Protein AF-0000000083203860 (afdb_homodimer)

Radius of gyration: 39.86 Å; Cα contacts (8 Å, |Δi|>4): 4864; chains: 2; bounding box: 96×112×97 Å

Secondary structure (DSSP, 8-state):
---PPPPSS---TTGGGS--GGGGS--TTTT--GGGEEEEEEE-SHHHHGGG-GGGTT-EEEEEE----TT-EEEEEEEEEEEEPPP-GGGS----HHHHHHHHHHHHHTTSS-HHHHTT-SEE-HHHHHHHHHHTTSS--SHHHHHHHHHHHHTT---HHHHHB---EEEEEEEEEEEE-SSEEEEEEEEEEEE--SBTT--EEEEEEEEEEEEEEETTEEEEEEEEEEEEEEEEE-----EEETTTTEEE-TT---HHHHHHHB-TTS-TTS-EEETTEEE-HHHHHHHEEEEEEEEEEEEEEEEEE-SSTTEEEEEEEEEEEEEEEEEEEE-TTSHHHHHTT--SSHHHHHH-TTSB--TT-TT---B-S-SSSEEEEEEEEEEEEEEEEEEEEEEEEETTTEEEEEEEEEEEEEEEEEEEEEEEEEEEGGGTSEE---THHHHHHHHTT--SEEEEEEEEEEEEEEEEEEEEETTTEEEEEEEEEEEETTS-SSHHHHEEEEEEEEEEEEGGGSGGGGGTTTTEEEEEEEEEEEEEEE---TT---SS-EEEEE----SSGGG---EEEEEE---TT---EEEEEEEEEEEEEETTTTEEEEEEEEEEEEEEEEEEEE--STTS-SEEEEEEEEEEEEEEEEEEEEEEEE-SSEEEEEEEEEEEEEEEEEE------HHHHHSTT-B--BTS-TTEEEEB-EEEE-TTS-EEEE-TTS-EESS---TT--S--TTSEEEEESS-SEEEEEEEEEEETTEEEEEEEEEEES-EEEPP----SS--TTB---GGGGGB--STTGGGT--BPP---HHHHHH-TTHHHHHHHHHTBGGGEEE--EEEEEEEEEEEEPPHHHHGGGT-SEEEEEEEEEEEEEEEE-GGGTT--TT-----TT--PPPPEEEEEEEEE-/---PPPPSS---TTGGGS--GGGGS--TTTT--GGGEEEEEEE-SHHHHGGG-TT-TT-EEEEEE----TT-EEEEEEEEEEEEPPP-GGGS----HHHHH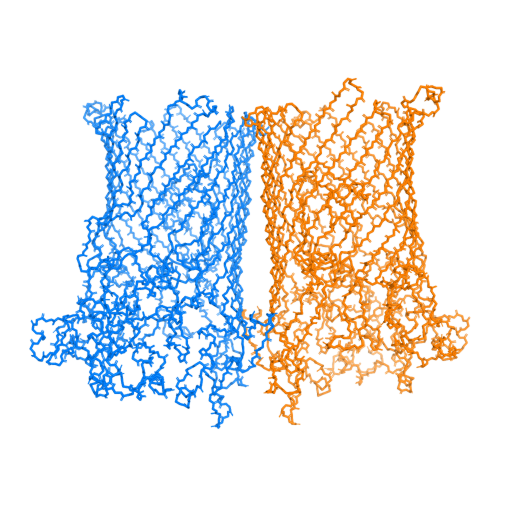HHHHHHHHTTTT-HHHHTT-SEE-HHHHHHHHHHTTSS--SHHHHHHHHHHHHTT---HHHHHB---EEEEEEEEEEEE-SSEEEEEEEEEEEE--SBTT--EEEEEEEEEEEEEEETTEEEEEEEEEEEEEEEEE-----EEETTTTEEE-TT---HHHHHHHB-TTS-TTS-EEETTEEE-HHHHHHHEEEEEEEEEEEEEEEEEE-SSTTEEEEEEEEEEEEEEEEEEEE-TTSHHHHHTT--SSHHHHHH-TTSB--TT-TT---B-S-SSSEEEEEEEEEEEEEEEEEEEEEEEEETTTEEEEEEEEEEEEEEEEEEEEEEEEEEEGGGTSEE---THHHHHHHHTT--SEEEEEEEEEEEEEEEEEEEEETTTEEEEEEEEEEEETTS-SSHHHHEEEEEEEEEEEEGGGSGGGGGTTTTEEEEEEEEEEEEEEE---TT---SS-EEEEE----SSGGG---EEEEEE---TT---EEEEEEEEEEEEEETTTTEEEEEEEEEEEEEEEEEEEE--STTS-SEEEEEEEEEEEEEEEEEEEEEEEE-SSEEEEEEEEEEEEEEEEEE------HHHHHSTT-B--BTS-TTEEEEB-EEEE-TTS-EEEE-TTS-EESS---TT--S--TTSEEEEESS-SEEEEEEEEEEETTEEEEEEEEEEES-EEEPP----SS--TTB---GGGGGB--STTGGGT--BPP---HHHHHH-TTHHHHHHHHHTBGGGEEE--EEEEEEEEEEEEPPHHHHGGGT-SEEEEEEEEEEEEEEEE-GGGTT--TT-----TT--PPPPEEEEEEEEE-

Solvent-accessible surface area (backbone atoms only — not comparable to full-atom values): 90064 Å² total; per-residue (Å²): 97,90,68,88,80,67,46,62,44,90,69,52,80,71,50,60,56,46,15,38,71,64,58,78,66,27,62,61,61,71,60,60,60,73,85,44,49,65,48,72,47,77,32,73,51,50,77,65,18,45,83,67,39,41,74,21,60,89,30,39,79,46,49,35,59,53,67,30,41,60,82,40,75,38,42,37,40,40,37,39,41,34,42,41,58,71,73,59,70,87,54,41,55,57,42,51,10,50,61,46,43,54,52,48,52,51,39,39,73,36,59,65,60,39,60,85,55,33,75,62,36,44,51,28,23,61,62,31,52,49,42,50,31,35,75,72,66,76,37,62,93,40,73,68,50,47,48,56,56,50,49,53,28,28,69,53,47,45,61,46,43,69,75,38,34,43,76,44,71,28,39,34,44,36,41,37,40,32,27,26,44,91,50,36,24,31,20,42,36,42,36,42,35,44,29,71,24,60,38,72,51,36,30,38,38,39,40,34,39,41,39,29,39,38,36,46,78,45,98,45,31,37,42,36,41,38,38,39,38,21,42,34,45,35,37,34,46,30,57,50,68,73,44,74,41,74,89,74,65,42,79,44,53,65,78,59,57,20,56,62,50,46,42,67,40,38,30,21,40,50,59,89,89,46,71,35,37,39,58,57,14,62,36,34,72,75,59,33,46,77,29,24,28,26,43,36,42,39,41,40,41,38,43,34,42,36,42,38,37,39,89,48,93,45,35,38,39,38,43,37,42,34,42,37,42,38,41,37,40,39,40,35,41,31,26,41,82,15,33,73,32,35,28,24,52,39,50,92,42,72,66,33,34,73,66,40,82,60,39,42,60,53,78,93,38,93,83,52,62,65,37,52,44,36,82,41,29,9,40,38,37,39,41,37,40,31,26,45,35,42,40,39,37,42,38,40,35,40,46,50,69,51,90,85,34,41,40,39,40,39,38,36,38,40,39,40,41,37,37,42,33,44,37,40,38,39,56,44,60,8,31,18,63,89,34,67,40,39,65,49,64,47,43,58,42,45,38,49,26,49,34,68,64,47,77,58,52,49,56,49,78,49,78,48,46,37,42,35,39,40,39,37,42,36,43,27,47,67,76,29,42,36,41,38,40,37,43,29,43,35,34,37,68,51,31,5,82,40,65,79,22,22,43,48,75,35,39,26,44,35,40,37,41,31,51,54,72,39,81,76,33,64,79,44,36,78,63,38,48,38,39,34,40,37,40,36,43,25,38,42,28,27,72,67,61,85,83,64,42,42,30,45,61,38,63,24,56,34,61,61,84,33,90,43,57,89,68,59,50,83,37,82,34,67,71,36,68,55,28,50,77,31,49,55,23,36,35,40,36,40,38,41,36,42,39,38,19,26,65,82,54,34,38,33,41,36,41,36,41,41,40,37,44,33,37,36,28,73,34,62,40,79,44,95,38,81,84,70,44,47,67,42,74,33,58,59,21,27,37,36,36,38,37,40,39,39,40,41,37,37,52,78,41,81,53,97,54,40,35,33,36,40,40,39,38,42,35,39,51,48,55,32,20,72,34,52,70,71,88,56,32,43,46,58,34,35,37,79,79,30,28,67,41,63,75,32,34,58,30,23,28,33,16,39,39,61,69,47,36,43,76,79,19,48,48,28,28,42,26,71,86,68,44,82,38,51,61,70,72,64,50,72,38,61,84,58,64,76,43,46,36,81,70,42,30,50,55,64,31,33,38,41,37,43,34,39,40,38,35,46,75,50,36,36,42,38,43,35,35,36,38,36,29,73,14,32,36,61,48,82,73,78,58,55,55,70,82,59,64,44,52,43,50,49,52,62,64,77,51,34,31,83,53,75,70,32,42,81,77,31,79,38,51,33,80,59,35,55,65,56,49,70,73,34,82,38,43,54,53,26,28,42,43,50,36,33,12,61,83,31,57,29,59,38,31,35,31,34,40,46,34,41,34,42,33,39,45,58,57,59,84,73,33,47,81,74,61,35,69,44,42,36,43,33,44,34,38,32,47,70,50,69,80,39,61,42,71,78,44,45,56,57,57,79,86,55,73,90,51,26,31,66,49,70,72,85,59,33,31,38,34,42,35,40,38,40,29,67,97,90,69,88,80,66,47,64,44,91,70,54,80,70,51,62,58,46,13,39,72,63,58,78,66,28,60,59,62,72,58,60,60,73,86,45,48,67,48,72,48,76,31,72,52,51,76,65,18,44,83,67,38,44,73,20,62,87,29,38,79,48,50,36,62,52,65,30,41,60,82,39,75,39,42,36,39,40,36,39,40,34,40,43,58,71,75,58,70,86,55,43,53,57,43,51,10,51,62,47,44,54,52,49,52,51,40,40,74,36,60,65,61,39,60,83,55,32,75,62,37,44,51,28,22,60,63,30,50,49,43,52,31,35,76,72,66,77,37,64,93,40,73,68,51,49,49,54,56,52,48,53,28,27,69,53,47,45,59,47,44,67,73,37,34,43,76,43,69,29,40,34,44,35,42,37,41,29,27,25,44,90,50,36,24,29,19,39,36,42,36,42,37,43,30,72,24,61,38,71,51,36,30,39,38,38,39,32,40,41,40,29,39,36,35,45,80,44,100,45,31,36,41,37,40,37,39,39,39,22,41,34,45,35,36,35,45,32,57,49,67,72,44,75,41,73,90,74,64,43,78,45,50,65,76,59,56,21,56,62,50,46,42,68,40,37,31,21,39,50,57,88,88,46,70,35,35,39,59,57,16,63,36,34,71,77,60,32,47,77,28,24,28,25,43,36,39,38,40,40,41,38,46,34,42,35,42,39,38,40,88,47,91,47,34,39,38,37,42,37,41,36,42,37,41,38,41,39,40,39,40,37,42,32,27,41,81,15,35,73,32,35,27,23,51,39,51,92,43,71,67,34,34,74,65,39,81,60,40,44,59,53,78,93,40,94,83,52,61,65,36,52,44,35,82,42,31,9,41,40,36,39,41,36,41,30,25,45,35,43,40,40,37,41,38,41,34,40,46,51,67,50,91,84,31,42,38,40,40,40,38,35,38,40,38,41,41,38,38,42,33,42,36,40,39,38,56,42,58,7,31,17,63,89,33,71,40,41,65,46,64,46,43,56,43,44,37,51,25,50,34,68,65,48,75,57,53,51,53,49,77,48,80,46,46,37,44,35,39,38,40,35,42,36,42,25,48,67,77,29,42,36,42,37,40,38,41,29,43,34,34,38,68,52,28,6,81,39,63,78,20,22,43,48,76,35,36,25,43,36,41,37,40,33,50,53,73,39,80,75,34,65,77,44,38,76,64,40,47,37,41,35,41,37,39,37,43,25,41,41,28,26,71,67,61,85,83,62,44,39,31,45,61,36,62,25,57,34,62,61,82,33,88,45,59,89,67,59,48,83,36,82,33,66,71,35,67,55,28,50,74,31,48,56,22,35,34,40,37,41,39,41,35,42,38,39,19,25,64,80,52,35,36,33,40,39,41,36,40,40,40,37,44,33,37,35,28,76,35,62,40,77,44,93,37,82,84,71,44,49,66,41,75,34,55,60,21,28,37,38,36,39,38,41,38,39,38,40,39,36,53,80,42,81,54,97,53,40,34,33,35,41,39,40,37,44,35,39,51,49,55,32,19,72,34,52,72,71,88,53,34,43,47,58,34,34,37,76,78,30,28,65,41,63,74,33,33,57,30,24,27,32,15,40,38,61,71,46,34,43,80,78,19,48,49,28,28,42,25,71,86,67,43,81,38,50,62,70,71,65,49,72,41,61,83,59,64,78,44,46,38,80,69,40,29,49,55,65,31,31,37,39,37,44,35,39,41,39,34,47,76,50,36,36,42,38,42,34,34,37,38,34,29,74,15,32,36,60,49,83,72,80,58,55,53,69,83,61,64,43,52,43,48,48,52,63,63,78,51,36,30,84,52,75,72,33,41,81,76,32,82,37,53,33,81,58,35,55,64,56,50,70,71,35,83,36,43,53,54,26,28,42,42,50,36,33,12,62,82,30,58,31,58,39,32,35,28,34,39,45,33,40,32,43,33,39,45,58,57,60,85,71,33,48,82,74,62,36,69,42,40,37,43,32,44,35,37,31,47,70,49,69,79,39,60,42,72,78,44,45,55,57,56,78,88,55,72,91,50,29,33,67,48,70,73,86,58,34,30,39,33,41,34,42,37,41,28,68

pLDDT: mean 88.64, std 10.38, range [38.44, 98.19]

Nearest PDB structures (foldseek):
  8ypt-assembly1_D  TM=8.531E-01  e=1.477E-68  Bacteroides fragilis
  6slj-assembly1_A  TM=8.206E-01  e=4.227E-52  Porphyromonas gingivalis W83
  5fq8-assembly1_B  TM=7.185E-01  e=1.958E-41  Bacteroides thetaiotaomicron
  5fq8-assembly1_D  TM=7.324E-01  e=8.126E-41  Bacteroides thetaiotaomicron
  5fq7-assembly1_B  TM=7.225E-01  e=1.888E-40  Bacteroides thetaiotaomicron

Foldseek 3Di:
DPDDFAWLDDDDPVRCQQQAPVVVRGDRCVQDDPQFWPDKDKAQDCQVQPVVAQAAPRTDIDTDGDWADAPDKWKKKKKKKKWFDFDDCLLFQFDFLQVLLVVVVVQVVLPCLDLVRLCQDQFFFQSSVLSVCCVVVNFPPDPVRSVVSLVLLSPQRAQLRVVFFDGDMKMKMKMKIWYHHPFKTKIKMKMWIWDCDGTQFWTKIKIKIKIWMKGPPDPFKIKIKIKMKMKMKTKFFAWDGWDADLQLLDTDTPPFLFSVVQSAWFHSSGDQVDWTGHLLATDHSVVQRVQWMKIKMKIKIKIKMKMWGDPDPQKIKMKIKMKMKIKMKIKIGRWFRHNVLCSLARPPDVSNQQPRPNWDFAPVDPPTGTHRQANTTTKIKMKMKMKIKIKIKIKMWGWDDDPLFKTKIKMWIKMKMKMKMKMKMFMAGAQHPPPPRDRDGHCVVVQVCLLVVHDGMDMDMAIKIKMKIKMKMWIGGNNFKIKIKIKMKMFIQQWAPDPVAGIDIWMKIKMKGWPCPDPVNVVVCQFWVTKMKMKMKIKGWHPDDRVNRACAFDWDWDFPNDNGSVPTDTDIDRPAHRPNPAHIKMKIKIKIKMWTAGNNRQKIKIKMKMKMKIFQDWDWDQDPCVRNDRIHITRWWIKIKIKMKMKIKHWDDDDPFKTKIKIWIKMFMDMFIATDDDQDFQSVQLPFQADHDHGHHHRWHWAFAWDFADQQQFTWTQELVRDIDQFPHDRRHRPRNPRIGTQFGQDFRMWIKMKMWMGGHQKIKIWIKIWTFGGKGFADLDWFQDDHSTTIDGPLCVLGDDHGPSRVPHRHGDNHRPVRCVVRVRSRSRSNSVSRHSVGMWTLTWMWRAKIKMKGKDDCVVCVVVVWPTKMKMKMWGRADIPDDTVSCSSPNSPRDCSGNRDDDDTTMIMIMIMTMD/DPDDFAWLDDDDPVRCQQLAPVVVRGDRCVQDDPQFWPDKDKAQDCQVQPQVAQAQPRTDIDTDGDWADAPDKWKKKKKKKKWFDFDDCLLFQFDFLQVLLVVVVVQVVLPCLDLVRLCQDQFFFQSSVLSVCCVVVNFPPDPVRSVVSLVLLSPQRAQLRVVFFDGDMKMKMKMKIWYHHPFKTKIKMKMWIWDCDGTQFWTKIKIKIKIWMKGPPDPFKIKIKIKMKMKMKTKFFAWDGWDADLQLLDTDTPPFLFSVVQSAWFHSSGDQVDWTGHLLATDHSVVQRVQWMKIKMKIKIKIKMKMWGDPDPQKIKMKIKMKMKIKMKIKIGRWFRHNVLCSLARPPDVSNQQPRPNWDFAPVDPPTGTHRQANTTTKIKMKMKMKMKIKIKIKMWGWDDDPLFKTKIKMWIKMKMKMKMKMKMFMAGAQHPPPPRDRDGHCVVVQVCLLVVHDGMDMDMAIKIKMKIKMKMWIGGNNFKIKIKIKMKMFIQQWAPDPVAGIDIWMKIKMKGWPCVDPVNVVVCQFWVTKMKMKMKIKGWHPDDRVNRACAFDWDWDFPNDNGSVPTDTDIDRPAHHPNRAHIKMKIKIKIKMWTAGNNRQKIKIKMKMKMKIFQDWDWDQDPCVRNDRIHITRWWIKIKIKMKMKIKHWPDDDPFKTKIKIWIKMFMDMFIATDDDQDFQSVQLPFQADHDHGHHHRWHWAFAWDFADQQQFTWTQELVRDIDQFPHDRRHRPRNPRIGTQFGQDFRMWIKMKMWMGGHQKIKIWIKIWTFGGKGFADLDWFQDDHSTTIDGPLCVLGDDHGPSRVPHRHGDNRRPVRCVVRVRSRSRSNSVSRHSVGMWTLTWMWRAKIKMKGKDDCVVCVVVVWPTKMKMKMWGRADIPDDTVSCSSPNSVRDCSGNRDDDDTTMIMIMIMTMD

Structure (mmCIF, N/CA/C/O backbone):
data_AF-0000000083203860-model_v1
#
loop_
_entity.id
_entity.type
_entity.pdbx_description
1 polymer 'SusC/RagA family TonB-linked outer membrane protein'
#
loop_
_atom_site.group_PDB
_atom_site.id
_atom_site.type_symbol
_atom_site.label_atom_id
_atom_site.label_alt_id
_atom_site.label_comp_id
_atom_site.label_asym_id
_atom_site.label_entity_id
_atom_site.label_seq_id
_atom_site.pdbx_PDB_ins_code
_atom_site.Cartn_x
_atom_site.Cartn_y
_atom_site.Cartn_z
_atom_site.occupancy
_atom_site.B_iso_or_equiv
_atom_site.auth_seq_id
_atom_site.auth_comp_id
_atom_site.auth_asym_id
_atom_site.auth_atom_id
_atom_site.pdbx_PDB_model_num
ATOM 1 N N . ASP A 1 1 ? 20.844 -13.227 3.494 1 88.19 1 ASP A N 1
ATOM 2 C CA . ASP A 1 1 ? 21.344 -12.07 4.242 1 88.19 1 ASP A CA 1
ATOM 3 C C . ASP A 1 1 ? 20.906 -12.141 5.703 1 88.19 1 ASP A C 1
ATOM 5 O O . ASP A 1 1 ? 20.688 -11.102 6.34 1 88.19 1 ASP A O 1
ATOM 9 N N . GLY A 1 2 ? 20.547 -13.273 6.121 1 85.06 2 GLY A N 1
ATOM 10 C CA . GLY A 1 2 ? 20.422 -13.578 7.535 1 85.06 2 GLY A CA 1
ATOM 11 C C . GLY A 1 2 ? 19.031 -13.297 8.078 1 85.06 2 GLY A C 1
ATOM 12 O O . GLY A 1 2 ? 18.766 -13.508 9.266 1 85.06 2 GLY A O 1
ATOM 13 N N . VAL A 1 3 ? 18.125 -12.75 7.348 1 88.38 3 VAL A N 1
ATOM 14 C CA . VAL A 1 3 ? 16.781 -12.477 7.836 1 88.38 3 VAL A CA 1
ATOM 15 C C . VAL A 1 3 ? 15.781 -13.406 7.156 1 88.38 3 VAL A C 1
ATOM 17 O O . VAL A 1 3 ? 15.898 -13.68 5.961 1 88.38 3 VAL A O 1
ATOM 20 N N . ILE A 1 4 ? 14.805 -13.844 7.934 1 84.25 4 ILE A N 1
ATOM 21 C CA . ILE A 1 4 ? 13.781 -14.742 7.414 1 84.25 4 ILE A CA 1
ATOM 22 C C . ILE A 1 4 ? 12.711 -13.938 6.672 1 84.25 4 ILE A C 1
ATOM 24 O O . ILE A 1 4 ? 12.188 -12.961 7.199 1 84.25 4 ILE A O 1
ATOM 28 N N . MET A 1 5 ? 12.422 -14.391 5.531 1 84.06 5 MET A N 1
ATOM 29 C CA . MET A 1 5 ? 11.391 -13.734 4.734 1 84.06 5 MET A CA 1
ATOM 30 C C . MET A 1 5 ? 10.07 -14.492 4.832 1 84.06 5 MET A C 1
ATOM 32 O O . MET A 1 5 ? 10 -15.672 4.5 1 84.06 5 MET A O 1
ATOM 36 N N . GLU A 1 6 ? 9.07 -13.812 5.332 1 81.25 6 GLU A N 1
ATOM 37 C CA . GLU A 1 6 ? 7.727 -14.383 5.434 1 81.25 6 GLU A CA 1
ATOM 38 C C . GLU A 1 6 ? 6.836 -13.898 4.293 1 81.25 6 GLU A C 1
ATOM 40 O O . GLU A 1 6 ? 7.016 -12.789 3.783 1 81.25 6 GLU A O 1
ATOM 45 N N . ASP A 1 7 ? 5.883 -14.742 3.973 1 81.56 7 ASP A N 1
ATOM 46 C CA . ASP A 1 7 ? 4.918 -14.367 2.945 1 81.56 7 ASP A CA 1
ATOM 47 C C . ASP A 1 7 ? 3.811 -13.484 3.527 1 81.56 7 ASP A C 1
ATOM 49 O O . ASP A 1 7 ? 3.422 -13.656 4.684 1 81.56 7 ASP A O 1
ATOM 53 N N . VAL A 1 8 ? 3.359 -12.625 2.703 1 82 8 VAL A N 1
ATOM 54 C CA . VAL A 1 8 ? 2.271 -11.75 3.119 1 82 8 VAL A CA 1
ATOM 55 C C . VAL A 1 8 ? 0.997 -12.562 3.32 1 82 8 VAL A C 1
ATOM 57 O O . VAL A 1 8 ? 0.2 -12.273 4.215 1 82 8 VAL A O 1
ATOM 60 N N . ILE A 1 9 ? 0.846 -13.57 2.404 1 80 9 ILE A N 1
ATOM 61 C CA . ILE A 1 9 ? -0.252 -14.523 2.529 1 80 9 ILE A CA 1
ATOM 62 C C . ILE A 1 9 ? 0.307 -15.93 2.729 1 80 9 ILE A C 1
ATOM 64 O O . ILE A 1 9 ? 1.163 -16.375 1.964 1 80 9 ILE A O 1
ATOM 68 N N . ASP A 1 10 ? -0.157 -16.562 3.688 1 72.12 10 ASP A N 1
ATOM 69 C CA . ASP A 1 10 ? 0.274 -17.938 3.93 1 72.12 10 ASP A CA 1
ATOM 70 C C . ASP A 1 10 ? -0.488 -18.906 3.041 1 72.12 10 ASP A C 1
ATOM 72 O O . ASP A 1 10 ? -1.665 -19.188 3.279 1 72.12 10 ASP A O 1
ATOM 76 N N . ILE A 1 11 ? 0.135 -19.266 1.944 1 66.06 11 ILE A N 1
ATOM 77 C CA . ILE A 1 11 ? -0.495 -20.219 1.034 1 66.06 11 ILE A CA 1
ATOM 78 C C . ILE A 1 11 ? 0.224 -21.562 1.111 1 66.06 11 ILE A C 1
ATOM 80 O O . ILE A 1 11 ? 1.456 -21.625 1.099 1 66.06 11 ILE A O 1
ATOM 84 N N . ASP A 1 12 ? -0.531 -22.547 1.26 1 66 12 ASP A N 1
ATOM 85 C CA . ASP A 1 12 ? 0.041 -23.891 1.264 1 66 12 ASP A CA 1
ATOM 86 C C . ASP A 1 12 ? 0.425 -24.328 -0.148 1 66 12 ASP A C 1
ATOM 88 O O . ASP A 1 12 ? -0.004 -23.719 -1.13 1 66 12 ASP A O 1
ATOM 92 N N . ALA A 1 13 ? 1.352 -25.281 -0.286 1 61.94 13 ALA A N 1
ATOM 93 C CA . ALA A 1 13 ? 1.867 -25.766 -1.562 1 61.94 13 ALA A CA 1
ATOM 94 C C . ALA A 1 13 ? 0.732 -26.219 -2.477 1 61.94 13 ALA A C 1
ATOM 96 O O . ALA A 1 13 ? 0.777 -26 -3.689 1 61.94 13 ALA A O 1
ATOM 97 N N . ASP A 1 14 ? -0.303 -26.688 -1.864 1 60.38 14 ASP A N 1
ATOM 98 C CA . ASP A 1 14 ? -1.431 -27.156 -2.666 1 60.38 14 ASP A CA 1
ATOM 99 C C . ASP A 1 14 ? -2.217 -25.984 -3.244 1 60.38 14 ASP A C 1
ATOM 101 O O . ASP A 1 14 ? -2.713 -26.047 -4.371 1 60.38 14 ASP A O 1
ATOM 105 N N . ALA A 1 15 ? -2.145 -24.953 -2.5 1 64.19 15 ALA A N 1
ATOM 106 C CA . ALA A 1 15 ? -2.9 -23.766 -2.93 1 64.19 15 ALA A CA 1
ATOM 107 C C . ALA A 1 15 ? -2.195 -23.062 -4.078 1 64.19 15 ALA A C 1
ATOM 109 O O . ALA A 1 15 ? -2.83 -22.328 -4.852 1 64.19 15 ALA A O 1
ATOM 110 N N . LEU A 1 16 ? -1.043 -23.344 -4.234 1 64.25 16 LEU A N 1
ATOM 111 C CA . LEU A 1 16 ? -0.289 -22.719 -5.312 1 64.25 16 LEU A CA 1
ATOM 112 C C . LEU A 1 16 ? -0.751 -23.219 -6.672 1 64.25 16 LEU A C 1
ATOM 114 O O . LEU A 1 16 ? -0.563 -22.547 -7.688 1 64.25 16 LEU A O 1
ATOM 118 N N . SER A 1 17 ? -1.371 -24.375 -6.652 1 63.5 17 SER A N 1
ATOM 119 C CA . SER A 1 17 ? -1.849 -24.938 -7.906 1 63.5 17 SER A CA 1
ATOM 120 C C . SER A 1 17 ? -3.34 -24.688 -8.102 1 63.5 17 SER A C 1
ATOM 122 O O . SER A 1 17 ? -3.947 -25.203 -9.031 1 63.5 17 SER A O 1
ATOM 124 N N . SER A 1 18 ? -3.912 -23.797 -7.254 1 67.38 18 SER A N 1
ATOM 125 C CA . SER A 1 18 ? -5.359 -23.594 -7.293 1 67.38 18 SER A CA 1
ATOM 126 C C . SER A 1 18 ? -5.762 -22.688 -8.453 1 67.38 18 SER A C 1
ATOM 128 O O . SER A 1 18 ? -6.922 -22.688 -8.867 1 67.38 18 SER A O 1
ATOM 130 N N . GLY A 1 19 ? -4.82 -21.906 -8.883 1 69.38 19 GLY A N 1
ATOM 131 C CA . GLY A 1 19 ? -5.156 -20.953 -9.922 1 69.38 19 GLY A CA 1
ATOM 132 C C . GLY A 1 19 ? -5.859 -19.703 -9.398 1 69.38 19 GLY A C 1
ATOM 133 O O . GLY A 1 19 ? -6.242 -18.828 -10.172 1 69.38 19 GLY A O 1
ATOM 134 N N . ASP A 1 20 ? -5.941 -19.609 -8.094 1 75.69 20 ASP A N 1
ATOM 135 C CA . ASP A 1 20 ? -6.543 -18.422 -7.5 1 75.69 20 ASP A CA 1
ATOM 136 C C . ASP A 1 20 ? -5.625 -17.203 -7.641 1 75.69 20 ASP A C 1
ATOM 138 O O . ASP A 1 20 ? -4.402 -17.344 -7.711 1 75.69 20 ASP A O 1
ATOM 142 N N . ALA A 1 21 ? -6.246 -16.094 -7.68 1 75.19 21 ALA A N 1
ATOM 143 C CA . ALA A 1 21 ? -5.492 -14.867 -7.895 1 75.19 21 ALA A CA 1
ATOM 144 C C . ALA A 1 21 ? -4.492 -14.633 -6.766 1 75.19 21 ALA A C 1
ATOM 146 O O . ALA A 1 21 ? -3.482 -13.953 -6.953 1 75.19 21 ALA A O 1
ATOM 147 N N . THR A 1 22 ? -4.754 -15.172 -5.656 1 75.62 22 THR A N 1
ATOM 148 C CA . THR A 1 22 ? -3.873 -14.984 -4.508 1 75.62 22 THR A CA 1
ATOM 149 C C . THR A 1 22 ? -2.502 -15.602 -4.766 1 75.62 22 THR A C 1
ATOM 151 O O . THR A 1 22 ? -1.517 -15.227 -4.125 1 75.62 22 THR A O 1
ATOM 154 N N . THR A 1 23 ? -2.424 -16.547 -5.609 1 74.94 23 THR A N 1
ATOM 155 C CA . THR A 1 23 ? -1.152 -17.188 -5.914 1 74.94 23 THR A CA 1
ATOM 156 C C . THR A 1 23 ? -0.202 -16.219 -6.609 1 74.94 23 THR A C 1
ATOM 158 O O . THR A 1 23 ? 1.011 -16.438 -6.629 1 74.94 23 THR A O 1
ATOM 161 N N . LEU A 1 24 ? -0.74 -15.164 -7.168 1 73.81 24 LEU A N 1
ATOM 162 C CA . LEU A 1 24 ? 0.074 -14.188 -7.883 1 73.81 24 LEU A CA 1
ATOM 163 C C . LEU A 1 24 ? 0.812 -13.273 -6.91 1 73.81 24 LEU A C 1
ATOM 165 O O . LEU A 1 24 ? 1.776 -12.602 -7.289 1 73.81 24 LEU A O 1
ATOM 169 N N . ILE A 1 25 ? 0.367 -13.227 -5.688 1 75.94 25 ILE A N 1
ATOM 170 C CA . ILE A 1 25 ? 0.896 -12.195 -4.809 1 75.94 25 ILE A CA 1
ATOM 171 C C . ILE A 1 25 ? 1.485 -12.828 -3.551 1 75.94 25 ILE A C 1
ATOM 173 O O . ILE A 1 25 ? 1.808 -12.133 -2.588 1 75.94 25 ILE A O 1
ATOM 177 N N . SER A 1 26 ? 1.75 -14.039 -3.459 1 71 26 SER A N 1
ATOM 178 C CA . SER A 1 26 ? 2.074 -14.695 -2.199 1 71 26 SER A CA 1
ATOM 179 C C . SER A 1 26 ? 3.584 -14.789 -1.997 1 71 26 SER A C 1
ATOM 181 O O . SER A 1 26 ? 4.055 -14.984 -0.874 1 71 26 SER A O 1
ATOM 183 N N . SER A 1 27 ? 4.32 -14.578 -2.982 1 70.44 27 SER A N 1
ATOM 184 C CA . SER A 1 27 ? 5.742 -14.891 -2.846 1 70.44 27 SER A CA 1
ATOM 185 C C . SER A 1 27 ? 6.492 -13.75 -2.164 1 70.44 27 SER A C 1
ATOM 187 O O . SER A 1 27 ? 6.492 -12.617 -2.654 1 70.44 27 SER A O 1
ATOM 189 N N . ALA A 1 28 ? 7.203 -14.125 -1.158 1 71.12 28 ALA A N 1
ATOM 190 C CA . ALA A 1 28 ? 7.98 -13.156 -0.383 1 71.12 28 ALA A CA 1
ATOM 191 C C . ALA A 1 28 ? 9.219 -12.711 -1.148 1 71.12 28 ALA A C 1
ATOM 193 O O . ALA A 1 28 ? 9.789 -11.656 -0.865 1 71.12 28 ALA A O 1
ATOM 194 N N . ILE A 1 29 ? 9.672 -13.508 -2.152 1 68.31 29 ILE A N 1
ATOM 195 C CA . ILE A 1 29 ? 10.938 -13.203 -2.807 1 68.31 29 ILE A CA 1
ATOM 196 C C . ILE A 1 29 ? 10.68 -12.602 -4.184 1 68.31 29 ILE A C 1
ATOM 198 O O . ILE A 1 29 ? 11.617 -12.32 -4.934 1 68.31 29 ILE A O 1
ATOM 202 N N . ALA A 1 30 ? 9.445 -12.438 -4.465 1 69.25 30 ALA A N 1
ATOM 203 C CA . ALA A 1 30 ? 9.086 -11.945 -5.793 1 69.25 30 ALA A CA 1
ATOM 204 C C . ALA A 1 30 ? 9.664 -10.555 -6.039 1 69.25 30 ALA A C 1
ATOM 206 O O . ALA A 1 30 ? 9.836 -10.141 -7.191 1 69.25 30 ALA A O 1
ATOM 207 N N . GLY A 1 31 ? 10.094 -9.898 -5.055 1 71.88 31 GLY A N 1
ATOM 208 C CA . GLY A 1 31 ? 10.602 -8.547 -5.234 1 71.88 31 GLY A CA 1
ATOM 209 C C . GLY A 1 31 ? 12.117 -8.492 -5.348 1 71.88 31 GLY A C 1
ATOM 210 O O . GLY A 1 31 ? 12.695 -7.41 -5.445 1 71.88 31 GLY A O 1
ATOM 211 N N . LEU A 1 32 ? 12.781 -9.656 -5.441 1 76.19 32 LEU A N 1
ATOM 212 C CA . LEU A 1 32 ? 14.234 -9.68 -5.547 1 76.19 32 LEU A CA 1
ATOM 213 C C . LEU A 1 32 ? 14.672 -9.898 -6.992 1 76.19 32 LEU A C 1
ATOM 215 O O . LEU A 1 32 ? 14.141 -10.766 -7.684 1 76.19 32 LEU A O 1
ATOM 219 N N . ASN A 1 33 ? 15.555 -9.078 -7.363 1 83.44 33 ASN A N 1
ATOM 220 C CA . ASN A 1 33 ? 16.172 -9.258 -8.672 1 83.44 33 ASN A CA 1
ATOM 221 C C . ASN A 1 33 ? 17.234 -10.359 -8.648 1 83.44 33 ASN A C 1
ATOM 223 O O . ASN A 1 33 ? 18.109 -10.359 -7.789 1 83.44 33 ASN A O 1
ATOM 227 N N . ALA A 1 34 ? 17.188 -11.258 -9.5 1 82.69 34 ALA A N 1
ATOM 228 C CA . ALA A 1 34 ? 18.109 -12.383 -9.57 1 82.69 34 ALA A CA 1
ATOM 229 C C . ALA A 1 34 ? 19.547 -11.891 -9.734 1 82.69 34 ALA A C 1
ATOM 231 O O . ALA A 1 34 ? 20.484 -12.516 -9.234 1 82.69 34 ALA A O 1
ATOM 232 N N . ASP A 1 35 ? 19.719 -10.727 -10.32 1 86.94 35 ASP A N 1
ATOM 233 C CA . ASP A 1 35 ? 21.047 -10.203 -10.586 1 86.94 35 ASP A CA 1
ATOM 234 C C . ASP A 1 35 ? 21.703 -9.695 -9.297 1 86.94 35 ASP A C 1
ATOM 236 O O . ASP A 1 35 ? 22.922 -9.484 -9.25 1 86.94 35 ASP A O 1
ATOM 240 N N . ASP A 1 36 ? 20.953 -9.562 -8.344 1 89.81 36 ASP A N 1
ATOM 241 C CA . ASP A 1 36 ? 21.484 -9.07 -7.082 1 89.81 36 ASP A CA 1
ATOM 242 C C . ASP A 1 36 ? 21.938 -10.219 -6.184 1 89.81 36 ASP A C 1
ATOM 244 O O . ASP A 1 36 ? 22.562 -9.992 -5.141 1 89.81 36 ASP A O 1
ATOM 248 N N . ILE A 1 37 ? 21.656 -11.375 -6.578 1 89.94 37 ILE A N 1
ATOM 249 C CA . ILE A 1 37 ? 21.984 -12.547 -5.77 1 89.94 37 ILE A CA 1
ATOM 250 C C . ILE A 1 37 ? 23.422 -12.992 -6.07 1 89.94 37 ILE A C 1
ATOM 252 O O . ILE A 1 37 ? 23.766 -13.234 -7.227 1 89.94 37 ILE A O 1
ATOM 256 N N . GLU A 1 38 ? 24.219 -13.016 -5.109 1 92.12 38 GLU A N 1
ATOM 257 C CA . GLU A 1 38 ? 25.578 -13.547 -5.234 1 92.12 38 GLU A CA 1
ATOM 258 C C . GLU A 1 38 ? 25.562 -15.07 -5.215 1 92.12 38 GLU A C 1
ATOM 260 O O . GLU A 1 38 ? 26.297 -15.711 -5.984 1 92.12 38 GLU A O 1
ATOM 265 N N . SER A 1 39 ? 24.859 -15.562 -4.188 1 89.88 39 SER A N 1
ATOM 266 C CA . SER A 1 39 ? 24.766 -17.016 -4.062 1 89.88 39 SER A CA 1
ATOM 267 C C . SER A 1 39 ? 23.531 -17.422 -3.268 1 89.88 39 SER A C 1
ATOM 269 O O . SER A 1 39 ? 22.922 -16.594 -2.586 1 89.88 39 SER A O 1
ATOM 271 N N . PHE A 1 40 ? 23 -18.562 -3.531 1 87.69 40 PHE A N 1
ATOM 272 C CA . PHE A 1 40 ? 21.984 -19.141 -2.662 1 87.69 40 PHE A CA 1
ATOM 273 C C . PHE A 1 40 ? 22.328 -20.594 -2.324 1 87.69 40 PHE A C 1
ATOM 275 O O . PHE A 1 40 ? 23 -21.281 -3.1 1 87.69 40 PHE A O 1
ATOM 282 N N . SER A 1 41 ? 22.031 -20.969 -1.132 1 87.12 41 SER A N 1
ATOM 283 C CA . SER A 1 41 ? 22.234 -22.328 -0.646 1 87.12 41 SER A CA 1
ATOM 284 C C . SER A 1 41 ? 20.938 -22.938 -0.151 1 87.12 41 SER A C 1
ATOM 286 O O . SER A 1 41 ? 20.109 -22.25 0.456 1 87.12 41 SER A O 1
ATOM 288 N N . ILE A 1 42 ? 20.734 -24.156 -0.542 1 84.44 42 ILE A N 1
ATOM 289 C CA . ILE A 1 42 ? 19.562 -24.891 -0.062 1 84.44 42 ILE A CA 1
ATOM 290 C C . ILE A 1 42 ? 19.984 -25.859 1.04 1 84.44 42 ILE A C 1
ATOM 292 O O . ILE A 1 42 ? 20.781 -26.766 0.807 1 84.44 42 ILE A O 1
ATOM 296 N N . LEU A 1 43 ? 19.469 -25.609 2.119 1 82.75 43 LEU A N 1
ATOM 297 C CA . LEU A 1 43 ? 19.734 -26.484 3.262 1 82.75 43 LEU A CA 1
ATOM 298 C C . LEU A 1 43 ? 18.609 -27.5 3.432 1 82.75 43 LEU A C 1
ATOM 300 O O . LEU A 1 43 ? 17.453 -27.125 3.613 1 82.75 43 LEU A O 1
ATOM 304 N N . LYS A 1 44 ? 18.906 -28.703 3.332 1 76 44 LYS A N 1
ATOM 305 C CA . LYS A 1 44 ? 17.875 -29.734 3.344 1 76 44 LYS A CA 1
ATOM 306 C C . LYS A 1 44 ? 17.969 -30.578 4.605 1 76 44 LYS A C 1
ATOM 308 O O . LYS A 1 44 ? 16.938 -31.031 5.141 1 76 44 LYS A O 1
ATOM 313 N N . ASP A 1 45 ? 19.297 -30.828 5.078 1 77.69 45 ASP A N 1
ATOM 314 C CA . ASP A 1 45 ? 19.484 -31.734 6.199 1 77.69 45 ASP A CA 1
ATOM 315 C C . ASP A 1 45 ? 19.234 -31.031 7.531 1 77.69 45 ASP A C 1
ATOM 317 O O . ASP A 1 45 ? 19.391 -29.812 7.633 1 77.69 45 ASP A O 1
ATOM 321 N N . GLY A 1 46 ? 18.781 -31.781 8.492 1 75.44 46 GLY A N 1
ATOM 322 C CA . GLY A 1 46 ? 18.516 -31.281 9.828 1 75.44 46 GLY A CA 1
ATOM 323 C C . GLY A 1 46 ? 19.703 -30.562 10.445 1 75.44 46 GLY A C 1
ATOM 324 O O . GLY A 1 46 ? 19.531 -29.609 11.211 1 75.44 46 GLY A O 1
ATOM 325 N N . SER A 1 47 ? 20.828 -31.031 10.078 1 73.12 47 SER A N 1
ATOM 326 C CA . SER A 1 47 ? 22.016 -30.422 10.656 1 73.12 47 SER A CA 1
ATOM 327 C C . SER A 1 47 ? 22.141 -28.953 10.227 1 73.12 47 SER A C 1
ATOM 329 O O . SER A 1 47 ? 22.609 -28.125 10.992 1 73.12 47 SER A O 1
ATOM 331 N N . ALA A 1 48 ? 21.75 -28.703 9.07 1 74 48 ALA A N 1
ATOM 332 C CA . ALA A 1 48 ? 21.859 -27.344 8.539 1 74 48 ALA A CA 1
ATOM 333 C C . ALA A 1 48 ? 20.641 -26.516 8.891 1 74 48 ALA A C 1
ATOM 335 O O . ALA A 1 48 ? 20.719 -25.297 9.016 1 74 48 ALA A O 1
ATOM 336 N N . THR A 1 49 ? 19.5 -27.109 8.977 1 77.94 49 THR A N 1
ATOM 337 C CA . THR A 1 49 ? 18.25 -26.359 9.078 1 77.94 49 THR A CA 1
ATOM 338 C C . THR A 1 49 ? 17.891 -26.125 10.539 1 77.94 49 THR A C 1
ATOM 340 O O . THR A 1 49 ? 17.094 -25.219 10.852 1 77.94 49 THR A O 1
ATOM 343 N N . SER A 1 50 ? 18.516 -26.844 11.406 1 77 50 SER A N 1
ATOM 344 C CA . SER A 1 50 ? 18.109 -26.797 12.812 1 77 50 SER A CA 1
ATOM 345 C C . SER A 1 50 ? 18.375 -25.422 13.414 1 77 50 SER A C 1
ATOM 347 O O . SER A 1 50 ? 17.672 -25.016 14.336 1 77 50 SER A O 1
ATOM 349 N N . ILE A 1 51 ? 19.297 -24.812 12.867 1 79.44 51 ILE A N 1
ATOM 350 C CA . ILE A 1 51 ? 19.656 -23.5 13.422 1 79.44 51 ILE A CA 1
ATOM 351 C C . ILE A 1 51 ? 18.547 -22.5 13.141 1 79.44 51 ILE A C 1
ATOM 353 O O . ILE A 1 51 ? 18.422 -21.484 13.828 1 79.44 51 ILE A O 1
ATOM 357 N N . TYR A 1 52 ? 17.734 -22.844 12.227 1 82.81 52 TYR A N 1
ATOM 358 C CA . TYR A 1 52 ? 16.703 -21.906 11.828 1 82.81 52 TYR A CA 1
ATOM 359 C C . TYR A 1 52 ? 15.375 -22.234 12.516 1 82.81 52 TYR A C 1
ATOM 361 O O . TYR A 1 52 ? 14.414 -21.469 12.422 1 82.81 52 TYR A O 1
ATOM 369 N N . GLY A 1 53 ? 15.258 -23.359 13.133 1 80.69 53 GLY A N 1
ATOM 370 C CA . GLY A 1 53 ? 14.133 -23.672 13.992 1 80.69 53 GLY A CA 1
ATOM 371 C C . GLY A 1 53 ? 12.961 -24.281 13.242 1 80.69 53 GLY A C 1
ATOM 372 O O . GLY A 1 53 ? 13.148 -24.938 12.211 1 80.69 53 GLY A O 1
ATOM 373 N N . ALA A 1 54 ? 11.656 -24.172 13.828 1 76.56 54 ALA A N 1
ATOM 374 C CA . ALA A 1 54 ? 10.453 -24.891 13.422 1 76.56 54 ALA A CA 1
ATOM 375 C C . ALA A 1 54 ? 9.938 -24.391 12.078 1 76.56 54 ALA A C 1
ATOM 377 O O . ALA A 1 54 ? 9.031 -24.984 11.492 1 76.56 54 ALA A O 1
ATOM 378 N N . ARG A 1 55 ? 10.547 -23.531 11.453 1 74.62 55 ARG A N 1
ATOM 379 C CA . ARG A 1 55 ? 10.141 -23.078 10.125 1 74.62 55 ARG A CA 1
ATOM 380 C C . ARG A 1 55 ? 10.969 -23.766 9.039 1 74.62 55 ARG A C 1
ATOM 382 O O . ARG A 1 55 ? 10.617 -23.703 7.859 1 74.62 55 ARG A O 1
ATOM 389 N N . ALA A 1 56 ? 11.875 -24.484 9.477 1 75.12 56 ALA A N 1
ATOM 390 C CA . ALA A 1 56 ? 12.867 -24.984 8.523 1 75.12 56 ALA A CA 1
ATOM 391 C C . ALA A 1 56 ? 12.656 -26.469 8.234 1 75.12 56 ALA A C 1
ATOM 393 O O . ALA A 1 56 ? 13.547 -27.125 7.699 1 75.12 56 ALA A O 1
ATOM 394 N N . MET A 1 57 ? 11.484 -26.922 8.68 1 72.75 57 MET A N 1
ATOM 395 C CA . MET A 1 57 ? 11.273 -28.344 8.508 1 72.75 57 MET A CA 1
ATOM 396 C C . MET A 1 57 ? 11.305 -28.734 7.039 1 72.75 57 MET A C 1
ATOM 398 O O . MET A 1 57 ? 11.797 -29.812 6.684 1 72.75 57 MET A O 1
ATOM 402 N N . ALA A 1 58 ? 10.781 -27.844 6.211 1 71.06 58 ALA A N 1
ATOM 403 C CA . ALA A 1 58 ? 10.734 -28.141 4.785 1 71.06 58 ALA A CA 1
ATOM 404 C C . ALA A 1 58 ? 12.008 -27.688 4.074 1 71.06 58 ALA A C 1
ATOM 406 O O . ALA A 1 58 ? 12.086 -27.734 2.846 1 71.06 58 ALA A O 1
ATOM 407 N N . GLY A 1 59 ? 12.953 -27.266 4.766 1 79.38 59 GLY A N 1
ATOM 408 C CA . GLY A 1 59 ? 14.18 -26.75 4.168 1 79.38 59 GLY A CA 1
ATOM 409 C C . GLY A 1 59 ? 14.297 -25.25 4.23 1 79.38 59 GLY A C 1
ATOM 410 O O . GLY A 1 59 ? 13.328 -24.562 4.57 1 79.38 59 GLY A O 1
ATOM 411 N N . VAL A 1 60 ? 15.555 -24.859 4.035 1 84.75 60 VAL A N 1
ATOM 412 C CA . VAL A 1 60 ? 15.82 -23.422 4.074 1 84.75 60 VAL A CA 1
ATOM 413 C C . VAL A 1 60 ? 16.594 -23 2.828 1 84.75 60 VAL A C 1
ATOM 415 O O . VAL A 1 60 ? 17.5 -23.719 2.383 1 84.75 60 VAL A O 1
ATOM 418 N N . ILE A 1 61 ? 16.125 -21.906 2.254 1 86.56 61 ILE A N 1
ATOM 419 C CA . ILE A 1 61 ? 16.891 -21.281 1.193 1 86.56 61 ILE A CA 1
ATOM 420 C C . ILE A 1 61 ? 17.547 -20 1.72 1 86.56 61 ILE A C 1
ATOM 422 O O . ILE A 1 61 ? 16.859 -19.078 2.148 1 86.56 61 ILE A O 1
ATOM 426 N N . VAL A 1 62 ? 18.844 -20.016 1.686 1 89.25 62 VAL A N 1
ATOM 427 C CA . VAL A 1 62 ? 19.594 -18.859 2.146 1 89.25 62 VAL A CA 1
ATOM 428 C C . VAL A 1 62 ? 20.078 -18.047 0.946 1 89.25 62 VAL A C 1
ATOM 430 O O . VAL A 1 62 ? 20.812 -18.547 0.098 1 89.25 62 VAL A O 1
ATOM 433 N N . VAL A 1 63 ? 19.719 -16.844 0.936 1 90 63 VAL A N 1
ATOM 434 C CA . VAL A 1 63 ? 20.109 -15.953 -0.159 1 90 63 VAL A CA 1
ATOM 435 C C . VAL A 1 63 ? 21.094 -14.906 0.348 1 90 63 VAL A C 1
ATOM 437 O O . VAL A 1 63 ? 20.859 -14.266 1.376 1 90 63 VAL A O 1
ATOM 440 N N . THR A 1 64 ? 22.234 -14.836 -0.297 1 91.81 64 THR A N 1
ATOM 441 C CA . THR A 1 64 ? 23.203 -13.781 -0.046 1 91.81 64 THR A CA 1
ATOM 442 C C . THR A 1 64 ? 23.266 -12.812 -1.219 1 91.81 64 THR A C 1
ATOM 444 O O . THR A 1 64 ? 23.469 -13.219 -2.363 1 91.81 64 THR A O 1
ATOM 447 N N . THR A 1 65 ? 23.094 -11.586 -0.961 1 90.62 65 THR A N 1
ATOM 448 C CA . THR A 1 65 ? 23.109 -10.578 -2.021 1 90.62 65 THR A CA 1
ATOM 449 C C . THR A 1 65 ? 24.531 -10.062 -2.25 1 90.62 65 THR A C 1
ATOM 451 O O . THR A 1 65 ? 25.406 -10.219 -1.39 1 90.62 65 THR A O 1
ATOM 454 N N . LYS A 1 66 ? 24.781 -9.516 -3.404 1 93.12 66 LYS A N 1
ATOM 455 C CA . LYS A 1 66 ? 26.078 -8.984 -3.783 1 93.12 66 LYS A CA 1
ATOM 456 C C . LYS A 1 66 ? 26.484 -7.812 -2.893 1 93.12 66 LYS A C 1
ATOM 458 O O . LYS A 1 66 ? 25.625 -7.074 -2.408 1 93.12 66 LYS A O 1
ATOM 463 N N . LYS A 1 67 ? 27.844 -7.781 -2.654 1 91.69 67 LYS A N 1
ATOM 464 C CA . LYS A 1 67 ? 28.422 -6.707 -1.854 1 91.69 67 LYS A CA 1
ATOM 465 C C . LYS A 1 67 ? 29.516 -5.973 -2.623 1 91.69 67 LYS A C 1
ATOM 467 O O . LYS A 1 67 ? 29.984 -6.457 -3.654 1 91.69 67 LYS A O 1
ATOM 472 N N . GLY A 1 68 ? 29.797 -4.785 -2.133 1 88.88 68 GLY A N 1
ATOM 473 C CA . GLY A 1 68 ? 30.938 -4.078 -2.703 1 88.88 68 GLY A CA 1
ATOM 474 C C . GLY A 1 68 ? 32.281 -4.664 -2.293 1 88.88 68 GLY A C 1
ATOM 475 O O . GLY A 1 68 ? 32.344 -5.387 -1.297 1 88.88 68 GLY A O 1
ATOM 476 N N . ARG A 1 69 ? 33.312 -4.312 -3.102 1 86.25 69 ARG A N 1
ATOM 477 C CA . ARG A 1 69 ? 34.688 -4.793 -2.805 1 86.25 69 ARG A CA 1
ATOM 478 C C . ARG A 1 69 ? 35.656 -3.635 -2.752 1 86.25 69 ARG A C 1
ATOM 480 O O . ARG A 1 69 ? 35.562 -2.691 -3.541 1 86.25 69 ARG A O 1
ATOM 487 N N . ALA A 1 70 ? 36.5 -3.805 -1.855 1 85.94 70 ALA A N 1
ATOM 488 C CA . ALA A 1 70 ? 37.531 -2.758 -1.7 1 85.94 70 ALA A CA 1
ATOM 489 C C . ALA A 1 70 ? 38.438 -2.68 -2.926 1 85.94 70 ALA A C 1
ATOM 491 O O . ALA A 1 70 ? 38.875 -3.705 -3.428 1 85.94 70 ALA A O 1
ATOM 492 N N . GLY A 1 71 ? 38.688 -1.482 -3.43 1 80.75 71 GLY A N 1
ATOM 493 C CA . GLY A 1 71 ? 39.656 -1.248 -4.5 1 80.75 71 GLY A CA 1
ATOM 494 C C . GLY A 1 71 ? 39.031 -1.39 -5.883 1 80.75 71 GLY A C 1
ATOM 495 O O . GLY A 1 71 ? 39.75 -1.233 -6.891 1 80.75 71 GLY A O 1
ATOM 496 N N . GLU A 1 72 ? 37.812 -1.751 -5.945 1 80.62 72 GLU A N 1
ATOM 497 C CA . GLU A 1 72 ? 37.188 -1.961 -7.246 1 80.62 72 GLU A CA 1
ATOM 498 C C . GLU A 1 72 ? 35.969 -1.056 -7.43 1 80.62 72 GLU A C 1
ATOM 500 O O . GLU A 1 72 ? 35.219 -0.812 -6.484 1 80.62 72 GLU A O 1
ATOM 505 N N . SER A 1 73 ? 35.906 -0.358 -8.539 1 84.56 73 SER A N 1
ATOM 506 C CA . SER A 1 73 ? 34.719 0.355 -8.961 1 84.56 73 SER A CA 1
ATOM 507 C C . SER A 1 73 ? 34.188 -0.173 -10.297 1 84.56 73 SER A C 1
ATOM 509 O O . SER A 1 73 ? 34.875 -0.06 -11.32 1 84.56 73 SER A O 1
ATOM 511 N N . ARG A 1 74 ? 33.156 -0.848 -10.227 1 89 74 ARG A N 1
ATOM 512 C CA . ARG A 1 74 ? 32.625 -1.495 -11.43 1 89 74 ARG A CA 1
ATOM 513 C C . ARG A 1 74 ? 31.156 -1.167 -11.617 1 89 74 ARG A C 1
ATOM 515 O O . ARG A 1 74 ? 30.391 -1.111 -10.648 1 89 74 ARG A O 1
ATOM 522 N N . ILE A 1 75 ? 30.766 -0.873 -12.852 1 90.25 75 ILE A N 1
ATOM 523 C CA . ILE A 1 75 ? 29.375 -0.751 -13.266 1 90.25 75 ILE A CA 1
ATOM 524 C C . ILE A 1 75 ? 29.016 -1.872 -14.242 1 90.25 75 ILE A C 1
ATOM 526 O O . ILE A 1 75 ? 29.828 -2.227 -15.102 1 90.25 75 ILE A O 1
ATOM 530 N N . SER A 1 76 ? 27.938 -2.455 -13.984 1 92.69 76 SER A N 1
ATOM 531 C CA . SER A 1 76 ? 27.5 -3.549 -14.844 1 92.69 76 SER A CA 1
ATOM 532 C C . SER A 1 76 ? 26.078 -3.334 -15.344 1 92.69 76 SER A C 1
ATOM 534 O O . SER A 1 76 ? 25.219 -2.846 -14.602 1 92.69 76 SER A O 1
ATOM 536 N N . TYR A 1 77 ? 25.828 -3.578 -16.562 1 93.94 77 TYR A N 1
ATOM 537 C CA . TYR A 1 77 ? 24.516 -3.576 -17.172 1 93.94 77 TYR A CA 1
ATOM 538 C C . TYR A 1 77 ? 24.141 -4.965 -17.672 1 93.94 77 TYR A C 1
ATOM 540 O O . TYR A 1 77 ? 24.953 -5.633 -18.328 1 93.94 77 TYR A O 1
ATOM 548 N N . THR A 1 78 ? 22.969 -5.375 -17.328 1 96.12 78 THR A N 1
ATOM 549 C CA . THR A 1 78 ? 22.438 -6.629 -17.859 1 96.12 78 THR A CA 1
ATOM 550 C C . THR A 1 78 ? 21.078 -6.398 -18.531 1 96.12 78 THR A C 1
ATOM 552 O O . THR A 1 78 ? 20.156 -5.855 -17.906 1 96.12 78 THR A O 1
ATOM 555 N N . GLY A 1 79 ? 20.938 -6.762 -19.734 1 96.56 79 GLY A N 1
ATOM 556 C CA . GLY A 1 79 ? 19.688 -6.727 -20.484 1 96.56 79 GLY A CA 1
ATOM 557 C C . GLY A 1 79 ? 19.203 -8.102 -20.906 1 96.56 79 GLY A C 1
ATOM 558 O O . GLY A 1 79 ? 19.922 -8.844 -21.578 1 96.56 79 GLY A O 1
ATOM 559 N N . ASP A 1 80 ? 18.031 -8.422 -20.422 1 96.81 80 ASP A N 1
ATOM 560 C CA . ASP A 1 80 ? 17.391 -9.68 -20.812 1 96.81 80 ASP A CA 1
ATOM 561 C C . ASP A 1 80 ? 16.219 -9.445 -21.766 1 96.81 80 ASP A C 1
ATOM 563 O O . ASP A 1 80 ? 15.336 -8.641 -21.469 1 96.81 80 ASP A O 1
ATOM 567 N N . TYR A 1 81 ? 16.234 -10.094 -22.875 1 97.44 81 TYR A N 1
ATOM 568 C CA . TYR A 1 81 ? 15.164 -10.047 -23.859 1 97.44 81 TYR A CA 1
ATOM 569 C C . TYR A 1 81 ? 14.586 -11.43 -24.094 1 97.44 81 TYR A C 1
ATOM 571 O O . TYR A 1 81 ? 15.25 -12.297 -24.672 1 97.44 81 TYR A O 1
ATOM 579 N N . THR A 1 82 ? 13.336 -11.664 -23.688 1 96.44 82 THR A N 1
ATOM 580 C CA . THR A 1 82 ? 12.75 -13 -23.719 1 96.44 82 THR A CA 1
ATOM 581 C C . THR A 1 82 ? 11.547 -13.047 -24.656 1 96.44 82 THR A C 1
ATOM 583 O O . THR A 1 82 ? 10.648 -12.211 -24.562 1 96.44 82 THR A O 1
ATOM 586 N N . PHE A 1 83 ? 11.562 -13.992 -25.516 1 95.5 83 PHE A N 1
ATOM 587 C CA . PHE A 1 83 ? 10.438 -14.305 -26.391 1 95.5 83 PHE A CA 1
ATOM 588 C C . PHE A 1 83 ? 9.789 -15.617 -25.984 1 95.5 83 PHE A C 1
ATOM 590 O O . PHE A 1 83 ? 10.477 -16.625 -25.812 1 95.5 83 PHE A O 1
ATOM 597 N N . ARG A 1 84 ? 8.438 -15.609 -25.844 1 94.56 84 ARG A N 1
ATOM 598 C CA . ARG A 1 84 ? 7.699 -16.828 -25.5 1 94.56 84 ARG A CA 1
ATOM 599 C C . ARG A 1 84 ? 6.895 -17.328 -26.688 1 94.56 84 ARG A C 1
ATOM 601 O O . ARG A 1 84 ? 6.199 -16.547 -27.344 1 94.56 84 ARG A O 1
ATOM 608 N N . MET A 1 85 ? 6.91 -18.562 -26.891 1 93.44 85 MET A N 1
ATOM 609 C CA . MET A 1 85 ? 6.211 -19.141 -28.031 1 93.44 85 MET A CA 1
ATOM 610 C C . MET A 1 85 ? 4.754 -19.438 -27.688 1 93.44 85 MET A C 1
ATOM 612 O O . MET A 1 85 ? 4.445 -19.844 -26.562 1 93.44 85 MET A O 1
ATOM 616 N N . THR A 1 86 ? 3.9 -19.25 -28.609 1 93.44 86 THR A N 1
ATOM 617 C CA . THR A 1 86 ? 2.488 -19.578 -28.469 1 93.44 86 THR A CA 1
ATOM 618 C C . THR A 1 86 ? 2.268 -21.078 -28.641 1 93.44 86 THR A C 1
ATOM 620 O O . THR A 1 86 ? 2.832 -21.703 -29.547 1 93.44 86 THR A O 1
ATOM 623 N N . PRO A 1 87 ? 1.425 -21.625 -27.766 1 90.88 87 PRO A N 1
ATOM 624 C CA . PRO A 1 87 ? 1.126 -23.047 -27.953 1 90.88 87 PRO A CA 1
ATOM 625 C C . PRO A 1 87 ? 0.41 -23.328 -29.281 1 90.88 87 PRO A C 1
ATOM 627 O O . PRO A 1 87 ? -0.257 -22.453 -29.828 1 90.88 87 PRO A O 1
ATOM 630 N N . ARG A 1 88 ? 0.54 -24.594 -30.016 1 90.19 88 ARG A N 1
ATOM 631 C CA . ARG A 1 88 ? -0.112 -25.031 -31.25 1 90.19 88 ARG A CA 1
ATOM 632 C C . ARG A 1 88 ? -1.007 -26.25 -30.984 1 90.19 88 ARG A C 1
ATOM 634 O O . ARG A 1 88 ? -0.657 -27.125 -30.203 1 90.19 88 ARG A O 1
ATOM 641 N N . TYR A 1 89 ? -2.16 -26.266 -31.438 1 93 89 TYR A N 1
ATOM 642 C CA . TYR A 1 89 ? -3.117 -27.344 -31.234 1 93 89 TYR A CA 1
ATOM 643 C C . TYR A 1 89 ? -2.521 -28.688 -31.641 1 93 89 TYR A C 1
ATOM 645 O O . TYR A 1 89 ? -2.971 -29.734 -31.188 1 93 89 TYR A O 1
ATOM 653 N N . ALA A 1 90 ? -1.561 -28.703 -32.5 1 87.88 90 ALA A N 1
ATOM 654 C CA . ALA A 1 90 ? -0.915 -29.938 -32.906 1 87.88 90 ALA A CA 1
ATOM 655 C C . ALA A 1 90 ? -0.293 -30.672 -31.719 1 87.88 90 ALA A C 1
ATOM 657 O O . ALA A 1 90 ? -0.115 -31.891 -31.75 1 87.88 90 ALA A O 1
ATOM 658 N N . ASP A 1 91 ? -0.033 -29.938 -30.734 1 86.5 91 ASP A N 1
ATOM 659 C CA . ASP A 1 91 ? 0.64 -30.516 -29.562 1 86.5 91 ASP A CA 1
ATOM 660 C C . ASP A 1 91 ? -0.371 -31.047 -28.547 1 86.5 91 ASP A C 1
ATOM 662 O O . ASP A 1 91 ? 0.009 -31.641 -27.547 1 86.5 91 ASP A O 1
ATOM 666 N N . PHE A 1 92 ? -1.644 -30.875 -28.828 1 89.69 92 PHE A N 1
ATOM 667 C CA . PHE A 1 92 ? -2.664 -31.266 -27.859 1 89.69 92 PHE A CA 1
ATOM 668 C C . PHE A 1 92 ? -3.66 -32.25 -28.484 1 89.69 92 PHE A C 1
ATOM 670 O O . PHE A 1 92 ? -3.746 -32.344 -29.703 1 89.69 92 PHE A O 1
ATOM 677 N N . ASN A 1 93 ? -4.297 -32.938 -27.516 1 90.44 93 ASN A N 1
ATOM 678 C CA . ASN A 1 93 ? -5.309 -33.906 -27.922 1 90.44 93 ASN A CA 1
ATOM 679 C C . ASN A 1 93 ? -6.699 -33.281 -27.969 1 90.44 93 ASN A C 1
ATOM 681 O O . ASN A 1 93 ? -7.574 -33.625 -27.172 1 90.44 93 ASN A O 1
ATOM 685 N N . ILE A 1 94 ? -6.898 -32.375 -28.906 1 93.44 94 ILE A N 1
ATOM 686 C CA . ILE A 1 94 ? -8.164 -31.672 -29.062 1 93.44 94 ILE A CA 1
ATOM 687 C C . ILE A 1 94 ? -8.695 -31.891 -30.484 1 93.44 94 ILE A C 1
ATOM 689 O O . ILE A 1 94 ? -7.938 -31.797 -31.453 1 93.44 94 ILE A O 1
ATOM 693 N N . MET A 1 95 ? -9.945 -32.156 -30.547 1 94.81 95 MET A N 1
ATOM 694 C CA . MET A 1 95 ? -10.562 -32.406 -31.844 1 94.81 95 MET A CA 1
ATOM 695 C C . MET A 1 95 ? -10.57 -31.141 -32.688 1 94.81 95 MET A C 1
ATOM 697 O O . MET A 1 95 ? -10.664 -30.031 -32.156 1 94.81 95 MET A O 1
ATOM 701 N N . ASN A 1 96 ? -10.438 -31.375 -34 1 95.62 96 ASN A N 1
ATOM 702 C CA . ASN A 1 96 ? -10.656 -30.25 -34.906 1 95.62 96 ASN A CA 1
ATOM 703 C C . ASN A 1 96 ? -12.141 -30 -35.156 1 95.62 96 ASN A C 1
ATOM 705 O O . ASN A 1 96 ? -12.992 -30.703 -34.594 1 95.62 96 ASN A O 1
ATOM 709 N N . SER A 1 97 ? -12.453 -28.984 -35.938 1 97 97 SER A N 1
ATOM 710 C CA . SER A 1 97 ? -13.836 -28.562 -36.094 1 97 97 SER A CA 1
ATOM 711 C C . SER A 1 97 ? -14.648 -29.625 -36.844 1 97 97 SER A C 1
ATOM 713 O O . SER A 1 97 ? -15.844 -29.797 -36.594 1 97 97 SER A O 1
ATOM 715 N N . GLN A 1 98 ? -14.078 -30.375 -37.719 1 96.38 98 GLN A N 1
ATOM 716 C CA . GLN A 1 98 ? -14.805 -31.391 -38.469 1 96.38 98 GLN A CA 1
ATOM 717 C C . GLN A 1 98 ? -15.219 -32.531 -37.562 1 96.38 98 GLN A C 1
ATOM 719 O O . GLN A 1 98 ? -16.375 -32.969 -37.562 1 96.38 98 GLN A O 1
ATOM 724 N N . ASP A 1 99 ? -14.266 -33 -36.875 1 95.38 99 ASP A N 1
ATOM 725 C CA . ASP A 1 99 ? -14.57 -34.094 -35.938 1 95.38 99 ASP A CA 1
ATOM 726 C C . ASP A 1 99 ? -15.602 -33.625 -34.906 1 95.38 99 ASP A C 1
ATOM 728 O O . ASP A 1 99 ? -16.5 -34.406 -34.562 1 95.38 99 ASP A O 1
ATOM 732 N N . GLN A 1 100 ? -15.43 -32.469 -34.469 1 96.38 100 GLN A N 1
ATOM 733 C CA . GLN A 1 100 ? -16.359 -31.922 -33.469 1 96.38 100 GLN A CA 1
ATOM 734 C C . GLN A 1 100 ? -17.766 -31.812 -34.031 1 96.38 100 GLN A C 1
ATOM 736 O O . GLN A 1 100 ? -18.75 -32.094 -33.344 1 96.38 100 GLN A O 1
ATOM 741 N N . MET A 1 101 ? -17.875 -31.344 -35.25 1 95.75 101 MET A N 1
ATOM 742 C CA . MET A 1 101 ? -19.188 -31.219 -35.906 1 95.75 101 MET A CA 1
ATOM 743 C C . MET A 1 101 ? -19.859 -32.562 -36.031 1 95.75 101 MET A C 1
ATOM 745 O O . MET A 1 101 ? -21.078 -32.688 -35.906 1 95.75 101 MET A O 1
ATOM 749 N N . SER A 1 102 ? -19.047 -33.625 -36.25 1 94.38 102 SER A N 1
ATOM 750 C CA . SER A 1 102 ? -19.594 -34.969 -36.281 1 94.38 102 SER A CA 1
ATOM 751 C C . SER A 1 102 ? -20.234 -35.344 -34.938 1 94.38 102 SER A C 1
ATOM 753 O O . SER A 1 102 ? -21.312 -35.938 -34.906 1 94.38 102 SER A O 1
ATOM 755 N N . VAL A 1 103 ? -19.609 -35.031 -33.938 1 94.75 103 VAL A N 1
ATOM 756 C CA . VAL A 1 103 ? -20.156 -35.281 -32.594 1 94.75 103 VAL A CA 1
ATOM 757 C C . VAL A 1 103 ? -21.438 -34.469 -32.406 1 94.75 103 VAL A C 1
ATOM 759 O O . VAL A 1 103 ? -22.422 -34.969 -31.875 1 94.75 103 VAL A O 1
ATOM 762 N N . TYR A 1 104 ? -21.469 -33.219 -32.875 1 95.62 104 TYR A N 1
ATOM 763 C CA . TYR A 1 104 ? -22.641 -32.375 -32.719 1 95.62 104 TYR A CA 1
ATOM 764 C C . TYR A 1 104 ? -23.828 -32.906 -33.5 1 95.62 104 TYR A C 1
ATOM 766 O O . TYR A 1 104 ? -24.969 -32.875 -33.031 1 95.62 104 TYR A O 1
ATOM 774 N N . GLN A 1 105 ? -23.562 -33.375 -34.625 1 94.19 105 GLN A N 1
ATOM 775 C CA . GLN A 1 105 ? -24.625 -33.969 -35.406 1 94.19 105 GLN A CA 1
ATOM 776 C C . GLN A 1 105 ? -25.25 -35.188 -34.719 1 94.19 105 GLN A C 1
ATOM 778 O O . GLN A 1 105 ? -26.469 -35.375 -34.75 1 94.19 105 GLN A O 1
ATOM 783 N N . GLU A 1 106 ? -24.375 -35.938 -34.125 1 94.38 106 GLU A N 1
ATOM 784 C CA . GLU A 1 106 ? -24.891 -37.062 -33.344 1 94.38 106 GLU A CA 1
ATOM 785 C C . GLU A 1 106 ? -25.719 -36.594 -32.156 1 94.38 106 GLU A C 1
ATOM 787 O O . GLU A 1 106 ? -26.766 -37.156 -31.875 1 94.38 106 GLU A O 1
ATOM 792 N N . MET A 1 107 ? -25.25 -35.625 -31.469 1 94.75 107 MET A N 1
ATOM 793 C CA . MET A 1 107 ? -25.984 -35.062 -30.344 1 94.75 107 MET A CA 1
ATOM 794 C C . MET A 1 107 ? -27.344 -34.562 -30.797 1 94.75 107 MET A C 1
ATOM 796 O O . MET A 1 107 ? -28.344 -34.75 -30.094 1 94.75 107 MET A O 1
ATOM 800 N N . ALA A 1 108 ? -27.391 -33.844 -31.953 1 93.31 108 ALA A N 1
ATOM 801 C CA . ALA A 1 108 ? -28.641 -33.344 -32.5 1 93.31 108 ALA A CA 1
ATOM 802 C C . ALA A 1 108 ? -29.609 -34.469 -32.781 1 93.31 108 ALA A C 1
ATOM 804 O O . ALA A 1 108 ? -30.797 -34.375 -32.469 1 93.31 108 ALA A O 1
ATOM 805 N N . ALA A 1 109 ? -29.094 -35.5 -33.344 1 92.19 109 ALA A N 1
ATOM 806 C CA . ALA A 1 109 ? -29.891 -36.688 -33.656 1 92.19 109 ALA A CA 1
ATOM 807 C C . ALA A 1 109 ? -30.422 -37.344 -32.406 1 92.19 109 ALA A C 1
ATOM 809 O O . ALA A 1 109 ? -31.516 -37.938 -32.406 1 92.19 109 ALA A O 1
ATOM 810 N N . LYS A 1 110 ? -29.703 -37.219 -31.391 1 93.69 110 LYS A N 1
ATOM 811 C CA . LYS A 1 110 ? -30.062 -37.875 -30.141 1 93.69 110 LYS A CA 1
ATOM 812 C C . LYS A 1 110 ? -30.906 -36.969 -29.266 1 93.69 110 LYS A C 1
ATOM 814 O O . LYS A 1 110 ? -31.141 -37.25 -28.094 1 93.69 110 LYS A O 1
ATOM 819 N N . GLY A 1 111 ? -31.219 -35.75 -29.672 1 91.19 111 GLY A N 1
ATOM 820 C CA . GLY A 1 111 ? -32.25 -34.906 -29.062 1 91.19 111 GLY A CA 1
ATOM 821 C C . GLY A 1 111 ? -31.688 -33.781 -28.219 1 91.19 111 GLY A C 1
ATOM 822 O O . GLY A 1 111 ? -32.438 -33.062 -27.562 1 91.19 111 GLY A O 1
ATOM 823 N N . TRP A 1 112 ? -30.391 -33.531 -28.156 1 92.56 112 TRP A N 1
ATOM 824 C CA . TRP A 1 112 ? -29.781 -32.562 -27.25 1 92.56 112 TRP A CA 1
ATOM 825 C C . TRP A 1 112 ? -29.75 -31.172 -27.859 1 92.56 112 TRP A C 1
ATOM 827 O O . TRP A 1 112 ? -29.703 -30.172 -27.125 1 92.56 112 TRP A O 1
ATOM 837 N N . LEU A 1 113 ? -29.797 -30.984 -29.203 1 94.19 113 LEU A N 1
ATOM 838 C CA . LEU A 1 113 ? -29.531 -29.703 -29.828 1 94.19 113 LEU A CA 1
ATOM 839 C C . LEU A 1 113 ? -30.734 -29.234 -30.641 1 94.19 113 LEU A C 1
ATOM 841 O O . LEU A 1 113 ? -30.578 -28.594 -31.672 1 94.19 113 LEU A O 1
ATOM 845 N N . ASN A 1 114 ? -31.906 -29.484 -30.016 1 91.12 114 ASN A N 1
ATOM 846 C CA . ASN A 1 114 ? -33.125 -29.031 -30.672 1 91.12 114 ASN A CA 1
ATOM 847 C C . ASN A 1 114 ? -33.469 -27.594 -30.266 1 91.12 114 ASN A C 1
ATOM 849 O O . ASN A 1 114 ? -33 -27.109 -29.25 1 91.12 114 ASN A O 1
ATOM 853 N N . ASN A 1 115 ? -34.25 -26.922 -31.078 1 91.56 115 ASN A N 1
ATOM 854 C CA . ASN A 1 115 ? -34.562 -25.516 -30.875 1 91.56 115 ASN A CA 1
ATOM 855 C C . ASN A 1 115 ? -35.188 -25.281 -29.5 1 91.56 115 ASN A C 1
ATOM 857 O O . ASN A 1 115 ? -34.812 -24.359 -28.781 1 91.56 115 ASN A O 1
ATOM 861 N N . SER A 1 116 ? -36.156 -26.062 -29.109 1 85.31 116 SER A N 1
ATOM 862 C CA . SER A 1 116 ? -36.875 -25.875 -27.844 1 85.31 116 SER A CA 1
ATOM 863 C C . SER A 1 116 ? -35.938 -25.969 -26.656 1 85.31 116 SER A C 1
ATOM 865 O O . SER A 1 116 ? -36.094 -25.266 -25.656 1 85.31 116 SER A O 1
ATOM 867 N N . THR A 1 117 ? -34.938 -26.719 -26.75 1 85.31 117 THR A N 1
ATOM 868 C CA . THR A 1 117 ? -34.031 -26.953 -25.656 1 85.31 117 THR A CA 1
ATOM 869 C C . THR A 1 117 ? -32.906 -25.906 -25.656 1 85.31 117 THR A C 1
ATOM 871 O O . THR A 1 117 ? -32.625 -25.297 -24.609 1 85.31 117 THR A O 1
ATOM 874 N N . ILE A 1 118 ? -32.406 -25.625 -26.75 1 89.56 118 ILE A N 1
ATOM 875 C CA . ILE A 1 118 ? -31.188 -24.844 -26.828 1 89.56 118 ILE A CA 1
ATOM 876 C C . ILE A 1 118 ? -31.516 -23.344 -26.75 1 89.56 118 ILE A C 1
ATOM 878 O O . ILE A 1 118 ? -30.703 -22.547 -26.281 1 89.56 118 ILE A O 1
ATOM 882 N N . ALA A 1 119 ? -32.719 -22.938 -27.094 1 86.31 119 ALA A N 1
ATOM 883 C CA . ALA A 1 119 ? -33.125 -21.531 -27.094 1 86.31 119 ALA A CA 1
ATOM 884 C C . ALA A 1 119 ? -33.156 -20.969 -25.672 1 86.31 119 ALA A C 1
ATOM 886 O O . ALA A 1 119 ? -32.969 -19.766 -25.469 1 86.31 119 ALA A O 1
ATOM 887 N N . ASN A 1 120 ? -33.375 -21.844 -24.719 1 89.38 120 ASN A N 1
ATOM 888 C CA . ASN A 1 120 ? -33.5 -21.422 -23.328 1 89.38 120 ASN A CA 1
ATOM 889 C C . ASN A 1 120 ? -32.344 -21.969 -22.484 1 89.38 120 ASN A C 1
ATOM 891 O O . ASN A 1 120 ? -32.375 -21.891 -21.266 1 89.38 120 ASN A O 1
ATOM 895 N N . ALA A 1 121 ? -31.344 -22.469 -23.188 1 90.25 121 ALA A N 1
ATOM 896 C CA . ALA A 1 121 ? -30.234 -23.078 -22.469 1 90.25 121 ALA A CA 1
ATOM 897 C C . ALA A 1 121 ? -29.328 -22.016 -21.875 1 90.25 121 ALA A C 1
ATOM 899 O O . ALA A 1 121 ? -29.188 -20.922 -22.422 1 90.25 121 ALA A O 1
ATOM 900 N N . SER A 1 122 ? -28.688 -22.266 -20.734 1 91.69 122 SER A N 1
ATOM 901 C CA . SER A 1 122 ? -27.781 -21.359 -20.062 1 91.69 122 SER A CA 1
ATOM 902 C C . SER A 1 122 ? -26.516 -21.125 -20.891 1 91.69 122 SER A C 1
ATOM 904 O O . SER A 1 122 ? -25.891 -20.078 -20.812 1 91.69 122 SER A O 1
ATOM 906 N N . SER A 1 123 ? -26.188 -22.188 -21.703 1 92.56 123 SER A N 1
ATOM 907 C CA . SER A 1 123 ? -25 -22.094 -22.562 1 92.56 123 SER A CA 1
ATOM 908 C C . SER A 1 123 ? -25.234 -22.766 -23.906 1 92.56 123 SER A C 1
ATOM 910 O O . SER A 1 123 ? -25.875 -23.828 -23.969 1 92.56 123 SER A O 1
ATOM 912 N N . SER A 1 124 ? -24.812 -22.156 -24.938 1 94.5 124 SER A N 1
ATOM 913 C CA . SER A 1 124 ? -24.938 -22.719 -26.266 1 94.5 124 SER A CA 1
ATOM 914 C C . SER A 1 124 ? -23.922 -22.125 -27.234 1 94.5 124 SER A C 1
ATOM 916 O O . SER A 1 124 ? -23.453 -21 -27.031 1 94.5 124 SER A O 1
ATOM 918 N N . GLY A 1 125 ? -23.547 -22.906 -28.188 1 96.19 125 GLY A N 1
ATOM 919 C CA . GLY A 1 125 ? -22.547 -22.516 -29.172 1 96.19 125 GLY A CA 1
ATOM 920 C C . GLY A 1 125 ? -23.125 -22.359 -30.562 1 96.19 125 GLY A C 1
ATOM 921 O O . GLY A 1 125 ? -24.125 -21.656 -30.766 1 96.19 125 GLY A O 1
ATOM 922 N N . VAL A 1 126 ? -22.688 -23.125 -31.516 1 96.19 126 VAL A N 1
ATOM 923 C CA . VAL A 1 126 ? -22.984 -22.953 -32.938 1 96.19 126 VAL A CA 1
ATOM 924 C C . VAL A 1 126 ? -24.438 -23.328 -33.188 1 96.19 126 VAL A C 1
ATOM 926 O O . VAL A 1 126 ? -25.141 -22.656 -33.969 1 96.19 126 VAL A O 1
ATOM 929 N N . TYR A 1 127 ? -24.969 -24.391 -32.562 1 96.38 127 TYR A N 1
ATOM 930 C CA . TYR A 1 127 ? -26.359 -24.781 -32.75 1 96.38 127 TYR A CA 1
ATOM 931 C C . TYR A 1 127 ? -27.297 -23.766 -32.094 1 96.38 127 TYR A C 1
ATOM 933 O O . TYR A 1 127 ? -28.375 -23.469 -32.625 1 96.38 127 TYR A O 1
ATOM 941 N N . GLY A 1 128 ? -26.875 -23.344 -30.891 1 95.06 128 GLY A N 1
ATOM 942 C CA . GLY A 1 128 ? -27.656 -22.297 -30.25 1 95.06 128 GLY A CA 1
ATOM 943 C C . GLY A 1 128 ? -27.781 -21.047 -31.094 1 95.06 128 GLY A C 1
ATOM 944 O O . GLY A 1 128 ? -28.859 -20.469 -31.203 1 95.06 128 GLY A O 1
ATOM 945 N N . LYS A 1 129 ? -26.719 -20.625 -31.641 1 95.75 129 LYS A N 1
ATOM 946 C CA . LYS A 1 129 ? -26.719 -19.438 -32.469 1 95.75 129 LYS A CA 1
ATOM 947 C C . LYS A 1 129 ? -27.547 -19.656 -33.75 1 95.75 129 LYS A C 1
ATOM 949 O O . LYS A 1 129 ? -28.266 -18.75 -34.188 1 95.75 129 LYS A O 1
ATOM 954 N N . MET A 1 130 ? -27.422 -20.859 -34.312 1 96.12 130 MET A N 1
ATOM 955 C CA . MET A 1 130 ? -28.234 -21.219 -35.469 1 96.12 130 MET A CA 1
ATOM 956 C C . MET A 1 130 ? -29.719 -21.031 -35.188 1 96.12 130 MET A C 1
ATOM 958 O O . MET A 1 130 ? -30.438 -20.391 -35.969 1 96.12 130 MET A O 1
ATOM 962 N N . TRP A 1 131 ? -30.188 -21.594 -34.125 1 95.5 131 TRP A N 1
ATOM 963 C CA . TRP A 1 131 ? -31.609 -21.531 -33.781 1 95.5 131 TRP A CA 1
ATOM 964 C C . TRP A 1 131 ? -32 -20.094 -33.438 1 95.5 131 TRP A C 1
ATOM 966 O O . TRP A 1 131 ? -33.125 -19.688 -33.719 1 95.5 131 TRP A O 1
ATOM 976 N N . GLU A 1 132 ? -31.109 -19.359 -32.781 1 93.62 132 GLU A N 1
ATOM 977 C CA . GLU A 1 132 ? -31.375 -17.938 -32.531 1 93.62 132 GLU A CA 1
ATOM 978 C C . GLU A 1 132 ? -31.625 -17.188 -33.844 1 93.62 132 GLU A C 1
ATOM 980 O O . GLU A 1 132 ? -32.562 -16.391 -33.938 1 93.62 132 GLU A O 1
ATOM 985 N N . LEU A 1 133 ? -30.797 -17.453 -34.844 1 95.44 133 LEU A N 1
ATOM 986 C CA . LEU A 1 133 ? -30.922 -16.797 -36.156 1 95.44 133 LEU A CA 1
ATOM 987 C C . LEU A 1 133 ? -32.219 -17.234 -36.844 1 95.44 133 LEU A C 1
ATOM 989 O O . LEU A 1 133 ? -32.875 -16.406 -37.5 1 95.44 133 LEU A O 1
ATOM 993 N N . VAL A 1 134 ? -32.531 -18.453 -36.688 1 95.38 134 VAL A N 1
ATOM 994 C CA . VAL A 1 134 ? -33.75 -18.953 -37.281 1 95.38 134 VAL A CA 1
ATOM 995 C C . VAL A 1 134 ? -34.969 -18.266 -36.625 1 95.38 134 VAL A C 1
ATOM 997 O O . VAL A 1 134 ? -35.844 -17.766 -37.312 1 95.38 134 VAL A O 1
ATOM 1000 N N . ASN A 1 135 ? -34.938 -18.25 -35.281 1 93.19 135 ASN A N 1
ATOM 1001 C CA . ASN A 1 135 ? -36.031 -17.703 -34.531 1 93.19 135 ASN A CA 1
ATOM 1002 C C . ASN A 1 135 ? -36.188 -16.203 -34.75 1 93.19 135 ASN A C 1
ATOM 1004 O O . ASN A 1 135 ? -37.281 -15.656 -34.656 1 93.19 135 ASN A O 1
ATOM 1008 N N . THR A 1 136 ? -35.156 -15.5 -35.031 1 92.75 136 THR A N 1
ATOM 1009 C CA . THR A 1 136 ? -35.219 -14.055 -35.25 1 92.75 136 THR A CA 1
ATOM 1010 C C . THR A 1 136 ? -35.406 -13.75 -36.75 1 92.75 136 THR A C 1
ATOM 1012 O O . THR A 1 136 ? -35.469 -12.578 -37.125 1 92.75 136 THR A O 1
ATOM 1015 N N . GLY A 1 137 ? -35.375 -14.719 -37.594 1 93.25 137 GLY A N 1
ATOM 1016 C CA . GLY A 1 137 ? -35.688 -14.562 -39.031 1 93.25 137 GLY A CA 1
ATOM 1017 C C . GLY A 1 137 ? -34.438 -14.219 -39.844 1 93.25 137 GLY A C 1
ATOM 1018 O O . GLY A 1 137 ? -34.562 -13.766 -41 1 93.25 137 GLY A O 1
ATOM 1019 N N . LYS A 1 138 ? -33.344 -14.438 -39.344 1 95.5 138 LYS A N 1
ATOM 1020 C CA . LYS A 1 138 ? -32.125 -14.07 -40.031 1 95.5 138 LYS A CA 1
ATOM 1021 C C . LYS A 1 138 ? -31.547 -15.258 -40.781 1 95.5 138 LYS A C 1
ATOM 1023 O O . LYS A 1 138 ? -30.641 -15.086 -41.625 1 95.5 138 LYS A O 1
ATOM 1028 N N . LEU A 1 139 ? -32.062 -16.516 -40.531 1 95.75 139 LEU A N 1
ATOM 1029 C CA . LEU A 1 139 ? -31.75 -17.75 -41.219 1 95.75 139 LEU A CA 1
ATOM 1030 C C . LEU A 1 139 ? -33 -18.531 -41.562 1 95.75 139 LEU A C 1
ATOM 1032 O O . LEU A 1 139 ? -33.875 -18.703 -40.719 1 95.75 139 LEU A O 1
ATOM 1036 N N . GLU A 1 140 ? -33.062 -19 -42.812 1 95.38 140 GLU A N 1
ATOM 1037 C CA . GLU A 1 140 ? -34.219 -19.781 -43.219 1 95.38 140 GLU A CA 1
ATOM 1038 C C . GLU A 1 140 ? -34.281 -21.125 -42.531 1 95.38 140 GLU A C 1
ATOM 1040 O O . GLU A 1 140 ? -33.219 -21.781 -42.375 1 95.38 140 GLU A O 1
ATOM 1045 N N . ASN A 1 141 ? -35.438 -21.5 -42.094 1 94.06 141 ASN A N 1
ATOM 1046 C CA . ASN A 1 141 ? -35.562 -22.781 -41.438 1 94.06 141 ASN A CA 1
ATOM 1047 C C . ASN A 1 141 ? -35.75 -23.922 -42.406 1 94.06 141 ASN A C 1
ATOM 1049 O O . ASN A 1 141 ? -36.75 -24.656 -42.375 1 94.06 141 ASN A O 1
ATOM 1053 N N . THR A 1 142 ? -34.875 -24.047 -43.312 1 95.69 142 THR A N 1
ATOM 1054 C CA . THR A 1 142 ? -34.781 -25.188 -44.219 1 95.69 142 THR A CA 1
ATOM 1055 C C . THR A 1 142 ? -33.531 -26.016 -43.938 1 95.69 142 THR A C 1
ATOM 1057 O O . THR A 1 142 ? -32.531 -25.5 -43.438 1 95.69 142 THR A O 1
ATOM 1060 N N . GLU A 1 143 ? -33.719 -27.234 -44.188 1 94.06 143 GLU A N 1
ATOM 1061 C CA . GLU A 1 143 ? -32.594 -28.125 -43.969 1 94.06 143 GLU A CA 1
ATOM 1062 C C . GLU A 1 143 ? -31.344 -27.641 -44.719 1 94.06 143 GLU A C 1
ATOM 1064 O O . GLU A 1 143 ? -30.234 -27.688 -44.219 1 94.06 143 GLU A O 1
ATOM 1069 N N . ALA A 1 144 ? -31.516 -27.156 -45.906 1 95.06 144 ALA A N 1
ATOM 1070 C CA . ALA A 1 144 ? -30.406 -26.688 -46.75 1 95.06 144 ALA A CA 1
ATOM 1071 C C . ALA A 1 144 ? -29.75 -25.469 -46.125 1 95.06 144 ALA A C 1
ATOM 1073 O O . ALA A 1 144 ? -28.516 -25.359 -46.125 1 95.06 144 ALA A O 1
ATOM 1074 N N . ALA A 1 145 ? -30.531 -24.562 -45.688 1 96.19 145 ALA A N 1
ATOM 1075 C CA . ALA A 1 145 ? -29.984 -23.344 -45.062 1 96.19 145 ALA A CA 1
ATOM 1076 C C . ALA A 1 145 ? -29.25 -23.641 -43.781 1 96.19 145 ALA A C 1
ATOM 1078 O O . ALA A 1 145 ? -28.188 -23.078 -43.531 1 96.19 145 ALA A O 1
ATOM 1079 N N . ARG A 1 146 ? -29.828 -24.469 -42.938 1 96 146 ARG A N 1
ATOM 1080 C CA . ARG A 1 146 ? -29.188 -24.875 -41.688 1 96 146 ARG A CA 1
ATOM 1081 C C . ARG A 1 146 ? -27.875 -25.594 -41.969 1 96 146 ARG A C 1
ATOM 1083 O O . ARG A 1 146 ? -26.875 -25.328 -41.281 1 96 146 ARG A O 1
ATOM 1090 N N . ASN A 1 147 ? -27.875 -26.438 -42.938 1 95.5 147 ASN A N 1
ATOM 1091 C CA . ASN A 1 147 ? -26.656 -27.172 -43.312 1 95.5 147 ASN A CA 1
ATOM 1092 C C . ASN A 1 147 ? -25.562 -26.25 -43.812 1 95.5 147 ASN A C 1
ATOM 1094 O O . ASN A 1 147 ? -24.375 -26.469 -43.562 1 95.5 147 ASN A O 1
ATOM 1098 N N . ARG A 1 148 ? -25.953 -25.25 -44.562 1 95.62 148 ARG A N 1
ATOM 1099 C CA . ARG A 1 148 ? -24.984 -24.266 -45.062 1 95.62 148 ARG A CA 1
ATOM 1100 C C . ARG A 1 148 ? -24.344 -23.516 -43.906 1 95.62 148 ARG A C 1
ATOM 1102 O O . ARG A 1 148 ? -23.141 -23.25 -43.906 1 95.62 148 ARG A O 1
ATOM 1109 N N . TYR A 1 149 ? -25.172 -23.141 -43 1 96.38 149 TYR A N 1
ATOM 1110 C CA . TYR A 1 149 ? -24.656 -22.453 -41.812 1 96.38 149 TYR A CA 1
ATOM 1111 C C . TYR A 1 149 ? -23.688 -23.344 -41.031 1 96.38 149 TYR A C 1
ATOM 1113 O O . TYR A 1 149 ? -22.594 -22.906 -40.656 1 96.38 149 TYR A O 1
ATOM 1121 N N . LEU A 1 150 ? -24.062 -24.578 -40.781 1 97.12 150 LEU A N 1
ATOM 1122 C CA . LEU A 1 150 ? -23.266 -25.516 -39.969 1 97.12 150 LEU A CA 1
ATOM 1123 C C . LEU A 1 150 ? -22 -25.922 -40.719 1 97.12 150 LEU A C 1
ATOM 1125 O O . LEU A 1 150 ? -20.984 -26.234 -40.094 1 97.12 150 LEU A O 1
ATOM 1129 N N . ARG A 1 151 ? -22.016 -25.922 -42 1 96.75 151 ARG A N 1
ATOM 1130 C CA . ARG A 1 151 ? -20.828 -26.25 -42.812 1 96.75 151 ARG A CA 1
ATOM 1131 C C . ARG A 1 151 ? -19.719 -25.219 -42.594 1 96.75 151 ARG A C 1
ATOM 1133 O O . ARG A 1 151 ? -18.531 -25.578 -42.594 1 96.75 151 ARG A O 1
ATOM 1140 N N . LYS A 1 152 ? -20.094 -24 -42.5 1 96.56 152 LYS A N 1
ATOM 1141 C CA . LYS A 1 152 ? -19.109 -22.969 -42.188 1 96.56 152 LYS A CA 1
ATOM 1142 C C . LYS A 1 152 ? -18.406 -23.25 -40.875 1 96.56 152 LYS A C 1
ATOM 1144 O O . LYS A 1 152 ? -17.203 -23.062 -40.75 1 96.56 152 LYS A O 1
ATOM 1149 N N . ALA A 1 153 ? -19.203 -23.625 -39.812 1 97.31 153 ALA A N 1
ATOM 1150 C CA . ALA A 1 153 ? -18.656 -23.969 -38.531 1 97.31 153 ALA A CA 1
ATOM 1151 C C . ALA A 1 153 ? -17.766 -25.219 -38.625 1 97.31 153 ALA A C 1
ATOM 1153 O O . ALA A 1 153 ? -16.75 -25.312 -37.938 1 97.31 153 ALA A O 1
ATOM 1154 N N . GLU A 1 154 ? -18.141 -26.141 -39.438 1 96.69 154 GLU A N 1
ATOM 1155 C CA . GLU A 1 154 ? -17.422 -27.406 -39.625 1 96.69 154 GLU A CA 1
ATOM 1156 C C . GLU A 1 154 ? -16.016 -27.156 -40.156 1 96.69 154 GLU A C 1
ATOM 1158 O O . GLU A 1 154 ? -15.07 -27.859 -39.75 1 96.69 154 GLU A O 1
ATOM 1163 N N . TYR A 1 155 ? -15.844 -26.156 -40.938 1 96.56 155 TYR A N 1
ATOM 1164 C CA . TYR A 1 155 ? -14.547 -25.953 -41.594 1 96.56 155 TYR A CA 1
ATOM 1165 C C . TYR A 1 155 ? -13.805 -24.766 -40.969 1 96.56 155 TYR A C 1
ATOM 1167 O O . TYR A 1 155 ? -12.727 -24.391 -41.438 1 96.56 155 TYR A O 1
ATOM 1175 N N . ARG A 1 156 ? -14.273 -24.125 -40 1 96.19 156 ARG A N 1
ATOM 1176 C CA . ARG A 1 156 ? -13.68 -22.938 -39.375 1 96.19 156 ARG A CA 1
ATOM 1177 C C . ARG A 1 156 ? -12.359 -23.281 -38.688 1 96.19 156 ARG A C 1
ATOM 1179 O O . ARG A 1 156 ? -11.352 -22.609 -38.938 1 96.19 156 ARG A O 1
ATOM 1186 N N . ASN A 1 157 ? -12.375 -24.297 -37.844 1 97.06 157 ASN A N 1
ATOM 1187 C CA . ASN A 1 157 ? -11.211 -24.781 -37.094 1 97.06 157 ASN A CA 1
ATOM 1188 C C . ASN A 1 157 ? -10.461 -23.641 -36.438 1 97.06 157 ASN A C 1
ATOM 1190 O O . ASN A 1 157 ? -9.258 -23.484 -36.625 1 97.06 157 ASN A O 1
ATOM 1194 N N . THR A 1 158 ? -11.141 -22.812 -35.656 1 97.19 158 THR A N 1
ATOM 1195 C CA . THR A 1 158 ? -10.617 -21.641 -35 1 97.19 158 THR A CA 1
ATOM 1196 C C . THR A 1 158 ? -9.406 -21.984 -34.125 1 97.19 158 THR A C 1
ATOM 1198 O O . THR A 1 158 ? -9.453 -22.938 -33.344 1 97.19 158 THR A O 1
ATOM 1201 N N . ASP A 1 159 ? -8.305 -21.234 -34.25 1 97.19 159 ASP A N 1
ATOM 1202 C CA . ASP A 1 159 ? -7.121 -21.359 -33.406 1 97.19 159 ASP A CA 1
ATOM 1203 C C . ASP A 1 159 ? -7.18 -20.375 -32.25 1 97.19 159 ASP A C 1
ATOM 1205 O O . ASP A 1 159 ? -6.633 -19.281 -32.312 1 97.19 159 ASP A O 1
ATOM 1209 N N . TRP A 1 160 ? -7.699 -20.844 -31.156 1 96.62 160 TRP A N 1
ATOM 1210 C CA . TRP A 1 160 ? -7.891 -20 -29.984 1 96.62 160 TRP A CA 1
ATOM 1211 C C . TRP A 1 160 ? -6.551 -19.578 -29.391 1 96.62 160 TRP A C 1
ATOM 1213 O O . TRP A 1 160 ? -6.449 -18.531 -28.75 1 96.62 160 TRP A O 1
ATOM 1223 N N . PHE A 1 161 ? -5.5 -20.375 -29.531 1 95.56 161 PHE A N 1
ATOM 1224 C CA . PHE A 1 161 ? -4.188 -19.984 -29.047 1 95.56 161 PHE A CA 1
ATOM 1225 C C . PHE A 1 161 ? -3.686 -18.734 -29.766 1 95.56 161 PHE A C 1
ATOM 1227 O O . PHE A 1 161 ? -3.154 -17.812 -29.141 1 95.56 161 PHE A O 1
ATOM 1234 N N . LYS A 1 162 ? -3.844 -18.703 -30.984 1 95.25 162 LYS A N 1
ATOM 1235 C CA . LYS A 1 162 ? -3.439 -17.547 -31.766 1 95.25 162 LYS A CA 1
ATOM 1236 C C . LYS A 1 162 ? -4.246 -16.312 -31.375 1 95.25 162 LYS A C 1
ATOM 1238 O O . LYS A 1 162 ? -3.715 -15.195 -31.344 1 95.25 162 LYS A O 1
ATOM 1243 N N . GLU A 1 163 ? -5.543 -16.516 -31.109 1 96.25 163 GLU A N 1
ATOM 1244 C CA . GLU A 1 163 ? -6.434 -15.406 -30.781 1 96.25 163 GLU A CA 1
ATOM 1245 C C . GLU A 1 163 ? -6.137 -14.844 -29.391 1 96.25 163 GLU A C 1
ATOM 1247 O O . GLU A 1 163 ? -6.32 -13.648 -29.141 1 96.25 163 GLU A O 1
ATOM 1252 N N . LEU A 1 164 ? -5.742 -15.695 -28.484 1 96.69 164 LEU A N 1
ATOM 1253 C CA . LEU A 1 164 ? -5.719 -15.305 -27.078 1 96.69 164 LEU A CA 1
ATOM 1254 C C . LEU A 1 164 ? -4.289 -15.102 -26.594 1 96.69 164 LEU A C 1
ATOM 1256 O O . LEU A 1 164 ? -4.062 -14.508 -25.547 1 96.69 164 LEU A O 1
ATOM 1260 N N . PHE A 1 165 ? -3.318 -15.586 -27.344 1 95.25 165 PHE A N 1
ATOM 1261 C CA . PHE A 1 165 ? -1.917 -15.445 -26.969 1 95.25 165 PHE A CA 1
ATOM 1262 C C . PHE A 1 165 ? -1.202 -14.453 -27.875 1 95.25 165 PHE A C 1
ATOM 1264 O O . PHE A 1 165 ? -1.655 -14.188 -28.984 1 95.25 165 PHE A O 1
ATOM 1271 N N . ARG A 1 166 ? -0.17 -13.875 -27.297 1 88.69 166 ARG A N 1
ATOM 1272 C CA . ARG A 1 166 ? 0.651 -12.945 -28.062 1 88.69 166 ARG A CA 1
ATOM 1273 C C . ARG A 1 166 ? 2.135 -13.234 -27.875 1 88.69 166 ARG A C 1
ATOM 1275 O O . ARG A 1 166 ? 2.57 -13.586 -26.781 1 88.69 166 ARG A O 1
ATOM 1282 N N . SER A 1 167 ? 2.809 -13.258 -28.969 1 86 167 SER A N 1
ATOM 1283 C CA . SER A 1 167 ? 4.262 -13.375 -28.891 1 86 167 SER A CA 1
ATOM 1284 C C . SER A 1 167 ? 4.906 -12.016 -28.625 1 86 167 SER A C 1
ATOM 1286 O O . SER A 1 167 ? 5.293 -11.312 -29.562 1 86 167 SER A O 1
ATOM 1288 N N . SER A 1 168 ? 4.848 -11.594 -27.516 1 86.56 168 SER A N 1
ATOM 1289 C CA . SER A 1 168 ? 5.395 -10.289 -27.156 1 86.56 168 SER A CA 1
ATOM 1290 C C . SER A 1 168 ? 6.77 -10.422 -26.516 1 86.56 168 SER A C 1
ATOM 1292 O O . SER A 1 168 ? 7.137 -11.5 -26.031 1 86.56 168 SER A O 1
ATOM 1294 N N . LEU A 1 169 ? 7.516 -9.367 -26.594 1 93.94 169 LEU A N 1
ATOM 1295 C CA . LEU A 1 169 ? 8.875 -9.32 -26.062 1 93.94 169 LEU A CA 1
ATOM 1296 C C . LEU A 1 169 ? 8.875 -8.812 -24.625 1 93.94 169 LEU A C 1
ATOM 1298 O O . LEU A 1 169 ? 8.445 -7.688 -24.359 1 93.94 169 LEU A O 1
ATOM 1302 N N . MET A 1 170 ? 9.25 -9.68 -23.703 1 95.38 170 MET A N 1
ATOM 1303 C CA . MET A 1 170 ? 9.531 -9.266 -22.328 1 95.38 170 MET A CA 1
ATOM 1304 C C . MET A 1 170 ? 10.969 -8.789 -22.188 1 95.38 170 MET A C 1
ATOM 1306 O O . MET A 1 170 ? 11.898 -9.43 -22.688 1 95.38 170 MET A O 1
ATOM 1310 N N . HIS A 1 171 ? 11.234 -7.691 -21.578 1 96.38 171 HIS A N 1
ATOM 1311 C CA . HIS A 1 171 ? 12.609 -7.227 -21.391 1 96.38 171 HIS A CA 1
ATOM 1312 C C . HIS A 1 171 ? 12.836 -6.707 -19.984 1 96.38 171 HIS A C 1
ATOM 1314 O O . HIS A 1 171 ? 11.938 -6.121 -19.375 1 96.38 171 HIS A O 1
ATOM 1320 N N . THR A 1 172 ? 13.977 -6.992 -19.469 1 95.38 172 THR A N 1
ATOM 1321 C CA . THR A 1 172 ? 14.422 -6.566 -18.141 1 95.38 172 THR A CA 1
ATOM 1322 C C . THR A 1 172 ? 15.75 -5.828 -18.234 1 95.38 172 THR A C 1
ATOM 1324 O O . THR A 1 172 ? 16.672 -6.266 -18.938 1 95.38 172 THR A O 1
ATOM 1327 N N . HIS A 1 173 ? 15.883 -4.758 -17.688 1 95.25 173 HIS A N 1
ATOM 1328 C CA . HIS A 1 173 ? 17.094 -3.957 -17.625 1 95.25 173 HIS A CA 1
ATOM 1329 C C . HIS A 1 173 ? 17.562 -3.783 -16.188 1 95.25 173 HIS A C 1
ATOM 1331 O O . HIS A 1 173 ? 16.781 -3.367 -15.32 1 95.25 173 HIS A O 1
ATOM 1337 N N . SER A 1 174 ? 18.781 -4.141 -15.945 1 95.06 174 SER A N 1
ATOM 1338 C CA . SER A 1 174 ? 19.344 -4.023 -14.602 1 95.06 174 SER A CA 1
ATOM 1339 C C . SER A 1 174 ? 20.688 -3.303 -14.641 1 95.06 174 SER A C 1
ATOM 1341 O O . SER A 1 174 ? 21.547 -3.604 -15.477 1 95.06 174 SER A O 1
ATOM 1343 N N . ILE A 1 175 ? 20.891 -2.387 -13.789 1 93.44 175 ILE A N 1
ATOM 1344 C CA . ILE A 1 175 ? 22.156 -1.686 -13.602 1 93.44 175 ILE A CA 1
ATOM 1345 C C . ILE A 1 175 ? 22.641 -1.875 -12.172 1 93.44 175 ILE A C 1
ATOM 1347 O O . ILE A 1 175 ? 21.859 -1.773 -11.219 1 93.44 175 ILE A O 1
ATOM 1351 N N . SER A 1 176 ? 23.875 -2.219 -12.023 1 93.06 176 SER A N 1
ATOM 1352 C CA . SER A 1 176 ? 24.453 -2.381 -10.695 1 93.06 176 SER A CA 1
ATOM 1353 C C . SER A 1 176 ? 25.797 -1.662 -10.578 1 93.06 176 SER A C 1
ATOM 1355 O O . SER A 1 176 ? 26.562 -1.614 -11.539 1 93.06 176 SER A O 1
ATOM 1357 N N . LEU A 1 177 ? 26.016 -1.116 -9.461 1 91.75 177 LEU A N 1
ATOM 1358 C CA . LEU A 1 177 ? 27.25 -0.417 -9.117 1 91.75 177 LEU A CA 1
ATOM 1359 C C . LEU A 1 177 ? 27.922 -1.056 -7.906 1 91.75 177 LEU A C 1
ATOM 1361 O O . LEU A 1 177 ? 27.266 -1.3 -6.891 1 91.75 177 LEU A O 1
ATOM 1365 N N . SER A 1 178 ? 29.125 -1.411 -8.016 1 91.31 178 SER A N 1
ATOM 1366 C CA . SER A 1 178 ? 29.922 -1.95 -6.914 1 91.31 178 SER A CA 1
ATOM 1367 C C . SER A 1 178 ? 31.219 -1.169 -6.734 1 91.31 178 SER A C 1
ATOM 1369 O O . SER A 1 178 ? 31.953 -0.942 -7.699 1 91.31 178 SER A O 1
ATOM 1371 N N . SER A 1 179 ? 31.359 -0.66 -5.551 1 87.25 179 SER A N 1
ATOM 1372 C CA . SER A 1 179 ? 32.562 0.116 -5.266 1 87.25 179 SER A CA 1
ATOM 1373 C C . SER A 1 179 ? 32.906 0.075 -3.779 1 87.25 179 SER A C 1
ATOM 1375 O O . SER A 1 179 ? 32.062 -0.268 -2.951 1 87.25 179 SER A O 1
ATOM 1377 N N . GLY A 1 180 ? 34.219 0.304 -3.506 1 85.44 180 GLY A N 1
ATOM 1378 C CA . GLY A 1 180 ? 34.562 0.369 -2.09 1 85.44 180 GLY A CA 1
ATOM 1379 C C . GLY A 1 180 ? 36.031 0.644 -1.828 1 85.44 180 GLY A C 1
ATOM 1380 O O . GLY A 1 180 ? 36.844 0.51 -2.729 1 85.44 180 GLY A O 1
ATOM 1381 N N . THR A 1 181 ? 36.219 1.205 -0.676 1 85.25 181 THR A N 1
ATOM 1382 C CA . THR A 1 181 ? 37.562 1.335 -0.08 1 85.25 181 THR A CA 1
ATOM 1383 C C . THR A 1 181 ? 37.719 0.383 1.103 1 85.25 181 THR A C 1
ATOM 1385 O O . THR A 1 181 ? 36.812 -0.436 1.369 1 85.25 181 THR A O 1
ATOM 1388 N N . GLU A 1 182 ? 38.812 0.431 1.727 1 84.75 182 GLU A N 1
ATOM 1389 C CA . GLU A 1 182 ? 39.031 -0.423 2.895 1 84.75 182 GLU A CA 1
ATOM 1390 C C . GLU A 1 182 ? 38.094 -0.034 4.027 1 84.75 182 GLU A C 1
ATOM 1392 O O . GLU A 1 182 ? 37.656 -0.885 4.82 1 84.75 182 GLU A O 1
ATOM 1397 N N . LYS A 1 183 ? 37.688 1.156 4.039 1 86 183 LYS A N 1
ATOM 1398 C CA . LYS A 1 183 ? 36.844 1.651 5.125 1 86 183 LYS A CA 1
ATOM 1399 C C . LYS A 1 183 ? 35.375 1.481 4.793 1 86 183 LYS A C 1
ATOM 1401 O O . LYS A 1 183 ? 34.531 1.354 5.695 1 86 183 LYS A O 1
ATOM 1406 N N . SER A 1 184 ? 35.094 1.581 3.512 1 89.12 184 SER A N 1
ATOM 1407 C CA . SER A 1 184 ? 33.688 1.538 3.141 1 89.12 184 SER A CA 1
ATOM 1408 C C . SER A 1 184 ? 33.469 0.761 1.845 1 89.12 184 SER A C 1
ATOM 1410 O O . SER A 1 184 ? 34.25 0.889 0.905 1 89.12 184 SER A O 1
ATOM 1412 N N . GLN A 1 185 ? 32.531 -0.13 1.813 1 91.69 185 GLN A N 1
ATOM 1413 C CA . GLN A 1 185 ? 32.156 -0.898 0.636 1 91.69 185 GLN A CA 1
ATOM 1414 C C . GLN A 1 185 ? 30.656 -0.718 0.332 1 91.69 185 GLN A C 1
ATOM 1416 O O . GLN A 1 185 ? 29.828 -0.755 1.239 1 91.69 185 GLN A O 1
ATOM 1421 N N . TYR A 1 186 ? 30.359 -0.564 -0.997 1 89.25 186 TYR A N 1
ATOM 1422 C CA . TYR A 1 186 ? 28.984 -0.286 -1.379 1 89.25 186 TYR A CA 1
ATOM 1423 C C . TYR A 1 186 ? 28.578 -1.104 -2.6 1 89.25 186 TYR A C 1
ATOM 1425 O O . TYR A 1 186 ? 29.375 -1.301 -3.516 1 89.25 186 TYR A O 1
ATOM 1433 N N . TYR A 1 187 ? 27.344 -1.561 -2.57 1 93 187 TYR A N 1
ATOM 1434 C CA . TYR A 1 187 ? 26.672 -2.172 -3.713 1 93 187 TYR A CA 1
ATOM 1435 C C . TYR A 1 187 ? 25.266 -1.615 -3.881 1 93 187 TYR A C 1
ATOM 1437 O O . TYR A 1 187 ? 24.484 -1.604 -2.93 1 93 187 TYR A O 1
ATOM 1445 N N . ALA A 1 188 ? 24.953 -1.104 -5.039 1 91.19 188 ALA A N 1
ATOM 1446 C CA . ALA A 1 188 ? 23.625 -0.587 -5.363 1 91.19 188 ALA A CA 1
ATOM 1447 C C . ALA A 1 188 ? 23.141 -1.131 -6.703 1 91.19 188 ALA A C 1
ATOM 1449 O O . ALA A 1 188 ? 23.938 -1.283 -7.641 1 91.19 188 ALA A O 1
ATOM 1450 N N . SER A 1 189 ? 21.875 -1.379 -6.777 1 93.75 189 SER A N 1
ATOM 1451 C CA . SER A 1 189 ? 21.328 -1.884 -8.031 1 93.75 189 SER A CA 1
ATOM 1452 C C . SER A 1 189 ? 19.891 -1.403 -8.242 1 93.75 189 SER A C 1
ATOM 1454 O O . SER A 1 189 ? 19.156 -1.173 -7.281 1 93.75 189 SER A O 1
ATOM 1456 N N . MET A 1 190 ? 19.531 -1.192 -9.469 1 91.88 190 MET A N 1
ATOM 1457 C CA . MET A 1 190 ? 18.172 -0.875 -9.914 1 91.88 190 MET A CA 1
ATOM 1458 C C . MET A 1 190 ? 17.797 -1.701 -11.133 1 91.88 190 MET A C 1
ATOM 1460 O O . MET A 1 190 ? 18.609 -1.922 -12.023 1 91.88 190 MET A O 1
ATOM 1464 N N . SER A 1 191 ? 16.547 -2.113 -11.117 1 94.5 191 SER A N 1
ATOM 1465 C CA . SER A 1 191 ? 16.094 -2.938 -12.234 1 94.5 191 SER A CA 1
ATOM 1466 C C . SER A 1 191 ? 14.656 -2.629 -12.594 1 94.5 191 SER A C 1
ATOM 1468 O O . SER A 1 191 ? 13.859 -2.238 -11.734 1 94.5 191 SER A O 1
ATOM 1470 N N . ALA A 1 192 ? 14.32 -2.738 -13.875 1 93.88 192 ALA A N 1
ATOM 1471 C CA . ALA A 1 192 ? 12.969 -2.578 -14.406 1 93.88 192 ALA A CA 1
ATOM 1472 C C . ALA A 1 192 ? 12.617 -3.713 -15.367 1 93.88 192 ALA A C 1
ATOM 1474 O O . ALA A 1 192 ? 13.414 -4.062 -16.234 1 93.88 192 ALA A O 1
ATOM 1475 N N . MET A 1 193 ? 11.492 -4.285 -15.156 1 95.25 193 MET A N 1
ATOM 1476 C CA . MET A 1 193 ? 10.992 -5.363 -16.016 1 95.25 193 MET A CA 1
ATOM 1477 C C . MET A 1 193 ? 9.664 -4.984 -16.656 1 95.25 193 MET A C 1
ATOM 1479 O O . MET A 1 193 ? 8.758 -4.5 -15.984 1 95.25 193 MET A O 1
ATOM 1483 N N . PHE A 1 194 ? 9.555 -5.172 -17.938 1 95.75 194 PHE A N 1
ATOM 1484 C CA . PHE A 1 194 ? 8.336 -4.914 -18.703 1 95.75 194 PHE A CA 1
ATOM 1485 C C . PHE A 1 194 ? 7.883 -6.168 -19.438 1 95.75 194 PHE A C 1
ATOM 1487 O O . PHE A 1 194 ? 8.586 -6.668 -20.312 1 95.75 194 PHE A O 1
ATOM 1494 N N . ASP A 1 195 ? 6.734 -6.66 -19.094 1 95.25 195 ASP A N 1
ATOM 1495 C CA . ASP A 1 195 ? 6.125 -7.824 -19.734 1 95.25 195 ASP A CA 1
ATOM 1496 C C . ASP A 1 195 ? 4.727 -7.5 -20.25 1 95.25 195 ASP A C 1
ATOM 1498 O O . ASP A 1 195 ? 3.779 -7.387 -19.469 1 95.25 195 ASP A O 1
ATOM 1502 N N . PRO A 1 196 ? 4.57 -7.379 -21.516 1 94.69 196 PRO A N 1
ATOM 1503 C CA . PRO A 1 196 ? 3.24 -7.102 -22.062 1 94.69 196 PRO A CA 1
ATOM 1504 C C . PRO A 1 196 ? 2.271 -8.266 -21.875 1 94.69 196 PRO A C 1
ATOM 1506 O O . PRO A 1 196 ? 1.062 -8.102 -22.047 1 94.69 196 PRO A O 1
ATOM 1509 N N . GLY A 1 197 ? 2.732 -9.414 -21.531 1 93.5 197 GLY A N 1
ATOM 1510 C CA . GLY A 1 197 ? 1.882 -10.57 -21.281 1 93.5 197 GLY A CA 1
ATOM 1511 C C . GLY A 1 197 ? 2.008 -11.641 -22.344 1 93.5 197 GLY A C 1
ATOM 1512 O O . GLY A 1 197 ? 2.156 -11.336 -23.531 1 93.5 197 GLY A O 1
ATOM 1513 N N . TRP A 1 198 ? 1.942 -12.898 -21.906 1 93.19 198 TRP A N 1
ATOM 1514 C CA . TRP A 1 198 ? 1.904 -14.031 -22.828 1 93.19 198 TRP A CA 1
ATOM 1515 C C . TRP A 1 198 ? 0.498 -14.234 -23.391 1 93.19 198 TRP A C 1
ATOM 1517 O O . TRP A 1 198 ? 0.33 -14.68 -24.531 1 93.19 198 TRP A O 1
ATOM 1527 N N . THR A 1 199 ? -0.463 -13.984 -22.516 1 94.31 199 THR A N 1
ATOM 1528 C CA . THR A 1 199 ? -1.867 -13.984 -22.906 1 94.31 199 THR A CA 1
ATOM 1529 C C . THR A 1 199 ? -2.445 -12.57 -22.828 1 94.31 199 THR A C 1
ATOM 1531 O O . THR A 1 199 ? -1.854 -11.68 -22.219 1 94.31 199 THR A O 1
ATOM 1534 N N . LYS A 1 200 ? -3.557 -12.445 -23.484 1 93.69 200 LYS A N 1
ATOM 1535 C CA . LYS A 1 200 ? -4.273 -11.18 -23.328 1 93.69 200 LYS A CA 1
ATOM 1536 C C . LYS A 1 200 ? -4.684 -10.953 -21.875 1 93.69 200 LYS A C 1
ATOM 1538 O O . LYS A 1 200 ? -5.004 -11.906 -21.172 1 93.69 200 LYS A O 1
ATOM 1543 N N . ALA A 1 201 ? -4.586 -9.648 -21.406 1 92.19 201 ALA A N 1
ATOM 1544 C CA . ALA A 1 201 ? -4.961 -9.211 -20.062 1 92.19 201 ALA A CA 1
ATOM 1545 C C . ALA A 1 201 ? -4.016 -9.781 -19.016 1 92.19 201 ALA A C 1
ATOM 1547 O O . ALA A 1 201 ? -4.453 -10.219 -17.953 1 92.19 201 ALA A O 1
ATOM 1548 N N . SER A 1 202 ? -2.709 -9.906 -19.312 1 93 202 SER A N 1
ATOM 1549 C CA . SER A 1 202 ? -1.74 -10.438 -18.359 1 93 202 SER A CA 1
ATOM 1550 C C . SER A 1 202 ? -0.491 -9.562 -18.297 1 93 202 SER A C 1
ATOM 1552 O O . SER A 1 202 ? 0.625 -10.07 -18.172 1 93 202 SER A O 1
ATOM 1554 N N . GLU A 1 203 ? -0.554 -8.359 -18.375 1 94.31 203 GLU A N 1
ATOM 1555 C CA . GLU A 1 203 ? 0.574 -7.43 -18.359 1 94.31 203 GLU A CA 1
ATOM 1556 C C . GLU A 1 203 ? 1.177 -7.301 -16.969 1 94.31 203 GLU A C 1
ATOM 1558 O O . GLU A 1 203 ? 0.453 -7.305 -15.977 1 94.31 203 GLU A O 1
ATOM 1563 N N . VAL A 1 204 ? 2.562 -7.18 -16.906 1 93.69 204 VAL A N 1
ATOM 1564 C CA . VAL A 1 204 ? 3.256 -7.027 -15.633 1 93.69 204 VAL A CA 1
ATOM 1565 C C . VAL A 1 204 ? 4.367 -5.988 -15.773 1 93.69 204 VAL A C 1
ATOM 1567 O O . VAL A 1 204 ? 5.094 -5.977 -16.766 1 93.69 204 VAL A O 1
ATOM 1570 N N . GLU A 1 205 ? 4.527 -5.117 -14.898 1 94.06 205 GLU A N 1
ATOM 1571 C CA . GLU A 1 205 ? 5.645 -4.195 -14.719 1 94.06 205 GLU A CA 1
ATOM 1572 C C . GLU A 1 205 ? 6.203 -4.273 -13.305 1 94.06 205 GLU A C 1
ATOM 1574 O O . GLU A 1 205 ? 5.445 -4.324 -12.336 1 94.06 205 GLU A O 1
ATOM 1579 N N . ARG A 1 206 ? 7.523 -4.332 -13.18 1 93.5 206 ARG A N 1
ATOM 1580 C CA . ARG A 1 206 ? 8.141 -4.43 -11.859 1 93.5 206 ARG A CA 1
ATOM 1581 C C . ARG A 1 206 ? 9.359 -3.52 -11.758 1 93.5 206 ARG A C 1
ATOM 1583 O O . ARG A 1 206 ? 10.148 -3.422 -12.703 1 93.5 206 ARG A O 1
ATOM 1590 N N . TYR A 1 207 ? 9.555 -2.895 -10.695 1 91.88 207 TYR A N 1
ATOM 1591 C CA . TYR A 1 207 ? 10.703 -2.055 -10.383 1 91.88 207 TYR A CA 1
ATOM 1592 C C . TYR A 1 207 ? 11.336 -2.467 -9.055 1 91.88 207 TYR A C 1
ATOM 1594 O O . TYR A 1 207 ? 10.625 -2.734 -8.078 1 91.88 207 TYR A O 1
ATOM 1602 N N . THR A 1 208 ? 12.648 -2.605 -9.047 1 91.94 208 THR A N 1
ATOM 1603 C CA . THR A 1 208 ? 13.344 -3.018 -7.828 1 91.94 208 THR A CA 1
ATOM 1604 C C . THR A 1 208 ? 14.586 -2.164 -7.602 1 91.94 208 THR A C 1
ATOM 1606 O O . THR A 1 208 ? 15.227 -1.727 -8.562 1 91.94 208 THR A O 1
ATOM 1609 N N . ALA A 1 209 ? 14.93 -1.958 -6.41 1 91.38 209 ALA A N 1
ATOM 1610 C CA . ALA A 1 209 ? 16.156 -1.305 -5.973 1 91.38 209 ALA A CA 1
ATOM 1611 C C . ALA A 1 209 ? 16.734 -1.996 -4.742 1 91.38 209 ALA A C 1
ATOM 1613 O O . ALA A 1 209 ? 16 -2.43 -3.857 1 91.38 209 ALA A O 1
ATOM 1614 N N . ASN A 1 210 ? 18.016 -2.141 -4.734 1 91.81 210 ASN A N 1
ATOM 1615 C CA . ASN A 1 210 ? 18.719 -2.77 -3.623 1 91.81 210 ASN A CA 1
ATOM 1616 C C . ASN A 1 210 ? 19.969 -1.989 -3.238 1 91.81 210 ASN A C 1
ATOM 1618 O O . ASN A 1 210 ? 20.688 -1.49 -4.105 1 91.81 210 ASN A O 1
ATOM 1622 N N . LEU A 1 211 ? 20.25 -1.888 -1.961 1 90.88 211 LEU A N 1
ATOM 1623 C CA . LEU A 1 211 ? 21.422 -1.245 -1.406 1 90.88 211 LEU A CA 1
ATOM 1624 C C . LEU A 1 211 ? 22.078 -2.125 -0.341 1 90.88 211 LEU A C 1
ATOM 1626 O O . LEU A 1 211 ? 21.375 -2.695 0.503 1 90.88 211 LEU A O 1
ATOM 1630 N N . ASN A 1 212 ? 23.312 -2.318 -0.395 1 93.38 212 ASN A N 1
ATOM 1631 C CA . ASN A 1 212 ? 24.156 -2.967 0.605 1 93.38 212 ASN A CA 1
ATOM 1632 C C . ASN A 1 212 ? 25.391 -2.137 0.917 1 93.38 212 ASN A C 1
ATOM 1634 O O . ASN A 1 212 ? 26.328 -2.07 0.108 1 93.38 212 ASN A O 1
ATOM 1638 N N . ALA A 1 213 ? 25.469 -1.562 2.066 1 92 213 ALA A N 1
ATOM 1639 C CA . ALA A 1 213 ? 26.562 -0.683 2.467 1 92 213 ALA A CA 1
ATOM 1640 C C . ALA A 1 213 ? 27.25 -1.196 3.732 1 92 213 ALA A C 1
ATOM 1642 O O . ALA A 1 213 ? 26.594 -1.422 4.75 1 92 213 ALA A O 1
ATOM 1643 N N . THR A 1 214 ? 28.531 -1.342 3.674 1 92.69 214 THR A N 1
ATOM 1644 C CA . THR A 1 214 ? 29.328 -1.766 4.82 1 92.69 214 THR A CA 1
ATOM 1645 C C . THR A 1 214 ? 30.344 -0.698 5.188 1 92.69 214 THR A C 1
ATOM 1647 O O . THR A 1 214 ? 31.031 -0.155 4.316 1 92.69 214 THR A O 1
ATOM 1650 N N . TYR A 1 215 ? 30.422 -0.408 6.461 1 91.94 215 TYR A N 1
ATOM 1651 C CA . TYR A 1 215 ? 31.375 0.575 6.961 1 91.94 215 TYR A CA 1
ATOM 1652 C C . TYR A 1 215 ? 32.188 0.017 8.133 1 91.94 215 TYR A C 1
ATOM 1654 O O . TYR A 1 215 ? 31.594 -0.393 9.148 1 91.94 215 TYR A O 1
ATOM 1662 N N . ASN A 1 216 ? 33.438 0.061 7.969 1 92.12 216 ASN A N 1
ATOM 1663 C CA . ASN A 1 216 ? 34.312 -0.298 9.086 1 92.12 216 ASN A CA 1
ATOM 1664 C C . ASN A 1 216 ? 34.562 0.9 9.984 1 92.12 216 ASN A C 1
ATOM 1666 O O . ASN A 1 216 ? 35.531 1.645 9.758 1 92.12 216 ASN A O 1
ATOM 1670 N N . ILE A 1 217 ? 33.812 0.996 11.062 1 89.5 217 ILE A N 1
ATOM 1671 C CA . ILE A 1 217 ? 33.938 2.123 11.977 1 89.5 217 ILE A CA 1
ATOM 1672 C C . ILE A 1 217 ? 35.312 2.105 12.617 1 89.5 217 ILE A C 1
ATOM 1674 O O . ILE A 1 217 ? 36.031 3.117 12.609 1 89.5 217 ILE A O 1
ATOM 1678 N N . PHE A 1 218 ? 35.688 1.011 13.266 1 89.69 218 PHE A N 1
ATOM 1679 C CA . PHE A 1 218 ? 37.031 0.691 13.758 1 89.69 218 PHE A CA 1
ATOM 1680 C C . PHE A 1 218 ? 37.5 -0.648 13.203 1 89.69 218 PHE A C 1
ATOM 1682 O O . PHE A 1 218 ? 36.75 -1.329 12.492 1 89.69 218 PHE A O 1
ATOM 1689 N N . ASP A 1 219 ? 38.656 -0.938 13.391 1 88 219 ASP A N 1
ATOM 1690 C CA . ASP A 1 219 ? 39.188 -2.221 12.914 1 88 219 ASP A CA 1
ATOM 1691 C C . ASP A 1 219 ? 38.406 -3.383 13.531 1 88 219 ASP A C 1
ATOM 1693 O O . ASP A 1 219 ? 38.281 -4.441 12.914 1 88 219 ASP A O 1
ATOM 1697 N N . ASN A 1 220 ? 37.781 -3.117 14.68 1 92.75 220 ASN A N 1
ATOM 1698 C CA . ASN A 1 220 ? 37.094 -4.199 15.367 1 92.75 220 ASN A CA 1
ATOM 1699 C C . ASN A 1 220 ? 35.562 -3.953 15.414 1 92.75 220 ASN A C 1
ATOM 1701 O O . ASN A 1 220 ? 34.875 -4.613 16.172 1 92.75 220 ASN A O 1
ATOM 1705 N N . LEU A 1 221 ? 35.031 -2.92 14.797 1 93.75 221 LEU A N 1
ATOM 1706 C CA . LEU A 1 221 ? 33.625 -2.607 14.789 1 93.75 221 LEU A CA 1
ATOM 1707 C C . LEU A 1 221 ? 33.125 -2.299 13.375 1 93.75 221 LEU A C 1
ATOM 1709 O O . LEU A 1 221 ? 33.625 -1.354 12.742 1 93.75 221 LEU A O 1
ATOM 1713 N N . THR A 1 222 ? 32.188 -3.1 12.867 1 94.25 222 THR A N 1
ATOM 1714 C CA . THR A 1 222 ? 31.703 -2.957 11.5 1 94.25 222 THR A CA 1
ATOM 1715 C C . THR A 1 222 ? 30.188 -2.779 11.492 1 94.25 222 THR A C 1
ATOM 1717 O O . THR A 1 222 ? 29.469 -3.461 12.227 1 94.25 222 THR A O 1
ATOM 1720 N N . LEU A 1 223 ? 29.672 -1.837 10.656 1 93.94 223 LEU A N 1
ATOM 1721 C CA . LEU A 1 223 ? 28.234 -1.604 10.469 1 93.94 223 LEU A CA 1
ATOM 1722 C C . LEU A 1 223 ? 27.812 -1.97 9.047 1 93.94 223 LEU A C 1
ATOM 1724 O O . LEU A 1 223 ? 28.422 -1.521 8.078 1 93.94 223 LEU A O 1
ATOM 1728 N N . ASN A 1 224 ? 26.844 -2.795 8.922 1 94.5 224 ASN A N 1
ATOM 1729 C CA . ASN A 1 224 ? 26.266 -3.168 7.629 1 94.5 224 ASN A CA 1
ATOM 1730 C C . ASN A 1 224 ? 24.812 -2.736 7.512 1 94.5 224 ASN A C 1
ATOM 1732 O O . ASN A 1 224 ? 24 -3.039 8.383 1 94.5 224 ASN A O 1
ATOM 1736 N N . LEU A 1 225 ? 24.516 -2.002 6.465 1 92.62 225 LEU A N 1
ATOM 1737 C CA . LEU A 1 225 ? 23.156 -1.54 6.188 1 92.62 225 LEU A CA 1
ATOM 1738 C C . LEU A 1 225 ? 22.656 -2.104 4.863 1 92.62 225 LEU A C 1
ATOM 1740 O O . LEU A 1 225 ? 23.297 -1.924 3.824 1 92.62 225 LEU A O 1
ATOM 1744 N N . ILE A 1 226 ? 21.531 -2.764 4.902 1 93.69 226 ILE A N 1
ATOM 1745 C CA . ILE A 1 226 ? 20.906 -3.289 3.693 1 93.69 226 ILE A CA 1
ATOM 1746 C C . ILE A 1 226 ? 19.469 -2.762 3.58 1 93.69 226 ILE A C 1
ATOM 1748 O O . ILE A 1 226 ? 18.719 -2.76 4.559 1 93.69 226 ILE A O 1
ATOM 1752 N N . SER A 1 227 ? 19.141 -2.297 2.477 1 90.94 227 SER A N 1
ATOM 1753 C CA . SER A 1 227 ? 17.766 -1.856 2.188 1 90.94 227 SER A CA 1
ATOM 1754 C C . SER A 1 227 ? 17.328 -2.322 0.807 1 90.94 227 SER A C 1
ATOM 1756 O O . SER A 1 227 ? 18.125 -2.35 -0.135 1 90.94 227 SER A O 1
ATOM 1758 N N . SER A 1 228 ? 16.062 -2.709 0.698 1 90.69 228 SER A N 1
ATOM 1759 C CA . SER A 1 228 ? 15.492 -3.107 -0.587 1 90.69 228 SER A CA 1
ATOM 1760 C C . SER A 1 228 ? 14.062 -2.6 -0.746 1 90.69 228 SER A C 1
ATOM 1762 O O . SER A 1 228 ? 13.328 -2.486 0.236 1 90.69 228 SER A O 1
ATOM 1764 N N . GLY A 1 229 ? 13.742 -2.236 -1.923 1 87.75 229 GLY A N 1
ATOM 1765 C CA . GLY A 1 229 ? 12.398 -1.814 -2.293 1 87.75 229 GLY A CA 1
ATOM 1766 C C . GLY A 1 229 ? 11.953 -2.354 -3.641 1 87.75 229 GLY A C 1
ATOM 1767 O O . GLY A 1 229 ? 12.758 -2.455 -4.57 1 87.75 229 GLY A O 1
ATOM 1768 N N . SER A 1 230 ? 10.664 -2.703 -3.742 1 91.56 230 SER A N 1
ATOM 1769 C CA . SER A 1 230 ? 10.133 -3.191 -5.008 1 91.56 230 SER A CA 1
ATOM 1770 C C . SER A 1 230 ? 8.656 -2.82 -5.164 1 91.56 230 SER A C 1
ATOM 1772 O O . SER A 1 230 ? 7.93 -2.713 -4.176 1 91.56 230 SER A O 1
ATOM 1774 N N . TYR A 1 231 ? 8.227 -2.555 -6.355 1 92.06 231 TYR A N 1
ATOM 1775 C CA . TYR A 1 231 ? 6.844 -2.32 -6.742 1 92.06 231 TYR A CA 1
ATOM 1776 C C . TYR A 1 231 ? 6.488 -3.102 -8 1 92.06 231 TYR A C 1
ATOM 1778 O O . TYR A 1 231 ? 7.227 -3.074 -8.984 1 92.06 231 TYR A O 1
ATOM 1786 N N . ARG A 1 232 ? 5.379 -3.752 -7.969 1 93.88 232 ARG A N 1
ATOM 1787 C CA . ARG A 1 232 ? 4.895 -4.52 -9.117 1 93.88 232 ARG A CA 1
ATOM 1788 C C . ARG A 1 232 ? 3.438 -4.188 -9.422 1 93.88 232 ARG A C 1
ATOM 1790 O O . ARG A 1 232 ? 2.592 -4.199 -8.523 1 93.88 232 ARG A O 1
ATOM 1797 N N . LYS A 1 233 ? 3.182 -3.84 -10.602 1 93.56 233 LYS A N 1
ATOM 1798 C CA . LYS A 1 233 ? 1.845 -3.641 -11.156 1 93.56 233 LYS A CA 1
ATOM 1799 C C . LYS A 1 233 ? 1.492 -4.742 -12.156 1 93.56 233 LYS A C 1
ATOM 1801 O O . LYS A 1 233 ? 2.252 -5.008 -13.086 1 93.56 233 LYS A O 1
ATOM 1806 N N . GLN A 1 234 ? 0.324 -5.383 -11.945 1 94.12 234 GLN A N 1
ATOM 1807 C CA . GLN A 1 234 ? -0.037 -6.523 -12.781 1 94.12 234 GLN A CA 1
ATOM 1808 C C . GLN A 1 234 ? -1.536 -6.543 -13.07 1 94.12 234 GLN A C 1
ATOM 1810 O O . GLN A 1 234 ? -2.334 -6.074 -12.25 1 94.12 234 GLN A O 1
ATOM 1815 N N . THR A 1 235 ? -1.861 -6.977 -14.289 1 94.56 235 THR A N 1
ATOM 1816 C CA . THR A 1 235 ? -3.244 -7.246 -14.672 1 94.56 235 THR A CA 1
ATOM 1817 C C . THR A 1 235 ? -3.443 -8.727 -14.977 1 94.56 235 THR A C 1
ATOM 1819 O O . THR A 1 235 ? -2.561 -9.375 -15.547 1 94.56 235 THR A O 1
ATOM 1822 N N . ALA A 1 236 ? -4.547 -9.281 -14.555 1 93.38 236 ALA A N 1
ATOM 1823 C CA . ALA A 1 236 ? -4.902 -10.672 -14.797 1 93.38 236 ALA A CA 1
ATOM 1824 C C . ALA A 1 236 ? -6.379 -10.805 -15.164 1 93.38 236 ALA A C 1
ATOM 1826 O O . ALA A 1 236 ? -7.184 -9.93 -14.844 1 93.38 236 ALA A O 1
ATOM 1827 N N . PRO A 1 237 ? -6.707 -11.883 -15.898 1 93.12 237 PRO A N 1
ATOM 1828 C CA . PRO A 1 237 ? -8.125 -12.117 -16.172 1 93.12 237 PRO A CA 1
ATOM 1829 C C . PRO A 1 237 ? -8.938 -12.344 -14.898 1 93.12 237 PRO A C 1
ATOM 1831 O O . PRO A 1 237 ? -8.453 -12.961 -13.945 1 93.12 237 PRO A O 1
ATOM 1834 N N . GLY A 1 238 ? -10.133 -11.906 -15 1 91.25 238 GLY A N 1
ATOM 1835 C CA . GLY A 1 238 ? -11.016 -12.109 -13.859 1 91.25 238 GLY A CA 1
ATOM 1836 C C . GLY A 1 238 ? -11.266 -13.57 -13.547 1 91.25 238 GLY A C 1
ATOM 1837 O O . GLY A 1 238 ? -11.398 -14.391 -14.461 1 91.25 238 GLY A O 1
ATOM 1838 N N . THR A 1 239 ? -11.242 -13.914 -12.281 1 82.88 239 THR A N 1
ATOM 1839 C CA . THR A 1 239 ? -11.5 -15.289 -11.891 1 82.88 239 THR A CA 1
ATOM 1840 C C . THR A 1 239 ? -12.07 -15.352 -10.477 1 82.88 239 THR A C 1
ATOM 1842 O O . THR A 1 239 ? -11.812 -14.469 -9.656 1 82.88 239 THR A O 1
ATOM 1845 N N . LEU A 1 240 ? -12.906 -16.359 -10.32 1 75.56 240 LEU A N 1
ATOM 1846 C CA . LEU A 1 240 ? -13.422 -16.672 -8.992 1 75.56 240 LEU A CA 1
ATOM 1847 C C . LEU A 1 240 ? -12.742 -17.906 -8.422 1 75.56 240 LEU A C 1
ATOM 1849 O O . LEU A 1 240 ? -12.055 -18.625 -9.148 1 75.56 240 LEU A O 1
ATOM 1853 N N . ALA A 1 241 ? -12.859 -18.062 -7.176 1 64.19 241 ALA A N 1
ATOM 1854 C CA . ALA A 1 241 ? -12.266 -19.234 -6.543 1 64.19 241 ALA A CA 1
ATOM 1855 C C . ALA A 1 241 ? -12.953 -20.516 -7.016 1 64.19 241 ALA A C 1
ATOM 1857 O O . ALA A 1 241 ? -14.133 -20.516 -7.359 1 64.19 241 ALA A O 1
ATOM 1858 N N . ALA A 1 242 ? -12.148 -21.531 -7.09 1 60.72 242 ALA A N 1
ATOM 1859 C CA . ALA A 1 242 ? -12.672 -22.844 -7.48 1 60.72 242 ALA A CA 1
ATOM 1860 C C . ALA A 1 242 ? -13.547 -23.438 -6.383 1 60.72 242 ALA A C 1
ATOM 1862 O O . ALA A 1 242 ? -13.297 -23.203 -5.195 1 60.72 242 ALA A O 1
ATOM 1863 N N . THR A 1 243 ? -14.719 -23.922 -6.727 1 57.09 243 THR A N 1
ATOM 1864 C CA . THR A 1 243 ? -15.594 -24.594 -5.77 1 57.09 243 THR A CA 1
ATOM 1865 C C . THR A 1 243 ? -15.797 -26.047 -6.145 1 57.09 243 THR A C 1
ATOM 1867 O O . THR A 1 243 ? -15.836 -26.391 -7.328 1 57.09 243 THR A O 1
ATOM 1870 N N . THR A 1 244 ? -15.672 -27.031 -5.18 1 48.5 244 THR A N 1
ATOM 1871 C CA . THR A 1 244 ? -15.883 -28.453 -5.41 1 48.5 244 THR A CA 1
ATOM 1872 C C . THR A 1 244 ? -17.328 -28.844 -5.07 1 48.5 244 THR A C 1
ATOM 1874 O O . THR A 1 244 ? -17.797 -28.578 -3.965 1 48.5 244 THR A O 1
ATOM 1877 N N . ASP A 1 245 ? -18.047 -29.406 -6.051 1 44.69 245 ASP A N 1
ATOM 1878 C CA . ASP A 1 245 ? -19.359 -30.031 -5.824 1 44.69 245 ASP A CA 1
ATOM 1879 C C . ASP A 1 245 ? -19.188 -31.469 -5.344 1 44.69 245 ASP A C 1
ATOM 1881 O O . ASP A 1 245 ? -18.906 -32.375 -6.141 1 44.69 245 ASP A O 1
ATOM 1885 N N . VAL A 1 246 ? -19.406 -31.828 -4.137 1 47.5 246 VAL A N 1
ATOM 1886 C CA . VAL A 1 246 ? -19.109 -33.125 -3.504 1 47.5 246 VAL A CA 1
ATOM 1887 C C . VAL A 1 246 ? -20.188 -34.125 -3.887 1 47.5 246 VAL A C 1
ATOM 1889 O O . VAL A 1 246 ? -19.922 -35.344 -3.885 1 47.5 246 VAL A O 1
ATOM 1892 N N . VAL A 1 247 ? -21.375 -33.688 -4.23 1 39.19 247 VAL A N 1
ATOM 1893 C CA . VAL A 1 247 ? -22.469 -34.594 -4.531 1 39.19 247 VAL A CA 1
ATOM 1894 C C . VAL A 1 247 ? -22.234 -35.219 -5.898 1 39.19 247 VAL A C 1
ATOM 1896 O O . VAL A 1 247 ? -22.375 -36.438 -6.051 1 39.19 247 VAL A O 1
ATOM 1899 N N . PHE A 1 248 ? -21.734 -34.344 -6.719 1 47.53 248 PHE A N 1
ATOM 1900 C CA . PHE A 1 248 ? -21.609 -34.844 -8.07 1 47.53 248 PHE A CA 1
ATOM 1901 C C . PHE A 1 248 ? -20.141 -35.031 -8.438 1 47.53 248 PHE A C 1
ATOM 1903 O O . PHE A 1 248 ? -19.812 -35.531 -9.523 1 47.53 248 PHE A O 1
ATOM 1910 N N . GLY A 1 249 ? -19.266 -34.625 -7.391 1 46.22 249 GLY A N 1
ATOM 1911 C CA . GLY A 1 249 ? -17.844 -34.844 -7.59 1 46.22 249 GLY A CA 1
ATOM 1912 C C . GLY A 1 249 ? -17.266 -33.969 -8.703 1 46.22 249 GLY A C 1
ATOM 1913 O O . GLY A 1 249 ? -16.547 -34.469 -9.57 1 46.22 249 GLY A O 1
ATOM 1914 N N . GLU A 1 250 ? -17.688 -32.688 -8.82 1 54.62 250 GLU A N 1
ATOM 1915 C CA . GLU A 1 250 ? -17.188 -31.781 -9.852 1 54.62 250 GLU A CA 1
ATOM 1916 C C . GLU A 1 250 ? -16.5 -30.562 -9.242 1 54.62 250 GLU A C 1
ATOM 1918 O O . GLU A 1 250 ? -16.953 -30.047 -8.211 1 54.62 250 GLU A O 1
ATOM 1923 N N . VAL A 1 251 ? -15.297 -30.281 -9.633 1 56.03 251 VAL A N 1
ATOM 1924 C CA . VAL A 1 251 ? -14.617 -29.047 -9.266 1 56.03 251 VAL A CA 1
ATOM 1925 C C . VAL A 1 251 ? -14.867 -27.984 -10.344 1 56.03 251 VAL A C 1
ATOM 1927 O O . VAL A 1 251 ? -14.586 -28.219 -11.523 1 56.03 251 VAL A O 1
ATOM 1930 N N . LYS A 1 252 ? -15.664 -26.922 -9.984 1 62.53 252 LYS A N 1
ATOM 1931 C CA . LYS A 1 252 ? -16.031 -25.953 -11 1 62.53 252 LYS A CA 1
ATOM 1932 C C . LYS A 1 252 ? -15.562 -24.547 -10.625 1 62.53 252 LYS A C 1
ATOM 1934 O O . LYS A 1 252 ? -15.305 -24.266 -9.445 1 62.53 252 LYS A O 1
ATOM 1939 N N . ARG A 1 253 ? -15.156 -23.797 -11.648 1 68.69 253 ARG A N 1
ATOM 1940 C CA . ARG A 1 253 ? -14.883 -22.375 -11.539 1 68.69 253 ARG A CA 1
ATOM 1941 C C . ARG A 1 253 ? -15.867 -21.562 -12.391 1 68.69 253 ARG A C 1
ATOM 1943 O O . ARG A 1 253 ? -15.859 -21.656 -13.617 1 68.69 253 ARG A O 1
ATOM 1950 N N . ASP A 1 254 ? -16.641 -20.812 -11.68 1 71.62 254 ASP A N 1
ATOM 1951 C CA . ASP A 1 254 ? -17.656 -20.031 -12.391 1 71.62 254 ASP A CA 1
ATOM 1952 C C . ASP A 1 254 ? -17.016 -18.875 -13.148 1 71.62 254 ASP A C 1
ATOM 1954 O O . ASP A 1 254 ? -16.062 -18.266 -12.672 1 71.62 254 ASP A O 1
ATOM 1958 N N . PHE A 1 255 ? -17.406 -18.656 -14.352 1 77.5 255 PHE A N 1
ATOM 1959 C CA . PHE A 1 255 ? -17.031 -17.516 -15.18 1 77.5 255 PHE A CA 1
ATOM 1960 C C . PHE A 1 255 ? -15.547 -17.516 -15.484 1 77.5 255 PHE A C 1
ATOM 1962 O O . PHE A 1 255 ? -14.898 -16.469 -15.469 1 77.5 255 PHE A O 1
ATOM 1969 N N . ASP A 1 256 ? -14.992 -18.672 -15.539 1 81.94 256 ASP A N 1
ATOM 1970 C CA . ASP A 1 256 ? -13.57 -18.766 -15.867 1 81.94 256 ASP A CA 1
ATOM 1971 C C . ASP A 1 256 ? -13.289 -18.203 -17.25 1 81.94 256 ASP A C 1
ATOM 1973 O O . ASP A 1 256 ? -13.914 -18.609 -18.234 1 81.94 256 ASP A O 1
ATOM 1977 N N . ILE A 1 257 ? -12.344 -17.266 -17.312 1 91.31 257 ILE A N 1
ATOM 1978 C CA . ILE A 1 257 ? -11.984 -16.672 -18.594 1 91.31 257 ILE A CA 1
ATOM 1979 C C . ILE A 1 257 ? -10.477 -16.75 -18.812 1 91.31 257 ILE A C 1
ATOM 1981 O O . ILE A 1 257 ? -9.883 -15.859 -19.438 1 91.31 257 ILE A O 1
ATOM 1985 N N . ASN A 1 258 ? -9.891 -17.703 -18.125 1 90.81 258 ASN A N 1
ATOM 1986 C CA . ASN A 1 258 ? -8.477 -17.953 -18.359 1 90.81 258 ASN A CA 1
ATOM 1987 C C . ASN A 1 258 ? -8.211 -18.297 -19.828 1 90.81 258 ASN A C 1
ATOM 1989 O O . ASN A 1 258 ? -8.789 -19.234 -20.375 1 90.81 258 ASN A O 1
ATOM 1993 N N . PRO A 1 259 ? -7.336 -17.609 -20.406 1 93.25 259 PRO A N 1
ATOM 1994 C CA . PRO A 1 259 ? -7.133 -17.812 -21.844 1 93.25 259 PRO A CA 1
ATOM 1995 C C . PRO A 1 259 ? -6.648 -19.219 -22.188 1 93.25 259 PRO A C 1
ATOM 1997 O O . PRO A 1 259 ? -7.082 -19.797 -23.188 1 93.25 259 PRO A O 1
ATOM 2000 N N . TYR A 1 260 ? -5.754 -19.719 -21.438 1 90.62 260 TYR A N 1
ATOM 2001 C CA . TYR A 1 260 ? -5.266 -21.062 -21.703 1 90.62 260 TYR A CA 1
ATOM 2002 C C . TYR A 1 260 ? -6.379 -22.094 -21.531 1 90.62 260 TYR A C 1
ATOM 2004 O O . TYR A 1 260 ? -6.578 -22.953 -22.406 1 90.62 260 TYR A O 1
ATOM 2012 N N . SER A 1 261 ? -7.066 -22 -20.422 1 88.12 261 SER A N 1
ATOM 2013 C CA . SER A 1 261 ? -8.18 -22.906 -20.188 1 88.12 261 SER A CA 1
ATOM 2014 C C . SER A 1 261 ? -9.242 -22.797 -21.281 1 88.12 261 SER A C 1
ATOM 2016 O O . SER A 1 261 ? -9.836 -23.797 -21.688 1 88.12 261 SER A O 1
ATOM 2018 N N . TYR A 1 262 ? -9.523 -21.625 -21.672 1 92.81 262 TYR A N 1
ATOM 2019 C CA . TYR A 1 262 ? -10.508 -21.406 -22.719 1 92.81 262 TYR A CA 1
ATOM 2020 C C . TYR A 1 262 ? -10.047 -22.047 -24.031 1 92.81 262 TYR A C 1
ATOM 2022 O O . TYR A 1 262 ? -10.844 -22.688 -24.719 1 92.81 262 TYR A O 1
ATOM 2030 N N . ALA A 1 263 ? -8.828 -21.844 -24.375 1 93.06 263 ALA A N 1
ATOM 2031 C CA . ALA A 1 263 ? -8.305 -22.406 -25.609 1 93.06 263 ALA A CA 1
ATOM 2032 C C . ALA A 1 263 ? -8.352 -23.938 -25.594 1 93.06 263 ALA A C 1
ATOM 2034 O O . ALA A 1 263 ? -8.602 -24.578 -26.609 1 93.06 263 ALA A O 1
ATOM 2035 N N . MET A 1 264 ? -8.172 -24.438 -24.516 1 89.31 264 MET A N 1
ATOM 2036 C CA . MET A 1 264 ? -8.125 -25.891 -24.375 1 89.31 264 MET A CA 1
ATOM 2037 C C . MET A 1 264 ? -9.531 -26.484 -24.359 1 89.31 264 MET A C 1
ATOM 2039 O O . MET A 1 264 ? -9.734 -27.625 -24.797 1 89.31 264 MET A O 1
ATOM 2043 N N . ASN A 1 265 ? -10.484 -25.719 -23.875 1 89.5 265 ASN A N 1
ATOM 2044 C CA . ASN A 1 265 ? -11.773 -26.328 -23.531 1 89.5 265 ASN A CA 1
ATOM 2045 C C . ASN A 1 265 ? -12.875 -25.859 -24.484 1 89.5 265 ASN A C 1
ATOM 2047 O O . ASN A 1 265 ? -13.984 -26.391 -24.453 1 89.5 265 ASN A O 1
ATOM 2051 N N . SER A 1 266 ? -12.594 -24.969 -25.328 1 93.56 266 SER A N 1
ATOM 2052 C CA . SER A 1 266 ? -13.641 -24.438 -26.203 1 93.56 266 SER A CA 1
ATOM 2053 C C . SER A 1 266 ? -13.539 -25.031 -27.594 1 93.56 266 SER A C 1
ATOM 2055 O O . SER A 1 266 ? -12.445 -25.219 -28.125 1 93.56 266 SER A O 1
ATOM 2057 N N . SER A 1 267 ? -14.727 -25.281 -28.125 1 96.25 267 SER A N 1
ATOM 2058 C CA . SER A 1 267 ? -14.812 -25.891 -29.438 1 96.25 267 SER A CA 1
ATOM 2059 C C . SER A 1 267 ? -14.18 -25 -30.516 1 96.25 267 SER A C 1
ATOM 2061 O O . SER A 1 267 ? -14.32 -23.781 -30.469 1 96.25 267 SER A O 1
ATOM 2063 N N . ARG A 1 268 ? -13.539 -25.688 -31.469 1 97.06 268 ARG A N 1
ATOM 2064 C CA . ARG A 1 268 ? -12.883 -24.953 -32.531 1 97.06 268 ARG A CA 1
ATOM 2065 C C . ARG A 1 268 ? -13.852 -24.656 -33.688 1 97.06 268 ARG A C 1
ATOM 2067 O O . ARG A 1 268 ? -13.469 -24.062 -34.688 1 97.06 268 ARG A O 1
ATOM 2074 N N . THR A 1 269 ? -15.141 -25.016 -33.438 1 97.69 269 THR A N 1
ATOM 2075 C CA . THR A 1 269 ? -16.203 -24.672 -34.375 1 97.69 269 THR A CA 1
ATOM 2076 C C . THR A 1 269 ? -16.688 -23.234 -34.156 1 97.69 269 THR A C 1
ATOM 2078 O O . THR A 1 269 ? -17.359 -22.656 -35 1 97.69 269 THR A O 1
ATOM 2081 N N . LEU A 1 270 ? -16.406 -22.688 -33.031 1 97.62 270 LEU A N 1
ATOM 2082 C CA . LEU A 1 270 ? -16.922 -21.375 -32.625 1 97.62 270 LEU A CA 1
ATOM 2083 C C . LEU A 1 270 ? -16.219 -20.266 -33.406 1 97.62 270 LEU A C 1
ATOM 2085 O O . LEU A 1 270 ? -15.023 -20.375 -33.719 1 97.62 270 LEU A O 1
ATOM 2089 N N . ASP A 1 271 ? -16.891 -19.219 -33.656 1 97.19 271 ASP A N 1
ATOM 2090 C CA . ASP A 1 271 ? -16.375 -18.016 -34.312 1 97.19 271 ASP A CA 1
ATOM 2091 C C . ASP A 1 271 ? -15.859 -17.016 -33.281 1 97.19 271 ASP A C 1
ATOM 2093 O O . ASP A 1 271 ? -16.609 -16.594 -32.375 1 97.19 271 ASP A O 1
ATOM 2097 N N . PRO A 1 272 ? -14.555 -16.656 -33.406 1 96.5 272 PRO A N 1
ATOM 2098 C CA . PRO A 1 272 ? -13.992 -15.75 -32.406 1 96.5 272 PRO A CA 1
ATOM 2099 C C . PRO A 1 272 ? -14.656 -14.375 -32.406 1 96.5 272 PRO A C 1
ATOM 2101 O O . PRO A 1 272 ? -14.547 -13.625 -31.438 1 96.5 272 PRO A O 1
ATOM 2104 N N . ASP A 1 273 ? -15.375 -13.984 -33.406 1 95.88 273 ASP A N 1
ATOM 2105 C CA . ASP A 1 273 ? -15.969 -12.656 -33.531 1 95.88 273 ASP A CA 1
ATOM 2106 C C . ASP A 1 273 ? -17.453 -12.688 -33.188 1 95.88 273 ASP A C 1
ATOM 2108 O O . ASP A 1 273 ? -18.125 -11.656 -33.219 1 95.88 273 ASP A O 1
ATOM 2112 N N . GLU A 1 274 ? -17.953 -13.875 -32.844 1 96.06 274 GLU A N 1
ATOM 2113 C CA . GLU A 1 274 ? -19.375 -14.031 -32.562 1 96.06 274 GLU A CA 1
ATOM 2114 C C . GLU A 1 274 ? -19.625 -14.094 -31.047 1 96.06 274 GLU A C 1
ATOM 2116 O O . GLU A 1 274 ? -18.75 -14.531 -30.281 1 96.06 274 GLU A O 1
ATOM 2121 N N . PHE A 1 275 ? -20.766 -13.562 -30.625 1 96.88 275 PHE A N 1
ATOM 2122 C CA . PHE A 1 275 ? -21.219 -13.758 -29.266 1 96.88 275 PHE A CA 1
ATOM 2123 C C . PHE A 1 275 ? -22.109 -15 -29.172 1 96.88 275 PHE A C 1
ATOM 2125 O O . PHE A 1 275 ? -23.062 -15.141 -29.922 1 96.88 275 PHE A O 1
ATOM 2132 N N . TYR A 1 276 ? -21.781 -15.852 -28.344 1 96.31 276 TYR A N 1
ATOM 2133 C CA . TYR A 1 276 ? -22.609 -17 -28 1 96.31 276 TYR A CA 1
ATOM 2134 C C . TYR A 1 276 ? -23.25 -16.812 -26.625 1 96.31 276 TYR A C 1
ATOM 2136 O O . TYR A 1 276 ? -23.312 -15.688 -26.109 1 96.31 276 TYR A O 1
ATOM 2144 N N . THR A 1 277 ? -23.844 -17.859 -26.094 1 94.88 277 THR A N 1
ATOM 2145 C CA . THR A 1 277 ? -24.547 -17.719 -24.828 1 94.88 277 THR A CA 1
ATOM 2146 C C . THR A 1 277 ? -23.828 -18.469 -23.719 1 94.88 277 THR A C 1
ATOM 2148 O O . THR A 1 277 ? -23.5 -19.656 -23.875 1 94.88 277 THR A O 1
ATOM 2151 N N . ARG A 1 278 ? -23.516 -17.797 -22.688 1 93.94 278 ARG A N 1
ATOM 2152 C CA . ARG A 1 278 ? -23.016 -18.375 -21.453 1 93.94 278 ARG A CA 1
ATOM 2153 C C . ARG A 1 278 ? -23.688 -17.75 -20.234 1 93.94 278 ARG A C 1
ATOM 2155 O O . ARG A 1 278 ? -23.766 -16.531 -20.109 1 93.94 278 ARG A O 1
ATOM 2162 N N . ASN A 1 279 ? -24.234 -18.531 -19.359 1 93.38 279 ASN A N 1
ATOM 2163 C CA . ASN A 1 279 ? -24.969 -18.062 -18.188 1 93.38 279 ASN A CA 1
ATOM 2164 C C . ASN A 1 279 ? -26.125 -17.156 -18.594 1 93.38 279 ASN A C 1
ATOM 2166 O O . ASN A 1 279 ? -26.297 -16.078 -18.016 1 93.38 279 ASN A O 1
ATOM 2170 N N . TYR A 1 280 ? -26.812 -17.578 -19.625 1 94.81 280 TYR A N 1
ATOM 2171 C CA . TYR A 1 280 ? -28.031 -16.969 -20.156 1 94.81 280 TYR A CA 1
ATOM 2172 C C . TYR A 1 280 ? -27.719 -15.602 -20.75 1 94.81 280 TYR A C 1
ATOM 2174 O O . TYR A 1 280 ? -28.641 -14.859 -21.125 1 94.81 280 TYR A O 1
ATOM 2182 N N . ALA A 1 281 ? -26.375 -15.227 -20.844 1 95.69 281 ALA A N 1
ATOM 2183 C CA . ALA A 1 281 ? -25.984 -13.914 -21.359 1 95.69 281 ALA A CA 1
ATOM 2184 C C . ALA A 1 281 ? -24.969 -14.047 -22.484 1 95.69 281 ALA A C 1
ATOM 2186 O O . ALA A 1 281 ? -24.281 -15.07 -22.609 1 95.69 281 ALA A O 1
ATOM 2187 N N . PRO A 1 282 ? -24.859 -12.984 -23.328 1 95.62 282 PRO A N 1
ATOM 2188 C CA . PRO A 1 282 ? -23.891 -13.039 -24.422 1 95.62 282 PRO A CA 1
ATOM 2189 C C . PRO A 1 282 ? -22.453 -13.133 -23.922 1 95.62 282 PRO A C 1
ATOM 2191 O O . PRO A 1 282 ? -22.094 -12.477 -22.938 1 95.62 282 PRO A O 1
ATOM 2194 N N . PHE A 1 283 ? -21.688 -13.984 -24.594 1 96.31 283 PHE A N 1
ATOM 2195 C CA . PHE A 1 283 ? -20.312 -14.195 -24.172 1 96.31 283 PHE A CA 1
ATOM 2196 C C . PHE A 1 283 ? -19.375 -14.242 -25.359 1 96.31 283 PHE A C 1
ATOM 2198 O O . PHE A 1 283 ? -19.656 -14.922 -26.359 1 96.31 283 PHE A O 1
ATOM 2205 N N . ASN A 1 284 ? -18.406 -13.477 -25.391 1 97.06 284 ASN A N 1
ATOM 2206 C CA . ASN A 1 284 ? -17.219 -13.516 -26.234 1 97.06 284 ASN A CA 1
ATOM 2207 C C . ASN A 1 284 ? -15.938 -13.359 -25.422 1 97.06 284 ASN A C 1
ATOM 2209 O O . ASN A 1 284 ? -15.766 -12.375 -24.703 1 97.06 284 ASN A O 1
ATOM 2213 N N . ILE A 1 285 ? -15.086 -14.289 -25.531 1 96.31 285 ILE A N 1
ATOM 2214 C CA . ILE A 1 285 ? -13.93 -14.367 -24.641 1 96.31 285 ILE A CA 1
ATOM 2215 C C . ILE A 1 285 ? -13.062 -13.117 -24.812 1 96.31 285 ILE A C 1
ATOM 2217 O O . ILE A 1 285 ? -12.516 -12.602 -23.828 1 96.31 285 ILE A O 1
ATOM 2221 N N . LEU A 1 286 ? -12.828 -12.641 -26.047 1 96.94 286 LEU A N 1
ATOM 2222 C CA . LEU A 1 286 ? -12 -11.461 -26.297 1 96.94 286 LEU A CA 1
ATOM 2223 C C . LEU A 1 286 ? -12.633 -10.219 -25.672 1 96.94 286 LEU A C 1
ATOM 2225 O O . LEU A 1 286 ? -11.938 -9.391 -25.078 1 96.94 286 LEU A O 1
ATOM 2229 N N . ASP A 1 287 ? -13.953 -10.141 -25.781 1 96.56 287 ASP A N 1
ATOM 2230 C CA . ASP A 1 287 ? -14.695 -9.039 -25.172 1 96.56 287 ASP A CA 1
ATOM 2231 C C . ASP A 1 287 ? -14.664 -9.117 -23.656 1 96.56 287 ASP A C 1
ATOM 2233 O O . ASP A 1 287 ? -14.484 -8.102 -22.984 1 96.56 287 ASP A O 1
ATOM 2237 N N . GLU A 1 288 ? -14.852 -10.281 -23.125 1 96.81 288 GLU A N 1
ATOM 2238 C CA . GLU A 1 288 ? -14.914 -10.477 -21.688 1 96.81 288 GLU A CA 1
ATOM 2239 C C . GLU A 1 288 ? -13.578 -10.148 -21.031 1 96.81 288 GLU A C 1
ATOM 2241 O O . GLU A 1 288 ? -13.539 -9.586 -19.922 1 96.81 288 GLU A O 1
ATOM 2246 N N . LEU A 1 289 ? -12.484 -10.453 -21.703 1 96.19 289 LEU A N 1
ATOM 2247 C CA . LEU A 1 289 ? -11.156 -10.203 -21.156 1 96.19 289 LEU A CA 1
ATOM 2248 C C . LEU A 1 289 ? -10.914 -8.703 -20.984 1 96.19 289 LEU A C 1
ATOM 2250 O O . LEU A 1 289 ? -10.156 -8.289 -20.109 1 96.19 289 LEU A O 1
ATOM 2254 N N . GLY A 1 290 ? -11.555 -7.891 -21.75 1 95.75 290 GLY A N 1
ATOM 2255 C CA . GLY A 1 290 ? -11.414 -6.449 -21.641 1 95.75 290 GLY A CA 1
ATOM 2256 C C . GLY A 1 290 ? -12.336 -5.84 -20.609 1 95.75 290 GLY A C 1
ATOM 2257 O O . GLY A 1 290 ? -12.125 -4.707 -20.172 1 95.75 290 GLY A O 1
ATOM 2258 N N . LYS A 1 291 ? -13.352 -6.672 -20.156 1 96.88 291 LYS A N 1
ATOM 2259 C CA . LYS A 1 291 ? -14.391 -6.113 -19.297 1 96.88 291 LYS A CA 1
ATOM 2260 C C . LYS A 1 291 ? -14.383 -6.781 -17.922 1 96.88 291 LYS A C 1
ATOM 2262 O O . LYS A 1 291 ? -15.094 -6.352 -17 1 96.88 291 LYS A O 1
ATOM 2267 N N . ASN A 1 292 ? -13.648 -7.789 -17.703 1 96.56 292 ASN A N 1
ATOM 2268 C CA . ASN A 1 292 ? -13.516 -8.57 -16.469 1 96.56 292 ASN A CA 1
ATOM 2269 C C . ASN A 1 292 ? -12.055 -8.883 -16.172 1 96.56 292 ASN A C 1
ATOM 2271 O O . ASN A 1 292 ? -11.508 -9.859 -16.688 1 96.56 292 ASN A O 1
ATOM 2275 N N . TYR A 1 293 ? -11.484 -8.086 -15.344 1 95.56 293 TYR A N 1
ATOM 2276 C CA . TYR A 1 293 ? -10.047 -8.219 -15.109 1 95.56 293 TYR A CA 1
ATOM 2277 C C . TYR A 1 293 ? -9.703 -7.859 -13.664 1 95.56 293 TYR A C 1
ATOM 2279 O O . TYR A 1 293 ? -10.492 -7.223 -12.969 1 95.56 293 TYR A O 1
ATOM 2287 N N . ILE A 1 294 ? -8.555 -8.305 -13.195 1 95.38 294 ILE A N 1
ATOM 2288 C CA . ILE A 1 294 ? -8.047 -8.031 -11.859 1 95.38 294 ILE A CA 1
ATOM 2289 C C . ILE A 1 294 ? -6.785 -7.172 -11.945 1 95.38 294 ILE A C 1
ATOM 2291 O O . ILE A 1 294 ? -5.852 -7.5 -12.68 1 95.38 294 ILE A O 1
ATOM 2295 N N . ASP A 1 295 ? -6.797 -6.082 -11.305 1 94.38 295 ASP A N 1
ATOM 2296 C CA . ASP A 1 295 ? -5.59 -5.273 -11.141 1 94.38 295 ASP A CA 1
ATOM 2297 C C . ASP A 1 295 ? -4.898 -5.582 -9.812 1 94.38 295 ASP A C 1
ATOM 2299 O O . ASP A 1 295 ? -5.535 -5.57 -8.758 1 94.38 295 ASP A O 1
ATOM 2303 N N . LEU A 1 296 ? -3.609 -5.875 -9.93 1 93.62 296 LEU A N 1
ATOM 2304 C CA . LEU A 1 296 ? -2.82 -6.211 -8.75 1 93.62 296 LEU A CA 1
ATOM 2305 C C . LEU A 1 296 ? -1.689 -5.207 -8.547 1 93.62 296 LEU A C 1
ATOM 2307 O O . LEU A 1 296 ? -1.02 -4.82 -9.508 1 93.62 296 LEU A O 1
ATOM 2311 N N . ASN A 1 297 ? -1.503 -4.711 -7.344 1 91.25 297 ASN A N 1
ATOM 2312 C CA . ASN A 1 297 ? -0.371 -3.896 -6.918 1 91.25 297 ASN A CA 1
ATOM 2313 C C . ASN A 1 297 ? 0.337 -4.504 -5.711 1 91.25 297 ASN A C 1
ATOM 2315 O O . ASN A 1 297 ? -0.308 -4.871 -4.73 1 91.25 297 ASN A O 1
ATOM 2319 N N . VAL A 1 298 ? 1.614 -4.699 -5.828 1 91.44 298 VAL A N 1
ATOM 2320 C CA . VAL A 1 298 ? 2.406 -5.273 -4.742 1 91.44 298 VAL A CA 1
ATOM 2321 C C . VAL A 1 298 ? 3.57 -4.348 -4.406 1 91.44 298 VAL A C 1
ATOM 2323 O O . VAL A 1 298 ? 4.332 -3.947 -5.293 1 91.44 298 VAL A O 1
ATOM 2326 N N . VAL A 1 299 ? 3.727 -3.98 -3.223 1 89.25 299 VAL A N 1
ATOM 2327 C CA . VAL A 1 299 ? 4.848 -3.168 -2.768 1 89.25 299 VAL A CA 1
ATOM 2328 C C . VAL A 1 299 ? 5.555 -3.863 -1.605 1 89.25 299 VAL A C 1
ATOM 2330 O O . VAL A 1 299 ? 4.902 -4.41 -0.714 1 89.25 299 VAL A O 1
ATOM 2333 N N . ASP A 1 300 ? 6.883 -3.916 -1.607 1 90.19 300 ASP A N 1
ATOM 2334 C CA . ASP A 1 300 ? 7.723 -4.48 -0.556 1 90.19 300 ASP A CA 1
ATOM 2335 C C . ASP A 1 300 ? 8.859 -3.529 -0.196 1 90.19 300 ASP A C 1
ATOM 2337 O O . ASP A 1 300 ? 9.531 -2.99 -1.08 1 90.19 300 ASP A O 1
ATOM 2341 N N . THR A 1 301 ? 9.055 -3.291 1.022 1 88.25 301 THR A N 1
ATOM 2342 C CA . THR A 1 301 ? 10.188 -2.516 1.515 1 88.25 301 THR A CA 1
ATOM 2343 C C . THR A 1 301 ? 10.82 -3.191 2.725 1 88.25 301 THR A C 1
ATOM 2345 O O . THR A 1 301 ? 10.117 -3.645 3.631 1 88.25 301 THR A O 1
ATOM 2348 N N . LYS A 1 302 ? 12.102 -3.264 2.77 1 91.38 302 LYS A N 1
ATOM 2349 C CA . LYS A 1 302 ? 12.844 -3.885 3.861 1 91.38 302 LYS A CA 1
ATOM 2350 C C . LYS A 1 302 ? 14.016 -3.01 4.297 1 91.38 302 LYS A C 1
ATOM 2352 O O . LYS A 1 302 ? 14.703 -2.42 3.459 1 91.38 302 LYS A O 1
ATOM 2357 N N . PHE A 1 303 ? 14.281 -2.887 5.547 1 91.5 303 PHE A N 1
ATOM 2358 C CA . PHE A 1 303 ? 15.406 -2.195 6.168 1 91.5 303 PHE A CA 1
ATOM 2359 C C . PHE A 1 303 ? 16.109 -3.096 7.176 1 91.5 303 PHE A C 1
ATOM 2361 O O . PHE A 1 303 ? 15.461 -3.658 8.062 1 91.5 303 PHE A O 1
ATOM 2368 N N . GLN A 1 304 ? 17.406 -3.24 7.004 1 94.75 304 GLN A N 1
ATOM 2369 C CA . GLN A 1 304 ? 18.172 -4.125 7.871 1 94.75 304 GLN A CA 1
ATOM 2370 C C . GLN A 1 304 ? 19.484 -3.473 8.297 1 94.75 304 GLN A C 1
ATOM 2372 O O . GLN A 1 304 ? 20.156 -2.822 7.492 1 94.75 304 GLN A O 1
ATOM 2377 N N . ALA A 1 305 ? 19.828 -3.596 9.539 1 93.88 305 ALA A N 1
ATOM 2378 C CA . ALA A 1 305 ? 21.094 -3.117 10.102 1 93.88 305 ALA A CA 1
ATOM 2379 C C . ALA A 1 305 ? 21.75 -4.199 10.953 1 93.88 305 ALA A C 1
ATOM 2381 O O . ALA A 1 305 ? 21.078 -4.922 11.688 1 93.88 305 ALA A O 1
ATOM 2382 N N . GLU A 1 306 ? 23.047 -4.32 10.781 1 96.06 306 GLU A N 1
ATOM 2383 C CA . GLU A 1 306 ? 23.812 -5.281 11.57 1 96.06 306 GLU A CA 1
ATOM 2384 C C . GLU A 1 306 ? 25.094 -4.652 12.102 1 96.06 306 GLU A C 1
ATOM 2386 O O . GLU A 1 306 ? 25.859 -4.047 11.344 1 96.06 306 GLU A O 1
ATOM 2391 N N . LEU A 1 307 ? 25.344 -4.734 13.406 1 95.94 307 LEU A N 1
ATOM 2392 C CA . LEU A 1 307 ? 26.562 -4.305 14.078 1 95.94 307 LEU A CA 1
ATOM 2393 C C . LEU A 1 307 ? 27.406 -5.504 14.484 1 95.94 307 LEU A C 1
ATOM 2395 O O . LEU A 1 307 ? 26.922 -6.41 15.172 1 95.94 307 LEU A O 1
ATOM 2399 N N . ARG A 1 308 ? 28.625 -5.535 14.031 1 96.88 308 ARG A N 1
ATOM 2400 C CA . ARG A 1 308 ? 29.562 -6.594 14.391 1 96.88 308 ARG A CA 1
ATOM 2401 C C . ARG A 1 308 ? 30.75 -6.035 15.188 1 96.88 308 ARG A C 1
ATOM 2403 O O . ARG A 1 308 ? 31.453 -5.137 14.711 1 96.88 308 ARG A O 1
ATOM 2410 N N . TYR A 1 309 ? 31.062 -6.617 16.406 1 96.62 309 TYR A N 1
ATOM 2411 C CA . TYR A 1 309 ? 32.125 -6.168 17.312 1 96.62 309 TYR A CA 1
ATOM 2412 C C . TYR A 1 309 ? 33.062 -7.316 17.656 1 96.62 309 TYR A C 1
ATOM 2414 O O . TYR A 1 309 ? 32.594 -8.391 18.078 1 96.62 309 TYR A O 1
ATOM 2422 N N . LYS A 1 310 ? 34.281 -7.023 17.453 1 96.69 310 LYS A N 1
ATOM 2423 C CA . LYS A 1 310 ? 35.312 -7.996 17.812 1 96.69 310 LYS A CA 1
ATOM 2424 C C . LYS A 1 310 ? 36.156 -7.5 18.984 1 96.69 310 LYS A C 1
ATOM 2426 O O . LYS A 1 310 ? 37.281 -7.062 18.781 1 96.69 310 LYS A O 1
ATOM 2431 N N . PRO A 1 311 ? 35.75 -7.754 20.188 1 94.5 311 PRO A N 1
ATOM 2432 C CA . PRO A 1 311 ? 36.469 -7.23 21.359 1 94.5 311 PRO A CA 1
ATOM 2433 C C . PRO A 1 311 ? 37.812 -7.934 21.594 1 94.5 311 PRO A C 1
ATOM 2435 O O . PRO A 1 311 ? 38.781 -7.301 22 1 94.5 311 PRO A O 1
ATOM 2438 N N . VAL A 1 312 ? 37.812 -9.273 21.406 1 93.81 312 VAL A N 1
ATOM 2439 C CA . VAL A 1 312 ? 39.062 -10.055 21.547 1 93.81 312 VAL A CA 1
ATOM 2440 C C . VAL A 1 312 ? 39.219 -10.969 20.328 1 93.81 312 VAL A C 1
ATOM 2442 O O . VAL A 1 312 ? 38.281 -11.203 19.594 1 93.81 312 VAL A O 1
ATOM 2445 N N . THR A 1 313 ? 40.406 -11.328 20.203 1 91.62 313 THR A N 1
ATOM 2446 C CA . THR A 1 313 ? 40.688 -12.18 19.047 1 91.62 313 THR A CA 1
ATOM 2447 C C . THR A 1 313 ? 39.844 -13.461 19.109 1 91.62 313 THR A C 1
ATOM 2449 O O . THR A 1 313 ? 39.812 -14.133 20.141 1 91.62 313 THR A O 1
ATOM 2452 N N . GLY A 1 314 ? 39.156 -13.742 18.016 1 93.56 314 GLY A N 1
ATOM 2453 C CA . GLY A 1 314 ? 38.375 -14.961 17.891 1 93.56 314 GLY A CA 1
ATOM 2454 C C . GLY A 1 314 ? 36.938 -14.781 18.266 1 93.56 314 GLY A C 1
ATOM 2455 O O . GLY A 1 314 ? 36.094 -15.617 17.922 1 93.56 314 GLY A O 1
ATOM 2456 N N . LEU A 1 315 ? 36.625 -13.766 19.047 1 96.5 315 LEU A N 1
ATOM 2457 C CA . LEU A 1 315 ? 35.25 -13.531 19.484 1 96.5 315 LEU A CA 1
ATOM 2458 C C . LEU A 1 315 ? 34.594 -12.43 18.656 1 96.5 315 LEU A C 1
ATOM 2460 O O . LEU A 1 315 ? 35.156 -11.344 18.516 1 96.5 315 LEU A O 1
ATOM 2464 N N . GLU A 1 316 ? 33.438 -12.664 18.125 1 97.19 316 GLU A N 1
ATOM 2465 C CA . GLU A 1 316 ? 32.656 -11.688 17.375 1 97.19 316 GLU A CA 1
ATOM 2466 C C . GLU A 1 316 ? 31.219 -11.594 17.906 1 97.19 316 GLU A C 1
ATOM 2468 O O . GLU A 1 316 ? 30.516 -12.609 17.984 1 97.19 316 GLU A O 1
ATOM 2473 N N . LEU A 1 317 ? 30.828 -10.453 18.344 1 97.81 317 LEU A N 1
ATOM 2474 C CA . LEU A 1 317 ? 29.469 -10.172 18.75 1 97.81 317 LEU A CA 1
ATOM 2475 C C . LEU A 1 317 ? 28.688 -9.469 17.641 1 97.81 317 LEU A C 1
ATOM 2477 O O . LEU A 1 317 ? 29.219 -8.547 17 1 97.81 317 LEU A O 1
ATOM 2481 N N . SER A 1 318 ? 27.516 -9.969 17.359 1 96.94 318 SER A N 1
ATOM 2482 C CA . SER A 1 318 ? 26.734 -9.352 16.297 1 96.94 318 SER A CA 1
ATOM 2483 C C . SER A 1 318 ? 25.312 -9.055 16.75 1 96.94 318 SER A C 1
ATOM 2485 O O . SER A 1 318 ? 24.719 -9.828 17.5 1 96.94 318 SER A O 1
ATOM 2487 N N . ALA A 1 319 ? 24.812 -7.926 16.422 1 96.94 319 ALA A N 1
ATOM 2488 C CA . ALA A 1 319 ? 23.422 -7.516 16.625 1 96.94 319 ALA A CA 1
ATOM 2489 C C . ALA A 1 319 ? 22.766 -7.133 15.312 1 96.94 319 ALA A C 1
ATOM 2491 O O . ALA A 1 319 ? 23.219 -6.219 14.617 1 96.94 319 ALA A O 1
ATOM 2492 N N . LEU A 1 320 ? 21.672 -7.852 14.992 1 96.81 320 LEU A N 1
ATOM 2493 C CA . LEU A 1 320 ? 20.969 -7.621 13.734 1 96.81 320 LEU A CA 1
ATOM 2494 C C . LEU A 1 320 ? 19.516 -7.223 13.977 1 96.81 320 LEU A C 1
ATOM 2496 O O . LEU A 1 320 ? 18.844 -7.82 14.812 1 96.81 320 LEU A O 1
ATOM 2500 N N . ALA A 1 321 ? 19.062 -6.172 13.312 1 95.12 321 ALA A N 1
ATOM 2501 C CA . ALA A 1 321 ? 17.688 -5.719 13.336 1 95.12 321 ALA A CA 1
ATOM 2502 C C . ALA A 1 321 ? 17.156 -5.488 11.922 1 95.12 321 ALA A C 1
ATOM 2504 O O . ALA A 1 321 ? 17.875 -4.98 11.062 1 95.12 321 ALA A O 1
ATOM 2505 N N . ALA A 1 322 ? 15.914 -5.973 11.703 1 95 322 ALA A N 1
ATOM 2506 C CA . ALA A 1 322 ? 15.32 -5.789 10.383 1 95 322 ALA A CA 1
ATOM 2507 C C . ALA A 1 322 ? 13.828 -5.5 10.492 1 95 322 ALA A C 1
ATOM 2509 O O . ALA A 1 322 ? 13.141 -6.062 11.352 1 95 322 ALA A O 1
ATOM 2510 N N . ILE A 1 323 ? 13.336 -4.641 9.68 1 92.62 323 ILE A N 1
ATOM 2511 C CA . ILE A 1 323 ? 11.914 -4.336 9.539 1 92.62 323 ILE A CA 1
ATOM 2512 C C . ILE A 1 323 ? 11.492 -4.496 8.078 1 92.62 323 ILE A C 1
ATOM 2514 O O . ILE A 1 323 ? 12.203 -4.066 7.172 1 92.62 323 ILE A O 1
ATOM 2518 N N . LYS A 1 324 ? 10.398 -5.176 7.867 1 92.38 324 LYS A N 1
ATOM 2519 C CA . LYS A 1 324 ? 9.867 -5.387 6.523 1 92.38 324 LYS A CA 1
ATOM 2520 C C . LYS A 1 324 ? 8.375 -5.059 6.465 1 92.38 324 LYS A C 1
ATOM 2522 O O . LYS A 1 324 ? 7.613 -5.441 7.355 1 92.38 324 LYS A O 1
ATOM 2527 N N . TYR A 1 325 ? 7.965 -4.344 5.48 1 90.62 325 TYR A N 1
ATOM 2528 C CA . TYR A 1 325 ? 6.559 -4.062 5.207 1 90.62 325 TYR A CA 1
ATOM 2529 C C . TYR A 1 325 ? 6.172 -4.527 3.807 1 90.62 325 TYR A C 1
ATOM 2531 O O . TYR A 1 325 ? 6.875 -4.242 2.834 1 90.62 325 TYR A O 1
ATOM 2539 N N . SER A 1 326 ? 5.109 -5.246 3.701 1 91.69 326 SER A N 1
ATOM 2540 C CA . SER A 1 326 ? 4.566 -5.723 2.432 1 91.69 326 SER A CA 1
ATOM 2541 C C . SER A 1 326 ? 3.07 -5.457 2.332 1 91.69 326 SER A C 1
ATOM 2543 O O . SER A 1 326 ? 2.334 -5.645 3.305 1 91.69 326 SER A O 1
ATOM 2545 N N . ALA A 1 327 ? 2.66 -4.961 1.22 1 91.06 327 ALA A N 1
ATOM 2546 C CA . ALA A 1 327 ? 1.243 -4.699 0.98 1 91.06 327 ALA A CA 1
ATOM 2547 C C . ALA A 1 327 ? 0.834 -5.133 -0.424 1 91.06 327 ALA A C 1
ATOM 2549 O O . ALA A 1 327 ? 1.561 -4.895 -1.391 1 91.06 327 ALA A O 1
ATOM 2550 N N . THR A 1 328 ? -0.273 -5.844 -0.534 1 92 328 THR A N 1
ATOM 2551 C CA . THR A 1 328 ? -0.833 -6.258 -1.816 1 92 328 THR A CA 1
ATOM 2552 C C . THR A 1 328 ? -2.289 -5.82 -1.938 1 92 328 THR A C 1
ATOM 2554 O O . THR A 1 328 ? -3.037 -5.855 -0.96 1 92 328 THR A O 1
ATOM 2557 N N . THR A 1 329 ? -2.656 -5.332 -3.098 1 92.75 329 THR A N 1
ATOM 2558 C CA . THR A 1 329 ? -4.035 -4.969 -3.402 1 92.75 329 THR A CA 1
ATOM 2559 C C . THR A 1 329 ? -4.531 -5.715 -4.641 1 92.75 329 THR A C 1
ATOM 2561 O O . THR A 1 329 ? -3.828 -5.781 -5.652 1 92.75 329 THR A O 1
ATOM 2564 N N . GLN A 1 330 ? -5.672 -6.34 -4.531 1 93.5 330 GLN A N 1
ATOM 2565 C CA . GLN A 1 330 ? -6.371 -6.977 -5.645 1 93.5 330 GLN A CA 1
ATOM 2566 C C . GLN A 1 330 ? -7.711 -6.297 -5.914 1 93.5 330 GLN A C 1
ATOM 2568 O O . GLN A 1 330 ? -8.594 -6.301 -5.059 1 93.5 330 GLN A O 1
ATOM 2573 N N . GLU A 1 331 ? -7.852 -5.73 -7.051 1 95.56 331 GLU A N 1
ATOM 2574 C CA . GLU A 1 331 ? -9.109 -5.125 -7.477 1 95.56 331 GLU A CA 1
ATOM 2575 C C . GLU A 1 331 ? -9.695 -5.863 -8.68 1 95.56 331 GLU A C 1
ATOM 2577 O O . GLU A 1 331 ? -9.195 -5.73 -9.797 1 95.56 331 GLU A O 1
ATOM 2582 N N . HIS A 1 332 ? -10.664 -6.633 -8.43 1 95.56 332 HIS A N 1
ATOM 2583 C CA . HIS A 1 332 ? -11.383 -7.344 -9.484 1 95.56 332 HIS A CA 1
ATOM 2584 C C . HIS A 1 332 ? -12.516 -6.492 -10.055 1 95.56 332 HIS A C 1
ATOM 2586 O O . HIS A 1 332 ? -13.516 -6.246 -9.375 1 95.56 332 HIS A O 1
ATOM 2592 N N . ASN A 1 333 ? -12.367 -6.051 -11.273 1 96.56 333 ASN A N 1
ATOM 2593 C CA . ASN A 1 333 ? -13.336 -5.203 -11.961 1 96.56 333 ASN A CA 1
ATOM 2594 C C . ASN A 1 333 ? -14.203 -6.004 -12.93 1 96.56 333 ASN A C 1
ATOM 2596 O O . ASN A 1 333 ? -13.742 -6.395 -14 1 96.56 333 ASN A O 1
ATOM 2600 N N . ILE A 1 334 ? -15.398 -6.238 -12.586 1 97.31 334 ILE A N 1
ATOM 2601 C CA . ILE A 1 334 ? -16.406 -6.836 -13.438 1 97.31 334 ILE A CA 1
ATOM 2602 C C . ILE A 1 334 ? -17.344 -5.746 -13.977 1 97.31 334 ILE A C 1
ATOM 2604 O O . ILE A 1 334 ? -18.344 -5.406 -13.344 1 97.31 334 ILE A O 1
ATOM 2608 N N . THR A 1 335 ? -17.062 -5.277 -15.164 1 97.19 335 THR A N 1
ATOM 2609 C CA . THR A 1 335 ? -17.672 -4.047 -15.656 1 97.19 335 THR A CA 1
ATOM 2610 C C . THR A 1 335 ? -19.109 -4.301 -16.078 1 97.19 335 THR A C 1
ATOM 2612 O O . THR A 1 335 ? -19.578 -5.445 -16.094 1 97.19 335 THR A O 1
ATOM 2615 N N . ASP A 1 336 ? -19.844 -3.377 -16.531 1 95.12 336 ASP A N 1
ATOM 2616 C CA . ASP A 1 336 ? -21.281 -3.324 -16.75 1 95.12 336 ASP A CA 1
ATOM 2617 C C . ASP A 1 336 ? -21.719 -4.355 -17.797 1 95.12 336 ASP A C 1
ATOM 2619 O O . ASP A 1 336 ? -22.766 -4.988 -17.641 1 95.12 336 ASP A O 1
ATOM 2623 N N . TYR A 1 337 ? -20.906 -4.473 -18.688 1 95.88 337 TYR A N 1
ATOM 2624 C CA . TYR A 1 337 ? -21.359 -5.238 -19.844 1 95.88 337 TYR A CA 1
ATOM 2625 C C . TYR A 1 337 ? -20.562 -6.527 -19.984 1 95.88 337 TYR A C 1
ATOM 2627 O O . TYR A 1 337 ? -20.516 -7.113 -21.078 1 95.88 337 TYR A O 1
ATOM 2635 N N . SER A 1 338 ? -19.953 -6.934 -18.922 1 96.81 338 SER A N 1
ATOM 2636 C CA . SER A 1 338 ? -19.359 -8.266 -18.906 1 96.81 338 SER A CA 1
ATOM 2637 C C . SER A 1 338 ? -20.422 -9.352 -18.844 1 96.81 338 SER A C 1
ATOM 2639 O O . SER A 1 338 ? -21.562 -9.086 -18.469 1 96.81 338 SER A O 1
ATOM 2641 N N . ASN A 1 339 ? -20.047 -10.5 -19.328 1 96.56 339 ASN A N 1
ATOM 2642 C CA . ASN A 1 339 ? -20.953 -11.648 -19.219 1 96.56 339 ASN A CA 1
ATOM 2643 C C . ASN A 1 339 ? -21.359 -11.906 -17.781 1 96.56 339 ASN A C 1
ATOM 2645 O O . ASN A 1 339 ? -22.531 -12.18 -17.5 1 96.56 339 ASN A O 1
ATOM 2649 N N . GLN A 1 340 ? -20.453 -11.766 -16.875 1 94.88 340 GLN A N 1
ATOM 2650 C CA . GLN A 1 340 ? -20.75 -12.039 -15.477 1 94.88 340 GLN A CA 1
ATOM 2651 C C . GLN A 1 340 ? -21.781 -11.062 -14.93 1 94.88 340 GLN A C 1
ATOM 2653 O O . GLN A 1 340 ? -22.719 -11.461 -14.234 1 94.88 340 GLN A O 1
ATOM 2658 N N . ALA A 1 341 ? -21.594 -9.812 -15.219 1 96.44 341 ALA A N 1
ATOM 2659 C CA . ALA A 1 341 ? -22.562 -8.82 -14.758 1 96.44 341 ALA A CA 1
ATOM 2660 C C . ALA A 1 341 ? -23.922 -9.031 -15.422 1 96.44 341 ALA A C 1
ATOM 2662 O O . ALA A 1 341 ? -24.953 -8.953 -14.758 1 96.44 341 ALA A O 1
ATOM 2663 N N . ARG A 1 342 ? -23.938 -9.367 -16.672 1 96.69 342 ARG A N 1
ATOM 2664 C CA . ARG A 1 342 ? -25.172 -9.516 -17.422 1 96.69 342 ARG A CA 1
ATOM 2665 C C . ARG A 1 342 ? -25.922 -10.781 -17.016 1 96.69 342 ARG A C 1
ATOM 2667 O O . ARG A 1 342 ? -27.141 -10.852 -17.125 1 96.69 342 ARG A O 1
ATOM 2674 N N . ALA A 1 343 ? -25.188 -11.734 -16.594 1 95.94 343 ALA A N 1
ATOM 2675 C CA . ALA A 1 343 ? -25.828 -12.961 -16.109 1 95.94 343 ALA A CA 1
ATOM 2676 C C . ALA A 1 343 ? -26.797 -12.656 -14.961 1 95.94 343 ALA A C 1
ATOM 2678 O O . ALA A 1 343 ? -27.844 -13.305 -14.836 1 95.94 343 ALA A O 1
ATOM 2679 N N . TYR A 1 344 ? -26.516 -11.656 -14.227 1 95.81 344 TYR A N 1
ATOM 2680 C CA . TYR A 1 344 ? -27.328 -11.305 -13.07 1 95.81 344 TYR A CA 1
ATOM 2681 C C . TYR A 1 344 ? -28.578 -10.547 -13.492 1 95.81 344 TYR A C 1
ATOM 2683 O O . TYR A 1 344 ? -29.438 -10.242 -12.664 1 95.81 344 TYR A O 1
ATOM 2691 N N . ARG A 1 345 ? -28.734 -10.367 -14.766 1 95.31 345 ARG A N 1
ATOM 2692 C CA . ARG A 1 345 ? -29.891 -9.617 -15.266 1 95.31 345 ARG A CA 1
ATOM 2693 C C . ARG A 1 345 ? -30.609 -10.391 -16.359 1 95.31 345 ARG A C 1
ATOM 2695 O O . ARG A 1 345 ? -31.578 -9.898 -16.938 1 95.31 345 ARG A O 1
ATOM 2702 N N . ALA A 1 346 ? -30.188 -11.484 -16.672 1 96.19 346 ALA A N 1
ATOM 2703 C CA . ALA A 1 346 ? -30.734 -12.227 -17.797 1 96.19 346 ALA A CA 1
ATOM 2704 C C . ALA A 1 346 ? -32.125 -12.766 -17.469 1 96.19 346 ALA A C 1
ATOM 2706 O O . ALA A 1 346 ? -32.281 -13.602 -16.578 1 96.19 346 ALA A O 1
ATOM 2707 N N . MET A 1 347 ? -33.125 -12.281 -18.125 1 96.25 347 MET A N 1
ATOM 2708 C CA . MET A 1 347 ? -34.5 -12.719 -17.953 1 96.25 347 MET A CA 1
ATOM 2709 C C . MET A 1 347 ? -35.312 -12.484 -19.234 1 96.25 347 MET A C 1
ATOM 2711 O O . MET A 1 347 ? -36.406 -11.961 -19.172 1 96.25 347 MET A O 1
ATOM 2715 N N . ALA A 1 348 ? -34.781 -12.883 -20.328 1 91.69 348 ALA A N 1
ATOM 2716 C CA . ALA A 1 348 ? -35.375 -12.609 -21.641 1 91.69 348 ALA A CA 1
ATOM 2717 C C . ALA A 1 348 ? -36.719 -13.328 -21.781 1 91.69 348 ALA A C 1
ATOM 2719 O O . ALA A 1 348 ? -37.625 -12.836 -22.469 1 91.69 348 ALA A O 1
ATOM 2720 N N . THR A 1 349 ? -36.844 -14.578 -21.234 1 91.81 349 THR A N 1
ATOM 2721 C CA . THR A 1 349 ? -38.094 -15.336 -21.203 1 91.81 349 THR A CA 1
ATOM 2722 C C . THR A 1 349 ? -38.438 -15.758 -19.781 1 91.81 349 THR A C 1
ATOM 2724 O O . THR A 1 349 ? -37.594 -15.688 -18.891 1 91.81 349 THR A O 1
ATOM 2727 N N . THR A 1 350 ? -39.625 -16.188 -19.641 1 94.12 350 THR A N 1
ATOM 2728 C CA . THR A 1 350 ? -40.062 -16.656 -18.328 1 94.12 350 THR A CA 1
ATOM 2729 C C . THR A 1 350 ? -39.312 -17.922 -17.938 1 94.12 350 THR A C 1
ATOM 2731 O O . THR A 1 350 ? -39 -18.125 -16.75 1 94.12 350 THR A O 1
ATOM 2734 N N . VAL A 1 351 ? -38.938 -18.641 -18.938 1 92.38 351 VAL A N 1
ATOM 2735 C CA . VAL A 1 351 ? -38.188 -19.875 -18.688 1 92.38 351 VAL A CA 1
ATOM 2736 C C . VAL A 1 351 ? -36.781 -19.531 -18.188 1 92.38 351 VAL A C 1
ATOM 2738 O O . VAL A 1 351 ? -36.312 -20.109 -17.188 1 92.38 351 VAL A O 1
ATOM 2741 N N . ILE A 1 352 ? -36.188 -18.594 -18.781 1 94.44 352 ILE A N 1
ATOM 2742 C CA . ILE A 1 352 ? -34.844 -18.172 -18.391 1 94.44 352 ILE A CA 1
ATOM 2743 C C . ILE A 1 352 ? -34.906 -17.516 -17 1 94.44 352 ILE A C 1
ATOM 2745 O O . ILE A 1 352 ? -34.062 -17.812 -16.141 1 94.44 352 ILE A O 1
ATOM 2749 N N . ARG A 1 353 ? -35.844 -16.672 -16.797 1 95.94 353 ARG A N 1
ATOM 2750 C CA . ARG A 1 353 ? -36 -16 -15.516 1 95.94 353 ARG A CA 1
ATOM 2751 C C . ARG A 1 353 ? -36.125 -17.016 -14.375 1 95.94 353 ARG A C 1
ATOM 2753 O O . ARG A 1 353 ? -35.469 -16.859 -13.344 1 95.94 353 ARG A O 1
ATOM 2760 N N . ASP A 1 354 ? -36.906 -18.031 -14.594 1 94.19 354 ASP A N 1
ATOM 2761 C CA . ASP A 1 354 ? -37.219 -18.969 -13.531 1 94.19 354 ASP A CA 1
ATOM 2762 C C . ASP A 1 354 ? -36.062 -19.953 -13.32 1 94.19 354 ASP A C 1
ATOM 2764 O O . ASP A 1 354 ? -35.906 -20.484 -12.219 1 94.19 354 ASP A O 1
ATOM 2768 N N . ASN A 1 355 ? -35.25 -20.125 -14.344 1 91.69 355 ASN A N 1
ATOM 2769 C CA . ASN A 1 355 ? -34.156 -21.094 -14.25 1 91.69 355 ASN A CA 1
ATOM 2770 C C . ASN A 1 355 ? -32.844 -20.422 -13.883 1 91.69 355 ASN A C 1
ATOM 2772 O O . ASN A 1 355 ? -31.875 -21.094 -13.492 1 91.69 355 ASN A O 1
ATOM 2776 N N . ASN A 1 356 ? -32.719 -19.062 -14.008 1 94 356 ASN A N 1
ATOM 2777 C CA . ASN A 1 356 ? -31.484 -18.344 -13.773 1 94 356 ASN A CA 1
ATOM 2778 C C . ASN A 1 356 ? -31.156 -18.266 -12.281 1 94 356 ASN A C 1
ATOM 2780 O O . ASN A 1 356 ? -31.844 -17.562 -11.531 1 94 356 ASN A O 1
ATOM 2784 N N . PRO A 1 357 ? -30.141 -18.906 -11.852 1 90.25 357 PRO A N 1
ATOM 2785 C CA . PRO A 1 357 ? -29.844 -18.969 -10.422 1 90.25 357 PRO A CA 1
ATOM 2786 C C . PRO A 1 357 ? -29.297 -17.656 -9.875 1 90.25 357 PRO A C 1
ATOM 2788 O O . PRO A 1 357 ? -29.188 -17.484 -8.656 1 90.25 357 PRO A O 1
ATOM 2791 N N . PHE A 1 358 ? -29 -16.703 -10.695 1 92.5 358 PHE A N 1
ATOM 2792 C CA . PHE A 1 358 ? -28.359 -15.461 -10.266 1 92.5 358 PHE A CA 1
ATOM 2793 C C . PHE A 1 358 ? -29.406 -14.43 -9.859 1 92.5 358 PHE A C 1
ATOM 2795 O O . PHE A 1 358 ? -29.078 -13.391 -9.281 1 92.5 358 PHE A O 1
ATOM 2802 N N . LEU A 1 359 ? -30.641 -14.711 -10.156 1 96 359 LEU A N 1
ATOM 2803 C CA . LEU A 1 359 ? -31.719 -13.82 -9.773 1 96 359 LEU A CA 1
ATOM 2804 C C . LEU A 1 359 ? -32.219 -14.117 -8.367 1 96 359 LEU A C 1
ATOM 2806 O O . LEU A 1 359 ? -31.781 -15.102 -7.75 1 96 359 LEU A O 1
ATOM 2810 N N . TYR A 1 360 ? -33.062 -13.188 -7.836 1 94.5 360 TYR A N 1
ATOM 2811 C CA . TYR A 1 360 ? -33.5 -13.273 -6.445 1 94.5 360 TYR A CA 1
ATOM 2812 C C . TYR A 1 360 ? -35.031 -13.336 -6.348 1 94.5 360 TYR A C 1
ATOM 2814 O O . TYR A 1 360 ? -35.719 -12.539 -6.973 1 94.5 360 TYR A O 1
ATOM 2822 N N . THR A 1 361 ? -35.438 -14.344 -5.676 1 93.19 361 THR A N 1
ATOM 2823 C CA . THR A 1 361 ? -36.844 -14.445 -5.309 1 93.19 361 THR A CA 1
ATOM 2824 C C . THR A 1 361 ? -37.031 -14.188 -3.818 1 93.19 361 THR A C 1
ATOM 2826 O O . THR A 1 361 ? -36.531 -14.938 -2.982 1 93.19 361 THR A O 1
ATOM 2829 N N . ASP A 1 362 ? -37.781 -13.188 -3.475 1 90.31 362 ASP A N 1
ATOM 2830 C CA . ASP A 1 362 ? -37.969 -12.789 -2.086 1 90.31 362 ASP A CA 1
ATOM 2831 C C . ASP A 1 362 ? -38.75 -13.844 -1.314 1 90.31 362 ASP A C 1
ATOM 2833 O O . ASP A 1 362 ? -39.938 -14.078 -1.594 1 90.31 362 ASP A O 1
ATOM 2837 N N . PRO A 1 363 ? -38.188 -14.383 -0.375 1 88.25 363 PRO A N 1
ATOM 2838 C CA . PRO A 1 363 ? -38.906 -15.43 0.371 1 88.25 363 PRO A CA 1
ATOM 2839 C C . PRO A 1 363 ? -40.031 -14.875 1.258 1 88.25 363 PRO A C 1
ATOM 2841 O O . PRO A 1 363 ? -40.906 -15.625 1.693 1 88.25 363 PRO A O 1
ATOM 2844 N N . ASP A 1 364 ? -39.969 -13.586 1.601 1 84.88 364 ASP A N 1
ATOM 2845 C CA . ASP A 1 364 ? -40.969 -12.977 2.488 1 84.88 364 ASP A CA 1
ATOM 2846 C C . ASP A 1 364 ? -42.25 -12.633 1.73 1 84.88 364 ASP A C 1
ATOM 2848 O O . ASP A 1 364 ? -43.25 -12.289 2.34 1 84.88 364 ASP A O 1
ATOM 2852 N N . ASN A 1 365 ? -42.188 -12.805 0.398 1 86.81 365 ASN A N 1
ATOM 2853 C CA . ASN A 1 365 ? -43.344 -12.555 -0.456 1 86.81 365 ASN A CA 1
ATOM 2854 C C . ASN A 1 365 ? -43.75 -13.812 -1.206 1 86.81 365 ASN A C 1
ATOM 2856 O O . ASN A 1 365 ? -43.125 -14.195 -2.189 1 86.81 365 ASN A O 1
ATOM 2860 N N . ALA A 1 366 ? -44.875 -14.32 -0.944 1 86.19 366 ALA A N 1
ATOM 2861 C CA . ALA A 1 366 ? -45.344 -15.586 -1.502 1 86.19 366 ALA A CA 1
ATOM 2862 C C . ALA A 1 366 ? -45.625 -15.453 -2.994 1 86.19 366 ALA A C 1
ATOM 2864 O O . ALA A 1 366 ? -45.656 -16.453 -3.719 1 86.19 366 ALA A O 1
ATOM 2865 N N . TYR A 1 367 ? -45.812 -14.289 -3.465 1 91.19 367 TYR A N 1
ATOM 2866 C CA . TYR A 1 367 ? -46.125 -14.07 -4.871 1 91.19 367 TYR A CA 1
ATOM 2867 C C . TYR A 1 367 ? -44.906 -13.484 -5.613 1 91.19 367 TYR A C 1
ATOM 2869 O O . TYR A 1 367 ? -45.062 -13 -6.734 1 91.19 367 TYR A O 1
ATOM 2877 N N . ALA A 1 368 ? -43.781 -13.586 -4.973 1 91.62 368 ALA A N 1
ATOM 2878 C CA . ALA A 1 368 ? -42.594 -12.953 -5.547 1 91.62 368 ALA A CA 1
ATOM 2879 C C . ALA A 1 368 ? -42.156 -13.688 -6.805 1 91.62 368 ALA A C 1
ATOM 2881 O O . ALA A 1 368 ? -42.219 -14.914 -6.875 1 91.62 368 ALA A O 1
ATOM 2882 N N . VAL A 1 369 ? -41.688 -12.992 -7.781 1 94 369 VAL A N 1
ATOM 2883 C CA . VAL A 1 369 ? -41.031 -13.523 -8.961 1 94 369 VAL A CA 1
ATOM 2884 C C . VAL A 1 369 ? -39.531 -13.156 -8.914 1 94 369 VAL A C 1
ATOM 2886 O O . VAL A 1 369 ? -39.156 -12.18 -8.266 1 94 369 VAL A O 1
ATOM 2889 N N . PRO A 1 370 ? -38.719 -13.945 -9.578 1 95.94 370 PRO A N 1
ATOM 2890 C CA . PRO A 1 370 ? -37.281 -13.617 -9.547 1 95.94 370 PRO A CA 1
ATOM 2891 C C . PRO A 1 370 ? -36.969 -12.234 -10.117 1 95.94 370 PRO A C 1
ATOM 2893 O O . PRO A 1 370 ? -37.594 -11.828 -11.117 1 95.94 370 PRO A O 1
ATOM 2896 N N . ILE A 1 371 ? -36.156 -11.539 -9.391 1 95.69 371 ILE A N 1
ATOM 2897 C CA . ILE A 1 371 ? -35.75 -10.211 -9.836 1 95.69 371 ILE A CA 1
ATOM 2898 C C . ILE A 1 371 ? -34.219 -10.117 -9.875 1 95.69 371 ILE A C 1
ATOM 2900 O O . ILE A 1 371 ? -33.531 -10.938 -9.273 1 95.69 371 ILE A O 1
ATOM 2904 N N . SER A 1 372 ? -33.719 -9.164 -10.594 1 95.62 372 SER A N 1
ATOM 2905 C CA . SER A 1 372 ? -32.281 -8.922 -10.633 1 95.62 372 SER A CA 1
ATOM 2906 C C . SER A 1 372 ? -31.812 -8.18 -9.383 1 95.62 372 SER A C 1
ATOM 2908 O O . SER A 1 372 ? -32.438 -7.223 -8.945 1 95.62 372 SER A O 1
ATOM 2910 N N . ILE A 1 373 ? -30.766 -8.602 -8.812 1 95 373 ILE A N 1
ATOM 2911 C CA . ILE A 1 373 ? -30.156 -7.91 -7.688 1 95 373 ILE A CA 1
ATOM 2912 C C . ILE A 1 373 ? -29.047 -6.98 -8.195 1 95 373 ILE A C 1
ATOM 2914 O O . ILE A 1 373 ? -28.359 -6.332 -7.402 1 95 373 ILE A O 1
ATOM 2918 N N . LEU A 1 374 ? -28.844 -6.938 -9.469 1 96 374 LEU A N 1
ATOM 2919 C CA . LEU A 1 374 ? -27.906 -6.078 -10.18 1 96 374 LEU A CA 1
ATOM 2920 C C . LEU A 1 374 ? -28.547 -5.492 -11.438 1 96 374 LEU A C 1
ATOM 2922 O O . LEU A 1 374 ? -28.094 -5.777 -12.555 1 96 374 LEU A O 1
ATOM 2926 N N . PRO A 1 375 ? -29.484 -4.695 -11.227 1 93.19 375 PRO A N 1
ATOM 2927 C CA . PRO A 1 375 ? -30.219 -4.184 -12.383 1 93.19 375 PRO A CA 1
ATOM 2928 C C . PRO A 1 375 ? -29.344 -3.357 -13.32 1 93.19 375 PRO A C 1
ATOM 2930 O O . PRO A 1 375 ? -29.562 -3.34 -14.531 1 93.19 375 PRO A O 1
ATOM 2933 N N . LYS A 1 376 ? -28.359 -2.654 -12.711 1 91.31 376 LYS A N 1
ATOM 2934 C CA . LYS A 1 376 ? -27.406 -1.857 -13.477 1 91.31 376 LYS A CA 1
ATOM 2935 C C . LYS A 1 376 ? -26 -1.967 -12.883 1 91.31 376 LYS A C 1
ATOM 2937 O O . LYS A 1 376 ? -25.828 -2.303 -11.711 1 91.31 376 LYS A O 1
ATOM 2942 N N . GLY A 1 377 ? -25.031 -1.732 -13.797 1 94.19 377 GLY A N 1
ATOM 2943 C CA . GLY A 1 377 ? -23.641 -1.646 -13.344 1 94.19 377 GLY A CA 1
ATOM 2944 C C . GLY A 1 377 ? -22.953 -2.996 -13.258 1 94.19 377 GLY A C 1
ATOM 2945 O O . GLY A 1 377 ? -23.5 -4.004 -13.711 1 94.19 377 GLY A O 1
ATOM 2946 N N . GLY A 1 378 ? -21.734 -2.982 -12.797 1 96.94 378 GLY A N 1
ATOM 2947 C CA . GLY A 1 378 ? -20.922 -4.176 -12.594 1 96.94 378 GLY A CA 1
ATOM 2948 C C . GLY A 1 378 ? -20.641 -4.457 -11.133 1 96.94 378 GLY A C 1
ATOM 2949 O O . GLY A 1 378 ? -21.422 -4.086 -10.258 1 96.94 378 GLY A O 1
ATOM 2950 N N . ILE A 1 379 ? -19.734 -5.301 -10.844 1 96.75 379 ILE A N 1
ATOM 2951 C CA . ILE A 1 379 ? -19.328 -5.699 -9.5 1 96.75 379 ILE A CA 1
ATOM 2952 C C . ILE A 1 379 ? -17.859 -5.348 -9.281 1 96.75 379 ILE A C 1
ATOM 2954 O O . ILE A 1 379 ? -17.016 -5.629 -10.133 1 96.75 379 ILE A O 1
ATOM 2958 N N . TYR A 1 380 ? -17.594 -4.641 -8.211 1 96.31 380 TYR A N 1
ATOM 2959 C CA . TYR A 1 380 ? -16.234 -4.301 -7.801 1 96.31 380 TYR A CA 1
ATOM 2960 C C . TYR A 1 380 ? -15.812 -5.094 -6.566 1 96.31 380 TYR A C 1
ATOM 2962 O O . TYR A 1 380 ? -16.438 -4.969 -5.508 1 96.31 380 TYR A O 1
ATOM 2970 N N . LYS A 1 381 ? -14.82 -5.957 -6.68 1 95.12 381 LYS A N 1
ATOM 2971 C CA . LYS A 1 381 ? -14.305 -6.719 -5.547 1 95.12 381 LYS A CA 1
ATOM 2972 C C . LYS A 1 381 ? -12.875 -6.301 -5.211 1 95.12 381 LYS A C 1
ATOM 2974 O O . LYS A 1 381 ? -12.016 -6.246 -6.09 1 95.12 381 LYS A O 1
ATOM 2979 N N . ARG A 1 382 ? -12.695 -5.992 -4.016 1 94.88 382 ARG A N 1
ATOM 2980 C CA . ARG A 1 382 ? -11.344 -5.613 -3.598 1 94.88 382 ARG A CA 1
ATOM 2981 C C . ARG A 1 382 ? -10.891 -6.438 -2.398 1 94.88 382 ARG A C 1
ATOM 2983 O O . ARG A 1 382 ? -11.688 -6.723 -1.498 1 94.88 382 ARG A O 1
ATOM 2990 N N . ARG A 1 383 ? -9.633 -6.887 -2.389 1 93.25 383 ARG A N 1
ATOM 2991 C CA . ARG A 1 383 ? -8.977 -7.59 -1.29 1 93.25 383 ARG A CA 1
ATOM 2992 C C . ARG A 1 383 ? -7.578 -7.035 -1.045 1 93.25 383 ARG A C 1
ATOM 2994 O O . ARG A 1 383 ? -6.785 -6.898 -1.98 1 93.25 383 ARG A O 1
ATOM 3001 N N . ASP A 1 384 ? -7.305 -6.672 0.147 1 93.25 384 ASP A N 1
ATOM 3002 C CA . ASP A 1 384 ? -6.004 -6.133 0.536 1 93.25 384 ASP A CA 1
ATOM 3003 C C . ASP A 1 384 ? -5.352 -7 1.609 1 93.25 384 ASP A C 1
ATOM 3005 O O . ASP A 1 384 ? -6.027 -7.477 2.525 1 93.25 384 ASP A O 1
ATOM 3009 N N . ASN A 1 385 ? -4.059 -7.262 1.474 1 92.38 385 ASN A N 1
ATOM 3010 C CA . ASN A 1 385 ? -3.232 -7.953 2.459 1 92.38 385 ASN A CA 1
ATOM 3011 C C . ASN A 1 385 ? -2.006 -7.129 2.834 1 92.38 385 ASN A C 1
ATOM 3013 O O . ASN A 1 385 ? -1.284 -6.645 1.958 1 92.38 385 ASN A O 1
ATOM 3017 N N . ASN A 1 386 ? -1.823 -6.93 4.086 1 91.62 386 ASN A N 1
ATOM 3018 C CA . ASN A 1 386 ? -0.654 -6.215 4.586 1 91.62 386 ASN A CA 1
ATOM 3019 C C . ASN A 1 386 ? 0.081 -7.016 5.656 1 91.62 386 ASN A C 1
ATOM 3021 O O . ASN A 1 386 ? -0.535 -7.789 6.391 1 91.62 386 ASN A O 1
ATOM 3025 N N . MET A 1 387 ? 1.382 -6.867 5.711 1 92.94 387 MET A N 1
ATOM 3026 C CA . MET A 1 387 ? 2.201 -7.52 6.73 1 92.94 387 MET A CA 1
ATOM 3027 C C . MET A 1 387 ? 3.312 -6.594 7.211 1 92.94 387 MET A C 1
ATOM 3029 O O . MET A 1 387 ? 3.971 -5.934 6.402 1 92.94 387 MET A O 1
ATOM 3033 N N . LEU A 1 388 ? 3.463 -6.426 8.406 1 93.12 388 LEU A N 1
ATOM 3034 C CA . LEU A 1 388 ? 4.59 -5.766 9.055 1 93.12 388 LEU A CA 1
ATOM 3035 C C . LEU A 1 388 ? 5.367 -6.746 9.93 1 93.12 388 LEU A C 1
ATOM 3037 O O . LEU A 1 388 ? 4.797 -7.363 10.828 1 93.12 388 LEU A O 1
ATOM 3041 N N . SER A 1 389 ? 6.633 -6.883 9.68 1 93.56 389 SER A N 1
ATOM 3042 C CA . SER A 1 389 ? 7.457 -7.859 10.391 1 93.56 389 SER A CA 1
ATOM 3043 C C . SER A 1 389 ? 8.672 -7.195 11.023 1 93.56 389 SER A C 1
ATOM 3045 O O . SER A 1 389 ? 9.281 -6.297 10.438 1 93.56 389 SER A O 1
ATOM 3047 N N . TYR A 1 390 ? 9.016 -7.625 12.219 1 94 390 TYR A N 1
ATOM 3048 C CA . TYR A 1 390 ? 10.211 -7.227 12.961 1 94 390 TYR A CA 1
ATOM 3049 C C . TYR A 1 390 ? 11.078 -8.438 13.297 1 94 390 TYR A C 1
ATOM 3051 O O . TYR A 1 390 ? 10.578 -9.453 13.781 1 94 390 TYR A O 1
ATOM 3059 N N . ASP A 1 391 ? 12.367 -8.297 13.039 1 95.12 391 ASP A N 1
ATOM 3060 C CA . ASP A 1 391 ? 13.32 -9.344 13.375 1 95.12 391 ASP A CA 1
ATOM 3061 C C . ASP A 1 391 ? 14.508 -8.773 14.148 1 95.12 391 ASP A C 1
ATOM 3063 O O . ASP A 1 391 ? 15.109 -7.781 13.734 1 95.12 391 ASP A O 1
ATOM 3067 N N . PHE A 1 392 ? 14.82 -9.398 15.242 1 96.06 392 PHE A N 1
ATOM 3068 C CA . PHE A 1 392 ? 15.977 -9.031 16.047 1 96.06 392 PHE A CA 1
ATOM 3069 C C . PHE A 1 392 ? 16.781 -10.266 16.422 1 96.06 392 PHE A C 1
ATOM 3071 O O . PHE A 1 392 ? 16.219 -11.297 16.797 1 96.06 392 PHE A O 1
ATOM 3078 N N . ARG A 1 393 ? 18.141 -10.211 16.297 1 96.31 393 ARG A N 1
ATOM 3079 C CA . ARG A 1 393 ? 19.016 -11.32 16.641 1 96.31 393 ARG A CA 1
ATOM 3080 C C . ARG A 1 393 ? 20.281 -10.82 17.312 1 96.31 393 ARG A C 1
ATOM 3082 O O . ARG A 1 393 ? 20.938 -9.898 16.812 1 96.31 393 ARG A O 1
ATOM 3089 N N . PHE A 1 394 ? 20.609 -11.352 18.406 1 97.25 394 PHE A N 1
ATOM 3090 C CA . PHE A 1 394 ? 21.906 -11.195 19.062 1 97.25 394 PHE A CA 1
ATOM 3091 C C . PHE A 1 394 ? 22.688 -12.508 19.062 1 97.25 394 PHE A C 1
ATOM 3093 O O . PHE A 1 394 ? 22.141 -13.555 19.422 1 97.25 394 PHE A O 1
ATOM 3100 N N . ALA A 1 395 ? 23.891 -12.469 18.609 1 96.5 395 ALA A N 1
ATOM 3101 C CA . ALA A 1 395 ? 24.672 -13.703 18.516 1 96.5 395 ALA A CA 1
ATOM 3102 C C . ALA A 1 395 ? 26.125 -13.461 18.875 1 96.5 395 ALA A C 1
ATOM 3104 O O . ALA A 1 395 ? 26.609 -12.328 18.812 1 96.5 395 ALA A O 1
ATOM 3105 N N . ALA A 1 396 ? 26.781 -14.492 19.297 1 97.44 396 ALA A N 1
ATOM 3106 C CA . ALA A 1 396 ? 28.203 -14.523 19.609 1 97.44 396 ALA A CA 1
ATOM 3107 C C . ALA A 1 396 ? 28.875 -15.711 18.938 1 97.44 396 ALA A C 1
ATOM 3109 O O . ALA A 1 396 ? 28.344 -16.828 18.938 1 97.44 396 ALA A O 1
ATOM 3110 N N . SER A 1 397 ? 29.938 -15.438 18.344 1 96.88 397 SER A N 1
ATOM 3111 C CA . SER A 1 397 ? 30.75 -16.484 17.719 1 96.88 397 SER A CA 1
ATOM 3112 C C . SER A 1 397 ? 32.156 -16.484 18.281 1 96.88 397 SER A C 1
ATOM 3114 O O . SER A 1 397 ? 32.781 -15.43 18.438 1 96.88 397 SER A O 1
ATOM 3116 N N . TYR A 1 398 ? 32.656 -17.625 18.641 1 97.06 398 TYR A N 1
ATOM 3117 C CA . TYR A 1 398 ? 34 -17.781 19.141 1 97.06 398 TYR A CA 1
ATOM 3118 C C . TYR A 1 398 ? 34.75 -18.859 18.359 1 97.06 398 TYR A C 1
ATOM 3120 O O . TYR A 1 398 ? 34.344 -20.031 18.375 1 97.06 398 TYR A O 1
ATOM 3128 N N . ASN A 1 399 ? 35.781 -18.5 17.719 1 96.56 399 ASN A N 1
ATOM 3129 C CA . ASN A 1 399 ? 36.625 -19.422 16.969 1 96.56 399 ASN A CA 1
ATOM 3130 C C . ASN A 1 399 ? 38.062 -19.406 17.469 1 96.56 399 ASN A C 1
ATOM 3132 O O . ASN A 1 399 ? 38.656 -18.344 17.609 1 96.56 399 ASN A O 1
ATOM 3136 N N . THR A 1 400 ? 38.562 -20.562 17.75 1 94.5 400 THR A N 1
ATOM 3137 C CA . THR A 1 400 ? 39.938 -20.641 18.25 1 94.5 400 THR A CA 1
ATOM 3138 C C . THR A 1 400 ? 40.594 -21.953 17.812 1 94.5 400 THR A C 1
ATOM 3140 O O . THR A 1 400 ? 39.906 -22.906 17.438 1 94.5 400 THR A O 1
ATOM 3143 N N . GLU A 1 401 ? 41.812 -21.906 17.688 1 94.38 401 GLU A N 1
ATOM 3144 C CA . GLU A 1 401 ? 42.656 -23.078 17.406 1 94.38 401 GLU A CA 1
ATOM 3145 C C . GLU A 1 401 ? 43.75 -23.25 18.469 1 94.38 401 GLU A C 1
ATOM 3147 O O . GLU A 1 401 ? 44.531 -22.344 18.703 1 94.38 401 GLU A O 1
ATOM 3152 N N . ILE A 1 402 ? 43.75 -24.469 19.109 1 94.25 402 ILE A N 1
ATOM 3153 C CA . ILE A 1 402 ? 44.719 -24.75 20.156 1 94.25 402 ILE A CA 1
ATOM 3154 C C . ILE A 1 402 ? 45.781 -25.719 19.625 1 94.25 402 ILE A C 1
ATOM 3156 O O . ILE A 1 402 ? 45.469 -26.828 19.203 1 94.25 402 ILE A O 1
ATOM 3160 N N . ASN A 1 403 ? 47.031 -25.438 19.656 1 91.94 403 ASN A N 1
ATOM 3161 C CA . ASN A 1 403 ? 48.188 -26.219 19.25 1 91.94 403 ASN A CA 1
ATOM 3162 C C . ASN A 1 403 ? 48.031 -26.75 17.828 1 91.94 403 ASN A C 1
ATOM 3164 O O . ASN A 1 403 ? 48.438 -27.875 17.531 1 91.94 403 ASN A O 1
ATOM 3168 N N . ASN A 1 404 ? 47.25 -26.047 16.938 1 88.44 404 ASN A N 1
ATOM 3169 C CA . ASN A 1 404 ? 47 -26.406 15.539 1 88.44 404 ASN A CA 1
ATOM 3170 C C . ASN A 1 404 ? 46.406 -27.797 15.414 1 88.44 404 ASN A C 1
ATOM 3172 O O . ASN A 1 404 ? 46.562 -28.453 14.383 1 88.44 404 ASN A O 1
ATOM 3176 N N . GLN A 1 405 ? 45.844 -28.297 16.453 1 92.38 405 GLN A N 1
ATOM 3177 C CA . GLN A 1 405 ? 45.281 -29.625 16.453 1 92.38 405 GLN A CA 1
ATOM 3178 C C . GLN A 1 405 ? 43.781 -29.578 16.812 1 92.38 405 GLN A C 1
ATOM 3180 O O . GLN A 1 405 ? 42.969 -30.312 16.25 1 92.38 405 GLN A O 1
ATOM 3185 N N . HIS A 1 406 ? 43.5 -28.766 17.781 1 96 406 HIS A N 1
ATOM 3186 C CA . HIS A 1 406 ? 42.125 -28.672 18.25 1 96 406 HIS A CA 1
ATOM 3187 C C . HIS A 1 406 ? 41.438 -27.406 17.703 1 96 406 HIS A C 1
ATOM 3189 O O . HIS A 1 406 ? 41.812 -26.297 18.094 1 96 406 HIS A O 1
ATOM 3195 N N . ILE A 1 407 ? 40.562 -27.594 16.781 1 96.25 407 ILE A N 1
ATOM 3196 C CA . ILE A 1 407 ? 39.812 -26.469 16.234 1 96.25 407 ILE A CA 1
ATOM 3197 C C . ILE A 1 407 ? 38.438 -26.406 16.906 1 96.25 407 ILE A C 1
ATOM 3199 O O . ILE A 1 407 ? 37.688 -27.406 16.906 1 96.25 407 ILE A O 1
ATOM 3203 N N . ILE A 1 408 ? 38.062 -25.25 17.484 1 96.44 408 ILE A N 1
ATOM 3204 C CA . ILE A 1 408 ? 36.812 -25.062 18.188 1 96.44 408 ILE A CA 1
ATOM 3205 C C . ILE A 1 408 ? 36.031 -23.875 17.609 1 96.44 408 ILE A C 1
ATOM 3207 O O . ILE A 1 408 ? 36.594 -22.781 17.516 1 96.44 408 ILE A O 1
ATOM 3211 N N . ASN A 1 409 ? 34.875 -24.094 17.188 1 96.75 409 ASN A N 1
ATOM 3212 C CA . ASN A 1 409 ? 33.969 -23.062 16.734 1 96.75 409 ASN A CA 1
ATOM 3213 C C . ASN A 1 409 ? 32.656 -23.062 17.531 1 96.75 409 ASN A C 1
ATOM 3215 O O . ASN A 1 409 ? 31.922 -24.047 17.484 1 96.75 409 ASN A O 1
ATOM 3219 N N . LEU A 1 410 ? 32.406 -22.016 18.219 1 96.81 410 LEU A N 1
ATOM 3220 C CA . LEU A 1 410 ? 31.172 -21.875 19.016 1 96.81 410 LEU A CA 1
ATOM 3221 C C . LEU A 1 410 ? 30.328 -20.719 18.5 1 96.81 410 LEU A C 1
ATOM 3223 O O . LEU A 1 410 ? 30.844 -19.688 18.094 1 96.81 410 LEU A O 1
ATOM 3227 N N . TYR A 1 411 ? 29.062 -20.984 18.359 1 95.81 411 TYR A N 1
ATOM 3228 C CA . TYR A 1 411 ? 28.094 -19.969 17.938 1 95.81 411 TYR A CA 1
ATOM 3229 C C . TYR A 1 411 ? 26.828 -20.031 18.781 1 95.81 411 TYR A C 1
ATOM 3231 O O . TYR A 1 411 ? 26.281 -21.109 19.016 1 95.81 411 TYR A O 1
ATOM 3239 N N . GLY A 1 412 ? 26.375 -18.984 19.375 1 95.81 412 GLY A N 1
ATOM 3240 C CA . GLY A 1 412 ? 25.156 -18.922 20.172 1 95.81 412 GLY A CA 1
ATOM 3241 C C . GLY A 1 412 ? 24.5 -17.562 20.141 1 95.81 412 GLY A C 1
ATOM 3242 O O . GLY A 1 412 ? 25.141 -16.547 19.828 1 95.81 412 GLY A O 1
ATOM 3243 N N . GLY A 1 413 ? 23.188 -17.594 20.406 1 95.94 413 GLY A N 1
ATOM 3244 C CA . GLY A 1 413 ? 22.516 -16.312 20.406 1 95.94 413 GLY A CA 1
ATOM 3245 C C . GLY A 1 413 ? 21.016 -16.422 20.672 1 95.94 413 GLY A C 1
ATOM 3246 O O . GLY A 1 413 ? 20.547 -17.438 21.203 1 95.94 413 GLY A O 1
ATOM 3247 N N . MET A 1 414 ? 20.359 -15.367 20.531 1 96.12 414 MET A N 1
ATOM 3248 C CA . MET A 1 414 ? 18.922 -15.25 20.719 1 96.12 414 MET A CA 1
ATOM 3249 C C . MET A 1 414 ? 18.266 -14.531 19.531 1 96.12 414 MET A C 1
ATOM 3251 O O . MET A 1 414 ? 18.875 -13.641 18.938 1 96.12 414 MET A O 1
ATOM 3255 N N . GLU A 1 415 ? 17.031 -14.961 19.25 1 94.94 415 GLU A N 1
ATOM 3256 C CA . GLU A 1 415 ? 16.281 -14.367 18.141 1 94.94 415 GLU A CA 1
ATOM 3257 C C . GLU A 1 415 ? 14.836 -14.078 18.547 1 94.94 415 GLU A C 1
ATOM 3259 O O . GLU A 1 415 ? 14.203 -14.875 19.25 1 94.94 415 GLU A O 1
ATOM 3264 N N . VAL A 1 416 ? 14.344 -12.938 18.188 1 95.44 416 VAL A N 1
ATOM 3265 C CA . VAL A 1 416 ? 12.953 -12.547 18.406 1 95.44 416 VAL A CA 1
ATOM 3266 C C . VAL A 1 416 ? 12.328 -12.141 17.062 1 95.44 416 VAL A C 1
ATOM 3268 O O . VAL A 1 416 ? 12.883 -11.312 16.344 1 95.44 416 VA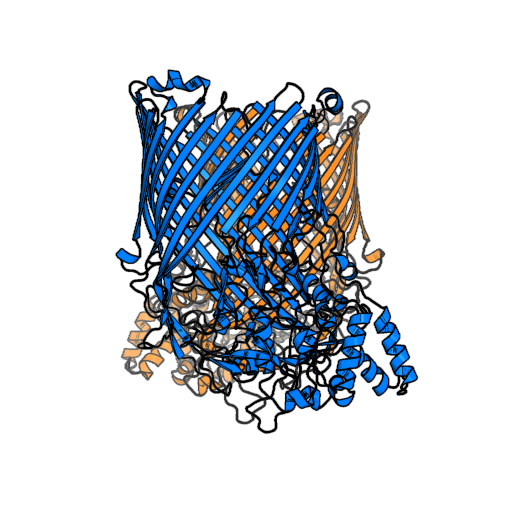L A O 1
ATOM 3271 N N . ASN A 1 417 ? 11.18 -12.773 16.734 1 93.12 417 ASN A N 1
ATOM 3272 C CA . ASN A 1 417 ? 10.469 -12.477 15.492 1 93.12 417 ASN A CA 1
ATOM 3273 C C . ASN A 1 417 ? 9.023 -12.078 15.758 1 93.12 417 ASN A C 1
ATOM 3275 O O . ASN A 1 417 ? 8.352 -12.695 16.594 1 93.12 417 ASN A O 1
ATOM 3279 N N . GLN A 1 418 ? 8.617 -11.086 15.125 1 93.88 418 GLN A N 1
ATOM 3280 C CA . GLN A 1 418 ? 7.234 -10.633 15.18 1 93.88 418 GLN A CA 1
ATOM 3281 C C . GLN A 1 418 ? 6.691 -10.344 13.789 1 93.88 418 GLN A C 1
ATOM 3283 O O . GLN A 1 418 ? 7.379 -9.75 12.953 1 93.88 418 GLN A O 1
ATOM 3288 N N . SER A 1 419 ? 5.48 -10.828 13.461 1 91.56 419 SER A N 1
ATOM 3289 C CA . SER A 1 419 ? 4.801 -10.516 12.203 1 91.56 419 SER A CA 1
ATOM 3290 C C . SER A 1 419 ? 3.318 -10.25 12.43 1 91.56 419 SER A C 1
ATOM 3292 O O . SER A 1 419 ? 2.619 -11.062 13.039 1 91.56 419 SER A O 1
ATOM 3294 N N . ASP A 1 420 ? 2.855 -9.148 12.023 1 92.5 420 ASP A N 1
ATOM 3295 C CA . ASP A 1 420 ? 1.444 -8.781 12.062 1 92.5 420 ASP A CA 1
ATOM 3296 C C . ASP A 1 420 ? 0.847 -8.734 10.656 1 92.5 420 ASP A C 1
ATOM 3298 O O . ASP A 1 420 ? 1.32 -7.984 9.805 1 92.5 420 ASP A O 1
ATOM 3302 N N . ARG A 1 421 ? -0.173 -9.539 10.438 1 91.75 421 ARG A N 1
ATOM 3303 C CA . ARG A 1 421 ? -0.859 -9.578 9.148 1 91.75 421 ARG A CA 1
ATOM 3304 C C . ARG A 1 421 ? -2.275 -9.023 9.266 1 91.75 421 ARG A C 1
ATOM 3306 O O . ARG A 1 421 ? -2.963 -9.273 10.258 1 91.75 421 ARG A O 1
ATOM 3313 N N . HIS A 1 422 ? -2.641 -8.211 8.352 1 92.88 422 HIS A N 1
ATOM 3314 C CA . HIS A 1 422 ? -3.969 -7.613 8.289 1 92.88 422 HIS A CA 1
ATOM 3315 C C . HIS A 1 422 ? -4.598 -7.812 6.914 1 92.88 422 HIS A C 1
ATOM 3317 O O . HIS A 1 422 ? -4.004 -7.445 5.898 1 92.88 422 HIS A O 1
ATOM 3323 N N . GLU A 1 423 ? -5.785 -8.438 6.844 1 92.25 423 GLU A N 1
ATOM 3324 C CA . GLU A 1 423 ? -6.531 -8.656 5.609 1 92.25 423 GLU A CA 1
ATOM 3325 C C . GLU A 1 423 ? -7.871 -7.93 5.637 1 92.25 423 GLU A C 1
ATOM 3327 O O . GLU A 1 423 ? -8.555 -7.922 6.66 1 92.25 423 GLU A O 1
ATOM 3332 N N . SER A 1 424 ? -8.211 -7.285 4.609 1 93.88 424 SER A N 1
ATOM 3333 C CA . SER A 1 424 ? -9.523 -6.672 4.418 1 93.88 424 SER A CA 1
ATOM 3334 C C . SER A 1 424 ? -10.07 -6.953 3.023 1 93.88 424 SER A C 1
ATOM 3336 O O . SER A 1 424 ? -9.312 -7.004 2.051 1 93.88 424 SER A O 1
ATOM 3338 N N . TRP A 1 425 ? -11.336 -7.211 2.893 1 94.12 425 TRP A N 1
ATOM 3339 C CA . TRP A 1 425 ? -11.969 -7.371 1.588 1 94.12 425 TRP A CA 1
ATOM 3340 C C . TRP A 1 425 ? -13.359 -6.758 1.581 1 94.12 425 TRP A C 1
ATOM 3342 O O . TRP A 1 425 ? -13.992 -6.613 2.633 1 94.12 425 TRP A O 1
ATOM 3352 N N . PHE A 1 426 ? -13.891 -6.367 0.476 1 94.69 426 PHE A N 1
ATOM 3353 C CA . PHE A 1 426 ? -15.266 -5.914 0.325 1 94.69 426 PHE A CA 1
ATOM 3354 C C . PHE A 1 426 ? -15.75 -6.113 -1.106 1 94.69 426 PHE A C 1
ATOM 3356 O O . PHE A 1 426 ? -14.945 -6.156 -2.039 1 94.69 426 PHE A O 1
ATOM 3363 N N . ASN A 1 427 ? -16.984 -6.266 -1.306 1 95.12 427 ASN A N 1
ATOM 3364 C CA . ASN A 1 427 ? -17.688 -6.379 -2.582 1 95.12 427 ASN A CA 1
ATOM 3365 C C . ASN A 1 427 ? -18.609 -5.188 -2.82 1 95.12 427 ASN A C 1
ATOM 3367 O O . ASN A 1 427 ? -19.562 -4.969 -2.061 1 95.12 427 ASN A O 1
ATOM 3371 N N . GLY A 1 428 ? -18.281 -4.441 -3.855 1 96.25 428 GLY A N 1
ATOM 3372 C CA . GLY A 1 428 ? -19.141 -3.338 -4.262 1 96.25 428 GLY A CA 1
ATOM 3373 C C . GLY A 1 428 ? -20.047 -3.686 -5.422 1 96.25 428 GLY A C 1
ATOM 3374 O O . GLY A 1 428 ? -19.578 -4.012 -6.512 1 96.25 428 GLY A O 1
ATOM 3375 N N . TRP A 1 429 ? -21.375 -3.633 -5.203 1 95.94 429 TRP A N 1
ATOM 3376 C CA . TRP A 1 429 ? -22.375 -4 -6.203 1 95.94 429 TRP A CA 1
ATOM 3377 C C . TRP A 1 429 ? -22.891 -2.766 -6.93 1 95.94 429 TRP A C 1
ATOM 3379 O O . TRP A 1 429 ? -23.141 -1.728 -6.309 1 95.94 429 TRP A O 1
ATOM 3389 N N . GLY A 1 430 ? -23.016 -2.85 -8.234 1 95.38 430 GLY A N 1
ATOM 3390 C CA . GLY A 1 430 ? -23.719 -1.834 -9.008 1 95.38 430 GLY A CA 1
ATOM 3391 C C . GLY A 1 430 ? -22.797 -0.713 -9.477 1 95.38 430 GLY A C 1
ATOM 3392 O O . GLY A 1 430 ? -23.266 0.401 -9.727 1 95.38 430 GLY A O 1
ATOM 3393 N N . MET A 1 431 ? -21.531 -0.981 -9.578 1 94.38 431 MET A N 1
ATOM 3394 C CA . MET A 1 431 ? -20.609 0.046 -10.07 1 94.38 431 MET A CA 1
ATOM 3395 C C . MET A 1 431 ? -20.844 0.305 -11.555 1 94.38 431 MET A C 1
ATOM 3397 O O . MET A 1 431 ? -20.75 -0.616 -12.375 1 94.38 431 MET A O 1
ATOM 3401 N N . GLN A 1 432 ? -21.125 1.515 -11.898 1 92.31 432 GLN A N 1
ATOM 3402 C CA . GLN A 1 432 ? -21.312 1.86 -13.305 1 92.31 432 GLN A CA 1
ATOM 3403 C C . GLN A 1 432 ? -20 2.336 -13.93 1 92.31 432 GLN A C 1
ATOM 3405 O O . GLN A 1 432 ? -19.75 3.539 -14.023 1 92.31 432 GLN A O 1
ATOM 3410 N N . TYR A 1 433 ? -19.219 1.403 -14.422 1 91.75 433 TYR A N 1
ATOM 3411 C CA . TYR A 1 433 ? -17.906 1.671 -14.992 1 91.75 433 TYR A CA 1
ATOM 3412 C C . TYR A 1 433 ? -18.016 2.557 -16.234 1 91.75 433 TYR A C 1
ATOM 3414 O O . TYR A 1 433 ? -17.141 3.396 -16.469 1 91.75 433 TYR A O 1
ATOM 3422 N N . SER A 1 434 ? -19.078 2.373 -16.938 1 87.06 434 SER A N 1
ATOM 3423 C CA . SER A 1 434 ? -19.234 3.09 -18.203 1 87.06 434 SER A CA 1
ATOM 3424 C C . SER A 1 434 ? -19.922 4.434 -18 1 87.06 434 SER A C 1
ATOM 3426 O O . SER A 1 434 ? -20.031 5.23 -18.938 1 87.06 434 SER A O 1
ATOM 3428 N N . MET A 1 435 ? -20.359 4.645 -16.781 1 82.38 435 MET A N 1
ATOM 3429 C CA . MET A 1 435 ? -21.125 5.859 -16.531 1 82.38 435 MET A CA 1
ATOM 3430 C C . MET A 1 435 ? -20.531 6.656 -15.375 1 82.38 435 MET A C 1
ATOM 3432 O O . MET A 1 435 ? -21.25 7.039 -14.445 1 82.38 435 MET A O 1
ATOM 3436 N N . GLY A 1 436 ? -19.219 6.863 -15.328 1 79.19 436 GLY A N 1
ATOM 3437 C CA . GLY A 1 436 ? -18.562 7.809 -14.438 1 79.19 436 GLY A CA 1
ATOM 3438 C C . GLY A 1 436 ? -18.219 7.215 -13.086 1 79.19 436 GLY A C 1
ATOM 3439 O O . GLY A 1 436 ? -18.016 7.949 -12.117 1 79.19 436 GLY A O 1
ATOM 3440 N N . LEU A 1 437 ? -18.328 5.879 -12.961 1 87.94 437 LEU A N 1
ATOM 3441 C CA . LEU A 1 437 ? -17.953 5.184 -11.734 1 87.94 437 LEU A CA 1
ATOM 3442 C C . LEU A 1 437 ? -18.859 5.594 -10.578 1 87.94 437 LEU A C 1
ATOM 3444 O O . LEU A 1 437 ? -18.375 5.926 -9.492 1 87.94 437 LEU A O 1
ATOM 3448 N N . ILE A 1 438 ? -20.125 5.652 -10.836 1 84.62 438 ILE A N 1
ATOM 3449 C CA . ILE A 1 438 ? -21.125 5.938 -9.812 1 84.62 438 ILE A CA 1
ATOM 3450 C C . ILE A 1 438 ? -21.891 4.664 -9.469 1 84.62 438 ILE A C 1
ATOM 3452 O O . ILE A 1 438 ? -22.516 4.051 -10.344 1 84.62 438 ILE A O 1
ATOM 3456 N N . PRO A 1 439 ? -21.922 4.305 -8.273 1 88.88 439 PRO A N 1
ATOM 3457 C CA . PRO A 1 439 ? -22.594 3.062 -7.902 1 88.88 439 PRO A CA 1
ATOM 3458 C C . PRO A 1 439 ? -24.109 3.17 -8.008 1 88.88 439 PRO A C 1
ATOM 3460 O O . PRO A 1 439 ? -24.688 4.219 -7.688 1 88.88 439 PRO A O 1
ATOM 3463 N N . PHE A 1 440 ? -24.781 2.172 -8.492 1 89.62 440 PHE A N 1
ATOM 3464 C CA . PHE A 1 440 ? -26.219 1.955 -8.484 1 89.62 440 PHE A CA 1
ATOM 3465 C C . PHE A 1 440 ? -26.562 0.597 -7.883 1 89.62 440 PHE A C 1
ATOM 3467 O O . PHE A 1 440 ? -26.828 -0.361 -8.609 1 89.62 440 PHE A O 1
ATOM 3474 N N . TYR A 1 441 ? -26.594 0.532 -6.57 1 91.31 441 TYR A N 1
ATOM 3475 C CA . TYR A 1 441 ? -26.812 -0.76 -5.926 1 91.31 441 TYR A CA 1
ATOM 3476 C C . TYR A 1 441 ? -28.281 -0.955 -5.574 1 91.31 441 TYR A C 1
ATOM 3478 O O . TYR A 1 441 ? -29.016 0.018 -5.359 1 91.31 441 TYR A O 1
ATOM 3486 N N . ALA A 1 442 ? -28.75 -2.227 -5.598 1 92.56 442 ALA A N 1
ATOM 3487 C CA . ALA A 1 442 ? -30.047 -2.643 -5.078 1 92.56 442 ALA A CA 1
ATOM 3488 C C . ALA A 1 442 ? -29.922 -3.209 -3.666 1 92.56 442 ALA A C 1
ATOM 3490 O O . ALA A 1 442 ? -29.062 -4.051 -3.406 1 92.56 442 ALA A O 1
ATOM 3491 N N . TYR A 1 443 ? -30.766 -2.701 -2.723 1 91.75 443 TYR A N 1
ATOM 3492 C CA . TYR A 1 443 ? -30.609 -3.158 -1.346 1 91.75 443 TYR A CA 1
ATOM 3493 C C . TYR A 1 443 ? -30.922 -4.645 -1.226 1 91.75 443 TYR A C 1
ATOM 3495 O O . TYR A 1 443 ? -30.516 -5.297 -0.263 1 91.75 443 TYR A O 1
ATOM 3503 N N . GLU A 1 444 ? -31.609 -5.207 -2.24 1 93.06 444 GLU A N 1
ATOM 3504 C CA . GLU A 1 444 ? -32.031 -6.609 -2.242 1 93.06 444 GLU A CA 1
ATOM 3505 C C . GLU A 1 444 ? -30.812 -7.535 -2.262 1 93.06 444 GLU A C 1
ATOM 3507 O O . GLU A 1 444 ? -30.891 -8.672 -1.788 1 93.06 444 GLU A O 1
ATOM 3512 N N . VAL A 1 445 ? -29.734 -7.039 -2.844 1 94.25 445 VAL A N 1
ATOM 3513 C CA . VAL A 1 445 ? -28.547 -7.879 -2.875 1 94.25 445 VAL A CA 1
ATOM 3514 C C . VAL A 1 445 ? -28.078 -8.164 -1.449 1 94.25 445 VAL A C 1
ATOM 3516 O O . VAL A 1 445 ? -27.594 -9.258 -1.156 1 94.25 445 VAL A O 1
ATOM 3519 N N . PHE A 1 446 ? -28.281 -7.246 -0.561 1 93.25 446 PHE A N 1
ATOM 3520 C CA . PHE A 1 446 ? -27.875 -7.41 0.827 1 93.25 446 PHE A CA 1
ATOM 3521 C C . PHE A 1 446 ? -28.891 -8.234 1.606 1 93.25 446 PHE A C 1
ATOM 3523 O O . PHE A 1 446 ? -28.516 -8.992 2.506 1 93.25 446 PHE A O 1
ATOM 3530 N N . LYS A 1 447 ? -30.141 -8.008 1.279 1 91.69 447 LYS A N 1
ATOM 3531 C CA . LYS A 1 447 ? -31.141 -8.875 1.875 1 91.69 447 LYS A CA 1
ATOM 3532 C C . LYS A 1 447 ? -30.906 -10.336 1.498 1 91.69 447 LYS A C 1
ATOM 3534 O O . LYS A 1 447 ? -30.938 -11.211 2.359 1 91.69 447 LYS A O 1
ATOM 3539 N N . LYS A 1 448 ? -30.703 -10.531 0.193 1 90.56 448 LYS A N 1
ATOM 3540 C CA . LYS A 1 448 ? -30.375 -11.875 -0.275 1 90.56 448 LYS A CA 1
ATOM 3541 C C . LYS A 1 448 ? -29.141 -12.422 0.437 1 90.56 448 LYS A C 1
ATOM 3543 O O . LYS A 1 448 ? -29.125 -13.586 0.853 1 90.56 448 LYS A O 1
ATOM 3548 N N . GLY A 1 449 ? -28.094 -11.578 0.472 1 87.5 449 GLY A N 1
ATOM 3549 C CA . GLY A 1 449 ? -26.875 -12 1.145 1 87.5 449 GLY A CA 1
ATOM 3550 C C . GLY A 1 449 ? -27.094 -12.43 2.582 1 87.5 449 GLY A C 1
ATOM 3551 O O . GLY A 1 449 ? -26.547 -13.438 3.029 1 87.5 449 GLY A O 1
ATOM 3552 N N . LYS A 1 450 ? -27.859 -11.711 3.275 1 84.94 450 LYS A N 1
ATOM 3553 C CA . LYS A 1 450 ? -28.172 -12.039 4.664 1 84.94 450 LYS A CA 1
ATOM 3554 C C . LYS A 1 450 ? -28.922 -13.367 4.758 1 84.94 450 LYS A C 1
ATOM 3556 O O . LYS A 1 450 ? -28.672 -14.164 5.664 1 84.94 450 LYS A O 1
ATOM 3561 N N . GLU A 1 451 ? -29.859 -13.555 3.865 1 83.31 451 GLU A N 1
ATOM 3562 C CA . GLU A 1 451 ? -30.641 -14.781 3.846 1 83.31 451 GLU A CA 1
ATOM 3563 C C . GLU A 1 451 ? -29.781 -15.992 3.5 1 83.31 451 GLU A C 1
ATOM 3565 O O . GLU A 1 451 ? -30.031 -17.094 3.979 1 83.31 451 GLU A O 1
ATOM 3570 N N . GLU A 1 452 ? -28.766 -15.703 2.703 1 79 452 GLU A N 1
ATOM 3571 C CA . GLU A 1 452 ? -27.859 -16.781 2.305 1 79 452 GLU A CA 1
ATOM 3572 C C . GLU A 1 452 ? -26.641 -16.844 3.23 1 79 452 GLU A C 1
ATOM 3574 O O . GLU A 1 452 ? -25.75 -17.688 3.035 1 79 452 GLU A O 1
ATOM 3579 N N . ASN A 1 453 ? -26.531 -15.945 4.258 1 78.19 453 ASN A N 1
ATOM 3580 C CA . ASN A 1 453 ? -25.453 -15.883 5.234 1 78.19 453 ASN A CA 1
ATOM 3581 C C . ASN A 1 453 ? -24.109 -15.562 4.57 1 78.19 453 ASN A C 1
ATOM 3583 O O . ASN A 1 453 ? -23.109 -16.25 4.805 1 78.19 453 ASN A O 1
ATOM 3587 N N . THR A 1 454 ? -24.172 -14.703 3.627 1 82.19 454 THR A N 1
ATOM 3588 C CA . THR A 1 454 ? -22.953 -14.211 2.986 1 82.19 454 THR A CA 1
ATOM 3589 C C . THR A 1 454 ? -22.703 -12.758 3.365 1 82.19 454 THR A C 1
ATOM 3591 O O . THR A 1 454 ? -23.641 -11.969 3.504 1 82.19 454 THR A O 1
ATOM 3594 N N . ASP A 1 455 ? -21.469 -12.438 3.582 1 88.62 455 ASP A N 1
ATOM 3595 C CA . ASP A 1 455 ? -21.078 -11.078 3.941 1 88.62 455 ASP A CA 1
ATOM 3596 C C . ASP A 1 455 ? -20.609 -10.297 2.717 1 88.62 455 ASP A C 1
ATOM 3598 O O . ASP A 1 455 ? -20.266 -10.883 1.689 1 88.62 455 ASP A O 1
ATOM 3602 N N . TYR A 1 456 ? -20.719 -9 2.785 1 92.94 456 TYR A N 1
ATOM 3603 C CA . TYR A 1 456 ? -20.25 -8.188 1.663 1 92.94 456 TYR A CA 1
ATOM 3604 C C . TYR A 1 456 ? -18.891 -7.57 1.96 1 92.94 456 TYR A C 1
ATOM 3606 O O . TYR A 1 456 ? -18.281 -6.945 1.089 1 92.94 456 TYR A O 1
ATOM 3614 N N . PHE A 1 457 ? -18.375 -7.707 3.195 1 94.69 457 PHE A N 1
ATOM 3615 C CA . PHE A 1 457 ? -17.031 -7.285 3.564 1 94.69 457 PHE A CA 1
ATOM 3616 C C . PHE A 1 457 ? -16.5 -8.117 4.727 1 94.69 457 PHE A C 1
ATOM 3618 O O . PHE A 1 457 ? -17.25 -8.883 5.336 1 94.69 457 PHE A O 1
ATOM 3625 N N . GLY A 1 458 ? -15.211 -8 5.023 1 93.12 458 GLY A N 1
ATOM 3626 C CA . GLY A 1 458 ? -14.633 -8.742 6.133 1 93.12 458 GLY A CA 1
ATOM 3627 C C . GLY A 1 458 ? -13.227 -8.281 6.477 1 93.12 458 GLY A C 1
ATOM 3628 O O . GLY A 1 458 ? -12.555 -7.645 5.66 1 93.12 458 GLY A O 1
ATOM 3629 N N . LEU A 1 459 ? -12.867 -8.508 7.734 1 93 459 LEU A N 1
ATOM 3630 C CA . LEU A 1 459 ? -11.531 -8.258 8.258 1 93 459 LEU A CA 1
ATOM 3631 C C . LEU A 1 459 ? -10.953 -9.508 8.914 1 93 459 LEU A C 1
ATOM 3633 O O . LEU A 1 459 ? -11.703 -10.328 9.453 1 93 459 LEU A O 1
ATOM 3637 N N . ALA A 1 460 ? -9.641 -9.641 8.805 1 87.44 460 ALA A N 1
ATOM 3638 C CA . ALA A 1 460 ? -8.93 -10.711 9.5 1 87.44 460 ALA A CA 1
ATOM 3639 C C . ALA A 1 460 ? -7.543 -10.25 9.945 1 87.44 460 ALA A C 1
ATOM 3641 O O . ALA A 1 460 ? -6.812 -9.633 9.172 1 87.44 460 ALA A O 1
ATOM 3642 N N . ASP A 1 461 ? -7.238 -10.508 11.211 1 87.81 461 ASP A N 1
ATOM 3643 C CA . ASP A 1 461 ? -5.922 -10.195 11.758 1 87.81 461 ASP A CA 1
ATOM 3644 C C . ASP A 1 461 ? -5.234 -11.453 12.289 1 87.81 461 ASP A C 1
ATOM 3646 O O . ASP A 1 461 ? -5.875 -12.305 12.906 1 87.81 461 ASP A O 1
ATOM 3650 N N . THR A 1 462 ? -3.998 -11.547 11.938 1 84.12 462 THR A N 1
ATOM 3651 C CA . THR A 1 462 ? -3.172 -12.617 12.492 1 84.12 462 THR A CA 1
ATOM 3652 C C . THR A 1 462 ? -1.863 -12.055 13.047 1 84.12 462 THR A C 1
ATOM 3654 O O . THR A 1 462 ? -1.257 -11.172 12.438 1 84.12 462 THR A O 1
ATOM 3657 N N . HIS A 1 463 ? -1.493 -12.539 14.227 1 86.75 463 HIS A N 1
ATOM 3658 C CA . HIS A 1 463 ? -0.269 -12.109 14.891 1 86.75 463 HIS A CA 1
ATOM 3659 C C . HIS A 1 463 ? 0.655 -13.289 15.164 1 86.75 463 HIS A C 1
ATOM 3661 O O . HIS A 1 463 ? 0.221 -14.312 15.703 1 86.75 463 HIS A O 1
ATOM 3667 N N . TYR A 1 464 ? 1.845 -13.148 14.742 1 85.5 464 TYR A N 1
ATOM 3668 C CA . TYR A 1 464 ? 2.863 -14.164 15.008 1 85.5 464 TYR A CA 1
ATOM 3669 C C . TYR A 1 464 ? 3.988 -13.594 15.859 1 85.5 464 TYR A C 1
ATOM 3671 O O . TYR A 1 464 ? 4.523 -12.523 15.562 1 85.5 464 TYR A O 1
ATOM 3679 N N . ARG A 1 465 ? 4.25 -14.281 17.031 1 91 465 ARG A N 1
ATOM 3680 C CA . ARG A 1 465 ? 5.352 -13.969 17.938 1 91 465 ARG A CA 1
ATOM 3681 C C . ARG A 1 465 ? 6.199 -15.203 18.203 1 91 465 ARG A C 1
ATOM 3683 O O . ARG A 1 465 ? 5.664 -16.281 18.469 1 91 465 ARG A O 1
ATOM 3690 N N . ASN A 1 466 ? 7.48 -15 18.078 1 90.06 466 ASN A N 1
ATOM 3691 C CA . ASN A 1 466 ? 8.398 -16.109 18.312 1 90.06 466 ASN A CA 1
ATOM 3692 C C . ASN A 1 466 ? 9.672 -15.648 19.016 1 90.06 466 ASN A C 1
ATOM 3694 O O . ASN A 1 466 ? 10.195 -14.578 18.719 1 90.06 466 ASN A O 1
ATOM 3698 N N . VAL A 1 467 ? 10.117 -16.453 20.031 1 93.5 467 VAL A N 1
ATOM 3699 C CA . VAL A 1 467 ? 11.398 -16.266 20.703 1 93.5 467 VAL A CA 1
ATOM 3700 C C . VAL A 1 467 ? 12.195 -17.562 20.656 1 93.5 467 VAL A C 1
ATOM 3702 O O . VAL A 1 467 ? 11.641 -18.641 20.859 1 93.5 467 VAL A O 1
ATOM 3705 N N . ALA A 1 468 ? 13.469 -17.438 20.375 1 93.94 468 ALA A N 1
ATOM 3706 C CA . ALA A 1 468 ? 14.297 -18.641 20.281 1 93.94 468 ALA A CA 1
ATOM 3707 C C . ALA A 1 468 ? 15.68 -18.391 20.859 1 93.94 468 ALA A C 1
ATOM 3709 O O . ALA A 1 468 ? 16.219 -17.297 20.75 1 93.94 468 ALA A O 1
ATOM 3710 N N . PHE A 1 469 ? 16.234 -19.375 21.469 1 96 469 PHE A N 1
ATOM 3711 C CA . PHE A 1 469 ? 17.625 -19.469 21.922 1 96 469 PHE A CA 1
ATOM 3712 C C . PHE A 1 469 ? 18.344 -20.609 21.234 1 96 469 PHE A C 1
ATOM 3714 O O . PHE A 1 469 ? 17.781 -21.703 21.062 1 96 469 PHE A O 1
ATOM 3721 N N . PHE A 1 470 ? 19.531 -20.359 20.766 1 94.75 470 PHE A N 1
ATOM 3722 C CA . PHE A 1 470 ? 20.203 -21.438 20.062 1 94.75 470 PHE A CA 1
ATOM 3723 C C . PHE A 1 470 ? 21.688 -21.469 20.391 1 94.75 470 PHE A C 1
ATOM 3725 O O . PHE A 1 470 ? 22.266 -20.453 20.781 1 94.75 470 PHE A O 1
ATOM 3732 N N . PHE A 1 471 ? 22.266 -22.625 20.203 1 95.75 471 PHE A N 1
ATOM 3733 C CA . PHE A 1 471 ? 23.672 -22.891 20.422 1 95.75 471 PHE A CA 1
ATOM 3734 C C . PHE A 1 471 ? 24.203 -23.906 19.406 1 95.75 471 PHE A C 1
ATOM 3736 O O . PHE A 1 471 ? 23.516 -24.875 19.094 1 95.75 471 PHE A O 1
ATOM 3743 N N . ASN A 1 472 ? 25.281 -23.641 18.781 1 95.5 472 ASN A N 1
ATOM 3744 C CA . ASN A 1 472 ? 25.969 -24.547 17.875 1 95.5 472 ASN A CA 1
ATOM 3745 C C . ASN A 1 472 ? 27.453 -24.672 18.234 1 95.5 472 ASN A C 1
ATOM 3747 O O . ASN A 1 472 ? 28.125 -23.672 18.469 1 95.5 472 ASN A O 1
ATOM 3751 N N . GLY A 1 473 ? 27.953 -25.875 18.297 1 95.56 473 GLY A N 1
ATOM 3752 C CA . GLY A 1 473 ? 29.359 -26.141 18.578 1 95.56 473 GLY A CA 1
ATOM 3753 C C . GLY A 1 473 ? 29.984 -27.156 17.641 1 95.56 473 GLY A C 1
ATOM 3754 O O . GLY A 1 473 ? 29.391 -28.203 17.359 1 95.56 473 GLY A O 1
ATOM 3755 N N . THR A 1 474 ? 31.125 -26.828 17.172 1 96 474 THR A N 1
ATOM 3756 C CA . THR A 1 474 ? 31.891 -27.734 16.312 1 96 474 THR A CA 1
ATOM 3757 C C . THR A 1 474 ? 33.281 -27.938 16.875 1 96 474 THR A C 1
ATOM 3759 O O . THR A 1 474 ? 34 -26.984 17.203 1 96 474 THR A O 1
ATOM 3762 N N . TYR A 1 475 ? 33.719 -29.172 17.047 1 96.88 475 TYR A N 1
ATOM 3763 C CA . TYR A 1 475 ? 35.062 -29.562 17.469 1 96.88 475 TYR A CA 1
ATOM 3764 C C . TYR A 1 475 ? 35.719 -30.469 16.438 1 96.88 475 TYR A C 1
ATOM 3766 O O . TYR A 1 475 ? 35.125 -31.453 16.016 1 96.88 475 TYR A O 1
ATOM 3774 N N . SER A 1 476 ? 36.844 -30.109 16.078 1 96.75 476 SER A N 1
ATOM 3775 C CA . SER A 1 476 ? 37.594 -30.906 15.125 1 96.75 476 SER A CA 1
ATOM 3776 C C . SER A 1 476 ? 39 -31.203 15.641 1 96.75 476 SER A C 1
ATOM 3778 O O . SER A 1 476 ? 39.688 -30.312 16.141 1 96.75 476 SER A O 1
ATOM 3780 N N . TRP A 1 477 ? 39.312 -32.469 15.539 1 96.31 477 TRP A N 1
ATOM 3781 C CA . TRP A 1 477 ? 40.656 -32.875 15.922 1 96.31 477 TRP A CA 1
ATOM 3782 C C . TRP A 1 477 ? 41.5 -33.188 14.688 1 96.31 477 TRP A C 1
ATOM 3784 O O . TRP A 1 477 ? 41.25 -34.156 13.969 1 96.31 477 TRP A O 1
ATOM 3794 N N . ASN A 1 478 ? 42.594 -32.375 14.445 1 92.19 478 ASN A N 1
ATOM 3795 C CA . ASN A 1 478 ? 43.531 -32.469 13.352 1 92.19 478 ASN A CA 1
ATOM 3796 C C . ASN A 1 478 ? 42.844 -32.469 11.992 1 92.19 478 ASN A C 1
ATOM 3798 O O . ASN A 1 478 ? 43.344 -33.031 11.023 1 92.19 478 ASN A O 1
ATOM 3802 N N . GLY A 1 479 ? 41.594 -31.984 11.945 1 90.5 479 GLY A N 1
ATOM 3803 C CA . GLY A 1 479 ? 40.812 -31.984 10.711 1 90.5 479 GLY A CA 1
ATOM 3804 C C . GLY A 1 479 ? 40.375 -33.375 10.289 1 90.5 479 GLY A C 1
ATOM 3805 O O . GLY A 1 479 ? 39.75 -33.531 9.227 1 90.5 479 GLY A O 1
ATOM 3806 N N . ARG A 1 480 ? 40.625 -34.438 11.039 1 93.94 480 ARG A N 1
ATOM 3807 C CA . ARG A 1 480 ? 40.344 -35.812 10.75 1 93.94 480 ARG A CA 1
ATOM 3808 C C . ARG A 1 480 ? 38.969 -36.219 11.281 1 93.94 480 ARG A C 1
ATOM 3810 O O . ARG A 1 480 ? 38.156 -36.781 10.547 1 93.94 480 ARG A O 1
ATOM 3817 N N . TYR A 1 481 ? 38.719 -35.906 12.539 1 96.69 481 TYR A N 1
ATOM 3818 C CA . TYR A 1 481 ? 37.438 -36.188 13.188 1 96.69 481 TYR A CA 1
ATOM 3819 C C . TYR A 1 481 ? 36.75 -34.875 13.586 1 96.69 481 TYR A C 1
ATOM 3821 O O . TYR A 1 481 ? 37.312 -34.031 14.273 1 96.69 481 TYR A O 1
ATOM 3829 N N . THR A 1 482 ? 35.562 -34.75 13.07 1 96.56 482 THR A N 1
ATOM 3830 C CA . THR A 1 482 ? 34.812 -33.562 13.398 1 96.56 482 THR A CA 1
ATOM 3831 C C . THR A 1 482 ? 33.469 -33.906 14.047 1 96.56 482 THR A C 1
ATOM 3833 O O . THR A 1 482 ? 32.781 -34.844 13.594 1 96.56 482 THR A O 1
ATOM 3836 N N . LEU A 1 483 ? 33.125 -33.281 15.109 1 96.38 483 LEU A N 1
ATOM 3837 C CA . LEU A 1 483 ? 31.859 -33.406 15.797 1 96.38 483 LEU A CA 1
ATOM 3838 C C . LEU A 1 483 ? 31.125 -32.062 15.852 1 96.38 483 LEU A C 1
ATOM 3840 O O . LEU A 1 483 ? 31.734 -31.047 16.188 1 96.38 483 LEU A O 1
ATOM 3844 N N . ASN A 1 484 ? 29.922 -32.062 15.422 1 94.94 484 ASN A N 1
ATOM 3845 C CA . ASN A 1 484 ? 29.094 -30.875 15.438 1 94.94 484 ASN A CA 1
ATOM 3846 C C . ASN A 1 484 ? 27.797 -31.109 16.203 1 94.94 484 ASN A C 1
ATOM 3848 O O . ASN A 1 484 ? 27.188 -32.188 16.109 1 94.94 484 ASN A O 1
ATOM 3852 N N . GLY A 1 485 ? 27.359 -30.141 16.969 1 94.25 485 GLY A N 1
ATOM 3853 C CA . GLY A 1 485 ? 26.125 -30.188 17.719 1 94.25 485 GLY A CA 1
ATOM 3854 C C . GLY A 1 485 ? 25.359 -28.875 17.703 1 94.25 485 GLY A C 1
ATOM 3855 O O . GLY A 1 485 ? 25.969 -27.812 17.781 1 94.25 485 GLY A O 1
ATOM 3856 N N . THR A 1 486 ? 24.078 -28.984 17.5 1 94.12 486 THR A N 1
ATOM 3857 C CA . THR A 1 486 ? 23.219 -27.812 17.531 1 94.12 486 THR A CA 1
ATOM 3858 C C . THR A 1 486 ? 22.047 -28.031 18.484 1 94.12 486 THR A C 1
ATOM 3860 O O . THR A 1 486 ? 21.469 -29.125 18.531 1 94.12 486 THR A O 1
ATOM 3863 N N . PHE A 1 487 ? 21.781 -27.094 19.297 1 94.81 487 PHE A N 1
ATOM 3864 C CA . PHE A 1 487 ? 20.641 -27.078 20.188 1 94.81 487 PHE A CA 1
ATOM 3865 C C . PHE A 1 487 ? 19.844 -25.781 20.031 1 94.81 487 PHE A C 1
ATOM 3867 O O . PHE A 1 487 ? 20.422 -24.703 19.938 1 94.81 487 PHE A O 1
ATOM 3874 N N . ARG A 1 488 ? 18.516 -25.891 19.906 1 93.56 488 ARG A N 1
ATOM 3875 C CA . ARG A 1 488 ? 17.656 -24.719 19.781 1 93.56 488 ARG A CA 1
ATOM 3876 C C . ARG A 1 488 ? 16.391 -24.875 20.641 1 93.56 488 ARG A C 1
ATOM 3878 O O . ARG A 1 488 ? 15.805 -25.969 20.688 1 93.56 488 ARG A O 1
ATOM 3885 N N . TYR A 1 489 ? 16.078 -23.859 21.391 1 93.38 489 TYR A N 1
ATOM 3886 C CA . TYR A 1 489 ? 14.883 -23.781 22.219 1 93.38 489 TYR A CA 1
ATOM 3887 C C . TYR A 1 489 ? 14.008 -22.609 21.797 1 93.38 489 TYR A C 1
ATOM 3889 O O . TYR A 1 489 ? 14.406 -21.453 21.938 1 93.38 489 TYR A O 1
ATOM 3897 N N . GLU A 1 490 ? 12.867 -22.969 21.25 1 91.06 490 GLU A N 1
ATOM 3898 C CA . GLU A 1 490 ? 12.062 -21.875 20.703 1 91.06 490 GLU A CA 1
ATOM 3899 C C . GLU A 1 490 ? 10.609 -21.984 21.172 1 91.06 490 GLU A C 1
ATOM 3901 O O . GLU A 1 490 ? 10.125 -23.078 21.469 1 91.06 490 GLU A O 1
ATOM 3906 N N . GLY A 1 491 ? 9.922 -20.797 21.312 1 88.56 491 GLY A N 1
ATOM 3907 C CA . GLY A 1 491 ? 8.523 -20.672 21.672 1 88.56 491 GLY A CA 1
ATOM 3908 C C . GLY A 1 491 ? 7.754 -19.734 20.766 1 88.56 491 GLY A C 1
ATOM 3909 O O . GLY A 1 491 ? 8.297 -18.734 20.297 1 88.56 491 GLY A O 1
ATOM 3910 N N . THR A 1 492 ? 6.469 -20.125 20.516 1 85.75 492 THR A N 1
ATOM 3911 C CA . THR A 1 492 ? 5.621 -19.297 19.656 1 85.75 492 THR A CA 1
ATOM 3912 C C . THR A 1 492 ? 4.234 -19.141 20.281 1 85.75 492 THR A C 1
ATOM 3914 O O . THR A 1 492 ? 3.791 -19.984 21.062 1 85.75 492 THR A O 1
ATOM 3917 N N . ASN A 1 493 ? 3.541 -18.047 19.984 1 79.75 493 ASN A N 1
ATOM 3918 C CA . ASN A 1 493 ? 2.191 -17.781 20.484 1 79.75 493 ASN A CA 1
ATOM 3919 C C . ASN A 1 493 ? 1.158 -18.641 19.75 1 79.75 493 ASN A C 1
ATOM 3921 O O . ASN A 1 493 ? -0.007 -18.688 20.141 1 79.75 493 ASN A O 1
ATOM 3925 N N . ARG A 1 494 ? 1.466 -19.312 18.75 1 74.69 494 ARG A N 1
ATOM 3926 C CA . ARG A 1 494 ? 0.53 -20.109 17.969 1 74.69 494 ARG A CA 1
ATOM 3927 C C . ARG A 1 494 ? 0.179 -21.406 18.688 1 74.69 494 ARG A C 1
ATOM 3929 O O . ARG A 1 494 ? -0.849 -22.031 18.406 1 74.69 494 ARG A O 1
ATOM 3936 N N . MET A 1 495 ? 1.043 -21.656 19.469 1 74.06 495 MET A N 1
ATOM 3937 C CA . MET A 1 495 ? 0.824 -22.922 20.172 1 74.06 49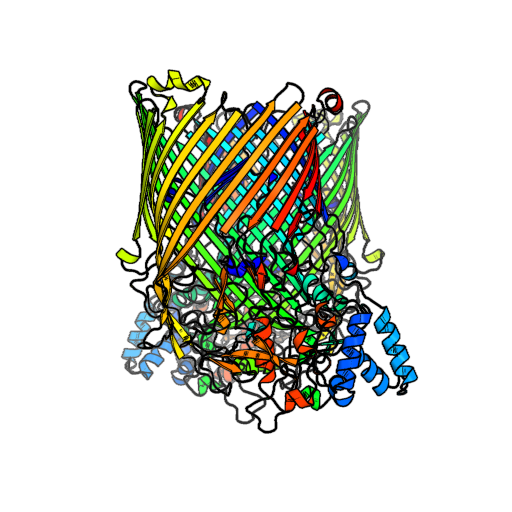5 MET A CA 1
ATOM 3938 C C . MET A 1 495 ? 0.145 -22.688 21.516 1 74.06 495 MET A C 1
ATOM 3940 O O . MET A 1 495 ? 0.054 -21.547 21.984 1 74.06 495 MET A O 1
ATOM 3944 N N . GLY A 1 496 ? -0.499 -23.734 22.062 1 65 496 GLY A N 1
ATOM 3945 C CA . GLY A 1 496 ? -1.245 -23.688 23.312 1 65 496 GLY A CA 1
ATOM 3946 C C . GLY A 1 496 ? -0.467 -23.031 24.438 1 65 496 GLY A C 1
ATOM 3947 O O . GLY A 1 496 ? 0.752 -22.875 24.344 1 65 496 GLY A O 1
ATOM 3948 N N . LYS A 1 497 ? -1.154 -22.516 25.422 1 65.25 497 LYS A N 1
ATOM 3949 C CA . LYS A 1 497 ? -0.594 -21.75 26.531 1 65.25 497 LYS A CA 1
ATOM 3950 C C . LYS A 1 497 ? 0.267 -22.625 27.422 1 65.25 497 LYS A C 1
ATOM 3952 O O . LYS A 1 497 ? 1.135 -22.125 28.141 1 65.25 497 LYS A O 1
ATOM 3957 N N . SER A 1 498 ? 0.031 -23.922 27.281 1 64.69 498 SER A N 1
ATOM 3958 C CA . SER A 1 498 ? 0.85 -24.766 28.141 1 64.69 498 SER A CA 1
ATOM 3959 C C . SER A 1 498 ? 2.32 -24.703 27.734 1 64.69 498 SER A C 1
ATOM 3961 O O . SER A 1 498 ? 2.641 -24.578 26.547 1 64.69 498 SER A O 1
ATOM 3963 N N . ARG A 1 499 ? 3.053 -24.672 28.719 1 64.25 499 ARG A N 1
ATOM 3964 C CA . ARG A 1 499 ? 4.492 -24.578 28.5 1 64.25 499 ARG A CA 1
ATOM 3965 C C . ARG A 1 499 ? 4.98 -25.719 27.594 1 64.25 499 ARG A C 1
ATOM 3967 O O . ARG A 1 499 ? 5.844 -25.5 26.734 1 64.25 499 ARG A O 1
ATOM 3974 N N . SER A 1 500 ? 4.441 -26.828 27.844 1 63.91 500 SER A N 1
ATOM 3975 C CA . SER A 1 500 ? 4.887 -27.969 27.047 1 63.91 500 SER A CA 1
ATOM 3976 C C . SER A 1 500 ? 4.441 -27.844 25.594 1 63.91 500 SER A C 1
ATOM 3978 O O . SER A 1 500 ? 5.07 -28.391 24.688 1 63.91 500 SER A O 1
ATOM 3980 N N . ALA A 1 501 ? 3.531 -27.047 25.438 1 68.44 501 ALA A N 1
ATOM 3981 C CA . ALA A 1 501 ? 3 -26.891 24.078 1 68.44 501 ALA A CA 1
ATOM 3982 C C . ALA A 1 501 ? 3.66 -25.703 23.375 1 68.44 501 ALA A C 1
ATOM 3984 O O . ALA A 1 501 ? 3.969 -25.781 22.188 1 68.44 501 ALA A O 1
ATOM 3985 N N . ARG A 1 502 ? 4.035 -24.766 24.141 1 80.06 502 ARG A N 1
ATOM 3986 C CA . ARG A 1 502 ? 4.488 -23.516 23.547 1 80.06 502 ARG A CA 1
ATOM 3987 C C . ARG A 1 502 ? 5.98 -23.562 23.234 1 80.06 502 ARG A C 1
ATOM 3989 O O . ARG A 1 502 ? 6.434 -23 22.234 1 80.06 502 ARG A O 1
ATOM 3996 N N . TRP A 1 503 ? 6.762 -24.25 24.078 1 86.62 503 TRP A N 1
ATOM 3997 C CA . TRP A 1 503 ? 8.211 -24.281 23.922 1 86.62 503 TRP A CA 1
ATOM 3998 C C . TRP A 1 503 ? 8.688 -25.656 23.469 1 86.62 503 TRP A C 1
ATOM 4000 O O . TRP A 1 503 ? 8.227 -26.688 23.984 1 86.62 503 TRP A O 1
ATOM 4010 N N . LEU A 1 504 ? 9.523 -25.703 22.484 1 82.81 504 LEU A N 1
ATOM 4011 C CA . LEU A 1 504 ? 10.008 -26.984 21.969 1 82.81 504 LEU A CA 1
ATOM 4012 C C . LEU A 1 504 ? 11.523 -26.953 21.797 1 82.81 504 LEU A C 1
ATOM 4014 O O . LEU A 1 504 ? 12.055 -26.094 21.094 1 82.81 504 LEU A O 1
ATOM 4018 N N . PRO A 1 505 ? 12.156 -27.844 22.344 1 89.19 505 PRO A N 1
ATOM 4019 C CA . PRO A 1 505 ? 13.586 -28.016 22.078 1 89.19 505 PRO A CA 1
ATOM 4020 C C . PRO A 1 505 ? 13.859 -28.844 20.812 1 89.19 505 PRO A C 1
ATOM 4022 O O . PRO A 1 505 ? 13.172 -29.828 20.562 1 89.19 505 PRO A O 1
ATOM 4025 N N . THR A 1 506 ? 14.664 -28.484 19.969 1 89.62 506 THR A N 1
ATOM 4026 C CA . THR A 1 506 ? 15.188 -29.25 18.844 1 89.62 506 THR A CA 1
ATOM 4027 C C . THR A 1 506 ? 16.703 -29.375 18.922 1 89.62 506 THR A C 1
ATOM 4029 O O . THR A 1 506 ? 17.359 -28.562 19.578 1 89.62 506 THR A O 1
ATOM 4032 N N . TRP A 1 507 ? 17.219 -30.469 18.297 1 92.5 507 TRP A N 1
ATOM 4033 C CA . TRP A 1 507 ? 18.656 -30.672 18.375 1 92.5 507 TRP A CA 1
ATOM 4034 C C . TRP A 1 507 ? 19.156 -31.5 17.203 1 92.5 507 TRP A C 1
ATOM 4036 O O . TRP A 1 507 ? 18.375 -32.094 16.484 1 92.5 507 TRP A O 1
ATOM 4046 N N . ASN A 1 508 ? 20.406 -31.484 16.969 1 93.62 508 ASN A N 1
ATOM 4047 C CA . ASN A 1 508 ? 21.109 -32.25 15.938 1 93.62 508 ASN A CA 1
ATOM 4048 C C . ASN A 1 508 ? 22.516 -32.625 16.391 1 93.62 508 ASN A C 1
ATOM 4050 O O . ASN A 1 508 ? 23.188 -31.828 17.047 1 93.62 508 ASN A O 1
ATOM 4054 N N . VAL A 1 509 ? 22.922 -33.844 16.125 1 95.38 509 VAL A N 1
ATOM 4055 C CA . VAL A 1 509 ? 24.297 -34.312 16.312 1 95.38 509 VAL A CA 1
ATOM 4056 C C . VAL A 1 509 ? 24.828 -34.906 15.016 1 95.38 509 VAL A C 1
ATOM 4058 O O . VAL A 1 509 ? 24.156 -35.719 14.375 1 95.38 509 VAL A O 1
ATOM 4061 N N . ALA A 1 510 ? 25.984 -34.438 14.68 1 95.31 510 ALA A N 1
ATOM 4062 C CA . ALA A 1 510 ? 26.578 -34.906 13.438 1 95.31 510 ALA A CA 1
ATOM 4063 C C . ALA A 1 510 ? 28.062 -35.188 13.617 1 95.31 510 ALA A C 1
ATOM 4065 O O . ALA A 1 510 ? 28.734 -34.531 14.406 1 95.31 510 ALA A O 1
ATOM 4066 N N . GLY A 1 511 ? 28.562 -36.156 12.852 1 95.38 511 GLY A N 1
ATOM 4067 C CA . GLY A 1 511 ? 29.969 -36.5 12.82 1 95.38 511 GLY A CA 1
ATOM 4068 C C . GLY A 1 511 ? 30.5 -36.688 11.406 1 95.38 511 GLY A C 1
ATOM 4069 O O . GLY A 1 511 ? 29.781 -37.156 10.516 1 95.38 511 GLY A O 1
ATOM 4070 N N . ALA A 1 512 ? 31.75 -36.312 11.281 1 96.06 512 ALA A N 1
ATOM 4071 C CA . ALA A 1 512 ? 32.406 -36.531 10.008 1 96.06 512 ALA A CA 1
ATOM 4072 C C . ALA A 1 512 ? 33.812 -37.094 10.203 1 96.06 512 ALA A C 1
ATOM 4074 O O . ALA A 1 512 ? 34.531 -36.719 11.148 1 96.06 512 ALA A O 1
ATOM 4075 N N . TRP A 1 513 ? 34.188 -38.094 9.398 1 97.5 513 TRP A N 1
ATOM 4076 C CA . TRP A 1 513 ? 35.5 -38.719 9.367 1 97.5 513 TRP A CA 1
ATOM 4077 C C . TRP A 1 513 ? 36.156 -38.531 8 1 97.5 513 TRP A C 1
ATOM 4079 O O . TRP A 1 513 ? 35.719 -39.125 7.012 1 97.5 513 TRP A O 1
ATOM 4089 N N . ASN A 1 514 ? 37.156 -37.688 8.07 1 96.5 514 ASN A N 1
ATOM 4090 C CA . ASN A 1 514 ? 37.969 -37.562 6.859 1 96.5 514 ASN A CA 1
ATOM 4091 C C . ASN A 1 514 ? 39.031 -38.625 6.746 1 96.5 514 ASN A C 1
ATOM 4093 O O . ASN A 1 514 ? 40.188 -38.438 7.141 1 96.5 514 ASN A O 1
ATOM 4097 N N . VAL A 1 515 ? 38.719 -39.625 6.086 1 95.56 515 VAL A N 1
ATOM 4098 C CA . VAL A 1 515 ? 39.562 -40.812 6.012 1 95.56 515 VAL A CA 1
ATOM 4099 C C . VAL A 1 515 ? 40.844 -40.5 5.254 1 95.56 515 VAL A C 1
ATOM 4101 O O . VAL A 1 515 ? 41.906 -41.062 5.551 1 95.56 515 VAL A O 1
ATOM 4104 N N . HIS A 1 516 ? 40.75 -39.594 4.328 1 93.44 516 HIS A N 1
ATOM 4105 C CA . HIS A 1 516 ? 41.906 -39.281 3.488 1 93.44 516 HIS A CA 1
ATOM 4106 C C . HIS A 1 516 ? 43 -38.594 4.289 1 93.44 516 HIS A C 1
ATOM 4108 O O . HIS A 1 516 ? 44.125 -38.438 3.812 1 93.44 516 HIS A O 1
ATOM 4114 N N . GLU A 1 517 ? 42.656 -38.125 5.457 1 92 517 GLU A N 1
ATOM 4115 C CA . GLU A 1 517 ? 43.656 -37.5 6.312 1 92 517 GLU A CA 1
ATOM 4116 C C . GLU A 1 517 ? 44.406 -38.531 7.148 1 92 517 GLU A C 1
ATOM 4118 O O . GLU A 1 517 ? 45.375 -38.188 7.82 1 92 517 GLU A O 1
ATOM 4123 N N . GLU A 1 518 ? 44.031 -39.812 7.109 1 94 518 GLU A N 1
ATOM 4124 C CA . GLU A 1 518 ? 44.719 -40.875 7.832 1 94 518 GLU A CA 1
ATOM 4125 C C . GLU A 1 518 ? 46 -41.25 7.137 1 94 518 GLU A C 1
ATOM 4127 O O . GLU A 1 518 ? 46.094 -41.188 5.906 1 94 518 GLU A O 1
ATOM 4132 N N . ASN A 1 519 ? 46.938 -41.875 7.902 1 91.56 519 ASN A N 1
ATOM 4133 C CA . ASN A 1 519 ? 48.219 -42.25 7.352 1 91.56 519 ASN A CA 1
ATOM 4134 C C . ASN A 1 519 ? 48.125 -43.406 6.383 1 91.56 519 ASN A C 1
ATOM 4136 O O . ASN A 1 519 ? 48.812 -43.469 5.371 1 91.56 519 ASN A O 1
ATOM 4140 N N . PHE A 1 520 ? 47.25 -44.25 6.613 1 92.25 520 PHE A N 1
ATOM 4141 C CA . PHE A 1 520 ? 47.125 -45.438 5.77 1 92.25 520 PHE A CA 1
ATOM 4142 C C . PHE A 1 520 ? 46.531 -45.094 4.414 1 92.25 520 PHE A C 1
ATOM 4144 O O . PHE A 1 520 ? 46.656 -45.844 3.453 1 92.25 520 PHE A O 1
ATOM 4151 N N . PHE A 1 521 ? 45.875 -43.969 4.289 1 92.81 521 PHE A N 1
ATOM 4152 C CA . PHE A 1 521 ? 45.188 -43.562 3.07 1 92.81 521 PHE A CA 1
ATOM 4153 C C . PHE A 1 521 ? 46.188 -43.156 1.99 1 92.81 521 PHE A C 1
ATOM 4155 O O . PHE A 1 521 ? 45.875 -43.156 0.804 1 92.81 521 PHE A O 1
ATOM 4162 N N . GLU A 1 522 ? 47.375 -42.875 2.301 1 90.56 522 GLU A N 1
ATOM 4163 C CA . GLU A 1 522 ? 48.406 -42.5 1.332 1 90.56 522 GLU A CA 1
ATOM 4164 C C . GLU A 1 522 ? 48.625 -43.562 0.281 1 90.56 522 GLU A C 1
ATOM 4166 O O . GLU A 1 522 ? 48.906 -43.281 -0.878 1 90.56 522 GLU A O 1
ATOM 4171 N N . ALA A 1 523 ? 48.375 -44.812 0.709 1 90.56 523 ALA A N 1
ATOM 4172 C CA . ALA A 1 523 ? 48.531 -45.938 -0.217 1 90.56 523 ALA A CA 1
ATOM 4173 C C . ALA A 1 523 ? 47.406 -45.969 -1.237 1 90.56 523 ALA A C 1
ATOM 4175 O O . ALA A 1 523 ? 47.562 -46.469 -2.344 1 90.56 523 ALA A O 1
ATOM 4176 N N . LEU A 1 524 ? 46.281 -45.406 -0.901 1 90.94 524 LEU A N 1
ATOM 4177 C CA . LEU A 1 524 ? 45.094 -45.438 -1.745 1 90.94 524 LEU A CA 1
ATOM 4178 C C . LEU A 1 524 ? 44.969 -44.188 -2.592 1 90.94 524 LEU A C 1
ATOM 4180 O O . LEU A 1 524 ? 44.219 -44.156 -3.555 1 90.94 524 LEU A O 1
ATOM 4184 N N . ARG A 1 525 ? 45.688 -43.125 -2.373 1 88 525 ARG A N 1
ATOM 4185 C CA . ARG A 1 525 ? 45.562 -41.75 -2.918 1 88 525 ARG A CA 1
ATOM 4186 C C . ARG A 1 525 ? 45.625 -41.781 -4.441 1 88 525 ARG A C 1
ATOM 4188 O O . ARG A 1 525 ? 45 -40.969 -5.105 1 88 525 ARG A O 1
ATOM 4195 N N . PRO A 1 526 ? 46.5 -42.719 -4.984 1 85 526 PRO A N 1
ATOM 4196 C CA . PRO A 1 526 ? 46.531 -42.719 -6.449 1 85 526 PRO A CA 1
ATOM 4197 C C . PRO A 1 526 ? 45.219 -43.094 -7.078 1 85 526 PRO A C 1
ATOM 4199 O O . PRO A 1 526 ? 44.844 -42.562 -8.133 1 85 526 PRO A O 1
ATOM 4202 N N . ALA A 1 527 ? 44.438 -43.938 -6.488 1 86.44 527 ALA A N 1
ATOM 4203 C CA . ALA A 1 527 ? 43.156 -44.344 -7.004 1 86.44 527 ALA A CA 1
ATOM 4204 C C . ALA A 1 527 ? 42.031 -43.5 -6.398 1 86.44 527 ALA A C 1
ATOM 4206 O O . ALA A 1 527 ? 41.062 -43.188 -7.078 1 86.44 527 ALA A O 1
ATOM 4207 N N . LEU A 1 528 ? 42.156 -43.188 -5.09 1 92.31 528 LEU A N 1
ATOM 4208 C CA . LEU A 1 528 ? 41.156 -42.438 -4.332 1 92.31 528 LEU A CA 1
ATOM 4209 C C . LEU A 1 528 ? 41.75 -41.094 -3.852 1 92.31 528 LEU A C 1
ATOM 4211 O O . LEU A 1 528 ? 42.688 -41.062 -3.055 1 92.31 528 LEU A O 1
ATOM 4215 N N . SER A 1 529 ? 41.219 -40 -4.426 1 92.25 529 SER A N 1
ATOM 4216 C CA . SER A 1 529 ? 41.719 -38.656 -4.086 1 92.25 529 SER A CA 1
ATOM 4217 C C . SER A 1 529 ? 41.188 -38.219 -2.723 1 92.25 529 SER A C 1
ATOM 4219 O O . SER A 1 529 ? 41.906 -37.562 -1.961 1 92.25 529 SER A O 1
ATOM 4221 N N . HIS A 1 530 ? 40.031 -38.375 -2.443 1 93.44 530 HIS A N 1
ATOM 4222 C CA . HIS A 1 530 ? 39.5 -38.031 -1.127 1 93.44 530 HIS A CA 1
ATOM 4223 C C . HIS A 1 530 ? 38.375 -39 -0.743 1 93.44 530 HIS A C 1
ATOM 4225 O O . HIS A 1 530 ? 37.688 -39.531 -1.613 1 93.44 530 HIS A O 1
ATOM 4231 N N . LEU A 1 531 ? 38.156 -39.281 0.491 1 95.5 531 LEU A N 1
ATOM 4232 C CA . LEU A 1 531 ? 37.094 -40.094 1.072 1 95.5 531 LEU A CA 1
ATOM 4233 C C . LEU A 1 531 ? 36.656 -39.531 2.424 1 95.5 531 LEU A C 1
ATOM 4235 O O . LEU A 1 531 ? 37.469 -39.375 3.33 1 95.5 531 LEU A O 1
ATOM 4239 N N . SER A 1 532 ? 35.5 -39.156 2.434 1 96.56 532 SER A N 1
ATOM 4240 C CA . SER A 1 532 ? 34.938 -38.656 3.684 1 96.56 532 SER A CA 1
ATOM 4241 C C . SER A 1 532 ? 33.625 -39.344 4.008 1 96.56 532 SER A C 1
ATOM 4243 O O . SER A 1 532 ? 32.781 -39.562 3.117 1 96.56 532 SER A O 1
ATOM 4245 N N . LEU A 1 533 ? 33.406 -39.75 5.258 1 97.31 533 LEU A N 1
ATOM 4246 C CA . LEU A 1 533 ? 32.188 -40.312 5.766 1 97.31 533 LEU A CA 1
ATOM 4247 C C . LEU A 1 533 ? 31.484 -39.375 6.734 1 97.31 533 LEU A C 1
ATOM 4249 O O . LEU A 1 533 ? 32.125 -38.719 7.539 1 97.31 533 LEU A O 1
ATOM 4253 N N . LYS A 1 534 ? 30.266 -39.25 6.57 1 95.69 534 LYS A N 1
ATOM 4254 C CA . LYS A 1 534 ? 29.5 -38.375 7.461 1 95.69 534 LYS A CA 1
ATOM 4255 C C . LYS A 1 534 ? 28.234 -39.094 7.949 1 95.69 534 LYS A C 1
ATOM 4257 O O . LYS A 1 534 ? 27.656 -39.906 7.234 1 95.69 534 LYS A O 1
ATOM 4262 N N . ALA A 1 535 ? 27.734 -38.75 9.109 1 95.62 535 ALA A N 1
ATOM 4263 C CA . ALA A 1 535 ? 26.5 -39.25 9.703 1 95.62 535 ALA A CA 1
ATOM 4264 C C . ALA A 1 535 ? 25.875 -38.188 10.617 1 95.62 535 ALA A C 1
ATOM 4266 O O . ALA A 1 535 ? 26.594 -37.406 11.266 1 95.62 535 ALA A O 1
ATOM 4267 N N . SER A 1 536 ? 24.609 -38.156 10.578 1 94.94 536 SER A N 1
ATOM 4268 C CA . SER A 1 536 ? 23.938 -37.188 11.453 1 94.94 536 SER A CA 1
ATOM 4269 C C . SER A 1 536 ? 22.609 -37.75 11.945 1 94.94 536 SER A C 1
ATOM 4271 O O . SER A 1 536 ? 22 -38.625 11.297 1 94.94 536 SER A O 1
ATOM 4273 N N . TYR A 1 537 ? 22.156 -37.312 13.094 1 95.06 537 TYR A N 1
ATOM 4274 C CA . TYR A 1 537 ? 20.859 -37.562 13.711 1 95.06 537 TYR A CA 1
ATOM 4275 C C . TYR A 1 537 ? 20.25 -36.281 14.273 1 95.06 537 TYR A C 1
ATOM 4277 O O . TYR A 1 537 ? 20.906 -35.562 15.016 1 95.06 537 TYR A O 1
ATOM 4285 N N . SER A 1 538 ? 19.016 -36.094 13.898 1 93.06 538 SER A N 1
ATOM 4286 C CA . SER A 1 538 ? 18.469 -34.781 14.281 1 93.06 538 SER A CA 1
ATOM 4287 C C . SER A 1 538 ? 16.984 -34.906 14.648 1 93.06 538 SER A C 1
ATOM 4289 O O . SER A 1 538 ? 16.312 -35.844 14.227 1 93.06 538 SER A O 1
ATOM 4291 N N . LEU A 1 539 ? 16.516 -33.969 15.477 1 91.88 539 LEU A N 1
ATOM 4292 C CA . LEU A 1 539 ? 15.117 -33.688 15.75 1 91.88 539 LEU A CA 1
ATOM 4293 C C . LEU A 1 539 ? 14.758 -32.281 15.297 1 91.88 539 LEU A C 1
ATOM 4295 O O . LEU A 1 539 ? 15.305 -31.297 15.805 1 91.88 539 LEU A O 1
ATOM 4299 N N . THR A 1 540 ? 13.914 -32.188 14.328 1 89.06 540 THR A N 1
ATOM 4300 C CA . THR A 1 540 ? 13.43 -30.906 13.844 1 89.06 540 THR A CA 1
ATOM 4301 C C . THR A 1 540 ? 11.922 -30.797 14.008 1 89.06 540 THR A C 1
ATOM 4303 O O . THR A 1 540 ? 11.258 -31.781 14.344 1 89.06 540 THR A O 1
ATOM 4306 N N . ALA A 1 541 ? 11.391 -29.531 13.859 1 87.25 541 ALA A N 1
ATOM 4307 C CA . ALA A 1 541 ? 9.961 -29.328 14.102 1 87.25 541 ALA A CA 1
ATOM 4308 C C . ALA A 1 541 ? 9.367 -28.344 13.109 1 87.25 541 ALA A C 1
ATOM 4310 O O . ALA A 1 541 ? 10.102 -27.688 12.359 1 87.25 541 ALA A O 1
ATOM 4311 N N . ASP A 1 542 ? 8.031 -28.344 13.047 1 85.38 542 ASP A N 1
ATOM 4312 C CA . ASP A 1 542 ? 7.262 -27.375 12.273 1 85.38 542 ASP A CA 1
ATOM 4313 C C . ASP A 1 542 ? 6.086 -26.844 13.078 1 85.38 542 ASP A C 1
ATOM 4315 O O . ASP A 1 542 ? 5.465 -27.578 13.852 1 85.38 542 ASP A O 1
ATOM 4319 N N . ARG A 1 543 ? 5.883 -25.547 12.875 1 77.62 543 ARG A N 1
ATOM 4320 C CA . ARG A 1 543 ? 4.82 -24.922 13.641 1 77.62 543 ARG A CA 1
ATOM 4321 C C . ARG A 1 543 ? 3.449 -25.266 13.062 1 77.62 543 ARG A C 1
ATOM 4323 O O . ARG A 1 543 ? 2.426 -25.078 13.727 1 77.62 543 ARG A O 1
ATOM 4330 N N . GLY A 1 544 ? 3.385 -25.766 11.992 1 70.81 544 GLY A N 1
ATOM 4331 C CA . GLY A 1 544 ? 2.1 -26.094 11.391 1 70.81 544 GLY A CA 1
ATOM 4332 C C . GLY A 1 544 ? 1.458 -24.906 10.68 1 70.81 544 GLY A C 1
ATOM 4333 O O . GLY A 1 544 ? 2.037 -23.828 10.625 1 70.81 544 GLY A O 1
ATOM 4334 N N . PRO A 1 545 ? 0.25 -25.141 10.227 1 68.31 545 PRO A N 1
ATOM 4335 C CA . PRO A 1 545 ? -0.435 -24.078 9.484 1 68.31 545 PRO A CA 1
ATOM 4336 C C . PRO A 1 545 ? -0.862 -22.922 10.375 1 68.31 545 PRO A C 1
ATOM 4338 O O . PRO A 1 545 ? -1.211 -23.125 11.539 1 68.31 545 PRO A O 1
ATOM 4341 N N . SER A 1 546 ? -0.886 -21.797 9.797 1 65.62 546 SER A N 1
ATOM 4342 C CA . SER A 1 546 ? -1.152 -20.578 10.555 1 65.62 546 SER A CA 1
ATOM 4343 C C . SER A 1 546 ? -2.598 -20.531 11.039 1 65.62 546 SER A C 1
ATOM 4345 O O . SER A 1 546 ? -2.918 -19.812 11.992 1 65.62 546 SER A O 1
ATOM 4347 N N . PHE A 1 547 ? -3.42 -21.344 10.43 1 61.19 547 PHE A N 1
ATOM 4348 C CA . PHE A 1 547 ? -4.836 -21.25 10.758 1 61.19 547 PHE A CA 1
ATOM 4349 C C . PHE A 1 547 ? -5.164 -22.109 11.977 1 61.19 547 PHE A C 1
ATOM 4351 O O . PHE A 1 547 ? -6.258 -22 12.539 1 61.19 547 PHE A O 1
ATOM 4358 N N . VAL A 1 548 ? -4.277 -22.922 12.406 1 61.81 548 VAL A N 1
ATOM 4359 C CA . VAL A 1 548 ? -4.508 -23.75 13.578 1 61.81 548 VAL A CA 1
ATOM 4360 C C . VAL A 1 548 ? -3.988 -23.047 14.828 1 61.81 548 VAL A C 1
ATOM 4362 O O . VAL A 1 548 ? -2.787 -23.062 15.109 1 61.81 548 VAL A O 1
ATOM 4365 N N . THR A 1 549 ? -4.648 -22.156 15.43 1 58.5 549 THR A N 1
ATOM 4366 C CA . THR A 1 549 ? -4.094 -21.297 16.484 1 58.5 549 THR A CA 1
ATOM 4367 C C . THR A 1 549 ? -4.699 -21.641 17.828 1 58.5 549 THR A C 1
ATOM 4369 O O . THR A 1 549 ? -4.422 -20.984 18.828 1 58.5 549 THR A O 1
ATOM 4372 N N . ASN A 1 550 ? -5.602 -22.562 18.062 1 59.91 550 ASN A N 1
ATOM 4373 C CA . ASN A 1 550 ? -6.461 -22.328 19.219 1 59.91 550 ASN A CA 1
ATOM 4374 C C . ASN A 1 550 ? -5.926 -23.016 20.469 1 59.91 550 ASN A C 1
ATOM 4376 O O . ASN A 1 550 ? -6.074 -24.234 20.625 1 59.91 550 ASN A O 1
ATOM 4380 N N . SER A 1 551 ? -5.035 -22.203 21.156 1 60.53 551 SER A N 1
ATOM 4381 C CA . SER A 1 551 ? -4.742 -22.641 22.516 1 60.53 551 SER A CA 1
ATOM 4382 C C . SER A 1 551 ? -5.957 -22.469 23.422 1 60.53 551 SER A C 1
ATOM 4384 O O . SER A 1 551 ? -6.152 -23.25 24.359 1 60.53 551 SER A O 1
ATOM 4386 N N . ARG A 1 552 ? -6.762 -21.5 22.969 1 62.44 552 ARG A N 1
ATOM 4387 C CA . ARG A 1 552 ? -8 -21.297 23.703 1 62.44 552 ARG A CA 1
ATOM 4388 C C . ARG A 1 552 ? -9.219 -21.422 22.797 1 62.44 552 ARG A C 1
ATOM 4390 O O . ARG A 1 552 ? -9.086 -21.438 21.578 1 62.44 552 ARG A O 1
ATOM 4397 N N . VAL A 1 553 ? -10.227 -21.641 23.5 1 63.94 553 VAL A N 1
ATOM 4398 C CA . VAL A 1 553 ? -11.477 -21.719 22.766 1 63.94 553 VAL A CA 1
ATOM 4399 C C . VAL A 1 553 ? -11.711 -20.422 21.984 1 63.94 553 VAL A C 1
ATOM 4401 O O . VAL A 1 553 ? -11.461 -19.328 22.5 1 63.94 553 VAL A O 1
ATOM 4404 N N . VAL A 1 554 ? -11.859 -20.578 20.734 1 64.88 554 VAL A N 1
ATOM 4405 C CA . VAL A 1 554 ? -12.211 -19.422 19.906 1 64.88 554 VAL A CA 1
ATOM 4406 C C . VAL A 1 554 ? -13.727 -19.328 19.766 1 64.88 554 VAL A C 1
ATOM 4408 O O . VAL A 1 554 ? -14.367 -20.219 19.203 1 64.88 554 VAL A O 1
ATOM 4411 N N . ILE A 1 555 ? -14.234 -18.344 20.531 1 60.38 555 ILE A N 1
ATOM 4412 C CA . ILE A 1 555 ? -15.672 -18.094 20.438 1 60.38 555 ILE A CA 1
ATOM 4413 C C . ILE A 1 555 ? -15.938 -16.938 19.469 1 60.38 555 ILE A C 1
ATOM 4415 O O . ILE A 1 555 ? -15.32 -15.883 19.578 1 60.38 555 ILE A O 1
ATOM 4419 N N . THR A 1 556 ? -16.562 -17.297 18.328 1 64.88 556 THR A N 1
ATOM 4420 C CA . THR A 1 556 ? -16.922 -16.266 17.375 1 64.88 556 THR A CA 1
ATOM 4421 C C . THR A 1 556 ? -18.438 -16.109 17.266 1 64.88 556 THR A C 1
ATOM 4423 O O . THR A 1 556 ? -19.172 -16.953 17.781 1 64.88 556 THR A O 1
ATOM 4426 N N . SER A 1 557 ? -18.75 -14.906 16.844 1 63.53 557 SER A N 1
ATOM 4427 C CA . SER A 1 557 ? -20.172 -14.719 16.562 1 63.53 557 SER A CA 1
ATOM 4428 C C . SER A 1 557 ? -20.609 -15.523 15.344 1 63.53 557 SER A C 1
ATOM 4430 O O . SER A 1 557 ? -19.781 -15.883 14.508 1 63.53 557 SER A O 1
ATOM 4432 N N . ASN A 1 558 ? -21.641 -16.219 15.445 1 65.75 558 ASN A N 1
ATOM 4433 C CA . ASN A 1 558 ? -22.219 -16.922 14.305 1 65.75 558 ASN A CA 1
ATOM 4434 C C . ASN A 1 558 ? -23.656 -16.453 14.047 1 65.75 558 ASN A C 1
ATOM 4436 O O . ASN A 1 558 ? -24.375 -16.062 14.969 1 65.75 558 ASN A O 1
ATOM 4440 N N . THR A 1 559 ? -23.922 -16.172 12.852 1 62.19 559 THR A N 1
ATOM 4441 C CA . THR A 1 559 ? -25.297 -15.938 12.461 1 62.19 559 THR A CA 1
ATOM 4442 C C . THR A 1 559 ? -25.922 -17.203 11.867 1 62.19 559 THR A C 1
ATOM 4444 O O . THR A 1 559 ? -25.719 -17.516 10.695 1 62.19 559 THR A O 1
ATOM 4447 N N . PRO A 1 560 ? -26.578 -17.953 12.711 1 60.28 560 PRO A N 1
ATOM 4448 C CA . PRO A 1 560 ? -27.203 -19.141 12.148 1 60.28 560 PRO A CA 1
ATOM 4449 C C . PRO A 1 560 ? -28.125 -18.844 10.969 1 60.28 560 PRO A C 1
ATOM 4451 O O . PRO A 1 560 ? -28.75 -17.766 10.93 1 60.28 560 PRO A O 1
ATOM 4454 N N . TRP A 1 561 ? -28.094 -19.688 10.023 1 59.94 561 TRP A N 1
ATOM 4455 C CA . TRP A 1 561 ? -28.938 -19.5 8.844 1 59.94 561 TRP A CA 1
ATOM 4456 C C . TRP A 1 561 ? -30.422 -19.516 9.227 1 59.94 561 TRP A C 1
ATOM 4458 O O . TRP A 1 561 ? -30.859 -20.328 10.039 1 59.94 561 TRP A O 1
ATOM 4468 N N . ARG A 1 562 ? -31.047 -18.406 8.906 1 66.88 562 ARG A N 1
ATOM 4469 C CA . ARG A 1 562 ? -32.5 -18.344 8.984 1 66.88 562 ARG A CA 1
ATOM 4470 C C . ARG A 1 562 ? -33.094 -18.047 7.617 1 66.88 562 ARG A C 1
ATOM 4472 O O . ARG A 1 562 ? -32.469 -17.391 6.781 1 66.88 562 ARG A O 1
ATOM 4479 N N . PRO A 1 563 ? -34.281 -18.625 7.398 1 58.38 563 PRO A N 1
ATOM 4480 C CA . PRO A 1 563 ? -34.875 -18.5 6.066 1 58.38 563 PRO A CA 1
ATOM 4481 C C . PRO A 1 563 ? -35.188 -17.047 5.695 1 58.38 563 PRO A C 1
ATOM 4483 O O . PRO A 1 563 ? -35.344 -16.734 4.512 1 58.38 563 PRO A O 1
ATOM 4486 N N . SER A 1 564 ? -35.375 -16.156 6.777 1 69.31 564 SER A N 1
ATOM 4487 C CA . SER A 1 564 ? -35.688 -14.766 6.461 1 69.31 564 SER A CA 1
ATOM 4488 C C . SER A 1 564 ? -34.719 -13.805 7.148 1 69.31 564 SER A C 1
ATOM 4490 O O . SER A 1 564 ? -34.25 -14.086 8.242 1 69.31 564 SER A O 1
ATOM 4492 N N . ALA A 1 565 ? -34.375 -12.703 6.434 1 69.94 565 ALA A N 1
ATOM 4493 C CA . ALA A 1 565 ? -33.375 -11.727 6.891 1 69.94 565 ALA A CA 1
ATOM 4494 C C . ALA A 1 565 ? -33.812 -11.078 8.203 1 69.94 565 ALA A C 1
ATOM 4496 O O . ALA A 1 565 ? -32.969 -10.656 9.008 1 69.94 565 ALA A O 1
ATOM 4497 N N . GLY A 1 566 ? -35.094 -11 8.414 1 59.47 566 GLY A N 1
ATOM 4498 C CA . GLY A 1 566 ? -35.594 -10.273 9.562 1 59.47 566 GLY A CA 1
ATOM 4499 C C . GLY A 1 566 ? -35.406 -11.016 10.867 1 59.47 566 GLY A C 1
ATOM 4500 O O . GLY A 1 566 ? -35.5 -10.43 11.945 1 59.47 566 GLY A O 1
ATOM 4501 N N . VAL A 1 567 ? -35.094 -12.289 10.695 1 60.19 567 VAL A N 1
ATOM 4502 C CA . VAL A 1 567 ? -35.062 -13.078 11.93 1 60.19 567 VAL A CA 1
ATOM 4503 C C . VAL A 1 567 ? -33.625 -13.531 12.219 1 60.19 567 VAL A C 1
ATOM 4505 O O . VAL A 1 567 ? -33.406 -14.43 13.039 1 60.19 567 VAL A O 1
ATOM 4508 N N . THR A 1 568 ? -32.656 -12.852 11.656 1 66.88 568 THR A N 1
ATOM 4509 C CA . THR A 1 568 ? -31.297 -13.297 11.883 1 66.88 568 THR A CA 1
ATOM 4510 C C . THR A 1 568 ? -30.781 -12.805 13.234 1 66.88 568 THR A C 1
ATOM 4512 O O . THR A 1 568 ? -31.109 -11.695 13.656 1 66.88 568 THR A O 1
ATOM 4515 N N . GLU A 1 569 ? -30.281 -13.719 14.109 1 68.38 569 GLU A N 1
ATOM 4516 C CA . GLU A 1 569 ? -29.703 -13.375 15.406 1 68.38 569 GLU A CA 1
ATOM 4517 C C . GLU A 1 569 ? -28.219 -13.727 15.453 1 68.38 569 GLU A C 1
ATOM 4519 O O . GLU A 1 569 ? -27.781 -14.656 14.781 1 68.38 569 GLU A O 1
ATOM 4524 N N . SER A 1 570 ? -27.484 -12.805 16.016 1 68.69 570 SER A N 1
ATOM 4525 C CA . SER A 1 570 ? -26.078 -13.109 16.25 1 68.69 570 SER A CA 1
ATOM 4526 C C . SER A 1 570 ? -25.906 -14.023 17.453 1 68.69 570 SER A C 1
ATOM 4528 O O . SER A 1 570 ? -26.594 -13.867 18.469 1 68.69 570 SER A O 1
ATOM 4530 N N . GLY A 1 571 ? -25.406 -15.125 17.266 1 65.56 571 GLY A N 1
ATOM 4531 C CA . GLY A 1 571 ? -25.094 -16.031 18.359 1 65.56 571 GLY A CA 1
ATOM 4532 C C . GLY A 1 571 ? -23.609 -16.328 18.469 1 65.56 571 GLY A C 1
ATOM 4533 O O . GLY A 1 571 ? -22.812 -15.891 17.641 1 65.56 571 GLY A O 1
ATOM 4534 N N . LEU A 1 572 ? -23.266 -16.672 19.75 1 64.44 572 LEU A N 1
ATOM 4535 C CA . LEU A 1 572 ? -21.891 -17.109 19.969 1 64.44 572 LEU A CA 1
ATOM 4536 C C . LEU A 1 572 ? -21.719 -18.594 19.656 1 64.44 572 LEU A C 1
ATOM 4538 O O . LEU A 1 572 ? -22.625 -19.391 19.938 1 64.44 572 LEU A O 1
ATOM 4542 N N . THR A 1 573 ? -20.859 -18.875 18.828 1 62.28 573 THR A N 1
ATOM 4543 C CA . THR A 1 573 ? -20.547 -20.281 18.578 1 62.28 573 THR A CA 1
ATOM 4544 C C . THR A 1 573 ? -19.062 -20.562 18.828 1 62.28 573 THR A C 1
ATOM 4546 O O . THR A 1 573 ? -18.234 -19.656 18.688 1 62.28 573 THR A O 1
ATOM 4549 N N . ILE A 1 574 ? -18.891 -21.703 19.562 1 60.47 574 ILE A N 1
ATOM 4550 C CA . ILE A 1 574 ? -17.5 -22.141 19.672 1 60.47 574 ILE A CA 1
ATOM 4551 C C . ILE A 1 574 ? -16.953 -22.469 18.281 1 60.47 574 ILE A C 1
ATOM 4553 O O . ILE A 1 574 ? -17.422 -23.406 17.625 1 60.47 574 ILE A O 1
ATOM 4557 N N . TYR A 1 575 ? -16.234 -21.625 17.766 1 62.84 575 TYR A N 1
ATOM 4558 C CA . TYR A 1 575 ? -15.625 -21.828 16.453 1 62.84 575 TYR A CA 1
ATOM 4559 C C . TYR A 1 575 ? -14.531 -22.891 16.516 1 62.84 575 TYR A C 1
ATOM 4561 O O . TYR A 1 575 ? -14.461 -23.766 15.648 1 62.84 575 TYR A O 1
ATOM 4569 N N . ASP A 1 576 ? -13.711 -22.75 17.516 1 64.06 576 ASP A N 1
ATOM 4570 C CA . ASP A 1 576 ? -12.672 -23.75 17.719 1 64.06 576 ASP A CA 1
ATOM 4571 C C . ASP A 1 576 ? -12.555 -24.125 19.203 1 64.06 576 ASP A C 1
ATOM 4573 O O . ASP A 1 576 ? -12.484 -23.25 20.062 1 64.06 576 ASP A O 1
ATOM 4577 N N . LEU A 1 577 ? -12.672 -25.5 19.484 1 66.12 577 LEU A N 1
ATOM 4578 C CA . LEU A 1 577 ? -12.453 -25.953 20.844 1 66.12 577 LEU A CA 1
ATOM 4579 C C . LEU A 1 577 ? -11.008 -25.75 21.281 1 66.12 577 LEU A C 1
ATOM 4581 O O . LEU A 1 577 ? -10.109 -25.703 20.438 1 66.12 577 LEU A O 1
ATOM 4585 N N . GLU A 1 578 ? -10.945 -25.562 22.5 1 67 578 GLU A N 1
ATOM 4586 C CA . GLU A 1 578 ? -9.602 -25.406 23.047 1 67 578 GLU A CA 1
ATOM 4587 C C . GLU A 1 578 ? -8.727 -26.609 22.703 1 67 578 GLU A C 1
ATOM 4589 O O . GLU A 1 578 ? -9.156 -27.766 22.812 1 67 578 GLU A O 1
ATOM 4594 N N . ASN A 1 579 ? -7.699 -26.344 21.984 1 72.12 579 ASN A N 1
ATOM 4595 C CA . ASN A 1 579 ? -6.684 -27.359 21.734 1 72.12 579 ASN A CA 1
ATOM 4596 C C . ASN A 1 579 ? -5.434 -27.141 22.578 1 72.12 579 ASN A C 1
ATOM 4598 O O . ASN A 1 579 ? -4.395 -26.734 22.047 1 72.12 579 ASN A O 1
ATOM 4602 N N . SER A 1 580 ? -5.609 -27.453 23.875 1 70.06 580 SER A N 1
ATOM 4603 C CA . SER A 1 580 ? -4.555 -27.141 24.828 1 70.06 580 SER A CA 1
ATOM 4604 C C . SER A 1 580 ? -3.326 -28.016 24.609 1 70.06 580 SER A C 1
ATOM 4606 O O . SER A 1 580 ? -2.219 -27.656 25.016 1 70.06 580 SER A O 1
ATOM 4608 N N . GLU A 1 581 ? -3.537 -29.094 23.859 1 72.88 581 GLU A N 1
ATOM 4609 C CA . GLU A 1 581 ? -2.424 -30.031 23.719 1 72.88 581 GLU A CA 1
ATOM 4610 C C . GLU A 1 581 ? -1.781 -29.922 22.344 1 72.88 581 GLU A C 1
ATOM 4612 O O . GLU A 1 581 ? -0.886 -30.688 22 1 72.88 581 GLU A O 1
ATOM 4617 N N . LEU A 1 582 ? -2.303 -28.969 21.609 1 78.75 582 LEU A N 1
ATOM 4618 C CA . LEU A 1 582 ? -1.698 -28.797 20.297 1 78.75 582 LEU A CA 1
ATOM 4619 C C . LEU A 1 582 ? -0.23 -28.406 20.422 1 78.75 582 LEU A C 1
ATOM 4621 O O . LEU A 1 582 ? 0.122 -27.531 21.219 1 78.75 582 LEU A O 1
ATOM 4625 N N . THR A 1 583 ? 0.628 -29.156 19.781 1 80.56 583 THR A N 1
ATOM 4626 C CA . THR A 1 583 ? 2.061 -28.891 19.797 1 80.56 583 THR A CA 1
ATOM 4627 C C . THR A 1 583 ? 2.639 -28.906 18.391 1 80.56 583 THR A C 1
ATOM 4629 O O . THR A 1 583 ? 1.895 -29.016 17.406 1 80.56 583 THR A O 1
ATOM 4632 N N . TYR A 1 584 ? 3.961 -28.781 18.328 1 85.62 584 TYR A N 1
ATOM 4633 C CA . TYR A 1 584 ? 4.668 -28.75 17.062 1 85.62 584 TYR A CA 1
ATOM 4634 C C . TYR A 1 584 ? 4.645 -30.125 16.406 1 85.62 584 TYR A C 1
ATOM 4636 O O . TYR A 1 584 ? 4.52 -31.141 17.078 1 85.62 584 TYR A O 1
ATOM 4644 N N . GLU A 1 585 ? 4.699 -30.062 15.055 1 87.75 585 GLU A N 1
ATOM 4645 C CA . GLU A 1 585 ? 5.043 -31.297 14.344 1 87.75 585 GLU A CA 1
ATOM 4646 C C . GLU A 1 585 ? 6.52 -31.625 14.508 1 87.75 585 GLU A C 1
ATOM 4648 O O . GLU A 1 585 ? 7.371 -30.734 14.5 1 87.75 585 GLU A O 1
ATOM 4653 N N . LYS A 1 586 ? 6.762 -32.875 14.625 1 89.75 586 LYS A N 1
ATOM 4654 C CA . LYS A 1 586 ? 8.141 -33.281 14.883 1 89.75 586 LYS A CA 1
ATOM 4655 C C . LYS A 1 586 ? 8.641 -34.25 13.82 1 89.75 586 LYS A C 1
ATOM 4657 O O . LYS A 1 586 ? 7.855 -35.031 13.273 1 89.75 586 LYS A O 1
ATOM 4662 N N . LYS A 1 58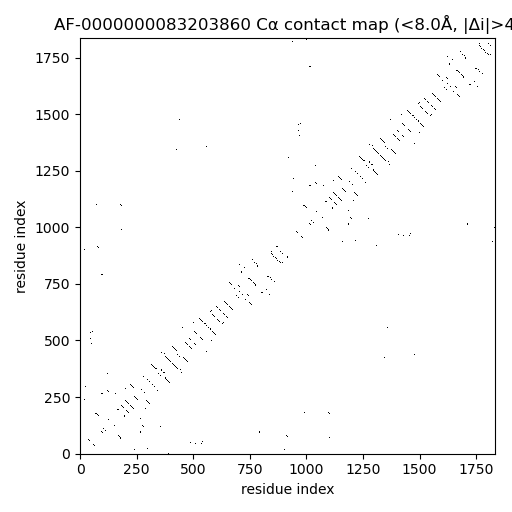7 ? 9.922 -34.188 13.516 1 90.56 587 LYS A N 1
ATOM 4663 C CA . LYS A 1 587 ? 10.578 -35.062 12.547 1 90.56 587 LYS A CA 1
ATOM 4664 C C . LYS A 1 587 ? 11.938 -35.531 13.062 1 90.56 587 LYS A C 1
ATOM 4666 O O . LYS A 1 587 ? 12.805 -34.719 13.383 1 90.56 587 LYS A O 1
ATOM 4671 N N . ASN A 1 588 ? 12.141 -36.844 13.211 1 92.75 588 ASN A N 1
ATOM 4672 C CA . ASN A 1 588 ? 13.445 -37.469 13.445 1 92.75 588 ASN A CA 1
ATOM 4673 C C . ASN A 1 588 ? 14.094 -37.906 12.133 1 92.75 588 ASN A C 1
ATOM 4675 O O . ASN A 1 588 ? 13.469 -38.594 11.328 1 92.75 588 ASN A O 1
ATOM 4679 N N . GLU A 1 589 ? 15.273 -37.531 11.977 1 93.31 589 GLU A N 1
ATOM 4680 C CA . GLU A 1 589 ? 15.938 -37.844 10.719 1 93.31 589 GLU A CA 1
ATOM 4681 C C . GLU A 1 589 ? 17.344 -38.406 10.961 1 93.31 589 GLU A C 1
ATOM 4683 O O . GLU A 1 589 ? 18.109 -37.844 11.758 1 93.31 589 GLU A O 1
ATOM 4688 N N . VAL A 1 590 ? 17.641 -39.5 10.383 1 95.12 590 VAL A N 1
ATOM 4689 C CA . VAL A 1 590 ? 19 -40.031 10.32 1 95.12 590 VAL A CA 1
ATOM 4690 C C . VAL A 1 590 ? 19.531 -39.938 8.898 1 95.12 590 VAL A C 1
ATOM 4692 O O . VAL A 1 590 ? 18.812 -40.188 7.93 1 95.12 590 VAL A O 1
ATOM 4695 N N . ASN A 1 591 ? 20.688 -39.469 8.781 1 95.12 591 ASN A N 1
ATOM 4696 C CA . ASN A 1 591 ? 21.344 -39.344 7.484 1 95.12 591 ASN A CA 1
ATOM 4697 C C . ASN A 1 591 ? 22.766 -39.906 7.508 1 95.12 591 ASN A C 1
ATOM 4699 O O . ASN A 1 591 ? 23.531 -39.656 8.438 1 95.12 591 ASN A O 1
ATOM 4703 N N . VAL A 1 592 ? 23.109 -40.75 6.543 1 96.69 592 VAL A N 1
ATOM 4704 C CA . VAL A 1 592 ? 24.469 -41.25 6.348 1 96.69 592 VAL A CA 1
ATOM 4705 C C . VAL A 1 592 ? 24.938 -40.938 4.93 1 96.69 592 VAL A C 1
ATOM 4707 O O . VAL A 1 592 ? 24.219 -41.219 3.961 1 96.69 592 VAL A O 1
ATOM 4710 N N . GLY A 1 593 ? 26.125 -40.406 4.891 1 96.38 593 GLY A N 1
ATOM 4711 C CA . GLY A 1 593 ? 26.609 -40 3.584 1 96.38 593 GLY A CA 1
ATOM 4712 C C . GLY A 1 593 ? 28.078 -40.344 3.363 1 96.38 593 GLY A C 1
ATOM 4713 O O . GLY A 1 593 ? 28.828 -40.5 4.324 1 96.38 593 GLY A O 1
ATOM 4714 N N . ILE A 1 594 ? 28.453 -40.469 2.104 1 96.69 594 ILE A N 1
ATOM 4715 C CA . ILE A 1 594 ? 29.828 -40.75 1.676 1 96.69 594 ILE A CA 1
ATOM 4716 C C . ILE A 1 594 ? 30.203 -39.781 0.542 1 96.69 594 ILE A C 1
ATOM 4718 O O . ILE A 1 594 ? 29.375 -39.5 -0.329 1 96.69 594 ILE A O 1
ATOM 4722 N N . ASP A 1 595 ? 31.359 -39.219 0.659 1 96.5 595 ASP A N 1
ATOM 4723 C CA . ASP A 1 595 ? 31.922 -38.406 -0.391 1 96.5 595 ASP A CA 1
ATOM 4724 C C . ASP A 1 595 ? 33.25 -38.938 -0.873 1 96.5 595 ASP A C 1
ATOM 4726 O O . ASP A 1 595 ? 34.219 -39.062 -0.092 1 96.5 595 ASP A O 1
ATOM 4730 N N . MET A 1 596 ? 33.312 -39.188 -2.168 1 95.75 596 MET A N 1
ATOM 4731 C CA . MET A 1 596 ? 34.5 -39.781 -2.738 1 95.75 596 MET A CA 1
ATOM 4732 C C . MET A 1 596 ? 35 -39 -3.951 1 95.75 596 MET A C 1
ATOM 4734 O O . MET A 1 596 ? 34.188 -38.531 -4.742 1 95.75 596 MET A O 1
ATOM 4738 N N . GLY A 1 597 ? 36.25 -38.938 -4.004 1 96.12 597 GLY A N 1
ATOM 4739 C CA . GLY A 1 597 ? 36.906 -38.406 -5.191 1 96.12 597 GLY A CA 1
ATOM 4740 C C . GLY A 1 597 ? 37.906 -39.344 -5.82 1 96.12 597 GLY A C 1
ATOM 4741 O O . GLY A 1 597 ? 38.625 -40.062 -5.109 1 96.12 597 GLY A O 1
ATOM 4742 N N . PHE A 1 598 ? 37.875 -39.438 -7.172 1 94.81 598 PHE A N 1
ATOM 4743 C CA . PHE A 1 598 ? 38.781 -40.312 -7.887 1 94.81 598 PHE A CA 1
ATOM 4744 C C . PHE A 1 598 ? 39.625 -39.531 -8.891 1 94.81 598 PHE A C 1
ATOM 4746 O O . PHE A 1 598 ? 39.219 -38.5 -9.398 1 94.81 598 PHE A O 1
ATOM 4753 N N . LEU A 1 599 ? 40.812 -40.094 -9.273 1 90.62 599 LEU A N 1
ATOM 4754 C CA . LEU A 1 599 ? 41.688 -39.594 -10.312 1 90.62 599 LEU A CA 1
ATOM 4755 C C . LEU A 1 599 ? 41.906 -38.094 -10.148 1 90.62 599 LEU A C 1
ATOM 4757 O O . LEU A 1 599 ? 41.656 -37.312 -11.062 1 90.62 599 LEU A O 1
ATOM 4761 N N . ASN A 1 600 ? 42.438 -37.656 -8.992 1 89.75 600 ASN A N 1
ATOM 4762 C CA . ASN A 1 600 ? 42.688 -36.25 -8.641 1 89.75 600 ASN A CA 1
ATOM 4763 C C . ASN A 1 600 ? 41.406 -35.406 -8.719 1 89.75 600 ASN A C 1
ATOM 4765 O O . ASN A 1 600 ? 41.406 -34.344 -9.336 1 89.75 600 ASN A O 1
ATOM 4769 N N . ASN A 1 601 ? 40.219 -36.062 -8.289 1 90.44 601 ASN A N 1
ATOM 4770 C CA . ASN A 1 601 ? 38.938 -35.406 -8.141 1 90.44 601 ASN A CA 1
ATOM 4771 C C . ASN A 1 601 ? 38.312 -35.062 -9.492 1 90.44 601 ASN A C 1
ATOM 4773 O O . ASN A 1 601 ? 37.531 -34.125 -9.594 1 90.44 601 ASN A O 1
ATOM 4777 N N . ARG A 1 602 ? 38.719 -35.719 -10.594 1 93.06 602 ARG A N 1
ATOM 4778 C CA . ARG A 1 602 ? 38.062 -35.594 -11.883 1 93.06 602 ARG A CA 1
ATOM 4779 C C . ARG A 1 602 ? 36.688 -36.25 -11.852 1 93.06 602 ARG A C 1
ATOM 4781 O O . ARG A 1 602 ? 35.781 -35.875 -12.617 1 93.06 602 ARG A O 1
ATOM 4788 N N . ILE A 1 603 ? 36.625 -37.25 -11.039 1 96 603 ILE A N 1
ATOM 4789 C CA . ILE A 1 603 ? 35.344 -37.906 -10.773 1 96 603 ILE A CA 1
ATOM 4790 C C . ILE A 1 603 ? 34.969 -37.75 -9.297 1 96 603 ILE A C 1
ATOM 4792 O O . ILE A 1 603 ? 35.75 -38.125 -8.414 1 96 603 ILE A O 1
ATOM 4796 N N . SER A 1 604 ? 33.938 -37.125 -9.07 1 96.75 604 SER A N 1
ATOM 4797 C CA . SER A 1 604 ? 33.469 -36.938 -7.707 1 96.75 604 SER A CA 1
ATOM 4798 C C . SER A 1 604 ? 32.094 -37.594 -7.512 1 96.75 604 SER A C 1
ATOM 4800 O O . SER A 1 604 ? 31.172 -37.375 -8.305 1 96.75 604 SER A O 1
ATOM 4802 N N . LEU A 1 605 ? 31.953 -38.375 -6.492 1 96.88 605 LEU A N 1
ATOM 4803 C CA . LEU A 1 605 ? 30.719 -39.094 -6.18 1 96.88 605 LEU A CA 1
ATOM 4804 C C . LEU A 1 605 ? 30.266 -38.781 -4.758 1 96.88 605 LEU A C 1
ATOM 4806 O O . LEU A 1 605 ? 31.031 -38.906 -3.811 1 96.88 605 LEU A O 1
ATOM 4810 N N . ALA A 1 606 ? 29.109 -38.281 -4.656 1 96.69 606 ALA A N 1
ATOM 4811 C CA . ALA A 1 606 ? 28.469 -38.094 -3.355 1 96.69 606 ALA A CA 1
ATOM 4812 C C . ALA A 1 606 ? 27.188 -38.906 -3.258 1 96.69 606 ALA A C 1
ATOM 4814 O O . ALA A 1 606 ? 26.328 -38.844 -4.141 1 96.69 606 ALA A O 1
ATOM 4815 N N . ALA A 1 607 ? 27.062 -39.719 -2.25 1 96.75 607 ALA A N 1
ATOM 4816 C CA . ALA A 1 607 ? 25.891 -40.562 -2.025 1 96.75 607 ALA A CA 1
ATOM 4817 C C . ALA A 1 607 ? 25.391 -40.438 -0.589 1 96.75 607 ALA A C 1
ATOM 4819 O O . ALA A 1 607 ? 26.188 -40.438 0.353 1 96.75 607 ALA A O 1
ATOM 4820 N N . ASP A 1 608 ? 24.125 -40.281 -0.46 1 95.88 608 ASP A N 1
ATOM 4821 C CA . ASP A 1 608 ? 23.5 -40.156 0.857 1 95.88 608 ASP A CA 1
ATOM 4822 C C . ASP A 1 608 ? 22.297 -41.094 0.994 1 95.88 608 ASP A C 1
ATOM 4824 O O . ASP A 1 608 ? 21.531 -41.25 0.046 1 95.88 608 ASP A O 1
ATOM 4828 N N . TRP A 1 609 ? 22.188 -41.688 2.131 1 96.56 609 TRP A N 1
ATOM 4829 C CA . TRP A 1 609 ? 20.984 -42.406 2.545 1 96.56 609 TRP A CA 1
ATOM 4830 C C . TRP A 1 609 ? 20.344 -41.75 3.762 1 96.56 609 TRP A C 1
ATOM 4832 O O . TRP A 1 609 ? 21.047 -41.312 4.688 1 96.56 609 TRP A O 1
ATOM 4842 N N . TYR A 1 610 ? 19.031 -41.625 3.732 1 94.69 610 TYR A N 1
ATOM 4843 C CA . TYR A 1 610 ? 18.359 -41 4.879 1 94.69 610 TYR A CA 1
ATOM 4844 C C . TYR A 1 610 ? 17.078 -41.75 5.23 1 94.69 610 TYR A C 1
ATOM 4846 O O . TYR A 1 610 ? 16.516 -42.438 4.391 1 94.69 610 TYR A O 1
ATOM 4854 N N . LYS A 1 611 ? 16.641 -41.562 6.434 1 95.75 611 LYS A N 1
ATOM 4855 C CA . LYS A 1 611 ? 15.375 -42.031 6.984 1 95.75 611 LYS A CA 1
ATOM 4856 C C . LYS A 1 611 ? 14.734 -40.969 7.879 1 95.75 611 LYS A C 1
ATOM 4858 O O . LYS A 1 611 ? 15.398 -40.406 8.75 1 95.75 611 LYS A O 1
ATOM 4863 N N . ARG A 1 612 ? 13.523 -40.719 7.582 1 93.69 612 ARG A N 1
ATOM 4864 C CA . ARG A 1 612 ? 12.789 -39.719 8.32 1 93.69 612 ARG A CA 1
ATOM 4865 C C . ARG A 1 612 ? 11.539 -40.312 8.961 1 93.69 612 ARG A C 1
ATOM 4867 O O . ARG A 1 612 ? 10.812 -41.062 8.336 1 93.69 612 ARG A O 1
ATOM 4874 N N . ASP A 1 613 ? 11.367 -39.969 10.156 1 94.44 613 ASP A N 1
ATOM 4875 C CA . ASP A 1 613 ? 10.164 -40.312 10.898 1 94.44 613 ASP A CA 1
ATOM 4876 C C . ASP A 1 613 ? 9.438 -39.094 11.406 1 94.44 613 ASP A C 1
ATOM 4878 O O . ASP A 1 613 ? 9.82 -38.5 12.422 1 94.44 613 ASP A O 1
ATOM 4882 N N . ASN A 1 614 ? 8.391 -38.781 10.75 1 91.62 614 ASN A N 1
ATOM 4883 C CA . ASN A 1 614 ? 7.555 -37.656 11.156 1 91.62 614 ASN A CA 1
ATOM 4884 C C . ASN A 1 614 ? 6.441 -38.094 12.102 1 91.62 614 ASN A C 1
ATOM 4886 O O . ASN A 1 614 ? 5.684 -39 11.789 1 91.62 614 ASN A O 1
ATOM 4890 N N . HIS A 1 615 ? 6.43 -37.469 13.195 1 89.88 615 HIS A N 1
ATOM 4891 C CA . HIS A 1 615 ? 5.379 -37.812 14.156 1 89.88 615 HIS A CA 1
ATOM 4892 C C . HIS A 1 615 ? 4.738 -36.531 14.727 1 89.88 615 HIS A C 1
ATOM 4894 O O . HIS A 1 615 ? 5.301 -35.438 14.617 1 89.88 615 HIS A O 1
ATOM 4900 N N . ASP A 1 616 ? 3.564 -36.625 15.273 1 87.12 616 ASP A N 1
ATOM 4901 C CA . ASP A 1 616 ? 2.756 -35.531 15.812 1 87.12 616 ASP A CA 1
ATOM 4902 C C . ASP A 1 616 ? 2.373 -34.531 14.711 1 87.12 616 ASP A C 1
ATOM 4904 O O . ASP A 1 616 ? 2.395 -33.312 14.93 1 87.12 616 ASP A O 1
ATOM 4908 N N . LEU A 1 617 ? 2.191 -35.062 13.578 1 86.88 617 LEU A N 1
ATOM 4909 C CA . LEU A 1 617 ? 1.727 -34.188 12.508 1 86.88 617 LEU A CA 1
ATOM 4910 C C . LEU A 1 617 ? 0.307 -33.719 12.773 1 86.88 617 LEU A C 1
ATOM 4912 O O . LEU A 1 617 ? -0.509 -34.438 13.344 1 86.88 617 LEU A O 1
ATOM 4916 N N . ILE A 1 618 ? 0.134 -32.469 12.406 1 79.5 618 ILE A N 1
ATOM 4917 C CA . ILE A 1 618 ? -1.174 -31.891 12.672 1 79.5 618 ILE A CA 1
ATOM 4918 C C . ILE A 1 618 ? -2.166 -32.344 11.602 1 79.5 618 ILE A C 1
ATOM 4920 O O . ILE A 1 618 ? -1.897 -32.188 10.406 1 79.5 618 ILE A O 1
ATOM 4924 N N . GLY A 1 619 ? -3.143 -32.938 11.953 1 75.62 619 GLY A N 1
ATOM 4925 C CA . GLY A 1 619 ? -4.23 -33.375 11.094 1 75.62 619 GLY A CA 1
ATOM 4926 C C . GLY A 1 619 ? -5.598 -33.219 11.734 1 75.62 619 GLY A C 1
ATOM 4927 O O . GLY A 1 619 ? -5.711 -32.719 12.852 1 75.62 619 GLY A O 1
ATOM 4928 N N . VAL A 1 620 ? -6.656 -33.625 11.008 1 71.44 620 VAL A N 1
ATOM 4929 C CA . VAL A 1 620 ? -8.031 -33.469 11.484 1 71.44 620 VAL A CA 1
ATOM 4930 C C . VAL A 1 620 ? -8.461 -34.75 12.211 1 71.44 620 VAL A C 1
ATOM 4932 O O . VAL A 1 620 ? -8.141 -35.844 11.781 1 71.44 620 VAL A O 1
ATOM 4935 N N . ILE A 1 621 ? -9.039 -34.562 13.461 1 69.06 621 ILE A N 1
ATOM 4936 C CA . ILE A 1 621 ? -9.586 -35.719 14.195 1 69.06 621 ILE A CA 1
ATOM 4937 C C . ILE A 1 621 ? -11.086 -35.5 14.414 1 69.06 621 ILE A C 1
ATOM 4939 O O . ILE A 1 621 ? -11.539 -34.375 14.625 1 69.06 621 ILE A O 1
ATOM 4943 N N . ASN A 1 622 ? -11.836 -36.5 14.031 1 62.56 622 ASN A N 1
ATOM 4944 C CA . ASN A 1 622 ? -13.266 -36.438 14.32 1 62.56 622 ASN A CA 1
ATOM 4945 C C . ASN A 1 622 ? -13.539 -36.594 15.812 1 62.56 622 ASN A C 1
ATOM 4947 O O . ASN A 1 622 ? -12.922 -37.438 16.469 1 62.56 622 ASN A O 1
ATOM 4951 N N . THR A 1 623 ? -14.148 -35.625 16.344 1 63.16 623 THR A N 1
ATOM 4952 C CA . THR A 1 623 ? -14.531 -35.719 17.734 1 63.16 623 THR A CA 1
ATOM 4953 C C . THR A 1 623 ? -15.977 -36.188 17.875 1 63.16 623 THR A C 1
ATOM 4955 O O . THR A 1 623 ? -16.719 -36.188 16.891 1 63.16 623 THR A O 1
ATOM 4958 N N . GLN A 1 624 ? -16.375 -37 18.922 1 58.75 624 GLN A N 1
ATOM 4959 C CA . GLN A 1 624 ? -17.734 -37.438 19.172 1 58.75 624 GLN A CA 1
ATOM 4960 C C . GLN A 1 624 ? -18.688 -36.25 19.312 1 58.75 624 GLN A C 1
ATOM 4962 O O . GLN A 1 624 ? -19.859 -36.406 19.672 1 58.75 624 GLN A O 1
ATOM 4967 N N . GLY A 1 625 ? -18.219 -35.125 18.609 1 54.38 625 GLY A N 1
ATOM 4968 C CA . GLY A 1 625 ? -19.109 -33.969 18.609 1 54.38 625 GLY A CA 1
ATOM 4969 C C . GLY A 1 625 ? -19.328 -33.375 19.984 1 54.38 625 GLY A C 1
ATOM 4970 O O . GLY A 1 625 ? -20.094 -32.438 20.156 1 54.38 625 GLY A O 1
ATOM 4971 N N . ILE A 1 626 ? -18.766 -34.062 21.031 1 48.38 626 ILE A N 1
ATOM 4972 C CA . ILE A 1 626 ? -18.953 -33.531 22.375 1 48.38 626 ILE A CA 1
ATOM 4973 C C . ILE A 1 626 ? -18.203 -32.219 22.516 1 48.38 626 ILE A C 1
ATOM 4975 O O . ILE A 1 626 ? -17 -32.156 22.219 1 48.38 626 ILE A O 1
ATOM 4979 N N . GLY A 1 627 ? -18.969 -30.938 22.469 1 55.03 627 GLY A N 1
ATOM 4980 C CA . GLY A 1 627 ? -18.484 -29.578 22.625 1 55.03 627 GLY A CA 1
ATOM 4981 C C . GLY A 1 627 ? -18.688 -28.734 21.375 1 55.03 627 GLY A C 1
ATOM 4982 O O . GLY A 1 627 ? -18.219 -27.594 21.312 1 55.03 627 GLY A O 1
ATOM 4983 N N . GLY A 1 628 ? -19.297 -29.312 20.328 1 55.84 628 GLY A N 1
ATOM 4984 C CA . GLY A 1 628 ? -19.844 -28.531 19.234 1 55.84 628 GLY A CA 1
ATOM 4985 C C . GLY A 1 628 ? -19.016 -28.625 17.969 1 55.84 628 GLY A C 1
ATOM 4986 O O . GLY A 1 628 ? -19.359 -28.031 16.953 1 55.84 628 GLY A O 1
ATOM 4987 N N . GLN A 1 629 ? -17.75 -29.203 18.047 1 60.62 629 GLN A N 1
ATOM 4988 C CA . GLN A 1 629 ? -16.984 -29.328 16.797 1 60.62 629 GLN A CA 1
ATOM 4989 C C . GLN A 1 629 ? -16.766 -30.797 16.438 1 60.62 629 GLN A C 1
ATOM 4991 O O . GLN A 1 629 ? -16.25 -31.578 17.234 1 60.62 629 GLN A O 1
ATOM 4996 N N . VAL A 1 630 ? -17.25 -31.172 15.312 1 59.5 630 VAL A N 1
ATOM 4997 C CA . VAL A 1 630 ? -17.125 -32.562 14.844 1 59.5 630 VAL A CA 1
ATOM 4998 C C . VAL A 1 630 ? -15.703 -32.812 14.344 1 59.5 630 VAL A C 1
ATOM 5000 O O . VAL A 1 630 ? -15.203 -33.906 14.43 1 59.5 630 VAL A O 1
ATOM 5003 N N . MET A 1 631 ? -15.039 -31.734 13.883 1 65.25 631 MET A N 1
ATOM 5004 C CA . MET A 1 631 ? -13.68 -31.906 13.367 1 65.25 631 MET A CA 1
ATOM 5005 C C . MET A 1 631 ? -12.719 -30.922 14.047 1 65.25 631 MET A C 1
ATOM 5007 O O . MET A 1 631 ? -13.039 -29.734 14.195 1 65.25 631 MET A O 1
ATOM 5011 N N . LYS A 1 632 ? -11.719 -31.469 14.727 1 72.25 632 LYS A N 1
ATOM 5012 C CA . LYS A 1 632 ? -10.703 -30.641 15.367 1 72.25 632 LYS A CA 1
ATOM 5013 C C . LYS A 1 632 ? -9.312 -30.969 14.836 1 72.25 632 LYS A C 1
ATOM 5015 O O . LYS A 1 632 ? -9.062 -32.094 14.406 1 72.25 632 LYS A O 1
ATOM 5020 N N . TYR A 1 633 ? -8.5 -29.984 14.734 1 75.06 633 TYR A N 1
ATOM 5021 C CA . TYR A 1 633 ? -7.113 -30.234 14.359 1 75.06 633 TYR A CA 1
ATOM 5022 C C . TYR A 1 633 ? -6.285 -30.641 15.578 1 75.06 633 TYR A C 1
ATOM 5024 O O . TYR A 1 633 ? -6.469 -30.109 16.672 1 75.06 633 TYR A O 1
ATOM 5032 N N . GLY A 1 634 ? -5.59 -31.656 15.461 1 77.31 634 GLY A N 1
ATOM 5033 C CA . GLY A 1 634 ? -4.676 -32.125 16.484 1 77.31 634 GLY A CA 1
ATOM 5034 C C . GLY A 1 634 ? -3.475 -32.875 15.938 1 77.31 634 GLY A C 1
ATOM 5035 O O . GLY A 1 634 ? -3.383 -33.094 14.734 1 77.31 634 GLY A O 1
ATOM 5036 N N . ASN A 1 635 ? -2.492 -33.188 16.828 1 82.25 635 ASN A N 1
ATOM 5037 C CA . ASN A 1 635 ? -1.296 -33.938 16.453 1 82.25 635 ASN A CA 1
ATOM 5038 C C . ASN A 1 635 ? -1.57 -35.438 16.375 1 82.25 635 ASN A C 1
ATOM 5040 O O . ASN A 1 635 ? -1.224 -36.188 17.281 1 82.25 635 ASN A O 1
ATOM 5044 N N . VAL A 1 636 ? -2.139 -35.844 15.227 1 80.69 636 VAL A N 1
ATOM 5045 C CA . VAL A 1 636 ? -2.646 -37.219 15.219 1 80.69 636 VAL A CA 1
ATOM 5046 C C . VAL A 1 636 ? -2.105 -37.969 14.008 1 80.69 636 VAL A C 1
ATOM 5048 O O . VAL A 1 636 ? -2.436 -39.125 13.789 1 80.69 636 VAL A O 1
ATOM 5051 N N . ALA A 1 637 ? -1.261 -37.406 13.234 1 86 637 ALA A N 1
ATOM 5052 C CA . ALA A 1 637 ? -0.798 -38.062 12.016 1 86 637 ALA A CA 1
ATOM 5053 C C . ALA A 1 637 ? 0.69 -38.375 12.094 1 86 637 ALA A C 1
ATOM 5055 O O . ALA A 1 637 ? 1.412 -37.812 12.922 1 86 637 ALA A O 1
ATOM 5056 N N . GLY A 1 638 ? 1.018 -39.344 11.305 1 90.94 638 GLY A N 1
ATOM 5057 C CA . GLY A 1 638 ? 2.408 -39.75 11.203 1 90.94 638 GLY A CA 1
ATOM 5058 C C . GLY A 1 638 ? 2.812 -40.156 9.805 1 90.94 638 GLY A C 1
ATOM 5059 O O . GLY A 1 638 ? 1.982 -40.656 9.023 1 90.94 638 GLY A O 1
ATOM 5060 N N . LEU A 1 639 ? 4.047 -40 9.477 1 92.31 639 LEU A N 1
ATOM 5061 C CA . LEU A 1 639 ? 4.598 -40.312 8.156 1 92.31 639 LEU A CA 1
ATOM 5062 C C . LEU A 1 639 ? 6.035 -40.812 8.258 1 92.31 639 LEU A C 1
ATOM 5064 O O . LEU A 1 639 ? 6.824 -40.25 9.047 1 92.31 639 LEU A O 1
ATOM 5068 N N . LYS A 1 640 ? 6.305 -41.844 7.566 1 95.06 640 LYS A N 1
ATOM 5069 C CA . LYS A 1 640 ? 7.676 -42.344 7.457 1 95.06 640 LYS A CA 1
ATOM 5070 C C . LYS A 1 640 ? 8.188 -42.219 6.023 1 95.06 640 LYS A C 1
ATOM 5072 O O . LYS A 1 640 ? 7.434 -42.469 5.074 1 95.06 640 LYS A O 1
ATOM 5077 N N . SER A 1 641 ? 9.406 -41.844 5.906 1 94.12 641 SER A N 1
ATOM 5078 C CA . SER A 1 641 ? 10 -41.75 4.578 1 94.12 641 SER A CA 1
ATOM 5079 C C . SER A 1 641 ? 11.469 -42.188 4.602 1 94.12 641 SER A C 1
ATOM 5081 O O . SER A 1 641 ? 12.133 -42.094 5.637 1 94.12 641 SER A O 1
ATOM 5083 N N . SER A 1 642 ? 11.891 -42.688 3.533 1 95.81 642 SER A N 1
ATOM 5084 C CA . SER A 1 642 ? 13.289 -43.062 3.316 1 95.81 642 SER A CA 1
ATOM 5085 C C . SER A 1 642 ? 13.695 -42.844 1.863 1 95.81 642 SER A C 1
ATOM 5087 O O . SER A 1 642 ? 12.844 -42.812 0.972 1 95.81 642 SER A O 1
ATOM 5089 N N . GLY A 1 643 ? 14.969 -42.594 1.658 1 95.94 643 GLY A N 1
ATOM 5090 C CA . GLY A 1 643 ? 15.398 -42.344 0.29 1 95.94 643 GLY A CA 1
ATOM 5091 C C . GLY A 1 643 ? 16.906 -42.344 0.121 1 95.94 643 GLY A C 1
ATOM 5092 O O . GLY A 1 643 ? 17.641 -42.562 1.09 1 95.94 643 GLY A O 1
ATOM 5093 N N . VAL A 1 644 ? 17.312 -42.281 -1.094 1 96.94 644 VAL A N 1
ATOM 5094 C CA . VAL A 1 644 ? 18.719 -42.219 -1.491 1 96.94 644 VAL A CA 1
ATOM 5095 C C . VAL A 1 644 ? 18.922 -41.062 -2.463 1 96.94 644 VAL A C 1
ATOM 5097 O O . VAL A 1 644 ? 18.062 -40.781 -3.289 1 96.94 644 VAL A O 1
ATOM 5100 N N . GLU A 1 645 ? 20.062 -40.438 -2.293 1 96.12 645 GLU A N 1
ATOM 5101 C CA . GLU A 1 645 ? 20.469 -39.344 -3.191 1 96.12 645 GLU A CA 1
ATOM 5102 C C . GLU A 1 645 ? 21.875 -39.594 -3.719 1 96.12 645 GLU A C 1
ATOM 5104 O O . GLU A 1 645 ? 22.781 -39.938 -2.957 1 96.12 645 GLU A O 1
ATOM 5109 N N . LEU A 1 646 ? 22.016 -39.375 -5.016 1 97.25 646 LEU A N 1
ATOM 5110 C CA . LEU A 1 646 ? 23.312 -39.594 -5.68 1 97.25 646 LEU A CA 1
ATOM 5111 C C . LEU A 1 646 ? 23.672 -38.406 -6.551 1 97.25 646 LEU A C 1
ATOM 5113 O O . LEU A 1 646 ? 22.828 -37.906 -7.297 1 97.25 646 LEU A O 1
ATOM 5117 N N . THR A 1 647 ? 24.859 -37.938 -6.371 1 97.12 647 THR A N 1
ATOM 5118 C CA . THR A 1 647 ? 25.406 -36.906 -7.246 1 97.12 647 THR A CA 1
ATOM 5119 C C . THR A 1 647 ? 26.75 -37.375 -7.832 1 97.12 647 THR A C 1
ATOM 5121 O O . THR A 1 647 ? 27.688 -37.656 -7.094 1 97.12 647 THR A O 1
ATOM 5124 N N . LEU A 1 648 ? 26.844 -37.438 -9.117 1 97.75 648 LEU A N 1
ATOM 5125 C CA . LEU A 1 648 ? 28.062 -37.781 -9.836 1 97.75 648 LEU A CA 1
ATOM 5126 C C . LEU A 1 648 ? 28.516 -36.594 -10.711 1 97.75 648 LEU A C 1
ATOM 5128 O O . LEU A 1 648 ? 27.766 -36.156 -11.578 1 97.75 648 LEU A O 1
ATOM 5132 N N . SER A 1 649 ? 29.641 -36.125 -10.406 1 97.75 649 SER A N 1
ATOM 5133 C CA . SER A 1 649 ? 30.234 -35.062 -11.195 1 97.75 649 SER A CA 1
ATOM 5134 C C . SER A 1 649 ? 31.531 -35.5 -11.852 1 97.75 649 SER A C 1
ATOM 5136 O O . SER A 1 649 ? 32.438 -36 -11.172 1 97.75 649 SER A O 1
ATOM 5138 N N . THR A 1 650 ? 31.688 -35.281 -13.141 1 97.31 650 THR A N 1
ATOM 5139 C CA . THR A 1 650 ? 32.906 -35.719 -13.852 1 97.31 650 THR A CA 1
ATOM 5140 C C . THR A 1 650 ? 33.438 -34.562 -14.711 1 97.31 650 THR A C 1
ATOM 5142 O O . THR A 1 650 ? 32.688 -33.812 -15.289 1 97.31 650 THR A O 1
ATOM 5145 N N . ARG A 1 651 ? 34.688 -34.438 -14.695 1 96.81 651 ARG A N 1
ATOM 5146 C CA . ARG A 1 651 ? 35.406 -33.625 -15.664 1 96.81 651 ARG A CA 1
ATOM 5147 C C . ARG A 1 651 ? 36 -34.5 -16.781 1 96.81 651 ARG A C 1
ATOM 5149 O O . ARG A 1 651 ? 37.125 -34.938 -16.688 1 96.81 651 ARG A O 1
ATOM 5156 N N . ASN A 1 652 ? 35.375 -34.625 -17.844 1 96.38 652 ASN A N 1
ATOM 5157 C CA . ASN A 1 652 ? 35.656 -35.562 -18.906 1 96.38 652 ASN A CA 1
ATOM 5158 C C . ASN A 1 652 ? 36.906 -35.156 -19.688 1 96.38 652 ASN A C 1
ATOM 5160 O O . ASN A 1 652 ? 37.75 -36 -19.984 1 96.38 652 ASN A O 1
ATOM 5164 N N . ILE A 1 653 ? 36.844 -33.875 -20.141 1 95.5 653 ILE A N 1
ATOM 5165 C CA . ILE A 1 653 ? 37.969 -33.344 -20.875 1 95.5 653 ILE A CA 1
ATOM 5166 C C . ILE A 1 653 ? 38.344 -31.969 -20.328 1 95.5 653 ILE A C 1
ATOM 5168 O O . ILE A 1 653 ? 37.469 -31.141 -20.094 1 95.5 653 ILE A O 1
ATOM 5172 N N . GLU A 1 654 ? 39.625 -31.781 -20.031 1 93.25 654 GLU A N 1
ATOM 5173 C CA . GLU A 1 654 ? 40.125 -30.469 -19.609 1 93.25 654 GLU A CA 1
ATOM 5174 C C . GLU A 1 654 ? 41.406 -30.125 -20.344 1 93.25 654 GLU A C 1
ATOM 5176 O O . GLU A 1 654 ? 42.5 -30.562 -19.953 1 93.25 654 GLU A O 1
ATOM 5181 N N . THR A 1 655 ? 41.281 -29.359 -21.297 1 93.44 655 THR A N 1
ATOM 5182 C CA . THR A 1 655 ? 42.438 -28.828 -22.016 1 93.44 655 THR A CA 1
ATOM 5183 C C . THR A 1 655 ? 42.438 -27.297 -21.969 1 93.44 655 THR A C 1
ATOM 5185 O O . THR A 1 655 ? 41.531 -26.688 -21.391 1 93.44 655 THR A O 1
ATOM 5188 N N . LYS A 1 656 ? 43.469 -26.734 -22.516 1 90.69 656 LYS A N 1
ATOM 5189 C CA . LYS A 1 656 ? 43.594 -25.281 -22.484 1 90.69 656 LYS A CA 1
ATOM 5190 C C . LYS A 1 656 ? 42.469 -24.609 -23.234 1 90.69 656 LYS A C 1
ATOM 5192 O O . LYS A 1 656 ? 41.938 -23.578 -22.797 1 90.69 656 LYS A O 1
ATOM 5197 N N . ASN A 1 657 ? 41.969 -25.141 -24.312 1 92.25 657 ASN A N 1
ATOM 5198 C CA . ASN A 1 657 ? 41 -24.469 -25.156 1 92.25 657 ASN A CA 1
ATOM 5199 C C . ASN A 1 657 ? 39.656 -25.188 -25.109 1 92.25 657 ASN A C 1
ATOM 5201 O O . ASN A 1 657 ? 38.656 -24.656 -25.609 1 92.25 657 ASN A O 1
ATOM 5205 N N . PHE A 1 658 ? 39.562 -26.391 -24.625 1 95.12 658 PHE A N 1
ATOM 5206 C CA . PHE A 1 658 ? 38.312 -27.141 -24.609 1 95.12 658 PHE A CA 1
ATOM 5207 C C . PHE A 1 658 ? 38.125 -27.828 -23.266 1 95.12 658 PHE A C 1
ATOM 5209 O O . PHE A 1 658 ? 39.062 -28.438 -22.719 1 95.12 658 PHE A O 1
ATOM 5216 N N . SER A 1 659 ? 37.062 -27.625 -22.641 1 96.12 659 SER A N 1
ATOM 5217 C CA . SER A 1 659 ? 36.688 -28.344 -21.406 1 96.12 659 SER A CA 1
ATOM 5218 C C . SER A 1 659 ? 35.281 -28.906 -21.5 1 96.12 659 SER A C 1
ATOM 5220 O O . SER A 1 659 ? 34.406 -28.312 -22.141 1 96.12 659 SER A O 1
ATOM 5222 N N . TRP A 1 660 ? 35 -30.125 -21.031 1 97.5 660 TRP A N 1
ATOM 5223 C CA . TRP A 1 660 ? 33.719 -30.812 -20.984 1 97.5 660 TRP A CA 1
ATOM 5224 C C . TRP A 1 660 ? 33.5 -31.438 -19.609 1 97.5 660 TRP A C 1
ATOM 5226 O O . TRP A 1 660 ? 34.312 -32.219 -19.125 1 97.5 660 TRP A O 1
ATOM 5236 N N . SER A 1 661 ? 32.469 -30.953 -18.953 1 97.56 661 SER A N 1
ATOM 5237 C CA . SER A 1 661 ? 32.094 -31.531 -17.672 1 97.56 661 SER A CA 1
ATOM 5238 C C . SER A 1 661 ? 30.641 -32.031 -17.688 1 97.56 661 SER A C 1
ATOM 5240 O O . SER A 1 661 ? 29.812 -31.531 -18.438 1 97.56 661 SER A O 1
ATOM 5242 N N . THR A 1 662 ? 30.312 -33.031 -16.875 1 97.75 662 THR A N 1
ATOM 5243 C CA . THR A 1 662 ? 29 -33.656 -16.781 1 97.75 662 THR A CA 1
ATOM 5244 C C . THR A 1 662 ? 28.562 -33.812 -15.328 1 97.75 662 THR A C 1
ATOM 5246 O O . THR A 1 662 ? 29.391 -34.188 -14.477 1 97.75 662 THR A O 1
ATOM 5249 N N . ASP A 1 663 ? 27.375 -33.469 -15.039 1 97.81 663 ASP A N 1
ATOM 5250 C CA . ASP A 1 663 ? 26.781 -33.656 -13.727 1 97.81 663 ASP A CA 1
ATOM 5251 C C . ASP A 1 663 ? 25.516 -34.531 -13.812 1 97.81 663 ASP A C 1
ATOM 5253 O O . ASP A 1 663 ? 24.609 -34.219 -14.586 1 97.81 663 ASP A O 1
ATOM 5257 N N . PHE A 1 664 ? 25.5 -35.531 -13.07 1 97.88 664 PHE A N 1
ATOM 5258 C CA . PHE A 1 664 ? 24.344 -36.438 -12.992 1 97.88 664 PHE A CA 1
ATOM 5259 C C . PHE A 1 664 ? 23.828 -36.531 -11.562 1 97.88 664 PHE A C 1
ATOM 5261 O O . PHE A 1 664 ? 24.562 -36.844 -10.641 1 97.88 664 PHE A O 1
ATOM 5268 N N . ILE A 1 665 ? 22.594 -36.188 -11.344 1 97.81 665 ILE A N 1
ATOM 5269 C CA . ILE A 1 665 ? 21.953 -36.25 -10.039 1 97.81 665 ILE A CA 1
ATOM 5270 C C . ILE A 1 665 ? 20.766 -37.188 -10.078 1 97.81 665 ILE A C 1
ATOM 5272 O O . ILE A 1 665 ? 19.984 -37.188 -11.039 1 97.81 665 ILE A O 1
ATOM 5276 N N . TYR A 1 666 ? 20.609 -37.969 -9.102 1 97.5 666 TYR A N 1
ATOM 5277 C CA . TYR A 1 666 ? 19.531 -38.938 -9 1 97.5 666 TYR A CA 1
ATOM 5278 C C . TYR A 1 666 ? 19.016 -39.062 -7.566 1 97.5 666 TYR A C 1
ATOM 5280 O O . TYR A 1 666 ? 19.797 -39.062 -6.621 1 97.5 666 TYR A O 1
ATOM 5288 N N . SER A 1 667 ? 17.719 -39.062 -7.414 1 96.88 667 SER A N 1
ATOM 5289 C CA . SER A 1 667 ? 17.078 -39.219 -6.109 1 96.88 667 SER A CA 1
ATOM 5290 C C . SER A 1 667 ? 15.953 -40.25 -6.164 1 96.88 667 SER A C 1
ATOM 5292 O O . SER A 1 667 ? 15.18 -40.281 -7.125 1 96.88 667 SER A O 1
ATOM 5294 N N . HIS A 1 668 ? 15.891 -41.031 -5.168 1 97 668 HIS A N 1
ATOM 5295 C CA . HIS A 1 668 ? 14.805 -41.969 -4.961 1 97 668 HIS A CA 1
ATOM 5296 C C . HIS A 1 668 ? 14.18 -41.812 -3.578 1 97 668 HIS A C 1
ATOM 5298 O O . HIS A 1 668 ? 14.898 -41.688 -2.584 1 97 668 HIS A O 1
ATOM 5304 N N . LEU A 1 669 ? 12.906 -41.781 -3.533 1 94.56 669 LEU A N 1
ATOM 5305 C CA . LEU A 1 669 ? 12.219 -41.594 -2.258 1 94.56 669 LEU A CA 1
ATOM 5306 C C . LEU A 1 669 ? 11.031 -42.531 -2.121 1 94.56 669 LEU A C 1
ATOM 5308 O O . LEU A 1 669 ? 10.328 -42.781 -3.098 1 94.56 669 LEU A O 1
ATOM 5312 N N . LYS A 1 670 ? 10.836 -43.062 -0.938 1 94.69 670 LYS A N 1
ATOM 5313 C CA . LYS A 1 670 ? 9.68 -43.844 -0.545 1 94.69 670 LYS A CA 1
ATOM 5314 C C . LYS A 1 670 ? 9.023 -43.281 0.712 1 94.69 670 LYS A C 1
ATOM 5316 O O . LYS A 1 670 ? 9.711 -42.938 1.671 1 94.69 670 LYS A O 1
ATOM 5321 N N . GLU A 1 671 ? 7.77 -43.188 0.615 1 93.88 671 GLU A N 1
ATOM 5322 C CA . GLU A 1 671 ? 7.035 -42.625 1.745 1 93.88 671 GLU A CA 1
ATOM 5323 C C . GLU A 1 671 ? 5.824 -43.5 2.096 1 93.88 671 GLU A C 1
ATOM 5325 O O . GLU A 1 671 ? 5.266 -44.156 1.228 1 93.88 671 GLU A O 1
ATOM 5330 N N . GLU A 1 672 ? 5.465 -43.438 3.352 1 94.25 672 GLU A N 1
ATOM 5331 C CA . GLU A 1 672 ? 4.301 -44.188 3.83 1 94.25 672 GLU A CA 1
ATOM 5332 C C . GLU A 1 672 ? 3.637 -43.469 5.004 1 94.25 672 GLU A C 1
ATOM 5334 O O . GLU A 1 672 ? 4.305 -43.125 5.977 1 94.25 672 GLU A O 1
ATOM 5339 N N . VAL A 1 673 ? 2.352 -43.344 4.91 1 92.69 673 VAL A N 1
ATOM 5340 C CA . VAL A 1 673 ? 1.581 -42.812 6.027 1 92.69 673 VAL A CA 1
ATOM 5341 C C . VAL A 1 673 ? 1.376 -43.906 7.086 1 92.69 673 VAL A C 1
ATOM 5343 O O . VAL A 1 673 ? 0.812 -44.938 6.801 1 92.69 673 VAL A O 1
ATOM 5346 N N . THR A 1 674 ? 1.784 -43.594 8.273 1 92.5 674 THR A N 1
ATOM 5347 C CA . THR A 1 674 ? 1.734 -44.625 9.32 1 92.5 674 THR A CA 1
ATOM 5348 C C . THR A 1 674 ? 0.505 -44.438 10.203 1 92.5 674 THR A C 1
ATOM 5350 O O . THR A 1 674 ? -0.035 -45.406 10.742 1 92.5 674 THR A O 1
ATOM 5353 N N . ASP A 1 675 ? 0.148 -43.188 10.445 1 87.5 675 ASP A N 1
ATOM 5354 C CA . ASP A 1 675 ? -1.022 -42.875 11.266 1 87.5 675 ASP A CA 1
ATOM 5355 C C . ASP A 1 675 ? -1.83 -41.719 10.68 1 87.5 675 ASP A C 1
ATOM 5357 O O . ASP A 1 675 ? -1.294 -40.656 10.445 1 87.5 675 ASP A O 1
ATOM 5361 N N . LEU A 1 676 ? -2.961 -42 10.398 1 82.5 676 LEU A N 1
ATOM 5362 C CA . LEU A 1 676 ? -3.883 -40.969 9.922 1 82.5 676 LEU A CA 1
ATOM 5363 C C . LEU A 1 676 ? -5.332 -41.438 10.117 1 82.5 676 LEU A C 1
ATOM 5365 O O . LEU A 1 676 ? -5.719 -42.5 9.68 1 82.5 676 LEU A O 1
ATOM 5369 N N . MET A 1 677 ? -5.945 -40.625 10.953 1 71.31 677 MET A N 1
ATOM 5370 C CA . MET A 1 677 ? -7.367 -40.938 11.047 1 71.31 677 MET A CA 1
ATOM 5371 C C . MET A 1 677 ? -8.133 -40.312 9.875 1 71.31 677 MET A C 1
ATOM 5373 O O . MET A 1 677 ? -8.094 -39.125 9.664 1 71.31 677 MET A O 1
ATOM 5377 N N . SER A 1 678 ? -8.352 -41.094 8.898 1 64.38 678 SER A N 1
ATOM 5378 C CA . SER A 1 678 ? -8.938 -40.531 7.68 1 64.38 678 SER A CA 1
ATOM 5379 C C . SER A 1 678 ? -10.445 -40.75 7.645 1 64.38 678 SER A C 1
ATOM 5381 O O . SER A 1 678 ? -10.93 -41.844 7.926 1 64.38 678 SER A O 1
ATOM 5383 N N . TYR A 1 679 ? -11.25 -39.625 7.695 1 68.62 679 TYR A N 1
ATOM 5384 C CA . TYR A 1 679 ? -12.68 -39.719 7.402 1 68.62 679 TYR A CA 1
ATOM 5385 C C . TYR A 1 679 ? -12.984 -39.125 6.023 1 68.62 679 TYR A C 1
ATOM 5387 O O . TYR A 1 679 ? -13.93 -38.375 5.867 1 68.62 679 TYR A O 1
ATOM 5395 N N . LYS A 1 680 ? -12.148 -39.594 5.145 1 72.31 680 LYS A N 1
ATOM 5396 C CA . LYS A 1 680 ? -12.375 -39.031 3.816 1 72.31 680 LYS A CA 1
ATOM 5397 C C . LYS A 1 680 ? -13.406 -39.844 3.039 1 72.31 680 LYS A C 1
ATOM 5399 O O . LYS A 1 680 ? -13.594 -41.031 3.314 1 72.31 680 LYS A O 1
ATOM 5404 N N . ARG A 1 681 ? -14.125 -39.188 2.256 1 75.56 681 ARG A N 1
ATOM 5405 C CA . ARG A 1 681 ? -15.094 -39.812 1.355 1 75.56 681 ARG A CA 1
ATOM 5406 C C . ARG A 1 681 ? -14.398 -40.406 0.139 1 75.56 681 ARG A C 1
ATOM 5408 O O . ARG A 1 681 ? -13.281 -40 -0.205 1 75.56 681 ARG A O 1
ATOM 5415 N N . ALA A 1 682 ? -15 -41.25 -0.584 1 80.94 682 ALA A N 1
ATOM 5416 C CA . ALA A 1 682 ? -14.477 -41.875 -1.792 1 80.94 682 ALA A CA 1
ATOM 5417 C C . ALA A 1 682 ? -14.047 -40.812 -2.816 1 80.94 682 ALA A C 1
ATOM 5419 O O . ALA A 1 682 ? -12.992 -40.938 -3.438 1 80.94 682 ALA A O 1
ATOM 5420 N N . ILE A 1 683 ? -14.789 -39.812 -3.074 1 79.81 683 ILE A N 1
ATOM 5421 C CA . ILE A 1 683 ? -14.492 -38.781 -4.074 1 79.81 683 ILE A CA 1
ATOM 5422 C C . ILE A 1 683 ? -13.195 -38.062 -3.713 1 79.81 683 ILE A C 1
ATOM 5424 O O . ILE A 1 683 ? -12.445 -37.656 -4.598 1 79.81 683 ILE A O 1
ATOM 5428 N N . ASP A 1 684 ? -12.898 -37.938 -2.457 1 76.75 684 ASP A N 1
ATOM 5429 C CA . ASP A 1 684 ? -11.664 -37.281 -2.016 1 76.75 684 ASP A CA 1
ATOM 5430 C C . ASP A 1 684 ? -10.445 -38.125 -2.375 1 76.75 684 ASP A C 1
ATOM 5432 O O . ASP A 1 684 ? -9.367 -37.594 -2.658 1 76.75 684 ASP A O 1
ATOM 5436 N N . LEU A 1 685 ? -10.711 -39.375 -2.428 1 82.25 685 LEU A N 1
ATOM 5437 C CA . LEU A 1 685 ? -9.609 -40.312 -2.678 1 82.25 685 LEU A CA 1
ATOM 5438 C C . LEU A 1 685 ? -9.312 -40.406 -4.172 1 82.25 685 LEU A C 1
ATOM 5440 O O . LEU A 1 685 ? -8.195 -40.75 -4.562 1 82.25 685 LEU A O 1
ATOM 5444 N N . VAL A 1 686 ? -10.281 -40.094 -4.887 1 83.56 686 VAL A N 1
ATOM 5445 C CA . VAL A 1 686 ? -10.094 -40.344 -6.312 1 83.56 686 VAL A CA 1
ATOM 5446 C C . VAL A 1 686 ? -9.859 -39 -7.023 1 83.56 686 VAL A C 1
ATOM 5448 O O . VAL A 1 686 ? -9.555 -38.969 -8.219 1 83.56 686 VAL A O 1
ATOM 5451 N N . SER A 1 687 ? -9.883 -37.969 -6.254 1 74.56 687 SER A N 1
ATOM 5452 C CA . SER A 1 687 ? -9.656 -36.656 -6.871 1 74.56 687 SER A CA 1
ATOM 5453 C C . SER A 1 687 ? -8.203 -36.469 -7.281 1 74.56 687 SER A C 1
ATOM 5455 O O . SER A 1 687 ? -7.328 -37.219 -6.824 1 74.56 687 SER A O 1
ATOM 5457 N N . GLY A 1 688 ? -7.75 -35.75 -8.32 1 64.19 688 GLY A N 1
ATOM 5458 C CA . GLY A 1 688 ? -6.504 -35.75 -9.07 1 64.19 688 GLY A CA 1
ATOM 5459 C C . GLY A 1 688 ? -5.336 -35.188 -8.273 1 64.19 688 GLY A C 1
ATOM 5460 O O . GLY A 1 688 ? -4.191 -35.219 -8.734 1 64.19 688 GLY A O 1
ATOM 5461 N N . THR A 1 689 ? -5.453 -34.625 -7.023 1 72.12 689 THR A N 1
ATOM 5462 C CA . THR A 1 689 ? -4.262 -34.062 -6.387 1 72.12 689 THR A CA 1
ATOM 5463 C C . THR A 1 689 ? -3.707 -35.062 -5.352 1 72.12 689 THR A C 1
ATOM 5465 O O . THR A 1 689 ? -2.629 -34.812 -4.797 1 72.12 689 THR A O 1
ATOM 5468 N N . GLY A 1 690 ? -4.238 -36.219 -5.137 1 74.06 690 GLY A N 1
ATOM 5469 C CA . GLY A 1 690 ? -3.764 -37.25 -4.223 1 74.06 690 GLY A CA 1
ATOM 5470 C C . GLY A 1 690 ? -4.223 -37.031 -2.793 1 74.06 690 GLY A C 1
ATOM 5471 O O . GLY A 1 690 ? -4.605 -35.938 -2.418 1 74.06 690 GLY A O 1
ATOM 5472 N N . PHE A 1 691 ? -4.324 -38.125 -2.07 1 79.62 691 PHE A N 1
ATOM 5473 C CA . PHE A 1 691 ? -4.758 -38.094 -0.679 1 79.62 691 PHE A CA 1
ATOM 5474 C C . PHE A 1 691 ? -3.916 -39.031 0.178 1 79.62 691 PHE A C 1
ATOM 5476 O O . PHE A 1 691 ? -3.314 -39.969 -0.335 1 79.62 691 PHE A O 1
ATOM 5483 N N . GLY A 1 692 ? -3.934 -38.688 1.451 1 80.69 692 GLY A N 1
ATOM 5484 C CA . GLY A 1 692 ? -3.197 -39.531 2.387 1 80.69 692 GLY A CA 1
ATOM 5485 C C . GLY A 1 692 ? -4.039 -40.625 2.986 1 80.69 692 GLY A C 1
ATOM 5486 O O . GLY A 1 692 ? -5.18 -40.406 3.402 1 80.69 692 GLY A O 1
ATOM 5487 N N . MET A 1 693 ? -3.592 -41.844 2.834 1 84.81 693 MET A N 1
ATOM 5488 C CA . MET A 1 693 ? -4.199 -43 3.471 1 84.81 693 MET A CA 1
ATOM 5489 C C . MET A 1 693 ? -3.145 -43.875 4.176 1 84.81 693 MET A C 1
ATOM 5491 O O . MET A 1 693 ? -2.029 -44.031 3.672 1 84.81 693 MET A O 1
ATOM 5495 N N . GLU A 1 694 ? -3.568 -44.375 5.383 1 88.19 694 GLU A N 1
ATOM 5496 C CA . GLU A 1 694 ? -2.631 -45.188 6.145 1 88.19 694 GLU A CA 1
ATOM 5497 C C . GLU A 1 694 ? -2.139 -46.375 5.32 1 88.19 694 GLU A C 1
ATOM 5499 O O . GLU A 1 694 ? -2.934 -47.062 4.688 1 88.19 694 GLU A O 1
ATOM 5504 N N . GLY A 1 695 ? -0.888 -46.5 5.246 1 90.69 695 GLY A N 1
ATOM 5505 C CA . GLY A 1 695 ? -0.278 -47.625 4.539 1 90.69 695 GLY A CA 1
ATOM 5506 C C . GLY A 1 695 ? 0.154 -47.281 3.129 1 90.69 695 GLY A C 1
ATOM 5507 O O . GLY A 1 695 ? 0.781 -48.094 2.445 1 90.69 695 GLY A O 1
ATOM 5508 N N . TYR A 1 696 ? -0.228 -46.219 2.682 1 92.12 696 TYR A N 1
ATOM 5509 C CA . TYR A 1 696 ? 0.103 -45.75 1.338 1 92.12 696 TYR A CA 1
ATOM 5510 C C . TYR A 1 696 ? 0.88 -44.469 1.384 1 92.12 696 TYR A C 1
ATOM 5512 O O . TYR A 1 696 ? 1.02 -43.844 2.447 1 92.12 696 TYR A O 1
ATOM 5520 N N . PRO A 1 697 ? 1.373 -44.094 0.26 1 92.56 697 PRO A N 1
ATOM 5521 C CA . PRO A 1 697 ? 2.035 -42.781 0.228 1 92.56 697 PRO A CA 1
ATOM 5522 C C . PRO A 1 697 ? 1.087 -41.625 0.548 1 92.56 697 PRO A C 1
ATOM 5524 O O . PRO A 1 697 ? -0.134 -41.781 0.48 1 92.56 697 PRO A O 1
ATOM 5527 N N . SER A 1 698 ? 1.626 -40.5 0.866 1 88.12 698 SER A N 1
ATOM 5528 C CA . SER A 1 698 ? 0.852 -39.344 1.338 1 88.12 698 SER A CA 1
ATOM 5529 C C . SER A 1 698 ? -0.069 -38.812 0.246 1 88.12 698 SER A C 1
ATOM 5531 O O . SER A 1 698 ? -1.121 -38.25 0.538 1 88.12 698 SER A O 1
ATOM 5533 N N . ARG A 1 699 ? 0.347 -38.906 -1.017 1 89.75 699 ARG A N 1
ATOM 5534 C CA . ARG A 1 699 ? -0.495 -38.438 -2.111 1 89.75 699 ARG A CA 1
ATOM 5535 C C . ARG A 1 699 ? -0.851 -39.594 -3.057 1 89.75 699 ARG A C 1
ATOM 5537 O O . ARG A 1 699 ? -0.525 -39.562 -4.242 1 89.75 699 ARG A O 1
ATOM 5544 N N . SER A 1 700 ? -1.673 -40.375 -2.531 1 91.5 700 SER A N 1
ATOM 5545 C CA . SER A 1 700 ? -2.072 -41.562 -3.285 1 91.5 700 SER A CA 1
ATOM 5546 C C . SER A 1 700 ? -3.287 -41.281 -4.16 1 91.5 700 SER A C 1
ATOM 5548 O O . SER A 1 700 ? -4.152 -40.469 -3.791 1 91.5 700 SER A O 1
ATOM 5550 N N . ILE A 1 701 ? -3.289 -41.875 -5.281 1 92.25 701 ILE A N 1
ATOM 5551 C CA . ILE A 1 701 ? -4.434 -41.781 -6.18 1 92.25 701 ILE A CA 1
ATOM 5552 C C . ILE A 1 701 ? -5.109 -43.156 -6.297 1 92.25 701 ILE A C 1
ATOM 5554 O O . ILE A 1 701 ? -4.469 -44.156 -6.652 1 92.25 701 ILE A O 1
ATOM 5558 N N . PHE A 1 702 ? -6.371 -43.094 -5.914 1 93 702 PHE A N 1
ATOM 5559 C CA . PHE A 1 702 ? -7.195 -44.281 -6.105 1 93 702 PHE A CA 1
ATOM 5560 C C . PHE A 1 702 ? -8.156 -44.094 -7.273 1 93 702 PHE A C 1
ATOM 5562 O O . PHE A 1 702 ? -8.352 -43 -7.746 1 93 702 PHE A O 1
ATOM 5569 N N . SER A 1 703 ? -8.641 -45.219 -7.77 1 94.5 703 SER A N 1
ATOM 5570 C CA . SER A 1 703 ? -9.539 -45.188 -8.922 1 94.5 703 SER A CA 1
ATOM 5571 C C . SER A 1 703 ? -10.68 -46.188 -8.758 1 94.5 703 SER A C 1
ATOM 5573 O O . SER A 1 703 ? -10.516 -47.219 -8.109 1 94.5 703 SER A O 1
ATOM 5575 N N . PHE A 1 704 ? -11.82 -45.75 -9.352 1 93.88 704 PHE A N 1
ATOM 5576 C CA . PHE A 1 704 ? -12.883 -46.75 -9.484 1 93.88 704 PHE A CA 1
ATOM 5577 C C . PHE A 1 704 ? -12.461 -47.875 -10.43 1 93.88 704 PHE A C 1
ATOM 5579 O O . PHE A 1 704 ? -11.82 -47.625 -11.453 1 93.88 704 PHE A O 1
ATOM 5586 N N . ASP A 1 705 ? -12.906 -49.031 -10.055 1 95.06 705 ASP A N 1
ATOM 5587 C CA . ASP A 1 705 ? -12.539 -50.219 -10.844 1 95.06 705 ASP A CA 1
ATOM 5588 C C . ASP A 1 705 ? -13.398 -50.312 -12.094 1 95.06 705 ASP A C 1
ATOM 5590 O O . ASP A 1 705 ? -14.492 -50.906 -12.047 1 95.06 705 ASP A O 1
ATOM 5594 N N . PHE A 1 706 ? -12.898 -49.938 -13.273 1 96.56 706 PHE A N 1
ATOM 5595 C CA . PHE A 1 706 ? -13.609 -49.938 -14.547 1 96.56 706 PHE A CA 1
ATOM 5596 C C . PHE A 1 706 ? -13.586 -51.344 -15.164 1 96.56 706 PHE A C 1
ATOM 5598 O O . PHE A 1 706 ? -12.516 -51.938 -15.32 1 96.56 706 PHE A O 1
ATOM 5605 N N . GLN A 1 707 ? -14.805 -51.781 -15.477 1 95.75 707 GLN A N 1
ATOM 5606 C CA . GLN A 1 707 ? -14.922 -53.125 -16.016 1 95.75 707 GLN A CA 1
ATOM 5607 C C . GLN A 1 707 ? -15.484 -53.094 -17.438 1 95.75 707 GLN A C 1
ATOM 5609 O O . GLN A 1 707 ? -16.25 -54 -17.828 1 95.75 707 GLN A O 1
ATOM 5614 N N . GLY A 1 708 ? -15.242 -52.062 -18.156 1 94.81 708 GLY A N 1
ATOM 5615 C CA . GLY A 1 708 ? -15.656 -52 -19.562 1 94.81 708 GLY A CA 1
ATOM 5616 C C . GLY A 1 708 ? -17.031 -51.375 -19.734 1 94.81 708 GLY A C 1
ATOM 5617 O O . GLY A 1 708 ? -17.609 -50.844 -18.781 1 94.81 708 GLY A O 1
ATOM 5618 N N . LEU A 1 709 ? -17.5 -51.344 -21.031 1 96.81 709 LEU A N 1
ATOM 5619 C CA . LEU A 1 709 ? -18.797 -50.812 -21.391 1 96.81 709 LEU A CA 1
ATOM 5620 C C . LEU A 1 709 ? -19.844 -51.906 -21.5 1 96.81 709 LEU A C 1
ATOM 5622 O O . LEU A 1 709 ? -19.516 -53.062 -21.828 1 96.81 709 LEU A O 1
ATOM 5626 N N . ASN A 1 710 ? -21.109 -51.594 -21.156 1 93.94 710 ASN A N 1
ATOM 5627 C CA . ASN A 1 710 ? -22.188 -52.562 -21.406 1 93.94 710 ASN A CA 1
ATOM 5628 C C . ASN A 1 710 ? -22.672 -52.469 -22.859 1 93.94 710 ASN A C 1
ATOM 5630 O O . ASN A 1 710 ? -22.031 -51.844 -23.703 1 93.94 710 ASN A O 1
ATOM 5634 N N . ASP A 1 711 ? -23.812 -53.125 -23.109 1 92.12 711 ASP A N 1
ATOM 5635 C CA . ASP A 1 711 ? -24.297 -53.25 -24.484 1 92.12 711 ASP A CA 1
ATOM 5636 C C . ASP A 1 711 ? -24.922 -51.969 -24.953 1 92.12 711 ASP A C 1
ATOM 5638 O O . ASP A 1 711 ? -25.219 -51.812 -26.141 1 92.12 711 ASP A O 1
ATOM 5642 N N . GLU A 1 712 ? -25.047 -50.969 -24.094 1 92.88 712 GLU A N 1
ATOM 5643 C CA . GLU A 1 712 ? -25.562 -49.656 -24.453 1 92.88 712 GLU A CA 1
ATOM 5644 C C . GLU A 1 712 ? -24.453 -48.594 -24.469 1 92.88 712 GLU A C 1
ATOM 5646 O O . GLU A 1 712 ? -24.719 -47.406 -24.672 1 92.88 712 GLU A O 1
ATOM 5651 N N . GLY A 1 713 ? -23.219 -49.062 -24.234 1 94.75 713 GLY A N 1
ATOM 5652 C CA . GLY A 1 713 ? -22.078 -48.156 -24.281 1 94.75 713 GLY A CA 1
ATOM 5653 C C . GLY A 1 713 ? -21.859 -47.438 -22.969 1 94.75 713 GLY A C 1
ATOM 5654 O O . GLY A 1 713 ? -21.078 -46.469 -22.906 1 94.75 713 GLY A O 1
ATOM 5655 N N . ILE A 1 714 ? -22.594 -47.781 -21.875 1 95 714 ILE A N 1
ATOM 5656 C CA . ILE A 1 714 ? -22.484 -47.156 -20.562 1 95 714 ILE A CA 1
ATOM 5657 C C . ILE A 1 714 ? -21.375 -47.812 -19.75 1 95 714 ILE A C 1
ATOM 5659 O O . ILE A 1 714 ? -21.297 -49.062 -19.703 1 95 714 ILE A O 1
ATOM 5663 N N . PRO A 1 715 ? -20.516 -47.062 -19.188 1 95.56 715 PRO A N 1
ATOM 5664 C CA . PRO A 1 715 ? -19.406 -47.656 -18.422 1 95.56 715 PRO A CA 1
ATOM 5665 C C . PRO A 1 715 ? -19.891 -48.406 -17.188 1 95.56 715 PRO A C 1
ATOM 5667 O O . PRO A 1 715 ? -20.812 -47.969 -16.5 1 95.56 715 PRO A O 1
ATOM 5670 N N . GLN A 1 716 ? -19.156 -49.5 -16.891 1 95.31 716 GLN A N 1
ATOM 5671 C CA . GLN A 1 716 ? -19.484 -50.344 -15.75 1 95.31 716 GLN A CA 1
ATOM 5672 C C . GLN A 1 716 ? -18.359 -50.375 -14.734 1 95.31 716 GLN A C 1
ATOM 5674 O O . GLN A 1 716 ? -17.188 -50.344 -15.102 1 95.31 716 GLN A O 1
ATOM 5679 N N . PHE A 1 717 ? -18.812 -50.531 -13.398 1 95.62 717 PHE A N 1
ATOM 5680 C CA . PHE A 1 717 ? -17.844 -50.531 -12.312 1 95.62 717 PHE A CA 1
ATOM 5681 C C . PHE A 1 717 ? -18.203 -51.531 -11.25 1 95.62 717 PHE A C 1
ATOM 5683 O O . PHE A 1 717 ? -19.359 -52 -11.188 1 95.62 717 PHE A O 1
ATOM 5690 N N . ILE A 1 718 ? -17.172 -51.875 -10.453 1 94.5 718 ILE A N 1
ATOM 5691 C CA . ILE A 1 718 ? -17.438 -52.625 -9.242 1 94.5 718 ILE A CA 1
ATOM 5692 C C . ILE A 1 718 ? -17.688 -51.688 -8.062 1 94.5 718 ILE A C 1
ATOM 5694 O O . ILE A 1 718 ? -16.828 -50.844 -7.746 1 94.5 718 ILE A O 1
ATOM 5698 N N . ASN A 1 719 ? -18.828 -51.75 -7.477 1 92 719 ASN A N 1
ATOM 5699 C CA . ASN A 1 719 ? -19.156 -50.875 -6.379 1 92 719 ASN A CA 1
ATOM 5700 C C . ASN A 1 719 ? -18.688 -51.406 -5.035 1 92 719 ASN A C 1
ATOM 5702 O O . ASN A 1 719 ? -17.922 -52.375 -4.992 1 92 719 ASN A O 1
ATOM 5706 N N . GLU A 1 720 ? -19 -50.781 -3.922 1 89.62 720 GLU A N 1
ATOM 5707 C CA . GLU A 1 720 ? -18.531 -51.125 -2.58 1 89.62 720 GLU A CA 1
ATOM 5708 C C . GLU A 1 720 ? -19.062 -52.469 -2.135 1 89.62 720 GLU A C 1
ATOM 5710 O O . GLU A 1 720 ? -18.5 -53.125 -1.248 1 89.62 720 GLU A O 1
ATOM 5715 N N . LYS A 1 721 ? -20.125 -52.906 -2.783 1 89.94 721 LYS A N 1
ATOM 5716 C CA . LYS A 1 721 ? -20.719 -54.219 -2.439 1 89.94 721 LYS A CA 1
ATOM 5717 C C . LYS A 1 721 ? -20.141 -55.344 -3.301 1 89.94 721 LYS A C 1
ATOM 5719 O O . LYS A 1 721 ? -20.547 -56.5 -3.188 1 89.94 721 LYS A O 1
ATOM 5724 N N . GLY A 1 722 ? -19.234 -54.969 -4.195 1 89.94 722 GLY A N 1
ATOM 5725 C CA . GLY A 1 722 ? -18.609 -55.938 -5.059 1 89.94 722 GLY A CA 1
ATOM 5726 C C . GLY A 1 722 ? -19.453 -56.281 -6.281 1 89.94 722 GLY A C 1
ATOM 5727 O O . GLY A 1 722 ? -19.219 -57.312 -6.93 1 89.94 722 GLY A O 1
ATOM 5728 N N . GLN A 1 723 ? -20.406 -55.531 -6.535 1 93.25 723 GLN A N 1
ATOM 5729 C CA . GLN A 1 723 ? -21.312 -55.781 -7.645 1 93.25 723 GLN A CA 1
ATOM 5730 C C . GLN A 1 723 ? -20.938 -54.969 -8.875 1 93.25 723 GLN A C 1
ATOM 5732 O O . GLN A 1 723 ? -20.516 -53.812 -8.742 1 93.25 723 GLN A O 1
ATOM 5737 N N . LEU A 1 724 ? -21.078 -55.531 -10.023 1 94.25 724 LEU A N 1
ATOM 5738 C CA . LEU A 1 724 ? -20.953 -54.812 -11.281 1 94.25 724 LEU A CA 1
ATOM 5739 C C . LEU A 1 724 ? -22.156 -53.906 -11.516 1 94.25 724 LEU A C 1
ATOM 5741 O O . LEU A 1 724 ? -23.297 -54.406 -11.539 1 94.25 724 LEU A O 1
ATOM 5745 N N . THR A 1 725 ? -21.938 -52.625 -11.625 1 92.19 725 THR A N 1
ATOM 5746 C CA . THR A 1 725 ? -23.062 -51.719 -11.703 1 92.19 725 THR A CA 1
ATOM 5747 C C . THR A 1 725 ? -22.75 -50.5 -12.609 1 92.19 725 THR A C 1
ATOM 5749 O O . THR A 1 725 ? -21.578 -50.25 -12.883 1 92.19 725 THR A O 1
ATOM 5752 N N . THR A 1 726 ? -23.828 -49.875 -13.078 1 90.06 726 THR A N 1
ATOM 5753 C CA . THR A 1 726 ? -23.75 -48.594 -13.781 1 90.06 726 THR A CA 1
ATOM 5754 C C . THR A 1 726 ? -24.469 -47.5 -12.992 1 90.06 726 THR A C 1
ATOM 5756 O O . THR A 1 726 ? -24.328 -46.312 -13.297 1 90.06 726 THR A O 1
ATOM 5759 N N . THR A 1 727 ? -25.172 -47.812 -11.969 1 83.19 727 THR A N 1
ATOM 5760 C CA . THR A 1 727 ? -26.094 -46.875 -11.344 1 83.19 727 THR A CA 1
ATOM 5761 C C . THR A 1 727 ? -25.781 -46.719 -9.852 1 83.19 727 THR A C 1
ATOM 5763 O O . THR A 1 727 ? -26.156 -45.75 -9.234 1 83.19 727 THR A O 1
ATOM 5766 N N . SER A 1 728 ? -25.188 -47.719 -9.242 1 83.38 728 SER A N 1
ATOM 5767 C CA . SER A 1 728 ? -25.047 -47.719 -7.789 1 83.38 728 SER A CA 1
ATOM 5768 C C . SER A 1 728 ? -23.609 -47.344 -7.387 1 83.38 728 SER A C 1
ATOM 5770 O O . SER A 1 728 ? -22.953 -48.125 -6.676 1 83.38 728 SER A O 1
ATOM 5772 N N . ILE A 1 729 ? -23.188 -46.281 -7.809 1 85.75 729 ILE A N 1
ATOM 5773 C CA . ILE A 1 729 ? -21.859 -45.781 -7.434 1 85.75 729 ILE A CA 1
ATOM 5774 C C . ILE A 1 729 ? -22 -44.719 -6.34 1 85.75 729 ILE A C 1
ATOM 5776 O O . ILE A 1 729 ? -22.688 -43.719 -6.523 1 85.75 729 ILE A O 1
ATOM 5780 N N . ASN A 1 730 ? -21.422 -44.875 -5.242 1 84.19 730 ASN A N 1
ATOM 5781 C CA . ASN A 1 730 ? -21.5 -43.969 -4.113 1 84.19 730 ASN A CA 1
ATOM 5782 C C . ASN A 1 730 ? -20.203 -43.188 -3.914 1 84.19 730 ASN A C 1
ATOM 5784 O O . ASN A 1 730 ? -19.266 -43.719 -3.285 1 84.19 730 ASN A O 1
ATOM 5788 N N . PHE A 1 731 ? -20.219 -41.938 -4.281 1 83.25 731 PHE A N 1
ATOM 5789 C CA . PHE A 1 731 ? -19.031 -41.094 -4.172 1 83.25 731 PHE A CA 1
ATOM 5790 C C . PHE A 1 731 ? -18.812 -40.656 -2.729 1 83.25 731 PHE A C 1
ATOM 5792 O O . PHE A 1 731 ? -17.719 -40.188 -2.377 1 83.25 731 PHE A O 1
ATOM 5799 N N . GLN A 1 732 ? -19.859 -40.781 -1.872 1 79.06 732 GLN A N 1
ATOM 5800 C CA . GLN A 1 732 ? -19.781 -40.312 -0.498 1 79.06 732 GLN A CA 1
ATOM 5801 C C . GLN A 1 732 ? -19.469 -41.438 0.468 1 79.06 732 GLN A C 1
ATOM 5803 O O . GLN A 1 732 ? -19.438 -41.25 1.685 1 79.06 732 GLN A O 1
ATOM 5808 N N . GLU A 1 733 ? -19.156 -42.531 -0.195 1 81.69 733 GLU A N 1
ATOM 5809 C CA . GLU A 1 733 ? -18.844 -43.688 0.644 1 81.69 733 GLU A CA 1
ATOM 5810 C C . GLU A 1 733 ? -17.609 -43.438 1.499 1 81.69 733 GLU A C 1
ATOM 5812 O O . GLU A 1 733 ? -16.594 -42.938 1.002 1 81.69 733 GLU A O 1
ATOM 5817 N N . ARG A 1 734 ? -17.688 -43.656 2.859 1 80.62 734 ARG A N 1
ATOM 5818 C CA . ARG A 1 734 ? -16.578 -43.406 3.781 1 80.62 734 ARG A CA 1
ATOM 5819 C C . ARG A 1 734 ? -16.109 -44.719 4.434 1 80.62 734 ARG A C 1
ATOM 5821 O O . ARG A 1 734 ? -14.953 -44.844 4.828 1 80.62 734 ARG A O 1
ATOM 5828 N N . ASN A 1 735 ? -17.016 -45.688 4.52 1 79.25 735 ASN A N 1
ATOM 5829 C CA . ASN A 1 735 ? -16.766 -46.844 5.367 1 79.25 735 ASN A CA 1
ATOM 5830 C C . ASN A 1 735 ? -16.172 -48 4.574 1 79.25 735 ASN A C 1
ATOM 5832 O O . ASN A 1 735 ? -15.305 -48.719 5.074 1 79.25 735 ASN A O 1
ATOM 5836 N N . ASN A 1 736 ? -16.672 -48.188 3.42 1 84.19 736 ASN A N 1
ATOM 5837 C CA . ASN A 1 736 ? -16.188 -49.312 2.596 1 84.19 736 ASN A CA 1
ATOM 5838 C C . ASN A 1 736 ? -15.492 -48.812 1.335 1 84.19 736 ASN A C 1
ATOM 5840 O O . ASN A 1 736 ? -16.125 -48.688 0.279 1 84.19 736 ASN A O 1
ATOM 5844 N N . LEU A 1 737 ? -14.203 -48.688 1.438 1 87.75 737 LEU A N 1
ATOM 5845 C CA . LEU A 1 737 ? -13.461 -48.125 0.317 1 87.75 737 LEU A CA 1
ATOM 5846 C C . LEU A 1 737 ? -12.609 -49.188 -0.367 1 87.75 737 LEU A C 1
ATOM 5848 O O . LEU A 1 737 ? -11.742 -48.875 -1.176 1 87.75 737 LEU A O 1
ATOM 5852 N N . GLY A 1 738 ? -12.852 -50.438 -0.082 1 86 738 GLY A N 1
ATOM 5853 C CA . GLY A 1 738 ? -12.031 -51.531 -0.583 1 86 738 GLY A CA 1
ATOM 5854 C C . GLY A 1 738 ? -12.188 -51.75 -2.074 1 86 738 GLY A C 1
ATOM 5855 O O . GLY A 1 738 ? -11.328 -52.375 -2.709 1 86 738 GLY A O 1
ATOM 5856 N N . HIS A 1 739 ? -13.227 -51.281 -2.613 1 89.88 739 HIS A N 1
ATOM 5857 C CA . HIS A 1 739 ? -13.469 -51.469 -4.039 1 89.88 739 HIS A CA 1
ATOM 5858 C C . HIS A 1 739 ? -12.586 -50.562 -4.879 1 89.88 739 HIS A C 1
ATOM 5860 O O . HIS A 1 739 ? -12.43 -50.781 -6.082 1 89.88 739 HIS A O 1
ATOM 5866 N N . LEU A 1 740 ? -12.039 -49.531 -4.293 1 92.69 740 LEU A N 1
ATOM 5867 C CA . LEU A 1 740 ? -11.156 -48.625 -5.02 1 92.69 740 LEU A CA 1
ATOM 5868 C C . LEU A 1 740 ? -9.789 -49.25 -5.242 1 92.69 740 LEU A C 1
ATOM 5870 O O . LEU A 1 740 ? -9.273 -49.969 -4.375 1 92.69 740 LEU A O 1
ATOM 5874 N N . LYS A 1 741 ? -9.312 -49.062 -6.395 1 93.69 741 LYS A N 1
ATOM 5875 C CA . LYS A 1 741 ? -8 -49.562 -6.75 1 93.69 741 LYS A CA 1
ATOM 5876 C C . LYS A 1 741 ? -6.922 -48.5 -6.617 1 93.69 741 LYS A C 1
ATOM 5878 O O . LYS A 1 741 ? -7.109 -47.375 -7.066 1 93.69 741 LYS A O 1
ATOM 5883 N N . TYR A 1 742 ? -5.816 -48.938 -6.004 1 93.94 742 TYR A N 1
ATOM 5884 C CA . TYR A 1 742 ? -4.688 -48.031 -5.895 1 93.94 742 TYR A CA 1
ATOM 5885 C C . TYR A 1 742 ? -3.986 -47.875 -7.234 1 93.94 742 TYR A C 1
ATOM 5887 O O . TYR A 1 742 ? -3.492 -48.844 -7.809 1 93.94 742 TYR A O 1
ATOM 5895 N N . SER A 1 743 ? -3.926 -46.656 -7.812 1 94.38 743 SER A N 1
ATOM 5896 C CA . SER A 1 743 ? -3.354 -46.406 -9.133 1 94.38 743 SER A CA 1
ATOM 5897 C C . SER A 1 743 ? -1.911 -45.938 -9.023 1 94.38 743 SER A C 1
ATOM 5899 O O . SER A 1 743 ? -1.171 -45.938 -10.008 1 94.38 743 SER A O 1
ATOM 5901 N N . GLY A 1 744 ? -1.491 -45.5 -7.898 1 93.25 744 GLY A N 1
ATOM 5902 C CA . GLY A 1 744 ? -0.142 -45 -7.715 1 93.25 744 GLY A CA 1
ATOM 5903 C C . GLY A 1 744 ? -0.098 -43.688 -6.949 1 93.25 744 GLY A C 1
ATOM 5904 O O . GLY A 1 744 ? -1.107 -43.25 -6.391 1 93.25 744 GLY A O 1
ATOM 5905 N N . THR A 1 745 ? 1.069 -43.125 -6.863 1 92.56 745 THR A N 1
ATOM 5906 C CA . THR A 1 745 ? 1.238 -41.844 -6.148 1 92.56 745 THR A CA 1
ATOM 5907 C C . THR A 1 745 ? 1.274 -40.688 -7.125 1 92.56 745 THR A C 1
ATOM 5909 O O . THR A 1 745 ? 1.721 -40.812 -8.266 1 92.56 745 THR A O 1
ATOM 5912 N N . ALA A 1 746 ? 0.769 -39.562 -6.695 1 89.31 746 ALA A N 1
ATOM 5913 C CA . ALA A 1 746 ? 0.807 -38.375 -7.508 1 89.31 746 ALA A CA 1
ATOM 5914 C C . ALA A 1 746 ? 2.207 -37.75 -7.523 1 89.31 746 ALA A C 1
ATOM 5916 O O . ALA A 1 746 ? 2.586 -37.062 -8.477 1 89.31 746 ALA A O 1
ATOM 5917 N N . ASP A 1 747 ? 3.01 -38.031 -6.52 1 90.12 747 ASP A N 1
ATOM 5918 C CA . ASP A 1 747 ? 4.367 -37.5 -6.43 1 90.12 747 ASP A CA 1
ATOM 5919 C C . ASP A 1 747 ? 5.375 -38.469 -7.062 1 90.12 747 ASP A C 1
ATOM 5921 O O . ASP A 1 747 ? 5.277 -39.656 -6.887 1 90.12 747 ASP A O 1
ATOM 5925 N N . PRO A 1 748 ? 6.324 -37.875 -7.715 1 93.69 748 PRO A N 1
ATOM 5926 C CA . PRO A 1 748 ? 7.348 -38.719 -8.297 1 93.69 748 PRO A CA 1
ATOM 5927 C C . PRO A 1 748 ? 8.203 -39.438 -7.238 1 93.69 748 PRO A C 1
ATOM 5929 O O . PRO A 1 748 ? 8.484 -38.844 -6.188 1 93.69 748 PRO A O 1
ATOM 5932 N N . THR A 1 749 ? 8.641 -40.594 -7.5 1 95.31 749 THR A N 1
ATOM 5933 C CA . THR A 1 749 ? 9.477 -41.344 -6.586 1 95.31 749 THR A CA 1
ATOM 5934 C C . THR A 1 749 ? 10.945 -41.312 -7.02 1 95.31 749 THR A C 1
ATOM 5936 O O . THR A 1 749 ? 11.844 -41.438 -6.195 1 95.31 749 THR A O 1
ATOM 5939 N N . ASP A 1 750 ? 11.141 -41.188 -8.359 1 96.44 750 ASP A N 1
ATOM 5940 C CA . ASP A 1 750 ? 12.477 -41.094 -8.922 1 96.44 750 ASP A CA 1
ATOM 5941 C C . ASP A 1 750 ? 12.633 -39.812 -9.758 1 96.44 750 ASP A C 1
ATOM 5943 O O . ASP A 1 750 ? 11.844 -39.562 -10.672 1 96.44 750 ASP A O 1
ATOM 5947 N N . PHE A 1 751 ? 13.516 -39.062 -9.484 1 96.31 751 PHE A N 1
ATOM 5948 C CA . PHE A 1 751 ? 13.711 -37.844 -10.266 1 96.31 751 PHE A CA 1
ATOM 5949 C C . PHE A 1 751 ? 15.148 -37.344 -10.156 1 96.31 751 PHE A C 1
ATOM 5951 O O . PHE A 1 751 ? 15.891 -37.781 -9.273 1 96.31 751 PHE A O 1
ATOM 5958 N N . GLY A 1 752 ? 15.539 -36.5 -11.062 1 96.88 752 GLY A N 1
ATOM 5959 C CA . GLY A 1 752 ? 16.906 -36 -11.109 1 96.88 752 GLY A CA 1
ATOM 5960 C C . GLY A 1 752 ? 17.188 -35.156 -12.336 1 96.88 752 GLY A C 1
ATOM 5961 O O . GLY A 1 752 ? 16.266 -34.562 -12.914 1 96.88 752 GLY A O 1
ATOM 5962 N N . SER A 1 753 ? 18.484 -35 -12.586 1 98 753 SER A N 1
ATOM 5963 C CA . SER A 1 753 ? 18.891 -34.156 -13.711 1 98 753 SER A CA 1
ATOM 5964 C C . SER A 1 753 ? 20.203 -34.656 -14.312 1 98 753 SER A C 1
ATOM 5966 O O . SER A 1 753 ? 20.938 -35.438 -13.688 1 98 753 SER A O 1
ATOM 5968 N N . PHE A 1 754 ? 20.406 -34.312 -15.539 1 98.06 754 PHE A N 1
ATOM 5969 C CA . PHE A 1 754 ? 21.609 -34.594 -16.312 1 98.06 754 PHE A CA 1
ATOM 5970 C C . PHE A 1 754 ? 22.078 -33.344 -17.047 1 98.06 754 PHE A C 1
ATOM 5972 O O . PHE A 1 754 ? 21.406 -32.844 -17.953 1 98.06 754 PHE A O 1
ATOM 5979 N N . GLY A 1 755 ? 23.203 -32.812 -16.609 1 98.19 755 GLY A N 1
ATOM 5980 C CA . GLY A 1 755 ? 23.719 -31.578 -17.188 1 98.19 755 GLY A CA 1
ATOM 5981 C C . GLY A 1 755 ? 25.078 -31.75 -17.828 1 98.19 755 GLY A C 1
ATOM 5982 O O . GLY A 1 755 ? 25.922 -32.5 -17.328 1 98.19 755 GLY A O 1
ATOM 5983 N N . ASN A 1 756 ? 25.328 -31.094 -18.953 1 98.06 756 ASN A N 1
ATOM 5984 C CA . ASN A 1 756 ? 26.609 -31.031 -19.656 1 98.06 756 ASN A CA 1
ATOM 5985 C C . ASN A 1 756 ? 27.016 -29.594 -19.953 1 98.06 756 ASN A C 1
ATOM 5987 O O . ASN A 1 756 ? 26.188 -28.766 -20.328 1 98.06 756 ASN A O 1
ATOM 5991 N N . MET A 1 757 ? 28.25 -29.328 -19.703 1 97.94 757 MET A N 1
ATOM 5992 C CA . MET A 1 757 ? 28.828 -28.016 -19.984 1 97.94 757 MET A CA 1
ATOM 5993 C C . MET A 1 757 ? 30.062 -28.141 -20.875 1 97.94 757 MET A C 1
ATOM 5995 O O . MET A 1 757 ? 31.016 -28.844 -20.531 1 97.94 757 MET A O 1
ATOM 5999 N N . PHE A 1 758 ? 30.062 -27.531 -22.031 1 97.94 758 PHE A N 1
ATOM 6000 C CA . PHE A 1 758 ? 31.172 -27.484 -22.969 1 97.94 758 PHE A CA 1
ATOM 6001 C C . PHE A 1 758 ? 31.734 -26.062 -23.062 1 97.94 758 PHE A C 1
ATOM 6003 O O . PHE A 1 758 ? 30.984 -25.094 -23.156 1 97.94 758 PHE A O 1
ATOM 6010 N N . ARG A 1 759 ? 32.969 -25.969 -22.938 1 96.94 759 ARG A N 1
ATOM 6011 C CA . ARG A 1 759 ? 33.656 -24.688 -23.125 1 96.94 759 ARG A CA 1
ATOM 6012 C C . ARG A 1 759 ? 34.688 -24.781 -24.219 1 96.94 759 ARG A C 1
ATOM 6014 O O . ARG A 1 759 ? 35.531 -25.703 -24.234 1 96.94 759 ARG A O 1
ATOM 6021 N N . LEU A 1 760 ? 34.625 -23.984 -25.203 1 95.31 760 LEU A N 1
ATOM 6022 C CA . LEU A 1 760 ? 35.562 -23.906 -26.297 1 95.31 760 LEU A CA 1
ATOM 6023 C C . LEU A 1 760 ? 35.969 -22.469 -26.578 1 95.31 760 LEU A C 1
ATOM 6025 O O . LEU A 1 760 ? 35.188 -21.688 -27.094 1 95.31 760 LEU A O 1
ATOM 6029 N N . TYR A 1 761 ? 37.219 -22.031 -26.219 1 89.75 761 TYR A N 1
ATOM 6030 C CA . TYR A 1 761 ? 37.688 -20.641 -26.328 1 89.75 761 TYR A CA 1
ATOM 6031 C C . TYR A 1 761 ? 36.75 -19.688 -25.625 1 89.75 761 TYR A C 1
ATOM 6033 O O . TYR A 1 761 ? 36.5 -19.828 -24.422 1 89.75 761 TYR A O 1
ATOM 6041 N N . GLY A 1 762 ? 36.062 -18.859 -26.234 1 90.38 762 GLY A N 1
ATOM 6042 C CA . GLY A 1 762 ? 35.125 -17.906 -25.625 1 90.38 762 GLY A CA 1
ATOM 6043 C C . GLY A 1 762 ? 33.688 -18.391 -25.609 1 90.38 762 GLY A C 1
ATOM 6044 O O . GLY A 1 762 ? 32.844 -17.766 -24.984 1 90.38 762 GLY A O 1
ATOM 6045 N N . PHE A 1 763 ? 33.438 -19.594 -26.141 1 96.5 763 PHE A N 1
ATOM 6046 C CA . PHE A 1 763 ? 32.094 -20.141 -26.234 1 96.5 763 PHE A CA 1
ATOM 6047 C C . PHE A 1 763 ? 31.828 -21.094 -25.094 1 96.5 763 PHE A C 1
ATOM 6049 O O . PHE A 1 763 ? 32.688 -21.875 -24.703 1 96.5 763 PHE A O 1
ATOM 6056 N N . LYS A 1 764 ? 30.734 -20.969 -24.484 1 97.19 764 LYS A N 1
ATOM 6057 C CA . LYS A 1 764 ? 30.234 -21.891 -23.469 1 97.19 764 LYS A CA 1
ATOM 6058 C C . LYS A 1 764 ? 28.859 -22.453 -23.844 1 97.19 764 LYS A C 1
ATOM 6060 O O . LYS A 1 764 ? 27.906 -21.688 -24.047 1 97.19 764 LYS A O 1
ATOM 6065 N N . LEU A 1 765 ? 28.734 -23.734 -24 1 97.88 765 LEU A N 1
ATOM 6066 C CA . LEU A 1 765 ? 27.469 -24.406 -24.312 1 97.88 765 LEU A CA 1
ATOM 6067 C C . LEU A 1 765 ? 26.984 -25.234 -23.141 1 97.88 765 LEU A C 1
ATOM 6069 O O . LEU A 1 765 ? 27.703 -26.094 -22.641 1 97.88 765 LEU A O 1
ATOM 6073 N N . ASN A 1 766 ? 25.859 -24.938 -22.656 1 98.06 766 ASN A N 1
ATOM 6074 C CA . ASN A 1 766 ? 25.234 -25.672 -21.547 1 98.06 766 ASN A CA 1
ATOM 6075 C C . ASN A 1 766 ? 23.984 -26.422 -22 1 98.06 766 ASN A C 1
ATOM 6077 O O . ASN A 1 766 ? 23.109 -25.844 -22.641 1 98.06 766 ASN A O 1
ATOM 6081 N N . VAL A 1 767 ? 23.906 -27.656 -21.734 1 98 767 VAL A N 1
ATOM 6082 C CA . VAL A 1 767 ? 22.766 -28.5 -22.016 1 98 767 VAL A CA 1
ATOM 6083 C C . VAL A 1 767 ? 22.266 -29.156 -20.719 1 98 767 VAL A C 1
ATOM 6085 O O . VAL A 1 767 ? 22.969 -29.938 -20.109 1 98 767 VAL A O 1
ATOM 6088 N N . PHE A 1 768 ? 21.047 -28.859 -20.328 1 97.81 768 PHE A N 1
ATOM 6089 C CA . PHE A 1 768 ? 20.516 -29.297 -19.047 1 97.81 768 PHE A CA 1
ATOM 6090 C C . PHE A 1 768 ? 19.219 -30.078 -19.25 1 97.81 768 PHE A C 1
ATOM 6092 O O . PHE A 1 768 ? 18.219 -29.516 -19.734 1 97.81 768 PHE A O 1
ATOM 6099 N N . ILE A 1 769 ? 19.188 -31.328 -18.844 1 97.94 769 ILE A N 1
ATOM 6100 C CA . ILE A 1 769 ? 18.047 -32.219 -18.984 1 97.94 769 ILE A CA 1
ATOM 6101 C C . ILE A 1 769 ? 17.531 -32.625 -17.609 1 97.94 769 ILE A C 1
ATOM 6103 O O . ILE A 1 769 ? 18.328 -32.906 -16.688 1 97.94 769 ILE A O 1
ATOM 6107 N N . THR A 1 770 ? 16.219 -32.719 -17.422 1 97.06 770 THR A N 1
ATOM 6108 C CA . THR A 1 770 ? 15.617 -33.219 -16.188 1 97.06 770 THR A CA 1
ATOM 6109 C C . THR A 1 770 ? 14.734 -34.438 -16.469 1 97.06 770 THR A C 1
ATOM 6111 O O . THR A 1 770 ? 14.266 -34.625 -17.594 1 97.06 770 THR A O 1
ATOM 6114 N N . TYR A 1 771 ? 14.555 -35.312 -15.492 1 96.69 771 TYR A N 1
ATOM 6115 C CA . TYR A 1 771 ? 13.695 -36.5 -15.648 1 96.69 771 TYR A CA 1
ATOM 6116 C C . TYR A 1 771 ? 12.945 -36.781 -14.352 1 96.69 771 TYR A C 1
ATOM 6118 O O . TYR A 1 771 ? 13.391 -36.406 -13.266 1 96.69 771 TYR A O 1
ATOM 6126 N N . SER A 1 772 ? 11.789 -37.344 -14.391 1 95.81 772 SER A N 1
ATOM 6127 C CA . SER A 1 772 ? 10.922 -37.719 -13.289 1 95.81 772 SER A CA 1
ATOM 6128 C C . SER A 1 772 ? 10.133 -39 -13.617 1 95.81 772 SER A C 1
ATOM 6130 O O . SER A 1 772 ? 9.547 -39.094 -14.703 1 95.81 772 SER A O 1
ATOM 6132 N N . PHE A 1 773 ? 10.148 -39.938 -12.688 1 95.44 773 PHE A N 1
ATOM 6133 C CA . PHE A 1 773 ? 9.508 -41.219 -12.914 1 95.44 773 PHE A CA 1
ATOM 6134 C C . PHE A 1 773 ? 8.75 -41.688 -11.664 1 95.44 773 PHE A C 1
ATOM 6136 O O . PHE A 1 773 ? 8.984 -41.188 -10.57 1 95.44 773 PHE A O 1
ATOM 6143 N N . GLY A 1 774 ? 7.801 -42.594 -11.914 1 94 774 GLY A N 1
ATOM 6144 C CA . GLY A 1 774 ? 7.215 -43.344 -10.82 1 94 774 GLY A CA 1
ATOM 6145 C C . GLY A 1 774 ? 5.844 -42.844 -10.414 1 94 774 GLY A C 1
ATOM 6146 O O . GLY A 1 774 ? 5.102 -43.531 -9.719 1 94 774 GLY A O 1
ATOM 6147 N N . ASN A 1 775 ? 5.441 -41.656 -10.742 1 93.19 775 ASN A N 1
ATOM 6148 C CA . ASN A 1 775 ? 4.133 -41.156 -10.359 1 93.19 775 ASN A CA 1
ATOM 6149 C C . ASN A 1 775 ? 3.086 -41.406 -11.438 1 93.19 775 ASN A C 1
ATOM 6151 O O . ASN A 1 775 ? 3.416 -41.906 -12.516 1 93.19 775 ASN A O 1
ATOM 6155 N N . VAL A 1 776 ? 1.856 -41.156 -11.094 1 92.56 776 VAL A N 1
ATOM 6156 C CA . VAL A 1 776 ? 0.76 -41.281 -12.047 1 92.56 776 VAL A CA 1
ATOM 6157 C C . VAL A 1 776 ? -0.022 -39.969 -12.117 1 92.56 776 VAL A C 1
ATOM 6159 O O . VAL A 1 776 ? 0.047 -39.156 -11.195 1 92.56 776 VAL A O 1
ATOM 6162 N N . ILE A 1 777 ? -0.676 -39.781 -13.273 1 90.44 777 ILE A N 1
ATOM 6163 C CA . ILE A 1 777 ? -1.458 -38.562 -13.492 1 90.44 777 ILE A CA 1
ATOM 6164 C C . ILE A 1 777 ? -2.883 -38.938 -13.898 1 90.44 777 ILE A C 1
ATOM 6166 O O . ILE A 1 777 ? -3.084 -39.781 -14.773 1 90.44 777 ILE A O 1
ATOM 6170 N N . ARG A 1 778 ? -3.828 -38.375 -13.164 1 89.06 778 ARG A N 1
ATOM 6171 C CA . ARG A 1 778 ? -5.219 -38.5 -13.578 1 89.06 778 ARG A CA 1
ATOM 6172 C C . ARG A 1 778 ? -5.52 -37.594 -14.766 1 89.06 778 ARG A C 1
ATOM 6174 O O . ARG A 1 778 ? -5.246 -36.406 -14.719 1 89.06 778 ARG A O 1
ATOM 6181 N N . LEU A 1 779 ? -6.07 -38.156 -15.789 1 87.5 779 LEU A N 1
ATOM 6182 C CA . LEU A 1 779 ? -6.406 -37.375 -16.969 1 87.5 779 LEU A CA 1
ATOM 6183 C C . LEU A 1 779 ? -7.578 -36.438 -16.688 1 87.5 779 LEU A C 1
ATOM 6185 O O . LEU A 1 779 ? -8.367 -36.688 -15.773 1 87.5 779 LEU A O 1
ATOM 6189 N N . ASP A 1 780 ? -7.73 -35.406 -17.438 1 81.44 780 ASP A N 1
ATOM 6190 C CA . ASP A 1 780 ? -8.781 -34.406 -17.234 1 81.44 780 ASP A CA 1
ATOM 6191 C C . ASP A 1 780 ? -10.164 -35.031 -17.328 1 81.44 780 ASP A C 1
ATOM 6193 O O . ASP A 1 780 ? -10.414 -35.875 -18.219 1 81.44 780 ASP A O 1
ATOM 6197 N N . PRO A 1 781 ? -11.094 -34.719 -16.406 1 83.62 781 PRO A N 1
ATOM 6198 C CA . PRO A 1 781 ? -12.453 -35.25 -16.438 1 83.62 781 PRO A CA 1
ATOM 6199 C C . PRO A 1 781 ? -13.328 -34.594 -17.5 1 83.62 781 PRO A C 1
ATOM 6201 O O . PRO A 1 781 ? -14.117 -33.688 -17.203 1 83.62 781 PRO A O 1
ATOM 6204 N N . VAL A 1 782 ? -13.414 -35.125 -18.656 1 85.88 782 VAL A N 1
ATOM 6205 C CA . VAL A 1 782 ? -14.086 -34.469 -19.766 1 85.88 782 VAL A CA 1
ATOM 6206 C C . VAL A 1 782 ? -15.344 -35.25 -20.141 1 85.88 782 VAL A C 1
ATOM 6208 O O . VAL A 1 782 ? -16.125 -34.781 -20.984 1 85.88 782 VAL A O 1
ATOM 6211 N N . PHE A 1 783 ? -15.633 -36.406 -19.594 1 90.31 783 PHE A N 1
ATOM 6212 C CA . PHE A 1 783 ? -16.781 -37.219 -19.969 1 90.31 783 PHE A CA 1
ATOM 6213 C C . PHE A 1 783 ? -17.984 -36.875 -19.078 1 90.31 783 PHE A C 1
ATOM 6215 O O . PHE A 1 783 ? -17.844 -36.75 -17.859 1 90.31 783 PHE A O 1
ATOM 6222 N N . SER A 1 784 ? -19.062 -36.719 -19.719 1 90.5 784 SER A N 1
ATOM 6223 C CA . SER A 1 784 ? -20.297 -36.344 -19.031 1 90.5 784 SER A CA 1
ATOM 6224 C C . SER A 1 784 ? -21.5 -37 -19.688 1 90.5 784 SER A C 1
ATOM 6226 O O . SER A 1 784 ? -21.406 -37.562 -20.797 1 90.5 784 SER A O 1
ATOM 6228 N N . GLU A 1 785 ? -22.625 -36.938 -18.922 1 89.31 785 GLU A N 1
ATOM 6229 C CA . GLU A 1 785 ? -23.859 -37.5 -19.469 1 89.31 785 GLU A CA 1
ATOM 6230 C C . GLU A 1 785 ? -24.422 -36.594 -20.547 1 89.31 785 GLU A C 1
ATOM 6232 O O . GLU A 1 785 ? -25.203 -37.031 -21.406 1 89.31 785 GLU A O 1
ATOM 6237 N N . SER A 1 786 ? -24.109 -35.375 -20.422 1 88.62 786 SER A N 1
ATOM 6238 C CA . SER A 1 786 ? -24.547 -34.406 -21.422 1 88.62 786 SER A CA 1
ATOM 6239 C C . SER A 1 786 ? -23.469 -33.344 -21.672 1 88.62 786 SER A C 1
ATOM 6241 O O . SER A 1 786 ? -22.656 -33.062 -20.797 1 88.62 786 SER A O 1
ATOM 6243 N N . TYR A 1 787 ? -23.5 -32.875 -22.922 1 89.5 787 TYR A N 1
ATOM 6244 C CA . TYR A 1 787 ? -22.5 -31.906 -23.328 1 89.5 787 TYR A CA 1
ATOM 6245 C C . TYR A 1 787 ? -23.172 -30.688 -23.953 1 89.5 787 TYR A C 1
ATOM 6247 O O . TYR A 1 787 ? -24.297 -30.766 -24.453 1 89.5 787 TYR A O 1
ATOM 6255 N N . SER A 1 788 ? -22.516 -29.531 -23.859 1 89 788 SER A N 1
ATOM 6256 C CA . SER A 1 788 ? -22.906 -28.344 -24.609 1 89 788 SER A CA 1
ATOM 6257 C C . SER A 1 788 ? -22.172 -28.266 -25.938 1 89 788 SER A C 1
ATOM 6259 O O . SER A 1 788 ? -21.156 -28.953 -26.141 1 89 788 SER A O 1
ATOM 6261 N N . ASP A 1 789 ? -22.688 -27.484 -26.812 1 93.81 789 ASP A N 1
ATOM 6262 C CA . ASP A 1 789 ? -22.016 -27.312 -28.094 1 93.81 789 ASP A CA 1
ATOM 6263 C C . ASP A 1 789 ? -20.969 -26.203 -28 1 93.81 789 ASP A C 1
ATOM 6265 O O . ASP A 1 789 ? -20.656 -25.547 -29 1 93.81 789 ASP A O 1
ATOM 6269 N N . LEU A 1 790 ? -20.484 -25.938 -26.766 1 92.75 790 LEU A N 1
ATOM 6270 C CA . LEU A 1 790 ? -19.438 -24.938 -26.547 1 92.75 790 LEU A CA 1
ATOM 6271 C C . LEU A 1 790 ? -18.078 -25.625 -26.328 1 92.75 790 LEU A C 1
ATOM 6273 O O . LEU A 1 790 ? -17.031 -25.016 -26.578 1 92.75 790 LEU A O 1
ATOM 6277 N N . LEU A 1 791 ? -18.125 -26.797 -25.922 1 89.88 791 LEU A N 1
ATOM 6278 C CA . LEU A 1 791 ? -16.922 -27.422 -25.344 1 89.88 791 LEU A CA 1
ATOM 6279 C C . LEU A 1 791 ? -16.172 -28.219 -26.406 1 89.88 791 LEU A C 1
ATOM 6281 O O . LEU A 1 791 ? -16.781 -28.766 -27.328 1 89.88 791 LEU A O 1
ATOM 6285 N N . SER A 1 792 ? -14.867 -28.219 -26.234 1 91.62 792 SER A N 1
ATOM 6286 C CA . SER A 1 792 ? -14.023 -29.078 -27.047 1 91.62 792 SER A CA 1
ATOM 6287 C C . SER A 1 792 ? -13.93 -30.484 -26.469 1 91.62 792 SER A C 1
ATOM 6289 O O . SER A 1 792 ? -13.945 -30.656 -25.25 1 91.62 792 SER A O 1
ATOM 6291 N N . MET A 1 793 ? -13.891 -31.422 -27.328 1 92.94 793 MET A N 1
ATOM 6292 C CA . MET A 1 793 ? -13.734 -32.812 -26.891 1 92.94 793 MET A CA 1
ATOM 6293 C C . MET A 1 793 ? -12.391 -33.375 -27.344 1 92.94 793 MET A C 1
ATOM 6295 O O . MET A 1 793 ? -11.82 -32.906 -28.328 1 92.94 793 MET A O 1
ATOM 6299 N N . PRO A 1 794 ? -11.852 -34.281 -26.578 1 91.88 794 PRO A N 1
ATOM 6300 C CA . PRO A 1 794 ? -10.609 -34.906 -27.016 1 91.88 794 PRO A CA 1
ATOM 6301 C C . PRO A 1 794 ? -10.805 -35.844 -28.219 1 91.88 794 PRO A C 1
ATOM 6303 O O . PRO A 1 794 ? -11.93 -36.219 -28.531 1 91.88 794 PRO A O 1
ATOM 6306 N N . ARG A 1 795 ? -9.734 -36.219 -28.797 1 92.06 795 ARG A N 1
ATOM 6307 C CA . ARG A 1 795 ? -9.766 -37.031 -30.016 1 92.06 795 ARG A CA 1
ATOM 6308 C C . ARG A 1 795 ? -10.25 -38.438 -29.703 1 92.06 795 ARG A C 1
ATOM 6310 O O . ARG A 1 795 ? -10.688 -39.156 -30.609 1 92.06 795 ARG A O 1
ATOM 6317 N N . GLU A 1 796 ? -10.25 -38.812 -28.469 1 90.5 796 GLU A N 1
ATOM 6318 C CA . GLU A 1 796 ? -10.734 -40.125 -28.078 1 90.5 796 GLU A CA 1
ATOM 6319 C C . GLU A 1 796 ? -12.195 -40.312 -28.469 1 90.5 796 GLU A C 1
ATOM 6321 O O . GLU A 1 796 ? -12.633 -41.438 -28.703 1 90.5 796 GLU A O 1
ATOM 6326 N N . PHE A 1 797 ? -12.914 -39.281 -28.562 1 93.69 797 PHE A N 1
ATOM 6327 C CA . PHE A 1 797 ? -14.328 -39.344 -28.891 1 93.69 797 PHE A CA 1
ATOM 6328 C C . PHE A 1 797 ? -14.523 -39.906 -30.297 1 93.69 797 PHE A C 1
ATOM 6330 O O . PHE A 1 797 ? -15.625 -40.312 -30.672 1 93.69 797 PHE A O 1
ATOM 6337 N N . ARG A 1 798 ? -13.484 -39.906 -31.078 1 91.56 798 ARG A N 1
ATOM 6338 C CA . ARG A 1 798 ? -13.562 -40.531 -32.406 1 91.56 798 ARG A CA 1
ATOM 6339 C C . ARG A 1 798 ? -13.844 -42 -32.312 1 91.56 798 ARG A C 1
ATOM 6341 O O . ARG A 1 798 ? -14.461 -42.594 -33.188 1 91.56 798 ARG A O 1
ATOM 6348 N N . ASN A 1 799 ? -13.367 -42.531 -31.219 1 92 799 ASN A N 1
ATOM 6349 C CA . ASN A 1 799 ? -13.516 -43.969 -31.031 1 92 799 ASN A CA 1
ATOM 6350 C C . ASN A 1 799 ? -14.594 -44.281 -30 1 92 799 ASN A C 1
ATOM 6352 O O . ASN A 1 799 ? -14.492 -45.281 -29.266 1 92 799 ASN A O 1
ATOM 6356 N N . ARG A 1 800 ? -15.555 -43.438 -29.922 1 95.19 800 ARG A N 1
ATOM 6357 C CA . ARG A 1 800 ? -16.625 -43.656 -28.953 1 95.19 800 ARG A CA 1
ATOM 6358 C C . ARG A 1 800 ? -17.516 -44.812 -29.375 1 95.19 800 ARG A C 1
ATOM 6360 O O . ARG A 1 800 ? -17.547 -45.188 -30.547 1 95.19 800 ARG A O 1
ATOM 6367 N N . TRP A 1 801 ? -18.25 -45.344 -28.359 1 96.12 801 TRP A N 1
ATOM 6368 C CA . TRP A 1 801 ? -19.234 -46.375 -28.625 1 96.12 801 TRP A CA 1
ATOM 6369 C C . TRP A 1 801 ? -20.391 -45.844 -29.469 1 96.12 801 TRP A C 1
ATOM 6371 O O . TRP A 1 801 ? -20.969 -44.812 -29.125 1 96.12 801 TRP A O 1
ATOM 6381 N N . MET A 1 802 ? -20.75 -46.5 -30.547 1 92.62 802 MET A N 1
ATOM 6382 C CA . MET A 1 802 ? -21.812 -46 -31.438 1 92.62 802 MET A CA 1
ATOM 6383 C C . MET A 1 802 ? -22.891 -47.062 -31.641 1 92.62 802 MET A C 1
ATOM 6385 O O . MET A 1 802 ? -24.062 -46.75 -31.781 1 92.62 802 MET A O 1
ATOM 6389 N N . ARG A 1 803 ? -22.453 -48.344 -31.672 1 92.06 803 ARG A N 1
ATOM 6390 C CA . ARG A 1 803 ? -23.391 -49.438 -31.906 1 92.06 803 ARG A CA 1
ATOM 6391 C C . ARG A 1 803 ? -23.062 -50.656 -31.047 1 92.06 803 ARG A C 1
ATOM 6393 O O . ARG A 1 803 ? -21.906 -50.844 -30.641 1 92.06 803 ARG A O 1
ATOM 6400 N N . PRO A 1 804 ? -24.141 -51.406 -30.828 1 92.69 804 PRO A N 1
ATOM 6401 C CA . PRO A 1 804 ? -23.859 -52.625 -30.047 1 92.69 804 PRO A CA 1
ATOM 6402 C C . PRO A 1 804 ? -22.734 -53.469 -30.656 1 92.69 804 PRO A C 1
ATOM 6404 O O . PRO A 1 804 ? -22.688 -53.656 -31.875 1 92.69 804 PRO A O 1
ATOM 6407 N N . GLY A 1 805 ? -21.844 -53.906 -29.875 1 93.44 805 GLY A N 1
ATOM 6408 C CA . GLY A 1 805 ? -20.672 -54.625 -30.328 1 93.44 805 GLY A CA 1
ATOM 6409 C C . GLY A 1 805 ? -19.391 -53.844 -30.172 1 93.44 805 GLY A C 1
ATOM 6410 O O . GLY A 1 805 ? -18.297 -54.406 -30.062 1 93.44 805 GLY A O 1
ATOM 6411 N N . ASP A 1 806 ? -19.547 -52.531 -30.125 1 94.44 806 ASP A N 1
ATOM 6412 C CA . ASP A 1 806 ? -18.391 -51.656 -30.016 1 94.44 806 ASP A CA 1
ATOM 6413 C C . ASP A 1 806 ? -17.734 -51.781 -28.641 1 94.44 806 ASP A C 1
ATOM 6415 O O . ASP A 1 806 ? -16.562 -51.438 -28.469 1 94.44 806 ASP A O 1
ATOM 6419 N N . GLU A 1 807 ? -18.453 -52.188 -27.672 1 93.75 807 GLU A N 1
ATOM 6420 C CA . GLU A 1 807 ? -17.938 -52.312 -26.312 1 93.75 807 GLU A CA 1
ATOM 6421 C C . GLU A 1 807 ? -16.75 -53.281 -26.25 1 93.75 807 GLU A C 1
ATOM 6423 O O . GLU A 1 807 ? -15.969 -53.25 -25.312 1 93.75 807 GLU A O 1
ATOM 6428 N N . ASN A 1 808 ? -16.609 -54.125 -27.312 1 92.38 808 ASN A N 1
ATOM 6429 C CA . ASN A 1 808 ? -15.508 -55.094 -27.375 1 92.38 808 ASN A CA 1
ATOM 6430 C C . ASN A 1 808 ? -14.25 -54.469 -27.969 1 92.38 808 ASN A C 1
ATOM 6432 O O . ASN A 1 808 ? -13.164 -55.031 -27.859 1 92.38 808 ASN A O 1
ATOM 6436 N N . HIS A 1 809 ? -14.438 -53.281 -28.469 1 92.31 809 HIS A N 1
ATOM 6437 C CA . HIS A 1 809 ? -13.305 -52.719 -29.188 1 92.31 809 HIS A CA 1
ATOM 6438 C C . HIS A 1 809 ? -12.93 -51.344 -28.625 1 92.31 809 HIS A C 1
ATOM 6440 O O . HIS A 1 809 ? -11.844 -50.844 -28.906 1 92.31 809 HIS A O 1
ATOM 6446 N N . THR A 1 810 ? -13.828 -50.719 -27.891 1 94.69 810 THR A N 1
ATOM 6447 C CA . THR A 1 810 ? -13.516 -49.406 -27.359 1 94.69 810 THR A CA 1
ATOM 6448 C C . THR A 1 810 ? -13.906 -49.312 -25.875 1 94.69 810 THR A C 1
ATOM 6450 O O . THR A 1 810 ? -14.781 -50.062 -25.422 1 94.69 810 THR A O 1
ATOM 6453 N N . ASP A 1 811 ? -13.211 -48.5 -25.203 1 94.19 811 ASP A N 1
ATOM 6454 C CA . ASP A 1 811 ? -13.555 -48.25 -23.812 1 94.19 811 ASP A CA 1
ATOM 6455 C C . ASP A 1 811 ? -14.086 -46.812 -23.641 1 94.19 811 ASP A C 1
ATOM 6457 O O . ASP A 1 811 ? -14.211 -46.344 -22.516 1 94.19 811 ASP A O 1
ATOM 6461 N N . ILE A 1 812 ? -14.281 -46.094 -24.766 1 95.88 812 ILE A N 1
ATOM 6462 C CA . ILE A 1 812 ? -14.836 -44.75 -24.703 1 95.88 812 ILE A CA 1
ATOM 6463 C C . ILE A 1 812 ? -16.359 -44.844 -24.688 1 95.88 812 ILE A C 1
ATOM 6465 O O . ILE A 1 812 ? -16.984 -45.344 -25.625 1 95.88 812 ILE A O 1
ATOM 6469 N N . PRO A 1 813 ? -16.969 -44.25 -23.672 1 96 813 PRO A N 1
ATOM 6470 C CA . PRO A 1 813 ? -18.406 -44.406 -23.5 1 96 813 PRO A CA 1
ATOM 6471 C C . PRO A 1 813 ? -19.219 -43.75 -24.609 1 96 813 PRO A C 1
ATOM 6473 O O . PRO A 1 813 ? -18.688 -42.875 -25.328 1 96 813 PRO A O 1
ATOM 6476 N N . VAL A 1 814 ? -20.5 -44.125 -24.625 1 95.31 814 VAL A N 1
ATOM 6477 C CA . VAL A 1 814 ? -21.438 -43.594 -25.594 1 95.31 814 VAL A CA 1
ATOM 6478 C C . VAL A 1 814 ? -21.812 -42.156 -25.219 1 95.31 814 VAL A C 1
ATOM 6480 O O . VAL A 1 814 ? -21.766 -41.781 -24.047 1 95.31 814 VAL A O 1
ATOM 6483 N N . ILE A 1 815 ? -22.094 -41.312 -26.234 1 94.62 815 ILE A N 1
ATOM 6484 C CA . ILE A 1 815 ? -22.859 -40.125 -25.969 1 94.62 815 ILE A CA 1
ATOM 6485 C C . ILE A 1 815 ? -24.328 -40.469 -25.734 1 94.62 815 ILE A C 1
ATOM 6487 O O . ILE A 1 815 ? -25.031 -40.875 -26.656 1 94.62 815 ILE A O 1
ATOM 6491 N N . ALA A 1 816 ? -24.734 -40.281 -24.531 1 93.94 816 ALA A N 1
ATOM 6492 C CA . ALA A 1 816 ? -26.078 -40.75 -24.141 1 93.94 816 ALA A CA 1
ATOM 6493 C C . ALA A 1 816 ? -27.156 -39.938 -24.844 1 93.94 816 ALA A C 1
ATOM 6495 O O . ALA A 1 816 ? -26.984 -38.719 -25.078 1 93.94 816 ALA A O 1
ATOM 6496 N N . ASN A 1 817 ? -28.25 -40.531 -25.188 1 91.81 817 ASN A N 1
ATOM 6497 C CA . ASN A 1 817 ? -29.391 -39.781 -25.703 1 91.81 817 ASN A CA 1
ATOM 6498 C C . ASN A 1 817 ? -30.25 -39.219 -24.578 1 91.81 817 ASN A C 1
ATOM 6500 O O . ASN A 1 817 ? -30.172 -39.688 -23.438 1 91.81 817 ASN A O 1
ATOM 6504 N N . LYS A 1 818 ? -31.031 -38.281 -24.922 1 89.62 818 LYS A N 1
ATOM 6505 C CA . LYS A 1 818 ? -31.844 -37.562 -23.938 1 89.62 818 LYS A CA 1
ATOM 6506 C C . LYS A 1 818 ? -32.781 -38.531 -23.203 1 89.62 818 LYS A C 1
ATOM 6508 O O . LYS A 1 818 ? -33.031 -38.375 -22.016 1 89.62 818 LYS A O 1
ATOM 6513 N N . ARG A 1 819 ? -33.25 -39.562 -23.844 1 88.44 819 ARG A N 1
ATOM 6514 C CA . ARG A 1 819 ? -34.156 -40.531 -23.266 1 88.44 819 ARG A CA 1
ATOM 6515 C C . ARG A 1 819 ? -33.438 -41.375 -22.234 1 88.44 819 ARG A C 1
ATOM 6517 O O . ARG A 1 819 ? -34 -41.719 -21.188 1 88.44 819 ARG A O 1
ATOM 6524 N N . GLN A 1 820 ? -32.219 -41.719 -22.578 1 88.56 820 GLN A N 1
ATOM 6525 C CA . GLN A 1 820 ? -31.438 -42.5 -21.641 1 88.56 820 GLN A CA 1
ATOM 6526 C C . GLN A 1 820 ? -31.203 -41.75 -20.344 1 88.56 820 GLN A C 1
ATOM 6528 O O . GLN A 1 820 ? -31.297 -42.312 -19.25 1 88.56 820 GLN A O 1
ATOM 6533 N N . VAL A 1 821 ? -30.906 -40.469 -20.438 1 89.06 821 VAL A N 1
ATOM 6534 C CA . VAL A 1 821 ? -30.625 -39.625 -19.281 1 89.06 821 VAL A CA 1
ATOM 6535 C C . VAL A 1 821 ? -31.891 -39.469 -18.453 1 89.06 821 VAL A C 1
ATOM 6537 O O . VAL A 1 821 ? -31.828 -39.469 -17.219 1 89.06 821 VAL A O 1
ATOM 6540 N N . LYS A 1 822 ? -33.062 -39.375 -19.094 1 86.12 822 LYS A N 1
ATOM 6541 C CA . LYS A 1 822 ? -34.312 -39.219 -18.391 1 86.12 822 LYS A CA 1
ATOM 6542 C C . LYS A 1 822 ? -34.719 -40.531 -17.703 1 86.12 822 LYS A C 1
ATOM 6544 O O . LYS A 1 822 ? -35.312 -40.5 -16.625 1 86.12 822 LYS A O 1
ATOM 6549 N N . LYS A 1 823 ? -34.312 -41.562 -18.297 1 84.62 823 LYS A N 1
ATOM 6550 C CA . LYS A 1 823 ? -34.688 -42.875 -17.781 1 84.62 823 LYS A CA 1
ATOM 6551 C C . LYS A 1 823 ? -33.812 -43.25 -16.562 1 84.62 823 LYS A C 1
ATOM 6553 O O . LYS A 1 823 ? -34.312 -43.906 -15.625 1 84.62 823 LYS A O 1
ATOM 6558 N N . ASP A 1 824 ? -32.594 -42.875 -16.688 1 85.88 824 ASP A N 1
ATOM 6559 C CA . ASP A 1 824 ? -31.656 -43.188 -15.602 1 85.88 824 ASP A CA 1
ATOM 6560 C C . ASP A 1 824 ? -31.062 -41.906 -15 1 85.88 824 ASP A C 1
ATOM 6562 O O . ASP A 1 824 ? -30.062 -41.406 -15.492 1 85.88 824 ASP A O 1
ATOM 6566 N N . ASN A 1 825 ? -31.594 -41.625 -13.875 1 78.94 825 ASN A N 1
ATOM 6567 C CA . ASN A 1 825 ? -31.203 -40.406 -13.219 1 78.94 825 ASN A CA 1
ATOM 6568 C C . ASN A 1 825 ? -29.781 -40.5 -12.641 1 78.94 825 ASN A C 1
ATOM 6570 O O . ASN A 1 825 ? -29.203 -39.5 -12.227 1 78.94 825 ASN A O 1
ATOM 6574 N N . TYR A 1 826 ? -29.234 -41.656 -12.719 1 82.5 826 TYR A N 1
ATOM 6575 C CA . TYR A 1 826 ? -27.922 -41.844 -12.102 1 82.5 826 TYR A CA 1
ATOM 6576 C C . TYR A 1 826 ? -26.828 -41.938 -13.156 1 82.5 826 TYR A C 1
ATOM 6578 O O . TYR A 1 826 ? -25.672 -42.219 -12.844 1 82.5 826 TYR A O 1
ATOM 6586 N N . LEU A 1 827 ? -27.156 -41.688 -14.359 1 88.38 827 LEU A N 1
ATOM 6587 C CA . LEU A 1 827 ? -26.188 -41.781 -15.445 1 88.38 827 LEU A CA 1
ATOM 6588 C C . LEU A 1 827 ? -25.031 -40.812 -15.219 1 88.38 827 LEU A C 1
ATOM 6590 O O . LEU A 1 827 ? -23.906 -41.094 -15.609 1 88.38 827 LEU A O 1
ATOM 6594 N N . SER A 1 828 ? -25.297 -39.656 -14.648 1 88.19 828 SER A N 1
ATOM 6595 C CA . SER A 1 828 ? -24.25 -38.688 -14.336 1 88.19 828 SER A CA 1
ATOM 6596 C C . SER A 1 828 ? -23.172 -39.281 -13.438 1 88.19 828 SER A C 1
ATOM 6598 O O . SER A 1 828 ? -21.984 -39.031 -13.617 1 88.19 828 SER A O 1
ATOM 6600 N N . ARG A 1 829 ? -23.531 -40.125 -12.555 1 87.75 829 ARG A N 1
ATOM 6601 C CA . ARG A 1 829 ? -22.594 -40.781 -11.648 1 87.75 829 ARG A CA 1
ATOM 6602 C C . ARG A 1 829 ? -21.703 -41.781 -12.406 1 87.75 829 ARG A C 1
ATOM 6604 O O . ARG A 1 829 ? -20.516 -41.906 -12.078 1 87.75 829 ARG A O 1
ATOM 6611 N N . ALA A 1 830 ? -22.297 -42.438 -13.328 1 90 830 ALA A N 1
ATOM 6612 C CA . ALA A 1 830 ? -21.531 -43.406 -14.117 1 90 830 ALA A CA 1
ATOM 6613 C C . ALA A 1 830 ? -20.422 -42.719 -14.914 1 90 830 ALA A C 1
ATOM 6615 O O . ALA A 1 830 ? -19.297 -43.188 -14.961 1 90 830 ALA A O 1
ATOM 6616 N N . TYR A 1 831 ? -20.781 -41.688 -15.539 1 91.81 831 TYR A N 1
ATOM 6617 C CA . TYR A 1 831 ? -19.797 -40.938 -16.328 1 91.81 831 TYR A CA 1
ATOM 6618 C C . TYR A 1 831 ? -18.75 -40.312 -15.445 1 91.81 831 TYR A C 1
ATOM 6620 O O . TYR A 1 831 ? -17.562 -40.25 -15.805 1 91.81 831 TYR A O 1
ATOM 6628 N N . ASN A 1 832 ? -19.156 -39.812 -14.328 1 88.75 832 ASN A N 1
ATOM 6629 C CA . ASN A 1 832 ? -18.172 -39.25 -13.398 1 88.75 832 ASN A CA 1
ATOM 6630 C C . ASN A 1 832 ? -17.234 -40.312 -12.875 1 88.75 832 ASN A C 1
ATOM 6632 O O . ASN A 1 832 ? -16.047 -40.062 -12.68 1 88.75 832 ASN A O 1
ATOM 6636 N N . ALA A 1 833 ? -17.844 -41.406 -12.578 1 90.81 833 ALA A N 1
ATOM 6637 C CA . ALA A 1 833 ? -17 -42.531 -12.141 1 90.81 833 ALA A CA 1
ATOM 6638 C C . ALA A 1 833 ? -16 -42.938 -13.219 1 90.81 833 ALA A C 1
ATOM 6640 O O . ALA A 1 833 ? -14.875 -43.312 -12.906 1 90.81 833 ALA A O 1
ATOM 6641 N N . TYR A 1 834 ? -16.391 -42.938 -14.422 1 93.5 834 TYR A N 1
ATOM 6642 C CA . TYR A 1 834 ? -15.469 -43.219 -15.523 1 93.5 834 TYR A CA 1
ATOM 6643 C C . TYR A 1 834 ? -14.297 -42.25 -15.523 1 93.5 834 TYR A C 1
ATOM 6645 O O . TYR A 1 834 ? -13.148 -42.656 -15.688 1 93.5 834 TYR A O 1
ATOM 6653 N N . ASN A 1 835 ? -14.555 -40.938 -15.391 1 91.38 835 ASN A N 1
ATOM 6654 C CA . ASN A 1 835 ? -13.508 -39.938 -15.336 1 91.38 835 ASN A CA 1
ATOM 6655 C C . ASN A 1 835 ? -12.477 -40.25 -14.25 1 91.38 835 ASN A C 1
ATOM 6657 O O . ASN A 1 835 ? -11.312 -39.875 -14.375 1 91.38 835 ASN A O 1
ATOM 6661 N N . TYR A 1 836 ? -12.93 -40.906 -13.18 1 91.62 836 TYR A N 1
ATOM 6662 C CA . TYR A 1 836 ? -12.062 -41.188 -12.039 1 91.62 836 TYR A CA 1
ATOM 6663 C C . TYR A 1 836 ? -11.766 -42.656 -11.922 1 91.62 836 TYR A C 1
ATOM 6665 O O . TYR A 1 836 ? -11.562 -43.188 -10.82 1 91.62 836 TYR A O 1
ATOM 6673 N N . SER A 1 837 ? -11.734 -43.375 -13.031 1 94 837 SER A N 1
ATOM 6674 C CA . SER A 1 837 ? -11.531 -44.812 -13.039 1 94 837 SER A CA 1
ATOM 6675 C C . SER A 1 837 ? -10.117 -45.188 -13.469 1 94 837 SER A C 1
ATOM 6677 O O . SER A 1 837 ? -9.312 -44.312 -13.781 1 94 837 SER A O 1
ATOM 6679 N N . THR A 1 838 ? -9.859 -46.438 -13.469 1 94.75 838 THR A N 1
ATOM 6680 C CA . THR A 1 838 ? -8.555 -47 -13.852 1 94.75 838 THR A CA 1
ATOM 6681 C C . THR A 1 838 ? -8.266 -46.719 -15.32 1 94.75 838 THR A C 1
ATOM 6683 O O . THR A 1 838 ? -7.109 -46.75 -15.742 1 94.75 838 THR A O 1
ATOM 6686 N N . ALA A 1 839 ? -9.305 -46.438 -16.094 1 94.12 839 ALA A N 1
ATOM 6687 C CA . ALA A 1 839 ? -9.125 -46.188 -17.516 1 94.12 839 ALA A CA 1
ATOM 6688 C C . ALA A 1 839 ? -8.539 -44.812 -17.766 1 94.12 839 ALA A C 1
ATOM 6690 O O . ALA A 1 839 ? -8 -44.531 -18.844 1 94.12 839 ALA A O 1
ATOM 6691 N N . ARG A 1 840 ? -8.594 -44.031 -16.828 1 93.31 840 ARG A N 1
ATOM 6692 C CA . ARG A 1 840 ? -8.242 -42.625 -17.031 1 93.31 840 ARG A CA 1
ATOM 6693 C C . ARG A 1 840 ? -6.977 -42.25 -16.25 1 93.31 840 ARG A C 1
ATOM 6695 O O . ARG A 1 840 ? -6.875 -41.156 -15.703 1 93.31 840 ARG A O 1
ATOM 6702 N N . ILE A 1 841 ? -6.023 -43.125 -16.078 1 92.81 841 ILE A N 1
ATOM 6703 C CA . ILE A 1 841 ? -4.738 -42.938 -15.422 1 92.81 841 ILE A CA 1
ATOM 6704 C C . ILE A 1 841 ? -3.607 -43.062 -16.438 1 92.81 841 ILE A C 1
ATOM 6706 O O . ILE A 1 841 ? -3.604 -43.969 -17.266 1 92.81 841 ILE A O 1
ATOM 6710 N N . ALA A 1 842 ? -2.734 -42.094 -16.422 1 92.75 842 ALA A N 1
ATOM 6711 C CA . ALA A 1 842 ? -1.515 -42.156 -17.219 1 92.75 842 ALA A CA 1
ATOM 6712 C C . ALA A 1 842 ? -0.273 -42.125 -16.328 1 92.75 842 ALA A C 1
ATOM 6714 O O . ALA A 1 842 ? -0.343 -41.719 -15.164 1 92.75 842 ALA A O 1
ATOM 6715 N N . LYS A 1 843 ? 0.811 -42.625 -16.859 1 94.31 843 LYS A N 1
ATOM 6716 C CA . LYS A 1 843 ? 2.076 -42.469 -16.141 1 94.31 843 LYS A CA 1
ATOM 6717 C C . LYS A 1 843 ? 2.582 -41.031 -16.219 1 94.31 843 LYS A C 1
ATOM 6719 O O . LYS A 1 843 ? 2.469 -40.375 -17.266 1 94.31 843 LYS A O 1
ATOM 6724 N N . GLY A 1 844 ? 3.066 -40.594 -15.117 1 92.94 844 GLY A N 1
ATOM 6725 C CA . GLY A 1 844 ? 3.617 -39.25 -15.086 1 92.94 844 GLY A CA 1
ATOM 6726 C C . GLY A 1 844 ? 5.086 -39.188 -15.461 1 92.94 844 GLY A C 1
ATOM 6727 O O . GLY A 1 844 ? 5.75 -38.188 -15.25 1 92.94 844 GLY A O 1
ATOM 6728 N N . ASP A 1 845 ? 5.668 -40.219 -16.062 1 94.94 845 ASP A N 1
ATOM 6729 C CA . ASP A 1 845 ? 7.078 -40.281 -16.422 1 94.94 845 ASP A CA 1
ATOM 6730 C C . ASP A 1 845 ? 7.41 -39.344 -17.578 1 94.94 845 ASP A C 1
ATOM 6732 O O . ASP A 1 845 ? 6.664 -39.25 -18.547 1 94.94 845 ASP A O 1
ATOM 6736 N N . PHE A 1 846 ? 8.523 -38.688 -17.422 1 95.12 846 PHE A N 1
ATOM 6737 C CA . PHE A 1 846 ? 8.938 -37.844 -18.531 1 95.12 846 PHE A CA 1
ATOM 6738 C C . PHE A 1 846 ? 10.422 -37.5 -18.438 1 95.12 846 PHE A C 1
ATOM 6740 O O . PHE A 1 846 ? 11.039 -37.688 -17.391 1 95.12 846 PHE A O 1
ATOM 6747 N N . ILE A 1 847 ? 11.047 -37.125 -19.484 1 96.94 847 ILE A N 1
ATOM 6748 C CA . ILE A 1 847 ? 12.367 -36.531 -19.641 1 96.94 847 ILE A CA 1
ATOM 6749 C C . ILE A 1 847 ? 12.242 -35.219 -20.391 1 96.94 847 ILE A C 1
ATOM 6751 O O . ILE A 1 847 ? 11.703 -35.156 -21.5 1 96.94 847 ILE A O 1
ATOM 6755 N N . ARG A 1 848 ? 12.664 -34.188 -19.812 1 96.44 848 ARG A N 1
ATOM 6756 C CA . ARG A 1 848 ? 12.469 -32.844 -20.391 1 96.44 848 ARG A CA 1
ATOM 6757 C C . ARG A 1 848 ? 13.805 -32.156 -20.672 1 96.44 848 ARG A C 1
ATOM 6759 O O . ARG A 1 848 ? 14.703 -32.188 -19.828 1 96.44 848 ARG A O 1
ATOM 6766 N N . MET A 1 849 ? 13.977 -31.594 -21.891 1 96.56 849 MET A N 1
ATOM 6767 C CA . MET A 1 849 ? 15.062 -30.641 -22.141 1 96.56 849 MET A CA 1
ATOM 6768 C C . MET A 1 849 ? 14.766 -29.281 -21.516 1 96.56 849 MET A C 1
ATOM 6770 O O . MET A 1 849 ? 14.172 -28.422 -22.156 1 96.56 849 MET A O 1
ATOM 6774 N N . LYS A 1 850 ? 15.281 -29.109 -20.406 1 95.88 850 LYS A N 1
ATOM 6775 C CA . LYS A 1 850 ? 14.898 -27.969 -19.594 1 95.88 850 LYS A CA 1
ATOM 6776 C C . LYS A 1 850 ? 15.57 -26.688 -20.094 1 95.88 850 LYS A C 1
ATOM 6778 O O . LYS A 1 850 ? 15.008 -25.594 -20 1 95.88 850 LYS A O 1
ATOM 6783 N N . GLU A 1 851 ? 16.891 -26.828 -20.484 1 97.06 851 GLU A N 1
ATOM 6784 C CA . GLU A 1 851 ? 17.594 -25.609 -20.891 1 97.06 851 GLU A CA 1
ATOM 6785 C C . GLU A 1 851 ? 18.734 -25.938 -21.844 1 97.06 851 GLU A C 1
ATOM 6787 O O . GLU A 1 851 ? 19.438 -26.922 -21.672 1 97.06 851 GLU A O 1
ATOM 6792 N N . ILE A 1 852 ? 18.906 -25.172 -22.891 1 97.81 852 ILE A N 1
ATOM 6793 C CA . ILE A 1 852 ? 20.094 -25.078 -23.75 1 97.81 852 ILE A CA 1
ATOM 6794 C C . ILE A 1 852 ? 20.547 -23.625 -23.828 1 97.81 852 ILE A C 1
ATOM 6796 O O . ILE A 1 852 ? 19.766 -22.734 -24.156 1 97.81 852 ILE A O 1
ATOM 6800 N N . SER A 1 853 ? 21.75 -23.422 -23.469 1 97.88 853 SER A N 1
ATOM 6801 C CA . SER A 1 853 ? 22.234 -22.047 -23.547 1 97.88 853 SER A CA 1
ATOM 6802 C C . SER A 1 853 ? 23.609 -21.984 -24.188 1 97.88 853 SER A C 1
ATOM 6804 O O . SER A 1 853 ? 24.438 -22.875 -24 1 97.88 853 SER A O 1
ATOM 6806 N N . LEU A 1 854 ? 23.812 -20.953 -24.984 1 97.94 854 LEU A N 1
ATOM 6807 C CA . LEU A 1 854 ? 25.078 -20.625 -25.625 1 97.94 854 LEU A CA 1
ATOM 6808 C C . LEU A 1 854 ? 25.547 -19.234 -25.25 1 97.94 854 LEU A C 1
ATOM 6810 O O . LEU A 1 854 ? 24.828 -18.25 -25.469 1 97.94 854 LEU A O 1
ATOM 6814 N N . THR A 1 855 ? 26.672 -19.172 -24.656 1 97.88 855 THR A N 1
ATOM 6815 C CA . THR A 1 855 ? 27.234 -17.906 -24.234 1 97.88 855 THR A CA 1
ATOM 6816 C C . THR A 1 855 ? 28.547 -17.625 -24.984 1 97.88 855 THR A C 1
ATOM 6818 O O . THR A 1 855 ? 29.344 -18.531 -25.203 1 97.88 855 THR A O 1
ATOM 6821 N N . TYR A 1 856 ? 28.75 -16.469 -25.359 1 97.38 856 TYR A N 1
ATOM 6822 C CA . TYR A 1 856 ? 30.016 -16.016 -25.938 1 97.38 856 TYR A CA 1
ATOM 6823 C C . TYR A 1 856 ? 30.594 -14.859 -25.125 1 97.38 856 TYR A C 1
ATOM 6825 O O . TYR A 1 856 ? 29.984 -13.805 -25.016 1 97.38 856 TYR A O 1
ATOM 6833 N N . ASP A 1 857 ? 31.734 -15.047 -24.672 1 95.81 857 ASP A N 1
ATOM 6834 C CA . ASP A 1 857 ? 32.5 -14 -23.984 1 95.81 857 ASP A CA 1
ATOM 6835 C C . ASP A 1 857 ? 33.469 -13.305 -24.953 1 95.81 857 ASP A C 1
ATOM 6837 O O . ASP A 1 857 ? 34.438 -13.906 -25.391 1 95.81 857 ASP A O 1
ATOM 6841 N N . PHE A 1 858 ? 33.312 -12.102 -25.125 1 94.38 858 PHE A N 1
ATOM 6842 C CA . PHE A 1 858 ? 34.125 -11.375 -26.094 1 94.38 858 PHE A CA 1
ATOM 6843 C C . PHE A 1 858 ? 35.531 -11.195 -25.562 1 94.38 858 PHE A C 1
ATOM 6845 O O . PHE A 1 858 ? 35.719 -10.859 -24.391 1 94.38 858 PHE A O 1
ATOM 6852 N N . PRO A 1 859 ? 36.531 -11.453 -26.422 1 92.44 859 PRO A N 1
ATOM 6853 C CA . PRO A 1 859 ? 37.906 -11.234 -25.984 1 92.44 859 PRO A CA 1
ATOM 6854 C C . PRO A 1 859 ? 38.188 -9.773 -25.625 1 92.44 859 PRO A C 1
ATOM 6856 O O . PRO A 1 859 ? 37.656 -8.859 -26.25 1 92.44 859 PRO A O 1
ATOM 6859 N N . LYS A 1 860 ? 39.031 -9.562 -24.688 1 90.94 860 LYS A N 1
ATOM 6860 C CA . LYS A 1 860 ? 39.344 -8.234 -24.188 1 90.94 860 LYS A CA 1
ATOM 6861 C C . LYS A 1 860 ? 39.875 -7.336 -25.297 1 90.94 860 LYS A C 1
ATOM 6863 O O . LYS A 1 860 ? 39.656 -6.125 -25.297 1 90.94 860 LYS A O 1
ATOM 6868 N N . ARG A 1 861 ? 40.625 -7.906 -26.328 1 89.94 861 ARG A N 1
ATOM 6869 C CA . ARG A 1 861 ? 41.219 -7.145 -27.422 1 89.94 861 ARG A CA 1
ATOM 6870 C C . ARG A 1 861 ? 40.156 -6.426 -28.234 1 89.94 861 ARG A C 1
ATOM 6872 O O . ARG A 1 861 ? 40.375 -5.324 -28.734 1 89.94 861 ARG A O 1
ATOM 6879 N N . TRP A 1 862 ? 38.969 -7 -28.328 1 91.12 862 TRP A N 1
ATOM 6880 C CA . TRP A 1 862 ? 37.906 -6.438 -29.156 1 91.12 862 TRP A CA 1
ATOM 6881 C C . TRP A 1 862 ? 37.125 -5.355 -28.391 1 91.12 862 TRP A C 1
ATOM 6883 O O . TRP A 1 862 ? 36.625 -4.41 -29 1 91.12 862 TRP A O 1
ATOM 6893 N N . ILE A 1 863 ? 37.094 -5.535 -27.047 1 90.06 863 ILE A N 1
ATOM 6894 C CA . ILE A 1 863 ? 36.156 -4.676 -26.328 1 90.06 863 ILE A CA 1
ATOM 6895 C C . ILE A 1 863 ? 36.938 -3.531 -25.656 1 90.06 863 ILE A C 1
ATOM 6897 O O . ILE A 1 863 ? 36.344 -2.564 -25.188 1 90.06 863 ILE A O 1
ATOM 6901 N N . LYS A 1 864 ? 38.219 -3.637 -25.609 1 87.44 864 LYS A N 1
ATOM 6902 C CA . LYS A 1 864 ? 39.031 -2.58 -25.047 1 87.44 864 LYS A CA 1
ATOM 6903 C C . LYS A 1 864 ? 38.812 -1.253 -25.766 1 87.44 864 LYS A C 1
ATOM 6905 O O . LYS A 1 864 ? 38.844 -0.191 -25.141 1 87.44 864 LYS A O 1
ATOM 6910 N N . LYS A 1 865 ? 38.594 -1.376 -27.094 1 84.75 865 LYS A N 1
ATOM 6911 C CA . LYS A 1 865 ? 38.375 -0.163 -27.875 1 84.75 865 LYS A CA 1
ATOM 6912 C C . LYS A 1 865 ? 37.094 0.535 -27.438 1 84.75 865 LYS A C 1
ATOM 6914 O O . LYS A 1 865 ? 36.938 1.751 -27.594 1 84.75 865 LYS A O 1
ATOM 6919 N N . LEU A 1 866 ? 36.188 -0.249 -26.969 1 83.62 866 LEU A N 1
ATOM 6920 C CA . LEU A 1 866 ? 34.906 0.304 -26.547 1 83.62 866 LEU A CA 1
ATOM 6921 C C . LEU A 1 866 ? 34.938 0.688 -25.078 1 83.62 866 LEU A C 1
ATOM 6923 O O . LEU A 1 866 ? 33.969 1.207 -24.531 1 83.62 866 LEU A O 1
ATOM 6927 N N . ARG A 1 867 ? 36.156 0.409 -24.375 1 81.88 867 ARG A N 1
ATOM 6928 C CA . ARG A 1 867 ? 36.375 0.72 -22.969 1 81.88 867 ARG A CA 1
ATOM 6929 C C . ARG A 1 867 ? 35.5 -0.12 -22.062 1 81.88 867 ARG A C 1
ATOM 6931 O O . ARG A 1 867 ? 35 0.366 -21.031 1 81.88 867 ARG A O 1
ATOM 6938 N N . PHE A 1 868 ? 35.125 -1.291 -22.578 1 88.62 868 PHE A N 1
ATOM 6939 C CA . PHE A 1 868 ? 34.406 -2.256 -21.75 1 88.62 868 PHE A CA 1
ATOM 6940 C C . PHE A 1 868 ? 35.375 -3.197 -21.047 1 88.62 868 PHE A C 1
ATOM 6942 O O . PHE A 1 868 ? 36.406 -3.549 -21.594 1 88.62 868 PHE A O 1
ATOM 6949 N N . SER A 1 869 ? 35.125 -3.451 -19.797 1 87.56 869 SER A N 1
ATOM 6950 C CA . SER A 1 869 ? 35.938 -4.441 -19.094 1 87.56 869 SER A CA 1
ATOM 6951 C C . SER A 1 869 ? 35.562 -5.859 -19.5 1 87.56 869 SER A C 1
ATOM 6953 O O . SER A 1 869 ? 36.406 -6.727 -19.641 1 87.56 869 SER A O 1
ATOM 6955 N N . ASN A 1 870 ? 34.344 -6.102 -19.594 1 91.94 870 ASN A N 1
ATOM 6956 C CA . ASN A 1 870 ? 33.844 -7.398 -20.047 1 91.94 870 ASN A CA 1
ATOM 6957 C C . ASN A 1 870 ? 32.531 -7.262 -20.828 1 91.94 870 ASN A C 1
ATOM 6959 O O . ASN A 1 870 ? 31.797 -6.277 -20.672 1 91.94 870 ASN A O 1
ATOM 6963 N N . MET A 1 871 ? 32.281 -8.109 -21.656 1 94.19 871 MET A N 1
ATOM 6964 C CA . MET A 1 871 ? 31.047 -8.203 -22.438 1 94.19 871 MET A CA 1
ATOM 6965 C C . MET A 1 871 ? 30.719 -9.656 -22.781 1 94.19 871 MET A C 1
ATOM 6967 O O . MET A 1 871 ? 31.594 -10.422 -23.156 1 94.19 871 MET A O 1
ATOM 6971 N N . SER A 1 872 ? 29.578 -10 -22.547 1 96.25 872 SER A N 1
ATOM 6972 C CA . SER A 1 872 ? 29.156 -11.359 -22.875 1 96.25 872 SER A CA 1
ATOM 6973 C C . SER A 1 872 ? 27.75 -11.375 -23.453 1 96.25 872 SER A C 1
ATOM 6975 O O . SER A 1 872 ? 26.922 -10.539 -23.109 1 96.25 872 SER A O 1
ATOM 6977 N N . LEU A 1 873 ? 27.531 -12.234 -24.391 1 96.94 873 LEU A N 1
ATOM 6978 C CA . LEU A 1 873 ? 26.234 -12.477 -25.016 1 96.94 873 LEU A CA 1
ATOM 6979 C C . LEU A 1 873 ? 25.781 -13.922 -24.797 1 96.94 873 LEU A C 1
ATOM 6981 O O . LEU A 1 873 ? 26.547 -14.852 -25.078 1 96.94 873 LEU A O 1
ATOM 6985 N N . LYS A 1 874 ? 24.594 -14.102 -24.281 1 97.56 874 LYS A N 1
ATOM 6986 C CA . LYS A 1 874 ? 24.078 -15.438 -24 1 97.56 874 LYS A CA 1
ATOM 6987 C C . LYS A 1 874 ? 22.719 -15.641 -24.672 1 97.56 874 LYS A C 1
ATOM 6989 O O . LYS A 1 874 ? 21.828 -14.805 -24.547 1 97.56 874 LYS A O 1
ATOM 6994 N N . LEU A 1 875 ? 22.578 -16.641 -25.422 1 97.88 875 LEU A N 1
ATOM 6995 C CA . LEU A 1 875 ? 21.312 -17.109 -25.953 1 97.88 875 LEU A CA 1
ATOM 6996 C C . LEU A 1 875 ? 20.844 -18.375 -25.219 1 97.88 875 LEU A C 1
ATOM 6998 O O . LEU A 1 875 ? 21.562 -19.375 -25.172 1 97.88 875 LEU A O 1
ATOM 7002 N N . GLN A 1 876 ? 19.672 -18.297 -24.625 1 97.5 876 GLN A N 1
ATOM 7003 C CA . GLN A 1 876 ? 19.172 -19.391 -23.797 1 97.5 876 GLN A CA 1
ATOM 7004 C C . GLN A 1 876 ? 17.797 -19.844 -24.266 1 97.5 876 GLN A C 1
ATOM 7006 O O . GLN A 1 876 ? 16.906 -19 -24.5 1 97.5 876 GLN A O 1
ATOM 7011 N N . ALA A 1 877 ? 17.609 -21.094 -24.453 1 96.94 877 ALA A N 1
ATOM 7012 C CA . ALA A 1 877 ? 16.312 -21.734 -24.719 1 96.94 877 ALA A CA 1
ATOM 7013 C C . ALA A 1 877 ? 15.828 -22.531 -23.516 1 96.94 877 ALA A C 1
ATOM 7015 O O . ALA A 1 877 ? 16.562 -23.391 -23 1 96.94 877 ALA A O 1
ATOM 7016 N N . THR A 1 878 ? 14.664 -22.219 -23.062 1 95.69 878 THR A N 1
ATOM 7017 C CA . THR A 1 878 ? 14.133 -22.859 -21.875 1 95.69 878 THR A CA 1
ATOM 7018 C C . THR A 1 878 ? 12.852 -23.625 -22.203 1 95.69 878 THR A C 1
ATOM 7020 O O . THR A 1 878 ? 11.977 -23.109 -22.906 1 95.69 878 THR A O 1
ATOM 7023 N N . ASN A 1 879 ? 12.656 -24.781 -21.594 1 92.94 879 ASN A N 1
ATOM 7024 C CA . ASN A 1 879 ? 11.484 -25.625 -21.75 1 92.94 879 ASN A CA 1
ATOM 7025 C C . ASN A 1 879 ? 11.188 -25.875 -23.234 1 92.94 879 ASN A C 1
ATOM 7027 O O . ASN A 1 879 ? 10.07 -25.656 -23.688 1 92.94 879 ASN A O 1
ATOM 7031 N N . LEU A 1 880 ? 12.148 -26.422 -23.891 1 91.75 880 LEU A N 1
ATOM 7032 C CA . LEU A 1 880 ? 12.086 -26.516 -25.359 1 91.75 880 LEU A CA 1
ATOM 7033 C C . LEU A 1 880 ? 11.188 -27.672 -25.781 1 91.75 880 LEU A C 1
ATOM 7035 O O . LEU A 1 880 ? 10.328 -27.516 -26.656 1 91.75 880 LEU A O 1
ATOM 7039 N N . PHE A 1 881 ? 11.5 -28.906 -25.234 1 90.44 881 PHE A N 1
ATOM 7040 C CA . PHE A 1 881 ? 10.688 -30.031 -25.641 1 90.44 881 PHE A CA 1
ATOM 7041 C C . PHE A 1 881 ? 10.828 -31.188 -24.656 1 90.44 881 PHE A C 1
ATOM 7043 O O . PHE A 1 881 ? 11.727 -31.188 -23.812 1 90.44 881 PHE A O 1
ATOM 7050 N N . LEU A 1 882 ? 9.867 -32.031 -24.734 1 92.25 882 LEU A N 1
ATOM 7051 C CA . LEU A 1 882 ? 9.922 -33.312 -24 1 92.25 882 LEU A CA 1
ATOM 7052 C C . LEU A 1 882 ? 10.609 -34.375 -24.828 1 92.25 882 LEU A C 1
ATOM 7054 O O . LEU A 1 882 ? 10.156 -34.719 -25.922 1 92.25 882 LEU A O 1
ATOM 7058 N N . ILE A 1 883 ? 11.633 -34.938 -24.297 1 94.62 883 ILE A N 1
ATOM 7059 C CA . ILE A 1 883 ? 12.32 -36.031 -24.969 1 94.62 883 ILE A CA 1
ATOM 7060 C C . ILE A 1 883 ? 11.477 -37.312 -24.859 1 94.62 883 ILE A C 1
ATOM 7062 O O . ILE A 1 883 ? 11.422 -38.094 -25.797 1 94.62 883 ILE A O 1
ATOM 7066 N N . TYR A 1 884 ? 10.891 -37.406 -23.672 1 94.5 884 TYR A N 1
ATOM 7067 C CA . TYR A 1 884 ? 10.016 -38.531 -23.438 1 94.5 884 TYR A CA 1
ATOM 7068 C C . TYR A 1 884 ? 8.852 -38.156 -22.531 1 94.5 884 TYR A C 1
ATOM 7070 O O . TYR A 1 884 ? 9 -37.344 -21.625 1 94.5 884 TYR A O 1
ATOM 7078 N N . ALA A 1 885 ? 7.711 -38.688 -22.812 1 93.62 885 ALA A N 1
ATOM 7079 C CA . ALA A 1 885 ? 6.523 -38.688 -21.953 1 93.62 885 ALA A CA 1
ATOM 7080 C C . ALA A 1 885 ? 5.594 -39.844 -22.297 1 93.62 885 ALA A C 1
ATOM 7082 O O . ALA A 1 885 ? 5.637 -40.375 -23.406 1 93.62 885 ALA A O 1
ATOM 7083 N N . ASP A 1 886 ? 4.801 -40.156 -21.281 1 92.56 886 ASP A N 1
ATOM 7084 C CA . ASP A 1 886 ? 3.832 -41.219 -21.547 1 92.56 886 ASP A CA 1
ATOM 7085 C C . ASP A 1 886 ? 2.926 -40.844 -22.719 1 92.56 886 ASP A C 1
ATOM 7087 O O . ASP A 1 886 ? 2.42 -39.719 -22.797 1 92.56 886 ASP A O 1
ATOM 7091 N N . LYS A 1 887 ? 2.725 -41.781 -23.609 1 88.81 887 LYS A N 1
ATOM 7092 C CA . LYS A 1 887 ? 1.91 -41.531 -24.797 1 88.81 887 LYS A CA 1
ATOM 7093 C C . LYS A 1 887 ? 0.456 -41.281 -24.422 1 88.81 887 LYS A C 1
ATOM 7095 O O . LYS A 1 887 ? -0.251 -40.562 -25.141 1 88.81 887 LYS A O 1
ATOM 7100 N N . LYS A 1 888 ? 0.037 -41.781 -23.328 1 90.5 888 LYS A N 1
ATOM 7101 C CA . LYS A 1 888 ? -1.352 -41.594 -22.906 1 90.5 888 LYS A CA 1
ATOM 7102 C C . LYS A 1 888 ? -1.641 -40.156 -22.531 1 90.5 888 LYS A C 1
ATOM 7104 O O . LYS A 1 888 ? -2.803 -39.75 -22.469 1 90.5 888 LYS A O 1
ATOM 7109 N N . LEU A 1 889 ? -0.688 -39.438 -22.266 1 89.12 889 LEU A N 1
ATOM 7110 C CA . LEU A 1 889 ? -0.896 -38.031 -21.922 1 89.12 889 LEU A CA 1
ATOM 7111 C C . LEU A 1 889 ? -1.326 -37.219 -23.141 1 89.12 889 LEU A C 1
ATOM 7113 O O . LEU A 1 889 ? -1.991 -36.188 -23.016 1 89.12 889 LEU A O 1
ATOM 7117 N N . ASN A 1 890 ? -1.013 -37.719 -24.281 1 84.25 890 ASN A N 1
ATOM 7118 C CA . ASN A 1 890 ? -1.446 -37.156 -25.562 1 84.25 890 ASN A CA 1
ATOM 7119 C C . ASN A 1 890 ? -1.279 -35.625 -25.578 1 84.25 890 ASN A C 1
ATOM 7121 O O . ASN A 1 890 ? -2.223 -34.906 -25.906 1 84.25 890 ASN A O 1
ATOM 7125 N N . GLY A 1 891 ? -0.123 -35.125 -25.141 1 80.19 891 GLY A N 1
ATOM 7126 C CA . GLY A 1 891 ? 0.167 -33.688 -25.234 1 80.19 891 GLY A CA 1
ATOM 7127 C C . GLY A 1 891 ? 0.017 -32.969 -23.906 1 80.19 891 GLY A C 1
ATOM 7128 O O . GLY A 1 891 ? 0.449 -31.812 -23.766 1 80.19 891 GLY A O 1
ATOM 7129 N N . GLN A 1 892 ? -0.662 -33.531 -22.984 1 82.38 892 GLN A N 1
ATOM 7130 C CA . GLN A 1 892 ? -0.747 -32.906 -21.656 1 82.38 892 GLN A CA 1
ATOM 7131 C C . GLN A 1 892 ? 0.623 -32.875 -20.984 1 82.38 892 GLN A C 1
ATOM 7133 O O . GLN A 1 892 ? 1.357 -33.875 -21 1 82.38 892 GLN A O 1
ATOM 7138 N N . ASP A 1 893 ? 0.928 -31.703 -20.547 1 84.5 893 ASP A N 1
ATOM 7139 C CA . ASP A 1 893 ? 2.188 -31.562 -19.812 1 84.5 893 ASP A CA 1
ATOM 7140 C C . ASP A 1 893 ? 2.137 -32.312 -18.484 1 84.5 893 ASP A C 1
ATOM 7142 O O . ASP A 1 893 ? 1.253 -32.062 -17.656 1 84.5 893 ASP A O 1
ATOM 7146 N N . PRO A 1 894 ? 3.01 -33.125 -18.266 1 86.44 894 PRO A N 1
ATOM 7147 C CA . PRO A 1 894 ? 2.988 -33.938 -17.031 1 86.44 894 PRO A CA 1
ATOM 7148 C C . PRO A 1 894 ? 3.258 -33.062 -15.789 1 86.44 894 PRO A C 1
ATOM 7150 O O . PRO A 1 894 ? 2.953 -33.5 -14.672 1 86.44 894 PRO A O 1
ATOM 7153 N N . GLU A 1 895 ? 3.805 -31.859 -15.898 1 82.75 895 GLU A N 1
ATOM 7154 C CA . GLU A 1 895 ? 4.164 -31.031 -14.75 1 82.75 895 GLU A CA 1
ATOM 7155 C C . GLU A 1 895 ? 3.105 -29.969 -14.484 1 82.75 895 GLU A C 1
ATOM 7157 O O . GLU A 1 895 ? 3.166 -29.266 -13.477 1 82.75 895 GLU A O 1
ATOM 7162 N N . PHE A 1 896 ? 2.189 -29.797 -15.352 1 77.25 896 PHE A N 1
ATOM 7163 C CA . PHE A 1 896 ? 1.229 -28.703 -15.219 1 77.25 896 PHE A CA 1
ATOM 7164 C C . PHE A 1 896 ? -0.175 -29.25 -14.984 1 77.25 896 PHE A C 1
ATOM 7166 O O . PHE A 1 896 ? -0.601 -30.203 -15.641 1 77.25 896 PHE A O 1
ATOM 7173 N N . PHE A 1 897 ? -0.767 -28.688 -13.938 1 67 897 PHE A N 1
ATOM 7174 C CA . PHE A 1 897 ? -2.182 -28.953 -13.703 1 67 897 PHE A CA 1
ATOM 7175 C C . PHE A 1 897 ? -3.035 -27.781 -14.148 1 67 897 PHE A C 1
ATOM 7177 O O . PHE A 1 897 ? -2.881 -26.656 -13.641 1 67 897 PHE A O 1
ATOM 7184 N N . ASN A 1 898 ? -3.865 -28 -15.078 1 65.19 898 ASN A N 1
ATOM 7185 C CA . ASN A 1 898 ? -4.738 -26.938 -15.586 1 65.19 898 ASN A CA 1
ATOM 7186 C C . ASN A 1 898 ? -5.898 -26.672 -14.633 1 65.19 898 ASN A C 1
ATOM 7188 O O . ASN A 1 898 ? -6.996 -27.203 -14.82 1 65.19 898 ASN A O 1
ATOM 7192 N N . THR A 1 899 ? -5.691 -25.828 -13.656 1 60.88 899 THR A N 1
ATOM 7193 C CA . THR A 1 899 ? -6.711 -25.547 -12.648 1 60.88 899 THR A CA 1
ATOM 7194 C C . THR A 1 899 ? -7.512 -24.312 -13.031 1 60.88 899 THR A C 1
ATOM 7196 O O . THR A 1 899 ? -8.438 -23.922 -12.32 1 60.88 899 THR A O 1
ATOM 7199 N N . GLY A 1 900 ? -7.164 -23.719 -14.125 1 68.31 900 GLY A N 1
ATOM 7200 C CA . GLY A 1 900 ? -7.848 -22.5 -14.523 1 68.31 900 GLY A CA 1
ATOM 7201 C C . GLY A 1 900 ? -7.445 -21.297 -13.695 1 68.31 900 GLY A C 1
ATOM 7202 O O . GLY A 1 900 ? -6.301 -21.203 -13.258 1 68.31 900 GLY A O 1
ATOM 7203 N N . GLY A 1 901 ? -8.281 -20.297 -13.695 1 72 901 GLY A N 1
ATOM 7204 C CA . GLY A 1 901 ? -7.961 -19.078 -12.961 1 72 901 GLY A CA 1
ATOM 7205 C C . GLY A 1 901 ? -6.801 -18.312 -13.555 1 72 901 GLY A C 1
ATOM 7206 O O . GLY A 1 901 ? -6.859 -17.891 -14.711 1 72 901 GLY A O 1
ATOM 7207 N N . VAL A 1 902 ? -5.859 -18.312 -12.898 1 72.81 902 VAL A N 1
ATOM 7208 C CA . VAL A 1 902 ? -4.723 -17.531 -13.398 1 72.81 902 VAL A CA 1
ATOM 7209 C C . VAL A 1 902 ? -3.574 -18.469 -13.758 1 72.81 902 VAL A C 1
ATOM 7211 O O . VAL A 1 902 ? -2.477 -18.016 -14.086 1 72.81 902 VAL A O 1
ATOM 7214 N N . ALA A 1 903 ? -3.869 -19.719 -13.742 1 76.44 903 ALA A N 1
ATOM 7215 C CA . ALA A 1 903 ? -2.811 -20.703 -13.969 1 76.44 903 ALA A CA 1
ATOM 7216 C C . ALA A 1 903 ? -2.51 -20.844 -15.453 1 76.44 903 ALA A C 1
ATOM 7218 O O . ALA A 1 903 ? -3.428 -20.953 -16.281 1 76.44 903 ALA A O 1
ATOM 7219 N N . VAL A 1 904 ? -1.251 -20.766 -15.828 1 80.69 904 VAL A N 1
ATOM 7220 C CA . VAL A 1 904 ? -0.76 -21.031 -17.172 1 80.69 904 VAL A CA 1
ATOM 7221 C C . VAL A 1 904 ? 0.487 -21.906 -17.109 1 80.69 904 VAL A C 1
ATOM 7223 O O . VAL A 1 904 ? 1.26 -21.828 -16.156 1 80.69 904 VAL A O 1
ATOM 7226 N N . PRO A 1 905 ? 0.596 -22.75 -18.062 1 84 905 PRO A N 1
ATOM 7227 C CA . PRO A 1 905 ? 1.802 -23.578 -18.047 1 84 905 PRO A CA 1
ATOM 7228 C C . PRO A 1 905 ? 3.074 -22.781 -18.312 1 84 905 PRO A C 1
ATOM 7230 O O . PRO A 1 905 ? 3.002 -21.625 -18.75 1 84 905 PRO A O 1
ATOM 7233 N N . VAL A 1 906 ? 4.156 -23.422 -18.125 1 84.94 906 VAL A N 1
ATOM 7234 C CA . VAL A 1 906 ? 5.43 -22.766 -18.406 1 84.94 906 VAL A CA 1
ATOM 7235 C C . VAL A 1 906 ? 5.668 -22.734 -19.922 1 84.94 906 VAL A C 1
ATOM 7237 O O . VAL A 1 906 ? 5.617 -23.766 -20.578 1 84.94 906 VAL A O 1
ATOM 7240 N N . PRO A 1 907 ? 5.988 -21.672 -20.422 1 89.5 907 PRO A N 1
ATOM 7241 C CA . PRO A 1 907 ? 6.125 -21.547 -21.875 1 89.5 907 PRO A CA 1
ATOM 7242 C C . PRO A 1 907 ? 7.508 -21.969 -22.375 1 89.5 907 PRO A C 1
ATOM 7244 O O . PRO A 1 907 ? 8.477 -21.922 -21.609 1 89.5 907 PRO A O 1
ATOM 7247 N N . LYS A 1 908 ? 7.516 -22.422 -23.609 1 92.19 908 LYS A N 1
ATOM 7248 C CA . LYS A 1 908 ? 8.766 -22.438 -24.359 1 92.19 908 LYS A CA 1
ATOM 7249 C C . LYS A 1 908 ? 9.273 -21.016 -24.609 1 92.19 908 LYS A C 1
ATOM 7251 O O . LYS A 1 908 ? 8.555 -20.188 -25.156 1 92.19 908 LYS A O 1
ATOM 7256 N N . GLN A 1 909 ? 10.453 -20.797 -24.234 1 95.12 909 GLN A N 1
ATOM 7257 C CA . GLN A 1 909 ? 10.883 -19.406 -24.391 1 95.12 909 GLN A CA 1
ATOM 7258 C C . GLN A 1 909 ? 12.352 -19.328 -24.797 1 95.12 909 GLN A C 1
ATOM 7260 O O . GLN A 1 909 ? 13.117 -20.266 -24.578 1 95.12 909 GLN A O 1
ATOM 7265 N N . PHE A 1 910 ? 12.727 -18.219 -25.406 1 96.62 910 PHE A N 1
ATOM 7266 C CA . PHE A 1 910 ? 14.07 -17.844 -25.828 1 96.62 910 PHE A CA 1
ATOM 7267 C C . PHE A 1 910 ? 14.484 -16.516 -25.219 1 96.62 910 PHE A C 1
ATOM 7269 O O . PHE A 1 910 ? 13.734 -15.539 -25.281 1 96.62 910 PHE A O 1
ATOM 7276 N N . THR A 1 911 ? 15.594 -16.5 -24.594 1 97.06 911 THR A N 1
ATOM 7277 C CA . THR A 1 911 ? 16.062 -15.289 -23.922 1 97.06 911 THR A CA 1
ATOM 7278 C C . THR A 1 911 ? 17.453 -14.898 -24.422 1 97.06 911 THR A C 1
ATOM 7280 O O . THR A 1 911 ? 18.359 -15.719 -24.438 1 97.06 911 THR A O 1
ATOM 7283 N N . LEU A 1 912 ? 17.625 -13.711 -24.875 1 97.94 912 LEU A N 1
ATOM 7284 C CA . LEU A 1 912 ? 18.922 -13.102 -25.188 1 97.94 912 LEU A CA 1
ATOM 7285 C C . LEU A 1 912 ? 19.375 -12.203 -24.047 1 97.94 912 LEU A C 1
ATOM 7287 O O . LEU A 1 912 ? 18.656 -11.281 -23.656 1 97.94 912 LEU A O 1
ATOM 7291 N N . THR A 1 913 ? 20.484 -12.5 -23.469 1 97.5 913 THR A N 1
ATOM 7292 C CA . THR A 1 913 ? 21.016 -11.719 -22.359 1 97.5 913 THR A CA 1
ATOM 7293 C C . THR A 1 913 ? 22.297 -11 -22.781 1 97.5 913 THR A C 1
ATOM 7295 O O . THR A 1 913 ? 23.234 -11.633 -23.281 1 97.5 913 THR A O 1
ATOM 7298 N N . LEU A 1 914 ? 22.375 -9.773 -22.641 1 97.25 914 LEU A N 1
ATOM 7299 C CA . LEU A 1 914 ? 23.547 -8.945 -22.859 1 97.25 914 LEU A CA 1
ATOM 7300 C C . LEU A 1 914 ? 24.109 -8.43 -21.531 1 97.25 914 LEU A C 1
ATOM 7302 O O . LEU A 1 914 ? 23.375 -7.809 -20.75 1 97.25 914 LEU A O 1
ATOM 7306 N N . LYS A 1 915 ? 25.328 -8.75 -21.281 1 95.81 915 LYS A N 1
ATOM 7307 C CA . LYS A 1 915 ? 26 -8.25 -20.078 1 95.81 915 LYS A CA 1
ATOM 7308 C C . LYS A 1 915 ? 27.188 -7.379 -20.453 1 95.81 915 LYS A C 1
ATOM 7310 O O . LYS A 1 915 ? 28.047 -7.793 -21.234 1 95.81 915 LYS A O 1
ATOM 7315 N N . ILE A 1 916 ? 27.234 -6.254 -19.922 1 94.94 916 ILE A N 1
ATOM 7316 C CA . ILE A 1 916 ? 28.328 -5.316 -20.172 1 94.94 916 ILE A CA 1
ATOM 7317 C C . ILE A 1 916 ? 28.891 -4.828 -18.828 1 94.94 916 ILE A C 1
ATOM 7319 O O . ILE A 1 916 ? 28.141 -4.469 -17.922 1 94.94 916 ILE A O 1
ATOM 7323 N N . GLY A 1 917 ? 30.188 -4.934 -18.766 1 91.75 917 GLY A N 1
ATOM 7324 C CA . GLY A 1 917 ? 30.891 -4.371 -17.609 1 91.75 917 GLY A CA 1
ATOM 7325 C C . GLY A 1 917 ? 31.859 -3.271 -17.984 1 91.75 917 GLY A C 1
ATOM 7326 O O . GLY A 1 917 ? 32.531 -3.348 -19.016 1 91.75 917 GLY A O 1
ATOM 7327 N N . LEU A 1 918 ? 31.922 -2.281 -17.156 1 87.5 918 LEU A N 1
ATOM 7328 C CA . LEU A 1 918 ? 32.844 -1.177 -17.344 1 87.5 918 LEU A CA 1
ATOM 7329 C C . LEU A 1 918 ? 33.75 -1.013 -16.125 1 87.5 918 LEU A C 1
ATOM 7331 O O . LEU A 1 918 ? 33.344 -1.308 -15 1 87.5 918 LEU A O 1
ATOM 7335 N N . ASP B 1 1 ? 16.266 17.797 -6.262 1 88.31 1 ASP B N 1
ATOM 7336 C CA . ASP B 1 1 ? 16.891 16.766 -7.074 1 88.31 1 ASP B CA 1
ATOM 7337 C C . ASP B 1 1 ? 16.266 16.703 -8.461 1 88.31 1 ASP B C 1
ATOM 7339 O O . ASP B 1 1 ? 16.219 15.633 -9.078 1 88.31 1 ASP B O 1
ATOM 7343 N N . GLY B 1 2 ? 15.594 17.719 -8.812 1 85.19 2 GLY B N 1
ATOM 7344 C CA . GLY B 1 2 ? 15.203 17.938 -10.195 1 85.19 2 GLY B CA 1
ATOM 7345 C C . GLY B 1 2 ? 13.875 17.312 -10.555 1 85.19 2 GLY B C 1
ATOM 7346 O O . GLY B 1 2 ? 13.43 17.406 -11.695 1 85.19 2 GLY B O 1
ATOM 7347 N N . VAL B 1 3 ? 13.234 16.594 -9.703 1 88.38 3 VAL B N 1
ATOM 7348 C CA . VAL B 1 3 ? 11.945 15.977 -10.016 1 88.38 3 VAL B CA 1
ATOM 7349 C C . VAL B 1 3 ? 10.844 16.641 -9.195 1 88.38 3 VAL B C 1
ATOM 7351 O O . VAL B 1 3 ? 11.039 16.953 -8.023 1 88.38 3 VAL B O 1
ATOM 7354 N N . ILE B 1 4 ? 9.688 16.812 -9.828 1 84.25 4 ILE B N 1
ATOM 7355 C CA . ILE B 1 4 ? 8.555 17.438 -9.164 1 84.25 4 ILE B CA 1
ATOM 7356 C C . ILE B 1 4 ? 7.82 16.406 -8.312 1 84.25 4 ILE B C 1
ATOM 7358 O O . ILE B 1 4 ? 7.465 15.328 -8.797 1 84.25 4 ILE B O 1
ATOM 7362 N N . MET B 1 5 ? 7.582 16.766 -7.133 1 84.19 5 MET B N 1
ATOM 7363 C CA . MET B 1 5 ? 6.855 15.891 -6.223 1 84.19 5 MET B CA 1
ATOM 7364 C C . MET B 1 5 ? 5.387 16.281 -6.145 1 84.19 5 MET B C 1
ATOM 7366 O O . MET B 1 5 ? 5.062 17.422 -5.801 1 84.19 5 MET B O 1
ATOM 7370 N N . GLU B 1 6 ? 4.527 15.359 -6.512 1 81.5 6 GLU B N 1
ATOM 7371 C CA . GLU B 1 6 ? 3.084 15.57 -6.43 1 81.5 6 GLU B CA 1
ATOM 7372 C C . GLU B 1 6 ? 2.502 14.906 -5.188 1 81.5 6 GLU B C 1
ATOM 7374 O O . GLU B 1 6 ? 3.018 13.883 -4.719 1 81.5 6 GLU B O 1
ATOM 7379 N N . ASP B 1 7 ? 1.426 15.492 -4.746 1 81.62 7 ASP B N 1
ATOM 7380 C CA . ASP B 1 7 ? 0.723 14.906 -3.607 1 81.62 7 ASP B CA 1
ATOM 7381 C C . ASP B 1 7 ? -0.189 13.766 -4.055 1 81.62 7 ASP B C 1
ATOM 7383 O O . ASP B 1 7 ? -0.758 13.812 -5.145 1 81.62 7 ASP B O 1
ATOM 7387 N N . VAL B 1 8 ? -0.305 12.836 -3.186 1 82.12 8 VAL B N 1
ATOM 7388 C CA . VAL B 1 8 ? -1.18 11.703 -3.471 1 82.12 8 VAL B CA 1
ATOM 7389 C C . VAL B 1 8 ? -2.635 12.172 -3.494 1 82.12 8 VAL B C 1
ATOM 7391 O O . VAL B 1 8 ? -3.438 11.672 -4.285 1 82.12 8 VAL B O 1
ATOM 7394 N N . ILE B 1 9 ? -2.922 13.125 -2.551 1 80.06 9 ILE B N 1
ATOM 7395 C CA . ILE B 1 9 ? -4.234 13.766 -2.52 1 80.06 9 ILE B CA 1
ATOM 7396 C C . ILE B 1 9 ? -4.082 15.266 -2.77 1 80.06 9 ILE B C 1
ATOM 7398 O O . ILE B 1 9 ? -3.277 15.93 -2.115 1 80.06 9 ILE B O 1
ATOM 7402 N N . ASP B 1 10 ? -4.809 15.727 -3.654 1 72.19 10 ASP B N 1
ATOM 7403 C CA . ASP B 1 10 ? -4.777 17.156 -3.932 1 72.19 10 ASP B CA 1
ATOM 7404 C C . ASP B 1 10 ? -5.637 17.938 -2.934 1 72.19 10 ASP B C 1
ATOM 7406 O O . ASP B 1 10 ? -6.867 17.891 -3.008 1 72.19 10 ASP B O 1
ATOM 7410 N N . ILE B 1 11 ? -4.988 18.453 -1.923 1 66.12 11 ILE B N 1
ATOM 7411 C CA . ILE B 1 11 ? -5.711 19.219 -0.921 1 66.12 11 ILE B CA 1
ATOM 7412 C C . ILE B 1 11 ? -5.367 20.703 -1.064 1 66.12 11 ILE B C 1
ATOM 7414 O O . ILE B 1 11 ? -4.195 21.062 -1.211 1 66.12 11 ILE B O 1
ATOM 7418 N N . ASP B 1 12 ? -6.348 21.469 -1.1 1 65.81 12 ASP B N 1
ATOM 7419 C CA . ASP B 1 12 ? -6.133 22.922 -1.152 1 65.81 12 ASP B CA 1
ATOM 7420 C C . ASP B 1 12 ? -5.703 23.453 0.21 1 65.81 12 ASP B C 1
ATOM 7422 O O . ASP B 1 12 ? -5.836 22.781 1.226 1 65.81 12 ASP B O 1
ATOM 7426 N N . ALA B 1 13 ? -5.051 24.609 0.259 1 61.47 13 ALA B N 1
ATOM 7427 C CA . ALA B 1 13 ? -4.52 25.234 1.471 1 61.47 13 ALA B CA 1
ATOM 7428 C C . ALA B 1 13 ? -5.613 25.391 2.525 1 61.47 13 ALA B C 1
ATOM 7430 O O . ALA B 1 13 ? -5.363 25.203 3.719 1 61.47 13 ALA B O 1
ATOM 7431 N N . ASP B 1 14 ? -6.793 25.578 2.057 1 59.53 14 ASP B N 1
ATOM 7432 C CA . ASP B 1 14 ? -7.895 25.75 3 1 59.53 14 ASP B CA 1
ATOM 7433 C C . ASP B 1 14 ? -8.273 24.422 3.648 1 59.53 14 ASP B C 1
ATOM 7435 O O . ASP B 1 14 ? -8.625 24.375 4.828 1 59.53 14 ASP B O 1
ATOM 7439 N N . ALA B 1 15 ? -8.039 23.422 2.896 1 63.88 15 ALA B N 1
ATOM 7440 C CA . ALA B 1 15 ? -8.406 22.094 3.396 1 63.88 15 ALA B CA 1
ATOM 7441 C C . ALA B 1 15 ? -7.402 21.609 4.434 1 63.88 15 ALA B C 1
ATOM 7443 O O . ALA B 1 15 ? -7.73 20.766 5.273 1 63.88 15 ALA B O 1
ATOM 7444 N N . LEU B 1 16 ? -6.352 22.172 4.43 1 63.94 16 LEU B N 1
ATOM 7445 C CA . LEU B 1 16 ? -5.328 21.766 5.387 1 63.94 16 LEU B CA 1
ATOM 7446 C C . LEU B 1 16 ? -5.719 22.172 6.805 1 63.94 16 LEU B C 1
ATOM 7448 O O . LEU B 1 16 ? -5.238 21.578 7.777 1 63.94 16 LEU B O 1
ATOM 7452 N N . SER B 1 17 ? -6.605 23.125 6.883 1 63.38 17 SER B N 1
ATOM 7453 C CA . SER B 1 17 ? -7.039 23.594 8.195 1 63.38 17 SER B CA 1
ATOM 7454 C C . SER B 1 17 ? -8.375 22.969 8.578 1 63.38 17 SER B C 1
ATOM 7456 O O . SER B 1 17 ? -8.969 23.328 9.602 1 63.38 17 SER B O 1
ATOM 7458 N N . SER B 1 18 ? -8.82 21.938 7.805 1 67.38 18 SER B N 1
ATOM 7459 C CA . SER B 1 18 ? -10.148 21.375 8.031 1 67.38 18 SER B CA 1
ATOM 7460 C C . SER B 1 18 ? -10.156 20.422 9.219 1 67.38 18 SER B C 1
ATOM 7462 O O . SER B 1 18 ? -11.211 20.141 9.781 1 67.38 18 SER B O 1
ATOM 7464 N N . GLY B 1 19 ? -8.992 19.922 9.508 1 68.81 19 GLY B N 1
ATOM 7465 C CA . GLY B 1 19 ? -8.938 18.922 10.578 1 68.81 19 GLY B CA 1
ATOM 7466 C C . GLY B 1 19 ? -9.359 17.547 10.125 1 68.81 19 GLY B C 1
ATOM 7467 O O . GLY B 1 19 ? -9.391 16.609 10.93 1 68.81 19 GLY B O 1
ATOM 7468 N N . ASP B 1 20 ? -9.586 17.391 8.844 1 75.31 20 ASP B N 1
ATOM 7469 C CA . ASP B 1 20 ? -9.945 16.078 8.312 1 75.31 20 ASP B CA 1
ATOM 7470 C C . ASP B 1 20 ? -8.734 15.141 8.32 1 75.31 20 ASP B C 1
ATOM 7472 O O . ASP B 1 20 ? -7.594 15.594 8.234 1 75.31 20 ASP B O 1
ATOM 7476 N N . ALA B 1 21 ? -9.039 13.93 8.422 1 74.88 21 ALA B N 1
ATOM 7477 C CA . ALA B 1 21 ? -7.977 12.93 8.516 1 74.88 21 ALA B CA 1
ATOM 7478 C C . ALA B 1 21 ? -7.105 12.93 7.266 1 74.88 21 ALA B C 1
ATOM 7480 O O . ALA B 1 21 ? -5.941 12.539 7.312 1 74.88 21 ALA B O 1
ATOM 7481 N N . THR B 1 22 ? -7.641 13.375 6.195 1 75.31 22 THR B N 1
ATOM 7482 C CA . THR B 1 22 ? -6.895 13.383 4.941 1 75.31 22 THR B CA 1
ATOM 7483 C C . THR B 1 22 ? -5.707 14.336 5.027 1 75.31 22 THR B C 1
ATOM 7485 O O . THR B 1 22 ? -4.746 14.211 4.262 1 75.31 22 THR B O 1
ATOM 7488 N N . THR B 1 23 ? -5.746 15.289 5.879 1 74.81 23 THR B N 1
ATOM 7489 C CA . THR B 1 23 ? -4.652 16.25 6.023 1 74.81 23 THR B CA 1
ATOM 7490 C C . THR B 1 23 ? -3.406 15.555 6.57 1 74.81 23 THR B C 1
ATOM 7492 O O . THR B 1 23 ? -2.295 16.078 6.43 1 74.81 23 THR B O 1
ATOM 7495 N N . LEU B 1 24 ? -3.582 14.406 7.176 1 73.38 24 LEU B N 1
ATOM 7496 C CA . LEU B 1 24 ? -2.459 13.68 7.762 1 73.38 24 LEU B CA 1
ATOM 7497 C C . LEU B 1 24 ? -1.651 12.969 6.684 1 73.38 24 LEU B C 1
ATOM 7499 O O . LEU B 1 24 ? -0.507 12.57 6.918 1 73.38 24 LEU B O 1
ATOM 7503 N N . ILE B 1 25 ? -2.238 12.797 5.531 1 75.75 25 ILE B N 1
ATOM 7504 C CA . ILE B 1 25 ? -1.587 11.906 4.574 1 75.75 25 ILE B CA 1
ATOM 7505 C C . ILE B 1 25 ? -1.356 12.641 3.256 1 75.75 25 ILE B C 1
ATOM 7507 O O . ILE B 1 25 ? -0.997 12.031 2.248 1 75.75 25 ILE B O 1
ATOM 7511 N N . SER B 1 26 ? -1.43 13.875 3.148 1 71.19 26 SER B N 1
ATOM 7512 C CA . SER B 1 26 ? -1.456 14.57 1.865 1 71.19 26 SER B CA 1
ATOM 7513 C C . SER B 1 26 ? -0.062 15.031 1.459 1 71.19 26 SER B C 1
ATOM 7515 O O . SER B 1 26 ? 0.188 15.312 0.285 1 71.19 26 SER B O 1
ATOM 7517 N N . SER B 1 27 ? 0.839 15.031 2.344 1 70.38 27 SER B N 1
ATOM 7518 C CA . SER B 1 27 ? 2.102 15.688 2.021 1 70.38 27 SER B CA 1
ATOM 7519 C C . SER B 1 27 ? 3.018 14.766 1.226 1 70.38 27 SER B C 1
ATOM 7521 O O . SER B 1 27 ? 3.35 13.672 1.683 1 70.38 27 SER B O 1
ATOM 7523 N N . ALA B 1 28 ? 3.486 15.297 0.149 1 71.19 28 ALA B N 1
ATOM 7524 C CA . ALA B 1 28 ? 4.375 14.547 -0.736 1 71.19 28 ALA B CA 1
ATOM 7525 C C . ALA B 1 28 ? 5.777 14.438 -0.143 1 71.19 28 ALA B C 1
ATOM 7527 O O . ALA B 1 28 ? 6.551 13.555 -0.519 1 71.19 28 ALA B O 1
ATOM 7528 N N . ILE B 1 29 ? 6.145 15.336 0.817 1 68.69 29 ILE B N 1
ATOM 7529 C CA . ILE B 1 29 ? 7.52 15.375 1.293 1 68.69 29 ILE B CA 1
ATOM 7530 C C . ILE B 1 29 ? 7.602 14.758 2.688 1 68.69 29 ILE B C 1
ATOM 7532 O O . ILE B 1 29 ? 8.672 14.734 3.305 1 68.69 29 ILE B O 1
ATOM 7536 N N . ALA B 1 30 ? 6.5 14.289 3.125 1 68.88 30 ALA B N 1
ATOM 7537 C CA . ALA B 1 30 ? 6.449 13.75 4.484 1 68.88 30 ALA B CA 1
ATOM 7538 C C . ALA B 1 30 ? 7.387 12.555 4.633 1 68.88 30 ALA B C 1
ATOM 7540 O O . ALA B 1 30 ? 7.809 12.227 5.746 1 68.88 30 ALA B O 1
ATOM 7541 N N . GLY B 1 31 ? 7.84 12.008 3.592 1 71.44 31 GLY B N 1
ATOM 7542 C CA . GLY B 1 31 ? 8.695 10.836 3.686 1 71.44 31 GLY B CA 1
ATOM 7543 C C . GLY B 1 31 ? 10.172 11.172 3.594 1 71.44 31 GLY B C 1
ATOM 7544 O O . GLY B 1 31 ? 11.023 10.273 3.596 1 71.44 31 GLY B O 1
ATOM 7545 N N . LEU B 1 32 ? 10.531 12.469 3.617 1 76.19 32 LEU B N 1
ATOM 7546 C CA . LEU B 1 32 ? 11.93 12.859 3.529 1 76.19 32 LEU B CA 1
ATOM 7547 C C . LEU B 1 32 ? 12.484 13.203 4.91 1 76.19 32 LEU B C 1
ATOM 7549 O O . LEU B 1 32 ? 11.852 13.922 5.68 1 76.19 32 LEU B O 1
ATOM 7553 N N . ASN B 1 33 ? 13.586 12.633 5.148 1 83.44 33 ASN B N 1
ATOM 7554 C CA . ASN B 1 33 ? 14.305 12.984 6.371 1 83.44 33 ASN B CA 1
ATOM 7555 C C . ASN B 1 33 ? 15.039 14.305 6.227 1 83.44 33 ASN B C 1
ATOM 7557 O O . ASN B 1 33 ? 15.773 14.516 5.262 1 83.44 33 ASN B O 1
ATOM 7561 N N . ALA B 1 34 ? 14.883 15.18 7.094 1 82.62 34 ALA B N 1
ATOM 7562 C CA . ALA B 1 34 ? 15.5 16.5 7.059 1 82.62 34 ALA B CA 1
ATOM 7563 C C . ALA B 1 34 ? 17.016 16.391 7.031 1 82.62 34 ALA B C 1
ATOM 7565 O O . ALA B 1 34 ? 17.703 17.219 6.426 1 82.62 34 ALA B O 1
ATOM 7566 N N . ASP B 1 35 ? 17.547 15.312 7.57 1 86.88 35 ASP B N 1
ATOM 7567 C CA . ASP B 1 35 ? 19 15.141 7.648 1 86.88 35 ASP B CA 1
ATOM 7568 C C . ASP B 1 35 ? 19.594 14.805 6.281 1 86.88 35 ASP B C 1
ATOM 7570 O O . ASP B 1 35 ? 20.797 14.906 6.074 1 86.88 35 ASP B O 1
ATOM 7574 N N . ASP B 1 36 ? 18.781 14.469 5.43 1 89.88 36 ASP B N 1
ATOM 7575 C CA . ASP B 1 36 ? 19.25 14.102 4.098 1 89.88 36 ASP B CA 1
ATOM 7576 C C . ASP B 1 36 ? 19.266 15.32 3.174 1 89.88 36 ASP B C 1
ATOM 7578 O O . ASP B 1 36 ? 19.781 15.242 2.055 1 89.88 36 ASP B O 1
ATOM 7582 N N . ILE B 1 37 ? 18.766 16.375 3.615 1 90 37 ILE B N 1
ATOM 7583 C CA . ILE B 1 37 ? 18.688 17.578 2.797 1 90 37 ILE B CA 1
ATOM 7584 C C . ILE B 1 37 ? 19.984 18.359 2.914 1 90 37 ILE B C 1
ATOM 7586 O O . ILE B 1 37 ? 20.422 18.703 4.02 1 90 37 ILE B O 1
ATOM 7590 N N . GLU B 1 38 ? 20.625 18.578 1.858 1 92.12 38 GLU B N 1
ATOM 7591 C CA . GLU B 1 38 ? 21.812 19.438 1.812 1 92.12 38 GLU B CA 1
ATOM 7592 C C . GLU B 1 38 ? 21.422 20.906 1.817 1 92.12 38 GLU B C 1
ATOM 7594 O O . GLU B 1 38 ? 22.047 21.719 2.5 1 92.12 38 GLU B O 1
ATOM 7599 N N . SER B 1 39 ? 20.484 21.188 0.9 1 89.81 39 SER B N 1
ATOM 7600 C CA . SER B 1 39 ? 20.016 22.578 0.807 1 89.81 39 SER B CA 1
ATOM 7601 C C . SER B 1 39 ? 18.625 22.641 0.187 1 89.81 39 SER B C 1
ATOM 7603 O O . SER B 1 39 ? 18.156 21.688 -0.427 1 89.81 39 SER B O 1
ATOM 7605 N N . PHE B 1 40 ? 17.859 23.609 0.535 1 87.56 40 PHE B N 1
ATOM 7606 C CA . PHE B 1 40 ? 16.625 23.906 -0.187 1 87.56 40 PHE B CA 1
ATOM 7607 C C . PHE B 1 40 ? 16.547 25.375 -0.542 1 87.56 40 PHE B C 1
ATOM 7609 O O . PHE B 1 40 ? 17.125 26.219 0.149 1 87.56 40 PHE B O 1
ATOM 7616 N N . SER B 1 41 ? 16.016 25.672 -1.677 1 87 41 SER B N 1
ATOM 7617 C CA . SER B 1 41 ? 15.812 27.031 -2.164 1 87 41 SER B CA 1
ATOM 7618 C C . SER B 1 41 ? 14.344 27.281 -2.475 1 87 41 SER B C 1
ATOM 7620 O O . SER B 1 41 ? 13.648 26.391 -2.977 1 87 41 SER B O 1
ATOM 7622 N N . ILE B 1 42 ? 13.898 28.406 -2.043 1 84.25 42 ILE B N 1
ATOM 7623 C CA . ILE B 1 42 ? 12.531 28.812 -2.355 1 84.25 42 ILE B CA 1
ATOM 7624 C C . ILE B 1 42 ? 12.547 29.828 -3.488 1 84.25 42 ILE B C 1
ATOM 7626 O O . ILE B 1 42 ? 13.125 30.906 -3.354 1 84.25 42 ILE B O 1
ATOM 7630 N N . LEU B 1 43 ? 11.984 29.453 -4.5 1 82.62 43 LEU B N 1
ATOM 7631 C CA . LEU B 1 43 ? 11.859 30.344 -5.656 1 82.62 43 LEU B CA 1
ATOM 7632 C C . LEU B 1 43 ? 10.508 31.047 -5.664 1 82.62 43 LEU B C 1
ATOM 7634 O O . LEU B 1 43 ? 9.461 30.391 -5.695 1 82.62 43 LEU B O 1
ATOM 7638 N N . LYS B 1 44 ? 10.492 32.281 -5.582 1 76.06 44 LYS B N 1
ATOM 7639 C CA . LYS B 1 44 ? 9.25 33.031 -5.441 1 76.06 44 LYS B CA 1
ATOM 7640 C C . LYS B 1 44 ? 8.953 33.844 -6.691 1 76.06 44 LYS B C 1
ATOM 7642 O O . LYS B 1 44 ? 7.793 34 -7.07 1 76.06 44 LYS B O 1
ATOM 7647 N N . ASP B 1 45 ? 10.109 34.406 -7.336 1 77.69 45 ASP B N 1
ATOM 7648 C CA . ASP B 1 45 ? 9.914 35.312 -8.461 1 77.69 45 ASP B CA 1
ATOM 7649 C C . ASP B 1 45 ? 9.688 34.562 -9.758 1 77.69 45 ASP B C 1
ATOM 7651 O O . ASP B 1 45 ? 10.133 33.406 -9.898 1 77.69 45 ASP B O 1
ATOM 7655 N N . GLY B 1 46 ? 8.938 35.125 -10.633 1 75.62 46 GLY B N 1
ATOM 7656 C CA . GLY B 1 46 ? 8.625 34.531 -11.93 1 75.62 46 GLY B CA 1
ATOM 7657 C C . GLY B 1 46 ? 9.859 34.125 -12.711 1 75.62 46 GLY B C 1
ATOM 7658 O O . GLY B 1 46 ? 9.844 33.156 -13.453 1 75.62 46 GLY B O 1
ATOM 7659 N N . SER B 1 47 ? 10.859 34.875 -12.492 1 73.12 47 SER B N 1
ATOM 7660 C CA . SER B 1 47 ? 12.078 34.562 -13.234 1 73.12 47 SER B CA 1
ATOM 7661 C C . SER B 1 47 ? 12.625 33.219 -12.836 1 73.12 47 SER B C 1
ATOM 7663 O O . SER B 1 47 ? 13.18 32.5 -13.672 1 73.12 47 SER B O 1
ATOM 7665 N N . ALA B 1 48 ? 12.469 32.875 -11.648 1 73.88 48 ALA B N 1
ATOM 7666 C CA . ALA B 1 48 ? 12.992 31.625 -11.156 1 73.88 48 ALA B CA 1
ATOM 7667 C C . ALA B 1 48 ? 11.977 30.5 -11.352 1 73.88 48 ALA B C 1
ATOM 7669 O O . ALA B 1 48 ? 12.352 29.328 -11.508 1 73.88 48 ALA B O 1
ATOM 7670 N N . THR B 1 49 ? 10.727 30.781 -11.289 1 77.94 49 THR B N 1
ATOM 7671 C CA . THR B 1 49 ? 9.703 29.75 -11.234 1 77.94 49 THR B CA 1
ATOM 7672 C C . THR B 1 49 ? 9.227 29.391 -12.641 1 77.94 49 THR B C 1
ATOM 7674 O O . THR B 1 49 ? 8.656 28.328 -12.852 1 77.94 49 THR B O 1
ATOM 7677 N N . SER B 1 50 ? 9.539 30.25 -13.57 1 76.94 50 SER B N 1
ATOM 7678 C CA . SER B 1 50 ? 8.984 30.078 -14.906 1 76.94 50 SER B CA 1
ATOM 7679 C C . SER B 1 50 ? 9.492 28.797 -15.555 1 76.94 50 SER B C 1
ATOM 7681 O O . SER B 1 50 ? 8.805 28.188 -16.391 1 76.94 50 SER B O 1
ATOM 7683 N N . ILE B 1 51 ? 10.609 28.438 -15.141 1 79.31 51 ILE B N 1
ATOM 7684 C CA . ILE B 1 51 ? 11.211 27.266 -15.758 1 79.31 51 ILE B CA 1
ATOM 7685 C C . ILE B 1 51 ? 10.43 26.016 -15.359 1 79.31 51 ILE B C 1
ATOM 7687 O O . ILE B 1 51 ? 10.484 24.984 -16.047 1 79.31 51 ILE B O 1
ATOM 7691 N N . TYR B 1 52 ? 9.695 26.156 -14.344 1 83 52 TYR B N 1
ATOM 7692 C CA . TYR B 1 52 ? 8.984 25 -13.828 1 83 52 TYR B CA 1
ATOM 7693 C C . TYR B 1 52 ? 7.547 24.969 -14.344 1 83 52 TYR B C 1
ATOM 7695 O O . TYR B 1 52 ? 6.832 23.984 -14.148 1 83 52 TYR B O 1
ATOM 7703 N N . GLY B 1 53 ? 7.062 26.031 -14.906 1 80.81 53 GLY B N 1
ATOM 7704 C CA . GLY B 1 53 ? 5.793 26.031 -15.609 1 80.81 53 GLY B CA 1
ATOM 7705 C C . GLY B 1 53 ? 4.613 26.328 -14.711 1 80.81 53 GLY B C 1
ATOM 7706 O O . GLY B 1 53 ? 4.758 27.031 -13.703 1 80.81 53 GLY B O 1
ATOM 7707 N N . ALA B 1 54 ? 3.307 25.875 -15.141 1 76.69 54 ALA B N 1
ATOM 7708 C CA . ALA B 1 54 ? 2.021 26.281 -14.57 1 76.69 54 ALA B CA 1
ATOM 7709 C C . ALA B 1 54 ? 1.813 25.672 -13.188 1 76.69 54 ALA B C 1
ATOM 7711 O O . ALA B 1 54 ? 0.833 25.984 -12.508 1 76.69 54 ALA B O 1
ATOM 7712 N N . ARG B 1 55 ? 2.717 25.047 -12.625 1 74.81 55 ARG B N 1
ATOM 7713 C CA . ARG B 1 55 ? 2.604 24.547 -11.258 1 74.81 55 ARG B CA 1
ATOM 7714 C C . ARG B 1 55 ? 3.375 25.422 -10.281 1 74.81 55 ARG B C 1
ATOM 7716 O O . ARG B 1 55 ? 3.203 25.312 -9.062 1 74.81 55 ARG B O 1
ATOM 7723 N N . ALA B 1 56 ? 4.012 26.344 -10.828 1 75.38 56 ALA B N 1
ATOM 7724 C CA . ALA B 1 56 ? 4.965 27.078 -10.008 1 75.38 56 ALA B CA 1
ATOM 7725 C C . ALA B 1 56 ? 4.438 28.469 -9.664 1 75.38 56 ALA B C 1
ATOM 7727 O O . ALA B 1 56 ? 5.191 29.344 -9.234 1 75.38 56 ALA B O 1
ATOM 7728 N N . MET B 1 57 ? 3.135 28.609 -9.953 1 73.19 57 MET B N 1
ATOM 7729 C CA . MET B 1 57 ? 2.596 29.953 -9.742 1 73.19 57 MET B CA 1
ATOM 7730 C C . MET B 1 57 ? 2.715 30.359 -8.273 1 73.19 57 MET B C 1
ATOM 7732 O O . MET B 1 57 ? 2.959 31.531 -7.973 1 73.19 57 MET B O 1
ATOM 7736 N N . ALA B 1 58 ? 2.566 29.359 -7.402 1 71.31 58 ALA B N 1
ATOM 7737 C CA . ALA B 1 58 ? 2.619 29.672 -5.977 1 71.31 58 ALA B CA 1
ATOM 7738 C C . ALA B 1 58 ? 4.047 29.578 -5.445 1 71.31 58 ALA B C 1
ATOM 7740 O O . ALA B 1 58 ? 4.27 29.641 -4.234 1 71.31 58 ALA B O 1
ATOM 7741 N N . GLY B 1 59 ? 4.973 29.375 -6.262 1 79.75 59 GLY B N 1
ATOM 7742 C CA . GLY B 1 59 ? 6.352 29.219 -5.836 1 79.75 59 GLY B CA 1
ATOM 7743 C C . GLY B 1 59 ? 6.832 27.781 -5.926 1 79.75 59 GLY B C 1
ATOM 7744 O O . GLY B 1 59 ? 6.035 26.859 -6.152 1 79.75 59 GLY B O 1
ATOM 7745 N N . VAL B 1 60 ? 8.164 27.703 -5.898 1 85.06 60 VAL B N 1
ATOM 7746 C CA . VAL B 1 60 ? 8.773 26.375 -5.992 1 85.06 60 VAL B CA 1
ATOM 7747 C C . VAL B 1 60 ? 9.789 26.203 -4.863 1 85.06 60 VAL B C 1
ATOM 7749 O O . VAL B 1 60 ? 10.531 27.125 -4.531 1 85.06 60 VAL B O 1
ATOM 7752 N N . ILE B 1 61 ? 9.68 25.031 -4.25 1 86.81 61 ILE B N 1
ATOM 7753 C CA . ILE B 1 61 ? 10.727 24.641 -3.309 1 86.81 61 ILE B CA 1
ATOM 7754 C C . ILE B 1 61 ? 11.602 23.562 -3.936 1 86.81 61 ILE B C 1
ATOM 7756 O O . ILE B 1 61 ? 11.109 22.484 -4.281 1 86.81 61 ILE B O 1
ATOM 7760 N N . VAL B 1 62 ? 12.844 23.891 -4.074 1 89.44 62 VAL B N 1
ATOM 7761 C CA . VAL B 1 62 ? 13.797 22.953 -4.641 1 89.44 62 VAL B CA 1
ATOM 7762 C C . VAL B 1 62 ? 14.609 22.297 -3.525 1 89.44 62 VAL B C 1
ATOM 7764 O O . VAL B 1 62 ? 15.297 22.984 -2.768 1 89.44 62 VAL B O 1
ATOM 7767 N N . VAL B 1 63 ? 14.57 21.047 -3.496 1 90.12 63 VAL B N 1
ATOM 7768 C CA . VAL B 1 63 ? 15.305 20.312 -2.475 1 90.12 63 VAL B CA 1
ATOM 7769 C C . VAL B 1 63 ? 16.453 19.531 -3.119 1 90.12 63 VAL B C 1
ATOM 7771 O O . VAL B 1 63 ? 16.25 18.828 -4.113 1 90.12 63 VAL B O 1
ATOM 7774 N N . THR B 1 64 ? 17.641 19.766 -2.623 1 91.81 64 THR B N 1
ATOM 7775 C CA . THR B 1 64 ? 18.812 18.984 -3.016 1 91.81 64 THR B CA 1
ATOM 7776 C C . THR B 1 64 ? 19.25 18.078 -1.874 1 91.81 64 THR B C 1
ATOM 7778 O O . THR B 1 64 ? 19.5 18.547 -0.76 1 91.81 64 THR B O 1
ATOM 7781 N N . THR B 1 65 ? 19.375 16.828 -2.137 1 90.69 65 THR B N 1
ATOM 7782 C CA . THR B 1 65 ? 19.781 15.883 -1.104 1 90.69 65 THR B CA 1
ATOM 7783 C C . THR B 1 65 ? 21.297 15.742 -1.07 1 90.69 65 THR B C 1
ATOM 7785 O O . THR B 1 65 ? 21.984 16.094 -2.033 1 90.69 65 THR B O 1
ATOM 7788 N N . LYS B 1 66 ? 21.812 15.297 0.038 1 93.19 66 LYS B N 1
ATOM 7789 C CA . LYS B 1 66 ? 23.25 15.117 0.234 1 93.19 66 LYS B CA 1
ATOM 7790 C C . LYS B 1 66 ? 23.812 14.062 -0.72 1 93.19 66 LYS B C 1
ATOM 7792 O O . LYS B 1 66 ? 23.109 13.125 -1.099 1 93.19 66 LYS B O 1
ATOM 7797 N N . LYS B 1 67 ? 25.109 14.375 -1.132 1 91.69 67 LYS B N 1
ATOM 7798 C CA . LYS B 1 67 ? 25.828 13.461 -2.02 1 91.69 67 LYS B CA 1
ATOM 7799 C C . LYS B 1 67 ? 27.156 13.039 -1.413 1 91.69 67 LYS B C 1
ATOM 7801 O O . LYS B 1 67 ? 27.625 13.648 -0.445 1 91.69 67 LYS B O 1
ATOM 7806 N N . GLY B 1 68 ? 27.672 11.961 -1.971 1 88.88 68 GLY B N 1
ATOM 7807 C CA . GLY B 1 68 ? 29.016 11.57 -1.566 1 88.88 68 GLY B CA 1
ATOM 7808 C C . GLY B 1 68 ? 30.094 12.469 -2.139 1 88.88 68 GLY B C 1
ATOM 7809 O O . GLY B 1 68 ? 29.875 13.172 -3.129 1 88.88 68 GLY B O 1
ATOM 7810 N N . ARG B 1 69 ? 31.234 12.422 -1.458 1 86.69 69 ARG B N 1
ATOM 7811 C CA . ARG B 1 69 ? 32.375 13.219 -1.924 1 86.69 69 ARG B CA 1
ATOM 7812 C C . ARG B 1 69 ? 33.594 12.344 -2.125 1 86.69 69 ARG B C 1
ATOM 7814 O O . ARG B 1 69 ? 33.844 11.422 -1.347 1 86.69 69 ARG B O 1
ATOM 7821 N N . ALA B 1 70 ? 34.312 12.695 -3.129 1 86.06 70 ALA B N 1
ATOM 7822 C CA . ALA B 1 70 ? 35.5 11.938 -3.432 1 86.06 70 ALA B CA 1
ATOM 7823 C C . ALA B 1 70 ? 36.562 12.109 -2.334 1 86.06 70 ALA B C 1
ATOM 7825 O O . ALA B 1 70 ? 36.812 13.234 -1.878 1 86.06 70 ALA B O 1
ATOM 7826 N N . GLY B 1 71 ? 37.188 11.031 -1.887 1 80.75 71 GLY B N 1
ATOM 7827 C CA . GLY B 1 71 ? 38.312 11.062 -0.953 1 80.75 71 GLY B CA 1
ATOM 7828 C C . GLY B 1 71 ? 37.875 11.07 0.499 1 80.75 71 GLY B C 1
ATOM 7829 O O . GLY B 1 71 ? 38.688 11.109 1.404 1 80.75 71 GLY B O 1
ATOM 7830 N N . GLU B 1 72 ? 36.594 11.102 0.725 1 80.56 72 GLU B N 1
ATOM 7831 C CA . GLU B 1 72 ? 36.094 11.172 2.102 1 80.56 72 GLU B CA 1
ATOM 7832 C C . GLU B 1 72 ? 35.188 9.992 2.426 1 80.56 72 GLU B C 1
ATOM 7834 O O . GLU B 1 72 ? 34.406 9.547 1.581 1 80.56 72 GLU B O 1
ATOM 7839 N N . SER B 1 73 ? 35.469 9.312 3.525 1 84.56 73 SER B N 1
ATOM 7840 C CA . SER B 1 73 ? 34.562 8.328 4.09 1 84.56 73 SER B CA 1
ATOM 7841 C C . SER B 1 73 ? 34.094 8.727 5.488 1 84.56 73 SER B C 1
ATOM 7843 O O . SER B 1 73 ? 34.906 8.797 6.414 1 84.56 73 SER B O 1
ATOM 7845 N N . ARG B 1 74 ? 32.906 9.125 5.57 1 88.94 74 ARG B N 1
ATOM 7846 C CA . ARG B 1 74 ? 32.406 9.633 6.836 1 88.94 74 ARG B CA 1
ATOM 7847 C C . ARG B 1 74 ? 31.094 8.953 7.215 1 88.94 74 ARG B C 1
ATOM 7849 O O . ARG B 1 74 ? 30.25 8.695 6.352 1 88.94 74 ARG B O 1
ATOM 7856 N N . ILE B 1 75 ? 30.953 8.586 8.469 1 90.31 75 ILE B N 1
ATOM 7857 C CA . ILE B 1 75 ? 29.703 8.125 9.055 1 90.31 75 ILE B CA 1
ATOM 7858 C C . ILE B 1 75 ? 29.219 9.141 10.094 1 90.31 75 ILE B C 1
ATOM 7860 O O . ILE B 1 75 ? 30.016 9.695 10.844 1 90.31 75 ILE B O 1
ATOM 7864 N N . SER B 1 76 ? 28 9.43 9.992 1 92.69 76 SER B N 1
ATOM 7865 C CA . SER B 1 76 ? 27.438 10.398 10.922 1 92.69 76 SER B CA 1
ATOM 7866 C C . SER B 1 76 ? 26.188 9.844 11.602 1 92.69 76 SER B C 1
ATOM 7868 O O . SER B 1 76 ? 25.391 9.141 10.969 1 92.69 76 SER B O 1
ATOM 7870 N N . TYR B 1 77 ? 26.031 10.039 12.836 1 93.94 77 TYR B N 1
ATOM 7871 C CA . TYR B 1 77 ? 24.844 9.711 13.609 1 93.94 77 TYR B CA 1
ATOM 7872 C C . TYR B 1 77 ? 24.203 10.969 14.188 1 93.94 77 TYR B C 1
ATOM 7874 O O . TYR B 1 77 ? 24.891 11.836 14.727 1 93.94 77 TYR B O 1
ATOM 7882 N N . THR B 1 78 ? 22.938 11.07 14.008 1 96.12 78 THR B N 1
ATOM 7883 C CA . THR B 1 78 ? 22.172 12.156 14.609 1 96.12 78 THR B CA 1
ATOM 7884 C C . THR B 1 78 ? 21.016 11.602 15.453 1 96.12 78 THR B C 1
ATOM 7886 O O . THR B 1 78 ? 20.188 10.836 14.953 1 96.12 78 THR B O 1
ATOM 7889 N N . GLY B 1 79 ? 20.953 11.945 16.672 1 96.56 79 GLY B N 1
ATOM 7890 C CA . GLY B 1 79 ? 19.859 11.602 17.578 1 96.56 79 GLY B CA 1
ATOM 7891 C C . GLY B 1 79 ? 19.094 12.82 18.078 1 96.56 79 GLY B C 1
ATOM 7892 O O . GLY B 1 79 ? 19.688 13.727 18.672 1 96.56 79 GLY B O 1
ATOM 7893 N N . ASP B 1 80 ? 17.828 12.82 17.781 1 96.88 80 ASP B N 1
ATOM 7894 C CA . ASP B 1 80 ? 16.953 13.883 18.266 1 96.88 80 ASP B CA 1
ATOM 7895 C C . ASP B 1 80 ? 16.016 13.375 19.359 1 96.88 80 ASP B C 1
ATOM 7897 O O . ASP B 1 80 ? 15.32 12.367 19.156 1 96.88 80 ASP B O 1
ATOM 7901 N N . TYR B 1 81 ? 16 14.023 20.453 1 97.5 81 TYR B N 1
ATOM 7902 C CA . TYR B 1 81 ? 15.109 13.727 21.578 1 97.5 81 TYR B CA 1
ATOM 7903 C C . TYR B 1 81 ? 14.242 14.93 21.906 1 97.5 81 TYR B C 1
ATOM 7905 O O . TYR B 1 81 ? 14.742 15.945 22.406 1 97.5 81 TYR B O 1
ATOM 7913 N N . THR B 1 82 ? 12.945 14.828 21.688 1 96.56 82 THR B N 1
ATOM 7914 C CA . THR B 1 82 ? 12.047 15.977 21.812 1 96.56 82 THR B CA 1
ATOM 7915 C C . THR B 1 82 ? 11 15.734 22.891 1 96.56 82 THR B C 1
ATOM 7917 O O . THR B 1 82 ? 10.344 14.695 22.906 1 96.56 82 THR B O 1
ATOM 7920 N N . PHE B 1 83 ? 10.883 16.672 23.766 1 95.5 83 PHE B N 1
ATOM 7921 C CA . PHE B 1 83 ? 9.836 16.703 24.781 1 95.5 83 PHE B CA 1
ATOM 7922 C C . PHE B 1 83 ? 8.828 17.812 24.469 1 95.5 83 PHE B C 1
ATOM 7924 O O . PHE B 1 83 ? 9.211 18.969 24.234 1 95.5 83 PHE B O 1
ATOM 7931 N N . ARG B 1 84 ? 7.52 17.453 24.5 1 94.62 84 ARG B N 1
ATOM 7932 C CA . ARG B 1 84 ? 6.465 18.438 24.281 1 94.62 84 ARG B CA 1
ATOM 7933 C C . ARG B 1 84 ? 5.723 18.75 25.578 1 94.62 84 ARG B C 1
ATOM 7935 O O . ARG B 1 84 ? 5.34 17.828 26.312 1 94.62 84 ARG B O 1
ATOM 7942 N N . MET B 1 85 ? 5.457 19.953 25.781 1 93.44 85 MET B N 1
ATOM 7943 C CA . MET B 1 85 ? 4.793 20.359 27.016 1 93.44 85 MET B CA 1
ATOM 7944 C C . MET B 1 85 ? 3.277 20.266 26.875 1 93.44 85 MET B C 1
ATOM 7946 O O . MET B 1 85 ? 2.73 20.578 25.812 1 93.44 85 MET B O 1
ATOM 7950 N N . THR B 1 86 ? 2.629 19.891 27.906 1 93.44 86 THR B N 1
ATOM 7951 C CA . THR B 1 86 ? 1.171 19.859 27.953 1 93.44 86 THR B CA 1
ATOM 7952 C C . THR B 1 86 ? 0.606 21.25 28.172 1 93.44 86 THR B C 1
ATOM 7954 O O . THR B 1 86 ? 1.11 22.016 29 1 93.44 86 THR B O 1
ATOM 7957 N N . PRO B 1 87 ? -0.453 21.562 27.422 1 90.81 87 PRO B N 1
ATOM 7958 C CA . PRO B 1 87 ? -1.07 22.875 27.672 1 90.81 87 PRO B CA 1
ATOM 7959 C C . PRO B 1 87 ? -1.657 22.984 29.078 1 90.81 87 PRO B C 1
ATOM 7961 O O . PRO B 1 87 ? -2.004 21.969 29.703 1 90.81 87 PRO B O 1
ATOM 7964 N N . ARG B 1 88 ? -1.752 24.25 29.812 1 90.25 88 ARG B N 1
ATOM 7965 C CA . ARG B 1 88 ? -2.332 24.531 31.125 1 90.25 88 ARG B CA 1
ATOM 7966 C C . ARG B 1 88 ? -3.531 25.469 31 1 90.25 88 ARG B C 1
ATOM 7968 O O . ARG B 1 88 ? -3.521 26.391 30.188 1 90.25 88 ARG B O 1
ATOM 7975 N N . TYR B 1 89 ? -4.582 25.203 31.594 1 93 89 TYR B N 1
ATOM 7976 C CA . TYR B 1 89 ? -5.797 26.016 31.531 1 93 89 TYR B CA 1
ATOM 7977 C C . TYR B 1 89 ? -5.512 27.469 31.891 1 93 89 TYR B C 1
ATOM 7979 O O . TYR B 1 89 ? -6.27 28.359 31.516 1 93 89 TYR B O 1
ATOM 7987 N N . ALA B 1 90 ? -4.484 27.734 32.594 1 87.81 90 ALA B N 1
ATOM 7988 C CA . ALA B 1 90 ? -4.121 29.109 32.938 1 87.81 90 ALA B CA 1
ATOM 7989 C C . ALA B 1 90 ? -3.861 29.953 31.688 1 87.81 90 ALA B C 1
ATOM 7991 O O . ALA B 1 90 ? -3.99 31.172 31.719 1 87.81 90 ALA B O 1
ATOM 7992 N N . ASP B 1 91 ? -3.557 29.281 30.656 1 86.19 91 ASP B N 1
ATOM 7993 C CA . ASP B 1 91 ? -3.205 29.984 29.422 1 86.19 91 ASP B CA 1
ATOM 7994 C C . ASP B 1 91 ? -4.441 30.234 28.562 1 86.19 91 ASP B C 1
ATOM 7996 O O . ASP B 1 91 ? -4.359 30.891 27.531 1 86.19 91 ASP B O 1
ATOM 8000 N N . PHE B 1 92 ? -5.59 29.75 29 1 89.5 92 PHE B N 1
ATOM 8001 C CA . PHE B 1 92 ? -6.793 29.844 28.188 1 89.5 92 PHE B CA 1
ATOM 8002 C C . PHE B 1 92 ? -7.91 30.547 28.938 1 89.5 92 PHE B C 1
ATOM 8004 O O . PHE B 1 92 ? -7.859 30.672 30.172 1 89.5 92 PHE B O 1
ATOM 8011 N N . ASN B 1 93 ? -8.82 31.062 28.094 1 90.5 93 ASN B N 1
ATOM 8012 C CA . ASN B 1 93 ? -9.977 31.75 28.641 1 90.5 93 ASN B CA 1
ATOM 8013 C C . ASN B 1 93 ? -11.148 30.797 28.859 1 90.5 93 ASN B C 1
ATOM 8015 O O . ASN B 1 93 ? -12.18 30.906 28.188 1 90.5 93 ASN B O 1
ATOM 8019 N N . ILE B 1 94 ? -10.992 29.906 29.797 1 93.44 94 ILE B N 1
ATOM 8020 C CA . ILE B 1 94 ? -12.008 28.906 30.109 1 93.44 94 ILE B CA 1
ATOM 8021 C C . ILE B 1 94 ? -12.391 29 31.594 1 93.44 94 ILE B C 1
ATOM 8023 O O . ILE B 1 94 ? -11.523 29.125 32.469 1 93.44 94 ILE B O 1
ATOM 8027 N N . MET B 1 95 ? -13.648 28.953 31.812 1 94.88 95 MET B N 1
ATOM 8028 C CA . MET B 1 95 ? -14.141 29.078 33.188 1 94.88 95 MET B CA 1
ATOM 8029 C C . MET B 1 95 ? -13.727 27.859 34 1 94.88 95 MET B C 1
ATOM 8031 O O . MET B 1 95 ? -13.602 26.75 33.469 1 94.88 95 MET B O 1
ATOM 8035 N N . ASN B 1 96 ? -13.492 28.141 35.312 1 95.62 96 ASN B N 1
ATOM 8036 C CA . ASN B 1 96 ? -13.297 27.016 36.219 1 95.62 96 ASN B CA 1
ATOM 8037 C C . ASN B 1 96 ? -14.633 26.391 36.625 1 95.62 96 ASN B C 1
ATOM 8039 O O . ASN B 1 96 ? -15.695 26.844 36.219 1 95.62 96 ASN B O 1
ATOM 8043 N N . SER B 1 97 ? -14.562 25.344 37.438 1 97.06 97 SER B N 1
ATOM 8044 C CA . SER B 1 97 ? -15.766 24.594 37.781 1 97.06 97 SER B CA 1
ATOM 8045 C C . SER B 1 97 ? -16.719 25.422 38.656 1 97.06 97 SER B C 1
ATOM 8047 O O . SER B 1 97 ? -17.938 25.281 38.531 1 97.06 97 SER B O 1
ATOM 8049 N N . GLN B 1 98 ? -16.25 26.297 39.438 1 96.44 98 GLN B N 1
ATOM 8050 C CA . GLN B 1 98 ? -17.109 27.125 40.281 1 96.44 98 GLN B CA 1
ATOM 8051 C C . GLN B 1 98 ? -17.906 28.125 39.469 1 96.44 98 GLN B C 1
ATOM 8053 O O . GLN B 1 98 ? -19.125 28.234 39.625 1 96.44 98 GLN B O 1
ATOM 8058 N N . ASP B 1 99 ? -17.188 28.812 38.688 1 95.44 99 ASP B N 1
ATOM 8059 C CA . ASP B 1 99 ? -17.875 29.75 37.812 1 95.44 99 ASP B CA 1
ATOM 8060 C C . ASP B 1 99 ? -18.875 29.031 36.906 1 95.44 99 ASP B C 1
ATOM 8062 O O . ASP B 1 99 ? -19.984 29.547 36.656 1 95.44 99 ASP B O 1
ATOM 8066 N N . GLN B 1 100 ? -18.484 27.922 36.406 1 96.44 100 GLN B N 1
ATOM 8067 C CA . GLN B 1 100 ? -19.375 27.156 35.562 1 96.44 100 GLN B CA 1
ATOM 8068 C C . GLN B 1 100 ? -20.625 26.703 36.312 1 96.44 100 GLN B C 1
ATOM 8070 O O . GLN B 1 100 ? -21.719 26.719 35.75 1 96.44 100 GLN B O 1
ATOM 8075 N N . MET B 1 101 ? -20.453 26.25 37.531 1 95.81 101 MET B N 1
ATOM 8076 C CA . MET B 1 101 ? -21.594 25.812 38.312 1 95.81 101 MET B CA 1
ATOM 8077 C C . MET B 1 101 ? -22.562 26.969 38.562 1 95.81 101 MET B C 1
ATOM 8079 O O . MET B 1 101 ? -23.781 26.766 38.594 1 95.81 101 MET B O 1
ATOM 8083 N N . SER B 1 102 ? -22.016 28.188 38.688 1 94.56 102 SER B N 1
ATOM 8084 C CA . SER B 1 102 ? -22.875 29.359 38.812 1 94.56 102 SER B CA 1
ATOM 8085 C C . SER B 1 102 ? -23.75 29.531 37.562 1 94.56 102 SER B C 1
ATOM 8087 O O . SER B 1 102 ? -24.938 29.844 37.688 1 94.56 102 SER B O 1
ATOM 8089 N N . VAL B 1 103 ? -23.203 29.359 36.469 1 94.81 103 VAL B N 1
ATOM 8090 C CA . VAL B 1 103 ? -23.969 29.438 35.219 1 94.81 103 VAL B CA 1
ATOM 8091 C C . VAL B 1 103 ? -25.016 28.328 35.188 1 94.81 103 VAL B C 1
ATOM 8093 O O . VAL B 1 103 ? -26.156 28.578 34.812 1 94.81 103 VAL B O 1
ATOM 8096 N N . TYR B 1 104 ? -24.672 27.125 35.656 1 95.69 104 TYR B N 1
ATOM 8097 C CA . TYR B 1 104 ? -25.609 26 35.625 1 95.69 104 TYR B CA 1
ATOM 8098 C C . TYR B 1 104 ? -26.781 26.25 36.562 1 95.69 104 TYR B C 1
ATOM 8100 O O . TYR B 1 104 ? -27.922 25.906 36.25 1 95.69 104 TYR B O 1
ATOM 8108 N N . GLN B 1 105 ? -26.5 26.797 37.656 1 94.19 105 GLN B N 1
ATOM 8109 C CA . GLN B 1 105 ? -27.578 27.109 38.594 1 94.19 105 GLN B CA 1
ATOM 8110 C C . GLN B 1 105 ? -28.547 28.109 38 1 94.19 105 GLN B C 1
ATOM 8112 O O . GLN B 1 105 ? -29.766 28 38.188 1 94.19 105 GLN B O 1
ATOM 8117 N N . GLU B 1 106 ? -28 29.047 37.312 1 94.44 106 GLU B N 1
ATOM 8118 C CA . GLU B 1 106 ? -28.875 30 36.625 1 94.44 106 GLU B CA 1
ATOM 8119 C C . GLU B 1 106 ? -29.703 29.312 35.562 1 94.44 106 GLU B C 1
ATOM 8121 O O . GLU B 1 106 ? -30.891 29.594 35.406 1 94.44 106 GLU B O 1
ATOM 8126 N N . MET B 1 107 ? -29.094 28.484 34.781 1 94.81 107 MET B N 1
ATOM 8127 C CA . MET B 1 107 ? -29.797 27.734 33.75 1 94.81 107 MET B CA 1
ATOM 8128 C C . MET B 1 107 ? -30.922 26.906 34.375 1 94.81 107 MET B C 1
ATOM 8130 O O . MET B 1 107 ? -32.031 26.828 33.812 1 94.81 107 MET B O 1
ATOM 8134 N N . ALA B 1 108 ? -30.641 26.219 35.531 1 93.38 108 ALA B N 1
ATOM 8135 C CA . ALA B 1 108 ? -31.641 25.422 36.219 1 93.38 108 ALA B CA 1
ATOM 8136 C C . ALA B 1 108 ? -32.812 26.297 36.656 1 93.38 108 ALA B C 1
ATOM 8138 O O . ALA B 1 108 ? -33.969 25.906 36.5 1 93.38 108 ALA B O 1
ATOM 8139 N N . ALA B 1 109 ? -32.5 27.438 37.125 1 92.25 109 ALA B N 1
ATOM 8140 C CA . ALA B 1 109 ? -33.531 28.375 37.594 1 92.25 109 ALA B CA 1
ATOM 8141 C C . ALA B 1 109 ? -34.375 28.875 36.406 1 92.25 109 ALA B C 1
ATOM 8143 O O . ALA B 1 109 ? -35.562 29.172 36.562 1 92.25 109 ALA B O 1
ATOM 8144 N N . LYS B 1 110 ? -33.75 28.906 35.312 1 93.81 110 LYS B N 1
ATOM 8145 C CA . LYS B 1 110 ? -34.438 29.438 34.125 1 93.81 110 LYS B CA 1
ATOM 8146 C C . LYS B 1 110 ? -35.125 28.312 33.344 1 93.81 110 LYS B C 1
ATOM 8148 O O . LYS B 1 110 ? -35.594 28.531 32.219 1 93.81 110 LYS B O 1
ATOM 8153 N N . GLY B 1 111 ? -35.094 27.078 33.781 1 91.25 111 GLY B N 1
ATOM 8154 C CA . GLY B 1 111 ? -35.938 26 33.281 1 91.25 111 GLY B CA 1
ATOM 8155 C C . GLY B 1 111 ? -35.219 25.031 32.375 1 91.25 111 GLY B C 1
ATOM 8156 O O . GLY B 1 111 ? -35.844 24.125 31.812 1 91.25 111 GLY B O 1
ATOM 8157 N N . TRP B 1 112 ? -33.938 25.094 32.125 1 92.56 112 TRP B N 1
ATOM 8158 C CA . TRP B 1 112 ? -33.219 24.297 31.125 1 92.56 112 TRP B CA 1
ATOM 8159 C C . TRP B 1 112 ? -32.781 22.969 31.703 1 92.56 112 TRP B C 1
ATOM 8161 O O . TRP B 1 112 ? -32.562 22 30.969 1 92.56 112 TRP B O 1
ATOM 8171 N N . LEU B 1 113 ? -32.594 22.797 33.031 1 94.25 113 LEU B N 1
ATOM 8172 C CA . LEU B 1 113 ? -31.938 21.625 33.625 1 94.25 113 LEU B CA 1
ATOM 8173 C C . LEU B 1 113 ? -32.875 20.891 34.562 1 94.25 113 LEU B C 1
ATOM 8175 O O . LEU B 1 113 ? -32.406 20.312 35.562 1 94.25 113 LEU B O 1
ATOM 8179 N N . ASN B 1 114 ? -34.125 20.828 34.094 1 91.25 114 ASN B N 1
ATOM 8180 C CA . ASN B 1 114 ? -35.094 20.094 34.906 1 91.25 114 ASN B CA 1
ATOM 8181 C C . ASN B 1 114 ? -35.125 18.609 34.531 1 91.25 114 ASN B C 1
ATOM 8183 O O . ASN B 1 114 ? -34.656 18.234 33.438 1 91.25 114 ASN B O 1
ATOM 8187 N N . ASN B 1 115 ? -35.594 17.766 35.406 1 91.62 115 ASN B N 1
ATOM 8188 C CA . ASN B 1 115 ? -35.562 16.328 35.219 1 91.62 115 ASN B CA 1
ATOM 8189 C C . ASN B 1 115 ? -36.281 15.914 33.938 1 91.62 115 ASN B C 1
ATOM 8191 O O . ASN B 1 115 ? -35.781 15.109 33.156 1 91.62 115 ASN B O 1
ATOM 8195 N N . SER B 1 116 ? -37.438 16.438 33.688 1 85.38 116 SER B N 1
ATOM 8196 C CA . SER B 1 116 ? -38.25 16.047 32.531 1 85.38 116 SER B CA 1
ATOM 8197 C C . SER B 1 116 ? -37.531 16.359 31.234 1 85.38 116 SER B C 1
ATOM 8199 O O . SER B 1 116 ? -37.656 15.625 30.25 1 85.38 116 SER B O 1
ATOM 8201 N N . THR B 1 117 ? -36.75 17.328 31.219 1 85.25 117 THR B N 1
ATOM 8202 C CA . THR B 1 117 ? -36.062 17.766 30 1 85.25 117 THR B CA 1
ATOM 8203 C C . THR B 1 117 ? -34.719 17.031 29.844 1 85.25 117 THR B C 1
ATOM 8205 O O . THR B 1 117 ? -34.438 16.5 28.766 1 85.25 117 THR B O 1
ATOM 8208 N N . ILE B 1 118 ? -34.062 16.891 30.859 1 89.62 118 ILE B N 1
ATOM 8209 C CA . ILE B 1 118 ? -32.656 16.453 30.766 1 89.62 118 ILE B CA 1
ATOM 8210 C C . ILE B 1 118 ? -32.625 14.922 30.719 1 89.62 118 ILE B C 1
ATOM 8212 O O . ILE B 1 118 ? -31.688 14.352 30.141 1 89.62 118 ILE B O 1
ATOM 8216 N N . ALA B 1 119 ? -33.625 14.227 31.203 1 86.31 119 ALA B N 1
ATOM 8217 C CA . ALA B 1 119 ? -33.625 12.766 31.25 1 86.31 119 ALA B CA 1
ATOM 8218 C C . ALA B 1 119 ? -33.75 12.188 29.828 1 86.31 119 ALA B C 1
ATOM 8220 O O . ALA B 1 119 ? -33.281 11.07 29.578 1 86.31 119 ALA B O 1
ATOM 8221 N N . ASN B 1 120 ? -34.281 12.953 28.922 1 89.31 120 ASN B N 1
ATOM 8222 C CA . ASN B 1 120 ? -34.469 12.484 27.562 1 89.31 120 ASN B CA 1
ATOM 8223 C C . ASN B 1 120 ? -33.594 13.289 26.578 1 89.31 120 ASN B C 1
ATOM 8225 O O . ASN B 1 120 ? -33.781 13.188 25.359 1 89.31 120 ASN B O 1
ATOM 8229 N N . ALA B 1 121 ? -32.688 14.031 27.156 1 90.25 121 ALA B N 1
ATOM 8230 C CA . ALA B 1 121 ? -31.875 14.891 26.297 1 90.25 121 ALA B CA 1
ATOM 8231 C C . ALA B 1 121 ? -30.812 14.078 25.562 1 90.25 121 ALA B C 1
ATOM 8233 O O . ALA B 1 121 ? -30.328 13.062 26.078 1 90.25 121 ALA B O 1
ATOM 8234 N N . SER B 1 122 ? -30.422 14.469 24.375 1 91.69 122 SER B N 1
ATOM 8235 C CA . SER B 1 122 ? -29.406 13.812 23.578 1 91.69 122 SER B CA 1
ATOM 8236 C C . SER B 1 122 ? -28.031 13.922 24.234 1 91.69 122 SER B C 1
ATOM 8238 O O . SER B 1 122 ? -27.172 13.055 24.047 1 91.69 122 SER B O 1
ATOM 8240 N N . SER B 1 123 ? -27.875 15.039 25 1 92.5 123 SER B N 1
ATOM 8241 C CA . SER B 1 123 ? -26.609 15.258 25.688 1 92.5 123 SER B CA 1
ATOM 8242 C C . SER B 1 123 ? -26.828 15.883 27.062 1 92.5 123 SER B C 1
ATOM 8244 O O . SER B 1 123 ? -27.703 16.734 27.234 1 92.5 123 SER B O 1
ATOM 8246 N N . SER B 1 124 ? -26.125 15.422 28.031 1 94.56 124 SER B N 1
ATOM 8247 C CA . SER B 1 124 ? -26.234 15.961 29.391 1 94.56 124 SER B CA 1
ATOM 8248 C C . SER B 1 124 ? -24.969 15.664 30.203 1 94.56 124 SER B C 1
ATOM 8250 O O . SER B 1 124 ? -24.266 14.688 29.922 1 94.56 124 SER B O 1
ATOM 8252 N N . GLY B 1 125 ? -24.688 16.531 31.109 1 96.12 125 GLY B N 1
ATOM 8253 C CA . GLY B 1 125 ? -23.5 16.422 31.953 1 96.12 125 GLY B CA 1
ATOM 8254 C C . GLY B 1 125 ? -23.844 16.141 33.406 1 96.12 125 GLY B C 1
ATOM 8255 O O . GLY B 1 125 ? -24.578 15.219 33.719 1 96.12 125 GLY B O 1
ATOM 8256 N N . VAL B 1 126 ? -23.484 17.016 34.281 1 96.19 126 VAL B N 1
ATOM 8257 C CA . VAL B 1 126 ? -23.547 16.797 35.719 1 96.19 126 VAL B CA 1
ATOM 8258 C C . VAL B 1 126 ? -25 16.797 36.188 1 96.19 126 VAL B C 1
ATOM 8260 O O . VAL B 1 126 ? -25.391 15.984 37.031 1 96.19 126 VAL B O 1
ATOM 8263 N N . TYR B 1 127 ? -25.844 17.688 35.688 1 96.38 127 TYR B N 1
ATOM 8264 C CA . TYR B 1 127 ? -27.266 17.703 36.031 1 96.38 127 TYR B CA 1
ATOM 8265 C C . TYR B 1 127 ? -27.984 16.484 35.5 1 96.38 127 TYR B C 1
ATOM 8267 O O . TYR B 1 127 ? -28.859 15.93 36.156 1 96.38 127 TYR B O 1
ATOM 8275 N N . GLY B 1 128 ? -27.625 16.156 34.25 1 95.06 128 GLY B N 1
ATOM 8276 C CA . GLY B 1 128 ? -28.219 14.945 33.688 1 95.06 128 GLY B CA 1
ATOM 8277 C C . GLY B 1 128 ? -27.891 13.711 34.5 1 95.06 128 GLY B C 1
ATOM 8278 O O . GLY B 1 128 ? -28.766 12.883 34.75 1 95.06 128 GLY B O 1
ATOM 8279 N N . LYS B 1 129 ? -26.703 13.586 34.906 1 95.75 129 LYS B N 1
ATOM 8280 C CA . LYS B 1 129 ? -26.281 12.445 35.719 1 95.75 129 LYS B CA 1
ATOM 8281 C C . LYS B 1 129 ? -26.969 12.469 37.094 1 95.75 129 LYS B C 1
ATOM 8283 O O . LYS B 1 129 ? -27.375 11.43 37.594 1 95.75 129 LYS B O 1
ATOM 8288 N N . MET B 1 130 ? -27.094 13.68 37.656 1 96.12 130 MET B N 1
ATOM 8289 C CA . MET B 1 130 ? -27.797 13.836 38.906 1 96.12 130 MET B CA 1
ATOM 8290 C C . MET B 1 130 ? -29.219 13.289 38.812 1 96.12 130 MET B C 1
ATOM 8292 O O . MET B 1 130 ? -29.641 12.492 39.656 1 96.12 130 MET B O 1
ATOM 8296 N N . TRP B 1 131 ? -29.953 13.688 37.844 1 95.56 131 TRP B N 1
ATOM 8297 C CA . TRP B 1 131 ? -31.328 13.258 37.688 1 95.56 131 TRP B CA 1
ATOM 8298 C C . TRP B 1 131 ? -31.406 11.766 37.375 1 95.56 131 TRP B C 1
ATOM 8300 O O . TRP B 1 131 ? -32.344 11.086 37.781 1 95.56 131 TRP B O 1
ATOM 8310 N N . GLU B 1 132 ? -30.453 11.258 36.594 1 93.56 132 GLU B N 1
ATOM 8311 C CA . GLU B 1 132 ? -30.391 9.82 36.344 1 93.56 132 GLU B CA 1
ATOM 8312 C C . GLU B 1 132 ? -30.266 9.047 37.656 1 93.56 132 GLU B C 1
ATOM 8314 O O . GLU B 1 132 ? -30.953 8.047 37.875 1 93.56 132 GLU B O 1
ATOM 8319 N N . LEU B 1 133 ? -29.391 9.539 38.562 1 95.38 133 LEU B N 1
ATOM 8320 C CA . LEU B 1 133 ? -29.188 8.898 39.844 1 95.38 133 LEU B CA 1
ATOM 8321 C C . LEU B 1 133 ? -30.438 8.992 40.719 1 95.38 133 LEU B C 1
ATOM 8323 O O . LEU B 1 133 ? -30.781 8.047 41.438 1 95.38 133 LEU B O 1
ATOM 8327 N N . VAL B 1 134 ? -31.062 10.094 40.656 1 95.38 134 VAL B N 1
ATOM 8328 C CA . VAL B 1 134 ? -32.281 10.281 41.406 1 95.38 134 VAL B CA 1
ATOM 8329 C C . VAL B 1 134 ? -33.344 9.305 40.875 1 95.38 134 VAL B C 1
ATOM 8331 O O . VAL B 1 134 ? -34 8.609 41.688 1 95.38 134 VAL B O 1
ATOM 8334 N N . ASN B 1 135 ? -33.5 9.281 39.562 1 93.19 135 ASN B N 1
ATOM 8335 C CA . ASN B 1 135 ? -34.531 8.453 38.938 1 93.19 135 ASN B CA 1
ATOM 8336 C C . ASN B 1 135 ? -34.25 6.965 39.156 1 93.19 135 ASN B C 1
ATOM 8338 O O . ASN B 1 135 ? -35.188 6.164 39.188 1 93.19 135 ASN B O 1
ATOM 8342 N N . THR B 1 136 ? -33.062 6.547 39.281 1 92.81 136 THR B N 1
ATOM 8343 C CA . THR B 1 136 ? -32.719 5.145 39.5 1 92.81 136 THR B CA 1
ATOM 8344 C C . THR B 1 136 ? -32.656 4.816 40.969 1 92.81 136 THR B C 1
ATOM 8346 O O . THR B 1 136 ? -32.344 3.682 41.344 1 92.81 136 THR B O 1
ATOM 8349 N N . GLY B 1 137 ? -32.75 5.766 41.844 1 93.12 137 GLY B N 1
ATOM 8350 C CA . GLY B 1 137 ? -32.812 5.566 43.281 1 93.12 137 GLY B CA 1
ATOM 8351 C C . GLY B 1 137 ? -31.438 5.555 43.938 1 93.12 137 GLY B C 1
ATOM 8352 O O . GLY B 1 137 ? -31.281 5.121 45.094 1 93.12 137 GLY B O 1
ATOM 8353 N N . LYS B 1 138 ? -30.5 6.047 43.281 1 95.44 138 LYS B N 1
ATOM 8354 C CA . LYS B 1 138 ? -29.125 6.012 43.812 1 95.44 138 LYS B CA 1
ATOM 8355 C C . LYS B 1 138 ? -28.781 7.316 44.531 1 95.44 138 LYS B C 1
ATOM 8357 O O . LYS B 1 138 ? -27.766 7.395 45.219 1 95.44 138 LYS B O 1
ATOM 8362 N N . LEU B 1 139 ? -29.641 8.406 44.344 1 95.81 139 LEU B N 1
ATOM 8363 C CA . LEU B 1 139 ? -29.562 9.695 45.031 1 95.81 139 LEU B CA 1
ATOM 8364 C C . LEU B 1 139 ? -30.922 10.141 45.531 1 95.81 139 LEU B C 1
ATOM 8366 O O . LEU B 1 139 ? -31.922 10.07 44.812 1 95.81 139 LEU B O 1
ATOM 8370 N N . GLU B 1 140 ? -30.922 10.609 46.781 1 95.44 140 GLU B N 1
ATOM 8371 C CA . GLU B 1 140 ? -32.188 11.07 47.344 1 95.44 140 GLU B CA 1
ATOM 8372 C C . GLU B 1 140 ? -32.656 12.359 46.688 1 95.44 140 GLU B C 1
ATOM 8374 O O . GLU B 1 140 ? -31.844 13.242 46.375 1 95.44 140 GLU B O 1
ATOM 8379 N N . ASN B 1 141 ? -33.906 12.406 46.438 1 94.19 141 ASN B N 1
ATOM 8380 C CA . ASN B 1 141 ? -34.469 13.602 45.781 1 94.19 141 ASN B CA 1
ATOM 8381 C C . ASN B 1 141 ? -34.781 14.688 46.812 1 94.19 141 ASN B C 1
ATOM 8383 O O . ASN B 1 141 ? -35.938 15.148 46.906 1 94.19 141 ASN B O 1
ATOM 8387 N N . THR B 1 142 ? -33.875 15.047 47.594 1 95.69 142 THR B N 1
ATOM 8388 C CA . THR B 1 142 ? -33.938 16.188 48.5 1 95.69 142 THR B CA 1
ATOM 8389 C C . THR B 1 142 ? -33 17.297 48.094 1 95.69 142 THR B C 1
ATOM 8391 O O . THR B 1 142 ? -31.984 17.031 47.438 1 95.69 142 THR B O 1
ATOM 8394 N N . GLU B 1 143 ? -33.438 18.438 48.375 1 94 143 GLU B N 1
ATOM 8395 C CA . GLU B 1 143 ? -32.594 19.578 48 1 94 143 GLU B CA 1
ATOM 8396 C C . GLU B 1 143 ? -31.203 19.438 48.594 1 94 143 GLU B C 1
ATOM 8398 O O . GLU B 1 143 ? -30.219 19.75 47.938 1 94 143 GLU B O 1
ATOM 8403 N N . ALA B 1 144 ? -31.094 18.938 49.781 1 95.06 144 ALA B N 1
ATOM 8404 C CA . ALA B 1 144 ? -29.812 18.766 50.469 1 95.06 144 ALA B CA 1
ATOM 8405 C C . ALA B 1 144 ? -28.938 17.75 49.719 1 95.06 144 ALA B C 1
ATOM 8407 O O . ALA B 1 144 ? -27.734 17.953 49.562 1 95.06 144 ALA B O 1
ATOM 8408 N N . ALA B 1 145 ? -29.516 16.656 49.375 1 96.19 145 ALA B N 1
ATOM 8409 C CA . ALA B 1 145 ? -28.781 15.602 48.688 1 96.19 145 ALA B CA 1
ATOM 8410 C C . ALA B 1 145 ? -28.312 16.062 47.312 1 96.19 145 ALA B C 1
ATOM 8412 O O . ALA B 1 145 ? -27.188 15.773 46.906 1 96.19 145 ALA B O 1
ATOM 8413 N N . ARG B 1 146 ? -29.172 16.719 46.594 1 96 146 ARG B N 1
ATOM 8414 C CA . ARG B 1 146 ? -28.828 17.25 45.281 1 96 146 ARG B CA 1
ATOM 8415 C C . ARG B 1 146 ? -27.703 18.281 45.375 1 96 146 ARG B C 1
ATOM 8417 O O . ARG B 1 146 ? -26.766 18.266 44.562 1 96 146 ARG B O 1
ATOM 8424 N N . ASN B 1 147 ? -27.812 19.109 46.375 1 95.5 147 ASN B N 1
ATOM 8425 C CA . ASN B 1 147 ? -26.781 20.141 46.562 1 95.5 147 ASN B CA 1
ATOM 8426 C C . ASN B 1 147 ? -25.438 19.516 46.938 1 95.5 147 ASN B C 1
ATOM 8428 O O . ASN B 1 147 ? -24.391 20.031 46.531 1 95.5 147 ASN B O 1
ATOM 8432 N N . ARG B 1 148 ? -25.453 18.469 47.688 1 95.62 148 ARG B N 1
ATOM 8433 C CA . ARG B 1 148 ? -24.219 17.766 48.031 1 95.62 148 ARG B CA 1
ATOM 8434 C C . ARG B 1 148 ? -23.562 17.188 46.781 1 95.62 148 ARG B C 1
ATOM 8436 O O . ARG B 1 148 ? -22.344 17.234 46.656 1 95.62 148 ARG B O 1
ATOM 8443 N N . TYR B 1 149 ? -24.375 16.609 46 1 96.38 149 TYR B N 1
ATOM 8444 C CA . TYR B 1 149 ? -23.875 16.047 44.75 1 96.38 149 TYR B CA 1
ATOM 8445 C C . TYR B 1 149 ? -23.266 17.141 43.875 1 96.38 149 TYR B C 1
ATOM 8447 O O . TYR B 1 149 ? -22.156 16.984 43.344 1 96.38 149 TYR B O 1
ATOM 8455 N N . LEU B 1 150 ? -23.969 18.234 43.688 1 97.06 150 LEU B N 1
ATOM 8456 C CA . LEU B 1 150 ? -23.547 19.328 42.812 1 97.06 150 LEU B CA 1
ATOM 8457 C C . LEU B 1 150 ? -22.328 20.047 43.375 1 97.06 150 LEU B C 1
ATOM 8459 O O . LEU B 1 150 ? -21.516 20.594 42.625 1 97.06 150 LEU B O 1
ATOM 8463 N N . ARG B 1 151 ? -22.172 20.062 44.656 1 96.75 151 ARG B N 1
ATOM 8464 C CA . ARG B 1 151 ? -21.016 20.703 45.312 1 96.75 151 ARG B CA 1
ATOM 8465 C C . ARG B 1 151 ? -19.734 19.984 44.938 1 96.75 151 ARG B C 1
ATOM 8467 O O . ARG B 1 151 ? -18.688 20.625 44.75 1 96.75 151 ARG B O 1
ATOM 8474 N N . LYS B 1 152 ? -19.781 18.688 44.844 1 96.5 152 LYS B N 1
ATOM 8475 C CA . LYS B 1 152 ? -18.625 17.938 44.406 1 96.5 152 LYS B CA 1
ATOM 8476 C C . LYS B 1 152 ? -18.188 18.375 43 1 96.5 152 LYS B C 1
ATOM 8478 O O . LYS B 1 152 ? -17 18.5 42.719 1 96.5 152 LYS B O 1
ATOM 8483 N N . ALA B 1 153 ? -19.188 18.516 42.094 1 97.25 153 ALA B N 1
ATOM 8484 C CA . ALA B 1 153 ? -18.922 18.984 40.719 1 97.25 153 ALA B CA 1
ATOM 8485 C C . ALA B 1 153 ? -18.375 20.406 40.719 1 97.25 153 ALA B C 1
ATOM 8487 O O . ALA B 1 153 ? -17.5 20.75 39.906 1 97.25 153 ALA B O 1
ATOM 8488 N N . GLU B 1 154 ? -18.859 21.234 41.594 1 96.75 154 GLU B N 1
ATOM 8489 C CA . GLU B 1 154 ? -18.469 22.625 41.719 1 96.75 154 GLU B CA 1
ATOM 8490 C C . GLU B 1 154 ? -16.984 22.766 42.031 1 96.75 154 GLU B C 1
ATOM 8492 O O . GLU B 1 154 ? -16.312 23.672 41.531 1 96.75 154 GLU B O 1
ATOM 8497 N N . TYR B 1 155 ? -16.453 21.844 42.781 1 96.62 155 TYR B N 1
ATOM 8498 C CA . TYR B 1 155 ? -15.078 21.984 43.25 1 96.62 155 TYR B CA 1
ATOM 8499 C C . TYR B 1 155 ? -14.148 21.016 42.531 1 96.62 155 TYR B C 1
ATOM 8501 O O . TYR B 1 155 ? -12.961 20.938 42.844 1 96.62 155 TYR B O 1
ATOM 8509 N N . ARG B 1 156 ? -14.562 20.25 41.625 1 96.25 156 ARG B N 1
ATOM 8510 C CA . ARG B 1 156 ? -13.773 19.25 40.906 1 96.25 156 ARG B CA 1
ATOM 8511 C C . ARG B 1 156 ? -12.68 19.891 40.062 1 96.25 156 ARG B C 1
ATOM 8513 O O . ARG B 1 156 ? -11.516 19.5 40.156 1 96.25 156 ARG B O 1
ATOM 8520 N N . ASN B 1 157 ? -13.062 20.875 39.25 1 97 157 ASN B N 1
ATOM 8521 C CA . ASN B 1 157 ? -12.164 21.609 38.375 1 97 157 ASN B CA 1
ATOM 8522 C C . ASN B 1 157 ? -11.25 20.672 37.594 1 97 157 ASN B C 1
ATOM 8524 O O . ASN B 1 157 ? -10.031 20.828 37.625 1 97 157 ASN B O 1
ATOM 8528 N N . THR B 1 158 ? -11.805 19.703 36.906 1 97.12 158 THR B N 1
ATOM 8529 C CA . THR B 1 158 ? -11.086 18.672 36.156 1 97.12 158 THR B CA 1
ATOM 8530 C C . THR B 1 158 ? -10.125 19.312 35.156 1 97.12 158 THR B C 1
ATOM 8532 O O . THR B 1 158 ? -10.508 20.188 34.375 1 97.12 158 THR B O 1
ATOM 8535 N N . ASP B 1 159 ? -8.859 18.859 35.125 1 97.19 159 ASP B N 1
ATOM 8536 C CA . ASP B 1 159 ? -7.863 19.25 34.125 1 97.19 159 ASP B CA 1
ATOM 8537 C C . ASP B 1 159 ? -7.82 18.266 32.969 1 97.19 159 ASP B C 1
ATOM 8539 O O . ASP B 1 159 ? -7.012 17.344 32.969 1 97.19 159 ASP B O 1
ATOM 8543 N N . TRP B 1 160 ? -8.57 18.578 31.953 1 96.56 160 TRP B N 1
ATOM 8544 C CA . TRP B 1 160 ? -8.695 17.688 30.797 1 96.56 160 TRP B CA 1
ATOM 8545 C C . TRP B 1 160 ? -7.383 17.609 30.031 1 96.56 160 TRP B C 1
ATOM 8547 O O . TRP B 1 160 ? -7.102 16.609 29.375 1 96.56 160 TRP B O 1
ATOM 8557 N N . PHE B 1 161 ? -6.555 18.641 30.047 1 95.5 161 PHE B N 1
ATOM 8558 C CA . PHE B 1 161 ? -5.258 18.578 29.391 1 95.5 161 PHE B CA 1
ATOM 8559 C C . PHE B 1 161 ? -4.371 17.516 30.031 1 95.5 161 PHE B C 1
ATOM 8561 O O . PHE B 1 161 ? -3.711 16.75 29.328 1 95.5 161 PHE B O 1
ATOM 8568 N N . LYS B 1 162 ? -4.363 17.469 31.25 1 95.25 162 LYS B N 1
ATOM 8569 C CA . LYS B 1 162 ? -3.584 16.453 31.953 1 95.25 162 LYS B CA 1
ATOM 8570 C C . LYS B 1 162 ? -4.102 15.055 31.656 1 95.25 162 LYS B C 1
ATOM 8572 O O . LYS B 1 162 ? -3.316 14.109 31.531 1 95.25 162 LYS B O 1
ATOM 8577 N N . GLU B 1 163 ? -5.426 14.922 31.562 1 96.19 163 GLU B N 1
ATOM 8578 C CA . GLU B 1 163 ? -6.043 13.617 31.328 1 96.19 163 GLU B CA 1
ATOM 8579 C C . GLU B 1 163 ? -5.797 13.133 29.906 1 96.19 163 GLU B C 1
ATOM 8581 O O . GLU B 1 163 ? -5.707 11.93 29.672 1 96.19 163 GLU B O 1
ATOM 8586 N N . LEU B 1 164 ? -5.746 14.031 28.984 1 96.69 164 LEU B N 1
ATOM 8587 C CA . LEU B 1 164 ? -5.809 13.641 27.578 1 96.69 164 LEU B CA 1
ATOM 8588 C C . LEU B 1 164 ? -4.445 13.797 26.906 1 96.69 164 LEU B C 1
ATOM 8590 O O . LEU B 1 164 ? -4.219 13.25 25.828 1 96.69 164 LEU B O 1
ATOM 8594 N N . PHE B 1 165 ? -3.543 14.523 27.531 1 95.25 165 PHE B N 1
ATOM 8595 C CA . PHE B 1 165 ? -2.215 14.734 26.969 1 95.25 165 PHE B CA 1
ATOM 8596 C C . PHE B 1 165 ? -1.163 13.969 27.766 1 95.25 165 PHE B C 1
ATOM 8598 O O . PHE B 1 165 ? -1.388 13.617 28.922 1 95.25 165 PHE B O 1
ATOM 8605 N N . ARG B 1 166 ? -0.107 13.648 27.047 1 88.56 166 ARG B N 1
ATOM 8606 C CA . ARG B 1 166 ? 1.013 12.961 27.688 1 88.56 166 ARG B CA 1
ATOM 8607 C C . ARG B 1 166 ? 2.34 13.609 27.312 1 88.56 166 ARG B C 1
ATOM 8609 O O . ARG B 1 166 ? 2.527 14.039 26.172 1 88.56 166 ARG B O 1
ATOM 8616 N N . SER B 1 167 ? 3.123 13.812 28.312 1 86 167 SER B N 1
ATOM 8617 C CA . SER B 1 167 ? 4.477 14.281 28.031 1 86 167 SER B CA 1
ATOM 8618 C C . SER B 1 167 ? 5.398 13.125 27.656 1 86 167 SER B C 1
ATOM 8620 O O . SER B 1 167 ? 6.082 12.57 28.516 1 86 167 SER B O 1
ATOM 8622 N N . SER B 1 168 ? 5.289 12.68 26.562 1 86.69 168 SER B N 1
ATOM 8623 C CA . SER B 1 168 ? 6.094 11.547 26.109 1 86.69 168 SER B CA 1
ATOM 8624 C C . SER B 1 168 ? 7.301 12.016 25.297 1 86.69 168 SER B C 1
ATOM 8626 O O . SER B 1 168 ? 7.32 13.141 24.797 1 86.69 168 SER B O 1
ATOM 8628 N N . LEU B 1 169 ? 8.305 11.195 25.281 1 93.94 169 LEU B N 1
ATOM 8629 C CA . LEU B 1 169 ? 9.547 11.477 24.562 1 93.94 169 LEU B CA 1
ATOM 8630 C C . LEU B 1 169 ? 9.484 10.969 23.141 1 93.94 169 LEU B C 1
ATOM 8632 O O . LEU B 1 169 ? 9.312 9.773 22.906 1 93.94 169 LEU B O 1
ATOM 8636 N N . MET B 1 170 ? 9.516 11.875 22.188 1 95.44 170 MET B N 1
ATOM 8637 C CA . MET B 1 170 ? 9.711 11.531 20.781 1 95.44 170 MET B CA 1
ATOM 8638 C C . MET B 1 170 ? 11.195 11.43 20.438 1 95.44 170 MET B C 1
ATOM 8640 O O . MET B 1 170 ? 11.984 12.289 20.828 1 95.44 170 MET B O 1
ATOM 8644 N N . HIS B 1 171 ? 11.648 10.438 19.781 1 96.38 171 HIS B N 1
ATOM 8645 C CA . HIS B 1 171 ? 13.055 10.336 19.422 1 96.38 171 HIS B CA 1
ATOM 8646 C C . HIS B 1 171 ? 13.227 9.859 17.984 1 96.38 171 HIS B C 1
ATOM 8648 O O . HIS B 1 171 ? 12.43 9.055 17.484 1 96.38 171 HIS B O 1
ATOM 8654 N N . THR B 1 172 ? 14.172 10.398 17.328 1 95.38 172 THR B N 1
ATOM 8655 C CA . THR B 1 172 ? 14.531 10.078 15.945 1 95.38 172 THR B CA 1
ATOM 8656 C C . THR B 1 172 ? 16.016 9.695 15.859 1 95.38 172 THR B C 1
ATOM 8658 O O . THR B 1 172 ? 16.859 10.359 16.438 1 95.38 172 THR B O 1
ATOM 8661 N N . HIS B 1 173 ? 16.344 8.695 15.273 1 95.25 173 HIS B N 1
ATOM 8662 C CA . HIS B 1 173 ? 17.703 8.227 15.031 1 95.25 173 HIS B CA 1
ATOM 8663 C C . HIS B 1 173 ? 18 8.148 13.539 1 95.25 173 HIS B C 1
ATOM 8665 O O . HIS B 1 173 ? 17.25 7.535 12.781 1 95.25 173 HIS B O 1
ATOM 8671 N N . SER B 1 174 ? 19.031 8.781 13.156 1 95.06 174 SER B N 1
ATOM 8672 C CA . SER B 1 174 ? 19.438 8.789 11.75 1 95.06 174 SER B CA 1
ATOM 8673 C C . SER B 1 174 ? 20.922 8.422 11.602 1 95.06 174 SER B C 1
ATOM 8675 O O . SER B 1 174 ? 21.766 8.938 12.328 1 95.06 174 SER B O 1
ATOM 8677 N N . ILE B 1 175 ? 21.219 7.598 10.719 1 93.31 175 ILE B N 1
ATOM 8678 C CA . ILE B 1 175 ? 22.594 7.234 10.359 1 93.31 175 ILE B CA 1
ATOM 8679 C C . ILE B 1 175 ? 22.828 7.516 8.875 1 93.31 175 ILE B C 1
ATOM 8681 O O . ILE B 1 175 ? 21.984 7.207 8.039 1 93.31 175 ILE B O 1
ATOM 8685 N N . SER B 1 176 ? 23.906 8.141 8.57 1 93.06 176 SER B N 1
ATOM 8686 C CA . SER B 1 176 ? 24.25 8.422 7.18 1 93.06 176 SER B CA 1
ATOM 8687 C C . SER B 1 176 ? 25.688 8.055 6.879 1 93.06 176 SER B C 1
ATOM 8689 O O . SER B 1 176 ? 26.562 8.219 7.734 1 93.06 176 SER B O 1
ATOM 8691 N N . LEU B 1 177 ? 25.906 7.59 5.73 1 91.75 177 LEU B N 1
ATOM 8692 C CA . LEU B 1 177 ? 27.219 7.215 5.219 1 91.75 177 LEU B CA 1
ATOM 8693 C C . LEU B 1 177 ? 27.531 7.977 3.939 1 91.75 177 LEU B C 1
ATOM 8695 O O . LEU B 1 177 ? 26.719 8.031 3.02 1 91.75 177 LEU B O 1
ATOM 8699 N N . SER B 1 178 ? 28.625 8.617 3.893 1 91.31 178 SER B N 1
ATOM 8700 C CA . SER B 1 178 ? 29.109 9.32 2.707 1 91.31 178 SER B CA 1
ATOM 8701 C C . SER B 1 178 ? 30.516 8.883 2.35 1 91.31 178 SER B C 1
ATOM 8703 O O . SER B 1 178 ? 31.406 8.875 3.205 1 91.31 178 SER B O 1
ATOM 8705 N N . SER B 1 179 ? 30.625 8.414 1.153 1 87.31 179 SER B N 1
ATOM 8706 C CA . SER B 1 179 ? 31.938 7.957 0.7 1 87.31 179 SER B CA 1
ATOM 8707 C C . SER B 1 179 ? 32.062 8.062 -0.816 1 87.31 179 SER B C 1
ATOM 8709 O O . SER B 1 179 ? 31.062 8.156 -1.522 1 87.31 179 SER B O 1
ATOM 8711 N N . GLY B 1 180 ? 33.375 8.18 -1.252 1 85.5 180 GLY B N 1
ATOM 8712 C CA . GLY B 1 180 ? 33.531 8.172 -2.699 1 85.5 180 GLY B CA 1
ATOM 8713 C C . GLY B 1 180 ? 34.969 8.281 -3.154 1 85.5 180 GLY B C 1
ATOM 8714 O O . GLY B 1 180 ? 35.844 8.641 -2.369 1 85.5 180 GLY B O 1
ATOM 8715 N N . THR B 1 181 ? 35.156 7.77 -4.332 1 85.31 181 THR B N 1
ATOM 8716 C CA . THR B 1 181 ? 36.375 7.969 -5.098 1 85.31 181 THR B CA 1
ATOM 8717 C C . THR B 1 181 ? 36.125 8.906 -6.273 1 85.31 181 THR B C 1
ATOM 8719 O O . THR B 1 181 ? 35.031 9.469 -6.41 1 85.31 181 THR B O 1
ATOM 8722 N N . GLU B 1 182 ? 37.125 9.141 -7.043 1 84.88 182 GLU B N 1
ATOM 8723 C CA . GLU B 1 182 ? 36.969 9.992 -8.211 1 84.88 182 GLU B CA 1
ATOM 8724 C C . GLU B 1 182 ? 36 9.352 -9.219 1 84.88 182 GLU B C 1
ATOM 8726 O O . GLU B 1 182 ? 35.281 10.062 -9.938 1 84.88 182 GLU B O 1
ATOM 8731 N N . LYS B 1 183 ? 35.938 8.102 -9.203 1 86.06 183 LYS B N 1
ATOM 8732 C CA . LYS B 1 183 ? 35.094 7.391 -10.18 1 86.06 183 LYS B CA 1
ATOM 8733 C C . LYS B 1 183 ? 33.688 7.188 -9.656 1 86.06 183 LYS B C 1
ATOM 8735 O O . LYS B 1 183 ? 32.75 7.078 -10.438 1 86.06 183 LYS B O 1
ATOM 8740 N N . SER B 1 184 ? 33.594 7.043 -8.352 1 89.06 184 SER B N 1
ATOM 8741 C CA . SER B 1 184 ? 32.281 6.734 -7.801 1 89.06 184 SER B CA 1
ATOM 8742 C C . SER B 1 184 ? 32.062 7.453 -6.477 1 89.06 184 SER B C 1
ATOM 8744 O O . SER B 1 184 ? 32.969 7.547 -5.648 1 89.06 184 SER B O 1
ATOM 8746 N N . GLN B 1 185 ? 30.953 8.086 -6.297 1 91.69 185 GLN B N 1
ATOM 8747 C CA . GLN B 1 185 ? 30.531 8.742 -5.066 1 91.69 185 GLN B CA 1
ATOM 8748 C C . GLN B 1 185 ? 29.188 8.195 -4.578 1 91.69 185 GLN B C 1
ATOM 8750 O O . GLN B 1 185 ? 28.266 8.008 -5.371 1 91.69 185 GLN B O 1
ATOM 8755 N N . TYR B 1 186 ? 29.109 7.992 -3.227 1 89.25 186 TYR B N 1
ATOM 8756 C CA . TYR B 1 186 ? 27.906 7.383 -2.676 1 89.25 186 TYR B CA 1
ATOM 8757 C C . TYR B 1 186 ? 27.469 8.094 -1.4 1 89.25 186 TYR B C 1
ATOM 8759 O O . TYR B 1 186 ? 28.312 8.5 -0.591 1 89.25 186 TYR B O 1
ATOM 8767 N N . TYR B 1 187 ? 26.172 8.227 -1.267 1 93 187 TYR B N 1
ATOM 8768 C CA . TYR B 1 187 ? 25.531 8.672 -0.037 1 93 187 TYR B CA 1
ATOM 8769 C C . TYR B 1 187 ? 24.344 7.777 0.303 1 93 187 TYR B C 1
ATOM 8771 O O . TYR B 1 187 ? 23.469 7.543 -0.541 1 93 187 TYR B O 1
ATOM 8779 N N . ALA B 1 188 ? 24.312 7.234 1.486 1 91.12 188 ALA B N 1
ATOM 8780 C CA . ALA B 1 188 ? 23.219 6.406 1.974 1 91.12 188 ALA B CA 1
ATOM 8781 C C . ALA B 1 188 ? 22.781 6.832 3.373 1 91.12 188 ALA B C 1
ATOM 8783 O O . ALA B 1 188 ? 23.625 7.195 4.203 1 91.12 188 ALA B O 1
ATOM 8784 N N . SER B 1 189 ? 21.516 6.75 3.617 1 93.75 189 SER B N 1
ATOM 8785 C CA . SER B 1 189 ? 21.016 7.121 4.941 1 93.75 189 SER B CA 1
ATOM 8786 C C . SER B 1 189 ? 19.797 6.301 5.328 1 93.75 189 SER B C 1
ATOM 8788 O O . SER B 1 189 ? 19.031 5.879 4.461 1 93.75 189 SER B O 1
ATOM 8790 N N . MET B 1 190 ? 19.672 6.023 6.59 1 91.75 190 MET B N 1
ATOM 8791 C CA . MET B 1 190 ? 18.5 5.383 7.195 1 91.75 190 MET B CA 1
ATOM 8792 C C . MET B 1 190 ? 18.078 6.105 8.477 1 91.75 190 MET B C 1
ATOM 8794 O O . MET B 1 190 ? 18.938 6.547 9.25 1 91.75 190 MET B O 1
ATOM 8798 N N . SER B 1 191 ? 16.797 6.195 8.625 1 94.5 191 SER B N 1
ATOM 8799 C CA . SER B 1 191 ? 16.297 6.898 9.805 1 94.5 191 SER B CA 1
ATOM 8800 C C . SER B 1 191 ? 15.031 6.242 10.352 1 94.5 191 SER B C 1
ATOM 8802 O O . SER B 1 191 ? 14.258 5.648 9.594 1 94.5 191 SER B O 1
ATOM 8804 N N . ALA B 1 192 ? 14.844 6.293 11.656 1 93.75 192 ALA B N 1
ATOM 8805 C CA . ALA B 1 192 ? 13.656 5.809 12.359 1 93.75 192 ALA B CA 1
ATOM 8806 C C . ALA B 1 192 ? 13.164 6.832 13.375 1 93.75 192 ALA B C 1
ATOM 8808 O O . ALA B 1 192 ? 13.953 7.387 14.141 1 93.75 192 ALA B O 1
ATOM 8809 N N . MET B 1 193 ? 11.914 7.094 13.336 1 95.19 193 MET B N 1
ATOM 8810 C CA . MET B 1 193 ? 11.281 8.031 14.258 1 95.19 193 MET B CA 1
ATOM 8811 C C . MET B 1 193 ? 10.188 7.336 15.062 1 95.19 193 MET B C 1
ATOM 8813 O O . MET B 1 193 ? 9.352 6.629 14.5 1 95.19 193 MET B O 1
ATOM 8817 N N . PHE B 1 194 ? 10.188 7.512 16.359 1 95.81 194 PHE B N 1
ATOM 8818 C CA . PHE B 1 194 ? 9.188 6.969 17.266 1 95.81 194 PHE B CA 1
ATOM 8819 C C . PHE B 1 194 ? 8.531 8.078 18.078 1 95.81 194 PHE B C 1
ATOM 8821 O O . PHE B 1 194 ? 9.195 8.75 18.875 1 95.81 194 PHE B O 1
ATOM 8828 N N . ASP B 1 195 ? 7.262 8.258 17.891 1 95.31 195 ASP B N 1
ATOM 8829 C CA . ASP B 1 195 ? 6.465 9.25 18.625 1 95.31 195 ASP B CA 1
ATOM 8830 C C . ASP B 1 195 ? 5.27 8.594 19.312 1 95.31 195 ASP B C 1
ATOM 8832 O O . ASP B 1 195 ? 4.289 8.234 18.641 1 95.31 195 ASP B O 1
ATOM 8836 N N . PRO B 1 196 ? 5.316 8.453 20.578 1 94.75 196 PRO B N 1
ATOM 8837 C CA . PRO B 1 196 ? 4.176 7.859 21.281 1 94.75 196 PRO B CA 1
ATOM 8838 C C . PRO B 1 196 ? 2.932 8.742 21.234 1 94.75 196 PRO B C 1
ATOM 8840 O O . PRO B 1 196 ? 1.835 8.289 21.562 1 94.75 196 PRO B O 1
ATOM 8843 N N . GLY B 1 197 ? 3.047 9.969 20.875 1 93.56 197 GLY B N 1
ATOM 8844 C CA . GLY B 1 197 ? 1.912 10.867 20.766 1 93.56 197 GLY B CA 1
ATOM 8845 C C . GLY B 1 197 ? 1.905 11.953 21.812 1 93.56 197 GLY B C 1
ATOM 8846 O O . GLY B 1 197 ? 2.283 11.719 22.969 1 93.56 197 GLY B O 1
ATOM 8847 N N . TRP B 1 198 ? 1.473 13.156 21.406 1 93.31 198 TRP B N 1
ATOM 8848 C CA . TRP B 1 198 ? 1.271 14.25 22.344 1 93.31 198 TRP B CA 1
ATOM 8849 C C . TRP B 1 198 ? -0.057 14.109 23.078 1 93.31 198 TRP B C 1
ATOM 8851 O O . TRP B 1 198 ? -0.18 14.508 24.25 1 93.31 198 TRP B O 1
ATOM 8861 N N . THR B 1 199 ? -1.03 13.609 22.328 1 94.38 199 THR B N 1
ATOM 8862 C CA . THR B 1 199 ? -2.324 13.258 22.906 1 94.38 199 THR B CA 1
ATOM 8863 C C . THR B 1 199 ? -2.535 11.75 22.891 1 94.38 199 THR B C 1
ATOM 8865 O O . THR B 1 199 ? -1.823 11.023 22.188 1 94.38 199 THR B O 1
ATOM 8868 N N . LYS B 1 200 ? -3.488 11.359 23.672 1 93.69 200 LYS B N 1
ATOM 8869 C CA . LYS B 1 200 ? -3.877 9.953 23.594 1 93.69 200 LYS B CA 1
ATOM 8870 C C . LYS B 1 200 ? -4.406 9.609 22.203 1 93.69 200 LYS B C 1
ATOM 8872 O O . LYS B 1 200 ? -5.047 10.438 21.562 1 93.69 200 LYS B O 1
ATOM 8877 N N . ALA B 1 201 ? -4.039 8.359 21.703 1 92.25 201 ALA B N 1
ATOM 8878 C CA . ALA B 1 201 ? -4.461 7.816 20.406 1 92.25 201 ALA B CA 1
ATOM 8879 C C . ALA B 1 201 ? -3.832 8.594 19.25 1 92.25 201 ALA B C 1
ATOM 8881 O O . ALA B 1 201 ? -4.5 8.891 18.266 1 92.25 201 ALA B O 1
ATOM 8882 N N . SER B 1 202 ? -2.576 9.047 19.375 1 93 202 SER B N 1
ATOM 8883 C CA . SER B 1 202 ? -1.901 9.781 18.312 1 93 202 SER B CA 1
ATOM 8884 C C . SER B 1 202 ? -0.493 9.25 18.078 1 93 202 SER B C 1
ATOM 8886 O O . SER B 1 202 ? 0.436 10.016 17.828 1 93 202 SER B O 1
ATOM 8888 N N . GLU B 1 203 ? -0.244 8.07 18.141 1 94.38 203 GLU B N 1
ATOM 8889 C CA . GLU B 1 203 ? 1.069 7.453 17.969 1 94.38 203 GLU B CA 1
ATOM 8890 C C . GLU B 1 203 ? 1.5 7.457 16.516 1 94.38 203 GLU B C 1
ATOM 8892 O O . GLU B 1 203 ? 0.675 7.262 15.617 1 94.38 203 GLU B O 1
ATOM 8897 N N . VAL B 1 204 ? 2.848 7.68 16.266 1 93.69 204 VAL B N 1
ATOM 8898 C CA . VAL B 1 204 ? 3.387 7.68 14.914 1 93.69 204 VAL B CA 1
ATOM 8899 C C . VAL B 1 204 ? 4.73 6.957 14.891 1 93.69 204 VAL B C 1
ATOM 8901 O O . VAL B 1 204 ? 5.559 7.148 15.781 1 93.69 204 VAL B O 1
ATOM 8904 N N . GLU B 1 205 ? 4.988 6.145 13.992 1 94.06 205 GLU B N 1
ATOM 8905 C CA . GLU B 1 205 ? 6.266 5.527 13.656 1 94.06 205 GLU B CA 1
ATOM 8906 C C . GLU B 1 205 ? 6.598 5.723 12.18 1 94.06 205 GLU B C 1
ATOM 8908 O O . GLU B 1 205 ? 5.734 5.555 11.312 1 94.06 205 GLU B O 1
ATOM 8913 N N . ARG B 1 206 ? 7.832 6.105 11.883 1 93.44 206 ARG B N 1
ATOM 8914 C CA . ARG B 1 206 ? 8.234 6.332 10.5 1 93.44 206 ARG B CA 1
ATOM 8915 C C . ARG B 1 206 ? 9.617 5.754 10.227 1 93.44 206 ARG B C 1
ATOM 8917 O O . ARG B 1 206 ? 10.523 5.871 11.055 1 93.44 206 ARG B O 1
ATOM 8924 N N . TYR B 1 207 ? 9.836 5.199 9.133 1 91.81 207 TYR B N 1
ATOM 8925 C CA . TYR B 1 207 ? 11.102 4.668 8.656 1 91.81 207 TYR B CA 1
ATOM 8926 C C . TYR B 1 207 ? 11.43 5.203 7.266 1 91.81 207 TYR B C 1
ATOM 8928 O O . TYR B 1 207 ? 10.562 5.262 6.398 1 91.81 207 TYR B O 1
ATOM 8936 N N . THR B 1 208 ? 12.648 5.656 7.09 1 91.81 208 THR B N 1
ATOM 8937 C CA . THR B 1 208 ? 13.055 6.207 5.801 1 91.81 208 THR B CA 1
ATOM 8938 C C . THR B 1 208 ? 14.43 5.691 5.398 1 91.81 208 THR B C 1
ATOM 8940 O O . THR B 1 208 ? 15.281 5.445 6.254 1 91.81 208 THR B O 1
ATOM 8943 N N . ALA B 1 209 ? 14.664 5.57 4.172 1 91.25 209 ALA B N 1
ATOM 8944 C CA . ALA B 1 209 ? 15.953 5.238 3.566 1 91.25 209 ALA B CA 1
ATOM 8945 C C . ALA B 1 209 ? 16.172 6.031 2.283 1 91.25 209 ALA B C 1
ATOM 8947 O O . ALA B 1 209 ? 15.242 6.246 1.509 1 91.25 209 ALA B O 1
ATOM 8948 N N . ASN B 1 210 ? 17.344 6.48 2.107 1 91.81 210 ASN B N 1
ATOM 8949 C CA . ASN B 1 210 ? 17.719 7.246 0.922 1 91.81 210 ASN B CA 1
ATOM 8950 C C . ASN B 1 210 ? 19.062 6.797 0.363 1 91.81 210 ASN B C 1
ATOM 8952 O O . ASN B 1 210 ? 20 6.508 1.122 1 91.81 210 ASN B O 1
ATOM 8956 N N . LEU B 1 211 ? 19.203 6.746 -0.94 1 91 211 LEU B N 1
ATOM 8957 C CA . LEU B 1 211 ? 20.422 6.41 -1.656 1 91 211 LEU B CA 1
ATOM 8958 C C . LEU B 1 211 ? 20.688 7.402 -2.783 1 91 211 LEU B C 1
ATOM 8960 O O . LEU B 1 211 ? 19.766 7.766 -3.521 1 91 211 LEU B O 1
ATOM 8964 N N . ASN B 1 212 ? 21.828 7.902 -2.885 1 93.38 212 ASN B N 1
ATOM 8965 C CA . ASN B 1 212 ? 22.344 8.727 -3.975 1 93.38 212 ASN B CA 1
ATOM 8966 C C . ASN B 1 212 ? 23.703 8.227 -4.457 1 93.38 212 ASN B C 1
ATOM 8968 O O . ASN B 1 212 ? 24.719 8.406 -3.775 1 93.38 212 ASN B O 1
ATOM 8972 N N . ALA B 1 213 ? 23.766 7.668 -5.617 1 92.06 213 ALA B N 1
ATOM 8973 C CA . ALA B 1 213 ? 25 7.086 -6.172 1 92.06 213 ALA B CA 1
ATOM 8974 C C . ALA B 1 213 ? 25.359 7.734 -7.504 1 92.06 213 ALA B C 1
ATOM 8976 O O . ALA B 1 213 ? 24.531 7.77 -8.43 1 92.06 213 ALA B O 1
ATOM 8977 N N . THR B 1 214 ? 26.547 8.211 -7.598 1 92.69 214 THR B N 1
ATOM 8978 C CA . THR B 1 214 ? 27.062 8.805 -8.828 1 92.69 214 THR B CA 1
ATOM 8979 C C . THR B 1 214 ? 28.266 8.023 -9.352 1 92.69 214 THR B C 1
ATOM 8981 O O . THR B 1 214 ? 29.172 7.68 -8.586 1 92.69 214 THR B O 1
ATOM 8984 N N . TYR B 1 215 ? 28.25 7.738 -10.633 1 92 215 TYR B N 1
ATOM 8985 C CA . TYR B 1 215 ? 29.344 7.016 -11.266 1 92 215 TYR B CA 1
ATOM 8986 C C . TYR B 1 215 ? 29.812 7.734 -12.523 1 92 215 TYR B C 1
ATOM 8988 O O . TYR B 1 215 ? 29.016 7.973 -13.445 1 92 215 TYR B O 1
ATOM 8996 N N . ASN B 1 216 ? 31.047 8.008 -12.523 1 92.12 216 ASN B N 1
ATOM 8997 C CA . ASN B 1 216 ? 31.656 8.555 -13.734 1 92.12 216 ASN B CA 1
ATOM 8998 C C . ASN B 1 216 ? 32.094 7.453 -14.688 1 92.12 216 ASN B C 1
ATOM 9000 O O . ASN B 1 216 ? 33.25 6.98 -14.602 1 92.12 216 ASN B O 1
ATOM 9004 N N . ILE B 1 217 ? 31.266 7.141 -15.656 1 89.44 217 ILE B N 1
ATOM 9005 C CA . ILE B 1 217 ? 31.562 6.066 -16.594 1 89.44 217 ILE B CA 1
ATOM 9006 C C . ILE B 1 217 ? 32.781 6.426 -17.406 1 89.44 217 ILE B C 1
ATOM 9008 O O . ILE B 1 217 ? 33.719 5.625 -17.516 1 89.44 217 ILE B O 1
ATOM 9012 N N . PHE B 1 218 ? 32.781 7.57 -18.094 1 89.56 218 PHE B N 1
ATOM 9013 C CA . PHE B 1 218 ? 33.906 8.211 -18.734 1 89.56 218 PHE B CA 1
ATOM 9014 C C . PHE B 1 218 ? 34.094 9.633 -18.234 1 89.56 218 PHE B C 1
ATOM 9016 O O . PHE B 1 218 ? 33.312 10.117 -17.422 1 89.56 218 PHE B O 1
ATOM 9023 N N . ASP B 1 219 ? 35.125 10.211 -18.562 1 87.94 219 ASP B N 1
ATOM 9024 C CA . ASP B 1 219 ? 35.344 11.586 -18.125 1 87.94 219 ASP B CA 1
ATOM 9025 C C . ASP B 1 219 ? 34.219 12.508 -18.625 1 87.94 219 ASP B C 1
ATOM 9027 O O . ASP B 1 219 ? 33.906 13.508 -17.969 1 87.94 219 ASP B O 1
ATOM 9031 N N . ASN B 1 220 ? 33.562 12.078 -19.672 1 92.75 220 ASN B N 1
ATOM 9032 C CA . ASN B 1 220 ? 32.531 12.938 -20.25 1 92.75 220 ASN B CA 1
ATOM 9033 C C . ASN B 1 220 ? 31.141 12.312 -20.109 1 92.75 220 ASN B C 1
ATOM 9035 O O . ASN B 1 220 ? 30.188 12.758 -20.75 1 92.75 220 ASN B O 1
ATOM 9039 N N . LEU B 1 221 ? 30.953 11.188 -19.453 1 93.81 221 LEU B N 1
ATOM 9040 C CA . LEU B 1 221 ? 29.672 10.523 -19.266 1 93.81 221 LEU B CA 1
ATOM 9041 C C . LEU B 1 221 ? 29.469 10.125 -17.797 1 93.81 221 LEU B C 1
ATOM 9043 O O . LEU B 1 221 ? 30.25 9.344 -17.25 1 93.81 221 LEU B O 1
ATOM 9047 N N . THR B 1 222 ? 28.438 10.672 -17.172 1 94.38 222 THR B N 1
ATOM 9048 C CA . THR B 1 222 ? 28.172 10.43 -15.75 1 94.38 222 THR B CA 1
ATOM 9049 C C . THR B 1 222 ? 26.766 9.875 -15.547 1 94.38 222 THR B C 1
ATOM 9051 O O . THR B 1 222 ? 25.812 10.344 -16.172 1 94.38 222 THR B O 1
ATOM 9054 N N . LEU B 1 223 ? 26.609 8.859 -14.672 1 94 223 LEU B N 1
ATOM 9055 C CA . LEU B 1 223 ? 25.328 8.273 -14.305 1 94 223 LEU B CA 1
ATOM 9056 C C . LEU B 1 223 ? 25.016 8.547 -12.836 1 94 223 LEU B C 1
ATOM 9058 O O . LEU B 1 223 ? 25.828 8.281 -11.961 1 94 223 LEU B O 1
ATOM 9062 N N . ASN B 1 224 ? 23.891 9.102 -12.562 1 94.62 224 ASN B N 1
ATOM 9063 C CA . ASN B 1 224 ? 23.422 9.336 -11.203 1 94.62 224 ASN B CA 1
ATOM 9064 C C . ASN B 1 224 ? 22.141 8.555 -10.898 1 94.62 224 ASN B C 1
ATOM 9066 O O . ASN B 1 224 ? 21.172 8.633 -11.656 1 94.62 224 ASN B O 1
ATOM 9070 N N . LEU B 1 225 ? 22.188 7.785 -9.836 1 92.56 225 LEU B N 1
ATOM 9071 C CA . LEU B 1 225 ? 21.031 7 -9.398 1 92.56 225 LEU B CA 1
ATOM 9072 C C . LEU B 1 225 ? 20.578 7.441 -8.008 1 92.56 225 LEU B C 1
ATOM 9074 O O . LEU B 1 225 ? 21.359 7.445 -7.062 1 92.56 225 LEU B O 1
ATOM 9078 N N . ILE B 1 226 ? 19.312 7.801 -7.898 1 93.69 226 ILE B N 1
ATOM 9079 C CA . ILE B 1 226 ? 18.75 8.172 -6.609 1 93.69 226 ILE B CA 1
ATOM 9080 C C . ILE B 1 226 ? 17.516 7.309 -6.32 1 93.69 226 ILE B C 1
ATOM 9082 O O . ILE B 1 226 ? 16.672 7.105 -7.199 1 93.69 226 ILE B O 1
ATOM 9086 N N . SER B 1 227 ? 17.453 6.793 -5.18 1 91 227 SER B N 1
ATOM 9087 C CA . SER B 1 227 ? 16.297 6.031 -4.727 1 91 227 SER B CA 1
ATOM 9088 C C . SER B 1 227 ? 15.922 6.391 -3.289 1 91 227 SER B C 1
ATOM 9090 O O . SER B 1 227 ? 16.797 6.629 -2.459 1 91 227 SER B O 1
ATOM 9092 N N . SER B 1 228 ? 14.625 6.453 -3.012 1 90.62 228 SER B N 1
ATOM 9093 C CA . SER B 1 228 ? 14.148 6.723 -1.658 1 90.62 228 SER B CA 1
ATOM 9094 C C . SER B 1 228 ? 12.922 5.871 -1.324 1 90.62 228 SER B C 1
ATOM 9096 O O . SER B 1 228 ? 12.117 5.566 -2.203 1 90.62 228 SER B O 1
ATOM 9098 N N . GLY B 1 229 ? 12.867 5.445 -0.121 1 87.69 229 GLY B N 1
ATOM 9099 C CA . GLY B 1 229 ? 11.734 4.707 0.415 1 87.69 229 GLY B CA 1
ATOM 9100 C C . GLY B 1 229 ? 11.352 5.141 1.816 1 87.69 229 GLY B C 1
ATOM 9101 O O . GLY B 1 229 ? 12.211 5.457 2.635 1 87.69 229 GLY B O 1
ATOM 9102 N N . SER B 1 230 ? 10.031 5.168 2.084 1 91.5 230 SER B N 1
ATOM 9103 C CA . SER B 1 230 ? 9.562 5.531 3.416 1 91.5 230 SER B CA 1
ATOM 9104 C C . SER B 1 230 ? 8.266 4.805 3.758 1 91.5 230 SER B C 1
ATOM 9106 O O . SER B 1 230 ? 7.461 4.5 2.871 1 91.5 230 SER B O 1
ATOM 9108 N N . TYR B 1 231 ? 8.07 4.457 4.996 1 91.88 231 TYR B N 1
ATOM 9109 C CA . TYR B 1 231 ? 6.855 3.885 5.559 1 91.88 231 TYR B CA 1
ATOM 9110 C C . TYR B 1 231 ? 6.48 4.574 6.863 1 91.88 231 TYR B C 1
ATOM 9112 O O . TYR B 1 231 ? 7.328 4.762 7.738 1 91.88 231 TYR B O 1
ATOM 9120 N N . ARG B 1 232 ? 5.246 4.93 6.977 1 93.69 232 ARG B N 1
ATOM 9121 C CA . ARG B 1 232 ? 4.738 5.57 8.188 1 93.69 232 ARG B CA 1
ATOM 9122 C C . ARG B 1 232 ? 3.463 4.887 8.672 1 93.69 232 ARG B C 1
ATOM 9124 O O . ARG B 1 232 ? 2.531 4.676 7.891 1 93.69 232 ARG B O 1
ATOM 9131 N N . LYS B 1 233 ? 3.455 4.504 9.883 1 93.56 233 LYS B N 1
ATOM 9132 C CA . LYS B 1 233 ? 2.295 3.982 10.602 1 93.56 233 LYS B CA 1
ATOM 9133 C C . LYS B 1 233 ? 1.811 4.977 11.656 1 93.56 233 LYS B C 1
ATOM 9135 O O . LYS B 1 233 ? 2.596 5.438 12.484 1 93.56 233 LYS B O 1
ATOM 9140 N N . GLN B 1 234 ? 0.509 5.305 11.617 1 94.12 234 GLN B N 1
ATOM 9141 C CA . GLN B 1 234 ? -0.014 6.328 12.516 1 94.12 234 GLN B CA 1
ATOM 9142 C C . GLN B 1 234 ? -1.42 5.977 12.992 1 94.12 234 GLN B C 1
ATOM 9144 O O . GLN B 1 234 ? -2.176 5.312 12.273 1 94.12 234 GLN B O 1
ATOM 9149 N N . THR B 1 235 ? -1.69 6.324 14.25 1 94.62 235 THR B N 1
ATOM 9150 C CA . THR B 1 235 ? -3.033 6.242 14.812 1 94.62 235 THR B CA 1
ATOM 9151 C C . THR B 1 235 ? -3.557 7.633 15.164 1 94.62 235 THR B C 1
ATOM 9153 O O . THR B 1 235 ? -2.799 8.484 15.625 1 94.62 235 THR B O 1
ATOM 9156 N N . ALA B 1 236 ? -4.797 7.887 14.891 1 93.38 236 ALA B N 1
ATOM 9157 C CA . ALA B 1 236 ? -5.457 9.148 15.195 1 93.38 236 ALA B CA 1
ATOM 9158 C C . ALA B 1 236 ? -6.859 8.914 15.758 1 93.38 236 ALA B C 1
ATOM 9160 O O . ALA B 1 236 ? -7.453 7.859 15.531 1 93.38 236 ALA B O 1
ATOM 9161 N N . PRO B 1 237 ? -7.344 9.891 16.547 1 93.06 237 PRO B N 1
ATOM 9162 C CA . PRO B 1 237 ? -8.727 9.766 17 1 93.06 237 PRO B CA 1
ATOM 9163 C C . PRO B 1 237 ? -9.734 9.758 15.852 1 93.06 237 PRO B C 1
ATOM 9165 O O . PRO B 1 237 ? -9.539 10.453 14.859 1 93.06 237 PRO B O 1
ATOM 9168 N N . GLY B 1 238 ? -10.758 9.031 16.109 1 91.31 238 GLY B N 1
ATOM 9169 C CA . GLY B 1 238 ? -11.805 8.984 15.094 1 91.31 238 GLY B CA 1
ATOM 9170 C C . GLY B 1 238 ? -12.453 10.328 14.844 1 91.31 238 GLY B C 1
ATOM 9171 O O . GLY B 1 238 ? -12.664 11.109 15.773 1 91.31 238 GLY B O 1
ATOM 9172 N N . THR B 1 239 ? -12.672 10.641 13.586 1 82.81 239 THR B N 1
ATOM 9173 C CA . THR B 1 239 ? -13.328 11.906 13.258 1 82.81 239 THR B CA 1
ATOM 9174 C C . THR B 1 239 ? -14.07 11.805 11.93 1 82.81 239 THR B C 1
ATOM 9176 O O . THR B 1 239 ? -13.711 10.992 11.07 1 82.81 239 THR B O 1
ATOM 9179 N N . LEU B 1 240 ? -15.156 12.555 11.898 1 75.62 240 LEU B N 1
ATOM 9180 C CA . LEU B 1 240 ? -15.898 12.703 10.656 1 75.62 240 LEU B CA 1
ATOM 9181 C C . LEU B 1 240 ? -15.648 14.07 10.023 1 75.62 240 LEU B C 1
ATOM 9183 O O . LEU B 1 240 ? -15.07 14.953 10.664 1 75.62 240 LEU B O 1
ATOM 9187 N N . ALA B 1 241 ? -15.953 14.18 8.805 1 63.91 241 ALA B N 1
ATOM 9188 C CA . ALA B 1 241 ? -15.766 15.453 8.117 1 63.91 241 ALA B CA 1
ATOM 9189 C C . ALA B 1 241 ? -16.688 16.531 8.703 1 63.91 241 ALA B C 1
ATOM 9191 O O . ALA B 1 241 ? -17.766 16.219 9.195 1 63.91 241 ALA B O 1
ATOM 9192 N N . ALA B 1 242 ? -16.156 17.719 8.703 1 60.69 242 ALA B N 1
ATOM 9193 C CA . ALA B 1 242 ? -16.938 18.844 9.18 1 60.69 242 ALA B CA 1
ATOM 9194 C C . ALA B 1 242 ? -18.078 19.188 8.211 1 60.69 242 ALA B C 1
ATOM 9196 O O . ALA B 1 242 ? -17.922 19.016 7 1 60.69 242 ALA B O 1
ATOM 9197 N N . THR B 1 243 ? -19.266 19.359 8.711 1 56.66 243 THR B N 1
ATOM 9198 C CA . THR B 1 243 ? -20.406 19.781 7.891 1 56.66 243 THR B CA 1
ATOM 9199 C C . THR B 1 243 ? -20.922 21.156 8.32 1 56.66 243 THR B C 1
ATOM 9201 O O . THR B 1 243 ? -20.891 21.484 9.5 1 56.66 243 THR B O 1
ATOM 9204 N N . THR B 1 244 ? -21.172 22.109 7.355 1 48.12 244 THR B N 1
ATOM 9205 C CA . THR B 1 244 ? -21.703 23.438 7.641 1 48.12 244 THR B CA 1
ATOM 9206 C C . THR B 1 244 ? -23.219 23.453 7.5 1 48.12 244 THR B C 1
ATOM 9208 O O . THR B 1 244 ? -23.75 23.047 6.469 1 48.12 244 THR B O 1
ATOM 9211 N N . ASP B 1 245 ? -23.938 23.828 8.586 1 44.28 245 ASP B N 1
ATOM 9212 C CA . ASP B 1 245 ? -25.359 24.109 8.539 1 44.28 245 ASP B CA 1
ATOM 9213 C C . ASP B 1 245 ? -25.625 25.531 8.07 1 44.28 245 ASP B C 1
ATOM 9215 O O . ASP B 1 245 ? -25.453 26.5 8.828 1 44.28 245 ASP B O 1
ATOM 9219 N N . VAL B 1 246 ? -26.078 25.812 6.902 1 47.06 246 VAL B N 1
ATOM 9220 C CA . VAL B 1 246 ? -26.203 27.109 6.25 1 47.06 246 VAL B CA 1
ATOM 9221 C C . VAL B 1 246 ? -27.422 27.844 6.785 1 47.06 246 VAL B C 1
ATOM 9223 O O . VAL B 1 246 ? -27.469 29.078 6.773 1 47.06 246 VAL B O 1
ATOM 9226 N N . VAL B 1 247 ? -28.422 27.125 7.273 1 38.44 247 VAL B N 1
ATOM 9227 C CA . VAL B 1 247 ? -29.656 27.75 7.73 1 38.44 247 VAL B CA 1
ATOM 9228 C C . VAL B 1 247 ? -29.406 28.453 9.07 1 38.44 247 VAL B C 1
ATOM 9230 O O . VAL B 1 247 ? -29.828 29.594 9.258 1 38.44 247 VAL B O 1
ATOM 9233 N N . PHE B 1 248 ? -28.594 27.719 9.805 1 47.03 248 PHE B N 1
ATOM 9234 C CA . PHE B 1 248 ? -28.406 28.266 11.141 1 47.03 248 PHE B CA 1
ATOM 9235 C C . PHE B 1 248 ? -27 28.812 11.312 1 47.03 248 PHE B C 1
ATOM 9237 O O . PHE B 1 248 ? -26.672 29.375 12.352 1 47.03 248 PHE B O 1
ATOM 9244 N N . GLY B 1 249 ? -26.219 28.594 10.148 1 45.75 249 GLY B N 1
ATOM 9245 C CA . GLY B 1 249 ? -24.859 29.156 10.164 1 45.75 249 GLY B CA 1
ATOM 9246 C C . GLY B 1 249 ? -23.953 28.484 11.18 1 45.75 249 GLY B C 1
ATOM 9247 O O . GLY B 1 249 ? -23.281 29.172 11.953 1 45.75 249 GLY B O 1
ATOM 9248 N N . GLU B 1 250 ? -24.031 27.125 11.336 1 54.31 250 GLU B N 1
ATOM 9249 C CA . GLU B 1 250 ? -23.188 26.406 12.273 1 54.31 250 GLU B CA 1
ATOM 9250 C C . GLU B 1 250 ? -22.312 25.391 11.562 1 54.31 250 GLU B C 1
ATOM 9252 O O . GLU B 1 250 ? -22.734 24.75 10.586 1 54.31 250 GLU B O 1
ATOM 9257 N N . VAL B 1 251 ? -21.031 25.422 11.781 1 55.94 251 VAL B N 1
ATOM 9258 C CA . VAL B 1 251 ? -20.125 24.375 11.312 1 55.94 251 VAL B CA 1
ATOM 9259 C C . VAL B 1 251 ? -19.953 23.312 12.391 1 55.94 251 VAL B C 1
ATOM 9261 O O . VAL B 1 251 ? -19.594 23.625 13.531 1 55.94 251 VAL B O 1
ATOM 9264 N N . LYS B 1 252 ? -20.5 22.094 12.117 1 62.38 252 LYS B N 1
ATOM 9265 C CA . LYS B 1 252 ? -20.484 21.062 13.156 1 62.38 252 LYS B CA 1
ATOM 9266 C C . LYS B 1 252 ? -19.719 19.812 12.688 1 62.38 252 LYS B C 1
ATOM 9268 O O . LYS B 1 252 ? -19.562 19.594 11.492 1 62.38 252 LYS B O 1
ATOM 9273 N N . ARG B 1 253 ? -19.016 19.219 13.633 1 68.62 253 ARG B N 1
ATOM 9274 C CA . ARG B 1 253 ? -18.391 17.906 13.469 1 68.62 253 ARG B CA 1
ATOM 9275 C C . ARG B 1 253 ? -19.016 16.891 14.422 1 68.62 253 ARG B C 1
ATOM 9277 O O . ARG B 1 253 ? -18.875 17 15.641 1 68.62 253 ARG B O 1
ATOM 9284 N N . ASP B 1 254 ? -19.672 15.945 13.812 1 71.62 254 ASP B N 1
ATOM 9285 C CA . ASP B 1 254 ? -20.344 14.953 14.633 1 71.62 254 ASP B CA 1
ATOM 9286 C C . ASP B 1 254 ? -19.344 14 15.281 1 71.62 254 ASP B C 1
ATOM 9288 O O . ASP B 1 254 ? -18.344 13.641 14.664 1 71.62 254 ASP B O 1
ATOM 9292 N N . PHE B 1 255 ? -19.5 13.727 16.531 1 77.75 255 PHE B N 1
ATOM 9293 C CA . PHE B 1 255 ? -18.766 12.727 17.281 1 77.75 255 PHE B CA 1
ATOM 9294 C C . PHE B 1 255 ? -17.297 13.109 17.391 1 77.75 255 PHE B C 1
ATOM 9296 O O . PHE B 1 255 ? -16.406 12.25 17.266 1 77.75 255 PHE B O 1
ATOM 9303 N N . ASP B 1 256 ? -17.047 14.367 17.391 1 81.69 256 ASP B N 1
ATOM 9304 C CA . ASP B 1 256 ? -15.656 14.812 17.531 1 81.69 256 ASP B CA 1
ATOM 9305 C C . ASP B 1 256 ? -15.07 14.359 18.859 1 81.69 256 ASP B C 1
ATOM 9307 O O . ASP B 1 256 ? -15.648 14.609 19.922 1 81.69 256 ASP B O 1
ATOM 9311 N N . ILE B 1 257 ? -13.914 13.703 18.781 1 91.12 257 ILE B N 1
ATOM 9312 C CA . ILE B 1 257 ? -13.258 13.234 20 1 91.12 257 ILE B CA 1
ATOM 9313 C C . ILE B 1 257 ? -11.797 13.688 20.016 1 91.12 257 ILE B C 1
ATOM 9315 O O . ILE B 1 257 ? -10.93 12.992 20.531 1 91.12 257 ILE B O 1
ATOM 9319 N N . ASN B 1 258 ? -11.57 14.758 19.281 1 90.75 258 ASN B N 1
ATOM 9320 C CA . ASN B 1 258 ? -10.242 15.367 19.344 1 90.75 258 ASN B CA 1
ATOM 9321 C C . ASN B 1 258 ? -9.875 15.781 20.766 1 90.75 258 ASN B C 1
ATOM 9323 O O . ASN B 1 258 ? -10.602 16.562 21.391 1 90.75 258 ASN B O 1
ATOM 9327 N N . PRO B 1 259 ? -8.797 15.359 21.219 1 93.19 259 PRO B N 1
ATOM 9328 C CA . PRO B 1 259 ? -8.461 15.617 22.609 1 93.19 259 PRO B CA 1
ATOM 9329 C C . PRO B 1 259 ? -8.305 17.109 22.906 1 93.19 259 PRO B C 1
ATOM 9331 O O . PRO B 1 259 ? -8.742 17.578 23.969 1 93.19 259 PRO B O 1
ATOM 9334 N N . TYR B 1 260 ? -7.68 17.797 22.047 1 90.56 260 TYR B N 1
ATOM 9335 C CA . TYR B 1 260 ? -7.516 19.234 22.266 1 90.56 260 TYR B CA 1
ATOM 9336 C C . TYR B 1 260 ? -8.867 19.938 22.266 1 90.56 260 TYR B C 1
ATOM 9338 O O . TYR B 1 260 ? -9.156 20.734 23.172 1 90.56 260 TYR B O 1
ATOM 9346 N N . SER B 1 261 ? -9.641 19.656 21.25 1 87.94 261 SER B N 1
ATOM 9347 C CA . SER B 1 261 ? -10.969 20.25 21.172 1 87.94 261 SER B CA 1
ATOM 9348 C C . SER B 1 261 ? -11.812 19.891 22.391 1 87.94 261 SER B C 1
ATOM 9350 O O . SER B 1 261 ? -12.586 20.719 22.891 1 87.94 261 SER B O 1
ATOM 9352 N N . TYR B 1 262 ? -11.734 18.703 22.812 1 92.75 262 TYR B N 1
ATOM 9353 C CA . TYR B 1 262 ? -12.484 18.266 23.984 1 92.75 262 TYR B CA 1
ATOM 9354 C C . TYR B 1 262 ? -12.031 19.016 25.219 1 92.75 262 TYR B C 1
ATOM 9356 O O . TYR B 1 262 ? -12.867 19.453 26.031 1 92.75 262 TYR B O 1
ATOM 9364 N N . ALA B 1 263 ? -10.781 19.141 25.391 1 93 263 ALA B N 1
ATOM 9365 C CA . ALA B 1 263 ? -10.25 19.844 26.562 1 93 263 ALA B CA 1
ATOM 9366 C C . ALA B 1 263 ? -10.688 21.312 26.562 1 93 263 ALA B C 1
ATOM 9368 O O . ALA B 1 263 ? -10.945 21.891 27.625 1 93 263 ALA B O 1
ATOM 9369 N N . MET B 1 264 ? -10.789 21.828 25.484 1 89.25 264 MET B N 1
ATOM 9370 C CA . MET B 1 264 ? -11.125 23.234 25.359 1 89.25 264 MET B CA 1
ATOM 9371 C C . MET B 1 264 ? -12.617 23.453 25.531 1 89.25 264 MET B C 1
ATOM 9373 O O . MET B 1 264 ? -13.039 24.516 26.016 1 89.25 264 MET B O 1
ATOM 9377 N N . ASN B 1 265 ? -13.414 22.469 25.172 1 89.44 265 ASN B N 1
ATOM 9378 C CA . ASN B 1 265 ? -14.844 22.734 25.016 1 89.44 265 ASN B CA 1
ATOM 9379 C C . ASN B 1 265 ? -15.664 22.016 26.094 1 89.44 265 ASN B C 1
ATOM 9381 O O . ASN B 1 265 ? -16.859 22.25 26.219 1 89.44 265 ASN B O 1
ATOM 9385 N N . SER B 1 266 ? -15.055 21.25 26.875 1 93.56 266 SER B N 1
ATOM 9386 C CA . SER B 1 266 ? -15.805 20.484 27.875 1 93.56 266 SER B CA 1
ATOM 9387 C C . SER B 1 266 ? -15.688 21.109 29.25 1 93.56 266 SER B C 1
ATOM 9389 O O . SER B 1 266 ? -14.609 21.578 29.641 1 93.56 266 SER B O 1
ATOM 9391 N N . SER B 1 267 ? -16.828 21.062 29.938 1 96.31 267 SER B N 1
ATOM 9392 C CA . SER B 1 267 ? -16.891 21.656 31.266 1 96.31 267 SER B CA 1
ATOM 9393 C C . SER B 1 267 ? -15.922 20.969 32.219 1 96.31 267 SER B C 1
ATOM 9395 O O . SER B 1 267 ? -15.75 19.75 32.188 1 96.31 267 SER B O 1
ATOM 9397 N N . ARG B 1 268 ? -15.352 21.797 33.094 1 97.06 268 ARG B N 1
ATOM 9398 C CA . ARG B 1 268 ? -14.398 21.281 34.062 1 97.06 268 ARG B CA 1
ATOM 9399 C C . ARG B 1 268 ? -15.102 20.766 35.312 1 97.06 268 ARG B C 1
ATOM 9401 O O . ARG B 1 268 ? -14.453 20.312 36.25 1 97.06 268 ARG B O 1
ATOM 9408 N N . THR B 1 269 ? -16.469 20.797 35.25 1 97.69 269 THR B N 1
ATOM 9409 C CA . THR B 1 269 ? -17.266 20.203 36.312 1 97.69 269 THR B CA 1
ATOM 9410 C C . THR B 1 269 ? -17.406 18.688 36.125 1 97.69 269 THR B C 1
ATOM 9412 O O . THR B 1 269 ? -17.797 17.984 37.062 1 97.69 269 THR B O 1
ATOM 9415 N N . LEU B 1 270 ? -17.141 18.203 34.969 1 97.62 270 LEU B N 1
ATOM 9416 C CA . LEU B 1 270 ? -17.359 16.797 34.625 1 97.62 270 LEU B CA 1
ATOM 9417 C C . LEU B 1 270 ? -16.297 15.906 35.281 1 97.62 270 LEU B C 1
ATOM 9419 O O . LEU B 1 270 ? -15.148 16.312 35.438 1 97.62 270 LEU B O 1
ATOM 9423 N N . ASP B 1 271 ? -16.656 14.734 35.625 1 97.25 271 ASP B N 1
ATOM 9424 C CA . ASP B 1 271 ? -15.773 13.711 36.156 1 97.25 271 ASP B CA 1
ATOM 9425 C C . ASP B 1 271 ? -15.164 12.859 35.062 1 97.25 271 ASP B C 1
ATOM 9427 O O . ASP B 1 271 ? -15.891 12.242 34.25 1 97.25 271 ASP B O 1
ATOM 9431 N N . PRO B 1 272 ? -13.812 12.844 35 1 96.5 272 PRO B N 1
ATOM 9432 C CA . PRO B 1 272 ? -13.172 12.086 33.906 1 96.5 272 PRO B CA 1
ATOM 9433 C C . PRO B 1 272 ? -13.461 10.594 34 1 96.5 272 PRO B C 1
ATOM 9435 O O . PRO B 1 272 ? -13.281 9.875 33 1 96.5 272 PRO B O 1
ATOM 9438 N N . ASP B 1 273 ? -13.914 10.055 35.094 1 95.88 273 ASP B N 1
ATOM 9439 C CA . ASP B 1 273 ? -14.133 8.617 35.25 1 95.88 273 ASP B CA 1
ATOM 9440 C C . ASP B 1 273 ? -15.609 8.266 35.094 1 95.88 273 ASP B C 1
ATOM 9442 O O . ASP B 1 273 ? -15.992 7.102 35.219 1 95.88 273 ASP B O 1
ATOM 9446 N N . GLU B 1 274 ? -16.438 9.289 34.844 1 96.06 274 GLU B N 1
ATOM 9447 C CA . GLU B 1 274 ? -17.875 9.078 34.75 1 96.06 274 GLU B CA 1
ATOM 9448 C C . GLU B 1 274 ? -18.328 9.047 33.281 1 96.06 274 GLU B C 1
ATOM 9450 O O . GLU B 1 274 ? -17.703 9.664 32.406 1 96.06 274 GLU B O 1
ATOM 9455 N N . PHE B 1 275 ? -19.344 8.234 33 1 96.88 275 PHE B N 1
ATOM 9456 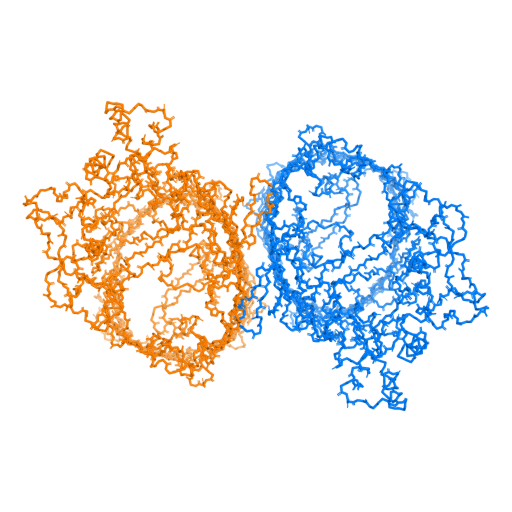C CA . PHE B 1 275 ? -20.016 8.273 31.719 1 96.88 275 PHE B CA 1
ATOM 9457 C C . PHE B 1 275 ? -21.188 9.242 31.75 1 96.88 275 PHE B C 1
ATOM 9459 O O . PHE B 1 275 ? -22.047 9.156 32.625 1 96.88 275 PHE B O 1
ATOM 9466 N N . TYR B 1 276 ? -21.188 10.148 30.922 1 96.31 276 TYR B N 1
ATOM 9467 C CA . TYR B 1 276 ? -22.312 11.039 30.688 1 96.31 276 TYR B CA 1
ATOM 9468 C C . TYR B 1 276 ? -23.062 10.672 29.406 1 96.31 276 TYR B C 1
ATOM 9470 O O . TYR B 1 276 ? -22.891 9.57 28.875 1 96.31 276 TYR B O 1
ATOM 9478 N N . THR B 1 277 ? -23.969 11.523 28.984 1 94.88 277 THR B N 1
ATOM 9479 C CA . THR B 1 277 ? -24.766 11.18 27.812 1 94.88 277 THR B CA 1
ATOM 9480 C C . THR B 1 277 ? -24.422 12.078 26.641 1 94.88 277 THR B C 1
ATOM 9482 O O . THR B 1 277 ? -24.391 13.305 26.766 1 94.88 277 THR B O 1
ATOM 9485 N N . ARG B 1 278 ? -24.094 11.484 25.547 1 93.94 278 ARG B N 1
ATOM 9486 C CA . ARG B 1 278 ? -23.906 12.156 24.266 1 93.94 278 ARG B CA 1
ATOM 9487 C C . ARG B 1 278 ? -24.562 11.359 23.141 1 93.94 278 ARG B C 1
ATOM 9489 O O . ARG B 1 278 ? -24.344 10.156 23.016 1 93.94 278 ARG B O 1
ATOM 9496 N N . ASN B 1 279 ? -25.391 11.961 22.359 1 93.25 279 ASN B N 1
ATOM 9497 C CA . ASN B 1 279 ? -26.125 11.305 21.297 1 93.25 279 ASN B CA 1
ATOM 9498 C C . ASN B 1 279 ? -26.953 10.133 21.828 1 93.25 279 ASN B C 1
ATOM 9500 O O . ASN B 1 279 ? -26.922 9.039 21.266 1 93.25 279 ASN B O 1
ATOM 9504 N N . TYR B 1 280 ? -27.578 10.398 22.953 1 94.81 280 TYR B N 1
ATOM 9505 C CA . TYR B 1 280 ? -28.531 9.5 23.609 1 94.81 280 TYR B CA 1
ATOM 9506 C C . TYR B 1 280 ? -27.812 8.266 24.156 1 94.81 280 TYR B C 1
ATOM 9508 O O . TYR B 1 280 ? -28.469 7.324 24.609 1 94.81 280 TYR B O 1
ATOM 9516 N N . ALA B 1 281 ? -26.406 8.242 24.062 1 95.62 281 ALA B N 1
ATOM 9517 C CA . ALA B 1 281 ? -25.641 7.086 24.5 1 95.62 281 ALA B CA 1
ATOM 9518 C C . ALA B 1 281 ? -24.562 7.492 25.484 1 95.62 281 ALA B C 1
ATOM 9520 O O . ALA B 1 281 ? -24.141 8.656 25.531 1 95.62 281 ALA B O 1
ATOM 9521 N N . PRO B 1 282 ? -24.078 6.504 26.297 1 95.62 282 PRO B N 1
ATOM 9522 C CA . PRO B 1 282 ? -23.016 6.82 27.25 1 95.62 282 PRO B CA 1
ATOM 9523 C C . PRO B 1 282 ? -21.719 7.266 26.562 1 95.62 282 PRO B C 1
ATOM 9525 O O . PRO B 1 282 ? -21.344 6.703 25.531 1 95.62 282 PRO B O 1
ATOM 9528 N N . PHE B 1 283 ? -21.125 8.289 27.156 1 96.38 283 PHE B N 1
ATOM 9529 C CA . PHE B 1 283 ? -19.922 8.836 26.547 1 96.38 283 PHE B CA 1
ATOM 9530 C C . PHE B 1 283 ? -18.875 9.141 27.625 1 96.38 283 PHE B C 1
ATOM 9532 O O . PHE B 1 283 ? -19.188 9.742 28.641 1 96.38 283 PHE B O 1
ATOM 9539 N N . ASN B 1 284 ? -17.734 8.648 27.5 1 97.06 284 ASN B N 1
ATOM 9540 C CA . ASN B 1 284 ? -16.5 9 28.188 1 97.06 284 ASN B CA 1
ATOM 9541 C C . ASN B 1 284 ? -15.336 9.156 27.219 1 97.06 284 ASN B C 1
ATOM 9543 O O . ASN B 1 284 ? -15.016 8.234 26.469 1 97.06 284 ASN B O 1
ATOM 9547 N N . ILE B 1 285 ? -14.734 10.266 27.234 1 96.31 285 ILE B N 1
ATOM 9548 C CA . ILE B 1 285 ? -13.766 10.617 26.203 1 96.31 285 ILE B CA 1
ATOM 9549 C C . ILE B 1 285 ? -12.602 9.633 26.234 1 96.31 285 ILE B C 1
ATOM 9551 O O . ILE B 1 285 ? -12.07 9.25 25.188 1 96.31 285 ILE B O 1
ATOM 9555 N N . LEU B 1 286 ? -12.094 9.25 27.422 1 97 286 LEU B N 1
ATOM 9556 C CA . LEU B 1 286 ? -10.977 8.32 27.531 1 97 286 LEU B CA 1
ATOM 9557 C C . LEU B 1 286 ? -11.352 6.949 26.984 1 97 286 LEU B C 1
ATOM 9559 O O . LEU B 1 286 ? -10.547 6.312 26.297 1 97 286 LEU B O 1
ATOM 9563 N N . ASP B 1 287 ? -12.578 6.551 27.25 1 96.56 287 ASP B N 1
ATOM 9564 C CA . ASP B 1 287 ? -13.094 5.285 26.75 1 96.56 287 ASP B CA 1
ATOM 9565 C C . ASP B 1 287 ? -13.281 5.344 25.234 1 96.56 287 ASP B C 1
ATOM 9567 O O . ASP B 1 287 ? -12.938 4.398 24.516 1 96.56 287 ASP B O 1
ATOM 9571 N N . GLU B 1 288 ? -13.82 6.402 24.75 1 96.81 288 GLU B N 1
ATOM 9572 C CA . GLU B 1 288 ? -14.117 6.551 23.328 1 96.81 288 GLU B CA 1
ATOM 9573 C C . GLU B 1 288 ? -12.836 6.566 22.5 1 96.81 288 GLU B C 1
ATOM 9575 O O . GLU B 1 288 ? -12.797 6.016 21.391 1 96.81 288 GLU B O 1
ATOM 9580 N N . LEU B 1 289 ? -11.781 7.148 23.031 1 96.19 289 LEU B N 1
ATOM 9581 C CA . LEU B 1 289 ? -10.516 7.23 22.312 1 96.19 289 LEU B CA 1
ATOM 9582 C C . LEU B 1 289 ? -9.922 5.844 22.094 1 96.19 289 LEU B C 1
ATOM 9584 O O . LEU B 1 289 ? -9.203 5.613 21.125 1 96.19 289 LEU B O 1
ATOM 9588 N N . GLY B 1 290 ? -10.234 4.906 22.922 1 95.75 290 GLY B N 1
ATOM 9589 C CA . GLY B 1 290 ? -9.758 3.545 22.781 1 95.75 290 GLY B CA 1
ATOM 9590 C C . GLY B 1 290 ? -10.625 2.703 21.859 1 95.75 290 GLY B C 1
ATOM 9591 O O . GLY B 1 290 ? -10.188 1.653 21.375 1 95.75 290 GLY B O 1
ATOM 9592 N N . LYS B 1 291 ? -11.859 3.252 21.547 1 96.88 291 LYS B N 1
ATOM 9593 C CA . LYS B 1 291 ? -12.828 2.438 20.812 1 96.88 291 LYS B CA 1
ATOM 9594 C C . LYS B 1 291 ? -13.164 3.061 19.469 1 96.88 291 LYS B C 1
ATOM 9596 O O . LYS B 1 291 ? -13.844 2.447 18.641 1 96.88 291 LYS B O 1
ATOM 9601 N N . ASN B 1 292 ? -12.75 4.207 19.172 1 96.56 292 ASN B N 1
ATOM 9602 C CA . ASN B 1 292 ? -12.977 4.977 17.953 1 96.56 292 ASN B CA 1
ATOM 9603 C C . ASN B 1 292 ? -11.695 5.645 17.453 1 96.56 292 ASN B C 1
ATOM 9605 O O . ASN B 1 292 ? -11.352 6.742 17.906 1 96.56 292 ASN B O 1
ATOM 9609 N N . TYR B 1 293 ? -11.047 5.008 16.562 1 95.56 293 TYR B N 1
ATOM 9610 C CA . TYR B 1 293 ? -9.734 5.488 16.141 1 95.56 293 TYR B CA 1
ATOM 9611 C C . TYR B 1 293 ? -9.5 5.207 14.664 1 95.56 293 TYR B C 1
ATOM 9613 O O . TYR B 1 293 ? -10.188 4.375 14.07 1 95.56 293 TYR B O 1
ATOM 9621 N N . ILE B 1 294 ? -8.578 5.918 14.055 1 95.38 294 ILE B N 1
ATOM 9622 C CA . ILE B 1 294 ? -8.203 5.754 12.656 1 95.38 294 ILE B CA 1
ATOM 9623 C C . ILE B 1 294 ? -6.766 5.242 12.57 1 95.38 294 ILE B C 1
ATOM 9625 O O . ILE B 1 294 ? -5.859 5.805 13.188 1 95.38 294 ILE B O 1
ATOM 9629 N N . ASP B 1 295 ? -6.586 4.18 11.914 1 94.38 295 ASP B N 1
ATOM 9630 C CA . ASP B 1 295 ? -5.25 3.693 11.578 1 94.38 295 ASP B CA 1
ATOM 9631 C C . ASP B 1 295 ? -4.836 4.145 10.18 1 94.38 295 ASP B C 1
ATOM 9633 O O . ASP B 1 295 ? -5.578 3.957 9.219 1 94.38 295 ASP B O 1
ATOM 9637 N N . LEU B 1 296 ? -3.656 4.754 10.133 1 93.69 296 LEU B N 1
ATOM 9638 C CA . LEU B 1 296 ? -3.141 5.258 8.859 1 93.69 296 LEU B CA 1
ATOM 9639 C C . LEU B 1 296 ? -1.829 4.57 8.5 1 93.69 296 LEU B C 1
ATOM 9641 O O . LEU B 1 296 ? -0.964 4.379 9.359 1 93.69 296 LEU B O 1
ATOM 9645 N N . ASN B 1 297 ? -1.671 4.125 7.277 1 91.25 297 ASN B N 1
ATOM 9646 C CA . ASN B 1 297 ? -0.432 3.613 6.699 1 91.25 297 ASN B CA 1
ATOM 9647 C C . ASN B 1 297 ? -0.062 4.355 5.422 1 91.25 297 ASN B C 1
ATOM 9649 O O . ASN B 1 297 ? -0.903 4.539 4.535 1 91.25 297 ASN B O 1
ATOM 9653 N N . VAL B 1 298 ? 1.124 4.859 5.371 1 91.38 298 VAL B N 1
ATOM 9654 C CA . VAL B 1 298 ? 1.598 5.594 4.203 1 91.38 298 VAL B CA 1
ATOM 9655 C C . VAL B 1 298 ? 2.902 4.98 3.699 1 91.38 298 VAL B C 1
ATOM 9657 O O . VAL B 1 298 ? 3.848 4.801 4.473 1 91.38 298 VAL B O 1
ATOM 9660 N N . VAL B 1 299 ? 2.994 4.648 2.498 1 89.31 299 VAL B N 1
ATOM 9661 C CA . VAL B 1 299 ? 4.215 4.133 1.889 1 89.31 299 VAL B CA 1
ATOM 9662 C C . VAL B 1 299 ? 4.566 4.965 0.657 1 89.31 299 VAL B C 1
ATOM 9664 O O . VAL B 1 299 ? 3.691 5.312 -0.136 1 89.31 299 VAL B O 1
ATOM 9667 N N . ASP B 1 300 ? 5.828 5.348 0.488 1 90.12 300 ASP B N 1
ATOM 9668 C CA . ASP B 1 300 ? 6.355 6.086 -0.656 1 90.12 300 ASP B CA 1
ATOM 9669 C C . ASP B 1 300 ? 7.641 5.441 -1.176 1 90.12 300 ASP B C 1
ATOM 9671 O O . ASP B 1 300 ? 8.531 5.102 -0.395 1 90.12 300 ASP B O 1
ATOM 9675 N N . THR B 1 301 ? 7.723 5.242 -2.416 1 88.25 301 THR B N 1
ATOM 9676 C CA . THR B 1 301 ? 8.938 4.762 -3.062 1 88.25 301 THR B CA 1
ATOM 9677 C C . THR B 1 301 ? 9.219 5.551 -4.336 1 88.25 301 THR B C 1
ATOM 9679 O O . THR B 1 301 ? 8.32 5.793 -5.137 1 88.25 301 THR B O 1
ATOM 9682 N N . LYS B 1 302 ? 10.422 5.945 -4.539 1 91.38 302 LYS B N 1
ATOM 9683 C CA . LYS B 1 302 ? 10.844 6.715 -5.707 1 91.38 302 LYS B CA 1
ATOM 9684 C C . LYS B 1 302 ? 12.125 6.152 -6.309 1 91.38 302 LYS B C 1
ATOM 9686 O O . LYS B 1 302 ? 13.039 5.766 -5.578 1 91.38 302 LYS B O 1
ATOM 9691 N N . PHE B 1 303 ? 12.258 6.086 -7.586 1 91.56 303 PHE B N 1
ATOM 9692 C CA . PHE B 1 303 ? 13.43 5.688 -8.359 1 91.56 303 PHE B CA 1
ATOM 9693 C C . PHE B 1 303 ? 13.742 6.719 -9.438 1 91.56 303 PHE B C 1
ATOM 9695 O O . PHE B 1 303 ? 12.867 7.094 -10.219 1 91.56 303 PHE B O 1
ATOM 9702 N N . GLN B 1 304 ? 14.969 7.191 -9.43 1 94.81 304 GLN B N 1
ATOM 9703 C CA . GLN B 1 304 ? 15.375 8.227 -10.375 1 94.81 304 GLN B CA 1
ATOM 9704 C C . GLN B 1 304 ? 16.734 7.918 -10.977 1 94.81 304 GLN B C 1
ATOM 9706 O O . GLN B 1 304 ? 17.641 7.465 -10.273 1 94.81 304 GLN B O 1
ATOM 9711 N N . ALA B 1 305 ? 16.891 8.109 -12.258 1 93.88 305 ALA B N 1
ATOM 9712 C CA . ALA B 1 305 ? 18.141 7.949 -12.984 1 93.88 305 ALA B CA 1
ATOM 9713 C C . ALA B 1 305 ? 18.391 9.141 -13.898 1 93.88 305 ALA B C 1
ATOM 9715 O O . ALA B 1 305 ? 17.469 9.664 -14.523 1 93.88 305 ALA B O 1
ATOM 9716 N N . GLU B 1 306 ? 19.609 9.594 -13.891 1 96.12 306 GLU B N 1
ATOM 9717 C CA . GLU B 1 306 ? 20.016 10.703 -14.758 1 96.12 306 GLU B CA 1
ATOM 9718 C C . GLU B 1 306 ? 21.328 10.406 -15.469 1 96.12 306 GLU B C 1
ATOM 9720 O O . GLU B 1 306 ? 22.312 10.016 -14.828 1 96.12 306 GLU B O 1
ATOM 9725 N N . LEU B 1 307 ? 21.391 10.516 -16.781 1 95.94 307 LEU B N 1
ATOM 9726 C CA . LEU B 1 307 ? 22.578 10.398 -17.625 1 95.94 307 LEU B CA 1
ATOM 9727 C C . LEU B 1 307 ? 23.031 11.766 -18.125 1 95.94 307 LEU B C 1
ATOM 9729 O O . LEU B 1 307 ? 22.25 12.5 -18.719 1 95.94 307 LEU B O 1
ATOM 9733 N N . ARG B 1 308 ? 24.266 12.102 -17.828 1 96.94 308 ARG B N 1
ATOM 9734 C CA . ARG B 1 308 ? 24.859 13.352 -18.297 1 96.94 308 ARG B CA 1
ATOM 9735 C C . ARG B 1 308 ? 26.016 13.094 -19.25 1 96.94 308 ARG B C 1
ATOM 9737 O O . ARG B 1 308 ? 26.984 12.414 -18.875 1 96.94 308 ARG B O 1
ATOM 9744 N N . TYR B 1 309 ? 25.953 13.688 -20.453 1 97 309 TYR B N 1
ATOM 9745 C CA . TYR B 1 309 ? 26.953 13.5 -21.484 1 97 309 TYR B CA 1
ATOM 9746 C C . TYR B 1 309 ? 27.531 14.836 -21.953 1 97 309 TYR B C 1
ATOM 9748 O O . TYR B 1 309 ? 26.781 15.758 -22.281 1 97 309 TYR B O 1
ATOM 9756 N N . LYS B 1 310 ? 28.844 14.898 -21.922 1 96.75 310 LYS B N 1
ATOM 9757 C CA . LYS B 1 310 ? 29.531 16.094 -22.391 1 96.75 310 LYS B CA 1
ATOM 9758 C C . LYS B 1 310 ? 30.328 15.805 -23.672 1 96.75 310 LYS B C 1
ATOM 9760 O O . LYS B 1 310 ? 31.547 15.664 -23.625 1 96.75 310 LYS B O 1
ATOM 9765 N N . PRO B 1 311 ? 29.719 15.922 -24.812 1 94.38 311 PRO B N 1
ATOM 9766 C CA . PRO B 1 311 ? 30.406 15.578 -26.078 1 94.38 311 PRO B CA 1
ATOM 9767 C C . PRO B 1 311 ? 31.469 16.594 -26.469 1 94.38 311 PRO B C 1
ATOM 9769 O O . PRO B 1 311 ? 32.5 16.219 -27.016 1 94.38 311 PRO B O 1
ATOM 9772 N N . VAL B 1 312 ? 31.156 17.891 -26.266 1 93.88 312 VAL B N 1
ATOM 9773 C CA . VAL B 1 312 ? 32.125 18.953 -26.547 1 93.88 312 VAL B CA 1
ATOM 9774 C C . VAL B 1 312 ? 32.219 19.906 -25.359 1 93.88 312 VAL B C 1
ATOM 9776 O O . VAL B 1 312 ? 31.344 19.906 -24.484 1 93.88 312 VAL B O 1
ATOM 9779 N N . THR B 1 313 ? 33.281 20.578 -25.359 1 91.44 313 THR B N 1
ATOM 9780 C CA . THR B 1 313 ? 33.469 21.484 -24.234 1 91.44 313 THR B CA 1
ATOM 9781 C C . THR B 1 313 ? 32.344 22.516 -24.172 1 91.44 313 THR B C 1
ATOM 9783 O O . THR B 1 313 ? 32 23.141 -25.188 1 91.44 313 THR B O 1
ATOM 9786 N N . GLY B 1 314 ? 31.766 22.641 -23.016 1 93.56 314 GLY B N 1
ATOM 9787 C CA . GLY B 1 314 ? 30.719 23.625 -22.766 1 93.56 314 GLY B CA 1
ATOM 9788 C C . GLY B 1 314 ? 29.328 23.078 -22.953 1 93.56 314 GLY B C 1
ATOM 9789 O O . GLY B 1 314 ? 28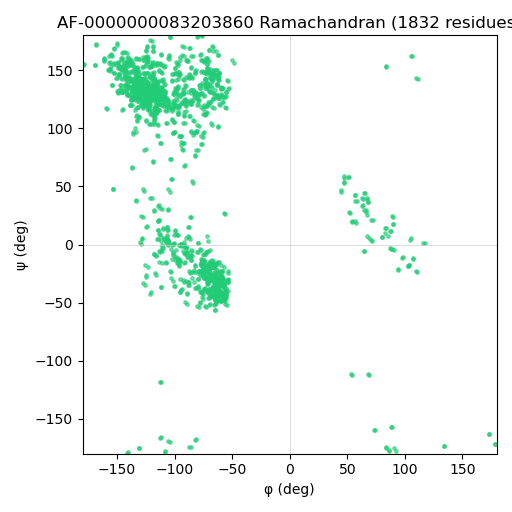.344 23.688 -22.5 1 93.56 314 GLY B O 1
ATOM 9790 N N . LEU B 1 315 ? 29.188 21.984 -23.703 1 96.56 315 LEU B N 1
ATOM 9791 C CA . LEU B 1 315 ? 27.875 21.406 -23.953 1 96.56 315 LEU B CA 1
ATOM 9792 C C . LEU B 1 315 ? 27.625 20.188 -23.062 1 96.56 315 LEU B C 1
ATOM 9794 O O . LEU B 1 315 ? 28.469 19.281 -23 1 96.56 315 LEU B O 1
ATOM 9798 N N . GLU B 1 316 ? 26.531 20.141 -22.391 1 97.19 316 GLU B N 1
ATOM 9799 C CA . GLU B 1 316 ? 26.125 19.016 -21.547 1 97.19 316 GLU B CA 1
ATOM 9800 C C . GLU B 1 316 ? 24.703 18.562 -21.891 1 97.19 316 GLU B C 1
ATOM 9802 O O . GLU B 1 316 ? 23.766 19.359 -21.859 1 97.19 316 GLU B O 1
ATOM 9807 N N . LEU B 1 317 ? 24.578 17.344 -22.281 1 97.81 317 LEU B N 1
ATOM 9808 C CA . LEU B 1 317 ? 23.281 16.719 -22.516 1 97.81 317 LEU B CA 1
ATOM 9809 C C . LEU B 1 317 ? 22.875 15.867 -21.328 1 97.81 317 LEU B C 1
ATOM 9811 O O . LEU B 1 317 ? 23.688 15.109 -20.781 1 97.81 317 LEU B O 1
ATOM 9815 N N . SER B 1 318 ? 21.656 16.062 -20.891 1 96.94 318 SER B N 1
ATOM 9816 C CA . SER B 1 318 ? 21.188 15.289 -19.75 1 96.94 318 SER B CA 1
ATOM 9817 C C . SER B 1 318 ? 19.844 14.633 -20.031 1 96.94 318 SER B C 1
ATOM 9819 O O . SER B 1 318 ? 18.969 15.227 -20.688 1 96.94 318 SER B O 1
ATOM 9821 N N . ALA B 1 319 ? 19.672 13.422 -19.641 1 96.94 319 ALA B N 1
ATOM 9822 C CA . ALA B 1 319 ? 18.422 12.672 -19.672 1 96.94 319 ALA B CA 1
ATOM 9823 C C . ALA B 1 319 ? 18.047 12.156 -18.297 1 96.94 319 ALA B C 1
ATOM 9825 O O . ALA B 1 319 ? 18.812 11.398 -17.688 1 96.94 319 ALA B O 1
ATOM 9826 N N . LEU B 1 320 ? 16.875 12.578 -17.828 1 96.81 320 LEU B N 1
ATOM 9827 C CA . LEU B 1 320 ? 16.422 12.203 -16.484 1 96.81 320 LEU B CA 1
ATOM 9828 C C . LEU B 1 320 ? 15.102 11.453 -16.547 1 96.81 320 LEU B C 1
ATOM 9830 O O . LEU B 1 320 ? 14.188 11.844 -17.281 1 96.81 320 LEU B O 1
ATOM 9834 N N . ALA B 1 321 ? 15.016 10.344 -15.852 1 95.12 321 ALA B N 1
ATOM 9835 C CA . ALA B 1 321 ? 13.797 9.555 -15.703 1 95.12 321 ALA B CA 1
ATOM 9836 C C . ALA B 1 321 ? 13.523 9.227 -14.242 1 95.12 321 ALA B C 1
ATOM 9838 O O . ALA B 1 321 ? 14.453 8.922 -13.484 1 95.12 321 ALA B O 1
ATOM 9839 N N . ALA B 1 322 ? 12.25 9.391 -13.852 1 95.06 322 ALA B N 1
ATOM 9840 C CA . ALA B 1 322 ? 11.898 9.086 -12.469 1 95.06 322 ALA B CA 1
ATOM 9841 C C . ALA B 1 322 ? 10.516 8.43 -12.391 1 95.06 322 ALA B C 1
ATOM 9843 O O . ALA B 1 322 ? 9.609 8.781 -13.148 1 95.06 322 ALA B O 1
ATOM 9844 N N . ILE B 1 323 ? 10.367 7.492 -11.516 1 92.69 323 ILE B N 1
ATOM 9845 C CA . ILE B 1 323 ? 9.102 6.844 -11.195 1 92.69 323 ILE B CA 1
ATOM 9846 C C . ILE B 1 323 ? 8.844 6.918 -9.695 1 92.69 323 ILE B C 1
ATOM 9848 O O . ILE B 1 323 ? 9.758 6.699 -8.891 1 92.69 323 ILE B O 1
ATOM 9852 N N . LYS B 1 324 ? 7.645 7.305 -9.336 1 92.38 324 LYS B N 1
ATOM 9853 C CA . LYS B 1 324 ? 7.254 7.395 -7.93 1 92.38 324 LYS B CA 1
ATOM 9854 C C . LYS B 1 324 ? 5.914 6.707 -7.684 1 92.38 324 LYS B C 1
ATOM 9856 O O . LYS B 1 324 ? 4.973 6.875 -8.461 1 92.38 324 LYS B O 1
ATOM 9861 N N . TYR B 1 325 ? 5.84 5.918 -6.672 1 90.56 325 TYR B N 1
ATOM 9862 C CA . TYR B 1 325 ? 4.602 5.297 -6.223 1 90.56 325 TYR B CA 1
ATOM 9863 C C . TYR B 1 325 ? 4.289 5.676 -4.777 1 90.56 325 TYR B C 1
ATOM 9865 O O . TYR B 1 325 ? 5.16 5.594 -3.91 1 90.56 325 TYR B O 1
ATOM 9873 N N . SER B 1 326 ? 3.1 6.109 -4.527 1 91.69 326 SER B N 1
ATOM 9874 C CA . SER B 1 326 ? 2.623 6.457 -3.191 1 91.69 326 SER B CA 1
ATOM 9875 C C . SER B 1 326 ? 1.268 5.82 -2.904 1 91.69 326 SER B C 1
ATOM 9877 O O . SER B 1 326 ? 0.388 5.801 -3.768 1 91.69 326 SER B O 1
ATOM 9879 N N . ALA B 1 327 ? 1.144 5.25 -1.754 1 91.06 327 ALA B N 1
ATOM 9880 C CA . ALA B 1 327 ? -0.116 4.641 -1.335 1 91.06 327 ALA B CA 1
ATOM 9881 C C . ALA B 1 327 ? -0.436 4.984 0.116 1 91.06 327 ALA B C 1
ATOM 9883 O O . ALA B 1 327 ? 0.444 4.941 0.98 1 91.06 327 ALA B O 1
ATOM 9884 N N . THR B 1 328 ? -1.667 5.41 0.377 1 91.94 328 THR B N 1
ATOM 9885 C CA . THR B 1 328 ? -2.141 5.695 1.728 1 91.94 328 THR B CA 1
ATOM 9886 C C . THR B 1 328 ? -3.412 4.91 2.033 1 91.94 328 THR B C 1
ATOM 9888 O O . THR B 1 328 ? -4.266 4.738 1.161 1 91.94 328 THR B O 1
ATOM 9891 N N . THR B 1 329 ? -3.488 4.359 3.225 1 92.69 329 THR B N 1
ATOM 9892 C CA . THR B 1 329 ? -4.68 3.668 3.701 1 92.69 329 THR B CA 1
ATOM 9893 C C . THR B 1 329 ? -5.18 4.289 5.004 1 92.69 329 THR B C 1
ATOM 9895 O O . THR B 1 329 ? -4.391 4.547 5.918 1 92.69 329 THR B O 1
ATOM 9898 N N . GLN B 1 330 ? -6.445 4.609 5.062 1 93.5 330 GLN B N 1
ATOM 9899 C CA . GLN B 1 330 ? -7.133 5.066 6.266 1 93.5 330 GLN B CA 1
ATOM 9900 C C . GLN B 1 330 ? -8.211 4.078 6.695 1 93.5 330 GLN B C 1
ATOM 9902 O O . GLN B 1 330 ? -9.18 3.848 5.965 1 93.5 330 GLN B O 1
ATOM 9907 N N . GLU B 1 331 ? -8.055 3.502 7.832 1 95.44 331 GLU B N 1
ATOM 9908 C CA . GLU B 1 331 ? -9.055 2.609 8.406 1 95.44 331 GLU B CA 1
ATOM 9909 C C . GLU B 1 331 ? -9.648 3.191 9.688 1 95.44 331 GLU B C 1
ATOM 9911 O O . GLU B 1 331 ? -8.984 3.203 10.727 1 95.44 331 GLU B O 1
ATOM 9916 N N . HIS B 1 332 ? -10.805 3.697 9.57 1 95.5 332 HIS B N 1
ATOM 9917 C CA . HIS B 1 332 ? -11.539 4.215 10.727 1 95.5 332 HIS B CA 1
ATOM 9918 C C . HIS B 1 332 ? -12.328 3.113 11.422 1 95.5 332 HIS B C 1
ATOM 9920 O O . HIS B 1 332 ? -13.312 2.609 10.875 1 95.5 332 HIS B O 1
ATOM 9926 N N . ASN B 1 333 ? -11.914 2.748 12.602 1 96.56 333 ASN B N 1
ATOM 9927 C CA . ASN B 1 333 ? -12.539 1.691 13.398 1 96.56 333 ASN B CA 1
ATOM 9928 C C . ASN B 1 333 ? -13.445 2.264 14.484 1 96.56 333 ASN B C 1
ATOM 9930 O O . ASN B 1 333 ? -12.961 2.773 15.492 1 96.56 333 ASN B O 1
ATOM 9934 N N . ILE B 1 334 ? -14.695 2.182 14.305 1 97.38 334 ILE B N 1
ATOM 9935 C CA . ILE B 1 334 ? -15.711 2.518 15.297 1 97.38 334 ILE B CA 1
ATOM 9936 C C . ILE B 1 334 ? -16.25 1.24 15.93 1 97.38 334 ILE B C 1
ATOM 9938 O O . ILE B 1 334 ? -17.219 0.648 15.43 1 97.38 334 ILE B O 1
ATOM 9942 N N . THR B 1 335 ? -15.711 0.87 17.062 1 97.25 335 THR B N 1
ATOM 9943 C CA . THR B 1 335 ? -15.922 -0.465 17.609 1 97.25 335 THR B CA 1
ATOM 9944 C C . THR B 1 335 ? -17.312 -0.579 18.219 1 97.25 335 THR B C 1
ATOM 9946 O O . THR B 1 335 ? -18.047 0.413 18.328 1 97.25 335 THR B O 1
ATOM 9949 N N . ASP B 1 336 ? -17.719 -1.643 18.75 1 95.12 336 ASP B N 1
ATOM 9950 C CA . ASP B 1 336 ? -19.062 -2.057 19.156 1 95.12 336 ASP B CA 1
ATOM 9951 C C . ASP B 1 336 ? -19.609 -1.148 20.25 1 95.12 336 ASP B C 1
ATOM 9953 O O . ASP B 1 336 ? -20.781 -0.806 20.25 1 95.12 336 ASP B O 1
ATOM 9957 N N . TYR B 1 337 ? -18.734 -0.818 21.031 1 95.88 337 TYR B N 1
ATOM 9958 C CA . TYR B 1 337 ? -19.219 -0.172 22.25 1 95.88 337 TYR B CA 1
ATOM 9959 C C . TYR B 1 337 ? -18.766 1.279 22.312 1 95.88 337 TYR B C 1
ATOM 9961 O O . TYR B 1 337 ? -18.734 1.878 23.391 1 95.88 337 TYR B O 1
ATOM 9969 N N . SER B 1 338 ? -18.422 1.802 21.188 1 96.81 338 SER B N 1
ATOM 9970 C CA . SER B 1 338 ? -18.172 3.24 21.109 1 96.81 338 SER B CA 1
ATOM 9971 C C . SER B 1 338 ? -19.484 4.023 21.219 1 96.81 338 SER B C 1
ATOM 9973 O O . SER B 1 338 ? -20.562 3.475 20.984 1 96.81 338 SER B O 1
ATOM 9975 N N . ASN B 1 339 ? -19.344 5.238 21.656 1 96.62 339 ASN B N 1
ATOM 9976 C CA . ASN B 1 339 ? -20.516 6.117 21.688 1 96.62 339 ASN B CA 1
ATOM 9977 C C . ASN B 1 339 ? -21.172 6.234 20.328 1 96.62 339 ASN B C 1
ATOM 9979 O O . ASN B 1 339 ? -22.391 6.199 20.203 1 96.62 339 ASN B O 1
ATOM 9983 N N . GLN B 1 340 ? -20.375 6.316 19.312 1 94.88 340 GLN B N 1
ATOM 9984 C CA . GLN B 1 340 ? -20.906 6.48 17.953 1 94.88 340 GLN B CA 1
ATOM 9985 C C . GLN B 1 340 ? -21.734 5.262 17.547 1 94.88 340 GLN B C 1
ATOM 9987 O O . GLN B 1 340 ? -22.812 5.402 16.984 1 94.88 340 GLN B O 1
ATOM 9992 N N . ALA B 1 341 ? -21.203 4.117 17.781 1 96.5 341 ALA B N 1
ATOM 9993 C CA . ALA B 1 341 ? -21.938 2.904 17.422 1 96.5 341 ALA B CA 1
ATOM 9994 C C . ALA B 1 341 ? -23.203 2.775 18.266 1 96.5 341 ALA B C 1
ATOM 9996 O O . ALA B 1 341 ? -24.266 2.428 17.75 1 96.5 341 ALA B O 1
ATOM 9997 N N . ARG B 1 342 ? -23.141 3.119 19.516 1 96.75 342 ARG B N 1
ATOM 9998 C CA . ARG B 1 342 ? -24.266 2.961 20.422 1 96.75 342 ARG B CA 1
ATOM 9999 C C . ARG B 1 342 ? -25.344 3.994 20.141 1 96.75 342 ARG B C 1
ATOM 10001 O O . ARG B 1 342 ? -26.531 3.754 20.422 1 96.75 342 ARG B O 1
ATOM 10008 N N . ALA B 1 343 ? -24.953 5.09 19.641 1 96 343 ALA B N 1
ATOM 10009 C CA . ALA B 1 343 ? -25.938 6.102 19.266 1 96 343 ALA B CA 1
ATOM 10010 C C . ALA B 1 343 ? -26.938 5.547 18.25 1 96 343 ALA B C 1
ATOM 10012 O O . ALA B 1 343 ? -28.109 5.906 18.266 1 96 343 ALA B O 1
ATOM 10013 N N . TYR B 1 344 ? -26.5 4.645 17.469 1 95.81 344 TYR B N 1
ATOM 10014 C CA . TYR B 1 344 ? -27.344 4.074 16.422 1 95.81 344 TYR B CA 1
ATOM 10015 C C . TYR B 1 344 ? -28.297 3.035 16.984 1 95.81 344 TYR B C 1
ATOM 10017 O O . TYR B 1 344 ? -29.156 2.502 16.266 1 95.81 344 TYR B O 1
ATOM 10025 N N . ARG B 1 345 ? -28.234 2.842 18.266 1 95.31 345 ARG B N 1
ATOM 10026 C CA . ARG B 1 345 ? -29.094 1.838 18.891 1 95.31 345 ARG B CA 1
ATOM 10027 C C . ARG B 1 345 ? -29.828 2.416 20.094 1 95.31 345 ARG B C 1
ATOM 10029 O O . ARG B 1 345 ? -30.547 1.696 20.797 1 95.31 345 ARG B O 1
ATOM 10036 N N . ALA B 1 346 ? -29.672 3.586 20.375 1 96.25 346 ALA B N 1
ATOM 10037 C CA . ALA B 1 346 ? -30.234 4.184 21.578 1 96.25 346 ALA B CA 1
ATOM 10038 C C . ALA B 1 346 ? -31.75 4.352 21.438 1 96.25 346 ALA B C 1
ATOM 10040 O O . ALA B 1 346 ? -32.219 5.102 20.578 1 96.25 346 ALA B O 1
ATOM 10041 N N . MET B 1 347 ? -32.469 3.641 22.219 1 96.25 347 MET B N 1
ATOM 10042 C CA . MET B 1 347 ? -33.938 3.713 22.234 1 96.25 347 MET B CA 1
ATOM 10043 C C . MET B 1 347 ? -34.5 3.309 23.594 1 96.25 347 MET B C 1
ATOM 10045 O O . MET B 1 347 ? -35.438 2.523 23.672 1 96.25 347 MET B O 1
ATOM 10049 N N . ALA B 1 348 ? -33.938 3.848 24.625 1 91.62 348 ALA B N 1
ATOM 10050 C CA . ALA B 1 348 ? -34.281 3.449 25.984 1 91.62 348 ALA B CA 1
ATOM 10051 C C . ALA B 1 348 ? -35.719 3.809 26.312 1 91.62 348 ALA B C 1
ATOM 10053 O O . ALA B 1 348 ? -36.375 3.111 27.094 1 91.62 348 ALA B O 1
ATOM 10054 N N . THR B 1 349 ? -36.219 4.992 25.812 1 91.81 349 THR B N 1
ATOM 10055 C CA . THR B 1 349 ? -37.625 5.406 25.969 1 91.81 349 THR B CA 1
ATOM 10056 C C . THR B 1 349 ? -38.25 5.699 24.609 1 91.81 349 THR B C 1
ATOM 10058 O O . THR B 1 349 ? -37.562 5.824 23.609 1 91.81 349 THR B O 1
ATOM 10061 N N . THR B 1 350 ? -39.5 5.797 24.625 1 94.06 350 THR B N 1
ATOM 10062 C CA . THR B 1 350 ? -40.219 6.121 23.391 1 94.06 350 THR B CA 1
ATOM 10063 C C . THR B 1 350 ? -39.844 7.523 22.922 1 94.06 350 THR B C 1
ATOM 10065 O O . THR B 1 350 ? -39.781 7.777 21.703 1 94.06 350 THR B O 1
ATOM 10068 N N . VAL B 1 351 ? -39.562 8.344 23.891 1 92.25 351 VAL B N 1
ATOM 10069 C CA . VAL B 1 351 ? -39.188 9.719 23.547 1 92.25 351 VAL B CA 1
ATOM 10070 C C . VAL B 1 351 ? -37.844 9.734 22.859 1 92.25 351 VAL B C 1
ATOM 10072 O O . VAL B 1 351 ? -37.656 10.391 21.828 1 92.25 351 VAL B O 1
ATOM 10075 N N . ILE B 1 352 ? -36.938 8.984 23.359 1 94.5 352 ILE B N 1
ATOM 10076 C CA . ILE B 1 352 ? -35.594 8.906 22.781 1 94.5 352 ILE B CA 1
ATOM 10077 C C . ILE B 1 352 ? -35.656 8.242 21.422 1 94.5 352 ILE B C 1
ATOM 10079 O O . ILE B 1 352 ? -35.062 8.719 20.453 1 94.5 352 ILE B O 1
ATOM 10083 N N . ARG B 1 353 ? -36.375 7.195 21.312 1 95.88 353 ARG B N 1
ATOM 10084 C CA . ARG B 1 353 ? -36.531 6.477 20.062 1 95.88 353 ARG B CA 1
ATOM 10085 C C . ARG B 1 353 ? -37.031 7.402 18.953 1 95.88 353 ARG B C 1
ATOM 10087 O O . ARG B 1 353 ? -36.5 7.41 17.844 1 95.88 353 ARG B O 1
ATOM 10094 N N . ASP B 1 354 ? -38.031 8.18 19.297 1 94.06 354 ASP B N 1
ATOM 10095 C CA . ASP B 1 354 ? -38.719 9 18.297 1 94.06 354 ASP B CA 1
ATOM 10096 C C . ASP B 1 354 ? -37.875 10.234 17.953 1 94.06 354 ASP B C 1
ATOM 10098 O O . ASP B 1 354 ? -38 10.773 16.844 1 94.06 354 ASP B O 1
ATOM 10102 N N . ASN B 1 355 ? -37 10.625 18.859 1 91.69 355 ASN B N 1
ATOM 10103 C CA . ASN B 1 355 ? -36.219 11.836 18.641 1 91.69 355 ASN B CA 1
ATOM 10104 C C . ASN B 1 355 ? -34.844 11.508 18.094 1 91.69 355 ASN B C 1
ATOM 10106 O O . ASN B 1 355 ? -34.125 12.398 17.578 1 91.69 355 ASN B O 1
ATOM 10110 N N . ASN B 1 356 ? -34.375 10.227 18.188 1 94.06 356 ASN B N 1
ATOM 10111 C CA . ASN B 1 356 ? -33.031 9.844 17.766 1 94.06 356 ASN B CA 1
ATOM 10112 C C . ASN B 1 356 ? -32.906 9.82 16.25 1 94.06 356 ASN B C 1
ATOM 10114 O O . ASN B 1 356 ? -33.469 8.953 15.586 1 94.06 356 ASN B O 1
ATOM 10118 N N . PRO B 1 357 ? -32.156 10.688 15.703 1 90.19 357 PRO B N 1
ATOM 10119 C CA . PRO B 1 357 ? -32.062 10.805 14.242 1 90.19 357 PRO B CA 1
ATOM 10120 C C . PRO B 1 357 ? -31.266 9.664 13.609 1 90.19 357 PRO B C 1
ATOM 10122 O O . PRO B 1 357 ? -31.281 9.5 12.383 1 90.19 357 PRO B O 1
ATOM 10125 N N . PHE B 1 358 ? -30.641 8.828 14.375 1 92.5 358 PHE B N 1
ATOM 10126 C CA . PHE B 1 358 ? -29.766 7.781 13.852 1 92.5 358 PHE B CA 1
ATOM 10127 C C . PHE B 1 358 ? -30.562 6.512 13.57 1 92.5 358 PHE B C 1
ATOM 10129 O O . PHE B 1 358 ? -30.062 5.586 12.938 1 92.5 358 PHE B O 1
ATOM 10136 N N . LEU B 1 359 ? -31.766 6.477 14.016 1 96 359 LEU B N 1
ATOM 10137 C CA . LEU B 1 359 ? -32.625 5.328 13.766 1 96 359 LEU B CA 1
ATOM 10138 C C . LEU B 1 359 ? -33.375 5.469 12.438 1 96 359 LEU B C 1
ATOM 10140 O O . LEU B 1 359 ? -33.281 6.516 11.789 1 96 359 LEU B O 1
ATOM 10144 N N . TYR B 1 360 ? -34.031 4.344 12.008 1 94.44 360 TYR B N 1
ATOM 10145 C CA . TYR B 1 360 ? -34.625 4.289 10.688 1 94.44 360 TYR B CA 1
ATOM 10146 C C . TYR B 1 360 ? -36.125 3.965 10.789 1 94.44 360 TYR B C 1
ATOM 10148 O O . TYR B 1 360 ? -36.5 3.025 11.484 1 94.44 360 TYR B O 1
ATOM 10156 N N . THR B 1 361 ? -36.875 4.828 10.195 1 93.06 361 THR B N 1
ATOM 10157 C CA . THR B 1 361 ? -38.281 4.559 10.016 1 93.06 361 THR B CA 1
ATOM 10158 C C . THR B 1 361 ? -38.594 4.238 8.555 1 93.06 361 THR B C 1
ATOM 10160 O O . THR B 1 361 ? -38.406 5.082 7.68 1 93.06 361 THR B O 1
ATOM 10163 N N . ASP B 1 362 ? -39.094 3.09 8.289 1 90.12 362 ASP B N 1
ATOM 10164 C CA . ASP B 1 362 ? -39.375 2.625 6.934 1 90.12 362 ASP B CA 1
ATOM 10165 C C . ASP B 1 362 ? -40.469 3.436 6.289 1 90.12 362 ASP B C 1
ATOM 10167 O O . ASP B 1 362 ? -41.625 3.367 6.723 1 90.12 362 ASP B O 1
ATOM 10171 N N . PRO B 1 363 ? -40.219 4.07 5.301 1 88.06 363 PRO B N 1
ATOM 10172 C CA . PRO B 1 363 ? -41.25 4.891 4.672 1 88.06 363 PRO B CA 1
ATOM 10173 C C . PRO B 1 363 ? -42.312 4.055 3.93 1 88.06 363 PRO B C 1
ATOM 10175 O O . PRO B 1 363 ? -43.375 4.551 3.627 1 88.06 363 PRO B O 1
ATOM 10178 N N . ASP B 1 364 ? -41.969 2.811 3.557 1 84.62 364 ASP B N 1
ATOM 10179 C CA . ASP B 1 364 ? -42.875 1.96 2.797 1 84.62 364 ASP B CA 1
ATOM 10180 C C . ASP B 1 364 ? -43.906 1.313 3.709 1 84.62 364 ASP B C 1
ATOM 10182 O O . ASP B 1 364 ? -44.875 0.704 3.232 1 84.62 364 ASP B O 1
ATOM 10186 N N . ASN B 1 365 ? -43.719 1.518 5.02 1 86.88 365 ASN B N 1
ATOM 10187 C CA . ASN B 1 365 ? -44.656 0.998 6.012 1 86.88 365 ASN B CA 1
ATOM 10188 C C . ASN B 1 365 ? -45.281 2.121 6.832 1 86.88 365 ASN B C 1
ATOM 10190 O O . ASN B 1 365 ? -44.656 2.668 7.734 1 86.88 365 ASN B O 1
ATOM 10194 N N . ALA B 1 366 ? -46.531 2.332 6.734 1 86.12 366 ALA B N 1
ATOM 10195 C CA . ALA B 1 366 ? -47.219 3.443 7.371 1 86.12 366 ALA B CA 1
ATOM 10196 C C . ALA B 1 366 ? -47.281 3.266 8.883 1 86.12 366 ALA B C 1
ATOM 10198 O O . ALA B 1 366 ? -47.469 4.234 9.625 1 86.12 366 ALA B O 1
ATOM 10199 N N . TYR B 1 367 ? -47.094 2.105 9.344 1 91.12 367 TYR B N 1
ATOM 10200 C CA . TYR B 1 367 ? -47.156 1.835 10.773 1 91.12 367 TYR B CA 1
ATOM 10201 C C . TYR B 1 367 ? -45.75 1.589 11.344 1 91.12 367 TYR B C 1
ATOM 10203 O O . TYR B 1 367 ? -45.594 1.107 12.469 1 91.12 367 TYR B O 1
ATOM 10211 N N . ALA B 1 368 ? -44.781 1.95 10.57 1 91.56 368 ALA B N 1
ATOM 10212 C CA . ALA B 1 368 ? -43.406 1.649 10.977 1 91.56 368 ALA B CA 1
ATOM 10213 C C . ALA B 1 368 ? -43 2.498 12.172 1 91.56 368 ALA B C 1
ATOM 10215 O O . ALA B 1 368 ? -43.344 3.67 12.273 1 91.56 368 ALA B O 1
ATOM 10216 N N . VAL B 1 369 ? -42.219 1.977 13.078 1 94 369 VAL B N 1
ATOM 10217 C CA . VAL B 1 369 ? -41.562 2.68 14.164 1 94 369 VAL B CA 1
ATOM 10218 C C . VAL B 1 369 ? -40.062 2.697 13.922 1 94 369 VAL B C 1
ATOM 10220 O O . VAL B 1 369 ? -39.531 1.835 13.219 1 94 369 VAL B O 1
ATOM 10223 N N . PRO B 1 370 ? -39.375 3.686 14.484 1 95.88 370 PRO B N 1
ATOM 10224 C CA . PRO B 1 370 ? -37.938 3.729 14.266 1 95.88 370 PRO B CA 1
ATOM 10225 C C . PRO B 1 370 ? -37.219 2.473 14.766 1 95.88 370 PRO B C 1
ATOM 10227 O O . PRO B 1 370 ? -37.562 1.945 15.828 1 95.88 370 PRO B O 1
ATOM 10230 N N . ILE B 1 371 ? -36.344 2.004 13.93 1 95.75 371 ILE B N 1
ATOM 10231 C CA . ILE B 1 371 ? -35.562 0.828 14.305 1 95.75 371 ILE B CA 1
ATOM 10232 C C . ILE B 1 371 ? -34.094 1.12 14.133 1 95.75 371 ILE B C 1
ATOM 10234 O O . ILE B 1 371 ? -33.719 2.08 13.461 1 95.75 371 ILE B O 1
ATOM 10238 N N . SER B 1 372 ? -33.25 0.342 14.766 1 95.69 372 SER B N 1
ATOM 10239 C CA . SER B 1 372 ? -31.812 0.473 14.617 1 95.69 372 SER B CA 1
ATOM 10240 C C . SER B 1 372 ? -31.344 -0.143 13.305 1 95.69 372 SER B C 1
ATOM 10242 O O . SER B 1 372 ? -31.766 -1.238 12.938 1 95.69 372 SER B O 1
ATOM 10244 N N . ILE B 1 373 ? -30.516 0.524 12.602 1 95 373 ILE B N 1
ATOM 10245 C CA . ILE B 1 373 ? -29.891 -0.008 11.398 1 95 373 ILE B CA 1
ATOM 10246 C C . ILE B 1 373 ? -28.547 -0.618 11.742 1 95 373 ILE B C 1
ATOM 10248 O O . ILE B 1 373 ? -27.812 -1.083 10.859 1 95 373 ILE B O 1
ATOM 10252 N N . LEU B 1 374 ? -28.156 -0.603 12.969 1 95.94 374 LEU B N 1
ATOM 10253 C CA . LEU B 1 374 ? -26.938 -1.185 13.539 1 95.94 374 LEU B CA 1
ATOM 10254 C C . LEU B 1 374 ? -27.25 -1.891 14.859 1 95.94 374 LEU B C 1
ATOM 10256 O O . LEU B 1 374 ? -26.75 -1.488 15.914 1 95.94 374 LEU B O 1
ATOM 10260 N N . PRO B 1 375 ? -27.984 -2.896 14.766 1 93.31 375 PRO B N 1
ATOM 10261 C CA . PRO B 1 375 ? -28.406 -3.557 16 1 93.31 375 PRO B CA 1
ATOM 10262 C C . PRO B 1 375 ? -27.234 -4.121 16.797 1 93.31 375 PRO B C 1
ATOM 10264 O O . PRO B 1 375 ? -27.281 -4.172 18.031 1 93.31 375 PRO B O 1
ATOM 10267 N N . LYS B 1 376 ? -26.203 -4.566 16.062 1 91.5 376 LYS B N 1
ATOM 10268 C CA . LYS B 1 376 ? -24.984 -5.086 16.672 1 91.5 376 LYS B CA 1
ATOM 10269 C C . LYS B 1 376 ? -23.734 -4.633 15.914 1 91.5 376 LYS B C 1
ATOM 10271 O O . LYS B 1 376 ? -23.828 -4.289 14.734 1 91.5 376 LYS B O 1
ATOM 10276 N N . GLY B 1 377 ? -22.625 -4.598 16.688 1 94.31 377 GLY B N 1
ATOM 10277 C CA . GLY B 1 377 ? -21.344 -4.344 16.047 1 94.31 377 GLY B CA 1
ATOM 10278 C C . GLY B 1 377 ? -21.031 -2.865 15.898 1 94.31 377 GLY B C 1
ATOM 10279 O O . GLY B 1 377 ? -21.75 -2.018 16.438 1 94.31 377 GLY B O 1
ATOM 10280 N N . GLY B 1 378 ? -19.922 -2.562 15.289 1 97 378 GLY B N 1
ATOM 10281 C CA . GLY B 1 378 ? -19.469 -1.209 15 1 97 378 GLY B CA 1
ATOM 10282 C C . GLY B 1 378 ? -19.469 -0.881 13.523 1 97 378 GLY B C 1
ATOM 10283 O O . GLY B 1 378 ? -20.25 -1.452 12.75 1 97 378 GLY B O 1
ATOM 10284 N N . ILE B 1 379 ? -18.844 0.149 13.125 1 96.75 379 ILE B N 1
ATOM 10285 C CA . ILE B 1 379 ? -18.734 0.622 11.75 1 96.75 379 ILE B CA 1
ATOM 10286 C C . ILE B 1 379 ? -17.266 0.649 11.328 1 96.75 379 ILE B C 1
ATOM 10288 O O . ILE B 1 379 ? -16.422 1.147 12.07 1 96.75 379 ILE B O 1
ATOM 10292 N N . TYR B 1 380 ? -16.969 0.026 10.219 1 96.31 380 TYR B N 1
ATOM 10293 C CA . TYR B 1 380 ? -15.633 0.032 9.633 1 96.31 380 TYR B CA 1
ATOM 10294 C C . TYR B 1 380 ? -15.594 0.886 8.367 1 96.31 380 TYR B C 1
ATOM 10296 O O . TYR B 1 380 ? -16.297 0.597 7.395 1 96.31 380 TYR B O 1
ATOM 10304 N N . LYS B 1 381 ? -14.844 1.966 8.367 1 95.12 381 LYS B N 1
ATOM 10305 C CA . LYS B 1 381 ? -14.688 2.816 7.188 1 95.12 381 LYS B CA 1
ATOM 10306 C C . LYS B 1 381 ? -13.258 2.764 6.66 1 95.12 381 LYS B C 1
ATOM 10308 O O . LYS B 1 381 ? -12.305 2.934 7.422 1 95.12 381 LYS B O 1
ATOM 10313 N N . ARG B 1 382 ? -13.164 2.5 5.449 1 94.81 382 ARG B N 1
ATOM 10314 C CA . ARG B 1 382 ? -11.828 2.463 4.852 1 94.81 382 ARG B CA 1
ATOM 10315 C C . ARG B 1 382 ? -11.758 3.357 3.619 1 94.81 382 ARG B C 1
ATOM 10317 O O . ARG B 1 382 ? -12.703 3.42 2.834 1 94.81 382 ARG B O 1
ATOM 10324 N N . ARG B 1 383 ? -10.664 4.117 3.455 1 93.25 383 ARG B N 1
ATOM 10325 C CA . ARG B 1 383 ? -10.352 4.945 2.291 1 93.25 383 ARG B CA 1
ATOM 10326 C C . ARG B 1 383 ? -8.906 4.758 1.857 1 93.25 383 ARG B C 1
ATOM 10328 O O . ARG B 1 383 ? -7.988 4.836 2.68 1 93.25 383 ARG B O 1
ATOM 10335 N N . ASP B 1 384 ? -8.711 4.445 0.637 1 93.25 384 ASP B N 1
ATOM 10336 C CA . ASP B 1 384 ? -7.379 4.246 0.075 1 93.25 384 ASP B CA 1
ATOM 10337 C C . ASP B 1 384 ? -7.109 5.23 -1.061 1 93.25 384 ASP B C 1
ATOM 10339 O O . ASP B 1 384 ? -7.992 5.508 -1.873 1 93.25 384 ASP B O 1
ATOM 10343 N N . ASN B 1 385 ? -5.91 5.809 -1.086 1 92.38 385 ASN B N 1
ATOM 10344 C CA . ASN B 1 385 ? -5.414 6.664 -2.16 1 92.38 385 ASN B CA 1
ATOM 10345 C C . ASN B 1 385 ? -4.078 6.164 -2.705 1 92.38 385 ASN B C 1
ATOM 10347 O O . ASN B 1 385 ? -3.156 5.887 -1.937 1 92.38 385 ASN B O 1
ATOM 10351 N N . ASN B 1 386 ? -4.016 5.992 -3.979 1 91.56 386 ASN B N 1
ATOM 10352 C CA . ASN B 1 386 ? -2.781 5.586 -4.637 1 91.56 386 ASN B CA 1
ATOM 10353 C C . ASN B 1 386 ? -2.416 6.531 -5.777 1 91.56 386 ASN B C 1
ATOM 10355 O O . ASN B 1 386 ? -3.295 7.109 -6.414 1 91.56 386 ASN B O 1
ATOM 10359 N N . MET B 1 387 ? -1.139 6.715 -6.004 1 92.94 387 MET B N 1
ATOM 10360 C CA . MET B 1 387 ? -0.648 7.535 -7.105 1 92.94 387 MET B CA 1
ATOM 10361 C C . MET B 1 387 ? 0.588 6.91 -7.742 1 92.94 387 MET B C 1
ATOM 10363 O O . MET B 1 387 ? 1.489 6.449 -7.039 1 92.94 387 MET B O 1
ATOM 10367 N N . LEU B 1 388 ? 0.625 6.762 -8.953 1 93.12 388 LEU B N 1
ATOM 10368 C CA . LEU B 1 388 ? 1.786 6.391 -9.758 1 93.12 388 LEU B CA 1
ATOM 10369 C C . LEU B 1 388 ? 2.17 7.52 -10.703 1 93.12 388 LEU B C 1
ATOM 10371 O O . LEU B 1 388 ? 1.354 7.957 -11.523 1 93.12 388 LEU B O 1
ATOM 10375 N N . SER B 1 389 ? 3.383 7.988 -10.617 1 93.5 389 SER B N 1
ATOM 10376 C CA . SER B 1 389 ? 3.836 9.125 -11.414 1 93.5 389 SER B CA 1
ATOM 10377 C C . SER B 1 389 ? 5.086 8.773 -12.211 1 93.5 389 SER B C 1
ATOM 10379 O O . SER B 1 389 ? 5.969 8.07 -11.719 1 93.5 389 SER B O 1
ATOM 10381 N N . TYR B 1 390 ? 5.148 9.25 -13.438 1 94 390 TYR B N 1
ATOM 10382 C CA . TYR B 1 390 ? 6.293 9.148 -14.336 1 94 390 TYR B CA 1
ATOM 10383 C C . TYR B 1 390 ? 6.781 10.531 -14.758 1 94 390 TYR B C 1
ATOM 10385 O O . TYR B 1 390 ? 5.984 11.383 -15.148 1 94 390 TYR B O 1
ATOM 10393 N N . ASP B 1 391 ? 8.094 10.719 -14.672 1 95.12 391 ASP B N 1
ATOM 10394 C CA . ASP B 1 391 ? 8.703 11.969 -15.117 1 95.12 391 ASP B CA 1
ATOM 10395 C C . ASP B 1 391 ? 9.883 11.703 -16.047 1 95.12 391 ASP B C 1
ATOM 10397 O O . ASP B 1 391 ? 10.766 10.898 -15.727 1 95.12 391 ASP B O 1
ATOM 10401 N N . PHE B 1 392 ? 9.891 12.359 -17.156 1 96.06 392 PHE B N 1
ATOM 10402 C CA . PHE B 1 392 ? 10.984 12.281 -18.109 1 96.06 392 PHE B CA 1
ATOM 10403 C C . PHE B 1 392 ? 11.406 13.672 -18.562 1 96.06 392 PHE B C 1
ATOM 10405 O O . PHE B 1 392 ? 10.555 14.523 -18.859 1 96.06 392 PHE B O 1
ATOM 10412 N N . ARG B 1 393 ? 12.719 13.961 -18.609 1 96.31 393 ARG B N 1
ATOM 10413 C CA . ARG B 1 393 ? 13.234 15.25 -19.047 1 96.31 393 ARG B CA 1
ATOM 10414 C C . ARG B 1 393 ? 14.5 15.07 -19.891 1 96.31 393 ARG B C 1
ATOM 10416 O O . ARG B 1 393 ? 15.422 14.359 -19.484 1 96.31 393 ARG B O 1
ATOM 10423 N N . PHE B 1 394 ? 14.547 15.648 -21.016 1 97.25 394 PHE B N 1
ATOM 10424 C CA . PHE B 1 394 ? 15.734 15.805 -21.844 1 97.25 394 PHE B CA 1
ATOM 10425 C C . PHE B 1 394 ? 16.156 17.266 -21.922 1 97.25 394 PHE B C 1
ATOM 10427 O O . PHE B 1 394 ? 15.32 18.141 -22.188 1 97.25 394 PHE B O 1
ATOM 10434 N N . ALA B 1 395 ? 17.375 17.547 -21.625 1 96.56 395 ALA B N 1
ATOM 10435 C CA . ALA B 1 395 ? 17.828 18.938 -21.609 1 96.56 395 ALA B CA 1
ATOM 10436 C C . ALA B 1 395 ? 19.234 19.062 -22.172 1 96.56 395 ALA B C 1
ATOM 10438 O O . ALA B 1 395 ? 20 18.094 -22.172 1 96.56 395 ALA B O 1
ATOM 10439 N N . ALA B 1 396 ? 19.547 20.219 -22.656 1 97.44 396 ALA B N 1
ATOM 10440 C CA . ALA B 1 396 ? 20.875 20.609 -23.141 1 97.44 396 ALA B CA 1
ATOM 10441 C C . ALA B 1 396 ? 21.312 21.938 -22.547 1 97.44 396 ALA B C 1
ATOM 10443 O O . ALA B 1 396 ? 20.516 22.875 -22.453 1 97.44 396 ALA B O 1
ATOM 10444 N N . SER B 1 397 ? 22.469 21.938 -22.094 1 96.94 397 SER B N 1
ATOM 10445 C CA . SER B 1 397 ? 23.062 23.172 -21.578 1 96.94 397 SER B CA 1
ATOM 10446 C C . SER B 1 397 ? 24.344 23.516 -22.312 1 96.94 397 SER B C 1
ATOM 10448 O O . SER B 1 397 ? 25.188 22.641 -22.562 1 96.94 397 SER B O 1
ATOM 10450 N N . TYR B 1 398 ? 24.469 24.734 -22.703 1 97 398 TYR B N 1
ATOM 10451 C CA . TYR B 1 398 ? 25.672 25.234 -23.391 1 97 398 TYR B CA 1
ATOM 10452 C C . TYR B 1 398 ? 26.203 26.484 -22.688 1 97 398 TYR B C 1
ATOM 10454 O O . TYR B 1 398 ? 25.531 27.5 -22.625 1 97 398 TYR B O 1
ATOM 10462 N N . ASN B 1 399 ? 27.359 26.391 -22.188 1 96.5 399 ASN B N 1
ATOM 10463 C CA . ASN B 1 399 ? 28.031 27.5 -21.531 1 96.5 399 ASN B CA 1
ATOM 10464 C C . ASN B 1 399 ? 29.344 27.844 -22.219 1 96.5 399 ASN B C 1
ATOM 10466 O O . ASN B 1 399 ? 30.188 26.969 -22.453 1 96.5 399 ASN B O 1
ATOM 10470 N N . THR B 1 400 ? 29.516 29.094 -22.562 1 94.5 400 THR B N 1
ATOM 10471 C CA . THR B 1 400 ? 30.75 29.5 -23.234 1 94.5 400 THR B CA 1
ATOM 10472 C C . THR B 1 400 ? 31.109 30.938 -22.859 1 94.5 400 THR B C 1
ATOM 10474 O O . THR B 1 400 ? 30.25 31.703 -22.391 1 94.5 400 THR B O 1
ATOM 10477 N N . GLU B 1 401 ? 32.312 31.219 -22.891 1 94.31 401 GLU B N 1
ATOM 10478 C CA . GLU B 1 401 ? 32.844 32.562 -22.703 1 94.31 401 GLU B CA 1
ATOM 10479 C C . GLU B 1 401 ? 33.719 32.969 -23.891 1 94.31 401 GLU B C 1
ATOM 10481 O O . GLU B 1 401 ? 34.688 32.312 -24.234 1 94.31 401 GLU B O 1
ATOM 10486 N N . ILE B 1 402 ? 33.312 34.156 -24.516 1 94.19 402 ILE B N 1
ATOM 10487 C CA . ILE B 1 402 ? 34.062 34.656 -25.672 1 94.19 402 ILE B CA 1
ATOM 10488 C C . ILE B 1 402 ? 34.906 35.875 -25.266 1 94.19 402 ILE B C 1
ATOM 10490 O O . ILE B 1 402 ? 34.344 36.875 -24.797 1 94.19 402 ILE B O 1
ATOM 10494 N N . ASN B 1 403 ? 36.156 35.906 -25.453 1 91.81 403 ASN B N 1
ATOM 10495 C CA . ASN B 1 403 ? 37.125 36.969 -25.188 1 91.81 403 ASN B CA 1
ATOM 10496 C C . ASN B 1 403 ? 37.031 37.469 -23.75 1 91.81 403 ASN B C 1
ATOM 10498 O O . ASN B 1 403 ? 37.188 38.656 -23.484 1 91.81 403 ASN B O 1
ATOM 10502 N N . ASN B 1 404 ? 36.562 36.594 -22.781 1 88.31 404 ASN B N 1
ATOM 10503 C CA . ASN B 1 404 ? 36.406 36.906 -21.359 1 88.31 404 ASN B CA 1
ATOM 10504 C C . ASN B 1 404 ? 35.5 38.094 -21.141 1 88.31 404 ASN B C 1
ATOM 10506 O O . ASN B 1 404 ? 35.594 38.781 -20.125 1 88.31 404 ASN B O 1
ATOM 10510 N N . GLN B 1 405 ? 34.719 38.438 -22.094 1 92.25 405 GLN B N 1
ATOM 10511 C CA . GLN B 1 405 ? 33.812 39.594 -21.984 1 92.25 405 GLN B CA 1
ATOM 10512 C C . GLN B 1 405 ? 32.344 39.156 -22.156 1 92.25 405 GLN B C 1
ATOM 10514 O O . GLN B 1 405 ? 31.469 39.656 -21.484 1 92.25 405 GLN B O 1
ATOM 10519 N N . HIS B 1 406 ? 32.188 38.281 -23.094 1 95.94 406 HIS B N 1
ATOM 10520 C CA . HIS B 1 406 ? 30.812 37.812 -23.375 1 95.94 406 HIS B CA 1
ATOM 10521 C C . HIS B 1 406 ? 30.562 36.438 -22.766 1 95.94 406 HIS B C 1
ATOM 10523 O O . HIS B 1 406 ? 31.125 35.438 -23.219 1 95.94 406 HIS B O 1
ATOM 10529 N N . ILE B 1 407 ? 29.797 36.406 -21.75 1 96.25 407 ILE B N 1
ATOM 10530 C CA . ILE B 1 407 ? 29.406 35.156 -21.109 1 96.25 407 ILE B CA 1
ATOM 10531 C C . ILE B 1 407 ? 28.031 34.719 -21.594 1 96.25 407 ILE B C 1
ATOM 10533 O O . ILE B 1 407 ? 27.062 35.5 -21.5 1 96.25 407 ILE B O 1
ATOM 10537 N N . ILE B 1 408 ? 27.891 33.5 -22.141 1 96.44 408 ILE B N 1
ATOM 10538 C CA . ILE B 1 408 ? 26.641 33 -22.688 1 96.44 408 ILE B CA 1
ATOM 10539 C C . ILE B 1 408 ? 26.297 31.656 -22.031 1 96.44 408 ILE B C 1
ATOM 10541 O O . ILE B 1 408 ? 27.109 30.734 -22 1 96.44 408 ILE B O 1
ATOM 10545 N N . ASN B 1 409 ? 25.172 31.594 -21.453 1 96.75 409 ASN B N 1
ATOM 10546 C CA . ASN B 1 409 ? 24.625 30.359 -20.906 1 96.75 409 ASN B CA 1
ATOM 10547 C C . ASN B 1 409 ? 23.266 30.031 -21.531 1 96.75 409 ASN B C 1
ATOM 10549 O O . ASN B 1 409 ? 22.312 30.781 -21.375 1 96.75 409 ASN B O 1
ATOM 10553 N N . LEU B 1 410 ? 23.188 28.922 -22.172 1 96.75 410 LEU B N 1
ATOM 10554 C CA . LEU B 1 410 ? 21.953 28.469 -22.812 1 96.75 410 LEU B CA 1
ATOM 10555 C C . LEU B 1 410 ? 21.484 27.141 -22.203 1 96.75 410 LEU B C 1
ATOM 10557 O O . LEU B 1 410 ? 22.297 26.281 -21.891 1 96.75 410 LEU B O 1
ATOM 10561 N N . TYR B 1 411 ? 20.219 27.078 -21.922 1 95.81 411 TYR B N 1
ATOM 10562 C CA . TYR B 1 411 ? 19.594 25.859 -21.391 1 95.81 411 TYR B CA 1
ATOM 10563 C C . TYR B 1 411 ? 18.266 25.594 -22.062 1 95.81 411 TYR B C 1
ATOM 10565 O O . TYR B 1 411 ? 17.438 26.5 -22.203 1 95.81 411 TYR B O 1
ATOM 10573 N N . GLY B 1 412 ? 18.016 24.469 -22.594 1 95.75 412 GLY B N 1
ATOM 10574 C CA . GLY B 1 412 ? 16.766 24.078 -23.234 1 95.75 412 GLY B CA 1
ATOM 10575 C C . GLY B 1 412 ? 16.484 22.594 -23.141 1 95.75 412 GLY B C 1
ATOM 10576 O O . GLY B 1 412 ? 17.406 21.797 -22.938 1 95.75 412 GLY B O 1
ATOM 10577 N N . GLY B 1 413 ? 15.18 22.297 -23.219 1 95.94 413 GLY B N 1
ATOM 10578 C CA . GLY B 1 413 ? 14.852 20.875 -23.172 1 95.94 413 GLY B CA 1
ATOM 10579 C C . GLY B 1 413 ? 13.359 20.609 -23.219 1 95.94 413 GLY B C 1
ATOM 10580 O O . GLY B 1 413 ? 12.586 21.469 -23.672 1 95.94 413 GLY B O 1
ATOM 10581 N N . MET B 1 414 ? 13.008 19.438 -23.016 1 96.12 414 MET B N 1
ATOM 10582 C CA . MET B 1 414 ? 11.633 18.953 -23.016 1 96.12 414 MET B CA 1
ATOM 10583 C C . MET B 1 414 ? 11.344 18.109 -21.781 1 96.12 414 MET B C 1
ATOM 10585 O O . MET B 1 414 ? 12.234 17.422 -21.281 1 96.12 414 MET B O 1
ATOM 10589 N N . GLU B 1 415 ? 10.078 18.219 -21.344 1 94.94 415 GLU B N 1
ATOM 10590 C CA . GLU B 1 415 ? 9.656 17.484 -20.156 1 94.94 415 GLU B CA 1
ATOM 10591 C C . GLU B 1 415 ? 8.297 16.828 -20.359 1 94.94 415 GLU B C 1
ATOM 10593 O O . GLU B 1 415 ? 7.402 17.438 -20.969 1 94.94 415 GLU B O 1
ATOM 10598 N N . VAL B 1 416 ? 8.156 15.609 -19.969 1 95.44 416 VAL B N 1
ATOM 10599 C CA . VAL B 1 416 ? 6.895 14.883 -19.984 1 95.44 416 VAL B CA 1
ATOM 10600 C C . VAL B 1 416 ? 6.57 14.359 -18.594 1 95.44 416 VAL B C 1
ATOM 10602 O O . VAL B 1 416 ? 7.406 13.711 -17.953 1 95.44 416 VAL B O 1
ATOM 10605 N N . ASN B 1 417 ? 5.355 14.688 -18.094 1 93.12 417 ASN B N 1
ATOM 10606 C CA . ASN B 1 417 ? 4.91 14.25 -16.781 1 93.12 417 ASN B CA 1
ATOM 10607 C C . ASN B 1 417 ? 3.582 13.5 -16.859 1 93.12 417 ASN B C 1
ATOM 10609 O O . ASN B 1 417 ? 2.678 13.906 -17.594 1 93.12 417 ASN B O 1
ATOM 10613 N N . GLN B 1 418 ? 3.533 12.453 -16.203 1 93.88 418 GLN B N 1
ATOM 10614 C CA . GLN B 1 418 ? 2.307 11.672 -16.078 1 93.88 418 GLN B CA 1
ATOM 10615 C C . GLN B 1 418 ? 2.037 11.281 -14.633 1 93.88 418 GLN B C 1
ATOM 10617 O O . GLN B 1 418 ? 2.959 10.898 -13.906 1 93.88 418 GLN B O 1
ATOM 10622 N N . SER B 1 419 ? 0.796 11.445 -14.148 1 91.5 419 SER B N 1
ATOM 10623 C CA . SER B 1 419 ? 0.386 11 -12.82 1 91.5 419 SER B CA 1
ATOM 10624 C C . SER B 1 419 ? -0.999 10.359 -12.859 1 91.5 419 SER B C 1
ATOM 10626 O O . SER B 1 419 ? -1.951 10.961 -13.359 1 91.5 419 SER B O 1
ATOM 10628 N N . ASP B 1 420 ? -1.115 9.188 -12.406 1 92.44 420 ASP B N 1
ATOM 10629 C CA . ASP B 1 420 ? -2.385 8.477 -12.273 1 92.44 420 ASP B CA 1
ATOM 10630 C C . ASP B 1 420 ? -2.764 8.305 -10.805 1 92.44 420 ASP B C 1
ATOM 10632 O O . ASP B 1 420 ? -2.01 7.711 -10.031 1 92.44 420 ASP B O 1
ATOM 10636 N N . ARG B 1 421 ? -3.92 8.836 -10.438 1 91.75 421 ARG B N 1
ATOM 10637 C CA . ARG B 1 421 ? -4.422 8.719 -9.07 1 91.75 421 ARG B CA 1
ATOM 10638 C C . ARG B 1 421 ? -5.656 7.82 -9.016 1 91.75 421 ARG B C 1
ATOM 10640 O O . ARG B 1 421 ? -6.504 7.863 -9.914 1 91.75 421 ARG B O 1
ATOM 10647 N N . HIS B 1 422 ? -5.684 6.965 -8.078 1 92.81 422 HIS B N 1
ATOM 10648 C CA . HIS B 1 422 ? -6.797 6.051 -7.855 1 92.81 422 HIS B CA 1
ATOM 10649 C C . HIS B 1 422 ? -7.27 6.105 -6.406 1 92.81 422 HIS B C 1
ATOM 10651 O O . HIS B 1 422 ? -6.477 5.914 -5.48 1 92.81 422 HIS B O 1
ATOM 10657 N N . GLU B 1 423 ? -8.562 6.418 -6.18 1 92.25 423 GLU B N 1
ATOM 10658 C 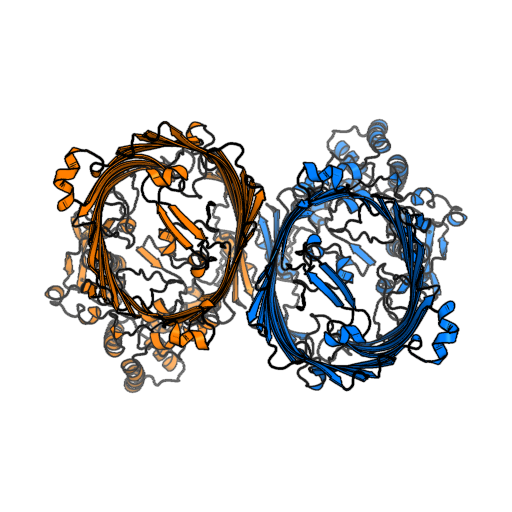CA . GLU B 1 423 ? -9.172 6.457 -4.852 1 92.25 423 GLU B CA 1
ATOM 10659 C C . GLU B 1 423 ? -10.273 5.418 -4.719 1 92.25 423 GLU B C 1
ATOM 10661 O O . GLU B 1 423 ? -11.062 5.219 -5.645 1 92.25 423 GLU B O 1
ATOM 10666 N N . SER B 1 424 ? -10.305 4.711 -3.66 1 93.88 424 SER B N 1
ATOM 10667 C CA . SER B 1 424 ? -11.383 3.795 -3.307 1 93.88 424 SER B CA 1
ATOM 10668 C C . SER B 1 424 ? -11.805 3.965 -1.851 1 93.88 424 SER B C 1
ATOM 10670 O O . SER B 1 424 ? -10.961 4.215 -0.984 1 93.88 424 SER B O 1
ATOM 10672 N N . TRP B 1 425 ? -13.07 3.914 -1.559 1 94 425 TRP B N 1
ATOM 10673 C CA . TRP B 1 425 ? -13.539 3.941 -0.179 1 94 425 TRP B CA 1
ATOM 10674 C C . TRP B 1 425 ? -14.719 2.986 0.011 1 94 425 TRP B C 1
ATOM 10676 O O . TRP B 1 425 ? -15.406 2.643 -0.951 1 94 425 TRP B O 1
ATOM 10686 N N . PHE B 1 426 ? -14.953 2.516 1.183 1 94.5 426 PHE B N 1
ATOM 10687 C CA . PHE B 1 426 ? -16.109 1.686 1.509 1 94.5 426 PHE B CA 1
ATOM 10688 C C . PHE B 1 426 ? -16.453 1.793 2.99 1 94.5 426 PHE B C 1
ATOM 10690 O O . PHE B 1 426 ? -15.57 2.039 3.818 1 94.5 426 PHE B O 1
ATOM 10697 N N . ASN B 1 427 ? -17.703 1.657 3.328 1 95.06 427 ASN B N 1
ATOM 10698 C CA . ASN B 1 427 ? -18.234 1.618 4.684 1 95.06 427 ASN B CA 1
ATOM 10699 C C . ASN B 1 427 ? -18.812 0.242 5.02 1 95.06 427 ASN B C 1
ATOM 10701 O O . ASN B 1 427 ? -19.781 -0.204 4.402 1 95.06 427 ASN B O 1
ATOM 10705 N N . GLY B 1 428 ? -18.172 -0.397 5.992 1 96.25 428 GLY B N 1
ATOM 10706 C CA . GLY B 1 428 ? -18.656 -1.677 6.477 1 96.25 428 GLY B CA 1
ATOM 10707 C C . GLY B 1 428 ? -19.469 -1.56 7.758 1 96.25 428 GLY B C 1
ATOM 10708 O O . GLY B 1 428 ? -18.953 -1.103 8.781 1 96.25 428 GLY B O 1
ATOM 10709 N N . TRP B 1 429 ? -20.734 -1.959 7.723 1 96 429 TRP B N 1
ATOM 10710 C CA . TRP B 1 429 ? -21.656 -1.846 8.852 1 96 429 TRP B CA 1
ATOM 10711 C C . TRP B 1 429 ? -21.75 -3.164 9.609 1 96 429 TRP B C 1
ATOM 10713 O O . TRP B 1 429 ? -21.797 -4.238 9.008 1 96 429 TRP B O 1
ATOM 10723 N N . GLY B 1 430 ? -21.719 -3.096 10.93 1 95.5 430 GLY B N 1
ATOM 10724 C CA . GLY B 1 430 ? -22.016 -4.246 11.766 1 95.5 430 GLY B CA 1
ATOM 10725 C C . GLY B 1 430 ? -20.812 -5.09 12.086 1 95.5 430 GLY B C 1
ATOM 10726 O O . GLY B 1 430 ? -20.938 -6.281 12.391 1 95.5 430 GLY B O 1
ATOM 10727 N N . MET B 1 431 ? -19.641 -4.512 12.039 1 94.5 431 MET B N 1
ATOM 10728 C CA . MET B 1 431 ? -18.438 -5.27 12.391 1 94.5 431 MET B CA 1
ATOM 10729 C C . MET B 1 431 ? -18.391 -5.551 13.891 1 94.5 431 MET B C 1
ATOM 10731 O O . MET B 1 431 ? -18.438 -4.625 14.695 1 94.5 431 MET B O 1
ATOM 10735 N N . GLN B 1 432 ? -18.312 -6.785 14.242 1 92.5 432 GLN B N 1
ATOM 10736 C CA . GLN B 1 432 ? -18.219 -7.141 15.656 1 92.5 432 GLN B CA 1
ATOM 10737 C C . GLN B 1 432 ? -16.766 -7.258 16.094 1 92.5 432 GLN B C 1
ATOM 10739 O O . GLN B 1 432 ? -16.203 -8.359 16.125 1 92.5 432 GLN B O 1
ATOM 10744 N N . TYR B 1 433 ? -16.188 -6.16 16.5 1 91.88 433 TYR B N 1
ATOM 10745 C CA . TYR B 1 433 ? -14.781 -6.078 16.891 1 91.88 433 TYR B CA 1
ATOM 10746 C C . TYR B 1 433 ? -14.5 -6.941 18.109 1 91.88 433 TYR B C 1
ATOM 10748 O O . TYR B 1 433 ? -13.422 -7.527 18.234 1 91.88 433 TYR B O 1
ATOM 10756 N N . SER B 1 434 ? -15.492 -7.02 18.969 1 87.19 434 SER B N 1
ATOM 10757 C CA . SER B 1 434 ? -15.297 -7.73 20.219 1 87.19 434 SER B CA 1
ATOM 10758 C C . SER B 1 434 ? -15.641 -9.211 20.078 1 87.19 434 SER B C 1
ATOM 10760 O O . SER B 1 434 ? -15.43 -9.992 21.016 1 87.19 434 SER B O 1
ATOM 10762 N N . MET B 1 435 ? -16.156 -9.539 18.922 1 82.62 435 MET B N 1
ATOM 10763 C CA . MET B 1 435 ? -16.609 -10.914 18.766 1 82.62 435 MET B CA 1
ATOM 10764 C C . MET B 1 435 ? -15.992 -11.555 17.516 1 82.62 435 MET B C 1
ATOM 10766 O O . MET B 1 435 ? -16.703 -12.117 16.688 1 82.62 435 MET B O 1
ATOM 10770 N N . GLY B 1 436 ? -14.688 -11.43 17.297 1 79.44 436 GLY B N 1
ATOM 10771 C CA . GLY B 1 436 ? -13.93 -12.188 16.312 1 79.44 436 GLY B CA 1
ATOM 10772 C C . GLY B 1 436 ? -13.93 -11.547 14.945 1 79.44 436 GLY B C 1
ATOM 10773 O O . GLY B 1 436 ? -13.664 -12.219 13.945 1 79.44 436 GLY B O 1
ATOM 10774 N N . LEU B 1 437 ? -14.398 -10.281 14.859 1 88 437 LEU B N 1
ATOM 10775 C CA . LEU B 1 437 ? -14.375 -9.531 13.602 1 88 437 LEU B CA 1
ATOM 10776 C C . LEU B 1 437 ? -15.289 -10.172 12.57 1 88 437 LEU B C 1
ATOM 10778 O O . LEU B 1 437 ? -14.883 -10.383 11.422 1 88 437 LEU B O 1
ATOM 10782 N N . ILE B 1 438 ? -16.453 -10.555 12.984 1 84.88 438 ILE B N 1
ATOM 10783 C CA . ILE B 1 438 ? -17.469 -11.102 12.094 1 84.88 438 ILE B CA 1
ATOM 10784 C C . ILE B 1 438 ? -18.578 -10.07 11.883 1 84.88 438 ILE B C 1
ATOM 10786 O O . ILE B 1 438 ? -19.219 -9.625 12.844 1 84.88 438 ILE B O 1
ATOM 10790 N N . PRO B 1 439 ? -18.844 -9.75 10.703 1 88.88 439 PRO B N 1
ATOM 10791 C CA . PRO B 1 439 ? -19.859 -8.719 10.453 1 88.88 439 PRO B CA 1
ATOM 10792 C C . PRO B 1 439 ? -21.281 -9.211 10.75 1 88.88 439 PRO B C 1
ATOM 10794 O O . PRO B 1 439 ? -21.609 -10.367 10.484 1 88.88 439 PRO B O 1
ATOM 10797 N N . PHE B 1 440 ? -22.094 -8.414 11.344 1 89.88 440 PHE B N 1
ATOM 10798 C CA . PHE B 1 440 ? -23.531 -8.57 11.531 1 89.88 440 PHE B CA 1
ATOM 10799 C C . PHE B 1 440 ? -24.281 -7.352 10.992 1 89.88 440 PHE B C 1
ATOM 10801 O O . PHE B 1 440 ? -24.688 -6.48 11.766 1 89.88 440 PHE B O 1
ATOM 10808 N N . TYR B 1 441 ? -24.516 -7.32 9.703 1 91.44 441 TYR B N 1
ATOM 10809 C CA . TYR B 1 441 ? -25.125 -6.137 9.109 1 91.44 441 TYR B CA 1
ATOM 10810 C C . TYR B 1 441 ? -26.625 -6.324 8.953 1 91.44 441 TYR B C 1
ATOM 10812 O O . TYR B 1 441 ? -27.109 -7.453 8.82 1 91.44 441 TYR B O 1
ATOM 10820 N N . ALA B 1 442 ? -27.391 -5.203 9.062 1 92.69 442 ALA B N 1
ATOM 10821 C CA . ALA B 1 442 ? -28.812 -5.141 8.719 1 92.69 442 ALA B CA 1
ATOM 10822 C C . ALA B 1 442 ? -29.016 -4.578 7.316 1 92.69 442 ALA B C 1
ATOM 10824 O O . ALA B 1 442 ? -28.438 -3.543 6.969 1 92.69 442 ALA B O 1
ATOM 10825 N N . TYR B 1 443 ? -29.812 -5.293 6.473 1 91.81 443 TYR B N 1
ATOM 10826 C CA . TYR B 1 443 ? -29.953 -4.832 5.094 1 91.81 443 TYR B CA 1
ATOM 10827 C C . TYR B 1 443 ? -30.656 -3.48 5.043 1 91.81 443 TYR B C 1
ATOM 10829 O O . TYR B 1 443 ? -30.562 -2.76 4.047 1 91.81 443 TYR B O 1
ATOM 10837 N N . GLU B 1 444 ? -31.328 -3.096 6.148 1 93.06 444 GLU B N 1
ATOM 10838 C CA . GLU B 1 444 ? -32.062 -1.842 6.227 1 93.06 444 GLU B CA 1
ATOM 10839 C C . GLU B 1 444 ? -31.141 -0.638 6.105 1 93.06 444 GLU B C 1
ATOM 10841 O O . GLU B 1 444 ? -31.562 0.434 5.664 1 93.06 444 GLU B O 1
ATOM 10846 N N . VAL B 1 445 ? -29.922 -0.833 6.535 1 94.25 445 VAL B N 1
ATOM 10847 C CA . VAL B 1 445 ? -28.984 0.281 6.422 1 94.25 445 VAL B CA 1
ATOM 10848 C C . VAL B 1 445 ? -28.797 0.651 4.953 1 94.25 445 VAL B C 1
ATOM 10850 O O . VAL B 1 445 ? -28.656 1.828 4.617 1 94.25 445 VAL B O 1
ATOM 10853 N N . PHE B 1 446 ? -28.891 -0.307 4.086 1 93.25 446 PHE B N 1
ATOM 10854 C CA . PHE B 1 446 ? -28.703 -0.07 2.66 1 93.25 446 PHE B CA 1
ATOM 10855 C C . PHE B 1 446 ? -29.984 0.458 2.031 1 93.25 446 PHE B C 1
ATOM 10857 O O . PHE B 1 446 ? -29.938 1.268 1.103 1 93.25 446 PHE B O 1
ATOM 10864 N N . LYS B 1 447 ? -31.078 -0.079 2.518 1 91.69 447 LYS B N 1
ATOM 10865 C CA . LYS B 1 447 ? -32.344 0.493 2.072 1 91.69 447 LYS B CA 1
ATOM 10866 C C . LYS B 1 447 ? -32.438 1.973 2.436 1 91.69 447 LYS B C 1
ATOM 10868 O O . LYS B 1 447 ? -32.812 2.801 1.596 1 91.69 447 LYS B O 1
ATOM 10873 N N . LYS B 1 448 ? -32.125 2.248 3.701 1 90.44 448 LYS B N 1
ATOM 10874 C CA . LYS B 1 448 ? -32.094 3.639 4.145 1 90.44 448 LYS B CA 1
ATOM 10875 C C . LYS B 1 448 ? -31.125 4.469 3.285 1 90.44 448 LYS B C 1
ATOM 10877 O O . LYS B 1 448 ? -31.453 5.586 2.889 1 90.44 448 LYS B O 1
ATOM 10882 N N . GLY B 1 449 ? -29.922 3.916 3.098 1 87.25 449 GLY B N 1
ATOM 10883 C CA . GLY B 1 449 ? -28.938 4.613 2.279 1 87.25 449 GLY B CA 1
ATOM 10884 C C . GLY B 1 449 ? -29.453 4.945 0.89 1 87.25 449 GLY B C 1
ATOM 10885 O O . GLY B 1 449 ? -29.219 6.047 0.387 1 87.25 449 GLY B O 1
ATOM 10886 N N . LYS B 1 450 ? -30.094 4.039 0.291 1 84.75 450 LYS B N 1
ATOM 10887 C CA . LYS B 1 450 ? -30.656 4.258 -1.04 1 84.75 450 LYS B CA 1
ATOM 10888 C C . LYS B 1 450 ? -31.719 5.355 -1.018 1 84.75 450 LYS B C 1
ATOM 10890 O O . LYS B 1 450 ? -31.797 6.168 -1.938 1 84.75 450 LYS B O 1
ATOM 10895 N N . GLU B 1 451 ? -32.531 5.309 -0.001 1 83 451 GLU B N 1
ATOM 10896 C CA . GLU B 1 451 ? -33.594 6.293 0.14 1 83 451 GLU B CA 1
ATOM 10897 C C . GLU B 1 451 ? -33.031 7.688 0.392 1 83 451 GLU B C 1
ATOM 10899 O O . GLU B 1 451 ? -33.625 8.688 -0.032 1 83 451 GLU B O 1
ATOM 10904 N N . GLU B 1 452 ? -31.875 7.691 1.045 1 78.62 452 GLU B N 1
ATOM 10905 C CA . GLU B 1 452 ? -31.234 8.969 1.342 1 78.62 452 GLU B CA 1
ATOM 10906 C C . GLU B 1 452 ? -30.203 9.328 0.271 1 78.62 452 GLU B C 1
ATOM 10908 O O . GLU B 1 452 ? -29.516 10.352 0.372 1 78.62 452 GLU B O 1
ATOM 10913 N N . ASN B 1 453 ? -30.016 8.469 -0.778 1 77.88 453 ASN B N 1
ATOM 10914 C CA . ASN B 1 453 ? -29.078 8.664 -1.885 1 77.88 453 ASN B CA 1
ATOM 10915 C C . ASN B 1 453 ? -27.641 8.703 -1.402 1 77.88 453 ASN B C 1
ATOM 10917 O O . ASN B 1 453 ? -26.875 9.617 -1.746 1 77.88 453 ASN B O 1
ATOM 10921 N N . THR B 1 454 ? -27.359 7.863 -0.484 1 81.88 454 THR B N 1
ATOM 10922 C CA . THR B 1 454 ? -25.984 7.707 -0.01 1 81.88 454 THR B CA 1
ATOM 10923 C C . THR B 1 454 ? -25.422 6.355 -0.438 1 81.88 454 THR B C 1
ATOM 10925 O O . THR B 1 454 ? -26.125 5.355 -0.462 1 81.88 454 THR B O 1
ATOM 10928 N N . ASP B 1 455 ? -24.172 6.363 -0.821 1 88.38 455 ASP B N 1
ATOM 10929 C CA . ASP B 1 455 ? -23.516 5.137 -1.248 1 88.38 455 ASP B CA 1
ATOM 10930 C C . ASP B 1 455 ? -22.703 4.523 -0.108 1 88.38 455 ASP B C 1
ATOM 10932 O O . ASP B 1 455 ? -22.391 5.203 0.872 1 88.38 455 ASP B O 1
ATOM 10936 N N . TYR B 1 456 ? -22.484 3.234 -0.189 1 92.94 456 TYR B N 1
ATOM 10937 C CA . TYR B 1 456 ? -21.672 2.592 0.848 1 92.94 456 TYR B CA 1
ATOM 10938 C C . TYR B 1 456 ? -20.25 2.336 0.361 1 92.94 456 TYR B C 1
ATOM 10940 O O . TYR B 1 456 ? -19.391 1.902 1.132 1 92.94 456 TYR B O 1
ATOM 10948 N N . PHE B 1 457 ? -19.969 2.578 -0.926 1 94.56 457 PHE B N 1
ATOM 10949 C CA . PHE B 1 457 ? -18.625 2.5 -1.479 1 94.56 457 PHE B CA 1
ATOM 10950 C C . PHE B 1 457 ? -18.469 3.42 -2.686 1 94.56 457 PHE B C 1
ATOM 10952 O O . PHE B 1 457 ? -19.469 3.965 -3.178 1 94.56 457 PHE B O 1
ATOM 10959 N N . GLY B 1 458 ? -17.266 3.635 -3.15 1 92.94 458 GLY B N 1
ATOM 10960 C CA . GLY B 1 458 ? -17.031 4.477 -4.316 1 92.94 458 GLY B CA 1
ATOM 10961 C C . GLY B 1 458 ? -15.609 4.391 -4.848 1 92.94 458 GLY B C 1
ATOM 10962 O O . GLY B 1 458 ? -14.703 3.965 -4.133 1 92.94 458 GLY B O 1
ATOM 10963 N N . LEU B 1 459 ? -15.484 4.676 -6.129 1 92.94 459 LEU B N 1
ATOM 10964 C CA . LEU B 1 459 ? -14.211 4.758 -6.828 1 92.94 459 LEU B CA 1
ATOM 10965 C C . LEU B 1 459 ? -14.055 6.105 -7.527 1 92.94 459 LEU B C 1
ATOM 10967 O O . LEU B 1 459 ? -15.047 6.703 -7.953 1 92.94 459 LEU B O 1
ATOM 10971 N N . ALA B 1 460 ? -12.812 6.57 -7.594 1 87.38 460 ALA B N 1
ATOM 10972 C CA . ALA B 1 460 ? -12.492 7.77 -8.367 1 87.38 460 ALA B CA 1
ATOM 10973 C C . ALA B 1 460 ? -11.102 7.664 -8.992 1 87.38 460 ALA B C 1
ATOM 10975 O O . ALA B 1 460 ? -10.148 7.254 -8.328 1 87.38 460 ALA B O 1
ATOM 10976 N N . ASP B 1 461 ? -11.031 7.965 -10.273 1 87.81 461 ASP B N 1
ATOM 10977 C CA . ASP B 1 461 ? -9.766 7.984 -11 1 87.81 461 ASP B CA 1
ATOM 10978 C C . ASP B 1 461 ? -9.492 9.367 -11.586 1 87.81 461 ASP B C 1
ATOM 10980 O O . ASP B 1 461 ? -10.398 10.023 -12.102 1 87.81 461 ASP B O 1
ATOM 10984 N N . THR B 1 462 ? -8.281 9.789 -11.406 1 84.19 462 THR B N 1
ATOM 10985 C CA . THR B 1 462 ? -7.828 11.016 -12.039 1 84.19 462 THR B CA 1
ATOM 10986 C C . THR B 1 462 ? -6.504 10.797 -12.773 1 84.19 462 THR B C 1
ATOM 10988 O O . THR B 1 462 ? -5.621 10.102 -12.266 1 84.19 462 THR B O 1
ATOM 10991 N N . HIS B 1 463 ? -6.426 11.312 -13.984 1 86.75 463 HIS B N 1
ATOM 10992 C CA . HIS B 1 463 ? -5.23 11.188 -14.812 1 86.75 463 HIS B CA 1
ATOM 10993 C C . HIS B 1 463 ? -4.672 12.562 -15.188 1 86.75 463 HIS B C 1
ATOM 10995 O O . HIS B 1 463 ? -5.418 13.43 -15.641 1 86.75 463 HIS B O 1
ATOM 11001 N N . TYR B 1 464 ? -3.441 12.742 -14.93 1 85.62 464 TYR B N 1
ATOM 11002 C CA . TYR B 1 464 ? -2.75 13.969 -15.305 1 85.62 464 TYR B CA 1
ATOM 11003 C C . TYR B 1 464 ? -1.635 13.688 -16.297 1 85.62 464 TYR B C 1
ATOM 11005 O O . TYR B 1 464 ? -0.813 12.797 -16.094 1 85.62 464 TYR B O 1
ATOM 11013 N N . ARG B 1 465 ? -1.715 14.391 -17.484 1 91 465 ARG B N 1
ATOM 11014 C CA . ARG B 1 465 ? -0.692 14.352 -18.516 1 91 465 ARG B CA 1
ATOM 11015 C C . ARG B 1 465 ? -0.226 15.758 -18.891 1 91 465 ARG B C 1
ATOM 11017 O O . ARG B 1 465 ? -1.045 16.656 -19.062 1 91 465 ARG B O 1
ATOM 11024 N N . ASN B 1 466 ? 1.071 15.891 -18.938 1 90.25 466 ASN B N 1
ATOM 11025 C CA . ASN B 1 466 ? 1.643 17.188 -19.266 1 90.25 466 ASN B CA 1
ATOM 11026 C C . ASN B 1 466 ? 2.889 17.062 -20.125 1 90.25 466 ASN B C 1
ATOM 11028 O O . ASN B 1 466 ? 3.701 16.156 -19.922 1 90.25 466 ASN B O 1
ATOM 11032 N N . VAL B 1 467 ? 2.992 17.906 -21.188 1 93.56 467 VAL B N 1
ATOM 11033 C CA . VAL B 1 467 ? 4.18 18.047 -22.016 1 93.56 467 VAL B CA 1
ATOM 11034 C C . VAL B 1 467 ? 4.629 19.5 -22.062 1 93.56 467 VAL B C 1
ATOM 11036 O O . VAL B 1 467 ? 3.797 20.406 -22.172 1 93.56 467 VAL B O 1
ATOM 11039 N N . ALA B 1 468 ? 5.906 19.703 -21.938 1 94 468 ALA B N 1
ATOM 11040 C CA . ALA B 1 468 ? 6.406 21.078 -21.938 1 94 468 ALA B CA 1
ATOM 11041 C C . ALA B 1 468 ? 7.727 21.172 -22.703 1 94 468 ALA B C 1
ATOM 11043 O O . ALA B 1 468 ? 8.539 20.25 -22.688 1 94 468 ALA B O 1
ATOM 11044 N N . PHE B 1 469 ? 7.941 22.266 -23.359 1 96 469 PHE B N 1
ATOM 11045 C CA . PHE B 1 469 ? 9.188 22.688 -23.984 1 96 469 PHE B CA 1
ATOM 11046 C C . PHE B 1 469 ? 9.68 23.984 -23.375 1 96 469 PHE B C 1
ATOM 11048 O O . PHE B 1 469 ? 8.883 24.891 -23.125 1 96 469 PHE B O 1
ATOM 11055 N N . PHE B 1 470 ? 10.938 24.047 -23.078 1 94.81 470 PHE B N 1
ATOM 11056 C CA . PHE B 1 470 ? 11.406 25.281 -22.438 1 94.81 470 PHE B CA 1
ATOM 11057 C C . PHE B 1 470 ? 12.773 25.672 -22.969 1 94.81 470 PHE B C 1
ATOM 11059 O O . PHE B 1 470 ? 13.531 24.828 -23.438 1 94.81 470 PHE B O 1
ATOM 11066 N N . PHE B 1 471 ? 13.062 26.938 -22.844 1 95.75 471 PHE B N 1
ATOM 11067 C CA . PHE B 1 471 ? 14.328 27.547 -23.234 1 95.75 471 PHE B CA 1
ATOM 11068 C C . PHE B 1 471 ? 14.703 28.672 -22.281 1 95.75 471 PHE B C 1
ATOM 11070 O O . PHE B 1 471 ? 13.844 29.453 -21.859 1 95.75 471 PHE B O 1
ATOM 11077 N N . ASN B 1 472 ? 15.883 28.703 -21.812 1 95.5 472 ASN B N 1
ATOM 11078 C CA . ASN B 1 472 ? 16.438 29.766 -20.984 1 95.5 472 ASN B CA 1
ATOM 11079 C C . ASN B 1 472 ? 17.781 30.25 -21.531 1 95.5 472 ASN B C 1
ATOM 11081 O O . ASN B 1 472 ? 18.641 29.453 -21.875 1 95.5 472 ASN B O 1
ATOM 11085 N N . GLY B 1 473 ? 17.953 31.562 -21.625 1 95.56 473 GLY B N 1
ATOM 11086 C CA . GLY B 1 473 ? 19.203 32.156 -22.094 1 95.56 473 GLY B CA 1
ATOM 11087 C C . GLY B 1 473 ? 19.656 33.312 -21.219 1 95.56 473 GLY B C 1
ATOM 11088 O O . GLY B 1 473 ? 18.859 34.188 -20.844 1 95.56 473 GLY B O 1
ATOM 11089 N N . THR B 1 474 ? 20.906 33.281 -20.891 1 96 474 THR B N 1
ATOM 11090 C CA . THR B 1 474 ? 21.516 34.375 -20.141 1 96 474 THR B CA 1
ATOM 11091 C C . THR B 1 474 ? 22.734 34.906 -20.859 1 96 474 THR B C 1
ATOM 11093 O O . THR B 1 474 ? 23.609 34.156 -21.281 1 96 474 THR B O 1
ATOM 11096 N N . TYR B 1 475 ? 22.781 36.219 -21.078 1 96.88 475 TYR B N 1
ATOM 11097 C CA . TYR B 1 475 ? 23.922 36.906 -21.672 1 96.88 475 TYR B CA 1
ATOM 11098 C C . TYR B 1 475 ? 24.453 37.969 -20.719 1 96.88 475 TYR B C 1
ATOM 11100 O O . TYR B 1 475 ? 23.688 38.781 -20.188 1 96.88 475 TYR B O 1
ATOM 11108 N N . SER B 1 476 ? 25.688 37.906 -20.5 1 96.69 476 SER B N 1
ATOM 11109 C CA . SER B 1 476 ? 26.328 38.906 -19.641 1 96.69 476 SER B CA 1
ATOM 11110 C C . SER B 1 476 ? 27.531 39.531 -20.328 1 96.69 476 SER B C 1
ATOM 11112 O O . SER B 1 476 ? 28.344 38.844 -20.938 1 96.69 476 SER B O 1
ATOM 11114 N N . TRP B 1 477 ? 27.516 40.844 -20.281 1 96.25 477 TRP B N 1
ATOM 11115 C CA . TRP B 1 477 ? 28.656 41.594 -20.828 1 96.25 477 TRP B CA 1
ATOM 11116 C C . TRP B 1 477 ? 29.562 42.094 -19.703 1 96.25 477 TRP B C 1
ATOM 11118 O O . TRP B 1 477 ? 29.156 42.969 -18.938 1 96.25 477 TRP B O 1
ATOM 11128 N N . ASN B 1 478 ? 30.828 41.594 -19.625 1 92.19 478 ASN B N 1
ATOM 11129 C CA . ASN B 1 478 ? 31.859 41.938 -18.656 1 92.19 478 ASN B CA 1
ATOM 11130 C C . ASN B 1 478 ? 31.375 41.781 -17.219 1 92.19 478 ASN B C 1
ATOM 11132 O O . ASN B 1 478 ? 31.844 42.469 -16.312 1 92.19 478 ASN B O 1
ATOM 11136 N N . GLY B 1 479 ? 30.281 41 -17 1 90.62 479 GLY B N 1
ATOM 11137 C CA . GLY B 1 479 ? 29.703 40.812 -15.68 1 90.62 479 GLY B CA 1
ATOM 11138 C C . GLY B 1 479 ? 28.984 42.062 -15.18 1 90.62 479 GLY B C 1
ATOM 11139 O O . GLY B 1 479 ? 28.5 42.094 -14.055 1 90.62 479 GLY B O 1
ATOM 11140 N N . ARG B 1 480 ? 28.875 43.156 -15.945 1 93.94 480 ARG B N 1
ATOM 11141 C CA . ARG B 1 480 ? 28.281 44.438 -15.594 1 93.94 480 ARG B CA 1
ATOM 11142 C C . ARG B 1 480 ? 26.797 44.438 -15.93 1 93.94 480 ARG B C 1
ATOM 11144 O O . ARG B 1 480 ? 25.969 44.781 -15.094 1 93.94 480 ARG B O 1
ATOM 11151 N N . TYR B 1 481 ? 26.484 44.062 -17.172 1 96.69 481 TYR B N 1
ATOM 11152 C CA . TYR B 1 481 ? 25.109 44 -17.641 1 96.69 481 TYR B CA 1
ATOM 11153 C C . TYR B 1 481 ? 24.703 42.562 -17.953 1 96.69 481 TYR B C 1
ATOM 11155 O O . TYR B 1 481 ? 25.375 41.875 -18.734 1 96.69 481 TYR B O 1
ATOM 11163 N N . THR B 1 482 ? 23.672 42.125 -17.297 1 96.56 482 THR B N 1
ATOM 11164 C CA . THR B 1 482 ? 23.203 40.781 -17.547 1 96.56 482 THR B CA 1
ATOM 11165 C C . THR B 1 482 ? 21.75 40.781 -18.016 1 96.56 482 THR B C 1
ATOM 11167 O O . THR B 1 482 ? 20.922 41.531 -17.469 1 96.56 482 THR B O 1
ATOM 11170 N N . LEU B 1 483 ? 21.469 40.062 -19.031 1 96.38 483 LEU B N 1
ATOM 11171 C CA . LEU B 1 483 ? 20.109 39.875 -19.547 1 96.38 483 LEU B CA 1
ATOM 11172 C C . LEU B 1 483 ? 19.75 38.375 -19.516 1 96.38 483 LEU B C 1
ATOM 11174 O O . LEU B 1 483 ? 20.531 37.531 -19.938 1 96.38 483 LEU B O 1
ATOM 11178 N N . ASN B 1 484 ? 18.641 38.094 -18.938 1 95 484 ASN B N 1
ATOM 11179 C CA . ASN B 1 484 ? 18.141 36.719 -18.859 1 95 484 ASN B CA 1
ATOM 11180 C C . ASN B 1 484 ? 16.734 36.625 -19.453 1 95 484 ASN B C 1
ATOM 11182 O O . ASN B 1 484 ? 15.906 37.5 -19.266 1 95 484 ASN B O 1
ATOM 11186 N N . GLY B 1 485 ? 16.484 35.562 -20.172 1 94.25 485 GLY B N 1
ATOM 11187 C CA . GLY B 1 485 ? 15.18 35.281 -20.766 1 94.25 485 GLY B CA 1
ATOM 11188 C C . GLY B 1 485 ? 14.781 33.812 -20.672 1 94.25 485 GLY B C 1
ATOM 11189 O O . GLY B 1 485 ? 15.625 32.938 -20.828 1 94.25 485 GLY B O 1
ATOM 11190 N N . THR B 1 486 ? 13.539 33.594 -20.281 1 94.19 486 THR B N 1
ATOM 11191 C CA . THR B 1 486 ? 13 32.25 -20.234 1 94.19 486 THR B CA 1
ATOM 11192 C C . THR B 1 486 ? 11.703 32.125 -21.031 1 94.19 486 THR B C 1
ATOM 11194 O O . THR B 1 486 ? 10.867 33.062 -20.984 1 94.19 486 THR B O 1
ATOM 11197 N N . PHE B 1 487 ? 11.602 31.156 -21.812 1 94.88 487 PHE B N 1
ATOM 11198 C CA . PHE B 1 487 ? 10.375 30.844 -22.547 1 94.88 487 PHE B CA 1
ATOM 11199 C C . PHE B 1 487 ? 9.969 29.391 -22.312 1 94.88 487 PHE B C 1
ATOM 11201 O O . PHE B 1 487 ? 10.812 28.5 -22.297 1 94.88 487 PHE B O 1
ATOM 11208 N N . ARG B 1 488 ? 8.68 29.156 -22.016 1 93.56 488 ARG B N 1
ATOM 11209 C CA . ARG B 1 488 ? 8.156 27.812 -21.797 1 93.56 488 ARG B CA 1
ATOM 11210 C C . ARG B 1 488 ? 6.801 27.641 -22.469 1 93.56 488 ARG B C 1
ATOM 11212 O O . ARG B 1 488 ? 5.961 28.531 -22.422 1 93.56 488 ARG B O 1
ATOM 11219 N N . TYR B 1 489 ? 6.668 26.562 -23.203 1 93.44 489 TYR B N 1
ATOM 11220 C CA . TYR B 1 489 ? 5.434 26.156 -23.875 1 93.44 489 TYR B CA 1
ATOM 11221 C C . TYR B 1 489 ? 4.941 24.812 -23.344 1 93.44 489 TYR B C 1
ATOM 11223 O O . TYR B 1 489 ? 5.598 23.781 -23.547 1 93.44 489 TYR B O 1
ATOM 11231 N N . GLU B 1 490 ? 3.822 24.891 -22.641 1 91.19 490 GLU B N 1
ATOM 11232 C CA . GLU B 1 490 ? 3.389 23.641 -22.031 1 91.19 490 GLU B CA 1
ATOM 11233 C C . GLU B 1 490 ? 1.91 23.375 -22.297 1 91.19 490 GLU B C 1
ATOM 11235 O O . GLU B 1 490 ? 1.136 24.312 -22.516 1 91.19 490 GLU B O 1
ATOM 11240 N N . GLY B 1 491 ? 1.538 22.062 -22.359 1 88.75 491 GLY B N 1
ATOM 11241 C CA . GLY B 1 491 ? 0.177 21.578 -22.547 1 88.75 491 GLY B CA 1
ATOM 11242 C C . GLY B 1 491 ? -0.207 20.484 -21.562 1 88.75 491 GLY B C 1
ATOM 11243 O O . GLY B 1 491 ? 0.627 19.672 -21.172 1 88.75 491 GLY B O 1
ATOM 11244 N N . THR B 1 492 ? -1.517 20.562 -21.141 1 86.06 492 THR B N 1
ATOM 11245 C CA . THR B 1 492 ? -2.008 19.562 -20.188 1 86.06 492 THR B CA 1
ATOM 11246 C C . THR B 1 492 ? -3.377 19.047 -20.625 1 86.06 492 THR B C 1
ATOM 11248 O O . THR B 1 492 ? -4.117 19.734 -21.312 1 86.06 492 THR B O 1
ATOM 11251 N N . ASN B 1 493 ? -3.723 17.812 -20.266 1 79.88 493 ASN B N 1
ATOM 11252 C CA . ASN B 1 493 ? -5.02 17.219 -20.578 1 79.88 493 ASN B CA 1
ATOM 11253 C C . ASN B 1 493 ? -6.125 17.781 -19.703 1 79.88 493 ASN B C 1
ATOM 11255 O O . ASN B 1 493 ? -7.305 17.531 -19.922 1 79.88 493 ASN B O 1
ATOM 11259 N N . ARG B 1 494 ? -5.855 18.531 -18.734 1 74.81 494 ARG B N 1
ATOM 11260 C CA . ARG B 1 494 ? -6.844 19.094 -17.812 1 74.81 494 ARG B CA 1
ATOM 11261 C C . ARG B 1 494 ? -7.605 20.234 -18.469 1 74.81 494 ARG B C 1
ATOM 11263 O O . ARG B 1 494 ? -8.703 20.594 -18.031 1 74.81 494 ARG B O 1
ATOM 11270 N N . MET B 1 495 ? -6.953 20.688 -19.359 1 74.44 495 MET B N 1
ATOM 11271 C CA . MET B 1 495 ? -7.574 21.844 -20 1 74.44 495 MET B CA 1
ATOM 11272 C C . MET B 1 495 ? -8.352 21.422 -21.25 1 74.44 495 MET B C 1
ATOM 11274 O O . MET B 1 495 ? -8.234 20.281 -21.688 1 74.44 495 MET B O 1
ATOM 11278 N N . GLY B 1 496 ? -9.258 22.297 -21.672 1 65.25 496 GLY B N 1
ATOM 11279 C CA . GLY B 1 496 ? -10.125 22.031 -22.812 1 65.25 496 GLY B CA 1
ATOM 11280 C C . GLY B 1 496 ? -9.367 21.562 -24.047 1 65.25 496 GLY B C 1
ATOM 11281 O O . GLY B 1 496 ? -8.148 21.703 -24.109 1 65.25 496 GLY B O 1
ATOM 11282 N N . LYS B 1 497 ? -10.055 20.906 -24.953 1 65.81 497 LYS B N 1
ATOM 11283 C CA . LYS B 1 497 ? -9.461 20.266 -26.109 1 65.81 497 LYS B CA 1
ATOM 11284 C C . LYS B 1 497 ? -8.961 21.297 -27.125 1 65.81 497 LYS B C 1
ATOM 11286 O O . LYS B 1 497 ? -8.109 20.984 -27.953 1 65.81 497 LYS B O 1
ATOM 11291 N N . SER B 1 498 ? -9.484 22.484 -26.922 1 65.88 498 SER B N 1
ATOM 11292 C CA . SER B 1 498 ? -9.016 23.484 -27.875 1 65.88 498 SER B CA 1
ATOM 11293 C C . SER B 1 498 ? -7.539 23.797 -27.672 1 65.88 498 SER B C 1
ATOM 11295 O O . SER B 1 498 ? -7.051 23.781 -26.547 1 65.88 498 SER B O 1
ATOM 11297 N N . ARG B 1 499 ? -6.988 23.953 -28.75 1 65.69 499 ARG B N 1
ATOM 11298 C CA . ARG B 1 499 ? -5.555 24.219 -28.719 1 65.69 499 ARG B CA 1
ATOM 11299 C C . ARG B 1 499 ? -5.25 25.453 -27.859 1 65.69 499 ARG B C 1
ATOM 11301 O O . ARG B 1 499 ? -4.266 25.469 -27.125 1 65.69 499 ARG B O 1
ATOM 11308 N N . SER B 1 500 ? -6.059 26.375 -28 1 64.5 500 SER B N 1
ATOM 11309 C CA . SER B 1 500 ? -5.812 27.609 -27.25 1 64.5 500 SER B CA 1
ATOM 11310 C C . SER B 1 500 ? -6.039 27.391 -25.75 1 64.5 500 SER B C 1
ATOM 11312 O O . SER B 1 500 ? -5.469 28.109 -24.922 1 64.5 500 SER B O 1
ATOM 11314 N N . ALA B 1 501 ? -6.711 26.438 -25.516 1 69.19 501 ALA B N 1
ATOM 11315 C CA . ALA B 1 501 ? -7.012 26.156 -24.109 1 69.19 501 ALA B CA 1
ATOM 11316 C C . ALA B 1 501 ? -5.992 25.203 -23.5 1 69.19 501 ALA B C 1
ATOM 11318 O O . ALA B 1 501 ? -5.562 25.375 -22.359 1 69.19 501 ALA B O 1
ATOM 11319 N N . ARG B 1 502 ? -5.488 24.375 -24.328 1 81 502 ARG B N 1
ATOM 11320 C CA . ARG B 1 502 ? -4.66 23.281 -23.812 1 81 502 ARG B CA 1
ATOM 11321 C C . ARG B 1 502 ? -3.201 23.703 -23.703 1 81 502 ARG B C 1
ATOM 11323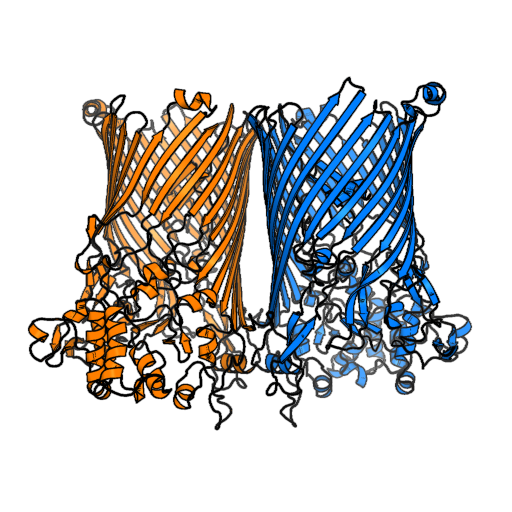 O O . ARG B 1 502 ? -2.5 23.297 -22.766 1 81 502 ARG B O 1
ATOM 11330 N N . TRP B 1 503 ? -2.73 24.547 -24.625 1 86.81 503 TRP B N 1
ATOM 11331 C CA . TRP B 1 503 ? -1.326 24.953 -24.672 1 86.81 503 TRP B CA 1
ATOM 11332 C C . TRP B 1 503 ? -1.155 26.406 -24.266 1 86.81 503 TRP B C 1
ATOM 11334 O O . TRP B 1 503 ? -1.926 27.266 -24.688 1 86.81 503 TRP B O 1
ATOM 11344 N N . LEU B 1 504 ? -0.244 26.672 -23.391 1 82.94 504 LEU B N 1
ATOM 11345 C CA . LEU B 1 504 ? -0.027 28.047 -22.938 1 82.94 504 LEU B CA 1
ATOM 11346 C C . LEU B 1 504 ? 1.456 28.391 -22.953 1 82.94 504 LEU B C 1
ATOM 11348 O O . LEU B 1 504 ? 2.273 27.703 -22.344 1 82.94 504 LEU B O 1
ATOM 11352 N N . PRO B 1 505 ? 1.774 29.406 -23.578 1 89.31 505 PRO B N 1
ATOM 11353 C CA . PRO B 1 505 ? 3.137 29.938 -23.484 1 89.31 505 PRO B CA 1
ATOM 11354 C C . PRO B 1 505 ? 3.35 30.828 -22.266 1 89.31 505 PRO B C 1
ATOM 11356 O O . PRO B 1 505 ? 2.473 31.625 -21.922 1 89.31 505 PRO B O 1
ATOM 11359 N N . THR B 1 506 ? 4.328 30.703 -21.531 1 89.75 506 THR B N 1
ATOM 11360 C CA . THR B 1 506 ? 4.777 31.594 -20.469 1 89.75 506 THR B CA 1
ATOM 11361 C C . THR B 1 506 ? 6.191 32.094 -20.75 1 89.75 506 THR B C 1
ATOM 11363 O O . THR B 1 506 ? 6.941 31.469 -21.5 1 89.75 506 THR B O 1
ATOM 11366 N N . TRP B 1 507 ? 6.488 33.312 -20.172 1 92.56 507 TRP B N 1
ATOM 11367 C CA . TRP B 1 507 ? 7.805 33.875 -20.438 1 92.56 507 TRP B CA 1
ATOM 11368 C C . TRP B 1 507 ? 8.234 34.812 -19.328 1 92.56 507 TRP B C 1
ATOM 11370 O O . TRP B 1 507 ? 7.414 35.219 -18.5 1 92.56 507 TRP B O 1
ATOM 11380 N N . ASN B 1 508 ? 9.461 35.094 -19.25 1 93.69 508 ASN B N 1
ATOM 11381 C CA . ASN B 1 508 ? 10.078 36.031 -18.312 1 93.69 508 ASN B CA 1
ATOM 11382 C C . ASN B 1 508 ? 11.281 36.75 -18.922 1 93.69 508 ASN B C 1
ATOM 11384 O O . ASN B 1 508 ? 12.039 36.125 -19.688 1 93.69 508 ASN B O 1
ATOM 11388 N N . VAL B 1 509 ? 11.398 38.031 -18.703 1 95.44 509 VAL B N 1
ATOM 11389 C CA . VAL B 1 509 ? 12.57 38.812 -19.062 1 95.44 509 VAL B CA 1
ATOM 11390 C C . VAL B 1 509 ? 13.102 39.562 -17.828 1 95.44 509 VAL B C 1
ATOM 11392 O O . VAL B 1 509 ? 12.336 40.188 -17.094 1 95.44 509 VAL B O 1
ATOM 11395 N N . ALA B 1 510 ? 14.359 39.375 -17.656 1 95.38 510 ALA B N 1
ATOM 11396 C CA . ALA B 1 510 ? 14.969 40.031 -16.5 1 95.38 510 ALA B CA 1
ATOM 11397 C C . ALA B 1 510 ? 16.312 40.656 -16.859 1 95.38 510 ALA B C 1
ATOM 11399 O O . ALA B 1 510 ? 17.016 40.188 -17.734 1 95.38 510 ALA B O 1
ATOM 11400 N N . GLY B 1 511 ? 16.641 41.75 -16.156 1 95.38 511 GLY B N 1
ATOM 11401 C CA . GLY B 1 511 ? 17.906 42.438 -16.297 1 95.38 511 GLY B CA 1
ATOM 11402 C C . GLY B 1 511 ? 18.547 42.781 -14.961 1 95.38 511 GLY B C 1
ATOM 11403 O O . GLY B 1 511 ? 17.859 43.062 -13.984 1 95.38 511 GLY B O 1
ATOM 11404 N N . ALA B 1 512 ? 19.859 42.719 -15 1 96 512 ALA B N 1
ATOM 11405 C CA . ALA B 1 512 ? 20.625 43.094 -13.812 1 96 512 ALA B CA 1
ATOM 11406 C C . ALA B 1 512 ? 21.797 44 -14.188 1 96 512 ALA B C 1
ATOM 11408 O O . ALA B 1 512 ? 22.438 43.812 -15.219 1 96 512 ALA B O 1
ATOM 11409 N N . TRP B 1 513 ? 22 45.094 -13.43 1 97.5 513 TRP B N 1
ATOM 11410 C CA . TRP B 1 513 ? 23.109 46.031 -13.555 1 97.5 513 TRP B CA 1
ATOM 11411 C C . TRP B 1 513 ? 23.969 46.031 -12.297 1 97.5 513 TRP B C 1
ATOM 11413 O O . TRP B 1 513 ? 23.531 46.5 -11.242 1 97.5 513 TRP B O 1
ATOM 11423 N N . ASN B 1 514 ? 25.125 45.469 -12.5 1 96.56 514 ASN B N 1
ATOM 11424 C CA . ASN B 1 514 ? 26.094 45.562 -11.406 1 96.56 514 ASN B CA 1
ATOM 11425 C C . ASN B 1 514 ? 26.844 46.875 -11.414 1 96.56 514 ASN B C 1
ATOM 11427 O O . ASN B 1 514 ? 27.953 46.969 -11.961 1 96.56 514 ASN B O 1
ATOM 11431 N N . VAL B 1 515 ? 26.422 47.75 -10.703 1 95.62 515 VAL B N 1
ATOM 11432 C CA . VAL B 1 515 ? 26.938 49.125 -10.727 1 95.62 515 VAL B CA 1
ATOM 11433 C C . VAL B 1 515 ? 28.344 49.156 -10.148 1 95.62 515 VAL B C 1
ATOM 11435 O O . VAL B 1 515 ? 29.188 49.938 -10.57 1 95.62 515 VAL B O 1
ATOM 11438 N N . HIS B 1 516 ? 28.594 48.281 -9.234 1 93.5 516 HIS B N 1
ATOM 11439 C CA . HIS B 1 516 ? 29.891 48.281 -8.555 1 93.5 516 HIS B CA 1
ATOM 11440 C C . HIS B 1 516 ? 31 47.844 -9.5 1 93.5 516 HIS B C 1
ATOM 11442 O O . HIS B 1 516 ? 32.188 48 -9.18 1 93.5 516 HIS B O 1
ATOM 11448 N N . GLU B 1 517 ? 30.625 47.281 -10.617 1 92 517 GLU B N 1
ATOM 11449 C CA . GLU B 1 517 ? 31.641 46.906 -11.602 1 92 517 GLU B CA 1
ATOM 11450 C C . GLU B 1 517 ? 31.984 48.094 -12.516 1 92 517 GLU B C 1
ATOM 11452 O O . GLU B 1 517 ? 32.906 48 -13.312 1 92 517 GLU B O 1
ATOM 11457 N N . GLU B 1 518 ? 31.312 49.25 -12.406 1 94 518 GLU B N 1
ATOM 11458 C CA . GLU B 1 518 ? 31.609 50.438 -13.195 1 94 518 GLU B CA 1
ATOM 11459 C C . GLU B 1 518 ? 32.844 51.156 -12.672 1 94 518 GLU B C 1
ATOM 11461 O O . GLU B 1 518 ? 33.125 51.156 -11.469 1 94 518 GLU B O 1
ATOM 11466 N N . ASN B 1 519 ? 33.469 51.969 -13.539 1 91.69 519 ASN B N 1
ATOM 11467 C CA . ASN B 1 519 ? 34.688 52.656 -13.156 1 91.69 519 ASN B CA 1
ATOM 11468 C C . ASN B 1 519 ? 34.438 53.781 -12.156 1 91.69 519 ASN B C 1
ATOM 11470 O O . ASN B 1 519 ? 35.219 54 -11.242 1 91.69 519 ASN B O 1
ATOM 11474 N N . PHE B 1 520 ? 33.344 54.375 -12.258 1 92.31 520 PHE B N 1
ATOM 11475 C CA . PHE B 1 520 ? 33.062 55.5 -11.383 1 92.31 520 PHE B CA 1
ATOM 11476 C C . PHE B 1 520 ? 32.75 55.031 -9.969 1 92.31 520 PHE B C 1
ATOM 11478 O O . PHE B 1 520 ? 32.812 55.812 -9.016 1 92.31 520 PHE B O 1
ATOM 11485 N N . PHE B 1 521 ? 32.406 53.781 -9.781 1 93 521 PHE B N 1
ATOM 11486 C CA . PHE B 1 521 ? 32.031 53.25 -8.492 1 93 521 PHE B CA 1
ATOM 11487 C C . PHE B 1 521 ? 33.219 53.125 -7.562 1 93 521 PHE B C 1
ATOM 11489 O O . PHE B 1 521 ? 33.062 53.031 -6.34 1 93 521 PHE B O 1
ATOM 11496 N N . GLU B 1 522 ? 34.406 53.156 -8.031 1 90.62 522 GLU B N 1
ATOM 11497 C CA . GLU B 1 522 ? 35.594 53.031 -7.219 1 90.62 522 GLU B CA 1
ATOM 11498 C C . GLU B 1 522 ? 35.688 54.125 -6.184 1 90.62 522 GLU B C 1
ATOM 11500 O O . GLU B 1 522 ? 36.188 53.938 -5.078 1 90.62 522 GLU B O 1
ATOM 11505 N N . ALA B 1 523 ? 35.062 55.25 -6.547 1 90.69 523 ALA B N 1
ATOM 11506 C CA . ALA B 1 523 ? 35.062 56.375 -5.629 1 90.69 523 ALA B CA 1
ATOM 11507 C C . ALA B 1 523 ? 34.125 56.156 -4.465 1 90.69 523 ALA B C 1
ATOM 11509 O O . ALA B 1 523 ? 34.312 56.719 -3.379 1 90.69 523 ALA B O 1
ATOM 11510 N N . LEU B 1 524 ? 33.156 55.344 -4.66 1 90.88 524 LEU B N 1
ATOM 11511 C CA . LEU B 1 524 ? 32.094 55.125 -3.668 1 90.88 524 LEU B CA 1
ATOM 11512 C C . LEU B 1 524 ? 32.406 53.875 -2.836 1 90.88 524 LEU B C 1
ATOM 11514 O O . LEU B 1 524 ? 31.797 53.656 -1.781 1 90.88 524 LEU B O 1
ATOM 11518 N N . ARG B 1 525 ? 33.312 53 -3.158 1 88.06 525 ARG B N 1
ATOM 11519 C CA . ARG B 1 525 ? 33.594 51.688 -2.625 1 88.06 525 ARG B CA 1
ATOM 11520 C C . ARG B 1 525 ? 33.875 51.719 -1.124 1 88.06 525 ARG B C 1
ATOM 11522 O O . ARG B 1 525 ? 33.531 50.781 -0.393 1 88.06 525 ARG B O 1
ATOM 11529 N N . PRO B 1 526 ? 34.531 52.875 -0.685 1 85.06 526 PRO B N 1
ATOM 11530 C CA . PRO B 1 526 ? 34.75 52.875 0.762 1 85.06 526 PRO B CA 1
ATOM 11531 C C . PRO B 1 526 ? 33.469 52.938 1.567 1 85.06 526 PRO B C 1
ATOM 11533 O O . PRO B 1 526 ? 33.375 52.344 2.652 1 85.06 526 PRO B O 1
ATOM 11536 N N . ALA B 1 527 ? 32.469 53.562 1.101 1 86.5 527 ALA B N 1
ATOM 11537 C CA . ALA B 1 527 ? 31.172 53.656 1.788 1 86.5 527 ALA B CA 1
ATOM 11538 C C . ALA B 1 527 ? 30.219 52.562 1.318 1 86.5 527 ALA B C 1
ATOM 11540 O O . ALA B 1 527 ? 29.438 52.031 2.109 1 86.5 527 ALA B O 1
ATOM 11541 N N . LEU B 1 528 ? 30.266 52.25 -0.007 1 92.38 528 LEU B N 1
ATOM 11542 C CA . LEU B 1 528 ? 29.391 51.281 -0.646 1 92.38 528 LEU B CA 1
ATOM 11543 C C . LEU B 1 528 ? 30.203 50.125 -1.223 1 92.38 528 LEU B C 1
ATOM 11545 O O . LEU B 1 528 ? 31 50.312 -2.143 1 92.38 528 LEU B O 1
ATOM 11549 N N . SER B 1 529 ? 30.047 48.938 -0.606 1 92.25 529 SER B N 1
ATOM 11550 C CA . SER B 1 529 ? 30.812 47.75 -1.031 1 92.25 529 SER B CA 1
ATOM 11551 C C . SER B 1 529 ? 30.25 47.188 -2.324 1 92.25 529 SER B C 1
ATOM 11553 O O . SER B 1 529 ? 31 46.719 -3.186 1 92.25 529 SER B O 1
ATOM 11555 N N . HIS B 1 530 ? 29.078 47.031 -2.447 1 93.44 530 HIS B N 1
ATOM 11556 C CA . HIS B 1 530 ? 28.469 46.562 -3.689 1 93.44 530 HIS B CA 1
ATOM 11557 C C . HIS B 1 530 ? 27.094 47.188 -3.906 1 93.44 530 HIS B C 1
ATOM 11559 O O . HIS B 1 530 ? 26.422 47.562 -2.945 1 93.44 530 HIS B O 1
ATOM 11565 N N . LEU B 1 531 ? 26.656 47.375 -5.098 1 95.56 531 LEU B N 1
ATOM 11566 C CA . LEU B 1 531 ? 25.359 47.906 -5.523 1 95.56 531 LEU B CA 1
ATOM 11567 C C . LEU B 1 531 ? 24.906 47.219 -6.812 1 95.56 531 LEU B C 1
ATOM 11569 O O . LEU B 1 531 ? 25.625 47.25 -7.82 1 95.56 531 LEU B O 1
ATOM 11573 N N . SER B 1 532 ? 23.891 46.562 -6.68 1 96.56 532 SER B N 1
ATOM 11574 C CA . SER B 1 532 ? 23.312 45.938 -7.852 1 96.56 532 SER B CA 1
ATOM 11575 C C . SER B 1 532 ? 21.828 46.25 -7.988 1 96.56 532 SER B C 1
ATOM 11577 O O . SER B 1 532 ? 21.094 46.281 -6.996 1 96.56 532 SER B O 1
ATOM 11579 N N . LEU B 1 533 ? 21.359 46.562 -9.188 1 97.31 533 LEU B N 1
ATOM 11580 C CA . LEU B 1 533 ? 19.969 46.812 -9.523 1 97.31 533 LEU B CA 1
ATOM 11581 C C . LEU B 1 533 ? 19.422 45.719 -10.406 1 97.31 533 LEU B C 1
ATOM 11583 O O . LEU B 1 533 ? 20.109 45.219 -11.305 1 97.31 533 LEU B O 1
ATOM 11587 N N . LYS B 1 534 ? 18.297 45.281 -10.094 1 95.69 534 LYS B N 1
ATOM 11588 C CA . LYS B 1 534 ? 17.672 44.219 -10.891 1 95.69 534 LYS B CA 1
ATOM 11589 C C . LYS B 1 534 ? 16.219 44.562 -11.195 1 95.69 534 LYS B C 1
ATOM 11591 O O . LYS B 1 534 ? 15.547 45.25 -10.398 1 95.69 534 LYS B O 1
ATOM 11596 N N . ALA B 1 535 ? 15.688 44.094 -12.289 1 95.62 535 ALA B N 1
ATOM 11597 C CA . ALA B 1 535 ? 14.297 44.25 -12.711 1 95.62 535 ALA B CA 1
ATOM 11598 C C . ALA B 1 535 ? 13.852 43.062 -13.547 1 95.62 535 ALA B C 1
ATOM 11600 O O . ALA B 1 535 ? 14.648 42.469 -14.297 1 95.62 535 ALA B O 1
ATOM 11601 N N . SER B 1 536 ? 12.641 42.719 -13.352 1 94.94 536 SER B N 1
ATOM 11602 C CA . SER B 1 536 ? 12.117 41.594 -14.148 1 94.94 536 SER B CA 1
ATOM 11603 C C . SER B 1 536 ? 10.641 41.781 -14.453 1 94.94 536 SER B C 1
ATOM 11605 O O . SER B 1 536 ? 9.93 42.5 -13.727 1 94.94 536 SER B O 1
ATOM 11607 N N . TYR B 1 537 ? 10.18 41.219 -15.547 1 95.06 537 TYR B N 1
ATOM 11608 C CA . TYR B 1 537 ? 8.797 41.156 -15.984 1 95.06 537 TYR B CA 1
ATOM 11609 C C . TYR B 1 537 ? 8.461 39.75 -16.484 1 95.06 537 TYR B C 1
ATOM 11611 O O . TYR B 1 537 ? 9.188 39.188 -17.312 1 95.06 537 TYR B O 1
ATOM 11619 N N . SER B 1 538 ? 7.363 39.25 -15.961 1 93.06 538 SER B N 1
ATOM 11620 C CA . SER B 1 538 ? 7.105 37.844 -16.281 1 93.06 538 SER B CA 1
ATOM 11621 C C . SER B 1 538 ? 5.613 37.594 -16.453 1 93.06 538 SER B C 1
ATOM 11623 O O . SER B 1 538 ? 4.781 38.344 -15.938 1 93.06 538 SER B O 1
ATOM 11625 N N . LEU B 1 539 ? 5.297 36.562 -17.234 1 91.88 539 LEU B N 1
ATOM 11626 C CA . LEU B 1 539 ? 3.988 35.906 -17.328 1 91.88 539 LEU B CA 1
ATOM 11627 C C . LEU B 1 539 ? 4.059 34.469 -16.859 1 91.88 539 LEU B C 1
ATOM 11629 O O . LEU B 1 539 ? 4.766 33.656 -17.438 1 91.88 539 LEU B O 1
ATOM 11633 N N . THR B 1 540 ? 3.404 34.188 -15.789 1 89.06 540 THR B N 1
ATOM 11634 C CA . THR B 1 540 ? 3.328 32.844 -15.258 1 89.06 540 THR B CA 1
ATOM 11635 C C . THR B 1 540 ? 1.882 32.344 -15.227 1 89.06 540 THR B C 1
ATOM 11637 O O . THR B 1 540 ? 0.955 33.125 -15.477 1 89.06 540 THR B O 1
ATOM 11640 N N . ALA B 1 541 ? 1.719 31 -15.016 1 87.38 541 ALA B N 1
ATOM 11641 C CA . ALA B 1 541 ? 0.368 30.453 -15.07 1 87.38 541 ALA B CA 1
ATOM 11642 C C . ALA B 1 541 ? 0.18 29.359 -14.023 1 87.38 541 ALA B C 1
ATOM 11644 O O . ALA B 1 541 ? 1.143 28.938 -13.383 1 87.38 541 ALA B O 1
ATOM 11645 N N . ASP B 1 542 ? -1.1 29.016 -13.797 1 85.44 542 ASP B N 1
ATOM 11646 C CA . ASP B 1 542 ? -1.491 27.891 -12.945 1 85.44 542 ASP B CA 1
ATOM 11647 C C . ASP B 1 542 ? -2.586 27.062 -13.609 1 85.44 542 ASP B C 1
ATOM 11649 O O . ASP B 1 542 ? -3.465 27.594 -14.281 1 85.44 542 ASP B O 1
ATOM 11653 N N . ARG B 1 543 ? -2.41 25.766 -13.398 1 77.81 543 ARG B N 1
ATOM 11654 C CA . ARG B 1 543 ? -3.369 24.859 -14.023 1 77.81 543 ARG B CA 1
ATOM 11655 C C . ARG B 1 543 ? -4.691 24.859 -13.266 1 77.81 543 ARG B C 1
ATOM 11657 O O . ARG B 1 543 ? -5.715 24.406 -13.797 1 77.81 543 ARG B O 1
ATOM 11664 N N . GLY B 1 544 ? -4.754 25.344 -12.188 1 70.5 544 GLY B N 1
ATOM 11665 C CA . GLY B 1 544 ? -5.992 25.344 -11.43 1 70.5 544 GLY B CA 1
ATOM 11666 C C . GLY B 1 544 ? -6.223 24.047 -10.656 1 70.5 544 GLY B C 1
ATOM 11667 O O . GLY B 1 544 ? -5.391 23.141 -10.695 1 70.5 544 GLY B O 1
ATOM 11668 N N . PRO B 1 545 ? -7.387 23.984 -10.047 1 67.62 545 PRO B N 1
ATOM 11669 C CA . PRO B 1 545 ? -7.684 22.812 -9.227 1 67.62 545 PRO B CA 1
ATOM 11670 C C . PRO B 1 545 ? -7.922 21.562 -10.07 1 67.62 545 PRO B C 1
ATOM 11672 O O . PRO B 1 545 ? -8.461 21.641 -11.172 1 67.62 545 PRO B O 1
ATOM 11675 N N . SER B 1 546 ? -7.598 20.469 -9.5 1 65.5 546 SER B N 1
ATOM 11676 C CA . SER B 1 546 ? -7.652 19.203 -10.227 1 65.5 546 SER B CA 1
ATOM 11677 C C . SER B 1 546 ? -9.094 18.797 -10.516 1 65.5 546 SER B C 1
ATOM 11679 O O . SER B 1 546 ? -9.344 18 -11.43 1 65.5 546 SER B O 1
ATOM 11681 N N . PHE B 1 547 ? -10.008 19.391 -9.805 1 61 547 PHE B N 1
ATOM 11682 C CA . PHE B 1 547 ? -11.391 18.938 -9.953 1 61 547 PHE B CA 1
ATOM 11683 C C . PHE B 1 547 ? -12.07 19.672 -11.109 1 61 547 PHE B C 1
ATOM 11685 O O . PHE B 1 547 ? -13.172 19.281 -11.523 1 61 547 PHE B O 1
ATOM 11692 N N . VAL B 1 548 ? -11.461 20.656 -11.656 1 61.34 548 VAL B N 1
ATOM 11693 C CA . VAL B 1 548 ? -12.039 21.375 -12.781 1 61.34 548 VAL B CA 1
ATOM 11694 C C . VAL B 1 548 ? -11.523 20.781 -14.094 1 61.34 548 VAL B C 1
ATOM 11696 O O . VAL B 1 548 ? -10.406 21.094 -14.516 1 61.34 548 VAL B O 1
ATOM 11699 N N . THR B 1 549 ? -12.016 19.75 -14.617 1 58.19 549 THR B N 1
ATOM 11700 C CA . THR B 1 549 ? -11.406 19.031 -15.734 1 58.19 549 THR B CA 1
ATOM 11701 C C . THR B 1 549 ? -12.266 19.172 -16.984 1 58.19 549 THR B C 1
ATOM 11703 O O . THR B 1 549 ? -11.992 18.531 -18 1 58.19 549 THR B O 1
ATOM 11706 N N . ASN B 1 550 ? -13.359 19.875 -17.094 1 59.59 550 ASN B N 1
ATOM 11707 C CA . ASN B 1 550 ? -14.305 19.438 -18.109 1 59.59 550 ASN B CA 1
ATOM 11708 C C . ASN B 1 550 ? -14.117 20.188 -19.422 1 59.59 550 ASN B C 1
ATOM 11710 O O . ASN B 1 550 ? -14.602 21.312 -19.562 1 59.59 550 ASN B O 1
ATOM 11714 N N . SER B 1 551 ? -13.156 19.594 -20.219 1 60.66 551 SER B N 1
ATOM 11715 C CA . SER B 1 551 ? -13.156 20.047 -21.609 1 60.66 551 SER B CA 1
ATOM 11716 C C . SER B 1 551 ? -14.391 19.578 -22.359 1 60.66 551 SER B C 1
ATOM 11718 O O . SER B 1 551 ? -14.891 20.266 -23.25 1 60.66 551 SER B O 1
ATOM 11720 N N . ARG B 1 552 ? -14.883 18.438 -21.812 1 62.38 552 ARG B N 1
ATOM 11721 C CA . ARG B 1 552 ? -16.125 17.922 -22.391 1 62.38 552 ARG B CA 1
ATOM 11722 C C . ARG B 1 552 ? -17.203 17.766 -21.328 1 62.38 552 ARG B C 1
ATOM 11724 O O . ARG B 1 552 ? -16.906 17.828 -20.125 1 62.38 552 ARG B O 1
ATOM 11731 N N . VAL B 1 553 ? -18.297 17.703 -21.891 1 63.69 553 VAL B N 1
ATOM 11732 C CA . VAL B 1 553 ? -19.438 17.5 -20.984 1 63.69 553 VAL B CA 1
ATOM 11733 C C . VAL B 1 553 ? -19.234 16.203 -20.203 1 63.69 553 VAL B C 1
ATOM 11735 O O . VAL B 1 553 ? -18.781 15.188 -20.75 1 63.69 553 VAL B O 1
ATOM 11738 N N . VAL B 1 554 ? -19.234 16.328 -18.938 1 64.06 554 VAL B N 1
ATOM 11739 C CA . VAL B 1 554 ? -19.172 15.141 -18.094 1 64.06 554 VAL B CA 1
ATOM 11740 C C . VAL B 1 554 ? -20.594 14.68 -17.766 1 64.06 554 VAL B C 1
ATOM 11742 O O . VAL B 1 554 ? -21.344 15.391 -17.109 1 64.06 554 VAL B O 1
ATOM 11745 N N . ILE B 1 555 ? -20.938 13.594 -18.469 1 59.44 555 ILE B N 1
ATOM 11746 C CA . ILE B 1 555 ? -22.234 13 -18.188 1 59.44 555 ILE B CA 1
ATOM 11747 C C . ILE B 1 555 ? -22.078 11.836 -17.219 1 59.44 555 ILE B C 1
ATOM 11749 O O . ILE B 1 555 ? -21.234 10.953 -17.422 1 59.44 555 ILE B O 1
ATOM 11753 N N . THR B 1 556 ? -22.609 12.047 -16 1 64.25 556 THR B N 1
ATOM 11754 C CA . THR B 1 556 ? -22.562 10.969 -15.023 1 64.25 556 THR B CA 1
ATOM 11755 C C . THR B 1 556 ? -23.969 10.453 -14.727 1 64.25 556 THR B C 1
ATOM 11757 O O . THR B 1 556 ? -24.969 11.07 -15.109 1 64.25 556 THR B O 1
ATOM 11760 N N . SER B 1 557 ? -23.922 9.203 -14.273 1 62.53 557 SER B N 1
ATOM 11761 C CA . SER B 1 557 ? -25.203 8.664 -13.82 1 62.53 557 SER B CA 1
ATOM 11762 C C . SER B 1 557 ? -25.656 9.352 -12.539 1 62.53 557 SER B C 1
ATOM 11764 O O . SER B 1 557 ? -24.844 9.922 -11.805 1 62.53 557 SER B O 1
ATOM 11766 N N . ASN B 1 558 ? -26.828 9.781 -12.484 1 65 558 ASN B N 1
ATOM 11767 C CA . ASN B 1 558 ? -27.422 10.328 -11.266 1 65 558 ASN B CA 1
ATOM 11768 C C . ASN B 1 558 ? -28.641 9.523 -10.82 1 65 558 ASN B C 1
ATOM 11770 O O . ASN B 1 558 ? -29.344 8.953 -11.656 1 65 558 ASN B O 1
ATOM 11774 N N . THR B 1 559 ? -28.656 9.195 -9.617 1 61.66 559 THR B N 1
ATOM 11775 C CA . THR B 1 559 ? -29.875 8.617 -9.047 1 61.66 559 THR B CA 1
ATOM 11776 C C . THR B 1 559 ? -30.719 9.695 -8.367 1 61.66 559 THR B C 1
ATOM 11778 O O . THR B 1 559 ? -30.453 10.078 -7.23 1 61.66 559 THR B O 1
ATOM 11781 N N . PRO B 1 560 ? -31.625 10.234 -9.109 1 59.38 560 PRO B N 1
ATOM 11782 C CA . PRO B 1 560 ? -32.469 11.25 -8.461 1 59.38 560 PRO B CA 1
ATOM 11783 C C . PRO B 1 560 ? -33.125 10.75 -7.184 1 59.38 560 PRO B C 1
ATOM 11785 O O . PRO B 1 560 ? -33.438 9.562 -7.074 1 59.38 560 PRO B O 1
ATOM 11788 N N . TRP B 1 561 ? -33.188 11.586 -6.234 1 59.41 561 TRP B N 1
ATOM 11789 C CA . TRP B 1 561 ? -33.812 11.219 -4.961 1 59.41 561 TRP B CA 1
ATOM 11790 C C . TRP B 1 561 ? -35.281 10.844 -5.152 1 59.41 561 TRP B C 1
ATOM 11792 O O . TRP B 1 561 ? -36 11.508 -5.898 1 59.41 561 TRP B O 1
ATOM 11802 N N . ARG B 1 562 ? -35.562 9.617 -4.781 1 66.56 562 ARG B N 1
ATOM 11803 C CA . ARG B 1 562 ? -36.938 9.18 -4.672 1 66.56 562 ARG B CA 1
ATOM 11804 C C . ARG B 1 562 ? -37.281 8.758 -3.242 1 66.56 562 ARG B C 1
ATOM 11806 O O . ARG B 1 562 ? -36.406 8.312 -2.502 1 66.56 562 ARG B O 1
ATOM 11813 N N . PRO B 1 563 ? -38.531 9.023 -2.869 1 58.19 563 PRO B N 1
ATOM 11814 C CA . PRO B 1 563 ? -38.906 8.781 -1.473 1 58.19 563 PRO B CA 1
ATOM 11815 C C . PRO B 1 563 ? -38.812 7.309 -1.085 1 58.19 563 PRO B C 1
ATOM 11817 O O . PRO B 1 563 ? -38.719 6.984 0.102 1 58.19 563 PRO B O 1
ATOM 11820 N N . SER B 1 564 ? -38.875 6.383 -2.158 1 69.44 564 SER B N 1
ATOM 11821 C CA . SER B 1 564 ? -38.781 4.965 -1.821 1 69.44 564 SER B CA 1
ATOM 11822 C C . SER B 1 564 ? -37.719 4.258 -2.633 1 69.44 564 SER B C 1
ATOM 11824 O O . SER B 1 564 ? -37.438 4.637 -3.777 1 69.44 564 SER B O 1
ATOM 11826 N N . ALA B 1 565 ? -37 3.303 -1.981 1 70 565 ALA B N 1
ATOM 11827 C CA . ALA B 1 565 ? -35.875 2.592 -2.57 1 70 565 ALA B CA 1
ATOM 11828 C C . ALA B 1 565 ? -36.281 1.838 -3.828 1 70 565 ALA B C 1
ATOM 11830 O O . ALA B 1 565 ? -35.469 1.626 -4.73 1 70 565 ALA B O 1
ATOM 11831 N N . GLY B 1 566 ? -37.5 1.446 -3.889 1 59.78 566 GLY B N 1
ATOM 11832 C CA . GLY B 1 566 ? -37.938 0.596 -4.984 1 59.78 566 GLY B CA 1
ATOM 11833 C C . GLY B 1 566 ? -38.125 1.347 -6.289 1 59.78 566 GLY B C 1
ATOM 11834 O O . GLY B 1 566 ? -38.188 0.737 -7.359 1 59.78 566 GLY B O 1
ATOM 11835 N N . VAL B 1 567 ? -38.125 2.66 -6.133 1 59.97 567 VAL B N 1
ATOM 11836 C CA . VAL B 1 567 ? -38.438 3.406 -7.344 1 59.97 567 VAL B CA 1
ATOM 11837 C C . VAL B 1 567 ? -37.219 4.199 -7.805 1 59.97 567 VAL B C 1
ATOM 11839 O O . VAL B 1 567 ? -37.344 5.098 -8.641 1 59.97 567 VAL B O 1
ATOM 11842 N N . THR B 1 568 ? -36.062 3.803 -7.371 1 66.44 568 THR B N 1
ATOM 11843 C CA . THR B 1 568 ? -34.875 4.574 -7.762 1 66.44 568 THR B CA 1
ATOM 11844 C C . THR B 1 568 ? -34.438 4.195 -9.172 1 66.44 568 THR B C 1
ATOM 11846 O O . THR B 1 568 ? -34.5 3.029 -9.562 1 66.44 568 THR B O 1
ATOM 11849 N N . GLU B 1 569 ? -34.312 5.191 -10.094 1 68.12 569 GLU B N 1
ATOM 11850 C CA . GLU B 1 569 ? -33.844 4.977 -11.453 1 68.12 569 GLU B CA 1
ATOM 11851 C C . GLU B 1 569 ? -32.5 5.688 -11.688 1 68.12 569 GLU B C 1
ATOM 11853 O O . GLU B 1 569 ? -32.219 6.719 -11.07 1 68.12 569 GLU B O 1
ATOM 11858 N N . SER B 1 570 ? -31.641 4.973 -12.336 1 67.94 570 SER B N 1
ATOM 11859 C CA . SER B 1 570 ? -30.391 5.613 -12.75 1 67.94 570 SER B CA 1
ATOM 11860 C C . SER B 1 570 ? -30.609 6.531 -13.945 1 67.94 570 SER B C 1
ATOM 11862 O O . SER B 1 570 ? -31.359 6.188 -14.867 1 67.94 570 SER B O 1
ATOM 11864 N N . GLY B 1 571 ? -30.406 7.727 -13.789 1 64.75 571 GLY B N 1
ATOM 11865 C CA . GLY B 1 571 ? -30.469 8.664 -14.898 1 64.75 571 GLY B CA 1
ATOM 11866 C C . GLY B 1 571 ? -29.141 9.32 -15.211 1 64.75 571 GLY B C 1
ATOM 11867 O O . GLY B 1 571 ? -28.156 9.094 -14.508 1 64.75 571 GLY B O 1
ATOM 11868 N N . LEU B 1 572 ? -29.062 9.727 -16.516 1 63.47 572 LEU B N 1
ATOM 11869 C CA . LEU B 1 572 ? -27.875 10.484 -16.922 1 63.47 572 LEU B CA 1
ATOM 11870 C C . LEU B 1 572 ? -28.047 11.969 -16.609 1 63.47 572 LEU B C 1
ATOM 11872 O O . LEU B 1 572 ? -29.156 12.516 -16.75 1 63.47 572 LEU B O 1
ATOM 11876 N N . THR B 1 573 ? -27.188 12.477 -15.883 1 61.41 573 THR B N 1
ATOM 11877 C CA . THR B 1 573 ? -27.203 13.922 -15.648 1 61.41 573 THR B CA 1
ATOM 11878 C C . THR B 1 573 ? -25.891 14.555 -16.094 1 61.41 573 THR B C 1
ATOM 11880 O O . THR B 1 573 ? -24.844 13.898 -16.062 1 61.41 573 THR B O 1
ATOM 11883 N N . ILE B 1 574 ? -26.078 15.695 -16.828 1 59.5 574 ILE B N 1
ATOM 11884 C CA . ILE B 1 574 ? -24.875 16.469 -17.109 1 59.5 574 ILE B CA 1
ATOM 11885 C C . ILE B 1 574 ? -24.25 16.953 -15.805 1 59.5 574 ILE B C 1
ATOM 11887 O O . ILE B 1 574 ? -24.844 17.75 -15.078 1 59.5 574 ILE B O 1
ATOM 11891 N N . TYR B 1 575 ? -23.281 16.328 -15.398 1 62.22 575 TYR B N 1
ATOM 11892 C CA . TYR B 1 575 ? -22.578 16.703 -14.18 1 62.22 575 TYR B CA 1
ATOM 11893 C C . TYR B 1 575 ? -21.797 17.984 -14.375 1 62.22 575 TYR B C 1
ATOM 11895 O O . TYR B 1 575 ? -21.828 18.875 -13.516 1 62.22 575 TYR B O 1
ATOM 11903 N N . ASP B 1 576 ? -21.094 18.047 -15.477 1 63.47 576 ASP B N 1
ATOM 11904 C CA . ASP B 1 576 ? -20.375 19.266 -15.82 1 63.47 576 ASP B CA 1
ATOM 11905 C C . ASP B 1 576 ? -20.562 19.609 -17.297 1 63.47 576 ASP B C 1
ATOM 11907 O O . ASP B 1 576 ? -20.375 18.766 -18.172 1 63.47 576 ASP B O 1
ATOM 11911 N N . LEU B 1 577 ? -21.047 20.906 -17.531 1 65.81 577 LEU B N 1
ATOM 11912 C CA . LEU B 1 577 ? -21.141 21.375 -18.906 1 65.81 577 LEU B CA 1
ATOM 11913 C C . LEU B 1 577 ? -19.75 21.531 -19.531 1 65.81 577 LEU B C 1
ATOM 11915 O O . LEU B 1 577 ? -18.766 21.734 -18.812 1 65.81 577 LEU B O 1
ATOM 11919 N N . GLU B 1 578 ? -19.797 21.344 -20.734 1 66.69 578 GLU B N 1
ATOM 11920 C CA . GLU B 1 578 ? -18.547 21.516 -21.469 1 66.69 578 GLU B CA 1
ATOM 11921 C C . GLU B 1 578 ? -17.953 22.891 -21.234 1 66.69 578 GLU B C 1
ATOM 11923 O O . GLU B 1 578 ? -18.672 23.906 -21.266 1 66.69 578 GLU B O 1
ATOM 11928 N N . ASN B 1 579 ? -16.828 22.922 -20.672 1 72.5 579 ASN B N 1
ATOM 11929 C CA . ASN B 1 579 ? -16.062 24.172 -20.547 1 72.5 579 ASN B CA 1
ATOM 11930 C C . ASN B 1 579 ? -14.906 24.219 -21.547 1 72.5 579 ASN B C 1
ATOM 11932 O O . ASN B 1 579 ? -13.742 24.109 -21.156 1 72.5 579 ASN B O 1
ATOM 11936 N N . SER B 1 580 ? -15.312 24.438 -22.797 1 70.19 580 SER B N 1
ATOM 11937 C CA . SER B 1 580 ? -14.336 24.359 -23.891 1 70.19 580 SER B CA 1
ATOM 11938 C C . SER B 1 580 ? -13.344 25.516 -23.812 1 70.19 580 SER B C 1
ATOM 11940 O O . SER B 1 580 ? -12.242 25.422 -24.359 1 70.19 580 SER B O 1
ATOM 11942 N N . GLU B 1 581 ? -13.719 26.547 -23.031 1 73.06 581 GLU B N 1
ATOM 11943 C CA . GLU B 1 581 ? -12.852 27.719 -23.047 1 73.06 581 GLU B CA 1
ATOM 11944 C C . GLU B 1 581 ? -12.047 27.812 -21.75 1 73.06 581 GLU B C 1
ATOM 11946 O O . GLU B 1 581 ? -11.328 28.797 -21.531 1 73.06 581 GLU B O 1
ATOM 11951 N N . LEU B 1 582 ? -12.234 26.797 -20.969 1 78.88 582 LEU B N 1
ATOM 11952 C CA . LEU B 1 582 ? -11.445 26.828 -19.734 1 78.88 582 LEU B CA 1
ATOM 11953 C C . LEU B 1 582 ? -9.953 26.812 -20.047 1 78.88 582 LEU B C 1
ATOM 11955 O O . LEU B 1 582 ? -9.5 26.031 -20.891 1 78.88 582 LEU B O 1
ATOM 11959 N N . THR B 1 583 ? -9.258 27.781 -19.516 1 80.69 583 THR B N 1
ATOM 11960 C CA . THR B 1 583 ? -7.82 27.875 -19.719 1 80.69 583 THR B CA 1
ATOM 11961 C C . THR B 1 583 ? -7.098 28.094 -18.391 1 80.69 583 THR B C 1
ATOM 11963 O O . THR B 1 583 ? -7.715 28.031 -17.328 1 80.69 583 THR B O 1
ATOM 11966 N N . TYR B 1 584 ? -5.777 28.297 -18.516 1 86 584 TYR B N 1
ATOM 11967 C CA . TYR B 1 584 ? -4.93 28.484 -17.344 1 86 584 TYR B CA 1
ATOM 11968 C C . TYR B 1 584 ? -5.223 29.812 -16.672 1 86 584 TYR B C 1
ATOM 11970 O O . TYR B 1 584 ? -5.688 30.75 -17.312 1 86 584 TYR B O 1
ATOM 11978 N N . GLU B 1 585 ? -4.977 29.781 -15.352 1 88 585 GLU B N 1
ATOM 11979 C CA . GLU B 1 585 ? -4.867 31.078 -14.664 1 88 585 GLU B CA 1
ATOM 11980 C C . GLU B 1 585 ? -3.557 31.766 -15.016 1 88 585 GLU B C 1
ATOM 11982 O O . GLU B 1 585 ? -2.514 31.125 -15.125 1 88 585 GLU B O 1
ATOM 11987 N N . LYS B 1 586 ? -3.66 33.062 -15.141 1 89.94 586 LYS B N 1
ATOM 11988 C CA . LYS B 1 586 ? -2.467 33.781 -15.562 1 89.94 586 LYS B CA 1
ATOM 11989 C C . LYS B 1 586 ? -2.104 34.875 -14.562 1 89.94 586 LYS B C 1
ATOM 11991 O O . LYS B 1 586 ? -2.982 35.438 -13.906 1 89.94 586 LYS B O 1
ATOM 11996 N N . LYS B 1 587 ? -0.813 35.125 -14.438 1 90.62 587 LYS B N 1
ATOM 11997 C CA . LYS B 1 587 ? -0.281 36.156 -13.547 1 90.62 587 LYS B CA 1
ATOM 11998 C C . LYS B 1 587 ? 0.833 36.938 -14.227 1 90.62 587 LYS B C 1
ATOM 12000 O O . LYS B 1 587 ? 1.83 36.375 -14.672 1 90.62 587 LYS B O 1
ATOM 12005 N N . ASN B 1 588 ? 0.668 38.281 -14.383 1 92.81 588 ASN B N 1
ATOM 12006 C CA . ASN B 1 588 ? 1.738 39.188 -14.766 1 92.81 588 ASN B CA 1
ATOM 12007 C C . ASN B 1 588 ? 2.422 39.812 -13.547 1 92.81 588 ASN B C 1
ATOM 12009 O O . ASN B 1 588 ? 1.753 40.312 -12.656 1 92.81 588 ASN B O 1
ATOM 12013 N N . GLU B 1 589 ? 3.678 39.75 -13.547 1 93.31 589 GLU B N 1
ATOM 12014 C CA . GLU B 1 589 ? 4.395 40.25 -12.375 1 93.31 589 GLU B CA 1
ATOM 12015 C C . GLU B 1 589 ? 5.574 41.125 -12.797 1 93.31 589 GLU B C 1
ATOM 12017 O O . GLU B 1 589 ? 6.336 40.75 -13.695 1 93.31 589 GLU B O 1
ATOM 12022 N N . VAL B 1 590 ? 5.66 42.281 -12.242 1 95.12 590 VAL B N 1
ATOM 12023 C CA . VAL B 1 590 ? 6.828 43.156 -12.344 1 95.12 590 VAL B CA 1
ATOM 12024 C C . VAL B 1 590 ? 7.555 43.188 -11 1 95.12 590 VAL B C 1
ATOM 12026 O O . VAL B 1 590 ? 6.922 43.281 -9.945 1 95.12 590 VAL B O 1
ATOM 12029 N N . ASN B 1 591 ? 8.789 43.031 -11.039 1 95.12 591 ASN B N 1
ATOM 12030 C CA . ASN B 1 591 ? 9.617 43.125 -9.836 1 95.12 591 ASN B CA 1
ATOM 12031 C C . ASN B 1 591 ? 10.836 44 -10.039 1 95.12 591 ASN B C 1
ATOM 12033 O O . ASN B 1 591 ? 11.508 43.938 -11.07 1 95.12 591 ASN B O 1
ATOM 12037 N N . VAL B 1 592 ? 11.086 44.938 -9.117 1 96.69 592 VAL B N 1
ATOM 12038 C CA . VAL B 1 592 ? 12.273 45.781 -9.094 1 96.69 592 VAL B CA 1
ATOM 12039 C C . VAL B 1 592 ? 12.984 45.625 -7.754 1 96.69 592 VAL B C 1
ATOM 12041 O O . VAL B 1 592 ? 12.359 45.688 -6.695 1 96.69 592 VAL B O 1
ATOM 12044 N N . GLY B 1 593 ? 14.273 45.375 -7.875 1 96.38 593 GLY B N 1
ATOM 12045 C CA . GLY B 1 593 ? 15.016 45.125 -6.648 1 96.38 593 GLY B CA 1
ATOM 12046 C C . GLY B 1 593 ? 16.359 45.844 -6.617 1 96.38 593 GLY B C 1
ATOM 12047 O O . GLY B 1 593 ? 16.922 46.156 -7.664 1 96.38 593 GLY B O 1
ATOM 12048 N N . ILE B 1 594 ? 16.859 46.094 -5.41 1 96.69 594 ILE B N 1
ATOM 12049 C CA . ILE B 1 594 ? 18.156 46.688 -5.16 1 96.69 594 ILE B CA 1
ATOM 12050 C C . ILE B 1 594 ? 18.906 45.875 -4.098 1 96.69 594 ILE B C 1
ATOM 12052 O O . ILE B 1 594 ? 18.297 45.406 -3.133 1 96.69 594 ILE B O 1
ATOM 12056 N N . ASP B 1 595 ? 20.141 45.625 -4.375 1 96.5 595 ASP B N 1
ATOM 12057 C CA . ASP B 1 595 ? 21.031 45 -3.424 1 96.5 595 ASP B CA 1
ATOM 12058 C C . ASP B 1 595 ? 22.234 45.875 -3.109 1 96.5 595 ASP B C 1
ATOM 12060 O O . ASP B 1 595 ? 23.016 46.219 -4.004 1 96.5 595 ASP B O 1
ATOM 12064 N N . MET B 1 596 ? 22.391 46.125 -1.823 1 95.81 596 MET B N 1
ATOM 12065 C CA . MET B 1 596 ? 23.469 47.031 -1.404 1 95.81 596 MET B CA 1
ATOM 12066 C C . MET B 1 596 ? 24.281 46.406 -0.277 1 95.81 596 MET B C 1
ATOM 12068 O O . MET B 1 596 ? 23.734 45.75 0.607 1 95.81 596 MET B O 1
ATOM 12072 N N . GLY B 1 597 ? 25.516 46.656 -0.387 1 96.12 597 GLY B N 1
ATOM 12073 C CA . GLY B 1 597 ? 26.422 46.312 0.697 1 96.12 597 GLY B CA 1
ATOM 12074 C C . GLY B 1 597 ? 27.219 47.5 1.2 1 96.12 597 GLY B C 1
ATOM 12075 O O . GLY B 1 597 ? 27.656 48.344 0.413 1 96.12 597 GLY B O 1
ATOM 12076 N N . PHE B 1 598 ? 27.375 47.594 2.549 1 94.81 598 PHE B N 1
ATOM 12077 C CA . PHE B 1 598 ? 28.109 48.688 3.15 1 94.81 598 PHE B CA 1
ATOM 12078 C C . PHE B 1 598 ? 29.25 48.156 4.023 1 94.81 598 PHE B C 1
ATOM 12080 O O . PHE B 1 598 ? 29.156 47.062 4.578 1 94.81 598 PHE B O 1
ATOM 12087 N N . LEU B 1 599 ? 30.297 49 4.254 1 90.75 599 LEU B N 1
ATOM 12088 C CA . LEU B 1 599 ? 31.406 48.75 5.164 1 90.75 599 LEU B CA 1
ATOM 12089 C C . LEU B 1 599 ? 31.969 47.344 4.953 1 90.75 599 LEU B C 1
ATOM 12091 O O . LEU B 1 599 ? 32.031 46.531 5.891 1 90.75 599 LEU B O 1
ATOM 12095 N N . ASN B 1 600 ? 32.406 47.031 3.732 1 89.75 600 ASN B N 1
ATOM 12096 C CA . ASN B 1 600 ? 32.938 45.719 3.336 1 89.75 600 ASN B CA 1
ATOM 12097 C C . ASN B 1 600 ? 31.938 44.625 3.566 1 89.75 600 ASN B C 1
ATOM 12099 O O . ASN B 1 600 ? 32.281 43.594 4.168 1 89.75 600 ASN B O 1
ATOM 12103 N N . ASN B 1 601 ? 30.609 44.938 3.307 1 90.56 601 ASN B N 1
ATOM 12104 C CA . ASN B 1 601 ? 29.484 44 3.318 1 90.56 601 ASN B CA 1
ATOM 12105 C C . ASN B 1 601 ? 29.156 43.531 4.734 1 90.56 601 ASN B C 1
ATOM 12107 O O . ASN B 1 601 ? 28.625 42.438 4.93 1 90.56 601 ASN B O 1
ATOM 12111 N N . ARG B 1 602 ? 29.547 44.25 5.781 1 93.19 602 ARG B N 1
ATOM 12112 C CA . ARG B 1 602 ? 29.094 44 7.145 1 93.19 602 ARG B CA 1
ATOM 12113 C C . ARG B 1 602 ? 27.609 44.312 7.301 1 93.19 602 ARG B C 1
ATOM 12115 O O . ARG B 1 602 ? 26.938 43.75 8.172 1 93.19 602 ARG B O 1
ATOM 12122 N N . ILE B 1 603 ? 27.203 45.25 6.504 1 96.06 603 ILE B N 1
ATOM 12123 C CA . ILE B 1 603 ? 25.766 45.531 6.418 1 96.06 603 ILE B CA 1
ATOM 12124 C C . ILE B 1 603 ? 25.266 45.281 5 1 96.06 603 ILE B C 1
ATOM 12126 O O . ILE B 1 603 ? 25.812 45.812 4.031 1 96.06 603 ILE B O 1
ATOM 12130 N N . SER B 1 604 ? 24.406 44.406 4.902 1 96.75 604 SER B N 1
ATOM 12131 C CA . SER B 1 604 ? 23.812 44.094 3.611 1 96.75 604 SER B CA 1
ATOM 12132 C C . SER B 1 604 ? 22.312 44.375 3.605 1 96.75 604 SER B C 1
ATOM 12134 O O . SER B 1 604 ? 21.594 43.938 4.504 1 96.75 604 SER B O 1
ATOM 12136 N N . LEU B 1 605 ? 21.844 45.062 2.625 1 96.88 605 LEU B N 1
ATOM 12137 C CA . LEU B 1 605 ? 20.438 45.438 2.486 1 96.88 605 LEU B CA 1
ATOM 12138 C C . LEU B 1 605 ? 19.891 45 1.131 1 96.88 605 LEU B C 1
ATOM 12140 O O . LEU B 1 605 ? 20.5 45.281 0.092 1 96.88 605 LEU B O 1
ATOM 12144 N N . ALA B 1 606 ? 18.906 44.219 1.169 1 96.69 606 ALA B N 1
ATOM 12145 C CA . ALA B 1 606 ? 18.156 43.875 -0.039 1 96.69 606 ALA B CA 1
ATOM 12146 C C . ALA B 1 606 ? 16.719 44.344 0.044 1 96.69 606 ALA B C 1
ATOM 12148 O O . ALA B 1 606 ? 16.016 44.094 1.033 1 96.69 606 ALA B O 1
ATOM 12149 N N . ALA B 1 607 ? 16.25 45.094 -0.926 1 96.75 607 ALA B N 1
ATOM 12150 C CA . ALA B 1 607 ? 14.891 45.594 -0.983 1 96.75 607 ALA B CA 1
ATOM 12151 C C . ALA B 1 607 ? 14.258 45.312 -2.344 1 96.75 607 ALA B C 1
ATOM 12153 O O . ALA B 1 607 ? 14.906 45.5 -3.381 1 96.75 607 ALA B O 1
ATOM 12154 N N . ASP B 1 608 ? 13.062 44.844 -2.314 1 95.81 608 ASP B N 1
ATOM 12155 C CA . ASP B 1 608 ? 12.336 44.531 -3.545 1 95.81 608 ASP B CA 1
ATOM 12156 C C . ASP B 1 608 ? 10.93 45.125 -3.51 1 95.81 608 ASP B C 1
ATOM 12158 O O . ASP B 1 608 ? 10.266 45.125 -2.467 1 95.81 608 ASP B O 1
ATOM 12162 N N . TRP B 1 609 ? 10.516 45.656 -4.613 1 96.5 609 TRP B N 1
ATOM 12163 C CA . TRP B 1 609 ? 9.133 46.062 -4.855 1 96.5 609 TRP B CA 1
ATOM 12164 C C . TRP B 1 609 ? 8.531 45.219 -5.992 1 96.5 609 TRP B C 1
ATOM 12166 O O . TRP B 1 609 ? 9.188 45 -7.008 1 96.5 609 TRP B O 1
ATOM 12176 N N . TYR B 1 610 ? 7.289 44.781 -5.789 1 94.69 610 TYR B N 1
ATOM 12177 C CA . TYR B 1 610 ? 6.664 44 -6.848 1 94.69 610 TYR B CA 1
ATOM 12178 C C . TYR B 1 610 ? 5.199 44.375 -7.02 1 94.69 610 TYR B C 1
ATOM 12180 O O . TYR B 1 610 ? 4.582 44.906 -6.098 1 94.69 610 TYR B O 1
ATOM 12188 N N . LYS B 1 611 ? 4.676 44.094 -8.172 1 95.81 611 LYS B N 1
ATOM 12189 C CA . LYS B 1 611 ? 3.27 44.219 -8.547 1 95.81 611 LYS B CA 1
ATOM 12190 C C . LYS B 1 611 ? 2.812 43 -9.367 1 95.81 611 LYS B C 1
ATOM 12192 O O . LYS B 1 611 ? 3.482 42.594 -10.32 1 95.81 611 LYS B O 1
ATOM 12197 N N . ARG B 1 612 ? 1.74 42.469 -8.914 1 93.69 612 ARG B N 1
ATOM 12198 C CA . ARG B 1 612 ? 1.197 41.281 -9.57 1 93.69 612 ARG B CA 1
ATOM 12199 C C . ARG B 1 612 ? -0.235 41.531 -10.031 1 93.69 612 ARG B C 1
ATOM 12201 O O . ARG B 1 612 ? -1.042 42.125 -9.305 1 93.69 612 ARG B O 1
ATOM 12208 N N . ASP B 1 613 ? -0.458 41.125 -11.211 1 94.38 613 ASP B N 1
ATOM 12209 C CA . ASP B 1 613 ? -1.8 41.188 -11.781 1 94.38 613 ASP B CA 1
ATOM 12210 C C . ASP B 1 613 ? -2.252 39.781 -12.211 1 94.38 613 ASP B C 1
ATOM 12212 O O . ASP B 1 613 ? -1.854 39.281 -13.266 1 94.38 613 ASP B O 1
ATOM 12216 N N . ASN B 1 614 ? -3.105 39.219 -11.414 1 91.56 614 ASN B N 1
ATOM 12217 C CA . ASN B 1 614 ? -3.674 37.938 -11.734 1 91.56 614 ASN B CA 1
ATOM 12218 C C . ASN B 1 614 ? -4.973 38.062 -12.523 1 91.56 614 ASN B C 1
ATOM 12220 O O . ASN B 1 614 ? -5.895 38.75 -12.094 1 91.56 614 ASN B O 1
ATOM 12224 N N . HIS B 1 615 ? -4.957 37.438 -13.625 1 89.81 615 HIS B N 1
ATOM 12225 C CA . HIS B 1 615 ? -6.172 37.469 -14.43 1 89.81 615 HIS B CA 1
ATOM 12226 C C . HIS B 1 615 ? -6.535 36.094 -14.938 1 89.81 615 HIS B C 1
ATOM 12228 O O . HIS B 1 615 ? -5.703 35.156 -14.922 1 89.81 615 HIS B O 1
ATOM 12234 N N . ASP B 1 616 ? -7.766 35.844 -15.32 1 86.88 616 ASP B N 1
ATOM 12235 C CA . ASP B 1 616 ? -8.336 34.562 -15.758 1 86.88 616 ASP B CA 1
ATOM 12236 C C . ASP B 1 616 ? -8.305 33.531 -14.633 1 86.88 616 ASP B C 1
ATOM 12238 O O . ASP B 1 616 ? -8.016 32.375 -14.867 1 86.88 616 ASP B O 1
ATOM 12242 N N . LEU B 1 617 ? -8.477 34.031 -13.492 1 86.56 617 LEU B N 1
ATOM 12243 C CA . LEU B 1 617 ? -8.562 33.094 -12.383 1 86.56 617 LEU B CA 1
ATOM 12244 C C . LEU B 1 617 ? -9.828 32.25 -12.469 1 86.56 617 LEU B C 1
ATOM 12246 O O . LEU B 1 617 ? -10.875 32.75 -12.914 1 86.56 617 LEU B O 1
ATOM 12250 N N . ILE B 1 618 ? -9.641 31.016 -12.094 1 79.31 618 ILE B N 1
ATOM 12251 C CA . ILE B 1 618 ? -10.781 30.109 -12.195 1 79.31 618 ILE B CA 1
ATOM 12252 C C . ILE B 1 618 ? -11.711 30.312 -11 1 79.31 618 ILE B C 1
ATOM 12254 O O . ILE B 1 618 ? -11.266 30.281 -9.852 1 79.31 618 ILE B O 1
ATOM 12258 N N . GLY B 1 619 ? -12.844 30.641 -11.227 1 75.38 619 GLY B N 1
ATOM 12259 C CA . GLY B 1 619 ? -13.891 30.812 -10.227 1 75.38 619 GLY B CA 1
ATOM 12260 C C . GLY B 1 619 ? -15.25 30.328 -10.695 1 75.38 619 GLY B C 1
ATOM 12261 O O . GLY B 1 619 ? -15.375 29.781 -11.789 1 75.38 619 GLY B O 1
ATOM 12262 N N . VAL B 1 620 ? -16.266 30.453 -9.844 1 71.06 620 VAL B N 1
ATOM 12263 C CA . VAL B 1 620 ? -17.609 29.953 -10.133 1 71.06 620 VAL B CA 1
ATOM 12264 C C . VAL B 1 620 ? -18.438 31.047 -10.789 1 71.06 620 VAL B C 1
ATOM 12266 O O . VAL B 1 620 ? -18.344 32.219 -10.398 1 71.06 620 VAL B O 1
ATOM 12269 N N . ILE B 1 621 ? -19.109 30.719 -11.945 1 68.81 621 ILE B N 1
ATOM 12270 C CA . ILE B 1 621 ? -20.016 31.656 -12.594 1 68.81 621 ILE B CA 1
ATOM 12271 C C . ILE B 1 621 ? -21.422 31.078 -12.609 1 68.81 621 ILE B C 1
ATOM 12273 O O . ILE B 1 621 ? -21.609 29.875 -12.766 1 68.81 621 ILE B O 1
ATOM 12277 N N . ASN B 1 622 ? -22.359 31.875 -12.133 1 62.47 622 ASN B N 1
ATOM 12278 C CA . ASN B 1 622 ? -23.75 31.453 -12.234 1 62.47 622 ASN B CA 1
ATOM 12279 C C . ASN B 1 622 ? -24.234 31.5 -13.68 1 62.47 622 ASN B C 1
ATOM 12281 O O . ASN B 1 622 ? -23.938 32.438 -14.414 1 62.47 622 ASN B O 1
ATOM 12285 N N . THR B 1 623 ? -24.641 30.359 -14.109 1 63.06 623 THR B N 1
ATOM 12286 C CA . THR B 1 623 ? -25.219 30.344 -15.453 1 63.06 623 THR B CA 1
ATOM 12287 C C . THR B 1 623 ? -26.734 30.438 -15.391 1 63.06 623 THR B C 1
ATOM 12289 O O . THR B 1 623 ? -27.328 30.297 -14.32 1 63.06 623 THR B O 1
ATOM 12292 N N . GLN B 1 624 ? -27.438 31.094 -16.375 1 58.22 624 GLN B N 1
ATOM 12293 C CA . GLN B 1 624 ? -28.891 31.172 -16.438 1 58.22 624 GLN B CA 1
ATOM 12294 C C . GLN B 1 624 ? -29.531 29.797 -16.469 1 58.22 624 GLN B C 1
ATOM 12296 O O . GLN B 1 624 ? -30.734 29.656 -16.688 1 58.22 624 GLN B O 1
ATOM 12301 N N . GLY B 1 625 ? -28.734 28.844 -15.844 1 54.19 625 GLY B N 1
ATOM 12302 C CA . GLY B 1 625 ? -29.297 27.5 -15.75 1 54.19 625 GLY B CA 1
ATOM 12303 C C . GLY B 1 625 ? -29.516 26.844 -17.094 1 54.19 625 GLY B C 1
ATOM 12304 O O . GLY B 1 625 ? -30.016 25.719 -17.172 1 54.19 625 GLY B O 1
ATOM 12305 N N . ILE B 1 626 ? -29.266 27.641 -18.188 1 47.66 626 ILE B N 1
ATOM 12306 C CA . ILE B 1 626 ? -29.469 27.047 -19.516 1 47.66 626 ILE B CA 1
ATOM 12307 C C . ILE B 1 626 ? -28.406 25.969 -19.75 1 47.66 626 ILE B C 1
ATOM 12309 O O . ILE B 1 626 ? -27.219 26.219 -19.594 1 47.66 626 ILE B O 1
ATOM 12313 N N . GLY B 1 627 ? -28.828 24.531 -19.641 1 54.56 627 GLY B N 1
ATOM 12314 C CA . GLY B 1 627 ? -28.031 23.344 -19.859 1 54.56 627 GLY B CA 1
ATOM 12315 C C . GLY B 1 627 ? -27.859 22.5 -18.609 1 54.56 627 GLY B C 1
ATOM 12316 O O . GLY B 1 627 ? -27.109 21.516 -18.609 1 54.56 627 GLY B O 1
ATOM 12317 N N . GLY B 1 628 ? -28.469 22.922 -17.5 1 55.41 628 GLY B N 1
ATOM 12318 C CA . GLY B 1 628 ? -28.672 22.047 -16.359 1 55.41 628 GLY B CA 1
ATOM 12319 C C . GLY B 1 628 ? -27.766 22.375 -15.18 1 55.41 628 GLY B C 1
ATOM 12320 O O . GLY B 1 628 ? -27.828 21.719 -14.141 1 55.41 628 GLY B O 1
ATOM 12321 N N . GLN B 1 629 ? -26.688 23.25 -15.398 1 60.31 629 GLN B N 1
ATOM 12322 C CA . GLN B 1 629 ? -25.844 23.594 -14.258 1 60.31 629 GLN B CA 1
ATOM 12323 C C . GLN B 1 629 ? -25.969 25.062 -13.898 1 60.31 629 GLN B C 1
ATOM 12325 O O . GLN B 1 629 ? -25.781 25.938 -14.75 1 60.31 629 GLN B O 1
ATOM 12330 N N . VAL B 1 630 ? -26.375 25.344 -12.719 1 59.06 630 VAL B N 1
ATOM 12331 C CA . VAL B 1 630 ? -26.547 26.719 -12.242 1 59.06 630 VAL B CA 1
ATOM 12332 C C . VAL B 1 630 ? -25.188 27.328 -11.938 1 59.06 630 VAL B C 1
ATOM 12334 O O . VAL B 1 630 ? -25 28.547 -12.055 1 59.06 630 VAL B O 1
ATOM 12337 N N . MET B 1 631 ? -24.219 26.469 -11.609 1 65 631 MET B N 1
ATOM 12338 C CA . MET B 1 631 ? -22.891 26.984 -11.281 1 65 631 MET B CA 1
ATOM 12339 C C . MET B 1 631 ? -21.812 26.266 -12.094 1 65 631 MET B C 1
ATOM 12341 O O . MET B 1 631 ? -21.844 25.031 -12.227 1 65 631 MET B O 1
ATOM 12345 N N . LYS B 1 632 ? -21.062 27.016 -12.891 1 72.06 632 LYS B N 1
ATOM 12346 C CA . LYS B 1 632 ? -19.953 26.469 -13.664 1 72.06 632 LYS B CA 1
ATOM 12347 C C . LYS B 1 632 ? -18.625 27.156 -13.312 1 72.06 632 LYS B C 1
ATOM 12349 O O . LYS B 1 632 ? -18.625 28.312 -12.906 1 72.06 632 LYS B O 1
ATOM 12354 N N . TYR B 1 633 ? -17.594 26.406 -13.328 1 74.88 633 TYR B N 1
ATOM 12355 C CA . TYR B 1 633 ? -16.281 27 -13.133 1 74.88 633 TYR B CA 1
ATOM 12356 C C . TYR B 1 633 ? -15.742 27.578 -14.438 1 74.88 633 TYR B C 1
ATOM 12358 O O . TYR B 1 633 ? -15.922 26.984 -15.508 1 74.88 633 TYR B O 1
ATOM 12366 N N . GLY B 1 634 ? -15.32 28.734 -14.398 1 77.06 634 GLY B N 1
ATOM 12367 C CA . GLY B 1 634 ? -14.688 29.391 -15.539 1 77.06 634 GLY B CA 1
ATOM 12368 C C . GLY B 1 634 ? -13.648 30.422 -15.133 1 77.06 634 GLY B C 1
ATOM 12369 O O . GLY B 1 634 ? -13.469 30.703 -13.945 1 77.06 634 GLY B O 1
ATOM 12370 N N . ASN B 1 635 ? -12.898 30.984 -16.156 1 82.25 635 ASN B N 1
ATOM 12371 C CA . ASN B 1 635 ? -11.891 32 -15.922 1 82.25 635 ASN B CA 1
ATOM 12372 C C . ASN B 1 635 ? -12.516 33.375 -15.781 1 82.25 635 ASN B C 1
ATOM 12374 O O . ASN B 1 635 ? -12.492 34.188 -16.719 1 82.25 635 ASN B O 1
ATOM 12378 N N . VAL B 1 636 ? -13.031 33.656 -14.57 1 80.44 636 VAL B N 1
ATOM 12379 C CA . VAL B 1 636 ? -13.859 34.875 -14.484 1 80.44 636 VAL B CA 1
ATOM 12380 C C . VAL B 1 636 ? -13.375 35.75 -13.336 1 80.44 636 VAL B C 1
ATOM 12382 O O . VAL B 1 636 ? -13.961 36.812 -13.062 1 80.44 636 VAL B O 1
ATOM 12385 N N . ALA B 1 637 ? -12.32 35.438 -12.68 1 85.88 637 ALA B N 1
ATOM 12386 C CA . ALA B 1 637 ? -11.891 36.188 -11.516 1 85.88 637 ALA B CA 1
ATOM 12387 C C . ALA B 1 637 ? -10.555 36.875 -11.781 1 85.88 637 ALA B C 1
ATOM 12389 O O . ALA B 1 637 ? -9.82 36.5 -12.695 1 85.88 637 ALA B O 1
ATOM 12390 N N . GLY B 1 638 ? -10.375 37.906 -11.016 1 90.88 638 GLY B N 1
ATOM 12391 C CA . GLY B 1 638 ? -9.133 38.656 -11.094 1 90.88 638 GLY B CA 1
ATOM 12392 C C . GLY B 1 638 ? -8.672 39.188 -9.742 1 90.88 638 GLY B C 1
ATOM 12393 O O . GLY B 1 638 ? -9.492 39.438 -8.859 1 90.88 638 GLY B O 1
ATOM 12394 N N . LEU B 1 639 ? -7.402 39.344 -9.586 1 92.19 639 LEU B N 1
ATOM 12395 C CA . LEU B 1 639 ? -6.777 39.781 -8.344 1 92.19 639 LEU B CA 1
ATOM 12396 C C . LEU B 1 639 ? -5.539 40.625 -8.625 1 92.19 639 LEU B C 1
ATOM 12398 O O . LEU B 1 639 ? -4.75 40.312 -9.516 1 92.19 639 LEU B O 1
ATOM 12402 N N . LYS B 1 640 ? -5.453 41.719 -7.949 1 95 640 LYS B N 1
ATOM 12403 C CA . LYS B 1 640 ? -4.246 42.562 -8.016 1 95 640 LYS B CA 1
ATOM 12404 C C . LYS B 1 640 ? -3.547 42.594 -6.656 1 95 640 LYS B C 1
ATOM 12406 O O . LYS B 1 640 ? -4.203 42.656 -5.617 1 95 640 LYS B O 1
ATOM 12411 N N . SER B 1 641 ? -2.262 42.562 -6.703 1 94.06 641 SER B N 1
ATOM 12412 C CA . SER B 1 641 ? -1.495 42.625 -5.465 1 94.06 641 SER B CA 1
ATOM 12413 C C . SER B 1 641 ? -0.201 43.406 -5.668 1 94.06 641 SER B C 1
ATOM 12415 O O . SER B 1 641 ? 0.321 43.469 -6.781 1 94.06 641 SER B O 1
ATOM 12417 N N . SER B 1 642 ? 0.213 44.031 -4.656 1 95.81 642 SER B N 1
ATOM 12418 C CA . SER B 1 642 ? 1.493 44.75 -4.613 1 95.81 642 SER B CA 1
ATOM 12419 C C . SER B 1 642 ? 2.127 44.656 -3.23 1 95.81 642 SER B C 1
ATOM 12421 O O . SER B 1 642 ? 1.433 44.438 -2.236 1 95.81 642 SER B O 1
ATOM 12423 N N . GLY B 1 643 ? 3.438 44.75 -3.199 1 95.94 643 GLY B N 1
ATOM 12424 C CA . GLY B 1 643 ? 4.086 44.625 -1.902 1 95.94 643 GLY B CA 1
ATOM 12425 C C . GLY B 1 643 ? 5.551 45.031 -1.93 1 95.94 643 GLY B C 1
ATOM 12426 O O . GLY B 1 643 ? 6.082 45.375 -2.984 1 95.94 643 GLY B O 1
ATOM 12427 N N . VAL B 1 644 ? 6.121 45.094 -0.774 1 96.94 644 VAL B N 1
ATOM 12428 C CA . VAL B 1 644 ? 7.535 45.375 -0.563 1 96.94 644 VAL B CA 1
ATOM 12429 C C . VAL B 1 644 ? 8.148 44.344 0.354 1 96.94 644 VAL B C 1
ATOM 12431 O O . VAL B 1 644 ? 7.5 43.844 1.284 1 96.94 644 VAL B O 1
ATOM 12434 N N . GLU B 1 645 ? 9.375 44 0.028 1 96.06 645 GLU B N 1
ATOM 12435 C CA . GLU B 1 645 ? 10.148 43.094 0.85 1 96.06 645 GLU B CA 1
ATOM 12436 C C . GLU B 1 645 ? 11.516 43.656 1.193 1 96.06 645 GLU B C 1
ATOM 12438 O O . GLU B 1 645 ? 12.188 44.25 0.33 1 96.06 645 GLU B O 1
ATOM 12443 N N . LEU B 1 646 ? 11.875 43.531 2.463 1 97.25 646 LEU B N 1
ATOM 12444 C CA . LEU B 1 646 ? 13.133 44.062 2.961 1 97.25 646 LEU B CA 1
ATOM 12445 C C . LEU B 1 646 ? 13.898 43.031 3.762 1 97.25 646 LEU B C 1
ATOM 12447 O O . LEU B 1 646 ? 13.312 42.344 4.598 1 97.25 646 LEU B O 1
ATOM 12451 N N . THR B 1 647 ? 15.133 42.875 3.424 1 97.12 647 THR B N 1
ATOM 12452 C CA . THR B 1 647 ? 16.031 42.031 4.199 1 97.12 647 THR B CA 1
ATOM 12453 C C . THR B 1 647 ? 17.281 42.812 4.617 1 97.12 647 THR B C 1
ATOM 12455 O O . THR B 1 647 ? 18.016 43.344 3.766 1 97.12 647 THR B O 1
ATOM 12458 N N . LEU B 1 648 ? 17.516 42.938 5.883 1 97.75 648 LEU B N 1
ATOM 12459 C CA . LEU B 1 648 ? 18.703 43.562 6.441 1 97.75 648 LEU B CA 1
ATOM 12460 C C . LEU B 1 648 ? 19.547 42.562 7.23 1 97.75 648 LEU B C 1
ATOM 12462 O O . LEU B 1 648 ? 19.047 41.969 8.18 1 97.75 648 LEU B O 1
ATOM 12466 N N . SER B 1 649 ? 20.703 42.375 6.773 1 97.81 649 SER B N 1
ATOM 12467 C CA . SER B 1 649 ? 21.641 41.5 7.465 1 97.81 649 SER B CA 1
ATOM 12468 C C . SER B 1 649 ? 22.859 42.281 7.949 1 97.81 649 SER B C 1
ATOM 12470 O O . SER B 1 649 ? 23.5 43 7.172 1 97.81 649 SER B O 1
ATOM 12472 N N . THR B 1 650 ? 23.234 42.125 9.203 1 97.38 650 THR B N 1
ATOM 12473 C CA . THR B 1 650 ? 24.375 42.875 9.766 1 97.38 650 THR B CA 1
ATOM 12474 C C . THR B 1 650 ? 25.297 41.906 10.531 1 97.38 650 THR B C 1
ATOM 12476 O O . THR B 1 650 ? 24.844 40.969 11.188 1 97.38 650 THR B O 1
ATOM 12479 N N . ARG B 1 651 ? 26.531 42.125 10.352 1 96.88 651 ARG B N 1
ATOM 12480 C CA . ARG B 1 651 ? 27.547 41.5 11.211 1 96.88 651 ARG B CA 1
ATOM 12481 C C . ARG B 1 651 ? 28.031 42.5 12.25 1 96.88 651 ARG B C 1
ATOM 12483 O O . ARG B 1 651 ? 29.016 43.219 12.016 1 96.88 651 ARG B O 1
ATOM 12490 N N . ASN B 1 652 ? 27.547 42.5 13.391 1 96.5 652 ASN B N 1
ATOM 12491 C CA . ASN B 1 652 ? 27.719 43.5 14.414 1 96.5 652 ASN B CA 1
ATOM 12492 C C . ASN B 1 652 ? 29.125 43.438 15.023 1 96.5 652 ASN B C 1
ATOM 12494 O O . ASN B 1 652 ? 29.766 44.469 15.211 1 96.5 652 ASN B O 1
ATOM 12498 N N . ILE B 1 653 ? 29.453 42.188 15.453 1 95.62 653 ILE B N 1
ATOM 12499 C CA . ILE B 1 653 ? 30.766 41.969 16.016 1 95.62 653 ILE B CA 1
ATOM 12500 C C . ILE B 1 653 ? 31.391 40.719 15.406 1 95.62 653 ILE B C 1
ATOM 12502 O O . ILE B 1 653 ? 30.734 39.688 15.281 1 95.62 653 ILE B O 1
ATOM 12506 N N . GLU B 1 654 ? 32.625 40.844 14.945 1 93.31 654 GLU B N 1
ATOM 12507 C CA . GLU B 1 654 ? 33.375 39.719 14.438 1 93.31 654 GLU B CA 1
ATOM 12508 C C . GLU B 1 654 ? 34.812 39.688 14.992 1 93.31 654 GLU B C 1
ATOM 12510 O O . GLU B 1 654 ? 35.688 40.375 14.469 1 93.31 654 GLU B O 1
ATOM 12515 N N . THR B 1 655 ? 35 38.969 15.945 1 93.5 655 THR B N 1
ATOM 12516 C CA . THR B 1 655 ? 36.344 38.75 16.5 1 93.5 655 THR B CA 1
ATOM 12517 C C . THR B 1 655 ? 36.719 37.25 16.438 1 93.5 655 THR B C 1
ATOM 12519 O O . THR B 1 655 ? 35.906 36.438 15.977 1 93.5 655 THR B O 1
ATOM 12522 N N . LYS B 1 656 ? 37.906 36.969 16.812 1 90.56 656 LYS B N 1
ATOM 12523 C CA . LYS B 1 656 ? 38.406 35.594 16.734 1 90.56 656 LYS B CA 1
ATOM 12524 C C . LYS B 1 656 ? 37.562 34.688 17.625 1 90.56 656 LYS B C 1
ATOM 12526 O O . LYS B 1 656 ? 37.25 33.531 17.25 1 90.56 656 LYS B O 1
ATOM 12531 N N . ASN B 1 657 ? 37.125 35.094 18.766 1 92.19 657 ASN B N 1
ATOM 12532 C CA . ASN B 1 657 ? 36.469 34.219 19.734 1 92.19 657 ASN B CA 1
ATOM 12533 C C . ASN B 1 657 ? 34.969 34.562 19.875 1 92.19 657 ASN B C 1
ATOM 12535 O O . ASN B 1 657 ? 34.219 33.812 20.5 1 92.19 657 ASN B O 1
ATOM 12539 N N . PHE B 1 658 ? 34.531 35.719 19.422 1 95.12 658 PHE B N 1
ATOM 12540 C CA . PHE B 1 658 ? 33.125 36.125 19.578 1 95.12 658 PHE B CA 1
ATOM 12541 C C . PHE B 1 658 ? 32.594 36.719 18.281 1 95.12 658 PHE B C 1
ATOM 12543 O O . PHE B 1 658 ? 33.281 37.531 17.641 1 95.12 658 PHE B O 1
ATOM 12550 N N . SER B 1 659 ? 31.547 36.219 17.797 1 96.12 659 SER B N 1
ATOM 12551 C CA . SER B 1 659 ? 30.859 36.812 16.656 1 96.12 659 SER B CA 1
ATOM 12552 C C . SER B 1 659 ? 29.375 37 16.938 1 96.12 659 SER B C 1
ATOM 12554 O O . SER B 1 659 ? 28.766 36.219 17.672 1 96.12 659 SER B O 1
ATOM 12556 N N . TRP B 1 660 ? 28.734 38.094 16.516 1 97.5 660 TRP B N 1
ATOM 12557 C CA . TRP B 1 660 ? 27.328 38.438 16.656 1 97.5 660 TRP B CA 1
ATOM 12558 C C . TRP B 1 660 ? 26.766 38.969 15.328 1 97.5 660 TRP B C 1
ATOM 12560 O O . TRP B 1 660 ? 27.297 39.938 14.766 1 97.5 660 TRP B O 1
ATOM 12570 N N . SER B 1 661 ? 25.828 38.219 14.805 1 97.56 661 SER B N 1
ATOM 12571 C CA . SER B 1 661 ? 25.156 38.688 13.586 1 97.56 661 SER B CA 1
ATOM 12572 C C . SER B 1 661 ? 23.656 38.812 13.797 1 97.56 661 SER B C 1
ATOM 12574 O O . SER B 1 661 ? 23.078 38.125 14.648 1 97.56 661 SER B O 1
ATOM 12576 N N . THR B 1 662 ? 22.969 39.688 13.062 1 97.75 662 THR B N 1
ATOM 12577 C CA . THR B 1 662 ? 21.531 39.938 13.148 1 97.75 662 THR B CA 1
ATOM 12578 C C . THR B 1 662 ? 20.906 39.969 11.758 1 97.75 662 THR B C 1
ATOM 12580 O O . THR B 1 662 ? 21.484 40.5 10.812 1 97.75 662 THR B O 1
ATOM 12583 N N . ASP B 1 663 ? 19.812 39.312 11.633 1 97.81 663 ASP B N 1
ATOM 12584 C CA . ASP B 1 663 ? 19.016 39.344 10.406 1 97.81 663 ASP B CA 1
ATOM 12585 C C . ASP B 1 663 ? 17.609 39.875 10.672 1 97.81 663 ASP B C 1
ATOM 12587 O O . ASP B 1 663 ? 16.906 39.375 11.555 1 97.81 663 ASP B O 1
ATOM 12591 N N . PHE B 1 664 ? 17.219 40.844 9.953 1 97.81 664 PHE B N 1
ATOM 12592 C CA . PHE B 1 664 ? 15.891 41.406 10.031 1 97.81 664 PHE B CA 1
ATOM 12593 C C . PHE B 1 664 ? 15.18 41.344 8.688 1 97.81 664 PHE B C 1
ATOM 12595 O O . PHE B 1 664 ? 15.695 41.812 7.676 1 97.81 664 PHE B O 1
ATOM 12602 N N . ILE B 1 665 ? 14.055 40.688 8.617 1 97.81 665 ILE B N 1
ATOM 12603 C CA . ILE B 1 665 ? 13.25 40.562 7.406 1 97.81 665 ILE B CA 1
ATOM 12604 C C . ILE B 1 665 ? 11.875 41.188 7.621 1 97.81 665 ILE B C 1
ATOM 12606 O O . ILE B 1 665 ? 11.258 41 8.672 1 97.81 665 ILE B O 1
ATOM 12610 N N . TYR B 1 666 ? 11.406 41.906 6.684 1 97.5 666 TYR B N 1
ATOM 12611 C CA . TYR B 1 666 ? 10.109 42.562 6.738 1 97.5 666 TYR B CA 1
ATOM 12612 C C . TYR B 1 666 ? 9.406 42.5 5.387 1 97.5 666 TYR B C 1
ATOM 12614 O O . TYR B 1 666 ? 10.039 42.688 4.344 1 97.5 666 TYR B O 1
ATOM 12622 N N . SER B 1 667 ? 8.141 42.188 5.391 1 96.81 667 SER B N 1
ATOM 12623 C CA . SER B 1 667 ? 7.324 42.156 4.184 1 96.81 667 SER B CA 1
ATOM 12624 C C . SER B 1 667 ? 5.988 42.844 4.398 1 96.81 667 SER B C 1
ATOM 12626 O O . SER B 1 667 ? 5.367 42.719 5.457 1 96.81 667 SER B O 1
ATOM 12628 N N . HIS B 1 668 ? 5.59 43.594 3.434 1 97 668 HIS B N 1
ATOM 12629 C CA . HIS B 1 668 ? 4.277 44.219 3.387 1 97 668 HIS B CA 1
ATOM 12630 C C . HIS B 1 668 ? 3.551 43.906 2.088 1 97 668 HIS B C 1
ATOM 12632 O O . HIS B 1 668 ? 4.145 43.938 1.009 1 97 668 HIS B O 1
ATOM 12638 N N . LEU B 1 669 ? 2.318 43.531 2.201 1 94.56 669 LEU B N 1
ATOM 12639 C CA . LEU B 1 669 ? 1.557 43.156 1.018 1 94.56 669 LEU B CA 1
ATOM 12640 C C . LEU B 1 669 ? 0.159 43.75 1.051 1 94.56 669 LEU B C 1
ATOM 12642 O O . LEU B 1 669 ? -0.46 43.844 2.113 1 94.56 669 LEU B O 1
ATOM 12646 N N . LYS B 1 670 ? -0.312 44.219 -0.086 1 94.75 670 LYS B N 1
ATOM 12647 C CA . LYS B 1 670 ? -1.677 44.688 -0.314 1 94.75 670 LYS B CA 1
ATOM 12648 C C . LYS B 1 670 ? -2.324 43.938 -1.481 1 94.75 670 LYS B C 1
ATOM 12650 O O . LYS B 1 670 ? -1.694 43.75 -2.523 1 94.75 670 LYS B O 1
ATOM 12655 N N . GLU B 1 671 ? -3.494 43.531 -1.223 1 93.81 671 GLU B N 1
ATOM 12656 C CA . GLU B 1 671 ? -4.207 42.781 -2.254 1 93.81 671 GLU B CA 1
ATOM 12657 C C . GLU B 1 671 ? -5.629 43.281 -2.432 1 93.81 671 GLU B C 1
ATOM 12659 O O . GLU B 1 671 ? -6.227 43.812 -1.487 1 93.81 671 GLU B O 1
ATOM 12664 N N . GLU B 1 672 ? -6.121 43.156 -3.641 1 94.25 672 GLU B N 1
ATOM 12665 C CA . GLU B 1 672 ? -7.484 43.562 -3.953 1 94.25 672 GLU B CA 1
ATOM 12666 C C . GLU B 1 672 ? -8.094 42.688 -5.043 1 94.25 672 GLU B C 1
ATOM 12668 O O . GLU B 1 672 ? -7.488 42.5 -6.098 1 94.25 672 GLU B O 1
ATOM 12673 N N . VAL B 1 673 ? -9.289 42.25 -4.789 1 92.62 673 VAL B N 1
ATOM 12674 C CA . VAL B 1 673 ? -10.031 41.5 -5.801 1 92.62 673 VAL B CA 1
ATOM 12675 C C . VAL B 1 673 ? -10.641 42.469 -6.809 1 92.62 673 VAL B C 1
ATOM 12677 O O . VAL B 1 673 ? -11.414 43.375 -6.434 1 92.62 673 VAL B O 1
ATOM 12680 N N . THR B 1 674 ? -10.336 42.281 -8.047 1 92.44 674 THR B N 1
ATOM 12681 C CA . THR B 1 674 ? -10.781 43.25 -9.055 1 92.44 674 THR B CA 1
ATOM 12682 C C . THR B 1 674 ? -12.023 42.719 -9.781 1 92.44 674 THR B C 1
ATOM 12684 O O . THR B 1 674 ? -12.859 43.5 -10.227 1 92.44 674 THR B O 1
ATOM 12687 N N . ASP B 1 675 ? -12.078 41.406 -10 1 87.5 675 ASP B N 1
ATOM 12688 C CA . ASP B 1 675 ? -13.227 40.812 -10.664 1 87.5 675 ASP B CA 1
ATOM 12689 C C . ASP B 1 675 ? -13.633 39.5 -9.992 1 87.5 675 ASP B C 1
ATOM 12691 O O . ASP B 1 675 ? -12.812 38.594 -9.836 1 87.5 675 ASP B O 1
ATOM 12695 N N . LEU B 1 676 ? -14.75 39.5 -9.555 1 82.5 676 LEU B N 1
ATOM 12696 C CA . LEU B 1 676 ? -15.312 38.281 -8.984 1 82.5 676 LEU B CA 1
ATOM 12697 C C . LEU B 1 676 ? -16.844 38.312 -8.977 1 82.5 676 LEU B C 1
ATOM 12699 O O . LEU B 1 676 ? -17.422 39.281 -8.484 1 82.5 676 LEU B O 1
ATOM 12703 N N . MET B 1 677 ? -17.328 37.375 -9.719 1 71.38 677 MET B N 1
ATOM 12704 C CA . MET B 1 677 ? -18.781 37.312 -9.617 1 71.38 677 MET B CA 1
ATOM 12705 C C . MET B 1 677 ? -19.203 36.562 -8.359 1 71.38 677 MET B C 1
ATOM 12707 O O . MET B 1 677 ? -18.828 35.406 -8.156 1 71.38 677 MET B O 1
ATOM 12711 N N . SER B 1 678 ? -19.5 37.281 -7.359 1 64.31 678 SER B N 1
ATOM 12712 C CA . SER B 1 678 ? -19.75 36.656 -6.074 1 64.31 678 SER B CA 1
ATOM 12713 C C . SER B 1 678 ? -21.25 36.469 -5.84 1 64.31 678 SER B C 1
ATOM 12715 O O . SER B 1 678 ? -22.031 37.375 -6.047 1 64.31 678 SER B O 1
ATOM 12717 N N . TYR B 1 679 ? -21.719 35.188 -5.805 1 68.38 679 TYR B N 1
ATOM 12718 C CA . TYR B 1 679 ? -23.078 34.875 -5.328 1 68.38 679 TYR B CA 1
ATOM 12719 C C . TYR B 1 679 ? -23.047 34.281 -3.934 1 68.38 679 TYR B C 1
ATOM 12721 O O . TYR B 1 679 ? -23.734 33.281 -3.668 1 68.38 679 TYR B O 1
ATOM 12729 N N . LYS B 1 680 ? -22.25 34.938 -3.148 1 72.38 680 LYS B N 1
ATOM 12730 C CA . LYS B 1 680 ? -22.156 34.375 -1.81 1 72.38 680 LYS B CA 1
ATOM 12731 C C . LYS B 1 680 ? -23.25 34.906 -0.895 1 72.38 680 LYS B C 1
ATOM 12733 O O . LYS B 1 680 ? -23.75 36 -1.115 1 72.38 680 LYS B O 1
ATOM 12738 N N . ARG B 1 681 ? -23.688 34.125 -0.042 1 75.5 681 ARG B N 1
ATOM 12739 C CA . ARG B 1 681 ? -24.656 34.5 0.987 1 75.5 681 ARG B CA 1
ATOM 12740 C C . ARG B 1 681 ? -23.984 35.281 2.109 1 75.5 681 ARG B C 1
ATOM 12742 O O . ARG B 1 681 ? -22.766 35.156 2.303 1 75.5 681 ARG B O 1
ATOM 12749 N N . ALA B 1 682 ? -24.672 35.938 2.922 1 80.75 682 ALA B N 1
ATOM 12750 C CA . ALA B 1 682 ? -24.172 36.688 4.059 1 80.75 682 ALA B CA 1
ATOM 12751 C C . ALA B 1 682 ? -23.375 35.812 5.008 1 80.75 682 ALA B C 1
ATOM 12753 O O . ALA B 1 682 ? -22.312 36.219 5.492 1 80.75 682 ALA B O 1
ATOM 12754 N N . ILE B 1 683 ? -23.797 34.656 5.336 1 79.75 683 ILE B N 1
ATOM 12755 C CA . ILE B 1 683 ? -23.125 33.75 6.273 1 79.75 683 ILE B CA 1
ATOM 12756 C C . ILE B 1 683 ? -21.734 33.375 5.742 1 79.75 683 ILE B C 1
ATOM 12758 O O . ILE B 1 683 ? -20.797 33.188 6.516 1 79.75 683 ILE B O 1
ATOM 12762 N N . ASP B 1 684 ? -21.594 33.312 4.453 1 76.56 684 ASP B N 1
ATOM 12763 C CA . ASP B 1 684 ? -20.297 33 3.85 1 76.56 684 ASP B CA 1
ATOM 12764 C C . ASP B 1 684 ? -19.297 34.125 4.059 1 76.56 684 ASP B C 1
ATOM 12766 O O . ASP B 1 684 ? -18.094 33.875 4.188 1 76.56 684 ASP B O 1
ATOM 12770 N N . LEU B 1 685 ? -19.859 35.25 4.156 1 82.38 685 LEU B N 1
ATOM 12771 C CA . LEU B 1 685 ? -19 36.406 4.27 1 82.38 685 LEU B CA 1
ATOM 12772 C C . LEU B 1 685 ? -18.547 36.625 5.711 1 82.38 685 LEU B C 1
ATOM 12774 O O . LEU B 1 685 ? -17.516 37.281 5.961 1 82.38 685 LEU B O 1
ATOM 12778 N N . VAL B 1 686 ? -19.297 36.094 6.551 1 83.56 686 VAL B N 1
ATOM 12779 C CA . VAL B 1 686 ? -19 36.406 7.945 1 83.56 686 VAL B CA 1
ATOM 12780 C C . VAL B 1 686 ? -18.344 35.188 8.602 1 83.56 686 VAL B C 1
ATOM 12782 O O . VAL B 1 686 ? -17.906 35.25 9.758 1 83.56 686 VAL B O 1
ATOM 12785 N N . SER B 1 687 ? -18.188 34.156 7.812 1 74.44 687 SER B N 1
ATOM 12786 C CA . SER B 1 687 ? -17.547 32.969 8.375 1 74.44 687 SER B CA 1
ATOM 12787 C C . SER B 1 687 ? -16.062 33.188 8.609 1 74.44 687 SER B C 1
ATOM 12789 O O . SER B 1 687 ? -15.477 34.125 8.055 1 74.44 687 SER B O 1
ATOM 12791 N N . GLY B 1 688 ? -15.32 32.656 9.594 1 64.44 688 GLY B N 1
ATOM 12792 C CA . GLY B 1 688 ? -14.023 32.969 10.164 1 64.44 688 GLY B CA 1
ATOM 12793 C C . GLY B 1 688 ? -12.867 32.688 9.227 1 64.44 688 GLY B C 1
ATOM 12794 O O . GLY B 1 688 ? -11.719 33 9.539 1 64.44 688 GLY B O 1
ATOM 12795 N N . THR B 1 689 ? -13 32.094 7.98 1 72.25 689 THR B N 1
ATOM 12796 C CA . THR B 1 689 ? -11.82 31.828 7.172 1 72.25 689 THR B CA 1
ATOM 12797 C C . THR B 1 689 ? -11.664 32.875 6.082 1 72.25 689 THR B C 1
ATOM 12799 O O . THR B 1 689 ? -10.641 32.938 5.391 1 72.25 689 THR B O 1
ATOM 12802 N N . GLY B 1 690 ? -12.508 33.875 5.945 1 73.75 690 GLY B N 1
ATOM 12803 C CA . GLY B 1 690 ? -12.43 34.969 4.988 1 73.75 690 GLY B CA 1
ATOM 12804 C C . GLY B 1 690 ? -13 34.625 3.627 1 73.75 690 GLY B C 1
ATOM 12805 O O . GLY B 1 690 ? -13.125 33.438 3.291 1 73.75 690 GLY B O 1
ATOM 12806 N N . PHE B 1 691 ? -13.453 35.625 2.93 1 79.62 691 PHE B N 1
ATOM 12807 C CA . PHE B 1 691 ? -14.031 35.438 1.606 1 79.62 691 PHE B CA 1
ATOM 12808 C C . PHE B 1 691 ? -13.578 36.562 0.66 1 79.62 691 PHE B C 1
ATOM 12810 O O . PHE B 1 691 ? -13.164 37.625 1.103 1 79.62 691 PHE B O 1
ATOM 12817 N N . GLY B 1 692 ? -13.695 36.219 -0.606 1 80.31 692 GLY B N 1
ATOM 12818 C CA . GLY B 1 692 ? -13.32 37.188 -1.618 1 80.31 692 GLY B CA 1
ATOM 12819 C C . GLY B 1 692 ? -14.492 38.031 -2.082 1 80.31 692 GLY B C 1
ATOM 12820 O O . GLY B 1 692 ? -15.578 37.5 -2.344 1 80.31 692 GLY B O 1
ATOM 12821 N N . MET B 1 693 ? -14.344 39.344 -1.964 1 84.81 693 MET B N 1
ATOM 12822 C CA . MET B 1 693 ? -15.305 40.312 -2.498 1 84.81 693 MET B CA 1
ATOM 12823 C C . MET B 1 693 ? -14.594 41.375 -3.32 1 84.81 693 MET B C 1
ATOM 12825 O O . MET B 1 693 ? -13.5 41.812 -2.967 1 84.81 693 MET B O 1
ATOM 12829 N N . GLU B 1 694 ? -15.289 41.719 -4.457 1 88.25 694 GLU B N 1
ATOM 12830 C CA . GLU B 1 694 ? -14.688 42.75 -5.32 1 88.25 694 GLU B CA 1
ATOM 12831 C C . GLU B 1 694 ? -14.406 44.031 -4.551 1 88.25 694 GLU B C 1
ATOM 12833 O O . GLU B 1 694 ? -15.258 44.5 -3.803 1 88.25 694 GLU B O 1
ATOM 12838 N N . GLY B 1 695 ? -13.234 44.469 -4.645 1 90.69 695 GLY B N 1
ATOM 12839 C CA . GLY B 1 695 ? -12.836 45.719 -4.008 1 90.69 695 GLY B CA 1
ATOM 12840 C C . GLY B 1 695 ? -12.148 45.5 -2.67 1 90.69 695 GLY B C 1
ATOM 12841 O O . GLY B 1 695 ? -11.664 46.469 -2.062 1 90.69 695 GLY B O 1
ATOM 12842 N N . TYR B 1 696 ? -12.188 44.406 -2.191 1 92.19 696 TYR B N 1
ATOM 12843 C CA . TYR B 1 696 ? -11.586 44.062 -0.908 1 92.19 696 TYR B CA 1
ATOM 12844 C C . TYR B 1 696 ? -10.516 43 -1.071 1 92.19 696 TYR B C 1
ATOM 12846 O O . TYR B 1 696 ? -10.367 42.406 -2.15 1 92.19 696 TYR B O 1
ATOM 12854 N N . PRO B 1 697 ? -9.797 42.781 -0.024 1 92.62 697 PRO B N 1
ATOM 12855 C CA . PRO B 1 697 ? -8.836 41.688 -0.096 1 92.62 697 PRO B CA 1
ATOM 12856 C C . PRO B 1 697 ? -9.5 40.312 -0.302 1 92.62 697 PRO B C 1
ATOM 12858 O O . PRO B 1 697 ? -10.695 40.188 -0.061 1 92.62 697 PRO B O 1
ATOM 12861 N N . SER B 1 698 ? -8.734 39.375 -0.712 1 88 698 SER B N 1
ATOM 12862 C CA . SER B 1 698 ? -9.258 38.062 -1.096 1 88 698 SER B CA 1
ATOM 12863 C C . SER B 1 698 ? -9.859 37.344 0.101 1 88 698 SER B C 1
ATOM 12865 O O . SER B 1 698 ? -10.766 36.5 -0.058 1 88 698 SER B O 1
ATOM 12867 N N . ARG B 1 699 ? -9.32 37.562 1.301 1 89.69 699 ARG B N 1
ATOM 12868 C CA . ARG B 1 699 ? -9.867 36.906 2.49 1 89.69 699 ARG B CA 1
ATOM 12869 C C . ARG B 1 699 ? -10.375 37.938 3.488 1 89.69 699 ARG B C 1
ATOM 12871 O O . ARG B 1 699 ? -9.914 38 4.633 1 89.69 699 ARG B O 1
ATOM 12878 N N . SER B 1 700 ? -11.414 38.5 3.074 1 91.5 700 SER B N 1
ATOM 12879 C CA . SER B 1 700 ? -11.992 39.562 3.891 1 91.5 700 SER B CA 1
ATOM 12880 C C . SER B 1 700 ? -12.977 39 4.91 1 91.5 700 SER B C 1
ATOM 12882 O O . SER B 1 700 ? -13.656 38 4.641 1 91.5 700 SER B O 1
ATOM 12884 N N . ILE B 1 701 ? -13 39.594 6.043 1 92.31 701 ILE B N 1
ATOM 12885 C CA . ILE B 1 701 ? -13.961 39.219 7.078 1 92.31 701 ILE B CA 1
ATOM 12886 C C . ILE B 1 701 ? -14.938 40.375 7.305 1 92.31 701 ILE B C 1
ATOM 12888 O O . ILE B 1 701 ? -14.523 41.5 7.598 1 92.31 701 ILE B O 1
ATOM 12892 N N . PHE B 1 702 ? -16.188 40.031 7.09 1 93.06 702 PHE B N 1
ATOM 12893 C CA . PHE B 1 702 ? -17.25 40.969 7.406 1 93.06 702 PHE B CA 1
ATOM 12894 C C . PHE B 1 702 ? -17.969 40.562 8.688 1 93.06 702 PHE B C 1
ATOM 12896 O O . PHE B 1 702 ? -17.828 39.438 9.156 1 93.06 702 PHE B O 1
ATOM 12903 N N . SER B 1 703 ? -18.641 41.531 9.266 1 94.5 703 SER B N 1
ATOM 12904 C CA . SER B 1 703 ? -19.344 41.281 10.516 1 94.5 703 SER B CA 1
ATOM 12905 C C . SER B 1 703 ? -20.703 41.969 10.531 1 94.5 703 SER B C 1
ATOM 12907 O O . SER B 1 703 ? -20.906 43 9.875 1 94.5 703 SER B O 1
ATOM 12909 N N . PHE B 1 704 ? -21.625 41.281 11.258 1 93.94 704 PHE B N 1
ATOM 12910 C CA . PHE B 1 704 ? -22.875 41.969 11.547 1 93.94 704 PHE B CA 1
ATOM 12911 C C . PHE B 1 704 ? -22.625 43.188 12.453 1 93.94 704 PHE B C 1
ATOM 12913 O O . PHE B 1 704 ? -21.812 43.125 13.367 1 93.94 704 PHE B O 1
ATOM 12920 N N . ASP B 1 705 ? -23.406 44.188 12.148 1 95.12 705 ASP B N 1
ATOM 12921 C CA . ASP B 1 705 ? -23.234 45.438 12.906 1 95.12 705 ASP B CA 1
ATOM 12922 C C . ASP B 1 705 ? -23.938 45.344 14.258 1 95.12 705 ASP B C 1
ATOM 12924 O O . ASP B 1 705 ? -25.125 45.625 14.359 1 95.12 705 ASP B O 1
ATOM 12928 N N . PHE B 1 706 ? -23.188 45.125 15.359 1 96.56 706 PHE B N 1
ATOM 12929 C CA . PHE B 1 706 ? -23.703 44.969 16.719 1 96.56 706 PHE B CA 1
ATOM 12930 C C . PHE B 1 706 ? -23.969 46.344 17.344 1 96.56 706 PHE B C 1
ATOM 12932 O O . PHE B 1 706 ? -23.078 47.188 17.359 1 96.56 706 PHE B O 1
ATOM 12939 N N . GLN B 1 707 ? -25.203 46.469 17.828 1 95.81 707 GLN B N 1
ATOM 12940 C CA . GLN B 1 707 ? -25.594 47.75 18.391 1 95.81 707 GLN B CA 1
ATOM 12941 C C . GLN B 1 707 ? -25.938 47.625 19.875 1 95.81 707 GLN B C 1
ATOM 12943 O O . GLN B 1 707 ? -26.844 48.281 20.375 1 95.81 707 GLN B O 1
ATOM 12948 N N . GLY B 1 708 ? -25.344 46.688 20.562 1 94.88 708 GLY B N 1
ATOM 12949 C CA . GLY B 1 708 ? -25.547 46.531 21.984 1 94.88 708 GLY B CA 1
ATOM 12950 C C . GLY B 1 708 ? -26.688 45.594 22.344 1 94.88 708 GLY B C 1
ATOM 12951 O O . GLY B 1 708 ? -27.234 44.938 21.453 1 94.88 708 GLY B O 1
ATOM 12952 N N . LEU B 1 709 ? -26.969 45.5 23.672 1 96.81 709 LEU B N 1
ATOM 12953 C CA . LEU B 1 709 ? -28.031 44.625 24.188 1 96.81 709 LEU B CA 1
ATOM 12954 C C . LEU B 1 709 ? -29.297 45.438 24.453 1 96.81 709 LEU B C 1
ATOM 12956 O O . LEU B 1 709 ? -29.219 46.625 24.766 1 96.81 709 LEU B O 1
ATOM 12960 N N . ASN B 1 710 ? -30.469 44.812 24.281 1 94 710 ASN B N 1
ATOM 12961 C CA . ASN B 1 710 ? -31.719 45.469 24.688 1 94 710 ASN B CA 1
ATOM 12962 C C . ASN B 1 710 ? -31.969 45.312 26.172 1 94 710 ASN B C 1
ATOM 12964 O O . ASN B 1 710 ? -31.094 44.875 26.922 1 94 710 ASN B O 1
ATOM 12968 N N . ASP B 1 711 ? -33.219 45.656 26.594 1 92.19 711 ASP B N 1
ATOM 12969 C CA . ASP B 1 711 ? -33.531 45.688 28.016 1 92.19 711 ASP B CA 1
ATOM 12970 C C . ASP B 1 711 ? -33.75 44.281 28.547 1 92.19 711 ASP B C 1
ATOM 12972 O O . ASP B 1 711 ? -33.844 44.094 29.766 1 92.19 711 ASP B O 1
ATOM 12976 N N . GLU B 1 712 ? -33.719 43.25 27.688 1 93 712 GLU B N 1
ATOM 12977 C CA . GLU B 1 712 ? -33.844 41.875 28.094 1 93 712 GLU B CA 1
ATOM 12978 C C . GLU B 1 712 ? -32.5 41.125 27.953 1 93 712 GLU B C 1
ATOM 12980 O O . GLU B 1 712 ? -32.438 39.906 28.156 1 93 712 GLU B O 1
ATOM 12985 N N . GLY B 1 713 ? -31.453 41.906 27.578 1 94.75 713 GLY B N 1
ATOM 12986 C CA . GLY B 1 713 ? -30.125 41.312 27.438 1 94.75 713 GLY B CA 1
ATOM 12987 C C . GLY B 1 713 ? -29.906 40.625 26.109 1 94.75 713 GLY B C 1
ATOM 12988 O O . GLY B 1 713 ? -28.938 39.906 25.938 1 94.75 713 GLY B O 1
ATOM 12989 N N . ILE B 1 714 ? -30.828 40.781 25.125 1 95.06 714 ILE B N 1
ATOM 12990 C CA . ILE B 1 714 ? -30.734 40.156 23.797 1 95.06 714 ILE B CA 1
ATOM 12991 C C . ILE B 1 714 ? -29.953 41.062 22.859 1 95.06 714 ILE B C 1
ATOM 12993 O O . ILE B 1 714 ? -30.188 42.281 22.828 1 95.06 714 ILE B O 1
ATOM 12997 N N . PRO B 1 715 ? -29.016 40.531 22.172 1 95.62 715 PRO B N 1
ATOM 12998 C CA . PRO B 1 715 ? -28.203 41.375 21.281 1 95.62 715 PRO B CA 1
ATOM 12999 C C . PRO B 1 715 ? -29.016 41.969 20.125 1 95.62 715 PRO B C 1
ATOM 13001 O O . PRO B 1 715 ? -29.875 41.312 19.562 1 95.62 715 PRO B O 1
ATOM 13004 N N . GLN B 1 716 ? -28.609 43.188 19.75 1 95.38 716 GLN B N 1
ATOM 13005 C CA . GLN B 1 716 ? -29.297 43.906 18.688 1 95.38 716 GLN B CA 1
ATOM 13006 C C . GLN B 1 716 ? -28.359 44.219 17.531 1 95.38 716 GLN B C 1
ATOM 13008 O O . GLN B 1 716 ? -27.172 44.469 17.734 1 95.38 716 GLN B O 1
ATOM 13013 N N . PHE B 1 717 ? -29.016 44.219 16.25 1 95.69 717 PHE B N 1
ATOM 13014 C CA . PHE B 1 717 ? -28.219 44.438 15.055 1 95.69 717 PHE B CA 1
ATOM 13015 C C . PHE B 1 717 ? -28.969 45.312 14.062 1 95.69 717 PHE B C 1
ATOM 13017 O O . PHE B 1 717 ? -30.188 45.469 14.156 1 95.69 717 PHE B O 1
ATOM 13024 N N . ILE B 1 718 ? -28.156 45.875 13.141 1 94.56 718 ILE B N 1
ATOM 13025 C CA . ILE B 1 718 ? -28.75 46.531 11.992 1 94.56 718 ILE B CA 1
ATOM 13026 C C . ILE B 1 718 ? -28.906 45.531 10.844 1 94.56 718 ILE B C 1
ATOM 13028 O O . ILE B 1 718 ? -27.922 44.938 10.406 1 94.56 718 ILE B O 1
ATOM 13032 N N . ASN B 1 719 ? -30.094 45.312 10.406 1 92.06 719 ASN B N 1
ATOM 13033 C CA . ASN B 1 719 ? -30.328 44.344 9.344 1 92.06 719 ASN B CA 1
ATOM 13034 C C . ASN B 1 719 ? -30.188 44.969 7.961 1 92.06 719 ASN B C 1
ATOM 13036 O O . ASN B 1 719 ? -29.703 46.094 7.836 1 92.06 719 ASN B O 1
ATOM 13040 N N . GLU B 1 720 ? -30.484 44.25 6.895 1 89.62 720 GLU B N 1
ATOM 13041 C CA . GLU B 1 720 ? -30.297 44.688 5.512 1 89.62 720 GLU B CA 1
ATOM 13042 C C . GLU B 1 720 ? -31.203 45.844 5.156 1 89.62 720 GLU B C 1
ATOM 13044 O O . GLU B 1 720 ? -30.938 46.594 4.211 1 89.62 720 GLU B O 1
ATOM 13049 N N . LYS B 1 721 ? -32.25 46.031 5.945 1 89.94 721 LYS B N 1
ATOM 13050 C CA . LYS B 1 721 ? -33.188 47.125 5.703 1 89.94 721 LYS B CA 1
ATOM 13051 C C . LYS B 1 721 ? -32.781 48.375 6.5 1 89.94 721 LYS B C 1
ATOM 13053 O O . LYS B 1 721 ? -33.469 49.375 6.461 1 89.94 721 LYS B O 1
ATOM 13058 N N . GLY B 1 722 ? -31.719 48.25 7.266 1 90 722 GLY B N 1
ATOM 13059 C CA . GLY B 1 722 ? -31.25 49.375 8.055 1 90 722 GLY B CA 1
ATOM 13060 C C . GLY B 1 722 ? -31.969 49.531 9.375 1 90 722 GLY B C 1
ATOM 13061 O O . GLY B 1 722 ? -31.922 50.562 10.008 1 90 722 GLY B O 1
ATOM 13062 N N . GLN B 1 723 ? -32.656 48.562 9.75 1 93.38 723 GLN B N 1
ATOM 13063 C CA . GLN B 1 723 ? -33.438 48.594 10.969 1 93.38 723 GLN B CA 1
ATOM 13064 C C . GLN B 1 723 ? -32.719 47.906 12.125 1 93.38 723 GLN B C 1
ATOM 13066 O O . GLN B 1 723 ? -32.062 46.875 11.922 1 93.38 723 GLN B O 1
ATOM 13071 N N . LEU B 1 724 ? -32.844 48.469 13.297 1 94.31 724 LEU B N 1
ATOM 13072 C CA . LEU B 1 724 ? -32.375 47.812 14.516 1 94.31 724 LEU B CA 1
ATOM 13073 C C . LEU B 1 724 ? -33.281 46.625 14.891 1 94.31 724 LEU B C 1
ATOM 13075 O O . LEU B 1 724 ? -34.5 46.812 15.07 1 94.31 724 LEU B O 1
ATOM 13079 N N . THR B 1 725 ? -32.75 45.438 14.945 1 92.31 725 THR B N 1
ATOM 13080 C CA . THR B 1 725 ? -33.594 44.281 15.164 1 92.31 725 THR B CA 1
ATOM 13081 C C . THR B 1 725 ? -32.875 43.219 16 1 92.31 725 THR B C 1
ATOM 13083 O O . THR B 1 725 ? -31.641 43.25 16.109 1 92.31 725 THR B O 1
ATOM 13086 N N . THR B 1 726 ? -33.688 42.344 16.578 1 90.44 726 THR B N 1
ATOM 13087 C CA . THR B 1 726 ? -33.219 41.156 17.25 1 90.44 726 THR B CA 1
ATOM 13088 C C . THR B 1 726 ? -33.719 39.906 16.547 1 90.44 726 THR B C 1
ATOM 13090 O O . THR B 1 726 ? -33.281 38.781 16.828 1 90.44 726 THR B O 1
ATOM 13093 N N . THR B 1 727 ? -34.594 40 15.633 1 83.81 727 THR B N 1
ATOM 13094 C CA . THR B 1 727 ? -35.344 38.844 15.109 1 83.81 727 THR B CA 1
ATOM 13095 C C . THR B 1 727 ? -35.188 38.75 13.594 1 83.81 727 THR B C 1
ATOM 13097 O O . THR B 1 727 ? -35.375 37.688 13.008 1 83.81 727 THR B O 1
ATOM 13100 N N . SER B 1 728 ? -34.969 39.844 12.914 1 83.44 728 SER B N 1
ATOM 13101 C CA . SER B 1 728 ? -35 39.844 11.461 1 83.44 728 SER B CA 1
ATOM 13102 C C . SER B 1 728 ? -33.594 39.844 10.875 1 83.44 728 SER B C 1
ATOM 13104 O O . SER B 1 728 ? -33.219 40.75 10.086 1 83.44 728 SER B O 1
ATOM 13106 N N . ILE B 1 729 ? -32.844 38.938 11.211 1 85.75 729 ILE B N 1
ATOM 13107 C CA . ILE B 1 729 ? -31.5 38.781 10.672 1 85.75 729 ILE B CA 1
ATOM 13108 C C . ILE B 1 729 ? -31.5 37.688 9.586 1 85.75 729 ILE B C 1
ATOM 13110 O O . ILE B 1 729 ? -31.891 36.531 9.844 1 85.75 729 ILE B O 1
ATOM 13114 N N . ASN B 1 730 ? -31.141 37.969 8.43 1 83.94 730 ASN B N 1
ATOM 13115 C CA . ASN B 1 730 ? -31.141 37.062 7.305 1 83.94 730 ASN B CA 1
ATOM 13116 C C . ASN B 1 730 ? -29.719 36.625 6.922 1 83.94 730 ASN B C 1
ATOM 13118 O O . ASN B 1 730 ? -29.031 37.344 6.188 1 83.94 730 ASN B O 1
ATOM 13122 N N . PHE B 1 731 ? -29.375 35.406 7.266 1 82.94 731 PHE B N 1
ATOM 13123 C CA . PHE B 1 731 ? -28.047 34.875 6.992 1 82.94 731 PHE B CA 1
ATOM 13124 C C . PHE B 1 731 ? -27.906 34.469 5.523 1 82.94 731 PHE B C 1
ATOM 13126 O O . PHE B 1 731 ? -26.797 34.281 5.027 1 82.94 731 PHE B O 1
ATOM 13133 N N . GLN B 1 732 ? -29.062 34.344 4.812 1 79.12 732 GLN B N 1
ATOM 13134 C CA . GLN B 1 732 ? -29.047 33.844 3.434 1 79.12 732 GLN B CA 1
ATOM 13135 C C . GLN B 1 732 ? -29.141 35 2.447 1 79.12 732 GLN B C 1
ATOM 13137 O O . GLN B 1 732 ? -29.219 34.812 1.236 1 79.12 732 GLN B O 1
ATOM 13142 N N . GLU B 1 733 ? -29.031 36.156 3.082 1 81.56 733 GLU B N 1
ATOM 13143 C CA . GLU B 1 733 ? -29.125 37.344 2.225 1 81.56 733 GLU B CA 1
ATOM 13144 C C . GLU B 1 733 ? -27.984 37.375 1.216 1 81.56 733 GLU B C 1
ATOM 13146 O O . GLU B 1 733 ? -26.828 37.156 1.572 1 81.56 733 GLU B O 1
ATOM 13151 N N . ARG B 1 734 ? -28.297 37.562 -0.116 1 80.56 734 ARG B N 1
ATOM 13152 C CA . ARG B 1 734 ? -27.281 37.594 -1.175 1 80.56 734 ARG B CA 1
ATOM 13153 C C . ARG B 1 734 ? -27.25 38.938 -1.864 1 80.56 734 ARG B C 1
ATOM 13155 O O . ARG B 1 734 ? -26.219 39.344 -2.418 1 80.56 734 ARG B O 1
ATOM 13162 N N . ASN B 1 735 ? -28.359 39.656 -1.816 1 79.19 735 ASN B N 1
ATOM 13163 C CA . ASN B 1 735 ? -28.516 40.844 -2.672 1 79.19 735 ASN B CA 1
ATOM 13164 C C . ASN B 1 735 ? -28.141 42.125 -1.939 1 79.19 735 ASN B C 1
ATOM 13166 O O . ASN B 1 735 ? -27.547 43.031 -2.529 1 79.19 735 ASN B O 1
ATOM 13170 N N . ASN B 1 736 ? -28.531 42.188 -0.732 1 84.19 736 ASN B N 1
ATOM 13171 C CA . ASN B 1 736 ? -28.266 43.406 0.042 1 84.19 736 ASN B CA 1
ATOM 13172 C C . ASN B 1 736 ? -27.297 43.125 1.195 1 84.19 736 ASN B C 1
ATOM 13174 O O . ASN B 1 736 ? -27.734 42.844 2.316 1 84.19 736 ASN B O 1
ATOM 13178 N N . LEU B 1 737 ? -26.047 43.344 0.922 1 87.75 737 LEU B N 1
ATOM 13179 C CA . LEU B 1 737 ? -25.047 43 1.926 1 87.75 737 LEU B CA 1
ATOM 13180 C C . LEU B 1 737 ? -24.422 44.25 2.514 1 87.75 737 LEU B C 1
ATOM 13182 O O . LEU B 1 737 ? -23.391 44.188 3.201 1 87.75 737 LEU B O 1
ATOM 13186 N N . GLY B 1 738 ? -25 45.406 2.291 1 86 738 GLY B N 1
ATOM 13187 C CA . GLY B 1 738 ? -24.422 46.656 2.697 1 86 738 GLY B CA 1
ATOM 13188 C C . GLY B 1 738 ? -24.438 46.875 4.199 1 86 738 GLY B C 1
ATOM 13189 O O . GLY B 1 738 ? -23.688 47.688 4.727 1 86 738 GLY B O 1
ATOM 13190 N N . HIS B 1 739 ? -25.25 46.156 4.859 1 89.94 739 HIS B N 1
ATOM 13191 C CA . HIS B 1 739 ? -25.344 46.312 6.309 1 89.94 739 HIS B CA 1
ATOM 13192 C C . HIS B 1 739 ? -24.156 45.656 7.012 1 89.94 739 HIS B C 1
ATOM 13194 O O . HIS B 1 739 ? -23.906 45.938 8.188 1 89.94 739 HIS B O 1
ATOM 13200 N N . LEU B 1 740 ? -23.438 44.812 6.34 1 92.69 740 LEU B N 1
ATOM 13201 C CA . LEU B 1 740 ? -22.266 44.156 6.926 1 92.69 740 LEU B CA 1
ATOM 13202 C C . LEU B 1 740 ? -21.078 45.125 6.984 1 92.69 740 LEU B C 1
ATOM 13204 O O . LEU B 1 740 ? -20.875 45.906 6.07 1 92.69 740 LEU B O 1
ATOM 13208 N N . LYS B 1 741 ? -20.422 45.031 8.062 1 93.75 741 LYS B N 1
ATOM 13209 C CA . LYS B 1 741 ? -19.25 45.875 8.25 1 93.75 741 LYS B CA 1
ATOM 13210 C C . LYS B 1 741 ? -17.969 45.125 7.965 1 93.75 741 LYS B C 1
ATOM 13212 O O . LYS B 1 741 ? -17.797 43.969 8.414 1 93.75 741 LYS B O 1
ATOM 13217 N N . TYR B 1 742 ? -17.094 45.812 7.207 1 94 742 TYR B N 1
ATOM 13218 C CA . TYR B 1 742 ? -15.805 45.188 6.938 1 94 742 TYR B CA 1
ATOM 13219 C C . TYR B 1 742 ? -14.914 45.25 8.172 1 94 742 TYR B C 1
ATOM 13221 O O . TYR B 1 742 ? -14.609 46.312 8.695 1 94 742 TYR B O 1
ATOM 13229 N N . SER B 1 743 ? -14.477 44.125 8.719 1 94.38 743 SER B N 1
ATOM 13230 C CA . SER B 1 743 ? -13.695 44.031 9.945 1 94.38 743 SER B CA 1
ATOM 13231 C C . SER B 1 743 ? -12.203 43.938 9.641 1 94.38 743 SER B C 1
ATOM 13233 O O . SER B 1 743 ? -11.367 44.125 10.523 1 94.38 743 SER B O 1
ATOM 13235 N N . GLY B 1 744 ? -11.844 43.594 8.461 1 93.25 744 GLY B N 1
ATOM 13236 C CA . GLY B 1 744 ? -10.445 43.438 8.094 1 93.25 744 GLY B CA 1
ATOM 13237 C C . GLY B 1 744 ? -10.18 42.156 7.309 1 93.25 744 GLY B C 1
ATOM 13238 O O . GLY B 1 744 ? -11.109 41.5 6.883 1 93.25 744 GLY B O 1
ATOM 13239 N N . THR B 1 745 ? -8.914 41.906 7.066 1 92.5 745 THR B N 1
ATOM 13240 C CA . THR B 1 745 ? -8.531 40.719 6.316 1 92.5 745 THR B CA 1
ATOM 13241 C C . THR B 1 745 ? -8.078 39.594 7.262 1 92.5 745 THR B C 1
ATOM 13243 O O . THR B 1 745 ? -7.531 39.875 8.336 1 92.5 745 THR B O 1
ATOM 13246 N N . ALA B 1 746 ? -8.344 38.406 6.887 1 89.38 746 ALA B N 1
ATOM 13247 C CA . ALA B 1 746 ? -7.898 37.25 7.668 1 89.38 746 ALA B CA 1
ATOM 13248 C C . ALA B 1 746 ? -6.402 37 7.492 1 89.38 746 ALA B C 1
ATOM 13250 O O . ALA B 1 746 ? -5.746 36.469 8.375 1 89.38 746 ALA B O 1
ATOM 13251 N N . ASP B 1 747 ? -5.828 37.469 6.406 1 90 747 ASP B N 1
ATOM 13252 C CA . ASP B 1 747 ? -4.402 37.281 6.133 1 90 747 ASP B CA 1
ATOM 13253 C C . ASP B 1 747 ? -3.598 38.469 6.645 1 90 747 ASP B C 1
ATOM 13255 O O . ASP B 1 747 ? -4.02 39.625 6.508 1 90 747 ASP B O 1
ATOM 13259 N N . PRO B 1 748 ? -2.451 38.156 7.152 1 93.62 748 PRO B N 1
ATOM 13260 C CA . PRO B 1 748 ? -1.612 39.281 7.609 1 93.62 748 PRO B CA 1
ATOM 13261 C C . PRO B 1 748 ? -1.107 40.125 6.457 1 93.62 748 PRO B C 1
ATOM 13263 O O . PRO B 1 748 ? -0.826 39.625 5.371 1 93.62 748 PRO B O 1
ATOM 13266 N N . THR B 1 749 ? -0.951 41.375 6.68 1 95.25 749 THR B N 1
ATOM 13267 C CA . THR B 1 749 ? -0.458 42.312 5.676 1 95.25 749 THR B CA 1
ATOM 13268 C C . THR B 1 749 ? 1.017 42.625 5.91 1 95.25 749 THR B C 1
ATOM 13270 O O . THR B 1 749 ? 1.735 42.969 4.973 1 95.25 749 THR B O 1
ATOM 13273 N N . ASP B 1 750 ? 1.412 42.594 7.207 1 96.44 750 ASP B N 1
ATOM 13274 C CA . ASP B 1 750 ? 2.799 42.844 7.586 1 96.44 750 ASP B CA 1
ATOM 13275 C C . ASP B 1 750 ? 3.373 41.688 8.375 1 96.44 750 ASP B C 1
ATOM 13277 O O . ASP B 1 750 ? 2.793 41.25 9.383 1 96.44 750 ASP B O 1
ATOM 13281 N N . PHE B 1 751 ? 4.383 41.156 7.977 1 96.19 751 PHE B N 1
ATOM 13282 C CA . PHE B 1 751 ? 4.98 40.031 8.703 1 96.19 751 PHE B CA 1
ATOM 13283 C C . PHE B 1 751 ? 6.473 39.938 8.414 1 96.19 751 PHE B C 1
ATOM 13285 O O . PHE B 1 751 ? 6.961 40.531 7.449 1 96.19 751 PHE B O 1
ATOM 13292 N N . GLY B 1 752 ? 7.176 39.219 9.25 1 96.81 752 GLY B N 1
ATOM 13293 C CA . GLY B 1 752 ? 8.617 39.094 9.125 1 96.81 752 GLY B CA 1
ATOM 13294 C C . GLY B 1 752 ? 9.25 38.344 10.289 1 96.81 752 GLY B C 1
ATOM 13295 O O . GLY B 1 752 ? 8.594 37.562 10.969 1 96.81 752 GLY B O 1
ATOM 13296 N N . SER B 1 753 ? 10.578 38.531 10.367 1 97.94 753 SER B N 1
ATOM 13297 C CA . SER B 1 753 ? 11.328 37.844 11.414 1 97.94 753 SER B CA 1
ATOM 13298 C C . SER B 1 753 ? 12.539 38.656 11.852 1 97.94 753 SER B C 1
ATOM 13300 O O . SER B 1 753 ? 12.969 39.562 11.141 1 97.94 753 SER B O 1
ATOM 13302 N N . PHE B 1 754 ? 12.977 38.406 13.031 1 98.06 754 PHE B N 1
ATOM 13303 C CA . PHE B 1 754 ? 14.164 39 13.656 1 98.06 754 PHE B CA 1
ATOM 13304 C C . PHE B 1 754 ? 15.023 37.906 14.289 1 98.06 754 PHE B C 1
ATOM 13306 O O . PHE B 1 754 ? 14.609 37.25 15.258 1 98.06 754 PHE B O 1
ATOM 13313 N N . GLY B 1 755 ? 16.172 37.688 13.719 1 98.19 755 GLY B N 1
ATOM 13314 C CA . GLY B 1 755 ? 17.047 36.625 14.195 1 98.19 755 GLY B CA 1
ATOM 13315 C C . GLY B 1 755 ? 18.406 37.125 14.664 1 98.19 755 GLY B C 1
ATOM 13316 O O . GLY B 1 755 ? 18.953 38.062 14.078 1 98.19 755 GLY B O 1
ATOM 13317 N N . ASN B 1 756 ? 18.953 36.594 15.742 1 98 756 ASN B N 1
ATOM 13318 C CA . ASN B 1 756 ? 20.281 36.875 16.281 1 98 756 ASN B CA 1
ATOM 13319 C C . ASN B 1 756 ? 21.094 35.562 16.484 1 98 756 ASN B C 1
ATOM 13321 O O . ASN B 1 756 ? 20.547 34.562 16.953 1 98 756 ASN B O 1
ATOM 13325 N N . MET B 1 757 ? 22.297 35.625 16.062 1 98 757 MET B N 1
ATOM 13326 C CA . MET B 1 757 ? 23.219 34.5 16.25 1 98 757 MET B CA 1
ATOM 13327 C C . MET B 1 757 ? 24.469 34.938 16.984 1 98 757 MET B C 1
ATOM 13329 O O . MET B 1 757 ? 25.172 35.844 16.516 1 98 757 MET B O 1
ATOM 13333 N N . PHE B 1 758 ? 24.781 34.375 18.125 1 97.94 758 PHE B N 1
ATOM 13334 C CA . PHE B 1 758 ? 26 34.625 18.906 1 97.94 758 PHE B CA 1
ATOM 13335 C C . PHE B 1 758 ? 26.906 33.375 18.891 1 97.94 758 PHE B C 1
ATOM 13337 O O . PHE B 1 758 ? 26.438 32.25 19.062 1 97.94 758 PHE B O 1
ATOM 13344 N N . ARG B 1 759 ? 28.094 33.594 18.609 1 96.94 759 ARG B N 1
ATOM 13345 C CA . ARG B 1 759 ? 29.094 32.531 18.672 1 96.94 759 ARG B CA 1
ATOM 13346 C C . ARG B 1 759 ? 30.219 32.906 19.641 1 96.94 759 ARG B C 1
ATOM 13348 O O . ARG B 1 759 ? 30.766 34 19.547 1 96.94 759 ARG B O 1
ATOM 13355 N N . LEU B 1 760 ? 30.469 32.125 20.594 1 95.31 760 LEU B N 1
ATOM 13356 C CA . LEU B 1 760 ? 31.547 32.312 21.562 1 95.31 760 LEU B CA 1
ATOM 13357 C C . LEU B 1 760 ? 32.344 31.016 21.75 1 95.31 760 LEU B C 1
ATOM 13359 O O . LEU B 1 760 ? 31.828 30.062 22.375 1 95.31 760 LEU B O 1
ATOM 13363 N N . TYR B 1 761 ? 33.594 30.891 21.234 1 89.56 761 TYR B N 1
ATOM 13364 C CA . TYR B 1 761 ? 34.406 29.672 21.25 1 89.56 761 TYR B CA 1
ATOM 13365 C C . TYR B 1 761 ? 33.625 28.5 20.656 1 89.56 761 TYR B C 1
ATOM 13367 O O . TYR B 1 761 ? 33.219 28.547 19.5 1 89.56 761 TYR B O 1
ATOM 13375 N N . GLY B 1 762 ? 33.25 27.547 21.359 1 90.19 762 GLY B N 1
ATOM 13376 C CA . GLY B 1 762 ? 32.531 26.375 20.859 1 90.19 762 GLY B CA 1
ATOM 13377 C C . GLY B 1 762 ? 31.031 26.484 21.031 1 90.19 762 GLY B C 1
ATOM 13378 O O . GLY B 1 762 ? 30.281 25.656 20.516 1 90.19 762 GLY B O 1
ATOM 13379 N N . PHE B 1 763 ? 30.562 27.609 21.609 1 96.44 763 PHE B N 1
ATOM 13380 C CA . PHE B 1 763 ? 29.141 27.781 21.891 1 96.44 763 PHE B CA 1
ATOM 13381 C C . PHE B 1 763 ? 28.484 28.625 20.812 1 96.44 763 PHE B C 1
ATOM 13383 O O . PHE B 1 763 ? 29.078 29.594 20.328 1 96.44 763 PHE B O 1
ATOM 13390 N N . LYS B 1 764 ? 27.391 28.219 20.344 1 97.12 764 LYS B N 1
ATOM 13391 C CA . LYS B 1 764 ? 26.547 28.969 19.422 1 97.12 764 LYS B CA 1
ATOM 13392 C C . LYS B 1 764 ? 25.141 29.172 19.984 1 97.12 764 LYS B C 1
ATOM 13394 O O . LYS B 1 764 ? 24.453 28.203 20.297 1 97.12 764 LYS B O 1
ATOM 13399 N N . LEU B 1 765 ? 24.719 30.391 20.188 1 97.88 765 LEU B N 1
ATOM 13400 C CA . LEU B 1 765 ? 23.375 30.734 20.672 1 97.88 765 LEU B CA 1
ATOM 13401 C C . LEU B 1 765 ? 22.547 31.391 19.578 1 97.88 765 LEU B C 1
ATOM 13403 O O . LEU B 1 765 ? 22.969 32.406 19 1 97.88 765 LEU B O 1
ATOM 13407 N N . ASN B 1 766 ? 21.484 30.812 19.234 1 98.06 766 ASN B N 1
ATOM 13408 C CA . ASN B 1 766 ? 20.562 31.344 18.219 1 98.06 766 ASN B CA 1
ATOM 13409 C C . ASN B 1 766 ? 19.234 31.781 18.844 1 98.06 766 ASN B C 1
ATOM 13411 O O . ASN B 1 766 ? 18.609 31 19.578 1 98.06 766 ASN B O 1
ATOM 13415 N N . VAL B 1 767 ? 18.812 32.938 18.625 1 98 767 VAL B N 1
ATOM 13416 C CA . VAL B 1 767 ? 17.531 33.469 19.062 1 98 767 VAL B CA 1
ATOM 13417 C C . VAL B 1 767 ? 16.719 33.969 17.859 1 98 767 VAL B C 1
ATOM 13419 O O . VAL B 1 767 ? 17.125 34.875 17.156 1 98 767 VAL B O 1
ATOM 13422 N N . PHE B 1 768 ? 15.594 33.344 17.609 1 97.81 768 PHE B N 1
ATOM 13423 C CA . PHE B 1 768 ? 14.797 33.625 16.422 1 97.81 768 PHE B CA 1
ATOM 13424 C C . PHE B 1 768 ? 13.383 34.062 16.797 1 97.81 768 PHE B C 1
ATOM 13426 O O . PHE B 1 768 ? 12.641 33.281 17.406 1 97.81 768 PHE B O 1
ATOM 13433 N N . ILE B 1 769 ? 12.977 35.25 16.422 1 97.94 769 ILE B N 1
ATOM 13434 C CA . ILE B 1 769 ? 11.68 35.844 16.719 1 97.94 769 ILE B CA 1
ATOM 13435 C C . ILE B 1 769 ? 10.906 36.094 15.43 1 97.94 769 ILE B C 1
ATOM 13437 O O . ILE B 1 769 ? 11.492 36.531 14.43 1 97.94 769 ILE B O 1
ATOM 13441 N N . THR B 1 770 ? 9.602 35.812 15.414 1 97.06 770 THR B N 1
ATOM 13442 C CA . THR B 1 770 ? 8.742 36.156 14.281 1 97.06 770 THR B CA 1
ATOM 13443 C C . THR B 1 770 ? 7.629 37.094 14.695 1 97.06 770 THR B C 1
ATOM 13445 O O . THR B 1 770 ? 7.277 37.156 15.875 1 97.06 770 THR B O 1
ATOM 13448 N N . TYR B 1 771 ? 7.113 37.906 13.758 1 96.62 771 TYR B N 1
ATOM 13449 C CA . TYR B 1 771 ? 6.012 38.812 14.039 1 96.62 771 TYR B CA 1
ATOM 13450 C C . TYR B 1 771 ? 5.047 38.906 12.859 1 96.62 771 TYR B C 1
ATOM 13452 O O . TYR B 1 771 ? 5.434 38.625 11.719 1 96.62 771 TYR B O 1
ATOM 13460 N N . SER B 1 772 ? 3.799 39.125 13.055 1 95.75 772 SER B N 1
ATOM 13461 C CA . SER B 1 772 ? 2.721 39.281 12.078 1 95.75 772 SER B CA 1
ATOM 13462 C C . SER B 1 772 ? 1.689 40.281 12.531 1 95.75 772 SER B C 1
ATOM 13464 O O . SER B 1 772 ? 1.251 40.281 13.688 1 95.75 772 SER B O 1
ATOM 13466 N N . PHE B 1 773 ? 1.349 41.219 11.617 1 95.38 773 PHE B N 1
ATOM 13467 C CA . PHE B 1 773 ? 0.436 42.312 11.945 1 95.38 773 PHE B CA 1
ATOM 13468 C C . PHE B 1 773 ? -0.565 42.531 10.82 1 95.38 773 PHE B C 1
ATOM 13470 O O . PHE B 1 773 ? -0.347 42.094 9.688 1 95.38 773 PHE B O 1
ATOM 13477 N N . GLY B 1 774 ? -1.67 43.156 11.203 1 93.94 774 GLY B N 1
ATOM 13478 C CA . GLY B 1 774 ? -2.564 43.75 10.203 1 93.94 774 GLY B CA 1
ATOM 13479 C C . GLY B 1 774 ? -3.807 42.906 9.969 1 93.94 774 GLY B C 1
ATOM 13480 O O . GLY B 1 774 ? -4.781 43.375 9.383 1 93.94 774 GLY B O 1
ATOM 13481 N N . ASN B 1 775 ? -3.859 41.656 10.328 1 93.19 775 ASN B N 1
ATOM 13482 C CA . ASN B 1 775 ? -5.035 40.812 10.109 1 93.19 775 ASN B CA 1
ATOM 13483 C C . ASN B 1 775 ? -5.965 40.844 11.32 1 93.19 775 ASN B C 1
ATOM 13485 O O . ASN B 1 775 ? -5.629 41.406 12.359 1 93.19 775 ASN B O 1
ATOM 13489 N N . VAL B 1 776 ? -7.129 40.281 11.125 1 92.62 776 VAL B N 1
ATOM 13490 C CA . VAL B 1 776 ? -8.094 40.156 12.219 1 92.62 776 VAL B CA 1
ATOM 13491 C C . VAL B 1 776 ? -8.508 38.688 12.367 1 92.62 776 VAL B C 1
ATOM 13493 O O . VAL B 1 776 ? -8.359 37.906 11.438 1 92.62 776 VAL B O 1
ATOM 13496 N N . ILE B 1 777 ? -8.922 38.344 13.602 1 90.38 777 ILE B N 1
ATOM 13497 C CA . ILE B 1 777 ? -9.344 37 13.898 1 90.38 777 ILE B CA 1
ATOM 13498 C C . ILE B 1 777 ? -10.75 37 14.5 1 90.38 777 ILE B C 1
ATOM 13500 O O . ILE B 1 777 ? -11.039 37.781 15.398 1 90.38 777 ILE B O 1
ATOM 13504 N N . ARG B 1 778 ? -11.609 36.219 13.875 1 89.12 778 ARG B N 1
ATOM 13505 C CA . ARG B 1 778 ? -12.922 36 14.477 1 89.12 778 ARG B CA 1
ATOM 13506 C C . ARG B 1 778 ? -12.82 35.062 15.68 1 89.12 778 ARG B C 1
ATOM 13508 O O . ARG B 1 778 ? -12.266 33.969 15.578 1 89.12 778 ARG B O 1
ATOM 13515 N N . LEU B 1 779 ? -13.367 35.5 16.766 1 87.56 779 LEU B N 1
ATOM 13516 C CA . LEU B 1 779 ? -13.336 34.656 17.984 1 87.56 779 LEU B CA 1
ATOM 13517 C C . LEU B 1 779 ? -14.266 33.469 17.844 1 87.56 779 LEU B C 1
ATOM 13519 O O . LEU B 1 779 ? -15.203 33.5 17.031 1 87.56 779 LEU B O 1
ATOM 13523 N N . ASP B 1 780 ? -14.055 32.438 18.594 1 81.56 780 ASP B N 1
ATOM 13524 C CA . ASP B 1 780 ? -14.836 31.203 18.516 1 81.56 780 ASP B CA 1
ATOM 13525 C C . ASP B 1 780 ? -16.312 31.469 18.797 1 81.56 780 ASP B C 1
ATOM 13527 O O . ASP B 1 780 ? -16.641 32.25 19.719 1 81.56 780 ASP B O 1
ATOM 13531 N N . PRO B 1 781 ? -17.25 30.891 18 1 83.62 781 PRO B N 1
ATOM 13532 C CA . PRO B 1 781 ? -18.688 31.094 18.219 1 83.62 781 PRO B CA 1
ATOM 13533 C C . PRO B 1 781 ? -19.219 30.266 19.391 1 83.62 781 PRO B C 1
ATOM 13535 O O . PRO B 1 781 ? -19.812 29.188 19.172 1 83.62 781 PRO B O 1
ATOM 13538 N N . VAL B 1 782 ? -19.281 30.766 20.531 1 85.88 782 VAL B N 1
ATOM 13539 C CA . VAL B 1 782 ? -19.609 29.984 21.719 1 85.88 782 VAL B CA 1
ATOM 13540 C C . VAL B 1 782 ? -20.953 30.422 22.281 1 85.88 782 VAL B C 1
ATOM 13542 O O . VAL B 1 782 ? -21.484 29.797 23.203 1 85.88 782 VAL B O 1
ATOM 13545 N N . PHE B 1 783 ? -21.594 31.453 21.781 1 90.31 783 PHE B N 1
ATOM 13546 C CA . PHE B 1 783 ? -22.859 31.969 22.312 1 90.31 783 PHE B CA 1
ATOM 13547 C C . PHE B 1 783 ? -24.047 31.328 21.578 1 90.31 783 PHE B C 1
ATOM 13549 O O . PHE B 1 783 ? -24.031 31.219 20.359 1 90.31 783 PHE B O 1
ATOM 13556 N N . SER B 1 784 ? -24.953 30.922 22.344 1 90.44 784 SER B N 1
ATOM 13557 C CA . SER B 1 784 ? -26.125 30.234 21.812 1 90.44 784 SER B CA 1
ATOM 13558 C C . SER B 1 784 ? -27.375 30.562 22.641 1 90.44 784 SER B C 1
ATOM 13560 O O . SER B 1 784 ? -27.266 31.125 23.734 1 90.44 784 SER B O 1
ATOM 13562 N N . GLU B 1 785 ? -28.531 30.219 22.016 1 89.44 785 GLU B N 1
ATOM 13563 C CA . GLU B 1 785 ? -29.781 30.438 22.734 1 89.44 785 GLU B CA 1
ATOM 13564 C C . GLU B 1 785 ? -29.969 29.438 23.859 1 89.44 785 GLU B C 1
ATOM 13566 O O . GLU B 1 785 ? -30.703 29.688 24.812 1 89.44 785 GLU B O 1
ATOM 13571 N N . SER B 1 786 ? -29.359 28.344 23.672 1 88.62 786 SER B N 1
ATOM 13572 C CA . SER B 1 786 ? -29.406 27.312 24.703 1 88.62 786 SER B CA 1
ATOM 13573 C C . SER B 1 786 ? -28.078 26.562 24.812 1 88.62 786 SER B C 1
ATOM 13575 O O . SER B 1 786 ? -27.344 26.484 23.828 1 88.62 786 SER B O 1
ATOM 13577 N N . TYR B 1 787 ? -27.844 26.141 26.047 1 89.44 787 TYR B N 1
ATOM 13578 C CA . TYR B 1 787 ? -26.578 25.453 26.312 1 89.44 787 TYR B CA 1
ATOM 13579 C C . TYR B 1 787 ? -26.828 24.109 27 1 89.44 787 TYR B C 1
ATOM 13581 O O . TYR B 1 787 ? -27.875 23.906 27.609 1 89.44 787 TYR B O 1
ATOM 13589 N N . SER B 1 788 ? -25.906 23.172 26.797 1 88.94 788 SER B N 1
ATOM 13590 C CA . SER B 1 788 ? -25.906 21.938 27.578 1 88.94 788 SER B CA 1
ATOM 13591 C C . SER B 1 788 ? -25 22.047 28.797 1 88.94 788 SER B C 1
ATOM 13593 O O . SER B 1 788 ? -24.188 22.984 28.891 1 88.94 788 SER B O 1
ATOM 13595 N N . ASP B 1 789 ? -25.188 21.172 29.719 1 93.81 789 ASP B N 1
ATOM 13596 C CA . ASP B 1 789 ? -24.328 21.172 30.891 1 93.81 789 ASP B CA 1
ATOM 13597 C C . ASP B 1 789 ? -23.062 20.375 30.656 1 93.81 789 ASP B C 1
ATOM 13599 O O . ASP B 1 789 ? -22.469 19.828 31.594 1 93.81 789 ASP B O 1
ATOM 13603 N N . LEU B 1 790 ? -22.672 20.234 29.359 1 92.75 790 LEU B N 1
ATOM 13604 C CA . LEU B 1 790 ? -21.453 19.531 28.984 1 92.75 790 LEU B CA 1
ATOM 13605 C C . LEU B 1 790 ? -20.359 20.516 28.594 1 92.75 790 LEU B C 1
ATOM 13607 O O . LEU B 1 790 ? -19.172 20.203 28.688 1 92.75 790 LEU B O 1
ATOM 13611 N N . LEU B 1 791 ? -20.734 21.641 28.219 1 89.81 791 LEU B N 1
ATOM 13612 C CA . LEU B 1 791 ? -19.812 22.531 27.5 1 89.81 791 LEU B CA 1
ATOM 13613 C C . LEU B 1 791 ? -19.172 23.516 28.469 1 89.81 791 LEU B C 1
ATOM 13615 O O . LEU B 1 791 ? -19.781 23.906 29.469 1 89.81 791 LEU B O 1
ATOM 13619 N N . SER B 1 792 ? -17.938 23.828 28.125 1 91.62 792 SER B N 1
ATOM 13620 C CA . SER B 1 792 ? -17.234 24.891 28.844 1 91.62 792 SER B CA 1
ATOM 13621 C C . SER B 1 792 ? -17.578 26.266 28.266 1 91.62 792 SER B C 1
ATOM 13623 O O . SER B 1 792 ? -17.812 26.391 27.062 1 91.62 792 SER B O 1
ATOM 13625 N N . MET B 1 793 ? -17.656 27.203 29.125 1 93.06 793 MET B N 1
ATOM 13626 C CA . MET B 1 793 ? -17.906 28.562 28.703 1 93.06 793 MET B CA 1
ATOM 13627 C C . MET B 1 793 ? -16.703 29.453 28.984 1 93.06 793 MET B C 1
ATOM 13629 O O . MET B 1 793 ? -15.922 29.172 29.891 1 93.06 793 MET B O 1
ATOM 13633 N N . PRO B 1 794 ? -16.531 30.469 28.172 1 91.94 794 PRO B N 1
ATOM 13634 C CA . PRO B 1 794 ? -15.438 31.406 28.453 1 91.94 794 PRO B CA 1
ATOM 13635 C C . PRO B 1 794 ? -15.703 32.25 29.688 1 91.94 794 PRO B C 1
ATOM 13637 O O . PRO B 1 794 ? -16.844 32.344 30.156 1 91.94 794 PRO B O 1
ATOM 13640 N N . ARG B 1 795 ? -14.695 32.906 30.125 1 92.12 795 ARG B N 1
ATOM 13641 C CA . ARG B 1 795 ? -14.773 33.719 31.344 1 92.12 795 ARG B CA 1
ATOM 13642 C C . ARG B 1 795 ? -15.633 34.938 31.125 1 92.12 795 ARG B C 1
ATOM 13644 O O . ARG B 1 795 ? -16.109 35.562 32.094 1 92.12 795 ARG B O 1
ATOM 13651 N N . GLU B 1 796 ? -15.891 35.281 29.922 1 90.62 796 GLU B N 1
ATOM 13652 C CA . GLU B 1 796 ? -16.75 36.438 29.609 1 90.62 796 GLU B CA 1
ATOM 13653 C C . GLU B 1 796 ? -18.141 36.25 30.203 1 90.62 796 GLU B C 1
ATOM 13655 O O . GLU B 1 796 ? -18.812 37.25 30.5 1 90.62 796 GLU B O 1
ATOM 13660 N N . PHE B 1 797 ? -18.547 35.062 30.359 1 93.81 797 PHE B N 1
ATOM 13661 C CA . PHE B 1 797 ? -19.875 34.781 30.875 1 93.81 797 PHE B CA 1
ATOM 13662 C C . PHE B 1 797 ? -20.016 35.281 32.312 1 93.81 797 PHE B C 1
ATOM 13664 O O . PHE B 1 797 ? -21.125 35.406 32.812 1 93.81 797 PHE B O 1
ATOM 13671 N N . ARG B 1 798 ? -18.922 35.562 32.938 1 91.81 798 ARG B N 1
ATOM 13672 C CA . ARG B 1 798 ? -18.984 36.156 34.281 1 91.81 798 ARG B CA 1
ATOM 13673 C C . ARG B 1 798 ? -19.641 37.531 34.25 1 91.81 798 ARG B C 1
ATOM 13675 O O . ARG B 1 798 ? -20.266 37.969 35.219 1 91.81 798 ARG B O 1
ATOM 13682 N N . ASN B 1 799 ? -19.469 38.125 33.125 1 92.06 799 ASN B N 1
ATOM 13683 C CA . ASN B 1 799 ? -19.984 39.469 32.969 1 92.06 799 ASN B CA 1
ATOM 13684 C C . ASN B 1 799 ? -21.234 39.5 32.094 1 92.06 799 ASN B C 1
ATOM 13686 O O . ASN B 1 799 ? -21.469 40.469 31.375 1 92.06 799 ASN B O 1
ATOM 13690 N N . ARG B 1 800 ? -21.953 38.469 32.125 1 95.31 800 ARG B N 1
ATOM 13691 C CA . ARG B 1 800 ? -23.156 38.375 31.312 1 95.31 800 ARG B CA 1
ATOM 13692 C C . ARG B 1 800 ? -24.25 39.281 31.859 1 95.31 800 ARG B C 1
ATOM 13694 O O . ARG B 1 800 ? -24.219 39.656 33.031 1 95.31 800 ARG B O 1
ATOM 13701 N N . TRP B 1 801 ? -25.219 39.594 30.953 1 96.19 801 TRP B N 1
ATOM 13702 C CA . TRP B 1 801 ? -26.391 40.375 31.359 1 96.19 801 TRP B CA 1
ATOM 13703 C C . TRP B 1 801 ? -27.25 39.562 32.344 1 96.19 801 TRP B C 1
ATOM 13705 O O . TRP B 1 801 ? -27.594 38.406 32.062 1 96.19 801 TRP B O 1
ATOM 13715 N N . MET B 1 802 ? -27.625 40.125 33.469 1 92.62 802 MET B N 1
ATOM 13716 C CA . MET B 1 802 ? -28.406 39.375 34.469 1 92.62 802 MET B CA 1
ATOM 13717 C C . MET B 1 802 ? -29.672 40.156 34.844 1 92.62 802 MET B C 1
ATOM 13719 O O . MET B 1 802 ? -30.703 39.531 35.125 1 92.62 802 MET B O 1
ATOM 13723 N N . ARG B 1 803 ? -29.578 41.5 34.844 1 92.19 803 ARG B N 1
ATOM 13724 C CA . ARG B 1 803 ? -30.719 42.344 35.25 1 92.19 803 ARG B CA 1
ATOM 13725 C C . ARG B 1 803 ? -30.812 43.562 34.344 1 92.19 803 ARG B C 1
ATOM 13727 O O . ARG B 1 803 ? -29.812 44.031 33.812 1 92.19 803 ARG B O 1
ATOM 13734 N N . PRO B 1 804 ? -32.062 44.031 34.281 1 92.69 804 PRO B N 1
ATOM 13735 C CA . PRO B 1 804 ? -32.219 45.25 33.5 1 92.69 804 PRO B CA 1
ATOM 13736 C C . PRO B 1 804 ? -31.25 46.344 33.969 1 92.69 804 PRO B C 1
ATOM 13738 O O . PRO B 1 804 ? -31.094 46.562 35.156 1 92.69 804 PRO B O 1
ATOM 13741 N N . GLY B 1 805 ? -30.609 47 33.094 1 93.44 805 GLY B N 1
ATOM 13742 C CA . GLY B 1 805 ? -29.609 48 33.406 1 93.44 805 GLY B CA 1
ATOM 13743 C C . GLY B 1 805 ? -28.203 47.562 33.062 1 93.44 805 GLY B C 1
ATOM 13744 O O . GLY B 1 805 ? -27.312 48.375 32.812 1 93.44 805 GLY B O 1
ATOM 13745 N N . ASP B 1 806 ? -28.031 46.25 33 1 94.5 806 ASP B N 1
ATOM 13746 C CA . ASP B 1 806 ? -26.719 45.688 32.719 1 94.5 806 ASP B CA 1
ATOM 13747 C C . ASP B 1 806 ? -26.297 45.969 31.281 1 94.5 806 ASP B C 1
ATOM 13749 O O . ASP B 1 806 ? -25.109 45.938 30.953 1 94.5 806 ASP B O 1
ATOM 13753 N N . GLU B 1 807 ? -27.234 46.156 30.406 1 93.69 807 GLU B N 1
ATOM 13754 C CA . GLU B 1 807 ? -26.938 46.406 29 1 93.69 807 GLU B CA 1
ATOM 13755 C C . GLU B 1 807 ? -26.047 47.625 28.812 1 93.69 807 GLU B C 1
ATOM 13757 O O . GLU B 1 807 ? -25.422 47.781 27.766 1 93.69 807 GLU B O 1
ATOM 13762 N N . ASN B 1 808 ? -26 48.5 29.859 1 92.31 808 ASN B N 1
ATOM 13763 C CA . ASN B 1 808 ? -25.172 49.688 29.797 1 92.31 808 ASN B CA 1
ATOM 13764 C C . ASN B 1 808 ? -23.719 49.406 30.203 1 92.31 808 ASN B C 1
ATOM 13766 O O . ASN B 1 808 ? -22.828 50.219 29.969 1 92.31 808 ASN B O 1
ATOM 13770 N N . HIS B 1 809 ? -23.547 48.25 30.703 1 92.31 809 HIS B N 1
ATOM 13771 C CA . HIS B 1 809 ? -22.219 47.969 31.266 1 92.31 809 HIS B CA 1
ATOM 13772 C C . HIS B 1 809 ? -21.594 46.75 30.625 1 92.31 809 HIS B C 1
ATOM 13774 O O . HIS B 1 809 ? -20.391 46.531 30.75 1 92.31 809 HIS B O 1
ATOM 13780 N N . THR B 1 810 ? -22.391 45.906 30 1 94.69 810 THR B N 1
ATOM 13781 C CA . THR B 1 810 ? -21.828 44.688 29.406 1 94.69 810 THR B CA 1
ATOM 13782 C C . THR B 1 810 ? -22.375 44.469 28 1 94.69 810 THR B C 1
ATOM 13784 O O . THR B 1 810 ? -23.469 44.969 27.672 1 94.69 810 THR B O 1
ATOM 13787 N N . ASP B 1 811 ? -21.594 43.875 27.234 1 94.19 811 ASP B N 1
ATOM 13788 C CA . ASP B 1 811 ? -22.031 43.5 25.891 1 94.19 811 ASP B CA 1
ATOM 13789 C C . ASP B 1 811 ? -22.219 42 25.75 1 94.19 811 ASP B C 1
ATOM 13791 O O . ASP B 1 811 ? -22.359 41.469 24.641 1 94.19 811 ASP B O 1
ATOM 13795 N N . ILE B 1 812 ? -22.078 41.25 26.891 1 95.88 812 ILE B N 1
ATOM 13796 C CA . ILE B 1 812 ? -22.281 39.812 26.875 1 95.88 812 ILE B CA 1
ATOM 13797 C C . ILE B 1 812 ? -23.766 39.5 27.062 1 95.88 812 ILE B C 1
ATOM 13799 O O . ILE B 1 812 ? -24.359 39.875 28.078 1 95.88 812 ILE B O 1
ATOM 13803 N N . PRO B 1 813 ? -24.344 38.781 26.109 1 96.06 813 PRO B N 1
ATOM 13804 C CA . PRO B 1 813 ? -25.781 38.562 26.125 1 96.06 813 PRO B CA 1
ATOM 13805 C C . PRO B 1 813 ? -26.25 37.75 27.328 1 96.06 813 PRO B C 1
ATOM 13807 O O . PRO B 1 813 ? -25.438 37.062 27.953 1 96.06 813 PRO B O 1
ATOM 13810 N N . VAL B 1 814 ? -27.562 37.781 27.516 1 95.44 814 VAL B N 1
ATOM 13811 C CA . VAL B 1 814 ? -28.219 37.062 28.594 1 95.44 814 VAL B CA 1
ATOM 13812 C C . VAL B 1 814 ? -28.25 35.562 28.25 1 95.44 814 VAL B C 1
ATOM 13814 O O . VAL B 1 814 ? -28.266 35.188 27.078 1 95.44 814 VAL B O 1
ATOM 13817 N N . ILE B 1 815 ? -28.188 34.719 29.281 1 94.69 815 ILE B N 1
ATOM 13818 C CA . ILE B 1 815 ? -28.656 33.344 29.094 1 94.69 815 ILE B CA 1
ATOM 13819 C C . ILE B 1 815 ? -30.188 33.312 29.062 1 94.69 815 ILE B C 1
ATOM 13821 O O . ILE B 1 815 ? -30.844 33.562 30.078 1 94.69 815 ILE B O 1
ATOM 13825 N N . ALA B 1 816 ? -30.672 33 27.906 1 94 816 ALA B N 1
ATOM 13826 C CA . ALA B 1 816 ? -32.125 33.125 27.719 1 94 816 ALA B CA 1
ATOM 13827 C C . ALA B 1 816 ? -32.844 32.062 28.531 1 94 816 ALA B C 1
ATOM 13829 O O . ALA B 1 816 ? -32.344 30.938 28.719 1 94 816 ALA B O 1
ATOM 13830 N N . ASN B 1 817 ? -34.031 32.375 29.016 1 91.88 817 ASN B N 1
ATOM 13831 C CA . ASN B 1 817 ? -34.844 31.375 29.688 1 91.88 817 ASN B CA 1
ATOM 13832 C C . ASN B 1 817 ? -35.688 30.578 28.672 1 91.88 817 ASN B C 1
ATOM 13834 O O . ASN B 1 817 ? -35.875 31.016 27.531 1 91.88 817 ASN B O 1
ATOM 13838 N N . LYS B 1 818 ? -36.156 29.469 29.094 1 89.75 818 LYS B N 1
ATOM 13839 C CA . LYS B 1 818 ? -36.875 28.562 28.203 1 89.75 818 LYS B CA 1
ATOM 13840 C C . LYS B 1 818 ? -38.125 29.25 27.625 1 89.75 818 LYS B C 1
ATOM 13842 O O . LYS B 1 818 ? -38.469 29 26.484 1 89.75 818 LYS B O 1
ATOM 13847 N N . ARG B 1 819 ? -38.719 30.125 28.344 1 88.62 819 ARG B N 1
ATOM 13848 C CA . ARG B 1 819 ? -39.906 30.828 27.891 1 88.62 819 ARG B CA 1
ATOM 13849 C C . ARG B 1 819 ? -39.594 31.828 26.781 1 88.62 819 ARG B C 1
ATOM 13851 O O . ARG B 1 819 ? -40.344 31.969 25.828 1 88.62 819 ARG B O 1
ATOM 13858 N N . GLN B 1 820 ? -38.469 32.469 26.984 1 88.75 820 GLN B N 1
ATOM 13859 C CA . GLN B 1 820 ? -38.031 33.406 25.969 1 88.75 820 GLN B CA 1
ATOM 13860 C C . GLN B 1 820 ? -37.781 32.719 24.625 1 88.75 820 GLN B C 1
ATOM 13862 O O . GLN B 1 820 ? -38.188 33.219 23.578 1 88.75 820 GLN B O 1
ATOM 13867 N N . VAL B 1 821 ? -37.156 31.562 24.672 1 89.31 821 VAL B N 1
ATOM 13868 C CA . VAL B 1 821 ? -36.844 30.797 23.469 1 89.31 821 VAL B CA 1
ATOM 13869 C C . VAL B 1 821 ? -38.125 30.297 22.812 1 89.31 821 VAL B C 1
ATOM 13871 O O . VAL B 1 821 ? -38.219 30.281 21.578 1 89.31 821 VAL B O 1
ATOM 13874 N N . LYS B 1 822 ? -39.125 29.906 23.594 1 86.12 822 LYS B N 1
ATOM 13875 C CA . LYS B 1 822 ? -40.375 29.438 23.062 1 86.12 822 LYS B CA 1
ATOM 13876 C C . LYS B 1 822 ? -41.188 30.578 22.438 1 86.12 822 LYS B C 1
ATOM 13878 O O . LYS B 1 822 ? -41.906 30.391 21.453 1 86.12 822 LYS B O 1
ATOM 13883 N N . LYS B 1 823 ? -41 31.703 23.016 1 84.56 823 LYS B N 1
ATOM 13884 C CA . LYS B 1 823 ? -41.75 32.875 22.562 1 84.56 823 LYS B CA 1
ATOM 13885 C C . LYS B 1 823 ? -41.188 33.406 21.266 1 84.56 823 LYS B C 1
ATOM 13887 O O . LYS B 1 823 ? -41.906 33.906 20.406 1 84.56 823 LYS B O 1
ATOM 13892 N N . ASP B 1 824 ? -39.875 33.406 21.203 1 85.88 824 ASP B N 1
ATOM 13893 C CA . ASP B 1 824 ? -39.219 33.938 20.016 1 85.88 824 ASP B CA 1
ATOM 13894 C C . ASP B 1 824 ? -38.406 32.844 19.312 1 85.88 824 ASP B C 1
ATOM 13896 O O . ASP B 1 824 ? -37.25 32.594 19.672 1 85.88 824 ASP B O 1
ATOM 13900 N N . ASN B 1 825 ? -38.969 32.406 18.266 1 79.06 825 ASN B N 1
ATOM 13901 C CA . ASN B 1 825 ? -38.375 31.312 17.531 1 79.06 825 ASN B CA 1
ATOM 13902 C C . ASN B 1 825 ? -37.094 31.766 16.781 1 79.06 825 ASN B C 1
ATOM 13904 O O . ASN B 1 825 ? -36.344 30.938 16.266 1 79.06 825 ASN B O 1
ATOM 13908 N N . TYR B 1 826 ? -36.844 33.031 16.812 1 82.5 826 TYR B N 1
ATOM 13909 C CA . TYR B 1 826 ? -35.719 33.531 16.031 1 82.5 826 TYR B CA 1
ATOM 13910 C C . TYR B 1 826 ? -34.562 33.906 16.938 1 82.5 826 TYR B C 1
ATOM 13912 O O . TYR B 1 826 ? -33.562 34.469 16.484 1 82.5 826 TYR B O 1
ATOM 13920 N N . LEU B 1 827 ? -34.688 33.625 18.172 1 88.56 827 LEU B N 1
ATOM 13921 C CA . LEU B 1 827 ? -33.625 33.938 19.125 1 88.56 827 LEU B CA 1
ATOM 13922 C C . LEU B 1 827 ? -32.312 33.281 18.734 1 88.56 827 LEU B C 1
ATOM 13924 O O . LEU B 1 827 ? -31.234 33.844 18.984 1 88.56 827 LEU B O 1
ATOM 13928 N N . SER B 1 828 ? -32.344 32.094 18.172 1 88.19 828 SER B N 1
ATOM 13929 C CA . SER B 1 828 ? -31.141 31.422 17.719 1 88.19 828 SER B CA 1
ATOM 13930 C C . SER B 1 828 ? -30.375 32.25 16.688 1 88.19 828 SER B C 1
ATOM 13932 O O . SER B 1 828 ? -29.141 32.281 16.703 1 88.19 828 SER B O 1
ATOM 13934 N N . ARG B 1 829 ? -31.047 32.969 15.867 1 87.75 829 ARG B N 1
ATOM 13935 C CA . ARG B 1 829 ? -30.422 33.812 14.867 1 87.75 829 ARG B CA 1
ATOM 13936 C C . ARG B 1 829 ? -29.719 35 15.508 1 87.75 829 ARG B C 1
ATOM 13938 O O . ARG B 1 829 ? -28.672 35.438 15.039 1 87.75 829 ARG B O 1
ATOM 13945 N N . ALA B 1 830 ? -30.328 35.531 16.531 1 90.06 830 ALA B N 1
ATOM 13946 C CA . ALA B 1 830 ? -29.734 36.656 17.219 1 90.06 830 ALA B CA 1
ATOM 13947 C C . ALA B 1 830 ? -28.406 36.281 17.859 1 90.06 830 ALA B C 1
ATOM 13949 O O . ALA B 1 830 ? -27.422 37.031 17.766 1 90.06 830 ALA B O 1
ATOM 13950 N N . TYR B 1 831 ? -28.391 35.188 18.5 1 91.88 831 TYR B N 1
ATOM 13951 C CA . TYR B 1 831 ? -27.172 34.75 19.156 1 91.88 831 TYR B CA 1
ATOM 13952 C C . TYR B 1 831 ? -26.109 34.375 18.125 1 91.88 831 TYR B C 1
ATOM 13954 O O . TYR B 1 831 ? -24.922 34.625 18.328 1 91.88 831 TYR B O 1
ATOM 13962 N N . ASN B 1 832 ? -26.531 33.75 17.062 1 88.75 832 ASN B N 1
ATOM 13963 C CA . ASN B 1 832 ? -25.578 33.469 16 1 88.75 832 ASN B CA 1
ATOM 13964 C C . ASN B 1 832 ? -25 34.719 15.375 1 88.75 832 ASN B C 1
ATOM 13966 O O . ASN B 1 832 ? -23.828 34.781 15.023 1 88.75 832 ASN B O 1
ATOM 13970 N N . ALA B 1 833 ? -25.891 35.625 15.18 1 90.88 833 ALA B N 1
ATOM 13971 C CA . ALA B 1 833 ? -25.422 36.906 14.656 1 90.88 833 ALA B CA 1
ATOM 13972 C C . ALA B 1 833 ? -24.422 37.562 15.594 1 90.88 833 ALA B C 1
ATOM 13974 O O . ALA B 1 833 ? -23.484 38.219 15.148 1 90.88 833 ALA B O 1
ATOM 13975 N N . TYR B 1 834 ? -24.641 37.5 16.844 1 93.5 834 TYR B N 1
ATOM 13976 C CA . TYR B 1 834 ? -23.688 38.031 17.828 1 93.5 834 TYR B CA 1
ATOM 13977 C C . TYR B 1 834 ? -22.328 37.375 17.656 1 93.5 834 TYR B C 1
ATOM 13979 O O . TYR B 1 834 ? -21.297 38.031 17.688 1 93.5 834 TYR B O 1
ATOM 13987 N N . ASN B 1 835 ? -22.25 36.031 17.531 1 91.38 835 ASN B N 1
ATOM 13988 C CA . ASN B 1 835 ? -21.016 35.312 17.328 1 91.38 835 ASN B CA 1
ATOM 13989 C C . ASN B 1 835 ? -20.234 35.844 16.125 1 91.38 835 ASN B C 1
ATOM 13991 O O . ASN B 1 835 ? -19.016 35.781 16.078 1 91.38 835 ASN B O 1
ATOM 13995 N N . TYR B 1 836 ? -20.984 36.375 15.125 1 91.56 836 TYR B N 1
ATOM 13996 C CA . TYR B 1 836 ? -20.359 36.844 13.883 1 91.56 836 TYR B CA 1
ATOM 13997 C C . TYR B 1 836 ? -20.469 38.344 13.75 1 91.56 836 TYR B C 1
ATOM 13999 O O . TYR B 1 836 ? -20.547 38.875 12.641 1 91.56 836 TYR B O 1
ATOM 14007 N N . SER B 1 837 ? -20.469 39.062 14.859 1 94.06 837 SER B N 1
ATOM 14008 C CA . SER B 1 837 ? -20.641 40.531 14.867 1 94.06 837 SER B CA 1
ATOM 14009 C C . SER B 1 837 ? -19.312 41.219 15.117 1 94.06 837 SER B C 1
ATOM 14011 O O . SER B 1 837 ? -18.281 40.594 15.312 1 94.06 837 SER B O 1
ATOM 14013 N N . THR B 1 838 ? -19.375 42.5 15.102 1 94.75 838 THR B N 1
ATOM 14014 C CA . THR B 1 838 ? -18.219 43.375 15.312 1 94.75 838 THR B CA 1
ATOM 14015 C C . THR B 1 838 ? -17.688 43.219 16.734 1 94.75 838 THR B C 1
ATOM 14017 O O . THR B 1 838 ? -16.516 43.531 17 1 94.75 838 THR B O 1
ATOM 14020 N N . ALA B 1 839 ? -18.5 42.688 17.641 1 94.12 839 ALA B N 1
ATOM 14021 C CA . ALA B 1 839 ? -18.078 42.531 19.031 1 94.12 839 ALA B CA 1
ATOM 14022 C C . ALA B 1 839 ? -17.141 41.344 19.172 1 94.12 839 ALA B C 1
ATOM 14024 O O . ALA B 1 839 ? -16.422 41.219 20.172 1 94.12 839 ALA B O 1
ATOM 14025 N N . ARG B 1 840 ? -17.125 40.531 18.219 1 93.31 840 ARG B N 1
ATOM 14026 C CA . ARG B 1 840 ? -16.406 39.281 18.359 1 93.31 840 ARG B CA 1
ATOM 14027 C C . ARG B 1 840 ? -15.211 39.219 17.422 1 93.31 840 ARG B C 1
ATOM 14029 O O . ARG B 1 840 ? -14.906 38.188 16.844 1 93.31 840 ARG B O 1
ATOM 14036 N N . ILE B 1 841 ? -14.531 40.312 17.125 1 92.81 841 ILE B N 1
ATOM 14037 C CA . ILE B 1 841 ? -13.336 40.406 16.297 1 92.81 841 ILE B CA 1
ATOM 14038 C C . ILE B 1 841 ? -12.148 40.844 17.172 1 92.81 841 ILE B C 1
ATOM 14040 O O . ILE B 1 841 ? -12.266 41.719 18 1 92.81 841 ILE B O 1
ATOM 14044 N N . ALA B 1 842 ? -11.07 40.156 17.016 1 92.75 842 ALA B N 1
ATOM 14045 C CA . ALA B 1 842 ? -9.805 40.5 17.656 1 92.75 842 ALA B CA 1
ATOM 14046 C C . ALA B 1 842 ? -8.727 40.781 16.609 1 92.75 842 ALA B C 1
ATOM 14048 O O . ALA B 1 842 ? -8.836 40.344 15.469 1 92.75 842 ALA B O 1
ATOM 14049 N N . LYS B 1 843 ? -7.738 41.531 17 1 94.25 843 LYS B N 1
ATOM 14050 C CA . LYS B 1 843 ? -6.582 41.688 16.125 1 94.25 843 LYS B CA 1
ATOM 14051 C C . LYS B 1 843 ? -5.727 40.438 16.109 1 94.25 843 LYS B C 1
ATOM 14053 O O . LYS B 1 843 ? -5.543 39.781 17.156 1 94.25 843 LYS B O 1
ATOM 14058 N N . GLY B 1 844 ? -5.293 40.094 14.953 1 92.94 844 GLY B N 1
ATOM 14059 C CA . GLY B 1 844 ? -4.43 38.938 14.82 1 92.94 844 GLY B CA 1
ATOM 14060 C C . GLY B 1 844 ? -2.961 39.25 15.008 1 92.94 844 GLY B C 1
ATOM 14061 O O . GLY B 1 844 ? -2.096 38.438 14.695 1 92.94 844 GLY B O 1
ATOM 14062 N N . ASP B 1 845 ? -2.582 40.406 15.562 1 94.88 845 ASP B N 1
ATOM 14063 C CA . ASP B 1 845 ? -1.199 40.844 15.734 1 94.88 845 ASP B CA 1
ATOM 14064 C C . ASP B 1 845 ? -0.495 40.031 16.812 1 94.88 845 ASP B C 1
ATOM 14066 O O . ASP B 1 845 ? -1.062 39.781 17.875 1 94.88 845 ASP B O 1
ATOM 14070 N N . PHE B 1 846 ? 0.719 39.656 16.5 1 95.12 846 PHE B N 1
ATOM 14071 C CA . PHE B 1 846 ? 1.472 38.969 17.531 1 95.12 846 PHE B CA 1
ATOM 14072 C C . PHE B 1 846 ? 2.967 39 17.234 1 95.12 846 PHE B C 1
ATOM 14074 O O . PHE B 1 846 ? 3.377 39.344 16.125 1 95.12 846 PHE B O 1
ATOM 14081 N N . ILE B 1 847 ? 3.801 38.844 18.203 1 96.94 847 ILE B N 1
ATOM 14082 C CA . ILE B 1 847 ? 5.238 38.562 18.172 1 96.94 847 ILE B CA 1
ATOM 14083 C C . ILE B 1 847 ? 5.543 37.281 18.922 1 96.94 847 ILE B C 1
ATOM 14085 O O . ILE B 1 847 ? 5.18 37.125 20.094 1 96.94 847 ILE B O 1
ATOM 14089 N N . ARG B 1 848 ? 6.137 36.375 18.266 1 96.44 848 ARG B N 1
ATOM 14090 C CA . ARG B 1 848 ? 6.355 35.062 18.844 1 96.44 848 ARG B CA 1
ATOM 14091 C C . ARG B 1 848 ? 7.844 34.75 18.938 1 96.44 848 ARG B C 1
ATOM 14093 O O . ARG B 1 848 ? 8.594 34.969 17.984 1 96.44 848 ARG B O 1
ATOM 14100 N N . MET B 1 849 ? 8.32 34.25 20.109 1 96.56 849 MET B N 1
ATOM 14101 C CA . MET B 1 849 ? 9.633 33.625 20.219 1 96.56 849 MET B CA 1
ATOM 14102 C C . MET B 1 849 ? 9.609 32.219 19.609 1 96.56 849 MET B C 1
ATOM 14104 O O . MET B 1 849 ? 9.344 31.234 20.312 1 96.56 849 MET B O 1
ATOM 14108 N N . LYS B 1 850 ? 10 32.156 18.438 1 95.88 850 LYS B N 1
ATOM 14109 C CA . LYS B 1 850 ? 9.82 30.922 17.656 1 95.88 850 LYS B CA 1
ATOM 14110 C C . LYS B 1 850 ? 10.852 29.875 18.047 1 95.88 850 LYS B C 1
ATOM 14112 O O . LYS B 1 850 ? 10.57 28.672 18 1 95.88 850 LYS B O 1
ATOM 14117 N N . GLU B 1 851 ? 12.125 30.359 18.266 1 97.06 851 GLU B N 1
ATOM 14118 C CA . GLU B 1 851 ? 13.156 29.375 18.562 1 97.06 851 GLU B CA 1
ATOM 14119 C C . GLU B 1 851 ? 14.297 29.984 19.375 1 97.06 851 GLU B C 1
ATOM 14121 O O . GLU B 1 851 ? 14.703 31.109 19.125 1 97.06 851 GLU B O 1
ATOM 14126 N N . ILE B 1 852 ? 14.781 29.297 20.375 1 97.88 852 ILE B N 1
ATOM 14127 C CA . ILE B 1 852 ? 16.047 29.516 21.062 1 97.88 852 ILE B CA 1
ATOM 14128 C C . ILE B 1 852 ? 16.875 28.234 21.062 1 97.88 852 ILE B C 1
ATOM 14130 O O . ILE B 1 852 ? 16.391 27.172 21.484 1 97.88 852 ILE B O 1
ATOM 14134 N N . SER B 1 853 ? 18.031 28.328 20.547 1 97.88 853 SER B N 1
ATOM 14135 C CA . SER B 1 853 ? 18.844 27.125 20.516 1 97.88 853 SER B CA 1
ATOM 14136 C C . SER B 1 853 ? 20.266 27.406 20.984 1 97.88 853 SER B C 1
ATOM 14138 O O . SER B 1 853 ? 20.812 28.469 20.703 1 97.88 853 SER B O 1
ATOM 14140 N N . LEU B 1 854 ? 20.828 26.484 21.734 1 97.94 854 LEU B N 1
ATOM 14141 C CA . LEU B 1 854 ? 22.203 26.5 22.203 1 97.94 854 LEU B CA 1
ATOM 14142 C C . LEU B 1 854 ? 22.953 25.25 21.734 1 97.94 854 LEU B C 1
ATOM 14144 O O . LEU B 1 854 ? 22.547 24.125 22.031 1 97.94 854 LEU B O 1
ATOM 14148 N N . THR B 1 855 ? 23.969 25.469 21 1 97.81 855 THR B N 1
ATOM 14149 C CA . THR B 1 855 ? 24.781 24.375 20.5 1 97.81 855 THR B CA 1
ATOM 14150 C C . THR B 1 855 ? 26.203 24.438 21.062 1 97.81 855 THR B C 1
ATOM 14152 O O . THR B 1 855 ? 26.766 25.516 21.188 1 97.81 855 THR B O 1
ATOM 14155 N N . TYR B 1 856 ? 26.734 23.375 21.406 1 97.31 856 TYR B N 1
ATOM 14156 C CA . TYR B 1 856 ? 28.125 23.266 21.797 1 97.31 856 TYR B CA 1
ATOM 14157 C C . TYR B 1 856 ? 28.875 22.281 20.906 1 97.31 856 TYR B C 1
ATOM 14159 O O . TYR B 1 856 ? 28.531 21.094 20.859 1 97.31 856 TYR B O 1
ATOM 14167 N N . ASP B 1 857 ? 29.875 22.734 20.297 1 95.81 857 ASP B N 1
ATOM 14168 C CA . ASP B 1 857 ? 30.766 21.891 19.516 1 95.81 857 ASP B CA 1
ATOM 14169 C C . ASP B 1 857 ? 32 21.484 20.344 1 95.81 857 ASP B C 1
ATOM 14171 O O . ASP B 1 857 ? 32.844 22.312 20.641 1 95.81 857 ASP B O 1
ATOM 14175 N N . PHE B 1 858 ? 32.156 20.297 20.516 1 94.44 858 PHE B N 1
ATOM 14176 C CA . PHE B 1 858 ? 33.25 19.812 21.344 1 94.44 858 PHE B CA 1
ATOM 14177 C C . PHE B 1 858 ? 34.594 19.984 20.641 1 94.44 858 PHE B C 1
ATOM 14179 O O . PHE B 1 858 ? 34.719 19.688 19.453 1 94.44 858 PHE B O 1
ATOM 14186 N N . PRO B 1 859 ? 35.594 20.484 21.359 1 92.44 859 PRO B N 1
ATOM 14187 C CA . PRO B 1 859 ? 36.906 20.609 20.75 1 92.44 859 PRO B CA 1
ATOM 14188 C C . PRO B 1 859 ? 37.5 19.266 20.328 1 92.44 859 PRO B C 1
ATOM 14190 O O . PRO B 1 859 ? 37.281 18.266 21.016 1 92.44 859 PRO B O 1
ATOM 14193 N N . LYS B 1 860 ? 38.219 19.25 19.281 1 91 860 LYS B N 1
ATOM 14194 C CA . LYS B 1 860 ? 38.812 18.047 18.719 1 91 860 LYS B CA 1
ATOM 14195 C C . LYS B 1 860 ? 39.688 17.328 19.75 1 91 860 LYS B C 1
ATOM 14197 O O . LYS B 1 860 ? 39.75 16.094 19.75 1 91 860 LYS B O 1
ATOM 14202 N N . ARG B 1 861 ? 40.375 18.094 20.688 1 90 861 ARG B N 1
ATOM 14203 C CA . ARG B 1 861 ? 41.281 17.516 21.672 1 90 861 ARG B CA 1
ATOM 14204 C C . ARG B 1 861 ? 40.562 16.578 22.609 1 90 861 ARG B C 1
ATOM 14206 O O . ARG B 1 861 ? 41.125 15.578 23.078 1 90 861 ARG B O 1
ATOM 14213 N N . TRP B 1 862 ? 39.281 16.828 22.875 1 91.25 862 TRP B N 1
ATOM 14214 C CA . TRP B 1 862 ? 38.5 16.031 23.812 1 91.25 862 TRP B CA 1
ATOM 14215 C C . TRP B 1 862 ? 37.969 14.781 23.141 1 91.25 862 TRP B C 1
ATOM 14217 O O . TRP B 1 862 ? 37.781 13.75 23.797 1 91.25 862 TRP B O 1
ATOM 14227 N N . ILE B 1 863 ? 37.688 14.93 21.828 1 90.12 863 ILE B N 1
ATOM 14228 C CA . ILE B 1 863 ? 36.938 13.852 21.203 1 90.12 863 ILE B CA 1
ATOM 14229 C C . ILE B 1 863 ? 37.875 12.922 20.438 1 90.12 863 ILE B C 1
ATOM 14231 O O . ILE B 1 863 ? 37.469 11.836 20.031 1 90.12 863 ILE B O 1
ATOM 14235 N N . LYS B 1 864 ? 39.062 13.328 20.234 1 87.44 864 LYS B N 1
ATOM 14236 C CA . LYS B 1 864 ? 40.062 12.508 19.547 1 87.44 864 LYS B CA 1
ATOM 14237 C C . LYS B 1 864 ? 40.25 11.18 20.266 1 87.44 864 LYS B C 1
ATOM 14239 O O . LYS B 1 864 ? 40.438 10.141 19.609 1 87.44 864 LYS B O 1
ATOM 14244 N N . LYS B 1 865 ? 40.188 11.258 21.609 1 84.88 865 LYS B N 1
ATOM 14245 C CA . LYS B 1 865 ? 40.375 10.039 22.391 1 84.88 865 LYS B CA 1
ATOM 14246 C C . LYS B 1 865 ? 39.25 9.031 22.109 1 84.88 865 LYS B C 1
ATOM 14248 O O . LYS B 1 865 ? 39.438 7.824 22.234 1 84.88 865 LYS B O 1
ATOM 14253 N N . LEU B 1 866 ? 38.156 9.57 21.766 1 83.69 866 LEU B N 1
ATOM 14254 C CA . LEU B 1 866 ? 37 8.711 21.5 1 83.69 866 LEU B CA 1
ATOM 14255 C C . LEU B 1 866 ? 36.938 8.328 20.016 1 83.69 866 LEU B C 1
ATOM 14257 O O . LEU B 1 866 ? 36.062 7.574 19.609 1 83.69 866 LEU B O 1
ATOM 14261 N N . ARG B 1 867 ? 37.938 8.891 19.188 1 81.75 867 ARG B N 1
ATOM 14262 C CA . ARG B 1 867 ? 38.062 8.633 17.75 1 81.75 867 ARG B CA 1
ATOM 14263 C C . ARG B 1 867 ? 36.875 9.203 16.984 1 81.75 867 ARG B C 1
ATOM 14265 O O . ARG B 1 867 ? 36.406 8.594 16.016 1 81.75 867 ARG B O 1
ATOM 14272 N N . PHE B 1 868 ? 36.312 10.25 17.562 1 88.62 868 PHE B N 1
ATOM 14273 C CA . PHE B 1 868 ? 35.25 10.992 16.844 1 88.62 868 PHE B CA 1
ATOM 14274 C C . PHE B 1 868 ? 35.875 12.133 16.031 1 88.62 868 PHE B C 1
ATOM 14276 O O . PHE B 1 868 ? 36.844 12.742 16.453 1 88.62 868 PHE B O 1
ATOM 14283 N N . SER B 1 869 ? 35.406 12.289 14.836 1 87.56 869 SER B N 1
ATOM 14284 C CA . SER B 1 869 ? 35.844 13.438 14.047 1 87.56 869 SER B CA 1
ATOM 14285 C C . SER B 1 869 ? 35.156 14.719 14.523 1 87.56 869 SER B C 1
ATOM 14287 O O . SER B 1 869 ? 35.781 15.781 14.562 1 87.56 869 SER B O 1
ATOM 14289 N N . ASN B 1 870 ? 33.938 14.656 14.797 1 91.88 870 ASN B N 1
ATOM 14290 C CA . ASN B 1 870 ? 33.219 15.789 15.328 1 91.88 870 ASN B CA 1
ATOM 14291 C C . ASN B 1 870 ? 32.094 15.344 16.266 1 91.88 870 ASN B C 1
ATOM 14293 O O . ASN B 1 870 ? 31.625 14.203 16.188 1 91.88 870 ASN B O 1
ATOM 14297 N N . MET B 1 871 ? 31.734 16.109 17.141 1 94.25 871 MET B N 1
ATOM 14298 C CA . MET B 1 871 ? 30.641 15.898 18.078 1 94.25 871 MET B CA 1
ATOM 14299 C C . MET B 1 871 ? 30 17.219 18.484 1 94.25 871 MET B C 1
ATOM 14301 O O . MET B 1 871 ? 30.703 18.203 18.75 1 94.25 871 MET B O 1
ATOM 14305 N N . SER B 1 872 ? 28.797 17.281 18.406 1 96.25 872 SER B N 1
ATOM 14306 C CA . SER B 1 872 ? 28.094 18.5 18.812 1 96.25 872 SER B CA 1
ATOM 14307 C C . SER B 1 872 ? 26.812 18.172 19.562 1 96.25 872 SER B C 1
ATOM 14309 O O . SER B 1 872 ? 26.172 17.141 19.312 1 96.25 872 SER B O 1
ATOM 14311 N N . LEU B 1 873 ? 26.5 18.953 20.531 1 96.94 873 LEU B N 1
ATOM 14312 C CA . LEU B 1 873 ? 25.266 18.875 21.328 1 96.94 873 LEU B CA 1
ATOM 14313 C C . LEU B 1 873 ? 24.453 20.156 21.188 1 96.94 873 LEU B C 1
ATOM 14315 O O . LEU B 1 873 ? 24.984 21.25 21.375 1 96.94 873 LEU B O 1
ATOM 14319 N N . LYS B 1 874 ? 23.203 20.031 20.828 1 97.62 874 LYS B N 1
ATOM 14320 C CA . LYS B 1 874 ? 22.328 21.188 20.656 1 97.62 874 LYS B CA 1
ATOM 14321 C C . LYS B 1 874 ? 21.062 21.062 21.484 1 97.62 874 LYS B C 1
ATOM 14323 O O . LYS B 1 874 ? 20.406 20.016 21.469 1 97.62 874 LYS B O 1
ATOM 14328 N N . LEU B 1 875 ? 20.781 22 22.281 1 97.88 875 LEU B N 1
ATOM 14329 C CA . LEU B 1 875 ? 19.5 22.156 22.969 1 97.88 875 LEU B CA 1
ATOM 14330 C C . LEU B 1 875 ? 18.641 23.234 22.312 1 97.88 875 LEU B C 1
ATOM 14332 O O . LEU B 1 875 ? 19.078 24.375 22.188 1 97.88 875 LEU B O 1
ATOM 14336 N N . GLN B 1 876 ? 17.484 22.859 21.875 1 97.56 876 GLN B N 1
ATOM 14337 C CA . GLN B 1 876 ? 16.609 23.781 21.141 1 97.56 876 GLN B CA 1
ATOM 14338 C C . GLN B 1 876 ? 15.234 23.875 21.797 1 97.56 876 GLN B C 1
ATOM 14340 O O . GLN B 1 876 ? 14.625 22.859 22.125 1 97.56 876 GLN B O 1
ATOM 14345 N N . ALA B 1 877 ? 14.758 25.047 22.016 1 97 877 ALA B N 1
ATOM 14346 C CA . ALA B 1 877 ? 13.406 25.344 22.469 1 97 877 ALA B CA 1
ATOM 14347 C C . ALA B 1 877 ? 12.586 25.984 21.344 1 97 877 ALA B C 1
ATOM 14349 O O . ALA B 1 877 ? 13 26.984 20.75 1 97 877 ALA B O 1
ATOM 14350 N N . THR B 1 878 ? 11.492 25.359 21.047 1 95.69 878 THR B N 1
ATOM 14351 C CA . THR B 1 878 ? 10.664 25.844 19.953 1 95.69 878 THR B CA 1
ATOM 14352 C C . THR B 1 878 ? 9.289 26.25 20.453 1 95.69 878 THR B C 1
ATOM 14354 O O . THR B 1 878 ? 8.68 25.547 21.25 1 95.69 878 THR B O 1
ATOM 14357 N N . ASN B 1 879 ? 8.742 27.312 19.875 1 93 879 ASN B N 1
ATOM 14358 C CA . ASN B 1 879 ? 7.418 27.844 20.203 1 93 879 ASN B CA 1
ATOM 14359 C C . ASN B 1 879 ? 7.254 28.047 21.703 1 93 879 ASN B C 1
ATOM 14361 O O . ASN B 1 879 ? 6.297 27.547 22.312 1 93 879 ASN B O 1
ATOM 14365 N N . LEU B 1 880 ? 8.117 28.844 22.25 1 91.81 880 LEU B N 1
ATOM 14366 C CA . LEU B 1 880 ? 8.219 28.938 23.703 1 91.81 880 LEU B CA 1
ATOM 14367 C C . LEU B 1 880 ? 7.125 29.844 24.266 1 91.81 880 LEU B C 1
ATOM 14369 O O . LEU B 1 880 ? 6.457 29.469 25.234 1 91.81 880 LEU B O 1
ATOM 14373 N N . PHE B 1 881 ? 7.047 31.094 23.703 1 90.5 881 PHE B N 1
ATOM 14374 C CA . PHE B 1 881 ? 6.031 31.984 24.25 1 90.5 881 PHE B CA 1
ATOM 14375 C C . PHE B 1 881 ? 5.75 33.125 23.266 1 90.5 881 PHE B C 1
ATOM 14377 O O . PHE B 1 881 ? 6.504 33.344 22.312 1 90.5 881 PHE B O 1
ATOM 14384 N N . LEU B 1 882 ? 4.625 33.688 23.469 1 92.25 882 LEU B N 1
ATOM 14385 C CA . LEU B 1 882 ? 4.266 34.938 22.766 1 92.25 882 LEU B CA 1
ATOM 14386 C C . LEU B 1 882 ? 4.762 36.156 23.516 1 92.25 882 LEU B C 1
ATOM 14388 O O . LEU B 1 882 ? 4.383 36.375 24.672 1 92.25 882 LEU B O 1
ATOM 14392 N N . ILE B 1 883 ? 5.547 36.938 22.859 1 94.69 883 ILE B N 1
ATOM 14393 C CA . ILE B 1 883 ? 6.012 38.188 23.453 1 94.69 883 ILE B CA 1
ATOM 14394 C C . ILE B 1 883 ? 4.875 39.219 23.469 1 94.69 883 ILE B C 1
ATOM 14396 O O . ILE B 1 883 ? 4.738 39.969 24.422 1 94.69 883 ILE B O 1
ATOM 14400 N N . TYR B 1 884 ? 4.133 39.125 22.375 1 94.44 884 TYR B N 1
ATOM 14401 C CA . TYR B 1 884 ? 2.977 40 22.281 1 94.44 884 TYR B CA 1
ATOM 14402 C C . TYR B 1 884 ? 1.837 39.312 21.531 1 94.44 884 TYR B C 1
ATOM 14404 O O . TYR B 1 884 ? 2.072 38.562 20.594 1 94.44 884 TYR B O 1
ATOM 14412 N N . ALA B 1 885 ? 0.643 39.562 21.953 1 93.56 885 ALA B N 1
ATOM 14413 C CA . ALA B 1 885 ? -0.604 39.219 21.266 1 93.56 885 ALA B CA 1
ATOM 14414 C C . ALA B 1 885 ? -1.743 40.125 21.734 1 93.56 885 ALA B C 1
ATOM 14416 O O . ALA B 1 885 ? -1.695 40.656 22.844 1 93.56 885 ALA B O 1
ATOM 14417 N N . ASP B 1 886 ? -2.717 40.219 20.844 1 92.38 886 ASP B N 1
ATOM 14418 C CA . ASP B 1 886 ? -3.879 41 21.234 1 92.38 886 ASP B CA 1
ATOM 14419 C C . ASP B 1 886 ? -4.508 40.438 22.516 1 92.38 886 ASP B C 1
ATOM 14421 O O . ASP B 1 886 ? -4.703 39.219 22.641 1 92.38 886 ASP B O 1
ATOM 14425 N N . LYS B 1 887 ? -4.82 41.312 23.422 1 88.62 887 LYS B N 1
ATOM 14426 C CA . LYS B 1 887 ? -5.391 40.906 24.703 1 88.62 887 LYS B CA 1
ATOM 14427 C C . LYS B 1 887 ? -6.766 40.281 24.516 1 88.62 887 LYS B C 1
ATOM 14429 O O . LYS B 1 887 ? -7.172 39.438 25.312 1 88.62 887 LYS B O 1
ATOM 14434 N N . LYS B 1 888 ? -7.438 40.625 23.5 1 90.31 888 LYS B N 1
ATOM 14435 C CA . LYS B 1 888 ? -8.781 40.125 23.266 1 90.31 888 LYS B CA 1
ATOM 14436 C C . LYS B 1 888 ? -8.742 38.625 22.906 1 90.31 888 LYS B C 1
ATOM 14438 O O . LYS B 1 888 ? -9.758 37.938 22.984 1 90.31 888 LYS B O 1
ATOM 14443 N N . LEU B 1 889 ? -7.68 38.156 22.516 1 89.06 889 LEU B N 1
ATOM 14444 C CA . LEU B 1 889 ? -7.566 36.75 22.172 1 89.06 889 LEU B CA 1
ATOM 14445 C C . LEU B 1 889 ? -7.613 35.875 23.438 1 89.06 889 LEU B C 1
ATOM 14447 O O . LEU B 1 889 ? -8 34.719 23.375 1 89.06 889 LEU B O 1
ATOM 14451 N N . ASN B 1 890 ? -7.297 36.469 24.531 1 84.12 890 ASN B N 1
ATOM 14452 C CA . ASN B 1 890 ? -7.402 35.844 25.844 1 84.12 890 ASN B CA 1
ATOM 14453 C C . ASN B 1 890 ? -6.855 34.438 25.828 1 84.12 890 ASN B C 1
ATOM 14455 O O . ASN B 1 890 ? -7.535 33.5 26.234 1 84.12 890 ASN B O 1
ATOM 14459 N N . GLY B 1 891 ? -5.676 34.188 25.219 1 80.12 891 GLY B N 1
ATOM 14460 C CA . GLY B 1 891 ? -5.023 32.906 25.25 1 80.12 891 GLY B CA 1
ATOM 14461 C C . GLY B 1 891 ? -5.156 32.125 23.953 1 80.12 891 GLY B C 1
ATOM 14462 O O . GLY B 1 891 ? -4.465 31.141 23.734 1 80.12 891 GLY B O 1
ATOM 14463 N N . GLN B 1 892 ? -6.062 32.469 23.141 1 82.06 892 GLN B N 1
ATOM 14464 C CA . GLN B 1 892 ? -6.164 31.844 21.828 1 82.06 892 GLN B CA 1
ATOM 14465 C C . GLN B 1 892 ? -4.93 32.125 20.984 1 82.06 892 GLN B C 1
ATOM 14467 O O . GLN B 1 892 ? -4.473 33.281 20.906 1 82.06 892 GLN B O 1
ATOM 14472 N N . ASP B 1 893 ? -4.402 31.078 20.484 1 84.38 893 ASP B N 1
ATOM 14473 C CA . ASP B 1 893 ? -3.258 31.234 19.594 1 84.38 893 ASP B CA 1
ATOM 14474 C C . ASP B 1 893 ? -3.668 31.906 18.281 1 84.38 893 ASP B C 1
ATOM 14476 O O . ASP B 1 893 ? -4.559 31.422 17.594 1 84.38 893 ASP B O 1
ATOM 14480 N N . PRO B 1 894 ? -3.066 32.938 17.969 1 86.38 894 PRO B N 1
ATOM 14481 C CA . PRO B 1 894 ? -3.451 33.688 16.766 1 86.38 894 PRO B CA 1
ATOM 14482 C C . PRO B 1 894 ? -3.145 32.906 15.484 1 86.38 894 PRO B C 1
ATOM 14484 O O . PRO B 1 894 ? -3.695 33.188 14.422 1 86.38 894 PRO B O 1
ATOM 14487 N N . GLU B 1 895 ? -2.299 31.859 15.508 1 82.62 895 GLU B N 1
ATOM 14488 C CA . GLU B 1 895 ? -1.899 31.141 14.305 1 82.62 895 GLU B CA 1
ATOM 14489 C C . GLU B 1 895 ? -2.678 29.828 14.164 1 82.62 895 GLU B C 1
ATOM 14491 O O . GLU B 1 895 ? -2.582 29.141 13.141 1 82.62 895 GLU B O 1
ATOM 14496 N N . PHE B 1 896 ? -3.404 29.453 15.156 1 77.38 896 PHE B N 1
ATOM 14497 C CA . PHE B 1 896 ? -4.066 28.156 15.133 1 77.38 896 PHE B CA 1
ATOM 14498 C C . PHE B 1 896 ? -5.582 28.328 15.086 1 77.38 896 PHE B C 1
ATOM 14500 O O . PHE B 1 896 ? -6.145 29.141 15.812 1 77.38 896 PHE B O 1
ATOM 14507 N N . PHE B 1 897 ? -6.137 27.609 14.117 1 66.94 897 PHE B N 1
ATOM 14508 C CA . PHE B 1 897 ? -7.594 27.5 14.062 1 66.94 897 PHE B CA 1
ATOM 14509 C C . PHE B 1 897 ? -8.055 26.141 14.594 1 66.94 897 PHE B C 1
ATOM 14511 O O . PHE B 1 897 ? -7.691 25.109 14.047 1 66.94 897 PHE B O 1
ATOM 14518 N N . ASN B 1 898 ? -8.781 26.172 15.625 1 64.81 898 ASN B N 1
ATOM 14519 C CA . ASN B 1 898 ? -9.289 24.938 16.219 1 64.81 898 ASN B CA 1
ATOM 14520 C C . ASN B 1 898 ? -10.453 24.359 15.422 1 64.81 898 ASN B C 1
ATOM 14522 O O . ASN B 1 898 ? -11.617 24.625 15.742 1 64.81 898 ASN B O 1
ATOM 14526 N N . THR B 1 899 ? -10.18 23.578 14.422 1 60.44 899 THR B N 1
ATOM 14527 C CA . THR B 1 899 ? -11.211 23.031 13.547 1 60.44 899 THR B CA 1
ATOM 14528 C C . THR B 1 899 ? -11.625 21.625 14.016 1 60.44 899 THR B C 1
ATOM 14530 O O . THR B 1 899 ? -12.508 21.016 13.43 1 60.44 899 THR B O 1
ATOM 14533 N N . GLY B 1 900 ? -11 21.188 15.055 1 68.31 900 GLY B N 1
ATOM 14534 C CA . GLY B 1 900 ? -11.297 19.844 15.516 1 68.31 900 GLY B CA 1
ATOM 14535 C C . GLY B 1 900 ? -10.719 18.766 14.625 1 68.31 900 GLY B C 1
ATOM 14536 O O . GLY B 1 900 ? -9.648 18.938 14.039 1 68.31 900 GLY B O 1
ATOM 14537 N N . GLY B 1 901 ? -11.258 17.578 14.719 1 71.31 901 GLY B N 1
ATOM 14538 C CA . GLY B 1 901 ? -10.734 16.484 13.922 1 71.31 901 GLY B CA 1
ATOM 14539 C C . GLY B 1 901 ? -9.352 16.031 14.344 1 71.31 901 GLY B C 1
ATOM 14540 O O . GLY B 1 901 ? -9.148 15.641 15.5 1 71.31 901 GLY B O 1
ATOM 14541 N N . VAL B 1 902 ? -8.531 16.25 13.57 1 72.69 902 VAL B N 1
ATOM 14542 C CA . VAL B 1 902 ? -7.188 15.797 13.898 1 72.69 902 VAL B CA 1
ATOM 14543 C C . VAL B 1 902 ? -6.273 17 14.125 1 72.69 902 VAL B C 1
ATOM 14545 O O . VAL B 1 902 ? -5.066 16.844 14.312 1 72.69 902 VAL B O 1
ATOM 14548 N N . ALA B 1 903 ? -6.875 18.125 14.172 1 76.31 903 ALA B N 1
ATOM 14549 C CA . ALA B 1 903 ? -6.074 19.359 14.281 1 76.31 903 ALA B CA 1
ATOM 14550 C C . ALA B 1 903 ? -5.629 19.594 15.719 1 76.31 903 ALA B C 1
ATOM 14552 O O . ALA B 1 903 ? -6.426 19.469 16.656 1 76.31 903 ALA B O 1
ATOM 14553 N N . VAL B 1 904 ? -4.348 19.828 15.922 1 80.56 904 VAL B N 1
ATOM 14554 C CA . VAL B 1 904 ? -3.766 20.234 17.203 1 80.56 904 VAL B CA 1
ATOM 14555 C C . VAL B 1 904 ? -2.801 21.391 16.984 1 80.56 904 VAL B C 1
ATOM 14557 O O . VAL B 1 904 ? -2.162 21.5 15.93 1 80.56 904 VAL B O 1
ATOM 14560 N N . PRO B 1 905 ? -2.797 22.266 17.922 1 83.81 905 PRO B N 1
ATOM 14561 C CA . PRO B 1 905 ? -1.851 23.359 17.766 1 83.81 905 PRO B CA 1
ATOM 14562 C C . PRO B 1 905 ? -0.395 22.906 17.844 1 83.81 905 PRO B C 1
ATOM 14564 O O . PRO B 1 905 ? -0.117 21.781 18.266 1 83.81 905 PRO B O 1
ATOM 14567 N N . VAL B 1 906 ? 0.463 23.781 17.516 1 84.81 906 VAL B N 1
ATOM 14568 C CA . VAL B 1 906 ? 1.887 23.484 17.625 1 84.81 906 VAL B CA 1
ATOM 14569 C C . VAL B 1 906 ? 2.318 23.547 19.094 1 84.81 906 VAL B C 1
ATOM 14571 O O . VAL B 1 906 ? 2.086 24.547 19.781 1 84.81 906 VAL B O 1
ATOM 14574 N N . PRO B 1 907 ? 2.959 22.609 19.531 1 89.5 907 PRO B N 1
ATOM 14575 C CA . PRO B 1 907 ? 3.307 22.547 20.953 1 89.5 907 PRO B CA 1
ATOM 14576 C C . PRO B 1 907 ? 4.59 23.312 21.266 1 89.5 907 PRO B C 1
ATOM 14578 O O . PRO B 1 907 ? 5.434 23.5 20.391 1 89.5 907 PRO B O 1
ATOM 14581 N N . LYS B 1 908 ? 4.652 23.766 22.516 1 92.19 908 LYS B N 1
ATOM 14582 C CA . LYS B 1 908 ? 5.949 24.125 23.094 1 92.19 908 LYS B CA 1
ATOM 14583 C C . LYS B 1 908 ? 6.824 22.875 23.266 1 92.19 908 LYS B C 1
ATOM 14585 O O . LYS B 1 908 ? 6.406 21.891 23.875 1 92.19 908 LYS B O 1
ATOM 14590 N N . GLN B 1 909 ? 7.965 22.953 22.719 1 95.12 909 GLN B N 1
ATOM 14591 C CA . GLN B 1 909 ? 8.742 21.719 22.797 1 95.12 909 GLN B CA 1
ATOM 14592 C C . GLN B 1 909 ? 10.227 22.016 23.016 1 95.12 909 GLN B C 1
ATOM 14594 O O . GLN B 1 909 ? 10.688 23.109 22.719 1 95.12 909 GLN B O 1
ATOM 14599 N N . PHE B 1 910 ? 10.938 21.047 23.562 1 96.62 910 PHE B N 1
ATOM 14600 C CA . PHE B 1 910 ? 12.375 21.047 23.797 1 96.62 910 PHE B CA 1
ATOM 14601 C C . PHE B 1 910 ? 13.031 19.844 23.109 1 96.62 910 PHE B C 1
ATOM 14603 O O . PHE B 1 910 ? 12.562 18.703 23.25 1 96.62 910 PHE B O 1
ATOM 14610 N N . THR B 1 911 ? 14.016 20.094 22.344 1 97.12 911 THR B N 1
ATOM 14611 C CA . THR B 1 911 ? 14.672 19.016 21.609 1 97.12 911 THR B CA 1
ATOM 14612 C C . THR B 1 911 ? 16.172 19 21.922 1 97.12 911 THR B C 1
ATOM 14614 O O . THR B 1 911 ? 16.844 20.016 21.828 1 97.12 911 THR B O 1
ATOM 14617 N N . LEU B 1 912 ? 16.703 17.906 22.328 1 97.94 912 LEU B N 1
ATOM 14618 C CA . LEU B 1 912 ? 18.125 17.656 22.453 1 97.94 912 LEU B CA 1
ATOM 14619 C C . LEU B 1 912 ? 18.656 16.875 21.25 1 97.94 912 LEU B C 1
ATOM 14621 O O . LEU B 1 912 ? 18.141 15.797 20.938 1 97.94 912 LEU B O 1
ATOM 14625 N N . THR B 1 913 ? 19.547 17.422 20.531 1 97.5 913 THR B N 1
ATOM 14626 C CA . THR B 1 913 ? 20.125 16.781 19.359 1 97.5 913 THR B CA 1
ATOM 14627 C C . THR B 1 913 ? 21.578 16.422 19.594 1 97.5 913 THR B C 1
ATOM 14629 O O . THR B 1 913 ? 22.391 17.266 19.969 1 97.5 913 THR B O 1
ATOM 14632 N N . LEU B 1 914 ? 21.938 15.258 19.422 1 97.31 914 LEU B N 1
ATOM 14633 C CA . LEU B 1 914 ? 23.312 14.758 19.469 1 97.31 914 LEU B CA 1
ATOM 14634 C C . LEU B 1 914 ? 23.797 14.375 18.078 1 97.31 914 LEU B C 1
ATOM 14636 O O . LEU B 1 914 ? 23.156 13.578 17.391 1 97.31 914 LEU B O 1
ATOM 14640 N N . LYS B 1 915 ? 24.859 14.977 17.672 1 95.81 915 LYS B N 1
ATOM 14641 C CA . LYS B 1 915 ? 25.469 14.641 16.391 1 95.81 915 LYS B CA 1
ATOM 14642 C C . LYS B 1 915 ? 26.891 14.102 16.578 1 95.81 915 LYS B C 1
ATOM 14644 O O . LYS B 1 915 ? 27.703 14.734 17.266 1 95.81 915 LYS B O 1
ATOM 14649 N N . ILE B 1 916 ? 27.141 13.039 16.031 1 95.06 916 ILE B N 1
ATOM 14650 C CA . ILE B 1 916 ? 28.453 12.406 16.125 1 95.06 916 ILE B CA 1
ATOM 14651 C C . ILE B 1 916 ? 28.953 12.047 14.719 1 95.06 916 ILE B C 1
ATOM 14653 O O . ILE B 1 916 ? 28.188 11.492 13.914 1 95.06 916 ILE B O 1
ATOM 14657 N N . GLY B 1 917 ? 30.156 12.461 14.477 1 91.81 917 GLY B N 1
ATOM 14658 C CA . GLY B 1 917 ? 30.812 12.07 13.242 1 91.81 917 GLY B CA 1
ATOM 14659 C C . GLY B 1 917 ? 32.062 11.258 13.461 1 91.81 917 GLY B C 1
ATOM 14660 O O . GLY B 1 917 ? 32.812 11.516 14.398 1 91.81 917 GLY B O 1
ATOM 14661 N N . LEU B 1 918 ? 32.281 10.312 12.609 1 87.62 918 LEU B N 1
ATOM 14662 C CA . LEU B 1 918 ? 33.469 9.477 12.656 1 87.62 918 LEU B CA 1
ATOM 14663 C C . LEU B 1 918 ? 34.219 9.508 11.328 1 87.62 918 LEU B C 1
ATOM 14665 O O . LEU B 1 918 ? 33.594 9.672 10.273 1 87.62 918 LEU B O 1
#

InterPro domains:
  IPR023996 TonB-dependent outer membrane protein, SusC/RagA [TIGR04056] (8-917)
  IPR023997 TonB-dependent outer membrane protein SusC/RagA, conserved site [TIGR04057] (36-66)
  IPR036942 TonB-dependent receptor-like, beta-barrel domain superfamily [G3DSA:2.40.170.20] (164-784)
  IPR037066 TonB-dependent receptor, plug domain superfamily [G3DSA:2.170.130.10] (2-68)
  IPR039426 TonB-dependent receptor-like [PS52016] (1-858)

Organism: NCBI:txid214856

Sequence (1836 aa):
DGVIMEDVIDIDADALSSGDATTLISSAIAGLNADDIESFSILKDGSATSIYGARAMAGVIVVTTKKGRAGESRISYTGDYTFRMTPRYADFNIMNSQDQMSVYQEMAAKGWLNNSTIANASSSGVYGKMWELVNTGKLENTEAARNRYLRKAEYRNTDWFKELFRSSLMHTHSISLSSGTEKSQYYASMSAMFDPGWTKASEVERYTANLNATYNIFDNLTLNLISSGSYRKQTAPGTLAATTDVVFGEVKRDFDINPYSYAMNSSRTLDPDEFYTRNYAPFNILDELGKNYIDLNVVDTKFQAELRYKPVTGLELSALAAIKYSATTQEHNITDYSNQARAYRAMATTVIRDNNPFLYTDPDNAYAVPISILPKGGIYKRRDNNMLSYDFRFAASYNTEINNQHIINLYGGMEVNQSDRHESWFNGWGMQYSMGLIPFYAYEVFKKGKEENTDYFGLADTHYRNVAFFFNGTYSWNGRYTLNGTFRYEGTNRMGKSRSARWLPTWNVAGAWNVHEENFFEALRPALSHLSLKASYSLTADRGPSFVTNSRVVITSNTPWRPSAGVTESGLTIYDLENSELTYEKKNEVNVGIDMGFLNNRISLAADWYKRDNHDLIGVINTQGIGGQVMKYGNVAGLKSSGVELTLSTRNIETKNFSWSTDFIYSHLKEEVTDLMSYKRAIDLVSGTGFGMEGYPSRSIFSFDFQGLNDEGIPQFINEKGQLTTTSINFQERNNLGHLKYSGTADPTDFGSFGNMFRLYGFKLNVFITYSFGNVIRLDPVFSESYSDLLSMPREFRNRWMRPGDENHTDIPVIANKRQVKKDNYLSRAYNAYNYSTARIAKGDFIRMKEISLTYDFPKRWIKKLRFSNMSLKLQATNLFLIYADKKLNGQDPEFFNTGGVAVPVPKQFTLTLKIGLDGVIMEDVIDIDADALSSGDATTLISSAIAGLNADDIESFSILKDGSATSIYGARAMAGVIVVTTKKGRAGESRISYTGDYTFRMTPRYADFNIMNSQDQMSVYQEMAAKGWLNNSTIANASSSGVYGKMWELVNTGKLENTEAARNRYLRKAEYRNTDWFKELFRSSLMHTHSISLSSGTEKSQYYASMSAMFDPGWTKASEVERYTANLNATYNIFDNLTLNLISSGSYRKQTAPGTLAATTDVVFGEVKRDFDINPYSYAMNSSRTLDPDEFYTRNYAPFNILDELGKNYIDLNVVDTKFQAELRYKPVTGLELSALAAIKYSATTQEHNITDYSNQARAYRAMATTVIRDNNPFLYTDPDNAYAVPISILPKGGIYKRRDNNMLSYDFRFAASYNTEINNQHIINLYGGMEVNQSDRHESWFNGWGMQYSMGLIPFYAYEVFKKGKEENTDYFGLADTHYRNVAFFFNGTYSWNGRYTLNGTFRYEGTNRMGKSRSARWLPTWNVAGAWNVHEENFFEALRPALSHLSLKASYSLTADRGPSFVTNSRVVITSNTPWRPSAGVTESGLTIYDLENSELTYEKKNEVNVGIDMGFLNNRISLAADWYKRDNHDLIGVINTQGIGGQVMKYGNVAGLKSSGVELTLSTRNIETKNFSWSTDFIYSHLKEEVTDLMSYKRAIDLVSGTGFGMEGYPSRSIFSFDFQGLNDEGIPQFINEKGQLTTTSINFQERNNLGHLKYSGTADPTDFGSFGNMFRLYGFKLNVFITYSFGNVIRLDPVFSESYSDLLSMPREFRNRWMRPGDENHTDIPVIANKRQVKKDNYLSRAYNAYNYSTARIAKGDFIRMKEISLTYDFPKRWIKKLRFSNMSLKLQATNLFLIYADKKLNGQDPEFFNTGGVAVPVPKQFTLTLKIGL